Protein AF-0000000073271360 (afdb_homodimer)

Foldseek 3Di:
DDDDDDDDDPDPPPPPPPPPPPPPPPPQQPPVNVVVLLVVLCCCVPVVVNLVVNLVSLVPHDPVNQLVDLSSLLSNLVSCVSVVNLVVSLVSLVSSCVVPVLPLSSLQSNLVSCVVVVNLVSSLVSLVSSCVSPVPDLSSLQSNLVSLLVQLVVCVVVVNPPSLVSLVVSCVSPVLNLSSLQVVLVVCVVVVNLVSSLVSLVSNCVSPVLPLSSLQVNLVSLQVVLVVPPVVCLPSNLVSLVSSLVSLVSSCVNPVPPLSSLQSNLVSLQVNLVSVVVVVNLVSSLVSLVSSCVSPVLPLSSLQVNLVSCVVVVNLVSSLVSLVSSCVSVVLQLVSLQVNLVSCVLVVNNVSSLVSLVSSCVSPVLDLSSLQVNLLSCVVQLVLVSSLVSLVSSCVSPVLPLVSLQSNLVSCLQLQNLVVSLVSLVSSCVSPVVDPQSLLSNLQSCQQVDFQLDPVSLVSLQVVQVVLLVVFDADPDDDDDPVLVDPQDAAEEEEAEQQQAPHLQVQQVVLLLPFDDVSRHDYEYHHPHSDHDPSNVVSDDPPDPDQDHAEYEYEAQSDPPGVVSVLSNLSYLAYEYEHRGLAESSHLSHAEYEFACQLANPPFSRDYSHHYDHFPAGSTAGHDDPQADAQAFQVCVPPVFAEEEEADRSNNCHLVNLLLVLVLCVLRVRYAYEYEEANLVYPVSLVVSQVSSVVSPHHSVRYHYYYDDPDPNVVLCCLNVHLEYEFGPPATDASRQLSNQLSLHHYAAERDRHNRRRNSLSLCVQLPNNPLRYHHDSVSSSVSSNVVRVCSVVSRVSSVCRNVSNCPTPNHPSNVSSVSVVVVSVVSSVVSVVVSVVVD/DDDDDDDDDDDDPDPPPPPPPPPPPPDQQPPVNVVVLVVVLCCCVPVVVNLVVNLVSLVVHPPVNQLVDLSSLLSNLVSCVSVVNLVVSLVSLVSSCVVPVLPLSSLQSNLVSCVVVVNLVSSLVSLVSSCVSPVPDLVSLQSNLVSLLVQLVVCVVVVNPPSLVSLVVSCVSPVLNLSSLQVVLVVCVVVVNLVSSLVSLVSNCVSPVLPLVSLQVNLVSLQVVLVVPPVVCLPSNLVSLVSSLVSLVSSCVNPVPPLSSLQSNLVSLQVNLVSVVVVVNLVSSLVSLVSSCVSPVLPLSSLQVNLVSCVVVVNLVSSLVSLVSSCVSVVLQLVSLQVNLVSCVLVVNNVSSLVSLVSSCVSPVLDLSSLQVNLLSCVVQLVLVSSLVSLVSSCVSPVLPLVSLQSNLVSCLQLQNLVVSLVSLVSSCVSPVVDPQSLLSNLQSCQQVDFQLDPVSLVSLQVVQVVLLVVADADPDDDDDPVLVDPQDAAEEEEAEQQQAPHLLVQFVVLLLPFDDVSRHDYEYHHPHSDHDPSNVVSDDPPDPDQDHAEYEYEAQSDPPGVVSVLSNLSYLAYEYEHRGLAESSHLSHAEYEFACQLPNPPFSRDYSHHYDHFPAGSTAGHDDPQADAQAFQVCVPPVFAEEEEADRSNNCHLVNLLLVLVLCVLRVRYAYEYEEANLVYPVSLVVSQVSSVVSPHHSVRYHYYYDDPDPNVVLCCLNVHLEYEFGPPATDASRQLSNQLSLHHYAAEGDRHNRRRNSLSLCVQLPNNPLRYHHDSVSSSVSSNVVRVCSVVSRVSSVCRNVSNCPTPNHPSNVSSVSVVVVSVVSSVVSVVVSVVVD

Nearest PDB structures (foldseek):
  7y4i-assembly1_A  TM=8.679E-01  e=4.038E-64  Arabidopsis thaliana
  7y4i-assembly1_B  TM=8.803E-01  e=1.488E-63  Arabidopsis thaliana
  8dth-assembly1_A  TM=8.971E-01  e=2.634E-61  Arabidopsis thaliana
  8dtg-assembly1_A  TM=7.718E-01  e=2.297E-63  Arabidopsis thaliana
  8dti-assembly1_B  TM=9.217E-01  e=2.517E-53  Arabidopsis thaliana

Solvent-accessible surface area (backbone atoms only — not comparable to full-atom values): 84590 Å² total; per-residue (Å²): 142,81,86,74,89,78,83,83,77,78,74,74,76,73,80,73,79,72,74,78,68,76,71,74,78,68,69,80,74,49,72,68,49,52,51,49,49,51,54,48,41,48,44,32,46,74,55,60,67,34,36,70,57,40,54,52,56,58,66,72,43,59,66,69,63,42,70,72,29,50,69,56,32,35,50,52,17,50,34,30,41,76,70,67,39,48,68,62,13,42,49,31,15,50,52,31,32,72,78,35,74,80,41,52,69,26,33,52,47,39,21,51,44,26,47,77,67,70,35,48,70,61,15,47,52,34,38,54,54,36,34,73,75,39,75,78,43,63,69,53,29,47,53,42,20,53,48,30,28,52,48,16,52,54,26,50,78,68,68,40,84,66,23,67,54,28,27,52,50,14,36,71,56,24,76,65,44,26,65,35,28,33,52,52,13,51,52,28,44,75,70,66,38,50,67,62,12,42,52,23,16,52,49,11,33,73,53,33,73,71,42,31,65,36,26,33,52,35,15,54,46,32,38,54,54,18,70,66,41,50,85,84,38,54,65,57,25,52,49,29,38,51,51,14,43,50,28,21,51,50,13,33,72,59,38,75,80,46,62,70,45,35,45,52,34,18,53,46,31,30,54,48,16,55,55,38,35,75,71,67,38,52,68,63,16,50,52,29,23,33,46,15,27,37,56,28,70,75,45,30,66,33,31,33,50,48,13,53,52,26,46,75,70,68,36,56,33,53,14,41,27,24,22,54,54,14,34,71,68,32,68,60,43,28,64,37,30,29,52,47,11,52,52,29,42,75,70,66,39,52,69,60,14,50,53,24,20,50,50,10,32,70,46,34,72,88,37,43,67,32,32,37,55,47,18,53,53,27,45,77,70,19,38,50,66,66,14,48,53,31,30,52,52,20,37,72,76,36,75,78,48,32,65,41,31,30,52,50,13,52,50,28,25,55,70,32,38,30,70,62,12,40,54,26,14,49,53,15,36,71,69,34,75,80,45,83,56,30,62,36,50,31,56,57,34,45,43,32,77,39,59,54,44,38,65,67,53,33,48,50,31,42,54,49,18,56,57,52,38,72,77,29,65,64,50,82,75,85,74,90,51,75,75,77,66,43,85,83,60,54,47,32,38,30,39,40,34,36,45,56,28,98,40,69,49,28,33,43,46,46,32,65,74,69,41,62,55,71,81,51,35,44,74,33,28,46,76,54,46,90,72,79,45,77,50,21,62,71,61,61,45,56,71,63,95,63,82,78,45,46,35,35,36,34,36,34,52,67,48,83,73,44,62,58,63,57,45,38,19,35,81,32,87,38,27,33,41,39,86,48,39,71,63,59,75,15,34,71,55,34,46,28,30,63,37,12,55,66,26,50,34,95,79,48,71,44,64,55,61,32,47,80,42,65,38,80,67,45,62,61,38,51,49,77,70,92,70,65,60,79,66,55,68,56,44,36,79,71,68,75,36,41,24,35,24,35,68,53,61,42,35,25,49,31,72,71,45,52,52,50,53,37,51,41,41,63,75,36,75,71,36,31,37,38,39,34,37,54,42,40,64,22,64,69,53,43,50,51,54,39,49,51,40,42,76,61,69,37,62,52,88,40,50,45,73,36,42,65,54,92,42,72,47,36,46,58,47,53,46,39,70,34,50,35,32,54,45,38,51,43,28,30,36,57,57,54,47,54,50,34,33,52,45,22,17,54,56,39,29,54,54,62,72,18,42,34,16,11,41,36,50,30,54,33,44,41,54,69,39,43,84,79,33,47,18,77,46,71,67,49,38,43,49,45,53,55,52,52,62,71,33,56,70,59,49,40,55,47,30,73,44,29,31,61,44,37,61,68,22,66,36,38,36,39,57,65,50,31,53,55,48,51,53,50,51,52,50,54,52,46,50,50,56,50,51,51,53,65,76,92,143,78,89,76,83,88,78,86,79,84,83,74,82,74,79,75,74,72,76,76,67,75,69,74,78,67,68,79,74,48,73,69,48,53,52,49,49,50,54,49,40,49,43,31,46,73,54,62,67,33,36,70,57,42,54,52,55,57,65,71,43,60,66,67,63,43,72,73,30,51,68,56,32,35,51,50,16,51,34,30,42,75,71,66,39,46,68,62,14,42,49,30,14,51,51,30,33,71,77,36,75,80,40,52,67,24,31,53,46,40,20,52,43,25,46,77,66,71,35,48,70,61,15,47,52,32,38,53,53,36,33,72,76,39,76,77,42,61,70,53,28,46,52,42,20,53,48,30,27,52,48,15,52,55,26,50,77,68,67,41,84,66,22,66,54,27,27,52,50,14,35,70,55,24,76,65,44,26,66,36,28,31,52,52,11,52,53,28,44,75,70,67,38,51,68,62,13,41,54,24,17,52,51,12,32,71,52,31,74,70,43,32,65,36,25,35,51,35,15,53,46,32,38,55,54,19,69,66,41,48,85,85,39,53,65,57,26,51,50,30,38,51,51,15,44,51,28,22,52,51,13,31,73,60,37,75,80,44,60,69,44,34,45,51,37,19,53,45,31,28,55,48,16,57,56,37,36,76,70,66,39,54,68,63,16,49,52,28,22,34,45,14,27,38,57,27,70,75,46,30,66,34,31,35,52,48,12,53,53,26,46,76,70,66,35,56,32,52,12,41,27,24,21,54,52,14,34,70,68,33,68,60,44,30,66,36,29,29,51,47,12,53,51,29,42,76,70,66,39,52,70,60,13,48,52,24,20,50,50,10,32,71,46,34,72,89,37,44,66,31,32,36,55,46,18,54,53,27,45,75,70,20,38,50,68,65,16,50,52,30,30,51,51,20,36,73,76,36,74,78,47,32,66,42,32,30,52,50,14,53,52,27,25,55,70,33,37,30,73,61,12,39,54,27,14,50,53,14,35,71,68,34,75,79,44,83,56,31,62,35,50,32,55,58,36,46,44,31,76,39,60,53,44,38,65,67,53,31,48,50,31,42,54,49,17,56,57,52,38,72,76,30,66,63,50,80,76,84,74,90,51,74,74,78,67,43,85,83,61,53,48,32,38,30,39,38,34,37,45,53,26,98,40,70,50,27,31,43,44,47,34,64,74,69,41,62,55,71,82,51,35,44,75,32,28,48,75,55,45,90,69,79,45,77,50,20,63,71,60,62,45,57,73,63,93,65,84,78,44,46,36,35,35,36,38,33,52,67,46,85,73,44,61,58,64,57,45,37,19,36,83,33,89,37,28,33,40,39,87,47,39,71,62,59,76,15,33,70,54,34,45,29,31,61,36,12,54,64,26,49,35,94,81,48,70,46,64,57,63,32,48,80,42,63,39,81,68,45,62,60,38,52,49,77,70,90,66,64,60,78,67,54,68,58,44,35,80,68,69,74,36,42,23,34,23,35,68,54,61,42,36,27,49,31,71,71,44,51,50,51,54,38,51,42,39,61,74,36,75,70,36,32,37,38,38,34,36,54,41,41,66,22,64,70,53,43,52,50,52,39,50,50,40,42,74,61,69,37,62,54,90,38,49,46,71,36,43,65,54,93,42,71,46,35,46,57,46,52,47,39,70,35,52,35,32,54,47,39,50,44,29,28,38,56,57,54,48,53,50,34,35,51,45,23,16,54,55,40,29,54,54,62,72,17,42,34,15,12,43,34,49,30,55,35,45,41,54,70,39,43,82,79,32,45,21,77,45,70,67,49,39,45,49,45,53,53,51,52,62,70,33,56,69,58,50,39,53,47,29,74,46,28,31,62,44,38,61,69,21,67,34,38,36,39,56,65,51,30,53,55,47,50,53,51,52,52,49,54,51,48,51,50,55,50,51,53,53,67,76,92

Sequence (1680 aa):
MPPGPSSQLPHEASPAGHETSATPCVPPADAQDLEIVKSQVLILLDQCNRAPDVLALLSNLPGQAVAARPDLICLRGRALLALGNKPLALAAYLEALLSHPTNIDALLGCASVYTASALLLEALKCLERARGLAPTRTDVLQALANVLTDLGTAEKLTRVPGWRGRYEAALEACPSHAQAHYNLGVAAGEEGRAEEAAAHYRDAVRAAPACAEAWCNLGVVLRSQASCCGLCCYRSLYGKLEEAVAAYEHALAVAPNHDIVRVNLAVALSERGSVVKLQGKQEEAVALYERALGLYPLHGESMYNLGVAAMEAGQMHRAIFMYESAVRVLPACAEAHNNLGVVYREMGNIDRAVTCYLAALNARPNFPQGLNNLAVVYTARGQSEEALQLLLSALSLAPEYAEAWNNIGVLQRDVGASVEAISSYEKCLALDPDNRNAGQNRLLSLNYVYHGETDLICDAHRDWGQSFQRLHPRLPPRVRDKADEASGRKLRVGYISPDLFTHSVSYFAEAPLTHHNTATVELFVYNCCLKGDAKTERLKGVVTSKPGIDVLVELTGHTANNRLGTMAACPSPVQVTWIGYPNSTGLEAVQYRITDSICDPLDTTQRFTEQLVRLPGCFLCYTPAQDLPDVAPCPAASRGYVTFGSFNALAKQMPGVLQTWARILRAVPSARLVLKNKPFACDPVRQRYWQLFEGLGVKRHRVDLLPLAISNRDHMAQYGLVDIGLDPWPYAGTTTTAEALVMGVPCLTLAGRCHAHNVGVSLLTAVGLQEEWVAHDLDAYVAAAVRAAGDVPGLCELRSGLRGRVLGSALCDGPAFVQGLEVVFRGLWQAWSVEGKRTSMPPGPSSQLPHEASPAGHETSATPCVPPADAQDLEIVKSQVLILLDQCNRAPDVLALLSNLPGQAVAARPDLICLRGRALLALGNKPLALAAYLEALLSHPTNIDALLGCASVYTASALLLEALKCLERARGLAPTRTDVLQALANVLTDLGTAEKLTRVPGWRGRYEAALEACPSHAQAHYNLGVAAGEEGRAEEAAAHYRDAVRAAPACAEAWCNLGVVLRSQASCCGLCCYRSLYGKLEEAVAAYEHALAVAPNHDIVRVNLAVALSERGSVVKLQGKQEEAVALYERALGLYPLHGESMYNLGVAAMEAGQMHRAIFMYESAVRVLPACAEAHNNLGVVYREMGNIDRAVTCYLAALNARPNFPQGLNNLAVVYTARGQSEEALQLLLSALSLAPEYAEAWNNIGVLQRDVGASVEAISSYEKCLALDPDNRNAGQNRLLSLNYVYHGETDLICDAHRDWGQSFQRLHPRLPPRVRDKADEASGRKLRVGYISPDLFTHSVSYFAEAPLTHHNTATVELFVYNCCLKGDAKTERLKGVVTSKPGIDVLVELTGHTANNRLGTMAACPSPVQVTWIGYPNSTGLEAVQYRITDSICDPLDTTQRFTEQLVRLPGCFLCYTPAQDLPDVAPCPAASRGYVTFGSFNALAKQMPGVLQTWARILRAVPSARLVLKNKPFACDPVRQRYWQLFEGLGVKRHRVDLLPLAISNRDHMAQYGLVDIGLDPWPYAGTTTTAEALVMGVPCLTLAGRCHAHNVGVSLLTAVGLQEEWVAHDLDAYVAAAVRAAGDVPGLCELRSGLRGRVLGSALCDGPAFVQGLEVVFRGLWQAWSVEGKRTS

InterPro domains:
  IPR011990 Tetratricopeptide-like helical domain superfamily [G3DSA:1.25.40.10] (51-157)
  IPR011990 Tetratricopeptide-like helical domain superfamily [G3DSA:1.25.40.10] (158-271)
  IPR011990 Tetratricopeptide-like helical domain superfamily [G3DSA:1.25.40.10] (272-335)
  IPR011990 Tetratricopeptide-like helical domain superfamily [G3DSA:1.25.40.10] (336-371)
  IPR011990 Tetratricopeptide-like helical domain superfamily [G3DSA:1.25.40.10] (372-454)
  IPR011990 Tetratricopeptide-like helical domain superfamily [SSF48452] (74-273)
  IPR011990 Tetratricopeptide-like helical domain superfamily [SSF48452] (264-449)
  IPR011990 Tetratricopeptide-like helical domain superfamily [SSF48452] (372-766)
  IPR019734 Tetratricopeptide repeat [PF13181] (402-435)
  IPR019734 Tetratricopeptide repeat [PS50005] (178-211)
  IPR019734 Tetratricopeptide repeat [PS50005] (266-299)
  IPR019734 Tetratricopeptide repeat [PS50005] (300-333)
  IPR019734 Tetratricopeptide repeat [PS50005] (334-367)
  IPR019734 Tetratricopeptide repeat [PS50005] (368-401)
  IPR019734 Tetratricopeptide repeat [PS50005] (402-435)
  IPR019734 Tetratricopeptide repeat [SM00028] (70-103)
  IPR019734 Tetratricopeptide repeat [SM00028] (104-137)
  IPR019734 Tetratricopeptide repeat [SM00028] (178-211)
  IPR019734 Tetratricopeptide repeat [SM00028] (212-258)
  IPR019734 Tetratricopeptide repeat [SM00028] (266-299)

Organism: Auxenochlorella protothecoides (NCBI:txid3075)

pLDDT: mean 89.72, std 15.08, range [16.97, 98.56]

Secondary structure (DSSP, 8-state):
------------------------------HHHHHHHHHHHHIIIIIS--HHHHHHHHHTS-HHHHHT-HHHHHHHHHHHHHTT-HHHHHHHHHHHHHH-TT-HHHHHHHHHHHHHTT-HHHHHHHHHHHHHH-TT-HHHHHHHHHHHHHHHHHHHHTT-TTHHHHHHHHHHH-TT-HHHHHHHHHHHHHTT-HHHHHHHHHHHHHH-TT-HHHHHHHHHHHHHHHHHS-GGGHHHHHHHHHHHHHHHHHHHHH-TT-HHHHHHHHHHHHHHHHHHHHTT-HHHHHHHHHHHHHH-TT-HHHHHHHHHHHHHTT-HHHHHHHHHHHHHH-TT-HHHHHHHHHHHHHTT-HHHHHHHHHHHHHH-TT-HHHHHHHHHHHHHTT-HHHHHHHHHHHHHH-TT-HHHHHHHHHHHHHTT-HHHHHHHHHHHHHH-TT-TTHHHHHHHHHHHHS-TTSHHHHHHHHHHHHHHHHHSPPPPPPPP-GGGG-TTPPEEEEEEES--SSSTTHHHHHHHHH---TTTEEEEEEE--SS--HHHHHT-------S--SEEEE--TTSTT--HHHHHH--SSEEEE-SS-SS----TT--EEEEETTTS-TT-----SSEEEEESS-S------TTPPPPPP-HHHHHSS-EEEE-S-GGG--HHHHHHHHHHHHHSTT-EEEEE-GGGGSHHHHHHHHHHHHHTT--GGGEEEE---SSHHHHHHGGGG-SEEE--SSS--SHHHHHHHHTT--EEEE--SSHHHHHHHHHHHHTT-HHHHEESSHHHHHHHHHHHHH-HHHHHHHHHHHHHHHHHSGGG-HHHHHHHHHHHHHHHHHHHHHHHHHH-/------------------------------HHHHHHHHHHHHIIIIIS--HHHHHHHHHTS-HHHHHT-HHHHHHHHHHHHHTT-HHHHHHHHHHHHHH-TT-HHHHHHHHHHHHHTT-HHHHHHHHHHHHHH-TT-HHHHHHHHHHHHHHHHHHHHTT-TTHHHHHHHHHHH-TT-HHHHHHHHHHHHHTT-HHHHHHHHHHHHHH-TT-HHHHHHHHHHHHHHHHHS-GGGHHHHHHHHHHHHHHHHHHHHH-TT-HHHHHHHHHHHHHHHHHHHHTT-HHHHHHHHHHHHHH-TT-HHHHHHHHHHHHHTT-HHHHHHHHHHHHHH-TT-HHHHHHHHHHHHHTT-HHHHHHHHHHHHHH-TT-HHHHHHHHHHHHHTT-HHHHHHHHHHHHHH-TT-HHHHHHHHHHHHHTT-HHHHHHHHHHHHHH-TT-TTHHHHHHHHHHHHS-TTSHHHHHHHHHHHHHHHHHSPPPPPPPP-GGGG-TTPPEEEEEEES--SSSTTHHHHHHHHH---TTTEEEEEEE--SS--HHHHHT-------S--SEEEE--TTSTT--HHHHHH--SSEEEE-SS-SS----TT--EEEEETTTS-TT-----SSEEEEESS-S------TTPPPPPP-HHHHHSS-EEEE-S-GGG--HHHHHHHHHHHHHSTT-EEEEE-GGGGSHHHHHHHHHHHHHTT--GGGEEEE---SSHHHHHHGGGG-SEEE--SSS--SHHHHHHHHTT--EEEE--SSHHHHHHHHHHHHHT-HHHHEESSHHHHHHHHHHHHH-HHHHHHHHHHHHHHHHTSGGG-HHHHHHHHHHHHHHHHHHHHHHHHHH-

Radius of gyration: 48.79 Å; Cα contacts (8 Å, |Δi|>4): 2944; chains: 2; bounding box: 76×152×128 Å

Structure (mmCIF, N/CA/C/O backbone):
data_AF-0000000073271360-model_v1
#
loop_
_entity.id
_entity.type
_entity.pdbx_description
1 polymer 'protein O-GlcNAc transferase'
#
loop_
_atom_site.group_PDB
_atom_site.id
_atom_site.type_symbol
_atom_site.label_atom_id
_atom_site.label_alt_id
_atom_site.label_comp_id
_atom_site.label_asym_id
_atom_site.label_entity_id
_atom_site.label_seq_id
_atom_site.pdbx_PDB_ins_code
_atom_site.Cartn_x
_atom_site.Cartn_y
_atom_site.Cartn_z
_atom_site.occupancy
_atom_site.B_iso_or_equiv
_atom_site.auth_seq_id
_atom_site.auth_comp_id
_atom_site.auth_asym_id
_atom_site.auth_atom_id
_atom_site.pdbx_PDB_model_num
ATOM 1 N N . MET A 1 1 ? 15.297 5.871 74.438 1 17.42 1 MET A N 1
ATOM 2 C CA . MET A 1 1 ? 15.594 6.777 75.5 1 17.42 1 MET A CA 1
ATOM 3 C C . MET A 1 1 ? 15.336 8.227 75.125 1 17.42 1 MET A C 1
ATOM 5 O O . MET A 1 1 ? 15.219 8.539 73.938 1 17.42 1 MET A O 1
ATOM 9 N N . PRO A 1 2 ? 16.078 9.102 75.75 1 18.25 2 PRO A N 1
ATOM 10 C CA . PRO A 1 2 ? 15.898 10.289 76.625 1 18.25 2 PRO A CA 1
ATOM 11 C C . PRO A 1 2 ? 15.953 11.586 75.812 1 18.25 2 PRO A C 1
ATOM 13 O O . PRO A 1 2 ? 15.055 12.43 75.938 1 18.25 2 PRO A O 1
ATOM 16 N N . PRO A 1 3 ? 17.156 12.031 75.625 1 18.14 3 PRO A N 1
ATOM 17 C CA . PRO A 1 3 ? 17.531 13.305 76.25 1 18.14 3 PRO A CA 1
ATOM 18 C C . PRO A 1 3 ? 17.094 14.516 75.375 1 18.14 3 PRO A C 1
ATOM 20 O O . PRO A 1 3 ? 16.703 14.367 74.25 1 18.14 3 PRO A O 1
ATOM 23 N N . GLY A 1 4 ? 17.594 15.641 75.688 1 17.97 4 GLY A N 1
ATOM 24 C CA . GLY A 1 4 ? 17.422 16.938 76.312 1 17.97 4 GLY A CA 1
ATOM 25 C C . GLY A 1 4 ? 17.594 18.094 75.375 1 17.97 4 GLY A C 1
ATOM 26 O O . GLY A 1 4 ? 17.312 19.25 75.75 1 17.97 4 GLY A O 1
ATOM 27 N N . PRO A 1 5 ? 18.312 17.859 74.188 1 19.31 5 PRO A N 1
ATOM 28 C CA . PRO A 1 5 ? 19.312 18.922 74.188 1 19.31 5 PRO A CA 1
ATOM 29 C C . PRO A 1 5 ? 18.703 20.312 74.062 1 19.31 5 PRO A C 1
ATOM 31 O O . PRO A 1 5 ? 17.562 20.438 73.562 1 19.31 5 PRO A O 1
ATOM 34 N N . SER A 1 6 ? 19.469 21.344 74.312 1 17.5 6 SER A N 1
ATOM 35 C CA . SER A 1 6 ? 19.609 22.625 74.938 1 17.5 6 SER A CA 1
ATOM 36 C C . SER A 1 6 ? 19.062 23.766 74.125 1 17.5 6 SER A C 1
ATOM 38 O O . SER A 1 6 ? 18.234 24.562 74.562 1 17.5 6 SER A O 1
ATOM 40 N N . SER A 1 7 ? 19.906 24.375 73.25 1 17.69 7 SER A N 1
ATOM 41 C CA . SER A 1 7 ? 20.516 25.656 73.625 1 17.69 7 SER A CA 1
ATOM 42 C C . SER A 1 7 ? 19.672 26.828 73.188 1 17.69 7 SER A C 1
ATOM 44 O O . SER A 1 7 ? 19.219 27.656 73.938 1 17.69 7 SER A O 1
ATOM 46 N N . GLN A 1 8 ? 20.344 27.766 72.438 1 19.36 8 GLN A N 1
ATOM 47 C CA . GLN A 1 8 ? 20.625 29.172 72.688 1 19.36 8 GLN A CA 1
ATOM 48 C C . GLN A 1 8 ? 19.531 30.078 72.125 1 19.36 8 GLN A C 1
ATOM 50 O O . GLN A 1 8 ? 18.828 29.672 71.188 1 19.36 8 GLN A O 1
ATOM 55 N N . LEU A 1 9 ? 19.438 31.281 72.688 1 19.67 9 LEU A N 1
ATOM 56 C CA . LEU A 1 9 ? 18.609 32.406 73.062 1 19.67 9 LEU A CA 1
ATOM 57 C C . LEU A 1 9 ? 18.297 33.312 71.875 1 19.67 9 LEU A C 1
ATOM 59 O O . LEU A 1 9 ? 19.188 33.875 71.25 1 19.67 9 LEU A O 1
ATOM 63 N N . PRO A 1 10 ? 17.547 32.75 70.938 1 20 10 PRO A N 1
ATOM 64 C CA . PRO A 1 10 ? 17.5 33.531 69.688 1 20 10 PRO A CA 1
ATOM 65 C C . PRO A 1 10 ? 17.062 34.969 69.875 1 20 10 PRO A C 1
ATOM 67 O O . PRO A 1 10 ? 16.109 35.219 70.625 1 20 10 PRO A O 1
ATOM 70 N N . HIS A 1 11 ? 18.062 35.875 69.938 1 19.52 11 HIS A N 1
ATOM 71 C CA . HIS A 1 11 ? 18 37.281 70.312 1 19.52 11 HIS A CA 1
ATOM 72 C C . HIS A 1 11 ? 16.844 37.969 69.562 1 19.52 11 HIS A C 1
ATOM 74 O O . HIS A 1 11 ? 16.422 37.562 68.5 1 19.52 11 HIS A O 1
ATOM 80 N N . GLU A 1 12 ? 16.094 38.719 70.312 1 18.73 12 GLU A N 1
ATOM 81 C CA . GLU A 1 12 ? 14.836 39.469 70.312 1 18.73 12 GLU A CA 1
ATOM 82 C C . GLU A 1 12 ? 14.906 40.656 69.375 1 18.73 12 GLU A C 1
ATOM 84 O O . GLU A 1 12 ? 15.375 41.719 69.75 1 18.73 12 GLU A O 1
ATOM 89 N N . ALA A 1 13 ? 15.75 40.375 68.062 1 22.22 13 ALA A N 1
ATOM 90 C CA . ALA A 1 13 ? 16.062 41.688 67.5 1 22.22 13 ALA A CA 1
ATOM 91 C C . ALA A 1 13 ? 14.836 42.594 67.438 1 22.22 13 ALA A C 1
ATOM 93 O O . ALA A 1 13 ? 13.727 42.125 67.188 1 22.22 13 ALA A O 1
ATOM 94 N N . SER A 1 14 ? 14.867 43.719 68.25 1 20.86 14 SER A N 1
ATOM 95 C CA . SER A 1 14 ? 13.93 44.781 68.562 1 20.86 14 SER A CA 1
ATOM 96 C C . SER A 1 14 ? 13.273 45.344 67.375 1 20.86 14 SER A C 1
ATOM 98 O O . SER A 1 14 ? 13.953 45.781 66.438 1 20.86 14 SER A O 1
ATOM 100 N N . PRO A 1 15 ? 12.18 44.75 66.875 1 22.69 15 PRO A N 1
ATOM 101 C CA . PRO A 1 15 ? 11.617 45.25 65.625 1 22.69 15 PRO A CA 1
ATOM 102 C C . PRO A 1 15 ? 11.367 46.75 65.688 1 22.69 15 PRO A C 1
ATOM 104 O O . PRO A 1 15 ? 10.953 47.281 66.688 1 22.69 15 PRO A O 1
ATOM 107 N N . ALA A 1 16 ? 12.328 47.594 65 1 28.86 16 ALA A N 1
ATOM 108 C CA . ALA A 1 16 ? 12.367 49.031 64.812 1 28.86 16 ALA A CA 1
ATOM 109 C C . ALA A 1 16 ? 10.984 49.562 64.438 1 28.86 16 ALA A C 1
ATOM 111 O O . ALA A 1 16 ? 10.188 48.875 63.812 1 28.86 16 ALA A O 1
ATOM 112 N N . GLY A 1 17 ? 10.516 50.406 65.312 1 23.23 17 GLY A N 1
ATOM 113 C CA . GLY A 1 17 ? 9.297 51.188 65.25 1 23.23 17 GLY A CA 1
ATOM 114 C C . GLY A 1 17 ? 9.047 51.844 63.906 1 23.23 17 GLY A C 1
ATOM 115 O O . GLY A 1 17 ? 9.82 52.688 63.469 1 23.23 17 GLY A O 1
ATOM 116 N N . HIS A 1 18 ? 8.844 51 62.906 1 24.06 18 HIS A N 1
ATOM 117 C CA . HIS A 1 18 ? 8.641 51.594 61.562 1 24.06 18 HIS A CA 1
ATOM 118 C C . HIS A 1 18 ? 7.652 52.75 61.625 1 24.06 18 HIS A C 1
ATOM 120 O O . HIS A 1 18 ? 6.547 52.594 62.156 1 24.06 18 HIS A O 1
ATOM 126 N N . GLU A 1 19 ? 8.172 53.969 61.844 1 25.77 19 GLU A N 1
ATOM 127 C CA . GLU A 1 19 ? 7.434 55.219 61.75 1 25.77 19 GLU A CA 1
ATOM 128 C C . GLU A 1 19 ? 6.422 55.188 60.594 1 25.77 19 GLU A C 1
ATOM 130 O O . GLU A 1 19 ? 6.754 54.781 59.5 1 25.77 19 GLU A O 1
ATOM 135 N N . THR A 1 20 ? 5.16 55.031 60.938 1 27.11 20 THR A N 1
ATOM 136 C CA . THR A 1 20 ? 3.973 55 60.094 1 27.11 20 THR A CA 1
ATOM 137 C C . THR A 1 20 ? 3.906 56.25 59.25 1 27.11 20 THR A C 1
ATOM 139 O O . THR A 1 20 ? 3.699 57.375 59.75 1 27.11 20 THR A O 1
ATOM 142 N N . SER A 1 21 ? 4.973 56.562 58.5 1 27.3 21 SER A N 1
ATOM 143 C CA . SER A 1 21 ? 4.898 57.75 57.656 1 27.3 21 SER A CA 1
ATOM 144 C C . SER A 1 21 ? 3.514 57.906 57.031 1 27.3 21 SER A C 1
ATOM 146 O O . SER A 1 21 ? 2.895 56.938 56.625 1 27.3 21 SER A O 1
ATOM 148 N N . ALA A 1 22 ? 2.844 59.062 57.438 1 32.62 22 ALA A N 1
ATOM 149 C CA . ALA A 1 22 ? 1.534 59.531 57 1 32.62 22 ALA A CA 1
ATOM 150 C C . ALA A 1 22 ? 1.384 59.438 55.5 1 32.62 22 ALA A C 1
ATOM 152 O O . ALA A 1 22 ? 2.232 59.906 54.75 1 32.62 22 ALA A O 1
ATOM 153 N N . THR A 1 23 ? 0.917 58.344 55.156 1 30.06 23 THR A N 1
ATOM 154 C CA . THR A 1 23 ? 0.638 58.125 53.719 1 30.06 23 THR A CA 1
ATOM 155 C C . THR A 1 23 ? -0.007 59.375 53.094 1 30.06 23 THR A C 1
ATOM 157 O O . THR A 1 23 ? -0.981 59.906 53.625 1 30.06 23 THR A O 1
ATOM 160 N N . PRO A 1 24 ? 0.771 60.312 52.5 1 30.36 24 PRO A N 1
ATOM 161 C CA . PRO A 1 24 ? 0.189 61.5 51.906 1 30.36 24 PRO A CA 1
ATOM 162 C C . PRO A 1 24 ? -1.206 61.25 51.312 1 30.36 24 PRO A C 1
ATOM 164 O O . PRO A 1 24 ? -1.531 60.125 50.969 1 30.36 24 PRO A O 1
ATOM 167 N N . CYS A 1 25 ? -2.193 62.031 51.844 1 30.33 25 CYS A N 1
ATOM 168 C CA . CYS A 1 25 ? -3.59 62.062 51.406 1 30.33 25 CYS A CA 1
ATOM 169 C C . CYS A 1 25 ? -3.699 62.094 49.906 1 30.33 25 CYS A C 1
ATOM 171 O O . CYS A 1 25 ? -3.244 63.062 49.281 1 30.33 25 CYS A O 1
ATOM 173 N N . VAL A 1 26 ? -3.508 61.062 49.25 1 38.88 26 VAL A N 1
ATOM 174 C CA . VAL A 1 26 ? -3.779 60.969 47.844 1 38.88 26 VAL A CA 1
ATOM 175 C C . VAL A 1 26 ? -5.086 61.719 47.5 1 38.88 26 VAL A C 1
ATOM 177 O O . VAL A 1 26 ? -6.098 61.5 48.188 1 38.88 26 VAL A O 1
ATOM 180 N N . PRO A 1 27 ? -4.996 62.969 47.094 1 40.78 27 PRO A N 1
ATOM 181 C CA . PRO A 1 27 ? -6.238 63.656 46.75 1 40.78 27 PRO A CA 1
ATOM 182 C C . PRO A 1 27 ? -7.312 62.688 46.219 1 40.78 27 PRO A C 1
ATOM 184 O O . PRO A 1 27 ? -6.992 61.594 45.75 1 40.78 27 PRO A O 1
ATOM 187 N N . PRO A 1 28 ? -8.57 62.906 46.719 1 43.12 28 PRO A N 1
ATOM 188 C CA . PRO A 1 28 ? -9.688 62.062 46.281 1 43.12 28 PRO A CA 1
ATOM 189 C C . PRO A 1 28 ? -9.664 61.75 44.812 1 43.12 28 PRO A C 1
ATOM 191 O O . PRO A 1 28 ? -9.406 62.625 43.969 1 43.12 28 PRO A O 1
ATOM 194 N N . ALA A 1 29 ? -9.305 60.594 44.406 1 54.53 29 ALA A N 1
ATOM 195 C CA . ALA A 1 29 ? -9.234 60.156 43 1 54.53 29 ALA A CA 1
ATOM 196 C C . ALA A 1 29 ? -10.469 60.594 42.219 1 54.53 29 ALA A C 1
ATOM 198 O O . ALA A 1 29 ? -11.602 60.375 42.656 1 54.53 29 ALA A O 1
ATOM 199 N N . ASP A 1 30 ? -10.391 61.719 41.5 1 64.31 30 ASP A N 1
ATOM 200 C CA . ASP A 1 30 ? -11.383 62.219 40.562 1 64.31 30 ASP A CA 1
ATOM 201 C C . ASP A 1 30 ? -12.055 61.094 39.812 1 64.31 30 ASP A C 1
ATOM 203 O O . ASP A 1 30 ? -11.484 60 39.656 1 64.31 30 ASP A O 1
ATOM 207 N N . ALA A 1 31 ? -13.43 61.156 39.719 1 71 31 ALA A N 1
ATOM 208 C CA . ALA A 1 31 ? -14.289 60.188 39.031 1 71 31 ALA A CA 1
ATOM 209 C C . ALA A 1 31 ? -13.664 59.75 37.719 1 71 31 ALA A C 1
ATOM 211 O O . ALA A 1 31 ? -13.734 58.562 37.375 1 71 31 ALA A O 1
ATOM 212 N N . GLN A 1 32 ? -13.062 60.656 37.125 1 71.62 32 GLN A N 1
ATOM 213 C CA . GLN A 1 32 ? -12.445 60.344 35.844 1 71.62 32 GLN A CA 1
ATOM 214 C C . GLN A 1 32 ? -11.227 59.438 36.031 1 71.62 32 GLN A C 1
ATOM 216 O O . GLN A 1 32 ? -11.008 58.531 35.219 1 71.62 32 GLN A O 1
ATOM 221 N N . ASP A 1 33 ? -10.586 59.625 37.188 1 75.38 33 ASP A N 1
ATOM 222 C CA . ASP A 1 33 ? -9.406 58.812 37.469 1 75.38 33 ASP A CA 1
ATOM 223 C C . ASP A 1 33 ? -9.797 57.375 37.75 1 75.38 33 ASP A C 1
ATOM 225 O O . ASP A 1 33 ? -9.109 56.438 37.312 1 75.38 33 ASP A O 1
ATOM 229 N N . LEU A 1 34 ? -10.836 57.281 38.375 1 80.62 34 LEU A N 1
ATOM 230 C CA . LEU A 1 34 ? -11.273 55.969 38.75 1 80.62 34 LEU A CA 1
ATOM 231 C C . LEU A 1 34 ? -11.742 55.188 37.531 1 80.62 34 LEU A C 1
ATOM 233 O O . LEU A 1 34 ? -11.602 53.938 37.5 1 80.62 34 LEU A O 1
ATOM 237 N N . GLU A 1 35 ? -12.211 55.906 36.5 1 81.75 35 GLU A N 1
ATOM 238 C CA . GLU A 1 35 ? -12.625 55.25 35.25 1 81.75 35 GLU A CA 1
ATOM 239 C C . GLU A 1 35 ? -11.43 54.75 34.469 1 81.75 35 GLU A C 1
ATOM 241 O O . GLU A 1 35 ? -11.5 53.688 33.812 1 81.75 35 GLU A O 1
ATOM 246 N N . ILE A 1 36 ? -10.523 55.5 34.594 1 77.81 36 ILE A N 1
ATOM 247 C CA . ILE A 1 36 ? -9.289 55.125 33.906 1 77.81 36 ILE A CA 1
ATOM 248 C C . ILE A 1 36 ? -8.703 53.875 34.531 1 77.81 36 ILE A C 1
ATOM 250 O O . ILE A 1 36 ? -8.266 52.969 33.844 1 77.81 36 ILE A O 1
ATOM 254 N N . VAL A 1 37 ? -8.703 53.875 35.812 1 80 37 VAL A N 1
ATOM 255 C CA . VAL A 1 37 ? -8.18 52.719 36.562 1 80 37 VAL A CA 1
ATOM 256 C C . VAL A 1 37 ? -9.008 51.469 36.219 1 80 37 VAL A C 1
ATOM 258 O O . VAL A 1 37 ? -8.461 50.406 36.062 1 80 37 VAL A O 1
ATOM 261 N N . LYS A 1 38 ? -10.242 51.656 36.156 1 83.56 38 LYS A N 1
ATOM 262 C CA . LYS A 1 38 ? -11.133 50.562 35.844 1 83.56 38 LYS A CA 1
ATOM 263 C C . LYS A 1 38 ? -10.781 49.969 34.469 1 83.56 38 LYS A C 1
ATOM 265 O O . LYS A 1 38 ? -10.727 48.719 34.344 1 83.56 38 LYS A O 1
ATOM 270 N N . SER A 1 39 ? -10.531 50.75 33.5 1 80.44 39 SER A N 1
ATOM 271 C CA . SER A 1 39 ? -10.164 50.312 32.156 1 80.44 39 SER A CA 1
ATOM 272 C C . SER A 1 39 ? -8.852 49.531 32.188 1 80.44 39 SER A C 1
ATOM 274 O O . SER A 1 39 ? -8.711 48.531 31.484 1 80.44 39 SER A O 1
ATOM 276 N N . GLN A 1 40 ? -7.984 50 33 1 79.19 40 GLN A N 1
ATOM 277 C CA . GLN A 1 40 ? -6.691 49.344 33.125 1 79.19 40 GLN A CA 1
ATOM 278 C C . GLN A 1 40 ? -6.84 47.969 33.781 1 79.19 40 GLN A C 1
ATOM 280 O O . GLN A 1 40 ? -6.191 47 33.375 1 79.19 40 GLN A O 1
ATOM 285 N N . VAL A 1 41 ? -7.59 47.969 34.781 1 83.75 41 VAL A N 1
ATOM 286 C CA . VAL A 1 41 ? -7.836 46.75 35.5 1 83.75 41 VAL A CA 1
ATOM 287 C C . VAL A 1 41 ? -8.438 45.688 34.562 1 83.75 41 VAL A C 1
ATOM 289 O O . VAL A 1 41 ? -8.047 44.531 34.625 1 83.75 41 VAL A O 1
ATOM 292 N N . LEU A 1 42 ? -9.25 46.094 33.688 1 83.5 42 LEU A N 1
ATOM 293 C CA . LEU A 1 42 ? -9.906 45.188 32.75 1 83.5 42 LEU A CA 1
ATOM 294 C C . LEU A 1 42 ? -8.914 44.625 31.75 1 83.5 42 LEU A C 1
ATOM 296 O O . LEU A 1 42 ? -8.969 43.438 31.406 1 83.5 42 LEU A O 1
ATOM 300 N N . ILE A 1 43 ? -8.023 45.406 31.312 1 79.94 43 ILE A N 1
ATOM 301 C CA . ILE A 1 43 ? -7.012 44.969 30.375 1 79.94 43 ILE A CA 1
ATOM 302 C C . ILE A 1 43 ? -6.074 43.969 31.047 1 79.94 43 ILE A C 1
ATOM 304 O O . ILE A 1 43 ? -5.762 42.906 30.484 1 79.94 43 ILE A O 1
ATOM 308 N N . LEU A 1 44 ? -5.691 44.312 32.25 1 79.56 44 LEU A N 1
ATOM 309 C CA . LEU A 1 44 ? -4.754 43.469 32.969 1 79.56 44 LEU A CA 1
ATOM 310 C C . LEU A 1 44 ? -5.383 42.125 33.312 1 79.56 44 LEU A C 1
ATOM 312 O O . LEU A 1 44 ? -4.715 41.094 33.219 1 79.56 44 LEU A O 1
ATOM 316 N N . LEU A 1 45 ? -6.609 42.156 33.625 1 82.56 45 LEU A N 1
ATOM 317 C CA . LEU A 1 45 ? -7.297 40.938 34.062 1 82.56 45 LEU A CA 1
ATOM 318 C C . LEU A 1 45 ? -7.691 40.094 32.844 1 82.56 45 LEU A C 1
ATOM 320 O O . LEU A 1 45 ? -7.445 38.906 32.812 1 82.56 45 LEU A O 1
ATOM 324 N N . ASP A 1 46 ? -8.234 40.75 31.812 1 79.25 46 ASP A N 1
ATOM 325 C CA . ASP A 1 46 ? -8.867 40.031 30.719 1 79.25 46 ASP A CA 1
ATOM 326 C C . ASP A 1 46 ? -7.883 39.75 29.594 1 79.25 46 ASP A C 1
ATOM 328 O O . ASP A 1 46 ? -7.961 38.719 28.922 1 79.25 46 ASP A O 1
ATOM 332 N N . GLN A 1 47 ? -6.98 40.656 29.406 1 75.38 47 GLN A N 1
ATOM 333 C CA . GLN A 1 47 ? -6.141 40.531 28.219 1 75.38 47 GLN A CA 1
ATOM 334 C C . GLN A 1 47 ? -4.727 40.094 28.594 1 75.38 47 GLN A C 1
ATOM 336 O O . GLN A 1 47 ? -4.035 39.469 27.797 1 75.38 47 GLN A O 1
ATOM 341 N N . CYS A 1 48 ? -4.367 40.406 29.859 1 72.94 48 CYS A N 1
ATOM 342 C CA . CYS A 1 48 ? -2.988 40.094 30.234 1 72.94 48 CYS A CA 1
ATOM 343 C C . CYS A 1 48 ? -2.936 38.969 31.266 1 72.94 48 CYS A C 1
ATOM 345 O O . CYS A 1 48 ? -1.882 38.375 31.469 1 72.94 48 CYS A O 1
ATOM 347 N N . ASN A 1 49 ? -4.102 38.531 31.891 1 76.44 49 ASN A N 1
ATOM 348 C CA . ASN A 1 49 ? -4.16 37.531 32.938 1 76.44 49 ASN A CA 1
ATOM 349 C C . ASN A 1 49 ? -3.189 37.844 34.062 1 76.44 49 ASN A C 1
ATOM 351 O O . ASN A 1 49 ? -2.404 37 34.5 1 76.44 49 ASN A O 1
ATOM 355 N N . ARG A 1 50 ? -3.186 39.094 34.469 1 82.25 50 ARG A N 1
ATOM 356 C CA . ARG A 1 50 ? -2.297 39.562 35.5 1 82.25 50 ARG A CA 1
ATOM 357 C C . ARG A 1 50 ? -3.092 40 36.75 1 82.25 50 ARG A C 1
ATOM 359 O O . ARG A 1 50 ? -3.047 41.156 37.125 1 82.25 50 ARG A O 1
ATOM 366 N N . ALA A 1 51 ? -3.715 39.062 37.406 1 86.81 51 ALA A N 1
ATOM 367 C CA . ALA A 1 51 ? -4.582 39.281 38.562 1 86.81 51 ALA A CA 1
ATOM 368 C C . ALA A 1 51 ? -3.797 39.906 39.719 1 86.81 51 ALA A C 1
ATOM 370 O O . ALA A 1 51 ? -4.289 40.781 40.406 1 86.81 51 ALA A O 1
ATOM 371 N N . PRO A 1 52 ? -2.535 39.5 39.938 1 83 52 PRO A N 1
ATOM 372 C CA . PRO A 1 52 ? -1.792 40.094 41.031 1 83 52 PRO A CA 1
ATOM 373 C C . PRO A 1 52 ? -1.562 41.594 40.844 1 83 52 PRO A C 1
ATOM 375 O O . PRO A 1 52 ? -1.634 42.375 41.812 1 83 52 PRO A O 1
ATOM 378 N N . ASP A 1 53 ? -1.389 41.969 39.656 1 80.75 53 ASP A N 1
ATOM 379 C CA . ASP A 1 53 ? -1.157 43.406 39.344 1 80.75 53 ASP A CA 1
ATOM 380 C C . ASP A 1 53 ? -2.422 44.219 39.594 1 80.75 53 ASP A C 1
ATOM 382 O O . ASP A 1 53 ? -2.344 45.375 40 1 80.75 53 ASP A O 1
ATOM 386 N N . VAL A 1 54 ? -3.486 43.594 39.312 1 86.62 54 VAL A N 1
ATOM 387 C CA . VAL A 1 54 ? -4.766 44.25 39.531 1 86.62 54 VAL A CA 1
ATOM 388 C C . VAL A 1 54 ? -4.957 44.531 41 1 86.62 54 VAL A C 1
ATOM 390 O O . VAL A 1 54 ? -5.348 45.625 41.406 1 86.62 54 VAL A O 1
ATOM 393 N N . LEU A 1 55 ? -4.66 43.562 41.875 1 88.19 55 LEU A N 1
ATOM 394 C CA . LEU A 1 55 ? -4.801 43.719 43.312 1 88.19 55 LEU A CA 1
ATOM 395 C C . LEU A 1 55 ? -3.855 44.812 43.812 1 88.19 55 LEU A C 1
ATOM 397 O O . LEU A 1 55 ? -4.227 45.594 44.688 1 88.19 55 LEU A O 1
ATOM 401 N N . ALA A 1 56 ? -2.703 44.875 43.188 1 82.12 56 ALA A N 1
ATOM 402 C CA . ALA A 1 56 ? -1.734 45.906 43.594 1 82.12 56 ALA A CA 1
ATOM 403 C C . ALA A 1 56 ? -2.227 47.281 43.188 1 82.12 56 ALA A C 1
ATOM 405 O O . ALA A 1 56 ? -2.086 48.25 43.969 1 82.12 56 ALA A O 1
ATOM 406 N N . LEU A 1 57 ? -2.779 47.312 42.062 1 80.81 57 LEU A N 1
ATOM 407 C CA . LEU A 1 57 ? -3.281 48.594 41.562 1 80.81 57 LEU A CA 1
ATOM 408 C C . LEU A 1 57 ? -4.426 49.094 42.438 1 80.81 57 LEU A C 1
ATOM 410 O O . LEU A 1 57 ? -4.488 50.281 42.781 1 80.81 57 LEU A O 1
ATOM 414 N N . LEU A 1 58 ? -5.316 48.219 42.812 1 85.88 58 LEU A N 1
ATOM 415 C CA . LEU A 1 58 ? -6.488 48.594 43.594 1 85.88 58 LEU A CA 1
ATOM 416 C C . LEU A 1 58 ? -6.105 48.906 45.031 1 85.88 58 LEU A C 1
ATOM 418 O O . LEU A 1 58 ? -6.73 49.75 45.688 1 85.88 58 LEU A O 1
ATOM 422 N N . SER A 1 59 ? -5.023 48.312 45.5 1 83.62 59 SER A N 1
ATOM 423 C CA . SER A 1 59 ? -4.559 48.531 46.844 1 83.62 59 SER A CA 1
ATOM 424 C C . SER A 1 59 ? -3.918 49.906 46.969 1 83.62 59 SER A C 1
ATOM 426 O O . SER A 1 59 ? -3.852 50.469 48.062 1 83.62 59 SER A O 1
ATOM 428 N N . ASN A 1 60 ? -3.506 50.438 45.875 1 77.38 60 ASN A N 1
ATOM 429 C CA . ASN A 1 60 ? -2.848 51.719 45.875 1 77.38 60 ASN A CA 1
ATOM 430 C C . ASN A 1 60 ? -3.863 52.875 45.875 1 77.38 60 ASN A C 1
ATOM 432 O O . ASN A 1 60 ? -3.502 54.031 46.094 1 77.38 60 ASN A O 1
ATOM 436 N N . LEU A 1 61 ? -5.109 52.469 45.688 1 81.69 61 LEU A N 1
ATOM 437 C CA . LEU A 1 61 ? -6.156 53.5 45.719 1 81.69 61 LEU A CA 1
ATOM 438 C C . LEU A 1 61 ? -6.664 53.719 47.125 1 81.69 61 LEU A C 1
ATOM 440 O O . LEU A 1 61 ? -6.594 52.844 47.969 1 81.69 61 LEU A O 1
ATOM 444 N N . PRO A 1 62 ? -7.051 55 47.406 1 79 62 PRO A N 1
ATOM 445 C CA . PRO A 1 62 ? -7.617 55.25 48.75 1 79 62 PRO A CA 1
ATOM 446 C C . PRO A 1 62 ? -8.789 54.312 49.062 1 79 62 PRO A C 1
ATOM 448 O O . PRO A 1 62 ? -9.688 54.156 48.25 1 79 62 PRO A O 1
ATOM 451 N N . GLY A 1 63 ? -8.727 53.688 50.188 1 77.44 63 GLY A N 1
ATOM 452 C CA . GLY A 1 63 ? -9.711 52.719 50.594 1 77.44 63 GLY A CA 1
ATOM 453 C C . GLY A 1 63 ? -11.141 53.219 50.5 1 77.44 63 GLY A C 1
ATOM 454 O O . GLY A 1 63 ? -12.039 52.469 50.094 1 77.44 63 GLY A O 1
ATOM 455 N N . GLN A 1 64 ? -11.336 54.438 50.844 1 80.31 64 GLN A N 1
ATOM 456 C CA . GLN A 1 64 ? -12.664 55.031 50.812 1 80.31 64 GLN A CA 1
ATOM 457 C C . GLN A 1 64 ? -13.18 55.188 49.375 1 80.31 64 GLN A C 1
ATOM 459 O O . GLN A 1 64 ? -14.383 55.031 49.125 1 80.31 64 GLN A O 1
ATOM 464 N N . ALA A 1 65 ? -12.25 55.406 48.469 1 81.19 65 ALA A N 1
ATOM 465 C CA . ALA A 1 65 ? -12.625 55.562 47.062 1 81.19 65 ALA A CA 1
ATOM 466 C C . ALA A 1 65 ? -13.047 54.25 46.469 1 81.19 65 ALA A C 1
ATOM 468 O O . ALA A 1 65 ? -14 54.188 45.688 1 81.19 65 ALA A O 1
ATOM 469 N N . VAL A 1 66 ? -12.43 53.25 46.938 1 82.19 66 VAL A N 1
ATOM 470 C CA . VAL A 1 66 ? -12.742 51.906 46.438 1 82.19 66 VAL A CA 1
ATOM 471 C C . VAL A 1 66 ? -14.055 51.406 47.031 1 82.19 66 VAL A C 1
ATOM 473 O O . VAL A 1 66 ? -14.891 50.844 46.344 1 82.19 66 VAL A O 1
ATOM 476 N N . ALA A 1 67 ? -14.164 51.75 48.344 1 80.31 67 ALA A N 1
ATOM 477 C CA . ALA A 1 67 ? -15.344 51.281 49.062 1 80.31 67 ALA A CA 1
ATOM 478 C C . ALA A 1 67 ? -16.609 51.938 48.531 1 80.31 67 ALA A C 1
ATOM 480 O O . ALA A 1 67 ? -17.703 51.344 48.594 1 80.31 67 ALA A O 1
ATOM 481 N N . ALA A 1 68 ? -16.453 53.094 47.875 1 83.94 68 ALA A N 1
ATOM 482 C CA . ALA A 1 68 ? -17.609 53.812 47.375 1 83.94 68 ALA A CA 1
ATOM 483 C C . ALA A 1 68 ? -17.969 53.344 45.969 1 83.94 68 ALA A C 1
ATOM 485 O O . ALA A 1 68 ? -19.031 53.688 45.438 1 83.94 68 ALA A O 1
ATOM 486 N N . ARG A 1 69 ? -17.219 52.469 45.438 1 88.38 69 ARG A N 1
ATOM 487 C CA . ARG A 1 69 ? -17.438 52.031 44.062 1 88.38 69 ARG A CA 1
ATOM 488 C C . ARG A 1 69 ? -17.609 50.5 44 1 88.38 69 ARG A C 1
ATOM 490 O O . ARG A 1 69 ? -16.641 49.781 43.875 1 88.38 69 ARG A O 1
ATOM 497 N N . PRO A 1 70 ? -18.859 50.125 44 1 89.81 70 PRO A N 1
ATOM 498 C CA . PRO A 1 70 ? -19.109 48.688 44 1 89.81 70 PRO A CA 1
ATOM 499 C C . PRO A 1 70 ? -18.469 47.969 42.812 1 89.81 70 PRO A C 1
ATOM 501 O O . PRO A 1 70 ? -18.094 46.812 42.906 1 89.81 70 PRO A O 1
ATOM 504 N N . ASP A 1 71 ? -18.359 48.625 41.656 1 89.69 71 ASP A N 1
ATOM 505 C CA . ASP A 1 71 ? -17.766 48.031 40.469 1 89.69 71 ASP A CA 1
ATOM 506 C C . ASP A 1 71 ? -16.297 47.656 40.719 1 89.69 71 ASP A C 1
ATOM 508 O O . ASP A 1 71 ? -15.844 46.594 40.25 1 89.69 71 ASP A O 1
ATOM 512 N N . LEU A 1 72 ? -15.625 48.5 41.406 1 90.38 72 LEU A N 1
ATOM 513 C CA . LEU A 1 72 ? -14.227 48.219 41.719 1 90.38 72 LEU A CA 1
ATOM 514 C C . LEU A 1 72 ? -14.109 47.094 42.719 1 90.38 72 LEU A C 1
ATOM 516 O O . LEU A 1 72 ? -13.18 46.281 42.656 1 90.38 72 LEU A O 1
ATOM 520 N N . ILE A 1 73 ? -15.031 47.094 43.688 1 91.81 73 ILE A N 1
ATOM 521 C CA . ILE A 1 73 ? -15.055 46 44.688 1 91.81 73 ILE A CA 1
ATOM 522 C C . ILE A 1 73 ? -15.297 44.688 43.969 1 91.81 73 ILE A C 1
ATOM 524 O O . ILE A 1 73 ? -14.656 43.656 44.281 1 91.81 73 ILE A O 1
ATOM 528 N N . CYS A 1 74 ? -16.172 44.719 43 1 92.81 74 CYS A N 1
ATOM 529 C CA . CYS A 1 74 ? -16.469 43.5 42.219 1 92.81 74 CYS A CA 1
ATOM 530 C C . CYS A 1 74 ? -15.25 43.062 41.438 1 92.81 74 CYS A C 1
ATOM 532 O O . CYS A 1 74 ? -15 41.844 41.312 1 92.81 74 CYS A O 1
ATOM 534 N N . LEU A 1 75 ? -14.531 44 40.844 1 92.12 75 LEU A N 1
ATOM 535 C CA . LEU A 1 75 ? -13.328 43.656 40.094 1 92.12 75 LEU A CA 1
ATOM 536 C C . LEU A 1 75 ? -12.266 43.062 41.031 1 92.12 75 LEU A C 1
ATOM 538 O O . LEU A 1 75 ? -11.5 42.188 40.625 1 92.12 75 LEU A O 1
ATOM 542 N N . ARG A 1 76 ? -12.203 43.594 42.25 1 92.25 76 ARG A N 1
ATOM 543 C CA . ARG A 1 76 ? -11.336 42.969 43.25 1 92.25 76 ARG A CA 1
ATOM 544 C C . ARG A 1 76 ? -11.734 41.531 43.5 1 92.25 76 ARG A C 1
ATOM 546 O O . ARG A 1 76 ? -10.875 40.656 43.625 1 92.25 76 ARG A O 1
ATOM 553 N N . GLY A 1 77 ? -12.992 41.344 43.656 1 93.81 77 GLY A N 1
ATOM 554 C CA . GLY A 1 77 ? -13.5 39.969 43.812 1 93.81 77 GLY A CA 1
ATOM 555 C C . GLY A 1 77 ? -13.133 39.062 42.656 1 93.81 77 GLY A C 1
ATOM 556 O O . GLY A 1 77 ? -12.758 37.906 42.875 1 93.81 77 GLY A O 1
ATOM 557 N N . ARG A 1 78 ? -13.18 39.531 41.438 1 93 78 ARG A N 1
ATOM 558 C CA . ARG A 1 78 ? -12.828 38.75 40.25 1 93 78 ARG A CA 1
ATOM 559 C C . ARG A 1 78 ? -11.352 38.375 40.25 1 93 78 ARG A C 1
ATOM 561 O O . ARG A 1 78 ? -11 37.25 3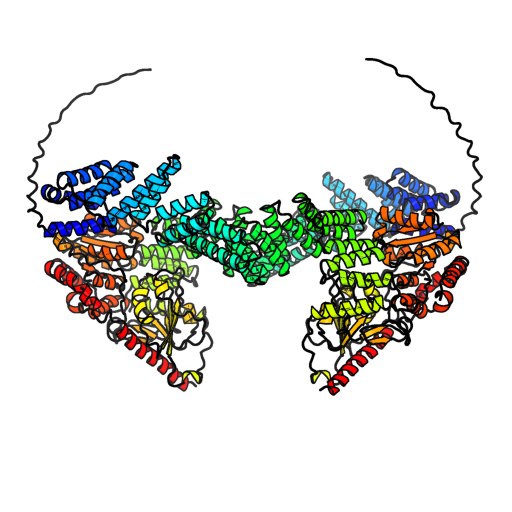9.875 1 93 78 ARG A O 1
ATOM 568 N N . ALA A 1 79 ? -10.547 39.312 40.531 1 93.44 79 ALA A N 1
ATOM 569 C CA . ALA A 1 79 ? -9.109 39.062 40.594 1 93.44 79 ALA A CA 1
ATOM 570 C C . ALA A 1 79 ? -8.789 38 41.656 1 93.44 79 ALA A C 1
ATOM 572 O O . ALA A 1 79 ? -7.949 37.125 41.406 1 93.44 79 ALA A O 1
ATOM 573 N N . LEU A 1 80 ? -9.477 38.094 42.812 1 93.88 80 LEU A N 1
ATOM 574 C CA . LEU A 1 80 ? -9.266 37.156 43.906 1 93.88 80 LEU A CA 1
ATOM 575 C C . LEU A 1 80 ? -9.727 35.75 43.5 1 93.88 80 LEU A C 1
ATOM 577 O O . LEU A 1 80 ? -9.07 34.75 43.812 1 93.88 80 LEU A O 1
ATOM 581 N N . LEU A 1 81 ? -10.781 35.688 42.844 1 92.88 81 LEU A N 1
ATOM 582 C CA . LEU A 1 81 ? -11.281 34.406 42.344 1 92.88 81 LEU A CA 1
ATOM 583 C C . LEU A 1 81 ? -10.312 33.812 41.344 1 92.88 81 LEU A C 1
ATOM 585 O O . LEU A 1 81 ? -10.07 32.594 41.375 1 92.88 81 LEU A O 1
ATOM 589 N N . ALA A 1 82 ? -9.75 34.594 40.406 1 91.38 82 ALA A N 1
ATOM 590 C CA . ALA A 1 82 ? -8.789 34.125 39.406 1 91.38 82 ALA A CA 1
ATOM 591 C C . ALA A 1 82 ? -7.539 33.562 40.062 1 91.38 82 ALA A C 1
ATOM 593 O O . ALA A 1 82 ? -6.914 32.625 39.531 1 91.38 82 ALA A O 1
ATOM 594 N N . LEU A 1 83 ? -7.281 34.062 41.188 1 92.19 83 LEU A N 1
ATOM 595 C CA . LEU A 1 83 ? -6.109 33.594 41.938 1 92.19 83 LEU A CA 1
ATOM 596 C C . LEU A 1 83 ? -6.453 32.375 42.781 1 92.19 83 LEU A C 1
ATOM 598 O O . LEU A 1 83 ? -5.586 31.828 43.469 1 92.19 83 LEU A O 1
ATOM 602 N N . GLY A 1 84 ? -7.715 32 42.812 1 91.94 84 GLY A N 1
ATOM 603 C CA . GLY A 1 84 ? -8.148 30.812 43.531 1 91.94 84 GLY A CA 1
ATOM 604 C C . GLY A 1 84 ? -8.547 31.094 44.969 1 91.94 84 GLY A C 1
ATOM 605 O O . GLY A 1 84 ? -8.812 30.156 45.719 1 91.94 84 GLY A O 1
ATOM 606 N N . ASN A 1 85 ? -8.523 32.375 45.344 1 94.38 85 ASN A N 1
ATOM 607 C CA . ASN A 1 85 ? -8.93 32.719 46.719 1 94.38 85 ASN A CA 1
ATOM 608 C C . ASN A 1 85 ? -10.438 32.906 46.812 1 94.38 85 ASN A C 1
ATOM 610 O O . ASN A 1 85 ? -10.914 34.031 46.969 1 94.38 85 ASN A O 1
ATOM 614 N N . LYS A 1 86 ? -11.188 31.922 46.969 1 95.5 86 LYS A N 1
ATOM 615 C CA . LYS A 1 86 ? -12.641 31.906 46.906 1 95.5 86 LYS A CA 1
ATOM 616 C C . LYS A 1 86 ? -13.273 32.625 48.094 1 95.5 86 LYS A C 1
ATOM 618 O O . LYS A 1 86 ? -14.164 33.469 47.906 1 95.5 86 LYS A O 1
ATOM 623 N N . PRO A 1 87 ? -12.75 32.438 49.312 1 95.38 87 PRO A N 1
ATOM 624 C CA . PRO A 1 87 ? -13.391 33.094 50.469 1 95.38 87 PRO A CA 1
ATOM 625 C C . PRO A 1 87 ? -13.273 34.594 50.406 1 95.38 87 PRO A C 1
ATOM 627 O O . PRO A 1 87 ? -14.25 35.312 50.656 1 95.38 87 PRO A O 1
ATOM 630 N N . LEU A 1 88 ? -12.055 35 50.062 1 94.88 88 LEU A N 1
ATOM 631 C CA . LEU A 1 88 ? -11.859 36.438 49.969 1 94.88 88 LEU A CA 1
ATOM 632 C C . LEU A 1 88 ? -12.641 37.031 48.812 1 94.88 88 LEU A C 1
ATOM 634 O O . LEU A 1 88 ? -13.102 38.188 48.875 1 94.88 88 LEU A O 1
ATOM 638 N N . ALA A 1 89 ? -12.711 36.25 47.781 1 96.94 89 ALA A N 1
ATOM 639 C CA . ALA A 1 89 ? -13.516 36.688 46.656 1 96.94 89 ALA A CA 1
ATOM 640 C C . ALA A 1 89 ? -14.984 36.844 47.062 1 96.94 89 ALA A C 1
ATOM 642 O O . ALA A 1 89 ? -15.617 37.844 46.719 1 96.94 89 ALA A O 1
ATOM 643 N N . LEU A 1 90 ? -15.539 35.844 47.781 1 96.19 90 LEU A N 1
ATOM 644 C CA . LEU A 1 90 ? -16.922 35.906 48.25 1 96.19 90 LEU A CA 1
ATOM 645 C C . LEU A 1 90 ? -17.156 37.094 49.156 1 96.19 90 LEU A C 1
ATOM 647 O O . LEU A 1 90 ? -18.188 37.75 49.094 1 96.19 90 LEU A O 1
ATOM 651 N N . ALA A 1 91 ? -16.203 37.375 50 1 95.31 91 ALA A N 1
ATOM 652 C CA . ALA A 1 91 ? -16.281 38.5 50.938 1 95.31 91 ALA A CA 1
ATOM 653 C C . ALA A 1 91 ? -16.375 39.812 50.188 1 95.31 91 ALA A C 1
ATOM 655 O O . ALA A 1 91 ? -17.094 40.719 50.594 1 95.31 91 ALA A O 1
ATOM 656 N N . ALA A 1 92 ? -15.57 39.844 49.25 1 95 92 ALA A N 1
ATOM 657 C CA . ALA A 1 92 ? -15.586 41.094 48.438 1 95 92 ALA A CA 1
ATOM 658 C C . ALA A 1 92 ? -16.953 41.312 47.812 1 95 92 ALA A C 1
ATOM 660 O O . ALA A 1 92 ? -17.484 42.406 47.844 1 95 92 ALA A O 1
ATOM 661 N N . TYR A 1 93 ? -17.547 40.312 47.25 1 96.69 93 TYR A N 1
ATOM 662 C CA . TYR A 1 93 ? -18.859 40.438 46.594 1 96.69 93 TYR A CA 1
ATOM 663 C C . TYR A 1 93 ? -19.938 40.75 47.625 1 96.69 93 TYR A C 1
ATOM 665 O O . TYR A 1 93 ? -20.859 41.531 47.375 1 96.69 93 TYR A O 1
ATOM 673 N N . LEU A 1 94 ? -19.859 40.125 48.781 1 94.94 94 LEU A N 1
ATOM 674 C CA . LEU A 1 94 ? -20.844 40.344 49.844 1 94.94 94 LEU A CA 1
ATOM 675 C C . LEU A 1 94 ? -20.734 41.781 50.375 1 94.94 94 LEU A C 1
ATOM 677 O O . LEU A 1 94 ? -21.75 42.406 50.688 1 94.94 94 LEU A O 1
ATOM 681 N N . GLU A 1 95 ? -19.5 42.281 50.375 1 93.69 95 GLU A N 1
ATOM 682 C CA . GLU A 1 95 ? -19.297 43.656 50.75 1 93.69 95 GLU A CA 1
ATOM 683 C C . GLU A 1 95 ? -19.984 44.594 49.781 1 93.69 95 GLU A C 1
ATOM 685 O O . GLU A 1 95 ? -20.625 45.594 50.188 1 93.69 95 GLU A O 1
ATOM 690 N N . ALA A 1 96 ? -19.844 44.281 48.594 1 94.81 96 ALA A N 1
ATOM 691 C CA . ALA A 1 96 ? -20.5 45.094 47.562 1 94.81 96 ALA A CA 1
ATOM 692 C C . ALA A 1 96 ? -22.016 45.031 47.719 1 94.81 96 ALA A C 1
ATOM 694 O O . ALA A 1 96 ? -22.719 46.031 47.531 1 94.81 96 ALA A O 1
ATOM 695 N N . LEU A 1 97 ? -22.625 43.906 48.094 1 94.19 97 LEU A N 1
ATOM 696 C CA . LEU A 1 97 ? -24.062 43.719 48.219 1 94.19 97 LEU A CA 1
ATOM 697 C C . LEU A 1 97 ? -24.594 44.406 49.5 1 94.19 97 LEU A C 1
ATOM 699 O O . LEU A 1 97 ? -25.75 44.781 49.531 1 94.19 97 LEU A O 1
ATOM 703 N N . LEU A 1 98 ? -23.734 44.5 50.469 1 91.31 98 LEU A N 1
ATOM 704 C CA . LEU A 1 98 ? -24.125 45.188 51.688 1 91.31 98 LEU A CA 1
ATOM 705 C C . LEU A 1 98 ? -24.375 46.656 51.406 1 91.31 98 LEU A C 1
ATOM 707 O O . LEU A 1 98 ? -25.312 47.25 51.969 1 91.31 98 LEU A O 1
ATOM 711 N N . SER A 1 99 ? -23.469 47.156 50.594 1 88.19 99 SER A N 1
ATOM 712 C CA . SER A 1 99 ? -23.609 48.562 50.25 1 88.19 99 SER A CA 1
ATOM 713 C C . SER A 1 99 ? -24.672 48.75 49.156 1 88.19 99 SER A C 1
ATOM 715 O O . SER A 1 99 ? -25.406 49.75 49.188 1 88.19 99 SER A O 1
ATOM 717 N N . HIS A 1 100 ? -24.766 47.844 48.188 1 92.88 100 HIS A N 1
ATOM 718 C CA . HIS A 1 100 ? -25.734 47.875 47.125 1 92.88 100 HIS A CA 1
ATOM 719 C C . HIS A 1 100 ? -26.375 46.5 46.906 1 92.88 100 HIS A C 1
ATOM 721 O O . HIS A 1 100 ? -25.984 45.781 46 1 92.88 100 HIS A O 1
ATOM 727 N N . PRO A 1 101 ? -27.453 46.25 47.562 1 91.12 101 PRO A N 1
ATOM 728 C CA . PRO A 1 101 ? -28.047 44.906 47.594 1 91.12 101 PRO A CA 1
ATOM 729 C C . PRO A 1 101 ? -28.547 44.5 46.219 1 91.12 101 PRO A C 1
ATOM 731 O O . PRO A 1 101 ? -28.75 43.281 45.969 1 91.12 101 PRO A O 1
ATOM 734 N N . THR A 1 102 ? -28.734 45.406 45.281 1 93.12 102 THR A N 1
ATOM 735 C CA . THR A 1 102 ? -29.297 45.062 44 1 93.12 102 THR A CA 1
ATOM 736 C C . THR A 1 102 ? -28.203 45.062 42.906 1 93.12 102 THR A C 1
ATOM 738 O O . THR A 1 102 ? -28.5 45.156 41.719 1 93.12 102 THR A O 1
ATOM 741 N N . ASN A 1 103 ? -27 45.062 43.438 1 94.56 103 ASN A N 1
ATOM 742 C CA . ASN A 1 103 ? -25.906 45.031 42.469 1 94.56 103 ASN A CA 1
ATOM 743 C C . ASN A 1 103 ? -25.812 43.688 41.75 1 94.56 103 ASN A C 1
ATOM 745 O O . ASN A 1 103 ? -25.422 42.688 42.375 1 94.56 103 ASN A O 1
ATOM 749 N N . ILE A 1 104 ? -26.094 43.656 40.469 1 95.31 104 ILE A N 1
ATOM 750 C CA . ILE A 1 104 ? -26.188 42.438 39.688 1 95.31 104 ILE A CA 1
ATOM 751 C C . ILE A 1 104 ? -24.812 41.812 39.531 1 95.31 104 ILE A C 1
ATOM 753 O O . ILE A 1 104 ? -24.672 40.562 39.594 1 95.31 104 ILE A O 1
ATOM 757 N N . ASP A 1 105 ? -23.766 42.594 39.344 1 94.5 105 ASP A N 1
ATOM 758 C CA . ASP A 1 105 ? -22.406 42.094 39.188 1 94.5 105 ASP A CA 1
ATOM 759 C C . ASP A 1 105 ? -21.938 41.375 40.438 1 94.5 105 ASP A C 1
ATOM 761 O O . ASP A 1 105 ? -21.219 40.375 40.344 1 94.5 105 ASP A O 1
ATOM 765 N N . ALA A 1 106 ? -22.328 41.906 41.562 1 95.88 106 ALA A N 1
ATOM 766 C CA . ALA A 1 106 ? -21.984 41.281 42.812 1 95.88 106 ALA A CA 1
ATOM 767 C C . ALA A 1 106 ? -22.719 39.938 42.969 1 95.88 106 ALA A C 1
ATOM 769 O O . ALA A 1 106 ? -22.156 38.969 43.469 1 95.88 106 ALA A O 1
ATOM 770 N N . LEU A 1 107 ? -24.016 39.969 42.625 1 96.5 107 LEU A N 1
ATOM 771 C CA . LEU A 1 107 ? -24.781 38.719 42.656 1 96.5 107 LEU A CA 1
ATOM 772 C C . LEU A 1 107 ? -24.172 37.656 41.75 1 96.5 107 LEU A C 1
ATOM 774 O O . LEU A 1 107 ? -24.062 36.5 42.156 1 96.5 107 LEU A O 1
ATOM 778 N N . LEU A 1 108 ? -23.812 38.094 40.562 1 96.19 108 LEU A N 1
ATOM 779 C CA . LEU A 1 108 ? -23.156 37.188 39.594 1 96.19 108 LEU A CA 1
ATOM 780 C C . LEU A 1 108 ? -21.844 36.656 40.156 1 96.19 108 LEU A C 1
ATOM 782 O O . LEU A 1 108 ? -21.5 35.5 40 1 96.19 108 LEU A O 1
ATOM 786 N N . GLY A 1 109 ? -21.078 37.5 40.781 1 96.06 109 GLY A N 1
ATOM 787 C CA . GLY A 1 109 ? -19.844 37.125 41.438 1 96.06 109 GLY A CA 1
ATOM 788 C C . GLY A 1 109 ? -20.031 36.094 42.531 1 96.06 109 GLY A C 1
ATOM 789 O O . GLY A 1 109 ? -19.297 35.094 42.594 1 96.06 109 GLY A O 1
ATOM 790 N N . CYS A 1 110 ? -21.016 36.281 43.406 1 95.94 110 CYS A N 1
ATOM 791 C CA . CYS A 1 110 ? -21.344 35.312 44.438 1 95.94 110 CYS A CA 1
ATOM 792 C C . CYS A 1 110 ? -21.688 33.969 43.844 1 95.94 110 CYS A C 1
ATOM 794 O O . CYS A 1 110 ? -21.188 32.938 44.281 1 95.94 110 CYS A O 1
ATOM 796 N N . ALA A 1 111 ? -22.469 34.062 42.812 1 96.5 111 ALA A N 1
ATOM 797 C CA . ALA A 1 111 ? -22.875 32.812 42.156 1 96.5 111 ALA A CA 1
ATOM 798 C C . ALA A 1 111 ? -21.656 32.094 41.594 1 96.5 111 ALA A C 1
ATOM 800 O O . ALA A 1 111 ? -21.594 30.859 41.656 1 96.5 111 ALA A O 1
ATOM 801 N N . SER A 1 112 ? -20.703 32.812 40.969 1 95.88 112 SER A N 1
ATOM 802 C CA . SER A 1 112 ? -19.484 32.219 40.406 1 95.88 112 SER A CA 1
ATOM 803 C C . SER A 1 112 ? -18.672 31.516 41.5 1 95.88 112 SER A C 1
ATOM 805 O O . SER A 1 112 ? -18.125 30.438 41.281 1 95.88 112 SER A O 1
ATOM 807 N N . VAL A 1 113 ? -18.562 32.156 42.562 1 96.31 113 VAL A N 1
ATOM 808 C CA . VAL A 1 113 ? -17.828 31.578 43.688 1 96.31 113 VAL A CA 1
ATOM 809 C C . VAL A 1 113 ? -18.531 30.312 44.188 1 96.31 113 VAL A C 1
ATOM 811 O O . VAL A 1 113 ? -17.891 29.297 44.469 1 96.31 113 VAL A O 1
ATOM 814 N N . TYR A 1 114 ? -19.828 30.406 44.344 1 96 114 TYR A N 1
ATOM 815 C CA . TYR A 1 114 ? -20.609 29.25 44.812 1 96 114 TYR A CA 1
ATOM 816 C C . TYR A 1 114 ? -20.469 28.094 43.812 1 96 114 TYR A C 1
ATOM 818 O O . TYR A 1 114 ? -20.297 26.938 44.219 1 96 114 TYR A O 1
ATOM 826 N N . THR A 1 115 ? -20.547 28.344 42.562 1 94.62 115 THR A N 1
ATOM 827 C CA . THR A 1 115 ? -20.406 27.312 41.531 1 94.62 115 THR A CA 1
ATOM 828 C C . THR A 1 115 ? -19.031 26.656 41.625 1 94.62 115 THR A C 1
ATOM 830 O O . THR A 1 115 ? -18.922 25.422 41.562 1 94.62 115 THR A O 1
ATOM 833 N N . ALA A 1 116 ? -17.969 27.5 41.719 1 93.81 116 ALA A N 1
ATOM 834 C CA . ALA A 1 116 ? -16.594 26.984 41.812 1 93.81 116 ALA A CA 1
ATOM 835 C C . ALA A 1 116 ? -16.422 26.125 43.062 1 93.81 116 ALA A C 1
ATOM 837 O O . ALA A 1 116 ? -15.57 25.25 43.094 1 93.81 116 ALA A O 1
ATOM 838 N N . SER A 1 117 ? -17.266 26.375 44.062 1 93.88 117 SER A N 1
ATOM 839 C CA . SER A 1 117 ? -17.219 25.641 45.312 1 93.88 117 SER A CA 1
ATOM 840 C C . SER A 1 117 ? -18.219 24.484 45.312 1 93.88 117 SER A C 1
ATOM 842 O O . SER A 1 117 ? -18.453 23.859 46.344 1 93.88 117 SER A O 1
ATOM 844 N N . ALA A 1 118 ? -18.906 24.188 44.25 1 92.12 118 ALA A N 1
ATOM 845 C CA . ALA A 1 118 ? -19.844 23.094 44.031 1 92.12 118 ALA A CA 1
ATOM 846 C C . ALA A 1 118 ? -21.094 23.281 44.875 1 92.12 118 ALA A C 1
ATOM 848 O O . ALA A 1 118 ? -21.703 22.297 45.312 1 92.12 118 ALA A O 1
ATOM 849 N N . LEU A 1 119 ? -21.297 24.531 45.281 1 94.75 119 LEU A N 1
ATOM 850 C CA . LEU A 1 119 ? -22.531 24.875 45.969 1 94.75 119 LEU A CA 1
ATOM 851 C C . LEU A 1 119 ? -23.562 25.406 44.969 1 94.75 119 LEU A C 1
ATOM 853 O O . LEU A 1 119 ? -23.844 26.609 44.969 1 94.75 119 LEU A O 1
ATOM 857 N N . LEU A 1 120 ? -24.203 24.5 44.25 1 96.12 120 LEU A N 1
ATOM 858 C CA . LEU A 1 120 ? -24.984 24.844 43.094 1 96.12 120 LEU A CA 1
ATOM 859 C C . LEU A 1 120 ? -26.328 25.438 43.469 1 96.12 120 LEU A C 1
ATOM 861 O O . LEU A 1 120 ? -26.859 26.328 42.812 1 96.12 120 LEU A O 1
ATOM 865 N N . LEU A 1 121 ? -26.922 25 44.562 1 95.25 121 LEU A N 1
ATOM 866 C CA . LEU A 1 121 ? -28.219 25.516 44.969 1 95.25 121 LEU A CA 1
ATOM 867 C C . LEU A 1 121 ? -28.109 26.969 45.438 1 95.25 121 LEU A C 1
ATOM 869 O O . LEU A 1 121 ? -28.984 27.781 45.156 1 95.25 121 LEU A O 1
ATOM 873 N N . GLU A 1 122 ? -26.984 27.266 46.125 1 95.94 122 GLU A N 1
ATOM 874 C CA . GLU A 1 122 ? -26.719 28.641 46.531 1 95.94 122 GLU A CA 1
ATOM 875 C C . GLU A 1 122 ? -26.469 29.547 45.312 1 95.94 122 GLU A C 1
ATOM 877 O O . GLU A 1 122 ? -26.938 30.688 45.281 1 95.94 122 GLU A O 1
ATOM 882 N N . ALA A 1 123 ? -25.75 28.969 44.469 1 97.56 123 ALA A N 1
ATOM 883 C CA . ALA A 1 123 ? -25.5 29.719 43.219 1 97.56 123 ALA A CA 1
ATOM 884 C C . ALA A 1 123 ? -26.812 30.016 42.5 1 97.56 123 ALA A C 1
ATOM 886 O O . ALA A 1 123 ? -27.016 31.125 42 1 97.56 123 ALA A O 1
ATOM 887 N N . LEU A 1 124 ? -27.703 29.016 42.5 1 96.5 124 LEU A N 1
ATOM 888 C CA . LEU A 1 124 ? -28.984 29.156 41.844 1 96.5 124 LEU A CA 1
ATOM 889 C C . LEU A 1 124 ? -29.828 30.25 42.5 1 96.5 124 LEU A C 1
ATOM 891 O O . LEU A 1 124 ? -30.469 31.047 41.812 1 96.5 124 LEU A O 1
ATOM 895 N N . LYS A 1 125 ? -29.766 30.375 43.75 1 96.25 125 LYS A N 1
ATOM 896 C CA . LYS A 1 125 ? -30.516 31.391 44.469 1 96.25 125 LYS A CA 1
ATOM 897 C C . LYS A 1 125 ? -30.031 32.781 44.125 1 96.25 125 LYS A C 1
ATOM 899 O O . LYS A 1 125 ? -30.844 33.688 43.906 1 96.25 125 LYS A O 1
ATOM 904 N N . CYS A 1 126 ? -28.75 32.906 44.125 1 96.75 126 CYS A N 1
ATOM 905 C CA . CYS A 1 126 ? -28.172 34.188 43.75 1 96.75 126 CYS A CA 1
ATOM 906 C C . CYS A 1 126 ? -28.578 34.594 42.344 1 96.75 126 CYS A C 1
ATOM 908 O O . CYS A 1 126 ? -28.938 35.719 42.094 1 96.75 126 CYS A O 1
ATOM 910 N N . LEU A 1 127 ? -28.609 33.625 41.438 1 97.62 127 LEU A N 1
ATOM 911 C CA . LEU A 1 127 ? -28.875 33.906 40.031 1 97.62 127 LEU A CA 1
ATOM 912 C C . LEU A 1 127 ? -30.359 34.188 39.812 1 97.62 127 LEU A C 1
ATOM 914 O O . LEU A 1 127 ? -30.719 34.969 38.938 1 97.62 127 LEU A O 1
ATOM 918 N N . GLU A 1 128 ? -31.219 33.5 40.562 1 96.19 128 GLU A N 1
ATOM 919 C CA . GLU A 1 128 ? -32.656 33.781 40.469 1 96.19 128 GLU A CA 1
ATOM 920 C C . GLU A 1 128 ? -32.969 35.219 40.938 1 96.19 128 GLU A C 1
ATOM 922 O O . GLU A 1 128 ? -33.812 35.875 40.312 1 96.19 128 GLU A O 1
ATOM 927 N N . ARG A 1 129 ? -32.281 35.625 41.938 1 96.25 129 ARG A N 1
ATOM 928 C CA . ARG A 1 129 ? -32.406 37 42.375 1 96.25 129 ARG A CA 1
ATOM 929 C C . ARG A 1 129 ? -31.938 38 41.312 1 96.25 129 ARG A C 1
ATOM 931 O O . ARG A 1 129 ? -32.594 39 41.031 1 96.25 129 ARG A O 1
ATOM 938 N N . ALA A 1 130 ? -30.844 37.656 40.781 1 97.19 130 ALA A N 1
ATOM 939 C CA . ALA A 1 130 ? -30.297 38.531 39.719 1 97.19 130 ALA A CA 1
ATOM 940 C C . ALA A 1 130 ? -31.25 38.594 38.531 1 97.19 130 ALA A C 1
ATOM 942 O O . ALA A 1 130 ? -31.438 39.656 37.938 1 97.19 130 ALA A O 1
ATOM 943 N N . ARG A 1 131 ? -31.844 37.469 38.125 1 96 131 ARG A N 1
ATOM 944 C CA . ARG A 1 131 ? -32.781 37.406 37.031 1 96 131 ARG A CA 1
ATOM 945 C C . ARG A 1 131 ? -34.031 38.25 37.312 1 96 131 ARG A C 1
ATOM 947 O O . ARG A 1 131 ? -34.594 38.875 36.406 1 96 131 ARG A O 1
ATOM 954 N N . GLY A 1 132 ? -34.438 38.219 38.562 1 95.5 132 GLY A N 1
ATOM 955 C CA . GLY A 1 132 ? -35.562 39.062 38.938 1 95.5 132 GLY A CA 1
ATOM 956 C C . GLY A 1 132 ? -35.312 40.531 38.781 1 95.5 132 GLY A C 1
ATOM 957 O O . GLY A 1 132 ? -36.188 41.312 38.406 1 95.5 132 GLY A O 1
ATOM 958 N N . LEU A 1 133 ? -34.062 40.906 39 1 95.81 133 LEU A N 1
ATOM 959 C CA . LEU A 1 133 ? -33.656 42.281 38.906 1 95.81 133 LEU A CA 1
ATOM 960 C C . LEU A 1 133 ? -33.406 42.688 37.469 1 95.81 133 LEU A C 1
ATOM 962 O O . LEU A 1 133 ? -33.656 43.844 37.094 1 95.81 133 LEU A O 1
ATOM 966 N N . ALA A 1 134 ? -32.844 41.781 36.688 1 95.31 134 ALA A N 1
ATOM 967 C CA . ALA A 1 134 ? -32.531 42.031 35.281 1 95.31 134 ALA A CA 1
ATOM 968 C C . ALA A 1 134 ? -32.875 40.844 34.406 1 95.31 134 ALA A C 1
ATOM 970 O O . ALA A 1 134 ? -32.031 40.062 34 1 95.31 134 ALA A O 1
ATOM 971 N N . PRO A 1 135 ? -34.062 40.75 34 1 92.38 135 PRO A N 1
ATOM 972 C CA . PRO A 1 135 ? -34.562 39.562 33.312 1 92.38 135 PRO A CA 1
ATOM 973 C C . PRO A 1 135 ? -34 39.375 31.906 1 92.38 135 PRO A C 1
ATOM 975 O O . PRO A 1 135 ? -34 38.281 31.375 1 92.38 135 PRO A O 1
ATOM 978 N N . THR A 1 136 ? -33.438 40.438 31.312 1 93.19 136 THR A N 1
ATOM 979 C CA . THR A 1 136 ? -33 40.312 29.922 1 93.19 136 THR A CA 1
ATOM 980 C C . THR A 1 136 ? -31.484 40.375 29.812 1 93.19 136 THR A C 1
ATOM 982 O O . THR A 1 136 ? -30.938 40.312 28.703 1 93.19 136 THR A O 1
ATOM 985 N N . ARG A 1 137 ? -30.875 40.5 30.953 1 94.56 137 ARG A N 1
ATOM 986 C CA . ARG A 1 137 ? -29.422 40.562 30.891 1 94.56 137 ARG A CA 1
ATOM 987 C C . ARG A 1 137 ? -28.812 39.219 30.5 1 94.56 137 ARG A C 1
ATOM 989 O O . ARG A 1 137 ? -29.016 38.219 31.188 1 94.56 137 ARG A O 1
ATOM 996 N N . THR A 1 138 ? -28.062 39.219 29.422 1 93.94 138 THR A N 1
ATOM 997 C CA . THR A 1 138 ? -27.594 38 28.766 1 93.94 138 THR A CA 1
ATOM 998 C C . THR A 1 138 ? -26.625 37.25 29.688 1 93.94 138 THR A C 1
ATOM 1000 O O . THR A 1 138 ? -26.625 36 29.719 1 93.94 138 THR A O 1
ATOM 1003 N N . ASP A 1 139 ? -25.797 37.969 30.375 1 93.75 139 ASP A N 1
ATOM 1004 C CA . ASP A 1 139 ? -24.812 37.312 31.219 1 93.75 139 ASP A CA 1
ATOM 1005 C C . ASP A 1 139 ? -25.484 36.594 32.406 1 93.75 139 ASP A C 1
ATOM 1007 O O . ASP A 1 139 ? -25.031 35.562 32.844 1 93.75 139 ASP A O 1
ATOM 1011 N N . VAL A 1 140 ? -26.547 37.188 32.938 1 95.56 140 VAL A N 1
ATOM 1012 C CA . VAL A 1 140 ? -27.312 36.562 34 1 95.56 140 VAL A CA 1
ATOM 1013 C C . VAL A 1 140 ? -27.969 35.281 33.5 1 95.56 140 VAL A C 1
ATOM 1015 O O . VAL A 1 140 ? -27.891 34.25 34.156 1 95.56 140 VAL A O 1
ATOM 1018 N N . LEU A 1 141 ? -28.594 35.375 32.312 1 96.31 141 LEU A N 1
ATOM 1019 C CA . LEU A 1 141 ? -29.297 34.25 31.734 1 96.31 141 LEU A CA 1
ATOM 1020 C C . LEU A 1 141 ? -28.328 33.125 31.422 1 96.31 141 LEU A C 1
ATOM 1022 O O . LEU A 1 141 ? -28.641 31.953 31.641 1 96.31 141 LEU A O 1
ATOM 1026 N N . GLN A 1 142 ? -27.219 33.438 30.969 1 95.75 142 GLN A N 1
ATOM 1027 C CA . GLN A 1 142 ? -26.188 32.438 30.672 1 95.75 142 GLN A CA 1
ATOM 1028 C C . GLN A 1 142 ? -25.703 31.734 31.938 1 95.75 142 GLN A C 1
ATOM 1030 O O . GLN A 1 142 ? -25.531 30.516 31.969 1 95.75 142 GLN A O 1
ATOM 1035 N N . ALA A 1 143 ? -25.406 32.531 32.938 1 96.19 143 ALA A N 1
ATOM 1036 C CA . ALA A 1 143 ? -24.969 31.953 34.219 1 96.19 143 ALA A CA 1
ATOM 1037 C C . ALA A 1 143 ? -26.031 31.047 34.812 1 96.19 143 ALA A C 1
ATOM 1039 O O . ALA A 1 143 ? -25.703 30 35.375 1 96.19 143 ALA A O 1
ATOM 1040 N N . LEU A 1 144 ? -27.234 31.516 34.688 1 96.38 144 LEU A N 1
ATOM 1041 C CA . LEU A 1 144 ? -28.344 30.703 35.188 1 96.38 144 LEU A CA 1
ATOM 1042 C C . LEU A 1 144 ? -28.406 29.359 34.438 1 96.38 144 LEU A C 1
ATOM 1044 O O . LEU A 1 144 ? -28.547 28.312 35.062 1 96.38 144 LEU A O 1
ATOM 1048 N N . ALA A 1 145 ? -28.281 29.391 33.156 1 97.12 145 ALA A N 1
ATOM 1049 C CA . ALA A 1 145 ? -28.297 28.172 32.344 1 97.12 145 ALA A CA 1
ATOM 1050 C C . ALA A 1 145 ? -27.172 27.234 32.719 1 97.12 145 ALA A C 1
ATOM 1052 O O . ALA A 1 145 ? -27.359 26.016 32.812 1 97.12 145 ALA A O 1
ATOM 1053 N N . ASN A 1 146 ? -26 27.766 32.938 1 96.88 146 ASN A N 1
ATOM 1054 C CA . ASN A 1 146 ? -24.844 26.953 33.344 1 96.88 146 ASN A CA 1
ATOM 1055 C C . ASN A 1 146 ? -25.094 26.203 34.625 1 96.88 146 ASN A C 1
ATOM 1057 O O . ASN A 1 146 ? -24.844 25 34.719 1 96.88 146 ASN A O 1
ATOM 1061 N N . VAL A 1 147 ? -25.562 26.906 35.562 1 96.94 147 VAL A N 1
ATOM 1062 C CA . VAL A 1 147 ? -25.766 26.312 36.875 1 96.94 147 VAL A CA 1
ATOM 1063 C C . VAL A 1 147 ? -26.891 25.297 36.812 1 96.94 147 VAL A C 1
ATOM 1065 O O . VAL A 1 147 ? -26.812 24.234 37.469 1 96.94 147 VAL A O 1
ATOM 1068 N N . LEU A 1 148 ? -27.969 25.609 36.156 1 96.81 148 LEU A N 1
ATOM 1069 C CA . LEU A 1 148 ? -29.078 24.656 35.969 1 96.81 148 LEU A CA 1
ATOM 1070 C C . LEU A 1 148 ? -28.594 23.375 35.312 1 96.81 148 LEU A C 1
ATOM 1072 O O . LEU A 1 148 ? -29 22.281 35.719 1 96.81 148 LEU A O 1
ATOM 1076 N N . THR A 1 149 ? -27.781 23.484 34.344 1 96.5 149 THR A N 1
ATOM 1077 C CA . THR A 1 149 ? -27.234 22.328 33.656 1 96.5 149 THR A CA 1
ATOM 1078 C C . THR A 1 149 ? -26.391 21.484 34.594 1 96.5 149 THR A C 1
ATOM 1080 O O . THR A 1 149 ? -26.5 20.25 34.594 1 96.5 149 THR A O 1
ATOM 1083 N N . ASP A 1 150 ? -25.531 22.188 35.344 1 96.06 150 ASP A N 1
ATOM 1084 C CA . ASP A 1 150 ? -24.688 21.469 36.312 1 96.06 150 ASP A CA 1
ATOM 1085 C C . ASP A 1 150 ? -25.547 20.75 37.344 1 96.06 150 ASP A C 1
ATOM 1087 O O . ASP A 1 150 ? -25.234 19.625 37.75 1 96.06 150 ASP A O 1
ATOM 1091 N N . LEU A 1 151 ? -26.531 21.422 37.719 1 94.94 151 LEU A N 1
ATOM 1092 C CA . LEU A 1 151 ? -27.453 20.828 38.688 1 94.94 151 LEU A CA 1
ATOM 1093 C C . LEU A 1 151 ? -28.141 19.609 38.094 1 94.94 151 LEU A C 1
ATOM 1095 O O . LEU A 1 151 ? -28.297 18.578 38.75 1 94.94 151 LEU A O 1
ATOM 1099 N N . GLY A 1 152 ? -28.594 19.734 36.938 1 95.06 152 GLY A N 1
ATOM 1100 C CA . GLY A 1 152 ? -29.203 18.594 36.25 1 95.06 152 GLY A CA 1
ATOM 1101 C C . GLY A 1 152 ? -28.266 17.406 36.125 1 95.06 152 GLY A C 1
ATOM 1102 O O . GLY A 1 152 ? -28.672 16.266 36.344 1 95.06 152 GLY A O 1
ATOM 1103 N N . THR A 1 153 ? -27.031 17.625 35.781 1 94.81 153 THR A N 1
ATOM 1104 C CA . THR A 1 153 ? -26.047 16.578 35.656 1 94.81 153 THR A CA 1
ATOM 1105 C C . THR A 1 153 ? -25.781 15.891 37 1 94.81 153 THR A C 1
ATOM 1107 O O . THR A 1 153 ? -25.688 14.664 37.062 1 94.81 153 THR A O 1
ATOM 1110 N N . ALA A 1 154 ? -25.672 16.703 38 1 94.06 154 ALA A N 1
ATOM 1111 C CA . ALA A 1 154 ? -25.469 16.156 39.344 1 94.06 154 ALA A CA 1
ATOM 1112 C C . ALA A 1 154 ? -26.656 15.281 39.75 1 94.06 154 ALA A C 1
ATOM 1114 O O . ALA A 1 154 ? -26.484 14.211 40.344 1 94.06 154 ALA A O 1
ATOM 1115 N N . GLU A 1 155 ? -27.781 15.719 39.406 1 94.75 155 GLU A N 1
ATOM 1116 C CA . GLU A 1 155 ? -29 14.984 39.75 1 94.75 155 GLU A CA 1
ATOM 1117 C C . GLU A 1 155 ? -29.125 13.711 38.938 1 94.75 155 GLU A C 1
ATOM 1119 O O . GLU A 1 155 ? -29.562 12.68 39.438 1 94.75 155 GLU A O 1
ATOM 1124 N N . LYS A 1 156 ? -28.75 13.75 37.75 1 93.56 156 LYS A N 1
ATOM 1125 C CA . LYS A 1 156 ? -28.766 12.562 36.875 1 93.56 156 LYS A CA 1
ATOM 1126 C C . LYS A 1 156 ? -27.812 11.492 37.438 1 93.56 156 LYS A C 1
ATOM 1128 O O . LYS A 1 156 ? -28.172 10.312 37.5 1 93.56 156 LYS A O 1
ATOM 1133 N N . LEU A 1 157 ? -26.672 11.906 37.812 1 92 157 LEU A N 1
ATOM 1134 C CA . LEU A 1 157 ? -25.641 10.984 38.312 1 92 157 LEU A CA 1
ATOM 1135 C C . LEU A 1 157 ? -26.078 10.344 39.625 1 92 157 LEU A C 1
ATOM 1137 O O . LEU A 1 157 ? -25.734 9.195 39.906 1 92 157 LEU A O 1
ATOM 1141 N N . THR A 1 158 ? -26.875 11.109 40.375 1 92.19 158 THR A N 1
ATOM 1142 C CA . THR A 1 158 ? -27.344 10.594 41.656 1 92.19 158 THR A CA 1
ATOM 1143 C C . THR A 1 158 ? -28.75 10 41.5 1 92.19 158 THR A C 1
ATOM 1145 O O . THR A 1 158 ? -29.375 9.656 42.5 1 92.19 158 THR A O 1
ATOM 1148 N N . ARG A 1 159 ? -29.328 9.984 40.375 1 89.06 159 ARG A N 1
ATOM 1149 C CA . ARG A 1 159 ? -30.594 9.344 40.031 1 89.06 159 ARG A CA 1
ATOM 1150 C C . ARG A 1 159 ? -31.766 10.047 40.688 1 89.06 159 ARG A C 1
ATOM 1152 O O . ARG A 1 159 ? -32.688 9.398 41.156 1 89.06 159 ARG A O 1
ATOM 1159 N N . VAL A 1 160 ? -31.609 11.352 40.844 1 90.25 160 VAL A N 1
ATOM 1160 C CA . VAL A 1 160 ? -32.719 12.156 41.312 1 90.25 160 VAL A CA 1
ATOM 1161 C C . VAL A 1 160 ? -33.719 12.398 40.188 1 90.25 160 VAL A C 1
ATOM 1163 O O . VAL A 1 160 ? -33.312 12.797 39.094 1 90.25 160 VAL A O 1
ATOM 1166 N N . PRO A 1 161 ? -34.938 12.102 40.406 1 90.06 161 PRO A N 1
ATOM 1167 C CA . PRO A 1 161 ? -35.938 12.312 39.344 1 90.06 161 PRO A CA 1
ATOM 1168 C C . PRO A 1 161 ? -36.062 13.789 38.969 1 90.06 161 PRO A C 1
ATOM 1170 O O . PRO A 1 161 ? -35.844 14.664 39.812 1 90.06 161 PRO A O 1
ATOM 1173 N N . GLY A 1 162 ? -36.375 14.07 37.812 1 90.31 162 GLY A N 1
ATOM 1174 C CA . GLY A 1 162 ? -36.656 15.422 37.344 1 90.31 162 GLY A CA 1
ATOM 1175 C C . GLY A 1 162 ? -35.406 16.141 36.844 1 90.31 162 GLY A C 1
ATOM 1176 O O . GLY A 1 162 ? -35.469 17.328 36.5 1 90.31 162 GLY A O 1
ATOM 1177 N N . TRP A 1 163 ? -34.312 15.32 36.781 1 94.06 163 TRP A N 1
ATOM 1178 C CA . TRP A 1 163 ? -33.031 15.914 36.344 1 94.06 163 TRP A CA 1
ATOM 1179 C C . TRP A 1 163 ? -33.156 16.484 34.938 1 94.06 163 TRP A C 1
ATOM 1181 O O . TRP A 1 163 ? -32.562 17.5 34.625 1 94.06 163 TRP A O 1
ATOM 1191 N N . ARG A 1 164 ? -33.938 15.961 34.062 1 94.19 164 ARG A N 1
ATOM 1192 C CA . ARG A 1 164 ? -34.125 16.422 32.688 1 94.19 164 ARG A CA 1
ATOM 1193 C C . ARG A 1 164 ? -34.75 17.812 32.656 1 94.19 164 ARG A C 1
ATOM 1195 O O . ARG A 1 164 ? -34.438 18.609 31.781 1 94.19 164 ARG A O 1
ATOM 1202 N N . GLY A 1 165 ? -35.594 18.031 33.625 1 95.69 165 GLY A N 1
ATOM 1203 C CA . GLY A 1 165 ? -36.25 19.328 33.719 1 95.69 165 GLY A CA 1
ATOM 1204 C C . GLY A 1 165 ? -35.281 20.469 33.938 1 95.69 165 GLY A C 1
ATOM 1205 O O . GLY A 1 165 ? -35.531 21.594 33.531 1 95.69 165 GLY A O 1
ATOM 1206 N N . ARG A 1 166 ? -34.156 20.156 34.594 1 96.62 166 ARG A N 1
ATOM 1207 C CA . ARG A 1 166 ? -33.125 21.156 34.812 1 96.62 166 ARG A CA 1
ATOM 1208 C C . ARG A 1 166 ? -32.5 21.609 33.5 1 96.62 166 ARG A C 1
ATOM 1210 O O . ARG A 1 166 ? -32.219 22.797 33.312 1 96.62 166 ARG A O 1
ATOM 1217 N N . TYR A 1 167 ? -32.281 20.656 32.688 1 97.38 167 TYR A N 1
ATOM 1218 C CA . TYR A 1 167 ? -31.734 21 31.359 1 97.38 167 TYR A CA 1
ATOM 1219 C C . TYR A 1 167 ? -32.719 21.828 30.547 1 97.38 167 TYR A C 1
ATOM 1221 O O . TYR A 1 167 ? -32.344 22.781 29.875 1 97.38 167 TYR A O 1
ATOM 1229 N N . GLU A 1 168 ? -33.969 21.469 30.609 1 96.75 168 GLU A N 1
ATOM 1230 C CA . GLU A 1 168 ? -35 22.203 29.875 1 96.75 168 GLU A CA 1
ATOM 1231 C C . GLU A 1 168 ? -35.125 23.625 30.406 1 96.75 168 GLU A C 1
ATOM 1233 O O . GLU A 1 168 ? -35.312 24.562 29.625 1 96.75 168 GLU A O 1
ATOM 1238 N N . ALA A 1 169 ? -35.031 23.75 31.703 1 96.31 169 ALA A N 1
ATOM 1239 C CA . ALA A 1 169 ? -35.062 25.078 32.312 1 96.31 169 ALA A CA 1
ATOM 1240 C C . ALA A 1 169 ? -33.875 25.906 31.859 1 96.31 169 ALA A C 1
ATOM 1242 O O . ALA A 1 169 ? -33.969 27.125 31.656 1 96.31 169 ALA A O 1
ATOM 1243 N N . ALA A 1 170 ? -32.75 25.281 31.781 1 97.62 170 ALA A N 1
ATOM 1244 C CA . ALA A 1 170 ? -31.547 25.969 31.281 1 97.62 170 ALA A CA 1
ATOM 1245 C C . ALA A 1 170 ? -31.766 26.5 29.859 1 97.62 170 ALA A C 1
ATOM 1247 O O . ALA A 1 170 ? -31.391 27.641 29.562 1 97.62 170 ALA A O 1
ATOM 1248 N N . LEU A 1 171 ? -32.438 25.781 29.016 1 96.62 171 LEU A N 1
ATOM 1249 C CA . LEU A 1 171 ? -32.688 26.172 27.641 1 96.62 171 LEU A CA 1
ATOM 1250 C C . LEU A 1 171 ? -33.75 27.25 27.562 1 96.62 171 LEU A C 1
ATOM 1252 O O . LEU A 1 171 ? -33.781 28.031 26.609 1 96.62 171 LEU A O 1
ATOM 1256 N N . GLU A 1 172 ? -34.625 27.25 28.516 1 95.75 172 GLU A N 1
ATOM 1257 C CA . GLU A 1 172 ? -35.625 28.328 28.594 1 95.75 172 GLU A CA 1
ATOM 1258 C C . GLU A 1 172 ? -34.938 29.672 28.891 1 95.75 172 GLU A C 1
ATOM 1260 O O . GLU A 1 172 ? -35.344 30.703 28.359 1 95.75 172 GLU A O 1
ATOM 1265 N N . ALA A 1 173 ? -33.969 29.562 29.781 1 95.19 173 ALA A N 1
ATOM 1266 C CA . ALA A 1 173 ? -33.188 30.766 30.141 1 95.19 173 ALA A CA 1
ATOM 1267 C C . ALA A 1 173 ? -32.281 31.203 29 1 95.19 173 ALA A C 1
ATOM 1269 O O . ALA A 1 173 ? -32.188 32.406 28.688 1 95.19 173 ALA A O 1
ATOM 1270 N N . CYS A 1 174 ? -31.625 30.297 28.422 1 96 174 CYS A N 1
ATOM 1271 C CA . CYS A 1 174 ? -30.703 30.531 27.312 1 96 174 CYS A CA 1
ATOM 1272 C C . CYS A 1 174 ? -30.859 29.469 26.234 1 96 174 CYS A C 1
ATOM 1274 O O . CYS A 1 174 ? -30.172 28.438 26.281 1 96 174 CYS A O 1
ATOM 1276 N N . PRO A 1 175 ? -31.547 29.734 25.219 1 94.69 175 PRO A N 1
ATOM 1277 C CA . PRO A 1 175 ? -31.891 28.734 24.203 1 94.69 175 PRO A CA 1
ATOM 1278 C C . PRO A 1 175 ? -30.656 28.203 23.453 1 94.69 175 PRO A C 1
ATOM 1280 O O . PRO A 1 175 ? -30.688 27.109 22.891 1 94.69 175 PRO A O 1
ATOM 1283 N N . SER A 1 176 ? -29.594 28.859 23.438 1 94.12 176 SER A N 1
ATOM 1284 C CA . SER A 1 176 ? -28.391 28.453 22.703 1 94.12 176 SER A CA 1
ATOM 1285 C C . SER A 1 176 ? -27.328 27.922 23.656 1 94.12 176 SER A C 1
ATOM 1287 O O . SER A 1 176 ? -26.125 27.984 23.344 1 94.12 176 SER A O 1
ATOM 1289 N N . HIS A 1 177 ? -27.797 27.469 24.797 1 96.06 177 HIS A N 1
ATOM 1290 C CA . HIS A 1 177 ? -26.828 26.922 25.75 1 96.06 177 HIS A CA 1
ATOM 1291 C C . HIS A 1 177 ? -26.344 25.547 25.297 1 96.06 177 HIS A C 1
ATOM 1293 O O . HIS A 1 177 ? -27.031 24.547 25.469 1 96.06 177 HIS A O 1
ATOM 1299 N N . ALA A 1 178 ? -25.125 25.406 24.859 1 96.69 178 ALA A N 1
ATOM 1300 C CA . ALA A 1 178 ? -24.578 24.25 24.188 1 96.69 178 ALA A CA 1
ATOM 1301 C C . ALA A 1 178 ? -24.562 23.031 25.125 1 96.69 178 ALA A C 1
ATOM 1303 O O . ALA A 1 178 ? -24.938 21.922 24.719 1 96.69 178 ALA A O 1
ATOM 1304 N N . GLN A 1 179 ? -24.188 23.234 26.312 1 96.75 179 GLN A N 1
ATOM 1305 C CA . GLN A 1 179 ? -24.016 22.125 27.234 1 96.75 179 GLN A CA 1
ATOM 1306 C C . GLN A 1 179 ? -25.344 21.469 27.578 1 96.75 179 GLN A C 1
ATOM 1308 O O . GLN A 1 179 ? -25.422 20.25 27.75 1 96.75 179 GLN A O 1
ATOM 1313 N N . ALA A 1 180 ? -26.328 22.266 27.75 1 97.25 180 ALA A N 1
ATOM 1314 C CA . ALA A 1 180 ? -27.656 21.719 28 1 97.25 180 ALA A CA 1
ATOM 1315 C C . ALA A 1 180 ? -28.141 20.875 26.812 1 97.25 180 ALA A C 1
ATOM 1317 O O . ALA A 1 180 ? -28.688 19.797 27 1 97.25 180 ALA A O 1
ATOM 1318 N N . HIS A 1 181 ? -27.953 21.406 25.656 1 97.56 181 HIS A N 1
ATOM 1319 C CA . HIS A 1 181 ? -28.266 20.641 24.453 1 97.56 181 HIS A CA 1
ATOM 1320 C C . HIS A 1 181 ? -27.5 19.328 24.406 1 97.56 181 HIS A C 1
ATOM 1322 O O . HIS A 1 181 ? -28.062 18.281 24.109 1 97.56 181 HIS A O 1
ATOM 1328 N N . TYR A 1 182 ? -26.219 19.391 24.656 1 97.5 182 TYR A N 1
ATOM 1329 C CA . TYR A 1 182 ? -25.359 18.203 24.641 1 97.5 182 TYR A CA 1
ATOM 1330 C C . TYR A 1 182 ? -25.891 17.141 25.609 1 97.5 182 TYR A C 1
ATOM 1332 O O . TYR A 1 182 ? -26.016 15.977 25.234 1 97.5 182 TYR A O 1
ATOM 1340 N N . ASN A 1 183 ? -26.203 17.578 26.797 1 97 183 ASN A N 1
ATOM 1341 C CA . ASN A 1 183 ? -26.641 16.641 27.812 1 97 183 ASN A CA 1
ATOM 1342 C C . ASN A 1 183 ? -28 16.047 27.484 1 97 183 ASN A C 1
ATOM 1344 O O . ASN A 1 183 ? -28.266 14.883 27.797 1 97 183 ASN A O 1
ATOM 1348 N N . LEU A 1 184 ? -28.875 16.844 26.938 1 96.94 184 LEU A N 1
ATOM 1349 C CA . LEU A 1 184 ? -30.156 16.312 26.484 1 96.94 184 LEU A CA 1
ATOM 1350 C C . LEU A 1 184 ? -29.953 15.312 25.359 1 96.94 184 LEU A C 1
ATOM 1352 O O . LEU A 1 184 ? -30.688 14.328 25.266 1 96.94 184 LEU A O 1
ATOM 1356 N N . GLY A 1 185 ? -29 15.586 24.5 1 96.81 185 GLY A N 1
ATOM 1357 C CA . GLY A 1 185 ? -28.656 14.625 23.453 1 96.81 185 GLY A CA 1
ATOM 1358 C C . GLY A 1 185 ? -28.172 13.297 24 1 96.81 185 GLY A C 1
ATOM 1359 O O . GLY A 1 185 ? -28.609 12.234 23.531 1 96.81 185 GLY A O 1
ATOM 1360 N N . VAL A 1 186 ? -27.312 13.359 24.969 1 96.5 186 VAL A N 1
ATOM 1361 C CA . VAL A 1 186 ? -26.797 12.148 25.594 1 96.5 186 VAL A CA 1
ATOM 1362 C C . VAL A 1 186 ? -27.938 11.352 26.203 1 96.5 186 VAL A C 1
ATOM 1364 O O . VAL A 1 186 ? -28.016 10.133 26.031 1 96.5 186 VAL A O 1
ATOM 1367 N N . ALA A 1 187 ? -28.797 12.039 26.859 1 95 187 ALA A N 1
ATOM 1368 C CA . ALA A 1 187 ? -29.938 11.383 27.484 1 95 187 ALA A CA 1
ATOM 1369 C C . ALA A 1 187 ? -30.812 10.711 26.438 1 95 187 ALA A C 1
ATOM 1371 O O . ALA A 1 187 ? -31.25 9.562 26.609 1 95 187 ALA A O 1
ATOM 1372 N N . ALA A 1 188 ? -31.125 11.414 25.375 1 95.81 188 ALA A N 1
ATOM 1373 C CA . ALA A 1 188 ? -31.938 10.859 24.297 1 95.81 188 ALA A CA 1
ATOM 1374 C C . ALA A 1 188 ? -31.25 9.648 23.656 1 95.81 188 ALA A C 1
ATOM 1376 O O . ALA A 1 188 ? -31.922 8.664 23.328 1 95.81 188 ALA A O 1
ATOM 1377 N N . GLY A 1 189 ? -30 9.781 23.453 1 93.25 189 GLY A N 1
ATOM 1378 C CA . GLY A 1 189 ? -29.234 8.672 22.906 1 93.25 189 GLY A CA 1
ATOM 1379 C C . GLY A 1 189 ? -29.281 7.43 23.766 1 93.25 189 GLY A C 1
ATOM 1380 O O . GLY A 1 189 ? -29.422 6.316 23.266 1 93.25 189 GLY A O 1
ATOM 1381 N N . GLU A 1 190 ? -29.172 7.629 25.031 1 92.69 190 GLU A N 1
ATOM 1382 C CA . GLU A 1 190 ? -29.234 6.516 25.984 1 92.69 190 GLU A CA 1
ATOM 1383 C C . GLU A 1 190 ? -30.594 5.848 25.969 1 92.69 190 GLU A C 1
ATOM 1385 O O . GLU A 1 190 ? -30.719 4.648 26.234 1 92.69 190 GLU A O 1
ATOM 1390 N N . GLU A 1 191 ? -31.547 6.59 25.641 1 92.44 191 GLU A N 1
ATOM 1391 C CA . GLU A 1 191 ? -32.906 6.074 25.578 1 92.44 191 GLU A CA 1
ATOM 1392 C C . GLU A 1 191 ? -33.219 5.504 24.203 1 92.44 191 GLU A C 1
ATOM 1394 O O . GLU A 1 191 ? -34.375 5.082 23.953 1 92.44 191 GLU A O 1
ATOM 1399 N N . GLY A 1 192 ? -32.312 5.586 23.297 1 90.25 192 GLY A N 1
ATOM 1400 C CA . GLY A 1 192 ? -32.5 5.012 21.984 1 90.25 192 GLY A CA 1
ATOM 1401 C C . GLY A 1 192 ? -33.219 5.93 21.016 1 90.25 192 GLY A C 1
ATOM 1402 O O . GLY A 1 192 ? -33.656 5.5 19.953 1 90.25 192 GLY A O 1
ATOM 1403 N N . ARG A 1 193 ? -33.469 7.188 21.438 1 92.12 193 ARG A N 1
ATOM 1404 C CA . ARG A 1 193 ? -34.125 8.164 20.562 1 92.12 193 ARG A CA 1
ATOM 1405 C C . ARG A 1 193 ? -33.094 8.891 19.703 1 92.12 193 ARG A C 1
ATOM 1407 O O . ARG A 1 193 ? -32.781 10.047 19.953 1 92.12 193 ARG A O 1
ATOM 1414 N N . ALA A 1 194 ? -32.719 8.297 18.625 1 91.5 194 ALA A N 1
ATOM 1415 C CA . ALA A 1 194 ? -31.578 8.719 17.812 1 91.5 194 ALA A CA 1
ATOM 1416 C C . ALA A 1 194 ? -31.859 10.047 17.125 1 91.5 194 ALA A C 1
ATOM 1418 O O . ALA A 1 194 ? -30.969 10.906 17.031 1 91.5 194 ALA A O 1
ATOM 1419 N N . GLU A 1 195 ? -32.969 10.266 16.672 1 93 195 GLU A N 1
ATOM 1420 C CA . GLU A 1 195 ? -33.312 11.484 15.945 1 93 195 GLU A CA 1
ATOM 1421 C C . GLU A 1 195 ? -33.281 12.703 16.859 1 93 195 GLU A C 1
ATOM 1423 O O . GLU A 1 195 ? -32.75 13.758 16.5 1 93 195 GLU A O 1
ATOM 1428 N N . GLU A 1 196 ? -33.875 12.484 17.984 1 95.56 196 GLU A N 1
ATOM 1429 C CA . GLU A 1 196 ? -33.875 13.562 18.984 1 95.56 196 GLU A CA 1
ATOM 1430 C C . GLU A 1 196 ? -32.438 13.867 19.438 1 95.56 196 GLU A C 1
ATOM 1432 O O . GLU A 1 196 ? -32.062 15.031 19.609 1 95.56 196 GLU A O 1
ATOM 1437 N N . ALA A 1 197 ? -31.703 12.828 19.703 1 97 197 ALA A N 1
ATOM 1438 C CA . ALA A 1 197 ? -30.312 13 20.094 1 97 197 ALA A CA 1
ATOM 1439 C C . ALA A 1 197 ? -29.531 13.797 19.062 1 97 197 ALA A C 1
ATOM 1441 O O . ALA A 1 197 ? -28.828 14.75 19.391 1 97 197 ALA A O 1
ATOM 1442 N N . ALA A 1 198 ? -29.688 13.414 17.781 1 96.12 198 ALA A N 1
ATOM 1443 C CA . ALA A 1 198 ? -28.984 14.102 16.703 1 96.12 198 ALA A CA 1
ATOM 1444 C C . ALA A 1 198 ? -29.359 15.578 16.641 1 96.12 198 ALA A C 1
ATOM 1446 O O . ALA A 1 198 ? -28.516 16.438 16.406 1 96.12 198 ALA A O 1
ATOM 1447 N N . ALA A 1 199 ? -30.594 15.836 16.812 1 96.69 199 ALA A N 1
ATOM 1448 C CA . ALA A 1 199 ? -31.078 17.219 16.781 1 96.69 199 ALA A CA 1
ATOM 1449 C C . ALA A 1 199 ? -30.438 18.047 17.875 1 96.69 199 ALA A C 1
ATOM 1451 O O . ALA A 1 199 ? -30 19.188 17.641 1 96.69 199 ALA A O 1
ATOM 1452 N N . HIS A 1 200 ? -30.359 17.516 19.062 1 97.31 200 HIS A N 1
ATOM 1453 C CA . HIS A 1 200 ? -29.75 18.219 20.188 1 97.31 200 HIS A CA 1
ATOM 1454 C C . HIS A 1 200 ? -28.25 18.422 19.953 1 97.31 200 HIS A C 1
ATOM 1456 O O . HIS A 1 200 ? -27.703 19.469 20.281 1 97.31 200 HIS A O 1
ATOM 1462 N N . TYR A 1 201 ? -27.609 17.422 19.5 1 97.81 201 TYR A N 1
ATOM 1463 C CA . TYR A 1 201 ? -26.188 17.562 19.234 1 97.81 201 TYR A CA 1
ATOM 1464 C C . TYR A 1 201 ? -25.938 18.625 18.172 1 97.81 201 TYR A C 1
ATOM 1466 O O . TYR A 1 201 ? -24.969 19.391 18.266 1 97.81 201 TYR A O 1
ATOM 1474 N N . ARG A 1 202 ? -26.75 18.719 17.156 1 97.19 202 ARG A N 1
ATOM 1475 C CA . ARG A 1 202 ? -26.609 19.734 16.125 1 97.19 202 ARG A CA 1
ATOM 1476 C C . ARG A 1 202 ? -26.75 21.141 16.719 1 97.19 202 ARG A C 1
ATOM 1478 O O . ARG A 1 202 ? -26 22.047 16.375 1 97.19 202 ARG A O 1
ATOM 1485 N N . ASP A 1 203 ? -27.672 21.219 17.594 1 97.25 203 ASP A N 1
ATOM 1486 C CA . ASP A 1 203 ? -27.844 22.5 18.266 1 97.25 203 ASP A CA 1
ATOM 1487 C C . ASP A 1 203 ? -26.656 22.828 19.156 1 97.25 203 ASP A C 1
ATOM 1489 O O . ASP A 1 203 ? -26.234 23.984 19.234 1 97.25 203 ASP A O 1
ATOM 1493 N N . ALA A 1 204 ? -26.172 21.859 19.781 1 97.44 204 ALA A N 1
ATOM 1494 C CA . ALA A 1 204 ? -25.016 22.047 20.656 1 97.44 204 ALA A CA 1
ATOM 1495 C C . ALA A 1 204 ? -23.797 22.531 19.859 1 97.44 204 ALA A C 1
ATOM 1497 O O . ALA A 1 204 ? -23.109 23.469 20.266 1 97.44 204 ALA A O 1
ATOM 1498 N N . VAL A 1 205 ? -23.531 21.922 18.719 1 96.12 205 VAL A N 1
ATOM 1499 C CA . VAL A 1 205 ? -22.344 22.266 17.938 1 96.12 205 VAL A CA 1
ATOM 1500 C C . VAL A 1 205 ? -22.547 23.609 17.25 1 96.12 205 VAL A C 1
ATOM 1502 O O . VAL A 1 205 ? -21.578 24.312 16.953 1 96.12 205 VAL A O 1
ATOM 1505 N N . ARG A 1 206 ? -23.75 23.938 16.906 1 95 206 ARG A N 1
ATOM 1506 C CA . ARG A 1 206 ? -24.031 25.25 16.359 1 95 206 ARG A CA 1
ATOM 1507 C C . ARG A 1 206 ? -23.734 26.344 17.391 1 95 206 ARG A C 1
ATOM 1509 O O . ARG A 1 206 ? -23.172 27.391 17.047 1 95 206 ARG A O 1
ATOM 1516 N N . ALA A 1 207 ? -24.109 26.016 18.625 1 94.69 207 ALA A N 1
ATOM 1517 C CA . ALA A 1 207 ? -23.891 26.953 19.734 1 94.69 207 ALA A CA 1
ATOM 1518 C C . ALA A 1 207 ? -22.422 27 20.141 1 94.69 207 ALA A C 1
ATOM 1520 O O . ALA A 1 207 ? -21.906 28.047 20.5 1 94.69 207 ALA A O 1
ATOM 1521 N N . ALA A 1 208 ? -21.844 25.859 20.156 1 94.75 208 ALA A N 1
ATOM 1522 C CA . ALA A 1 208 ? -20.438 25.75 20.516 1 94.75 208 ALA A CA 1
ATOM 1523 C C . ALA A 1 208 ? -19.688 24.859 19.547 1 94.75 208 ALA A C 1
ATOM 1525 O O . ALA A 1 208 ? -19.453 23.672 19.828 1 94.75 208 ALA A O 1
ATOM 1526 N N . PRO A 1 209 ? -19.125 25.359 18.516 1 93 209 PRO A N 1
ATOM 1527 C CA . PRO A 1 209 ? -18.438 24.578 17.5 1 93 209 PRO A CA 1
ATOM 1528 C C . PRO A 1 209 ? -17.156 23.922 18.016 1 93 209 PRO A C 1
ATOM 1530 O O . PRO A 1 209 ? -16.641 22.984 17.406 1 93 209 PRO A O 1
ATOM 1533 N N . ALA A 1 210 ? -16.688 24.328 19.172 1 92.56 210 ALA A N 1
ATOM 1534 C CA . ALA A 1 210 ? -15.445 23.812 19.719 1 92.56 210 ALA A CA 1
ATOM 1535 C C . ALA A 1 210 ? -15.703 22.641 20.656 1 92.56 210 ALA A C 1
ATOM 1537 O O . ALA A 1 210 ? -14.766 22.078 21.25 1 92.56 210 ALA A O 1
ATOM 1538 N N . CYS A 1 211 ? -16.891 22.25 20.766 1 94.44 211 CYS A N 1
ATOM 1539 C CA . CYS A 1 211 ? -17.234 21.125 21.625 1 94.44 211 CYS A CA 1
ATOM 1540 C C . CYS A 1 211 ? -17 19.797 20.906 1 94.44 211 CYS A C 1
ATOM 1542 O O . CYS A 1 211 ? -17.906 19.281 20.25 1 94.44 211 CYS A O 1
ATOM 1544 N N . ALA A 1 212 ? -15.898 19.156 21.156 1 95.25 212 ALA A N 1
ATOM 1545 C CA . ALA A 1 212 ? -15.492 17.953 20.453 1 95.25 212 ALA A CA 1
ATOM 1546 C C . ALA A 1 212 ? -16.422 16.781 20.797 1 95.25 212 ALA A C 1
ATOM 1548 O O . ALA A 1 212 ? -16.734 15.961 19.922 1 95.25 212 ALA A O 1
ATOM 1549 N N . GLU A 1 213 ? -16.875 16.703 21.984 1 95.81 213 GLU A N 1
ATOM 1550 C CA . GLU A 1 213 ? -17.719 15.609 22.438 1 95.81 213 GLU A CA 1
ATOM 1551 C C . GLU A 1 213 ? -19.062 15.594 21.719 1 95.81 213 GLU A C 1
ATOM 1553 O O . GLU A 1 213 ? -19.562 14.531 21.328 1 95.81 213 GLU A O 1
ATOM 1558 N N . ALA A 1 214 ? -19.609 16.766 21.609 1 96.88 214 ALA A N 1
ATOM 1559 C CA . ALA A 1 214 ? -20.875 16.859 20.906 1 96.88 214 ALA A CA 1
ATOM 1560 C C . ALA A 1 214 ? -20.75 16.406 19.453 1 96.88 214 ALA A C 1
ATOM 1562 O O . ALA A 1 214 ? -21.609 15.703 18.938 1 96.88 214 ALA A O 1
ATOM 1563 N N . TRP A 1 215 ? -19.672 16.828 18.812 1 97.38 215 TRP A N 1
ATOM 1564 C CA . TRP A 1 215 ? -19.406 16.406 17.438 1 97.38 215 TRP A CA 1
ATOM 1565 C C . TRP A 1 215 ? -19.25 14.883 17.375 1 97.38 215 TRP A C 1
ATOM 1567 O O . TRP A 1 215 ? -19.797 14.234 16.484 1 97.38 215 TRP A O 1
ATOM 1577 N N . CYS A 1 216 ? -18.5 14.344 18.266 1 97.06 216 CYS A N 1
ATOM 1578 C CA . CYS A 1 216 ? -18.234 12.914 18.297 1 97.06 216 CYS A CA 1
ATOM 1579 C C . CYS A 1 216 ? -19.531 12.125 18.453 1 97.06 216 CYS A C 1
ATOM 1581 O O . CYS A 1 216 ? -19.781 11.18 17.703 1 97.06 216 CYS A O 1
ATOM 1583 N N . ASN A 1 217 ? -20.359 12.547 19.406 1 97.12 217 ASN A N 1
ATOM 1584 C CA . ASN A 1 217 ? -21.609 11.828 19.641 1 97.12 217 ASN A CA 1
ATOM 1585 C C . ASN A 1 217 ? -22.594 11.992 18.484 1 97.12 217 ASN A C 1
ATOM 1587 O O . ASN A 1 217 ? -23.375 11.086 18.188 1 97.12 217 ASN A O 1
ATOM 1591 N N . LEU A 1 218 ? -22.562 13.148 17.875 1 96.88 218 LEU A N 1
ATOM 1592 C CA . LEU A 1 218 ? -23.359 13.32 16.672 1 96.88 218 LEU A CA 1
ATOM 1593 C C . LEU A 1 218 ? -22.953 12.297 15.609 1 96.88 218 LEU A C 1
ATOM 1595 O O . LEU A 1 218 ? -23.797 11.68 14.977 1 96.88 218 LEU A O 1
ATOM 1599 N N . GLY A 1 219 ? -21.641 12.156 15.406 1 96.5 219 GLY A N 1
ATOM 1600 C CA . GLY A 1 219 ? -21.156 11.156 14.469 1 96.5 219 GLY A CA 1
ATOM 1601 C C . GLY A 1 219 ? -21.609 9.75 14.797 1 96.5 219 GLY A C 1
ATOM 1602 O O . GLY A 1 219 ? -22 9 13.906 1 96.5 219 GLY A O 1
ATOM 1603 N N . VAL A 1 220 ? -21.531 9.383 16.062 1 95.88 220 VAL A N 1
ATOM 1604 C CA . VAL A 1 220 ? -21.922 8.055 16.516 1 95.88 220 VAL A CA 1
ATOM 1605 C C . VAL A 1 220 ? -23.375 7.785 16.156 1 95.88 220 VAL A C 1
ATOM 1607 O O . VAL A 1 220 ? -23.719 6.715 15.641 1 95.88 220 VAL A O 1
ATOM 1610 N N . VAL A 1 221 ? -24.234 8.742 16.469 1 94.81 221 VAL A N 1
ATOM 1611 C CA . VAL A 1 221 ? -25.672 8.586 16.219 1 94.81 221 VAL A CA 1
ATOM 1612 C C . VAL A 1 221 ? -25.938 8.5 14.719 1 94.81 221 VAL A C 1
ATOM 1614 O O . VAL A 1 221 ? -26.734 7.68 14.266 1 94.81 221 VAL A O 1
ATOM 1617 N N . LEU A 1 222 ? -25.312 9.336 13.945 1 93.62 222 LEU A N 1
ATOM 1618 C CA . LEU A 1 222 ? -25.484 9.336 12.5 1 93.62 222 LEU A CA 1
ATOM 1619 C C . LEU A 1 222 ? -25.031 8.016 11.891 1 93.62 222 LEU A C 1
ATOM 1621 O O . LEU A 1 222 ? -25.672 7.484 10.992 1 93.62 222 LEU A O 1
ATOM 1625 N N . ARG A 1 223 ? -23.906 7.496 12.305 1 91.94 223 ARG A N 1
ATOM 1626 C CA . ARG A 1 223 ? -23.406 6.215 11.828 1 91.94 223 ARG A CA 1
ATOM 1627 C C . ARG A 1 223 ? -24.391 5.09 12.148 1 91.94 223 ARG A C 1
ATOM 1629 O O . ARG A 1 223 ? -24.625 4.207 11.32 1 91.94 223 ARG A O 1
ATOM 1636 N N . SER A 1 224 ? -24.891 5.145 13.375 1 89.56 224 SER A N 1
ATOM 1637 C CA . SER A 1 224 ? -25.859 4.137 13.781 1 89.56 224 SER A CA 1
ATOM 1638 C C . SER A 1 224 ? -27.094 4.184 12.898 1 89.56 224 SER A C 1
ATOM 1640 O O . SER A 1 224 ? -27.656 3.141 12.547 1 89.56 224 SER A O 1
ATOM 1642 N N . GLN A 1 225 ? -27.484 5.379 12.578 1 86.69 225 GLN A N 1
ATOM 1643 C CA . GLN A 1 225 ? -28.625 5.555 11.688 1 86.69 225 GLN A CA 1
ATOM 1644 C C . GLN A 1 225 ? -28.328 5.016 10.297 1 86.69 225 GLN A C 1
ATOM 1646 O O . GLN A 1 225 ? -29.219 4.469 9.633 1 86.69 225 GLN A O 1
ATOM 1651 N N . ALA A 1 226 ? -27.125 5.152 9.836 1 84.69 226 ALA A N 1
ATOM 1652 C CA . ALA A 1 226 ? -26.719 4.648 8.531 1 84.69 226 ALA A CA 1
ATOM 1653 C C . ALA A 1 226 ? -26.75 3.123 8.492 1 84.69 226 ALA A C 1
ATOM 1655 O O . ALA A 1 226 ? -27.172 2.529 7.5 1 84.69 226 ALA A O 1
ATOM 1656 N N . SER A 1 227 ? -26.281 2.48 9.484 1 78.25 227 SER A N 1
ATOM 1657 C CA . SER A 1 227 ? -26.219 1.025 9.562 1 78.25 227 SER A CA 1
ATOM 1658 C C . SER A 1 227 ? -27.609 0.406 9.5 1 78.25 227 SER A C 1
ATOM 1660 O O . SER A 1 227 ? -27.766 -0.746 9.094 1 78.25 227 SER A O 1
ATOM 1662 N N . CYS A 1 228 ? -28.531 1.203 9.961 1 71.5 228 CYS A N 1
ATOM 1663 C CA . CYS A 1 228 ? -29.891 0.7 9.984 1 71.5 228 CYS A CA 1
ATOM 1664 C C . CYS A 1 228 ? -30.547 0.812 8.609 1 71.5 228 CYS A C 1
ATOM 1666 O O . CYS A 1 228 ? -31.531 0.125 8.328 1 71.5 228 CYS A O 1
ATOM 1668 N N . CYS A 1 229 ? -29.953 1.722 7.805 1 67.12 229 CYS A N 1
ATOM 1669 C CA . CYS A 1 229 ? -30.516 1.914 6.477 1 67.12 229 CYS A CA 1
ATOM 1670 C C . CYS A 1 229 ? -30.172 0.747 5.562 1 67.12 229 CYS A C 1
ATOM 1672 O O . CYS A 1 229 ? -29.031 0.29 5.535 1 67.12 229 CYS A O 1
ATOM 1674 N N . GLY A 1 230 ? -30.625 -0.53 5.824 1 57.03 230 GLY A N 1
ATOM 1675 C CA . GLY A 1 230 ? -30.375 -1.662 4.945 1 57.03 230 GLY A CA 1
ATOM 1676 C C . GLY A 1 230 ? -29.75 -1.262 3.619 1 57.03 230 GLY A C 1
ATOM 1677 O O . GLY A 1 230 ? -29.75 -0.083 3.258 1 57.03 230 GLY A O 1
ATOM 1678 N N . LEU A 1 231 ? -28.953 -2.121 2.945 1 54.12 231 LEU A N 1
ATOM 1679 C CA . LEU A 1 231 ? -28.312 -1.952 1.646 1 54.12 231 LEU A CA 1
ATOM 1680 C C . LEU A 1 231 ? -29.297 -1.397 0.624 1 54.12 231 LEU A C 1
ATOM 1682 O O . LEU A 1 231 ? -28.891 -0.915 -0.437 1 54.12 231 LEU A O 1
ATOM 1686 N N . CYS A 1 232 ? -30.578 -1.417 1.014 1 52.72 232 CYS A N 1
ATOM 1687 C CA . CYS A 1 232 ? -31.594 -1.049 0.036 1 52.72 232 CYS A CA 1
ATOM 1688 C C . CYS A 1 232 ? -31.625 0.459 -0.183 1 52.72 232 CYS A C 1
ATOM 1690 O O . CYS A 1 232 ? -32.031 0.929 -1.245 1 52.72 232 CYS A O 1
ATOM 1692 N N . CYS A 1 233 ? -31.125 1.193 0.785 1 65.69 233 CYS A N 1
ATOM 1693 C CA . CYS A 1 233 ? -31.141 2.631 0.543 1 65.69 233 CYS A CA 1
ATOM 1694 C C . CYS A 1 233 ? -29.734 3.199 0.527 1 65.69 233 CYS A C 1
ATOM 1696 O O . CYS A 1 233 ? -29.344 3.955 1.423 1 65.69 233 CYS A O 1
ATOM 1698 N N . TYR A 1 234 ? -29.047 2.773 -0.465 1 67.94 234 TYR A N 1
ATOM 1699 C CA . TYR A 1 234 ? -27.641 3.07 -0.659 1 67.94 234 TYR A CA 1
ATOM 1700 C C . TYR A 1 234 ? -27.375 4.566 -0.553 1 67.94 234 TYR A C 1
ATOM 1702 O O . TYR A 1 234 ? -26.391 4.988 0.062 1 67.94 234 TYR A O 1
ATOM 1710 N N . ARG A 1 235 ? -28.344 5.34 -0.966 1 69.31 235 ARG A N 1
ATOM 1711 C CA . ARG A 1 235 ? -28.141 6.789 -0.975 1 69.31 235 ARG A CA 1
ATOM 1712 C C . ARG A 1 235 ? -28.203 7.355 0.438 1 69.31 235 ARG A C 1
ATOM 1714 O O . ARG A 1 235 ? -27.406 8.227 0.798 1 69.31 235 ARG A O 1
ATOM 1721 N N . SER A 1 236 ? -29.125 6.871 1.161 1 78.12 236 SER A N 1
ATOM 1722 C CA . SER A 1 236 ? -29.266 7.34 2.535 1 78.12 236 SER A CA 1
ATOM 1723 C C . SER A 1 236 ? -28.094 6.902 3.398 1 78.12 236 SER A C 1
ATOM 1725 O O . SER A 1 236 ? -27.625 7.66 4.25 1 78.12 236 SER A O 1
ATOM 1727 N N . LEU A 1 237 ? -27.719 5.73 3.08 1 81.88 237 LEU A N 1
ATOM 1728 C CA . LEU A 1 237 ? -26.578 5.211 3.807 1 81.88 237 LEU A CA 1
ATOM 1729 C C . LEU A 1 237 ? -25.328 6.039 3.518 1 81.88 237 LEU A C 1
ATOM 1731 O O . LEU A 1 237 ? -24.625 6.445 4.441 1 81.88 237 LEU A O 1
ATOM 1735 N N . TYR A 1 238 ? -25.188 6.344 2.252 1 82.94 238 TYR A N 1
ATOM 1736 C CA . TYR A 1 238 ? -24.031 7.117 1.82 1 82.94 238 TYR A CA 1
ATOM 1737 C C . TYR A 1 238 ? -24.047 8.508 2.441 1 82.94 238 TYR A C 1
ATOM 1739 O O . TYR A 1 238 ? -23.016 8.984 2.936 1 82.94 238 TYR A O 1
ATOM 1747 N N . GLY A 1 239 ? -25.156 9.078 2.451 1 86.69 239 GLY A N 1
ATOM 1748 C CA . GLY A 1 239 ? -25.281 10.43 2.979 1 86.69 239 GLY A CA 1
ATOM 1749 C C . GLY A 1 239 ? -25.031 10.508 4.473 1 86.69 239 GLY A C 1
ATOM 1750 O O . GLY A 1 239 ? -24.312 11.391 4.941 1 86.69 239 GLY A O 1
ATOM 1751 N N . LYS A 1 240 ? -25.641 9.648 5.184 1 89.62 240 LYS A N 1
ATOM 1752 C CA . LYS A 1 240 ? -25.484 9.648 6.637 1 89.62 240 LYS A CA 1
ATOM 1753 C C . LYS A 1 240 ? -24.047 9.352 7.039 1 89.62 240 LYS A C 1
ATOM 1755 O O . LYS A 1 240 ? -23.531 9.914 8.016 1 89.62 240 LYS A O 1
ATOM 1760 N N . LEU A 1 241 ? -23.453 8.484 6.34 1 91.94 241 LEU A N 1
ATOM 1761 C CA . LEU A 1 241 ? -22.047 8.172 6.633 1 91.94 241 LEU A CA 1
ATOM 1762 C C . LEU A 1 241 ? -21.156 9.367 6.344 1 91.94 241 LEU A C 1
ATOM 1764 O O . LEU A 1 241 ? -20.188 9.609 7.066 1 91.94 241 LEU A O 1
ATOM 1768 N N . GLU A 1 242 ? -21.438 10.055 5.258 1 93.25 242 GLU A N 1
ATOM 1769 C CA . GLU A 1 242 ? -20.688 11.266 4.934 1 93.25 242 GLU A CA 1
ATOM 1770 C C . GLU A 1 242 ? -20.828 12.32 6.027 1 93.25 242 GLU A C 1
ATOM 1772 O O . GLU A 1 242 ? -19.859 12.977 6.387 1 93.25 242 GLU A O 1
ATOM 1777 N N . GLU A 1 243 ? -22 12.422 6.5 1 94.62 243 GLU A N 1
ATOM 1778 C CA . GLU A 1 243 ? -22.25 13.367 7.582 1 94.62 243 GLU A CA 1
ATOM 1779 C C . GLU A 1 243 ? -21.531 12.938 8.859 1 94.62 243 GLU A C 1
ATOM 1781 O O . GLU A 1 243 ? -21.047 13.781 9.617 1 94.62 243 GLU A O 1
ATOM 1786 N N . ALA A 1 244 ? -21.578 11.695 9.117 1 96 244 ALA A N 1
ATOM 1787 C CA . ALA A 1 244 ? -20.891 11.188 10.297 1 96 244 ALA A CA 1
ATOM 1788 C C . ALA A 1 244 ? -19.391 11.469 10.219 1 96 244 ALA A C 1
ATOM 1790 O O . ALA A 1 244 ? -18.781 11.906 11.203 1 96 244 ALA A O 1
ATOM 1791 N N . VAL A 1 245 ? -18.812 11.172 9.062 1 96.75 245 VAL A N 1
ATOM 1792 C CA . VAL A 1 245 ? -17.391 11.422 8.859 1 96.75 245 VAL A CA 1
ATOM 1793 C C . VAL A 1 245 ? -17.094 12.906 9.078 1 96.75 245 VAL A C 1
ATOM 1795 O O . VAL A 1 245 ? -16.125 13.258 9.742 1 96.75 245 VAL A O 1
ATOM 1798 N N . ALA A 1 246 ? -17.922 13.734 8.562 1 96.38 246 ALA A N 1
ATOM 1799 C CA . ALA A 1 246 ? -17.734 15.172 8.727 1 96.38 246 ALA A CA 1
ATOM 1800 C C . ALA A 1 246 ? -17.797 15.57 10.203 1 96.38 246 ALA A C 1
ATOM 1802 O O . ALA A 1 246 ? -17.016 16.406 10.648 1 96.38 246 ALA A O 1
ATOM 1803 N N . ALA A 1 247 ? -18.719 15.031 10.906 1 97.44 247 ALA A N 1
ATOM 1804 C CA . ALA A 1 247 ? -18.844 15.312 12.336 1 97.44 247 ALA A CA 1
ATOM 1805 C C . ALA A 1 247 ? -17.578 14.898 13.086 1 97.44 247 ALA A C 1
ATOM 1807 O O . ALA A 1 247 ? -17.062 15.656 13.922 1 97.44 247 ALA A O 1
ATOM 1808 N N . TYR A 1 248 ? -17.125 13.719 12.812 1 97.25 248 TYR A N 1
ATOM 1809 C CA . TYR A 1 248 ? -15.906 13.242 13.469 1 97.25 248 TYR A CA 1
ATOM 1810 C C . TYR A 1 248 ? -14.719 14.117 13.102 1 97.25 248 TYR A C 1
ATOM 1812 O O . TYR A 1 248 ? -13.828 14.352 13.93 1 97.25 248 TYR A O 1
ATOM 1820 N N . GLU A 1 249 ? -14.625 14.555 11.859 1 96 249 GLU A N 1
ATOM 1821 C CA . GLU A 1 249 ? -13.531 15.414 11.422 1 96 249 GLU A CA 1
ATOM 1822 C C . GLU A 1 249 ? -13.523 16.734 12.188 1 96 249 GLU A C 1
ATOM 1824 O O . GLU A 1 249 ? -12.461 17.234 12.555 1 96 249 GLU A O 1
ATOM 1829 N N . HIS A 1 250 ? -14.664 17.25 12.391 1 95.38 250 HIS A N 1
ATOM 1830 C CA . HIS A 1 250 ? -14.758 18.453 13.203 1 95.38 250 HIS A CA 1
ATOM 1831 C C . HIS A 1 250 ? -14.312 18.188 14.641 1 95.38 250 HIS A C 1
ATOM 1833 O O . HIS A 1 250 ? -13.617 19 15.242 1 95.38 250 HIS A O 1
ATOM 1839 N N . ALA A 1 251 ? -14.75 17.109 15.164 1 96.5 251 ALA A N 1
ATOM 1840 C CA . ALA A 1 251 ? -14.336 16.734 16.516 1 96.5 251 ALA A CA 1
ATOM 1841 C C . ALA A 1 251 ? -12.812 16.625 16.609 1 96.5 251 ALA A C 1
ATOM 1843 O O . ALA A 1 251 ? -12.211 17.094 17.578 1 96.5 251 ALA A O 1
ATOM 1844 N N . LEU A 1 252 ? -12.273 16.016 15.617 1 93.94 252 LEU A N 1
ATOM 1845 C CA . LEU A 1 252 ? -10.828 15.805 15.594 1 93.94 252 LEU A CA 1
ATOM 1846 C C . LEU A 1 252 ? -10.094 17.125 15.461 1 93.94 252 LEU A C 1
ATOM 1848 O O . LEU A 1 252 ? -9 17.297 16.016 1 93.94 252 LEU A O 1
ATOM 1852 N N . ALA A 1 253 ? -10.625 18.016 14.648 1 90.38 253 ALA A N 1
ATOM 1853 C CA . ALA A 1 253 ? -10.016 19.328 14.484 1 90.38 253 ALA A CA 1
ATOM 1854 C C . ALA A 1 253 ? -9.938 20.062 15.812 1 90.38 253 ALA A C 1
ATOM 1856 O O . ALA A 1 253 ? -8.969 20.781 16.078 1 90.38 253 ALA A O 1
ATOM 1857 N N . VAL A 1 254 ? -10.93 19.828 16.641 1 91.25 254 VAL A N 1
ATOM 1858 C CA . VAL A 1 254 ? -11 20.484 17.938 1 91.25 254 VAL A CA 1
ATOM 1859 C C . VAL A 1 254 ? -10.117 19.75 18.938 1 91.25 254 VAL A C 1
ATOM 1861 O O . VAL A 1 254 ? -9.43 20.375 19.75 1 91.25 254 VAL A O 1
ATOM 1864 N N . ALA A 1 255 ? -10.156 18.469 18.812 1 93 255 ALA A N 1
ATOM 1865 C CA . ALA A 1 255 ? -9.375 17.625 19.719 1 93 255 ALA A CA 1
ATOM 1866 C C . ALA A 1 255 ? -8.617 16.562 18.938 1 93 255 ALA A C 1
ATOM 1868 O O . ALA A 1 255 ? -9.039 15.398 18.891 1 93 255 ALA A O 1
ATOM 1869 N N . PRO A 1 256 ? -7.469 16.812 18.469 1 90.62 256 PRO A N 1
ATOM 1870 C CA . PRO A 1 256 ? -6.75 15.938 17.531 1 90.62 256 PRO A CA 1
ATOM 1871 C C . PRO A 1 256 ? -6.254 14.656 18.203 1 90.62 256 PRO A C 1
ATOM 1873 O O . PRO A 1 256 ? -6.016 13.656 17.516 1 90.62 256 PRO A O 1
ATOM 1876 N N . ASN A 1 257 ? -6.125 14.562 19.484 1 92.12 257 ASN A N 1
ATOM 1877 C CA . ASN A 1 257 ? -5.52 13.406 20.141 1 92.12 257 ASN A CA 1
ATOM 1878 C C . ASN A 1 257 ? -6.551 12.609 20.938 1 92.12 257 ASN A C 1
ATOM 1880 O O . ASN A 1 257 ? -6.191 11.789 21.781 1 92.12 257 ASN A O 1
ATOM 1884 N N . HIS A 1 258 ? -7.828 12.984 20.75 1 93.31 258 HIS A N 1
ATOM 1885 C CA . HIS A 1 258 ? -8.883 12.203 21.375 1 93.31 258 HIS A CA 1
ATOM 1886 C C . HIS A 1 258 ? -9.023 10.836 20.703 1 93.31 258 HIS A C 1
ATOM 1888 O O . HIS A 1 258 ? -9.633 10.727 19.625 1 93.31 258 HIS A O 1
ATOM 1894 N N . ASP A 1 259 ? -8.656 9.797 21.359 1 93.62 259 ASP A N 1
ATOM 1895 C CA . ASP A 1 259 ? -8.523 8.469 20.781 1 93.62 259 ASP A CA 1
ATOM 1896 C C . ASP A 1 259 ? -9.883 7.93 20.328 1 93.62 259 ASP A C 1
ATOM 1898 O O . ASP A 1 259 ? -9.984 7.285 19.281 1 93.62 259 ASP A O 1
ATOM 1902 N N . ILE A 1 260 ? -10.898 8.188 21.109 1 95.25 260 ILE A N 1
ATOM 1903 C CA . ILE A 1 260 ? -12.211 7.645 20.781 1 95.25 260 ILE A CA 1
ATOM 1904 C C . ILE A 1 260 ? -12.688 8.227 19.453 1 95.25 260 ILE A C 1
ATOM 1906 O O . ILE A 1 260 ? -13.336 7.531 18.672 1 95.25 260 ILE A O 1
ATOM 1910 N N . VAL A 1 261 ? -12.43 9.5 19.25 1 95.81 261 VAL A N 1
ATOM 1911 C CA . VAL A 1 261 ? -12.82 10.148 18 1 95.81 261 VAL A CA 1
ATOM 1912 C C . VAL A 1 261 ? -12.047 9.539 16.844 1 95.81 261 VAL A C 1
ATOM 1914 O O . VAL A 1 261 ? -12.609 9.281 15.773 1 95.81 261 VAL A O 1
ATOM 1917 N N . ARG A 1 262 ? -10.758 9.305 17.031 1 95.88 262 ARG A N 1
ATOM 1918 C CA . ARG A 1 262 ? -9.914 8.719 16 1 95.88 262 ARG A CA 1
ATOM 1919 C C . ARG A 1 262 ? -10.406 7.336 15.602 1 95.88 262 ARG A C 1
ATOM 1921 O O . ARG A 1 262 ? -10.508 7.031 14.414 1 95.88 262 ARG A O 1
ATOM 1928 N N . VAL A 1 263 ? -10.719 6.523 16.531 1 96.69 263 VAL A N 1
ATOM 1929 C CA . VAL A 1 263 ? -11.18 5.16 16.281 1 96.69 263 VAL A CA 1
ATOM 1930 C C . VAL A 1 263 ? -12.516 5.191 15.555 1 96.69 263 VAL A C 1
ATOM 1932 O O . VAL A 1 263 ? -12.703 4.496 14.555 1 96.69 263 VAL A O 1
ATOM 1935 N N . ASN A 1 264 ? -13.453 6.035 16.062 1 96.44 264 ASN A N 1
ATOM 1936 C CA . ASN A 1 264 ? -14.781 6.117 15.453 1 96.44 264 ASN A CA 1
ATOM 1937 C C . ASN A 1 264 ? -14.703 6.637 14.023 1 96.44 264 ASN A C 1
ATOM 1939 O O . ASN A 1 264 ? -15.43 6.168 13.141 1 96.44 264 ASN A O 1
ATOM 1943 N N . LEU A 1 265 ? -13.875 7.605 13.875 1 97 265 LEU A N 1
ATOM 1944 C CA . LEU A 1 265 ? -13.688 8.125 12.531 1 97 265 LEU A CA 1
ATOM 1945 C C . LEU A 1 265 ? -13.117 7.055 11.602 1 97 265 LEU A C 1
ATOM 1947 O O . LEU A 1 265 ? -13.539 6.934 10.453 1 97 265 LEU A O 1
ATOM 1951 N N . ALA A 1 266 ? -12.141 6.289 12.102 1 97.31 266 ALA A N 1
ATOM 1952 C CA . ALA A 1 266 ? -11.555 5.211 11.312 1 97.31 266 ALA A CA 1
ATOM 1953 C C . ALA A 1 266 ? -12.617 4.203 10.883 1 97.31 266 ALA A C 1
ATOM 1955 O O . ALA A 1 266 ? -12.641 3.773 9.727 1 97.31 266 ALA A O 1
ATOM 1956 N N . VAL A 1 267 ? -13.469 3.793 11.789 1 96.44 267 VAL A N 1
ATOM 1957 C CA . VAL A 1 267 ? -14.539 2.842 11.5 1 96.44 267 VAL A CA 1
ATOM 1958 C C . VAL A 1 267 ? -15.461 3.408 10.43 1 96.44 267 VAL A C 1
ATOM 1960 O O . VAL A 1 267 ? -15.797 2.717 9.469 1 96.44 267 VAL A O 1
ATOM 1963 N N . ALA A 1 268 ? -15.859 4.645 10.625 1 96.38 268 ALA A N 1
ATOM 1964 C CA . ALA A 1 268 ? -16.766 5.297 9.672 1 96.38 268 ALA A CA 1
ATOM 1965 C C . ALA A 1 268 ? -16.125 5.383 8.289 1 96.38 268 ALA A C 1
ATOM 1967 O O . ALA A 1 268 ? -16.797 5.191 7.273 1 96.38 268 ALA A O 1
ATOM 1968 N N . LEU A 1 269 ? -14.852 5.777 8.258 1 96.88 269 LEU A N 1
ATOM 1969 C CA . LEU A 1 269 ? -14.125 5.863 6.992 1 96.88 269 LEU A CA 1
ATOM 1970 C C . LEU A 1 269 ? -14.086 4.508 6.301 1 96.88 269 LEU A C 1
ATOM 1972 O O . LEU A 1 269 ? -14.242 4.422 5.082 1 96.88 269 LEU A O 1
ATOM 1976 N N . SER A 1 270 ? -13.812 3.461 7.055 1 95.81 270 SER A N 1
ATOM 1977 C CA . SER A 1 270 ? -13.789 2.105 6.512 1 95.81 270 SER A CA 1
ATOM 1978 C C . SER A 1 270 ? -15.141 1.724 5.914 1 95.81 270 SER A C 1
ATOM 1980 O O . SER A 1 270 ? -15.203 1.146 4.828 1 95.81 270 SER A O 1
ATOM 1982 N N . GLU A 1 271 ? -16.234 2.012 6.641 1 93.19 271 GLU A N 1
ATOM 1983 C CA . GLU A 1 271 ? -17.578 1.732 6.152 1 93.19 271 GLU A CA 1
ATOM 1984 C C . GLU A 1 271 ? -17.891 2.521 4.879 1 93.19 271 GLU A C 1
ATOM 1986 O O . GLU A 1 271 ? -18.453 1.982 3.93 1 93.19 271 GLU A O 1
ATOM 1991 N N . ARG A 1 272 ? -17.516 3.771 4.902 1 93.12 272 ARG A N 1
ATOM 1992 C CA . ARG A 1 272 ? -17.688 4.59 3.709 1 93.12 272 ARG A CA 1
ATOM 1993 C C . ARG A 1 272 ? -16.906 4.027 2.531 1 93.12 272 ARG A C 1
ATOM 1995 O O . ARG A 1 272 ? -17.391 4.023 1.397 1 93.12 272 ARG A O 1
ATOM 2002 N N . GLY A 1 273 ? -15.648 3.586 2.824 1 93.69 273 GLY A N 1
ATOM 2003 C CA . GLY A 1 273 ? -14.844 2.965 1.783 1 93.69 273 GLY A CA 1
ATOM 2004 C C . GLY A 1 273 ? -15.516 1.764 1.146 1 93.69 273 GLY A C 1
ATOM 2005 O O . GLY A 1 273 ? -15.477 1.599 -0.075 1 93.69 273 GLY A O 1
ATOM 2006 N N . SER A 1 274 ? -16.125 0.924 1.94 1 90.81 274 SER A N 1
ATOM 2007 C CA . SER A 1 274 ? -16.812 -0.263 1.435 1 90.81 274 SER A CA 1
ATOM 2008 C C . SER A 1 274 ? -17.969 0.113 0.532 1 90.81 274 SER A C 1
ATOM 2010 O O . SER A 1 274 ? -18.219 -0.535 -0.49 1 90.81 274 SER A O 1
ATOM 2012 N N . VAL A 1 275 ? -18.719 1.16 0.869 1 88.75 275 VAL A N 1
ATOM 2013 C CA . VAL A 1 275 ? -19.859 1.631 0.074 1 88.75 275 VAL A CA 1
ATOM 2014 C C . VAL A 1 275 ? -19.344 2.215 -1.245 1 88.75 275 VAL A C 1
ATOM 2016 O O . VAL A 1 275 ? -19.922 1.949 -2.307 1 88.75 275 VAL A O 1
ATOM 2019 N N . VAL A 1 276 ? -18.312 2.963 -1.173 1 90.19 276 VAL A N 1
ATOM 2020 C CA . VAL A 1 276 ? -17.734 3.596 -2.35 1 90.19 276 VAL A CA 1
ATOM 2021 C C . VAL A 1 276 ? -17.172 2.527 -3.291 1 90.19 276 VAL A C 1
ATOM 2023 O O . VAL A 1 276 ? -17.266 2.662 -4.516 1 90.19 276 VAL A O 1
ATOM 2026 N N . LYS A 1 277 ? -16.609 1.486 -2.746 1 88.81 277 LYS A N 1
ATOM 2027 C CA . LYS A 1 277 ? -16.094 0.38 -3.547 1 88.81 277 LYS A CA 1
ATOM 2028 C C . LYS A 1 277 ? -17.203 -0.3 -4.332 1 88.81 277 LYS A C 1
ATOM 2030 O O . LYS A 1 277 ? -17.016 -0.671 -5.492 1 88.81 277 LYS A O 1
ATOM 2035 N N . LEU A 1 278 ? -18.359 -0.456 -3.715 1 83.69 278 LEU A N 1
ATOM 2036 C CA . LEU A 1 278 ? -19.5 -1.072 -4.367 1 83.69 278 LEU A CA 1
ATOM 2037 C C . LEU A 1 278 ? -19.969 -0.23 -5.551 1 83.69 278 LEU A C 1
ATOM 2039 O O . LEU A 1 278 ? -20.578 -0.752 -6.484 1 83.69 278 LEU A O 1
ATOM 2043 N N . GLN A 1 279 ? -19.625 1.056 -5.461 1 84.44 279 GLN A N 1
ATOM 2044 C CA . GLN A 1 279 ? -19.984 1.96 -6.547 1 84.44 279 GLN A CA 1
ATOM 2045 C C . GLN A 1 279 ? -18.938 1.919 -7.664 1 84.44 279 GLN A C 1
ATOM 2047 O O . GLN A 1 279 ? -19.047 2.646 -8.648 1 84.44 279 GLN A O 1
ATOM 2052 N N . GLY A 1 280 ? -17.938 1.108 -7.504 1 86.62 280 GLY A N 1
ATOM 2053 C CA . GLY A 1 280 ? -16.922 0.916 -8.531 1 86.62 280 GLY A CA 1
ATOM 2054 C C . GLY A 1 280 ? -15.758 1.875 -8.406 1 86.62 280 GLY A C 1
ATOM 2055 O O . GLY A 1 280 ? -14.883 1.913 -9.281 1 86.62 280 GLY A O 1
ATOM 2056 N N . LYS A 1 281 ? -15.766 2.674 -7.398 1 91.31 281 LYS A N 1
ATOM 2057 C CA . LYS A 1 281 ? -14.688 3.631 -7.203 1 91.31 281 LYS A CA 1
ATOM 2058 C C . LYS A 1 281 ? -13.594 3.047 -6.312 1 91.31 281 LYS A C 1
ATOM 2060 O O . LYS A 1 281 ? -13.445 3.445 -5.156 1 91.31 281 LYS A O 1
ATOM 2065 N N . GLN A 1 282 ? -12.742 2.291 -6.891 1 91.88 282 GLN A N 1
ATOM 2066 C CA . GLN A 1 282 ? -11.766 1.498 -6.148 1 91.88 282 GLN A CA 1
ATOM 2067 C C . GLN A 1 282 ? -10.68 2.383 -5.551 1 91.88 282 GLN A C 1
ATOM 2069 O O . GLN A 1 282 ? -10.281 2.199 -4.398 1 91.88 282 GLN A O 1
ATOM 2074 N N . GLU A 1 283 ? -10.188 3.301 -6.309 1 91.88 283 GLU A N 1
ATOM 2075 C CA . GLU A 1 283 ? -9.102 4.148 -5.836 1 91.88 283 GLU A CA 1
ATOM 2076 C C . GLU A 1 283 ? -9.539 4.992 -4.641 1 91.88 283 GLU A C 1
ATOM 2078 O O . GLU A 1 283 ? -8.781 5.16 -3.684 1 91.88 283 GLU A O 1
ATOM 2083 N N . GLU A 1 284 ? -10.727 5.527 -4.773 1 94.06 284 GLU A N 1
ATOM 2084 C CA . GLU A 1 284 ? -11.258 6.316 -3.666 1 94.06 284 GLU A CA 1
ATOM 2085 C C . GLU A 1 284 ? -11.453 5.457 -2.42 1 94.06 284 GLU A C 1
ATOM 2087 O O . GLU A 1 284 ? -11.211 5.91 -1.301 1 94.06 284 GLU A O 1
ATOM 2092 N N . ALA A 1 285 ? -11.945 4.277 -2.553 1 95.69 285 ALA A N 1
ATOM 2093 C CA . ALA A 1 285 ? -12.133 3.355 -1.436 1 95.69 285 ALA A CA 1
ATOM 2094 C C . ALA A 1 285 ? -10.805 3.057 -0.745 1 95.69 285 ALA A C 1
ATOM 2096 O O . ALA A 1 285 ? -10.719 3.064 0.486 1 95.69 285 ALA A O 1
ATOM 2097 N N . VAL A 1 286 ? -9.781 2.793 -1.557 1 95.38 286 VAL A N 1
ATOM 2098 C CA . VAL A 1 286 ? -8.461 2.494 -1.022 1 95.38 286 VAL A CA 1
ATOM 2099 C C . VAL A 1 286 ? -7.961 3.672 -0.188 1 95.38 286 VAL A C 1
ATOM 2101 O O . VAL A 1 286 ? -7.418 3.482 0.903 1 95.38 286 VAL A O 1
ATOM 2104 N N . ALA A 1 287 ? -8.148 4.867 -0.714 1 95.44 287 ALA A N 1
ATOM 2105 C CA . ALA A 1 287 ? -7.734 6.062 0.015 1 95.44 287 ALA A CA 1
ATOM 2106 C C . ALA A 1 287 ? -8.445 6.16 1.361 1 95.44 287 ALA A C 1
ATOM 2108 O O . ALA A 1 287 ? -7.852 6.57 2.359 1 95.44 287 ALA A O 1
ATOM 2109 N N . LEU A 1 288 ? -9.695 5.836 1.398 1 96.88 288 LEU A N 1
ATOM 2110 C CA . LEU A 1 288 ? -10.469 5.879 2.631 1 96.88 288 LEU A CA 1
ATOM 2111 C C . LEU A 1 288 ? -9.977 4.828 3.623 1 96.88 288 LEU A C 1
ATOM 2113 O O . LEU A 1 288 ? -9.875 5.102 4.82 1 96.88 288 LEU A O 1
ATOM 2117 N N . TYR A 1 289 ? -9.68 3.631 3.166 1 97.56 289 TYR A N 1
ATOM 2118 C CA . TYR A 1 289 ? -9.133 2.598 4.039 1 97.56 289 TYR A CA 1
ATOM 2119 C C . TYR A 1 289 ? -7.789 3.025 4.617 1 97.56 289 TYR A C 1
ATOM 2121 O O . TYR A 1 289 ? -7.512 2.795 5.793 1 97.56 289 TYR A O 1
ATOM 2129 N N . GLU A 1 290 ? -6.961 3.59 3.785 1 96.06 290 GLU A N 1
ATOM 2130 C CA . GLU A 1 290 ? -5.645 4.043 4.23 1 96.06 290 GLU A CA 1
ATOM 2131 C C . GLU A 1 290 ? -5.77 5.145 5.281 1 96.06 290 GLU A C 1
ATOM 2133 O O . GLU A 1 290 ? -5.016 5.164 6.258 1 96.06 290 GLU A O 1
ATOM 2138 N N . ARG A 1 291 ? -6.641 6.066 4.988 1 96.94 291 ARG A N 1
ATOM 2139 C CA . ARG A 1 291 ? -6.898 7.105 5.98 1 96.94 291 ARG A CA 1
ATOM 2140 C C . ARG A 1 291 ? -7.355 6.5 7.305 1 96.94 291 ARG A C 1
ATOM 2142 O O . ARG A 1 291 ? -6.938 6.945 8.375 1 96.94 291 ARG A O 1
ATOM 2149 N N . ALA A 1 292 ? -8.258 5.547 7.242 1 97.88 292 ALA A N 1
ATOM 2150 C CA . ALA A 1 292 ? -8.719 4.855 8.438 1 97.88 292 ALA A CA 1
ATOM 2151 C C . ALA A 1 292 ? -7.547 4.254 9.211 1 97.88 292 ALA A C 1
ATOM 2153 O O . ALA A 1 292 ? -7.453 4.402 10.43 1 97.88 292 ALA A O 1
ATOM 2154 N N . LEU A 1 293 ? -6.652 3.654 8.492 1 97.19 293 LEU A N 1
ATOM 2155 C CA . LEU A 1 293 ? -5.516 2.994 9.125 1 97.19 293 LEU A CA 1
ATOM 2156 C C . LEU A 1 293 ? -4.512 4.02 9.648 1 97.19 293 LEU A C 1
ATOM 2158 O O . LEU A 1 293 ? -3.793 3.754 10.617 1 97.19 293 LEU A O 1
ATOM 2162 N N . GLY A 1 294 ? -4.441 5.133 8.969 1 95.25 294 GLY A N 1
ATOM 2163 C CA . GLY A 1 294 ? -3.623 6.215 9.484 1 95.25 294 GLY A CA 1
ATOM 2164 C C . GLY A 1 294 ? -4.098 6.727 10.836 1 95.25 294 GLY A C 1
ATOM 2165 O O . GLY A 1 294 ? -3.293 7.184 11.648 1 95.25 294 GLY A O 1
ATOM 2166 N N . LEU A 1 295 ? -5.359 6.645 11.078 1 96 295 LEU A N 1
ATOM 2167 C CA . LEU A 1 295 ? -5.965 7.102 12.328 1 96 295 LEU A CA 1
ATOM 2168 C C . LEU A 1 295 ? -5.918 6.008 13.391 1 96 295 LEU A C 1
ATOM 2170 O O . LEU A 1 295 ? -5.648 6.285 14.555 1 96 295 LEU A O 1
ATOM 2174 N N . TYR A 1 296 ? -6.203 4.844 12.977 1 96.38 296 TYR A N 1
ATOM 2175 C CA . TYR A 1 296 ? -6.211 3.68 13.859 1 96.38 296 TYR A CA 1
ATOM 2176 C C . TYR A 1 296 ? -5.531 2.49 13.188 1 96.38 296 TYR A C 1
ATOM 2178 O O . TYR A 1 296 ? -6.195 1.646 12.586 1 96.38 296 TYR A O 1
ATOM 2186 N N . PRO A 1 297 ? -4.246 2.275 13.328 1 95.44 297 PRO A N 1
ATOM 2187 C CA . PRO A 1 297 ? -3.453 1.282 12.602 1 95.44 297 PRO A CA 1
ATOM 2188 C C . PRO A 1 297 ? -3.859 -0.153 12.93 1 95.44 297 PRO A C 1
ATOM 2190 O O . PRO A 1 297 ? -3.449 -1.087 12.234 1 95.44 297 PRO A O 1
ATOM 2193 N N . LEU A 1 298 ? -4.684 -0.403 13.938 1 95.88 298 LEU A N 1
ATOM 2194 C CA . LEU A 1 298 ? -5.074 -1.752 14.328 1 95.88 298 LEU A CA 1
ATOM 2195 C C . LEU A 1 298 ? -6.5 -2.057 13.875 1 95.88 298 LEU A C 1
ATOM 2197 O O . LEU A 1 298 ? -7.148 -2.953 14.414 1 95.88 298 LEU A O 1
ATOM 2201 N N . HIS A 1 299 ? -6.957 -1.242 12.969 1 96.69 299 HIS A N 1
ATOM 2202 C CA . HIS A 1 299 ? -8.289 -1.48 12.43 1 96.69 299 HIS A CA 1
ATOM 2203 C C . HIS A 1 299 ? -8.289 -2.656 11.461 1 96.69 299 HIS A C 1
ATOM 2205 O O . HIS A 1 299 ? -8.18 -2.465 10.242 1 96.69 299 HIS A O 1
ATOM 2211 N N . GLY A 1 300 ? -8.625 -3.857 11.898 1 96.75 300 GLY A N 1
ATOM 2212 C CA . GLY A 1 300 ? -8.539 -5.102 11.148 1 96.75 300 GLY A CA 1
ATOM 2213 C C . GLY A 1 300 ? -9.406 -5.121 9.914 1 96.75 300 GLY A C 1
ATOM 2214 O O . GLY A 1 300 ? -9 -5.645 8.867 1 96.75 300 GLY A O 1
ATOM 2215 N N . GLU A 1 301 ? -10.547 -4.551 9.977 1 96.38 301 GLU A N 1
ATOM 2216 C CA . GLU A 1 301 ? -11.461 -4.551 8.836 1 96.38 301 GLU A CA 1
ATOM 2217 C C . GLU A 1 301 ? -10.883 -3.77 7.66 1 96.38 301 GLU A C 1
ATOM 2219 O O . GLU A 1 301 ? -11.023 -4.18 6.508 1 96.38 301 GLU A O 1
ATOM 2224 N N . SER A 1 302 ? -10.328 -2.633 7.953 1 97.44 302 SER A N 1
ATOM 2225 C CA . SER A 1 302 ? -9.711 -1.848 6.891 1 97.44 302 SER A CA 1
ATOM 2226 C C . SER A 1 302 ? -8.523 -2.584 6.277 1 97.44 302 SER A C 1
ATOM 2228 O O . SER A 1 302 ? -8.273 -2.477 5.074 1 97.44 302 SER A O 1
ATOM 2230 N N . MET A 1 303 ? -7.734 -3.346 7.09 1 97.5 303 MET A N 1
ATOM 2231 C CA . MET A 1 303 ? -6.645 -4.172 6.57 1 97.5 303 MET A CA 1
ATOM 2232 C C . MET A 1 303 ? -7.176 -5.227 5.605 1 97.5 303 MET A C 1
ATOM 2234 O O . MET A 1 303 ? -6.641 -5.391 4.508 1 97.5 303 MET A O 1
ATOM 2238 N N . TYR A 1 304 ? -8.242 -5.852 6.055 1 97.62 304 TYR A N 1
ATOM 2239 C CA . TYR A 1 304 ? -8.867 -6.871 5.219 1 97.62 304 TYR A CA 1
ATOM 2240 C C . TYR A 1 304 ? -9.344 -6.277 3.9 1 97.62 304 TYR A C 1
ATOM 2242 O O . TYR A 1 304 ? -9.086 -6.832 2.832 1 97.62 304 TYR A O 1
ATOM 2250 N N . ASN A 1 305 ? -10.031 -5.168 4.004 1 96.94 305 ASN A N 1
ATOM 2251 C CA . ASN A 1 305 ? -10.57 -4.523 2.812 1 96.94 305 ASN A CA 1
ATOM 2252 C C . ASN A 1 305 ? -9.461 -4.07 1.868 1 96.94 305 ASN A C 1
ATOM 2254 O O . ASN A 1 305 ? -9.625 -4.117 0.647 1 96.94 305 ASN A O 1
ATOM 2258 N N . LEU A 1 306 ? -8.367 -3.627 2.441 1 96.5 306 LEU A N 1
ATOM 2259 C CA . LEU A 1 306 ? -7.23 -3.256 1.61 1 96.5 306 LEU A CA 1
ATOM 2260 C C . LEU A 1 306 ? -6.645 -4.48 0.916 1 96.5 306 LEU A C 1
ATOM 2262 O O . LEU A 1 306 ? -6.168 -4.387 -0.219 1 96.5 306 LEU A O 1
ATOM 2266 N N . GLY A 1 307 ? -6.613 -5.629 1.655 1 96.81 307 GLY A N 1
ATOM 2267 C CA . GLY A 1 307 ? -6.195 -6.871 1.03 1 96.81 307 GLY A CA 1
ATOM 2268 C C . GLY A 1 307 ? -7.051 -7.262 -0.159 1 96.81 307 GLY A C 1
ATOM 2269 O O . GLY A 1 307 ? -6.531 -7.629 -1.213 1 96.81 307 GLY A O 1
ATOM 2270 N N . VAL A 1 308 ? -8.32 -7.141 0.004 1 96.5 308 VAL A N 1
ATOM 2271 C CA . VAL A 1 308 ? -9.258 -7.461 -1.07 1 96.5 308 VAL A CA 1
ATOM 2272 C C . VAL A 1 308 ? -9.016 -6.531 -2.26 1 96.5 308 VAL A C 1
ATOM 2274 O O . VAL A 1 308 ? -8.953 -6.984 -3.404 1 96.5 308 VAL A O 1
ATOM 2277 N N . ALA A 1 309 ? -8.891 -5.25 -1.952 1 94.38 309 ALA A N 1
ATOM 2278 C CA . ALA A 1 309 ? -8.641 -4.273 -3.01 1 94.38 309 ALA A CA 1
ATOM 2279 C C . ALA A 1 309 ? -7.324 -4.566 -3.729 1 94.38 309 ALA A C 1
ATOM 2281 O O . ALA A 1 309 ? -7.234 -4.43 -4.953 1 94.38 309 ALA A O 1
ATOM 2282 N N . ALA A 1 310 ? -6.316 -4.941 -2.975 1 94.62 310 ALA A N 1
ATOM 2283 C CA . ALA A 1 310 ? -5.012 -5.258 -3.557 1 94.62 310 ALA A CA 1
ATOM 2284 C C . ALA A 1 310 ? -5.102 -6.473 -4.473 1 94.62 310 ALA A C 1
ATOM 2286 O O . ALA A 1 310 ? -4.508 -6.488 -5.555 1 94.62 310 ALA A O 1
ATOM 2287 N N . MET A 1 311 ? -5.797 -7.48 -4.066 1 94.31 311 MET A N 1
ATOM 2288 C CA . MET A 1 311 ? -5.973 -8.68 -4.875 1 94.31 311 MET A CA 1
ATOM 2289 C C . MET A 1 311 ? -6.703 -8.359 -6.176 1 94.31 311 MET A C 1
ATOM 2291 O O . MET A 1 311 ? -6.359 -8.891 -7.234 1 94.31 311 MET A O 1
ATOM 2295 N N . GLU A 1 312 ? -7.711 -7.477 -6.074 1 90.94 312 GLU A N 1
ATOM 2296 C CA . GLU A 1 312 ? -8.453 -7.059 -7.258 1 90.94 312 GLU A CA 1
ATOM 2297 C C . GLU A 1 312 ? -7.566 -6.281 -8.227 1 90.94 312 GLU A C 1
ATOM 2299 O O . GLU A 1 312 ? -7.762 -6.34 -9.438 1 90.94 312 GLU A O 1
ATOM 2304 N N . ALA A 1 313 ? -6.617 -5.648 -7.648 1 88.5 313 ALA A N 1
ATOM 2305 C CA . ALA A 1 313 ? -5.68 -4.879 -8.461 1 88.5 313 ALA A CA 1
ATOM 2306 C C . ALA A 1 313 ? -4.52 -5.746 -8.93 1 88.5 313 ALA A C 1
ATOM 2308 O O . ALA A 1 313 ? -3.625 -5.273 -9.641 1 88.5 313 ALA A O 1
ATOM 2309 N N . GLY A 1 314 ? -4.449 -7.008 -8.57 1 89.19 314 GLY A N 1
ATOM 2310 C CA . GLY A 1 314 ? -3.416 -7.941 -8.984 1 89.19 314 GLY A CA 1
ATOM 2311 C C . GLY A 1 314 ? -2.148 -7.836 -8.156 1 89.19 314 GLY A C 1
ATOM 2312 O O . GLY A 1 314 ? -1.098 -8.344 -8.555 1 89.19 314 GLY A O 1
ATOM 2313 N N . GLN A 1 315 ? -2.199 -7.137 -7.059 1 92.81 315 GLN A N 1
ATOM 2314 C CA . GLN A 1 315 ? -1.046 -6.984 -6.18 1 92.81 315 GLN A CA 1
ATOM 2315 C C . GLN A 1 315 ? -1.031 -8.062 -5.098 1 92.81 315 GLN A C 1
ATOM 2317 O O . GLN A 1 315 ? -1.36 -7.793 -3.941 1 92.81 315 GLN A O 1
ATOM 2322 N N . MET A 1 316 ? -0.535 -9.203 -5.379 1 94.12 316 MET A N 1
ATOM 2323 C CA . MET A 1 316 ? -0.671 -10.398 -4.551 1 94.12 316 MET A CA 1
ATOM 2324 C C . MET A 1 316 ? 0.129 -10.258 -3.26 1 94.12 316 MET A C 1
ATOM 2326 O O . MET A 1 316 ? -0.35 -10.625 -2.186 1 94.12 316 MET A O 1
ATOM 2330 N N . HIS A 1 317 ? 1.346 -9.781 -3.354 1 94.44 317 HIS A N 1
ATOM 2331 C CA . HIS A 1 317 ? 2.193 -9.68 -2.17 1 94.44 317 HIS A CA 1
ATOM 2332 C C . HIS A 1 317 ? 1.63 -8.672 -1.172 1 94.44 317 HIS A C 1
ATOM 2334 O O . HIS A 1 317 ? 1.649 -8.914 0.037 1 94.44 317 HIS A O 1
ATOM 2340 N N . ARG A 1 318 ? 1.153 -7.578 -1.74 1 94.62 318 ARG A N 1
ATOM 2341 C CA . ARG A 1 318 ? 0.496 -6.598 -0.879 1 94.62 318 ARG A CA 1
ATOM 2342 C C . ARG A 1 318 ? -0.744 -7.195 -0.221 1 94.62 318 ARG A C 1
ATOM 2344 O O . ARG A 1 318 ? -1.017 -6.934 0.953 1 94.62 318 ARG A O 1
ATOM 2351 N N . ALA A 1 319 ? -1.523 -7.934 -0.975 1 97.19 319 ALA A N 1
ATOM 2352 C CA . ALA A 1 319 ? -2.713 -8.594 -0.443 1 97.19 319 ALA A CA 1
ATOM 2353 C C . ALA A 1 319 ? -2.354 -9.539 0.698 1 97.19 319 ALA A C 1
ATOM 2355 O O . ALA A 1 319 ? -3.004 -9.539 1.746 1 97.19 319 ALA A O 1
ATOM 2356 N N . ILE A 1 320 ? -1.293 -10.328 0.46 1 97.25 320 ILE A N 1
ATOM 2357 C CA . ILE A 1 320 ? -0.862 -11.273 1.482 1 97.25 320 ILE A CA 1
ATOM 2358 C C . ILE A 1 320 ? -0.497 -10.523 2.762 1 97.25 320 ILE A C 1
ATOM 2360 O O . ILE A 1 320 ? -0.926 -10.906 3.854 1 97.25 320 ILE A O 1
ATOM 2364 N N . PHE A 1 321 ? 0.282 -9.508 2.611 1 97.19 321 PHE A N 1
ATOM 2365 C CA . PHE A 1 321 ? 0.685 -8.711 3.766 1 97.19 321 PHE A CA 1
ATOM 2366 C C . PHE A 1 321 ? -0.535 -8.195 4.523 1 97.19 321 PHE A C 1
ATOM 2368 O O . PHE A 1 321 ? -0.595 -8.297 5.75 1 97.19 321 PHE A O 1
ATOM 2375 N N . MET A 1 322 ? -1.482 -7.641 3.838 1 98 322 MET A N 1
ATOM 2376 C CA . MET A 1 322 ? -2.666 -7.051 4.457 1 98 322 MET A CA 1
ATOM 2377 C C . MET A 1 322 ? -3.529 -8.125 5.113 1 98 322 MET A C 1
ATOM 2379 O O . MET A 1 322 ? -4.023 -7.938 6.227 1 98 322 MET A O 1
ATOM 2383 N N . TYR A 1 323 ? -3.764 -9.25 4.426 1 97.94 323 TYR A N 1
ATOM 2384 C CA . TYR A 1 323 ? -4.547 -10.328 5.008 1 97.94 323 TYR A CA 1
ATOM 2385 C C . TYR A 1 323 ? -3.879 -10.875 6.266 1 97.94 323 TYR A C 1
ATOM 2387 O O . TYR A 1 323 ? -4.543 -11.125 7.273 1 97.94 323 TYR A O 1
ATOM 2395 N N . GLU A 1 324 ? -2.516 -11.078 6.168 1 97.12 324 GLU A N 1
ATOM 2396 C CA . GLU A 1 324 ? -1.778 -11.562 7.328 1 97.12 324 GLU A CA 1
ATOM 2397 C C . GLU A 1 324 ? -1.884 -10.586 8.5 1 97.12 324 GLU A C 1
ATOM 2399 O O . GLU A 1 324 ? -2.033 -11 9.648 1 97.12 324 GLU A O 1
ATOM 2404 N N . SER A 1 325 ? -1.754 -9.305 8.18 1 96.38 325 SER A N 1
ATOM 2405 C CA . SER A 1 325 ? -1.911 -8.281 9.211 1 96.38 325 SER A CA 1
ATOM 2406 C C . SER A 1 325 ? -3.318 -8.305 9.797 1 96.38 325 SER A C 1
ATOM 2408 O O . SER A 1 325 ? -3.49 -8.172 11.008 1 96.38 325 SER A O 1
ATOM 2410 N N . ALA A 1 326 ? -4.344 -8.461 8.969 1 97.31 326 ALA A N 1
ATOM 2411 C CA . ALA A 1 326 ? -5.734 -8.508 9.422 1 97.31 326 ALA A CA 1
ATOM 2412 C C . ALA A 1 326 ? -5.961 -9.688 10.367 1 97.31 326 ALA A C 1
ATOM 2414 O O . ALA A 1 326 ? -6.602 -9.539 11.406 1 97.31 326 ALA A O 1
ATOM 2415 N N . VAL A 1 327 ? -5.418 -10.875 10.023 1 96.69 327 VAL A N 1
ATOM 2416 C CA . VAL A 1 327 ? -5.656 -12.07 10.82 1 96.69 327 VAL A CA 1
ATOM 2417 C C . VAL A 1 327 ? -4.938 -11.945 12.164 1 96.69 327 VAL A C 1
ATOM 2419 O O . VAL A 1 327 ? -5.375 -12.516 13.164 1 96.69 327 VAL A O 1
ATOM 2422 N N . ARG A 1 328 ? -3.873 -11.227 12.211 1 94.81 328 ARG A N 1
ATOM 2423 C CA . ARG A 1 328 ? -3.164 -11.016 13.469 1 94.81 328 ARG A CA 1
ATOM 2424 C C . ARG A 1 328 ? -3.99 -10.164 14.43 1 94.81 328 ARG A C 1
ATOM 2426 O O . ARG A 1 328 ? -3.98 -10.391 15.641 1 94.81 328 ARG A O 1
ATOM 2433 N N . VAL A 1 329 ? -4.664 -9.18 13.867 1 95.25 329 VAL A N 1
ATOM 2434 C CA . VAL A 1 329 ? -5.469 -8.273 14.68 1 95.25 329 VAL A CA 1
ATOM 2435 C C . VAL A 1 329 ? -6.84 -8.891 14.945 1 95.25 329 VAL A C 1
ATOM 2437 O O . VAL A 1 329 ? -7.41 -8.711 16.031 1 95.25 329 VAL A O 1
ATOM 2440 N N . LEU A 1 330 ? -7.344 -9.617 13.906 1 95.62 330 LEU A N 1
ATOM 2441 C CA . LEU A 1 330 ? -8.633 -10.305 13.984 1 95.62 330 LEU A CA 1
ATOM 2442 C C . LEU A 1 330 ? -8.484 -11.781 13.656 1 95.62 330 LEU A C 1
ATOM 2444 O O . LEU A 1 330 ? -8.914 -12.234 12.594 1 95.62 330 LEU A O 1
ATOM 2448 N N . PRO A 1 331 ? -8.039 -12.578 14.539 1 95.12 331 PRO A N 1
ATOM 2449 C CA . PRO A 1 331 ? -7.793 -13.992 14.25 1 95.12 331 PRO A CA 1
ATOM 2450 C C . PRO A 1 331 ? -9.062 -14.75 13.883 1 95.12 331 PRO A C 1
ATOM 2452 O O . PRO A 1 331 ? -8.992 -15.797 13.234 1 95.12 331 PRO A O 1
ATOM 2455 N N . ALA A 1 332 ? -10.211 -14.211 14.203 1 95.94 332 ALA A N 1
A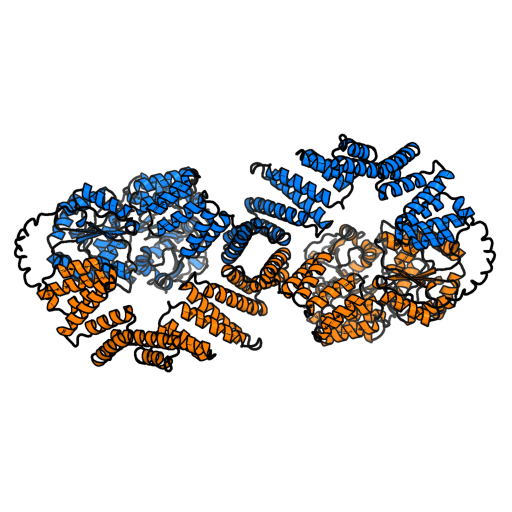TOM 2456 C CA . ALA A 1 332 ? -11.469 -14.906 13.953 1 95.94 332 ALA A CA 1
ATOM 2457 C C . ALA A 1 332 ? -12.047 -14.508 12.594 1 95.94 332 ALA A C 1
ATOM 2459 O O . ALA A 1 332 ? -13.109 -14.992 12.203 1 95.94 332 ALA A O 1
ATOM 2460 N N . CYS A 1 333 ? -11.312 -13.703 11.883 1 96.12 333 CYS A N 1
ATOM 2461 C CA . CYS A 1 333 ? -11.781 -13.273 10.57 1 96.12 333 CYS A CA 1
ATOM 2462 C C . CYS A 1 333 ? -11.602 -14.375 9.539 1 96.12 333 CYS A C 1
ATOM 2464 O O . CYS A 1 333 ? -10.602 -14.406 8.82 1 96.12 333 CYS A O 1
ATOM 2466 N N . ALA A 1 334 ? -12.617 -15.242 9.336 1 97.62 334 ALA A N 1
ATOM 2467 C CA . ALA A 1 334 ? -12.57 -16.391 8.438 1 97.62 334 ALA A CA 1
ATOM 2468 C C . ALA A 1 334 ? -12.32 -15.945 6.996 1 97.62 334 ALA A C 1
ATOM 2470 O O . ALA A 1 334 ? -11.633 -16.641 6.238 1 97.62 334 ALA A O 1
ATOM 2471 N N . GLU A 1 335 ? -12.875 -14.797 6.656 1 97.06 335 GLU A N 1
ATOM 2472 C CA . GLU A 1 335 ? -12.734 -14.281 5.301 1 97.06 335 GLU A CA 1
ATOM 2473 C C . GLU A 1 335 ? -11.273 -14.023 4.957 1 97.06 335 GLU A C 1
ATOM 2475 O O . GLU A 1 335 ? -10.82 -14.344 3.857 1 97.06 335 GLU A O 1
ATOM 2480 N N . ALA A 1 336 ? -10.57 -13.461 5.867 1 97.56 336 ALA A N 1
ATOM 2481 C CA . ALA A 1 336 ? -9.164 -13.156 5.633 1 97.56 336 ALA A CA 1
ATOM 2482 C C . ALA A 1 336 ? -8.344 -14.43 5.469 1 97.56 336 ALA A C 1
ATOM 2484 O O . ALA A 1 336 ? -7.5 -14.523 4.578 1 97.56 336 ALA A O 1
ATOM 2485 N N . HIS A 1 337 ? -8.586 -15.445 6.32 1 97.94 337 HIS A N 1
ATOM 2486 C CA . HIS A 1 337 ? -7.926 -16.734 6.188 1 97.94 337 HIS A CA 1
ATOM 2487 C C . HIS A 1 337 ? -8.227 -17.375 4.836 1 97.94 337 HIS A C 1
ATOM 2489 O O . HIS A 1 337 ? -7.32 -17.875 4.164 1 97.94 337 HIS A O 1
ATOM 2495 N N . ASN A 1 338 ? -9.469 -17.344 4.523 1 98.06 338 ASN A N 1
ATOM 2496 C CA . ASN A 1 338 ? -9.906 -17.938 3.264 1 98.06 338 ASN A CA 1
ATOM 2497 C C . ASN A 1 338 ? -9.242 -17.25 2.068 1 98.06 338 ASN A C 1
ATOM 2499 O O . ASN A 1 338 ? -8.781 -17.922 1.145 1 98.06 338 ASN A O 1
ATOM 2503 N N . ASN A 1 339 ? -9.227 -15.93 2.055 1 97.69 339 ASN A N 1
ATOM 2504 C CA . ASN A 1 339 ? -8.656 -15.188 0.933 1 97.69 339 ASN A CA 1
ATOM 2505 C C . ASN A 1 339 ? -7.148 -15.375 0.848 1 97.69 339 ASN A C 1
ATOM 2507 O O . ASN A 1 339 ? -6.574 -15.359 -0.243 1 97.69 339 ASN A O 1
ATOM 2511 N N . LEU A 1 340 ? -6.465 -15.609 1.988 1 97.19 340 LEU A N 1
ATOM 2512 C CA . LEU A 1 340 ? -5.062 -16.016 1.973 1 97.19 340 LEU A CA 1
ATOM 2513 C C . LEU A 1 340 ? -4.879 -17.328 1.216 1 97.19 340 LEU A C 1
ATOM 2515 O O . LEU A 1 340 ? -3.955 -17.453 0.411 1 97.19 340 LEU A O 1
ATOM 2519 N N . GLY A 1 341 ? -5.797 -18.203 1.51 1 97.5 341 GLY A N 1
ATOM 2520 C CA . GLY A 1 341 ? -5.762 -19.469 0.8 1 97.5 341 GLY A CA 1
ATOM 2521 C C . GLY A 1 341 ? -5.934 -19.328 -0.7 1 97.5 341 GLY A C 1
ATOM 2522 O O . GLY A 1 341 ? -5.242 -19.984 -1.479 1 97.5 341 GLY A O 1
ATOM 2523 N N . VAL A 1 342 ? -6.812 -18.453 -1.062 1 96.25 342 VAL A N 1
ATOM 2524 C CA . VAL A 1 342 ? -7.07 -18.203 -2.477 1 96.25 342 VAL A CA 1
ATOM 2525 C C . VAL A 1 342 ? -5.805 -17.656 -3.143 1 96.25 342 VAL A C 1
ATOM 2527 O O . VAL A 1 342 ? -5.449 -18.078 -4.246 1 96.25 342 VAL A O 1
ATOM 2530 N N . VAL A 1 343 ? -5.129 -16.75 -2.473 1 95 343 VAL A N 1
ATOM 2531 C CA . VAL A 1 343 ? -3.916 -16.172 -3.029 1 95 343 VAL A CA 1
ATOM 2532 C C . VAL A 1 343 ? -2.838 -17.234 -3.17 1 95 343 VAL A C 1
ATOM 2534 O O . VAL A 1 343 ? -2.189 -17.344 -4.211 1 95 343 VAL A O 1
ATOM 2537 N N . TYR A 1 344 ? -2.625 -18.078 -2.16 1 95.06 344 TYR A N 1
ATOM 2538 C CA . TYR A 1 344 ? -1.594 -19.109 -2.197 1 95.06 344 TYR A CA 1
ATOM 2539 C C . TYR A 1 344 ? -1.911 -20.156 -3.256 1 95.06 344 TYR A C 1
ATOM 2541 O O . TYR A 1 344 ? -1.005 -20.688 -3.902 1 95.06 344 TYR A O 1
ATOM 2549 N N . ARG A 1 345 ? -3.17 -20.438 -3.393 1 93.38 345 ARG A N 1
ATOM 2550 C CA . ARG A 1 345 ? -3.559 -21.359 -4.457 1 93.38 345 ARG A CA 1
ATOM 2551 C C . ARG A 1 345 ? -3.199 -20.797 -5.828 1 93.38 345 ARG A C 1
ATOM 2553 O O . ARG A 1 345 ? -2.67 -21.516 -6.68 1 93.38 345 ARG A O 1
ATOM 2560 N N . GLU A 1 346 ? -3.51 -19.547 -6.016 1 88.56 346 GLU A N 1
ATOM 2561 C CA . GLU A 1 346 ? -3.186 -18.875 -7.273 1 88.56 346 GLU A CA 1
ATOM 2562 C C . GLU A 1 346 ? -1.68 -18.859 -7.516 1 88.56 346 GLU A C 1
ATOM 2564 O O . GLU A 1 346 ? -1.23 -18.938 -8.664 1 88.56 346 GLU A O 1
ATOM 2569 N N . MET A 1 347 ? -0.974 -18.859 -6.422 1 88.56 347 MET A N 1
ATOM 2570 C CA . MET A 1 347 ? 0.483 -18.844 -6.52 1 88.56 347 MET A CA 1
ATOM 2571 C C . MET A 1 347 ? 1.04 -20.25 -6.676 1 88.56 347 MET A C 1
ATOM 2573 O O . MET A 1 347 ? 2.25 -20.438 -6.812 1 88.56 347 MET A O 1
ATOM 2577 N N . GLY A 1 348 ? 0.178 -21.25 -6.637 1 86.81 348 GLY A N 1
ATOM 2578 C CA . GLY A 1 348 ? 0.584 -22.625 -6.836 1 86.81 348 GLY A CA 1
ATOM 2579 C C . GLY A 1 348 ? 1.024 -23.312 -5.555 1 86.81 348 GLY A C 1
ATOM 2580 O O . GLY A 1 348 ? 1.47 -24.469 -5.582 1 86.81 348 GLY A O 1
ATOM 2581 N N . ASN A 1 349 ? 1.023 -22.609 -4.438 1 92.12 349 ASN A N 1
ATOM 2582 C CA . ASN A 1 349 ? 1.333 -23.219 -3.146 1 92.12 349 ASN A CA 1
ATOM 2583 C C . ASN A 1 349 ? 0.095 -23.844 -2.506 1 92.12 349 ASN A C 1
ATOM 2585 O O . ASN A 1 349 ? -0.473 -23.281 -1.57 1 92.12 349 ASN A O 1
ATOM 2589 N N . ILE A 1 350 ? -0.201 -25.016 -2.873 1 93.5 350 ILE A N 1
ATOM 2590 C CA . ILE A 1 350 ? -1.452 -25.672 -2.523 1 93.5 350 ILE A CA 1
ATOM 2591 C C . ILE A 1 350 ? -1.439 -26.047 -1.043 1 93.5 350 ILE A C 1
ATOM 2593 O O . ILE A 1 350 ? -2.457 -25.938 -0.358 1 93.5 350 ILE A O 1
ATOM 2597 N N . ASP A 1 351 ? -0.318 -26.453 -0.553 1 93.94 351 ASP A N 1
ATOM 2598 C CA . ASP A 1 351 ? -0.227 -26.844 0.85 1 93.94 351 ASP A CA 1
ATOM 2599 C C . ASP A 1 351 ? -0.573 -25.672 1.772 1 93.94 351 ASP A C 1
ATOM 2601 O O . ASP A 1 351 ? -1.343 -25.844 2.721 1 93.94 351 ASP A O 1
ATOM 2605 N N . ARG A 1 352 ? 0.016 -24.625 1.446 1 95.12 352 ARG A N 1
ATOM 2606 C CA . ARG A 1 352 ? -0.27 -23.453 2.26 1 95.12 352 ARG A CA 1
ATOM 2607 C C . ARG A 1 352 ? -1.722 -23.016 2.098 1 95.12 352 ARG A C 1
ATOM 2609 O O . ARG A 1 352 ? -2.338 -22.516 3.047 1 95.12 352 ARG A O 1
ATOM 2616 N N . ALA A 1 353 ? -2.273 -23.094 0.908 1 96.44 353 ALA A N 1
ATOM 2617 C CA . ALA A 1 353 ? -3.684 -22.781 0.674 1 96.44 353 ALA A CA 1
ATOM 2618 C C . ALA A 1 353 ? -4.582 -23.625 1.573 1 96.44 353 ALA A C 1
ATOM 2620 O O . ALA A 1 353 ? -5.508 -23.109 2.203 1 96.44 353 ALA A O 1
ATOM 2621 N N . VAL A 1 354 ? -4.254 -24.891 1.702 1 96.56 354 VAL A N 1
ATOM 2622 C CA . VAL A 1 354 ? -5.043 -25.797 2.52 1 96.56 354 VAL A CA 1
ATOM 2623 C C . VAL A 1 354 ? -4.973 -25.375 3.984 1 96.56 354 VAL A C 1
ATOM 2625 O O . VAL A 1 354 ? -5.992 -25.344 4.68 1 96.56 354 VAL A O 1
ATOM 2628 N N . THR A 1 355 ? -3.789 -25.047 4.383 1 96.94 355 THR A N 1
ATOM 2629 C CA . THR A 1 355 ? -3.611 -24.594 5.758 1 96.94 355 THR A CA 1
ATOM 2630 C C . THR A 1 355 ? -4.477 -23.375 6.043 1 96.94 355 THR A C 1
ATOM 2632 O O . THR A 1 355 ? -5.078 -23.266 7.113 1 96.94 355 THR A O 1
ATOM 2635 N N . CYS A 1 356 ? -4.512 -22.484 5.133 1 97.62 356 CYS A N 1
ATOM 2636 C CA . CYS A 1 356 ? -5.301 -21.266 5.285 1 97.62 356 CYS A CA 1
ATOM 2637 C C . CYS A 1 356 ? -6.793 -21.578 5.301 1 97.62 356 CYS A C 1
ATOM 2639 O O . CYS A 1 356 ? -7.543 -21.016 6.102 1 97.62 356 CYS A O 1
ATOM 2641 N N . TYR A 1 357 ? -7.281 -22.453 4.398 1 97.75 357 TYR A N 1
ATOM 2642 C CA . TYR A 1 357 ? -8.688 -22.828 4.387 1 97.75 357 TYR A CA 1
ATOM 2643 C C . TYR A 1 357 ? -9.086 -23.5 5.691 1 97.75 357 TYR A C 1
ATOM 2645 O O . TYR A 1 357 ? -10.172 -23.266 6.223 1 97.75 357 TYR A O 1
ATOM 2653 N N . LEU A 1 358 ? -8.172 -24.328 6.184 1 97.5 358 LEU A N 1
ATOM 2654 C CA . LEU A 1 358 ? -8.438 -24.969 7.461 1 97.5 358 LEU A CA 1
ATOM 2655 C C . LEU A 1 358 ? -8.5 -23.953 8.594 1 97.5 358 LEU A C 1
ATOM 2657 O O . LEU A 1 358 ? -9.336 -24.062 9.492 1 97.5 358 LEU A O 1
ATOM 2661 N N . ALA A 1 359 ? -7.625 -23 8.531 1 97.75 359 ALA A N 1
ATOM 2662 C CA . ALA A 1 359 ? -7.656 -21.922 9.523 1 97.75 359 ALA A CA 1
ATOM 2663 C C . ALA A 1 359 ? -8.969 -21.156 9.453 1 97.75 359 ALA A C 1
ATOM 2665 O O . ALA A 1 359 ? -9.523 -20.766 10.484 1 97.75 359 ALA A O 1
ATOM 2666 N N . ALA A 1 360 ? -9.469 -20.859 8.258 1 97.88 360 ALA A N 1
ATOM 2667 C CA . ALA A 1 360 ? -10.758 -20.203 8.078 1 97.88 360 ALA A CA 1
ATOM 2668 C C . ALA A 1 360 ? -11.883 -21 8.719 1 97.88 360 ALA A C 1
ATOM 2670 O O . ALA A 1 360 ? -12.742 -20.438 9.406 1 97.88 360 ALA A O 1
ATOM 2671 N N . LEU A 1 361 ? -11.812 -22.281 8.562 1 96.88 361 LEU A N 1
ATOM 2672 C CA . LEU A 1 361 ? -12.859 -23.156 9.07 1 96.88 361 LEU A CA 1
ATOM 2673 C C . LEU A 1 361 ? -12.727 -23.328 10.586 1 96.88 361 LEU A C 1
ATOM 2675 O O . LEU A 1 361 ? -13.719 -23.609 11.266 1 96.88 361 LEU A O 1
ATOM 2679 N N . ASN A 1 362 ? -11.555 -23.25 11.086 1 97.25 362 ASN A N 1
ATOM 2680 C CA . ASN A 1 362 ? -11.375 -23.234 12.531 1 97.25 362 ASN A CA 1
ATOM 2681 C C . ASN A 1 362 ? -11.961 -21.969 13.156 1 97.25 362 ASN A C 1
ATOM 2683 O O . ASN A 1 362 ? -12.508 -22.016 14.258 1 97.25 362 ASN A O 1
ATOM 2687 N N . ALA A 1 363 ? -11.758 -20.906 12.461 1 96.94 363 ALA A N 1
ATOM 2688 C CA . ALA A 1 363 ? -12.312 -19.641 12.93 1 96.94 363 ALA A CA 1
ATOM 2689 C C . ALA A 1 363 ? -13.836 -19.656 12.859 1 96.94 363 ALA A C 1
ATOM 2691 O O . ALA A 1 363 ? -14.516 -19.172 13.773 1 96.94 363 ALA A O 1
ATOM 2692 N N . ARG A 1 364 ? -14.406 -20.172 11.75 1 96.38 364 ARG A N 1
ATOM 2693 C CA . ARG A 1 364 ? -15.844 -20.297 11.539 1 96.38 364 ARG A CA 1
ATOM 2694 C C . ARG A 1 364 ? -16.172 -21.594 10.797 1 96.38 364 ARG A C 1
ATOM 2696 O O . ARG A 1 364 ? -16.266 -21.609 9.57 1 96.38 364 ARG A O 1
ATOM 2703 N N . PRO A 1 365 ? -16.484 -22.578 11.406 1 93.69 365 PRO A N 1
ATOM 2704 C CA . PRO A 1 365 ? -16.703 -23.906 10.812 1 93.69 365 PRO A CA 1
ATOM 2705 C C . PRO A 1 365 ? -17.844 -23.906 9.789 1 93.69 365 PRO A C 1
ATOM 2707 O O . PRO A 1 365 ? -17.844 -24.719 8.867 1 93.69 365 PRO A O 1
ATOM 2710 N N . ASN A 1 366 ? -18.812 -22.984 9.992 1 93.12 366 ASN A N 1
ATOM 2711 C CA . ASN A 1 366 ? -19.938 -22.891 9.078 1 93.12 366 ASN A CA 1
ATOM 2712 C C . ASN A 1 366 ? -19.719 -21.828 8.008 1 93.12 366 ASN A C 1
ATOM 2714 O O . ASN A 1 366 ? -20.609 -21.016 7.746 1 93.12 366 ASN A O 1
ATOM 2718 N N . PHE A 1 367 ? -18.531 -21.875 7.492 1 95.69 367 PHE A N 1
ATOM 2719 C CA . PHE A 1 367 ? -18.141 -20.891 6.48 1 95.69 367 PHE A CA 1
ATOM 2720 C C . PHE A 1 367 ? -18.203 -21.5 5.086 1 95.69 367 PHE A C 1
ATOM 2722 O O . PHE A 1 367 ? -17.25 -22.156 4.645 1 95.69 367 PHE A O 1
ATOM 2729 N N . PRO A 1 368 ? -19.266 -21.328 4.25 1 95.38 368 PRO A N 1
ATOM 2730 C CA . PRO A 1 368 ? -19.5 -22.031 2.982 1 95.38 368 PRO A CA 1
ATOM 2731 C C . PRO A 1 368 ? -18.359 -21.812 1.984 1 95.38 368 PRO A C 1
ATOM 2733 O O . PRO A 1 368 ? -17.969 -22.766 1.288 1 95.38 368 PRO A O 1
ATOM 2736 N N . GLN A 1 369 ? -17.844 -20.672 1.91 1 95.12 369 GLN A N 1
ATOM 2737 C CA . GLN A 1 369 ? -16.766 -20.406 0.967 1 95.12 369 GLN A CA 1
ATOM 2738 C C . GLN A 1 369 ? -15.523 -21.203 1.309 1 95.12 369 GLN A C 1
ATOM 2740 O O . GLN A 1 369 ? -14.836 -21.703 0.415 1 95.12 369 GLN A O 1
ATOM 2745 N N . GLY A 1 370 ? -15.227 -21.281 2.617 1 96.56 370 GLY A N 1
ATOM 2746 C CA . GLY A 1 370 ? -14.094 -22.094 3.055 1 96.56 370 GLY A CA 1
ATOM 2747 C C . GLY A 1 370 ? -14.25 -23.562 2.736 1 96.56 370 GLY A C 1
ATOM 2748 O O . GLY A 1 370 ? -13.305 -24.203 2.279 1 96.56 370 GLY A O 1
ATOM 2749 N N . LEU A 1 371 ? -15.438 -24.047 2.979 1 97.12 371 LEU A N 1
ATOM 2750 C CA . LEU A 1 371 ? -15.742 -25.438 2.66 1 97.12 371 LEU A CA 1
ATOM 2751 C C . LEU A 1 371 ? -15.594 -25.688 1.164 1 97.12 371 LEU A C 1
ATOM 2753 O O . LEU A 1 371 ? -14.984 -26.688 0.757 1 97.12 371 LEU A O 1
ATOM 2757 N N . ASN A 1 372 ? -16.109 -24.812 0.387 1 97 372 ASN A N 1
ATOM 2758 C CA . ASN A 1 372 ? -16.031 -24.922 -1.066 1 97 372 ASN A CA 1
ATOM 2759 C C . ASN A 1 372 ? -14.594 -24.906 -1.562 1 97 372 ASN A C 1
ATOM 2761 O O . ASN A 1 372 ? -14.203 -25.75 -2.373 1 97 372 ASN A O 1
ATOM 2765 N N . ASN A 1 373 ? -13.789 -24 -1.131 1 96.75 373 ASN A N 1
ATOM 2766 C CA . ASN A 1 373 ? -12.422 -23.859 -1.617 1 96.75 373 ASN A CA 1
ATOM 2767 C C . ASN A 1 373 ? -11.555 -25.047 -1.218 1 96.75 373 ASN A C 1
ATOM 2769 O O . ASN A 1 373 ? -10.711 -25.484 -1.996 1 96.75 373 ASN A O 1
ATOM 2773 N N . LEU A 1 374 ? -11.75 -25.531 0.015 1 97 374 LEU A N 1
ATOM 2774 C CA . LEU A 1 374 ? -11.039 -26.719 0.439 1 97 374 LEU A CA 1
ATOM 2775 C C . LEU A 1 374 ? -11.43 -27.922 -0.413 1 97 374 LEU A C 1
ATOM 2777 O O . LEU A 1 374 ? -10.578 -28.734 -0.792 1 97 374 LEU A O 1
ATOM 2781 N N . ALA A 1 375 ? -12.711 -28 -0.769 1 96.81 375 ALA A N 1
ATOM 2782 C CA . ALA A 1 375 ? -13.219 -29.078 -1.61 1 96.81 375 ALA A CA 1
ATOM 2783 C C . ALA A 1 375 ? -12.578 -29.047 -2.994 1 96.81 375 ALA A C 1
ATOM 2785 O O . ALA A 1 375 ? -12.297 -30.094 -3.586 1 96.81 375 ALA A O 1
ATOM 2786 N N . VAL A 1 376 ? -12.422 -27.906 -3.529 1 95 376 VAL A N 1
ATOM 2787 C CA . VAL A 1 376 ? -11.805 -27.734 -4.84 1 95 376 VAL A CA 1
ATOM 2788 C C . VAL A 1 376 ? -10.391 -28.312 -4.82 1 95 376 VAL A C 1
ATOM 2790 O O . VAL A 1 376 ? -9.984 -29 -5.75 1 95 376 VAL A O 1
ATOM 2793 N N . VAL A 1 377 ? -9.656 -28.094 -3.768 1 94.56 377 VAL A N 1
ATOM 2794 C CA . VAL A 1 377 ? -8.297 -28.609 -3.641 1 94.56 377 VAL A CA 1
ATOM 2795 C C . VAL A 1 377 ? -8.328 -30.125 -3.529 1 94.56 377 VAL A C 1
ATOM 2797 O O . VAL A 1 377 ? -7.531 -30.812 -4.16 1 94.56 377 VAL A O 1
ATOM 2800 N N . TYR A 1 378 ? -9.266 -30.625 -2.783 1 93.44 378 TYR A N 1
ATOM 2801 C CA . TYR A 1 378 ? -9.383 -32.062 -2.617 1 93.44 378 TYR A CA 1
ATOM 2802 C C . TYR A 1 378 ? -9.758 -32.75 -3.934 1 93.44 378 TYR A C 1
ATOM 2804 O O . TYR A 1 378 ? -9.281 -33.844 -4.242 1 93.44 378 TYR A O 1
ATOM 2812 N N . THR A 1 379 ? -10.562 -32.062 -4.676 1 91.75 379 THR A N 1
ATOM 2813 C CA . THR A 1 379 ? -10.898 -32.562 -6 1 91.75 379 THR A CA 1
ATOM 2814 C C . THR A 1 379 ? -9.664 -32.656 -6.887 1 91.75 379 THR A C 1
ATOM 2816 O O . THR A 1 379 ? -9.438 -33.656 -7.551 1 91.75 379 THR A O 1
ATOM 2819 N N . ALA A 1 380 ? -8.922 -31.656 -6.848 1 88.44 380 ALA A N 1
ATOM 2820 C CA . ALA A 1 380 ? -7.707 -31.609 -7.664 1 88.44 380 ALA A CA 1
ATOM 2821 C C . ALA A 1 380 ? -6.715 -32.688 -7.23 1 88.44 380 ALA A C 1
ATOM 2823 O O . ALA A 1 380 ? -5.941 -33.188 -8.047 1 88.44 380 ALA A O 1
ATOM 2824 N N . ARG A 1 381 ? -6.816 -33.156 -5.965 1 87.62 381 ARG A N 1
ATOM 2825 C CA . ARG A 1 381 ? -5.902 -34.156 -5.434 1 87.62 381 ARG A CA 1
ATOM 2826 C C . ARG A 1 381 ? -6.477 -35.562 -5.598 1 87.62 381 ARG A C 1
ATOM 2828 O O . ARG A 1 381 ? -5.855 -36.531 -5.184 1 87.62 381 ARG A O 1
ATOM 2835 N N . GLY A 1 382 ? -7.668 -35.656 -6.125 1 87.25 382 GLY A N 1
ATOM 2836 C CA . GLY A 1 382 ? -8.305 -36.938 -6.348 1 87.25 382 GLY A CA 1
ATOM 2837 C C . GLY A 1 382 ? -9.047 -37.469 -5.129 1 87.25 382 GLY A C 1
ATOM 2838 O O . GLY A 1 382 ? -9.477 -38.625 -5.098 1 87.25 382 GLY A O 1
ATOM 2839 N N . GLN A 1 383 ? -9.133 -36.594 -4.078 1 90.69 383 GLN A N 1
ATOM 2840 C CA . GLN A 1 383 ? -9.875 -36.969 -2.875 1 90.69 383 GLN A CA 1
ATOM 2841 C C . GLN A 1 383 ? -11.367 -36.688 -3.041 1 90.69 383 GLN A C 1
ATOM 2843 O O . GLN A 1 383 ? -11.914 -35.844 -2.328 1 90.69 383 GLN A O 1
ATOM 2848 N N . SER A 1 384 ? -12.008 -37.438 -3.846 1 91.75 384 SER A N 1
ATOM 2849 C CA . SER A 1 384 ? -13.344 -37.156 -4.352 1 91.75 384 SER A CA 1
ATOM 2850 C C . SER A 1 384 ? -14.391 -37.25 -3.25 1 91.75 384 SER A C 1
ATOM 2852 O O . SER A 1 384 ? -15.32 -36.438 -3.188 1 91.75 384 SER A O 1
ATOM 2854 N N . GLU A 1 385 ? -14.219 -38.25 -2.41 1 90.88 385 GLU A N 1
ATOM 2855 C CA . GLU A 1 385 ? -15.219 -38.438 -1.366 1 90.88 385 GLU A CA 1
ATOM 2856 C C . GLU A 1 385 ? -15.203 -37.281 -0.365 1 90.88 385 GLU A C 1
ATOM 2858 O O . GLU A 1 385 ? -16.25 -36.75 -0 1 90.88 385 GLU A O 1
ATOM 2863 N N . GLU A 1 386 ? -14 -37 0.121 1 94.12 386 GLU A N 1
ATOM 2864 C CA . GLU A 1 386 ? -13.859 -35.875 1.05 1 94.12 386 GLU A CA 1
ATOM 2865 C C . GLU A 1 386 ? -14.359 -34.594 0.428 1 94.12 386 GLU A C 1
ATOM 2867 O O . GLU A 1 386 ? -15.023 -33.781 1.092 1 94.12 386 GLU A O 1
ATOM 2872 N N . ALA A 1 387 ? -14.062 -34.344 -0.847 1 95.81 387 ALA A N 1
ATOM 2873 C CA . ALA A 1 387 ? -14.5 -33.156 -1.558 1 95.81 387 ALA A CA 1
ATOM 2874 C C . ALA A 1 387 ? -16.016 -33.062 -1.615 1 95.81 387 ALA A C 1
ATOM 2876 O O . ALA A 1 387 ? -16.594 -32 -1.378 1 95.81 387 ALA A O 1
ATOM 2877 N N . LEU A 1 388 ? -16.656 -34.156 -1.886 1 94.62 388 LEU A N 1
ATOM 2878 C CA . LEU A 1 388 ? -18.109 -34.188 -1.989 1 94.62 388 LEU A CA 1
ATOM 2879 C C . LEU A 1 388 ? -18.766 -33.844 -0.65 1 94.62 388 LEU A C 1
ATOM 2881 O O . LEU A 1 388 ? -19.734 -33.094 -0.596 1 94.62 388 LEU A O 1
ATOM 2885 N N . GLN A 1 389 ? -18.203 -34.406 0.373 1 95.31 389 GLN A N 1
ATOM 2886 C CA . GLN A 1 389 ? -18.75 -34.156 1.7 1 95.31 389 GLN A CA 1
ATOM 2887 C C . GLN A 1 389 ? -18.672 -32.656 2.049 1 95.31 389 GLN A C 1
ATOM 2889 O O . GLN A 1 389 ? -19.609 -32.125 2.621 1 95.31 389 GLN A O 1
ATOM 2894 N N . LEU A 1 390 ? -17.578 -32.125 1.795 1 97 390 LEU A N 1
ATOM 2895 C CA . LEU A 1 390 ? -17.391 -30.688 2.064 1 97 390 LEU A CA 1
ATOM 2896 C C . LEU A 1 390 ? -18.359 -29.844 1.251 1 97 390 LEU A C 1
ATOM 2898 O O . LEU A 1 390 ? -18.953 -28.891 1.771 1 97 390 LEU A O 1
ATOM 2902 N N . LEU A 1 391 ? -18.578 -30.172 -0.006 1 97.06 391 LEU A N 1
ATOM 2903 C CA . LEU A 1 391 ? -19.484 -29.422 -0.871 1 97.06 391 LEU A CA 1
ATOM 2904 C C . LEU A 1 391 ? -20.938 -29.562 -0.405 1 97.06 391 LEU A C 1
ATOM 2906 O O . LEU A 1 391 ? -21.703 -28.594 -0.424 1 97.06 391 LEU A O 1
ATOM 2910 N N . LEU A 1 392 ? -21.297 -30.734 0.012 1 95.75 392 LEU A N 1
ATOM 2911 C CA . LEU A 1 392 ? -22.641 -30.953 0.526 1 95.75 392 LEU A CA 1
ATOM 2912 C C . LEU A 1 392 ? -22.859 -30.172 1.814 1 95.75 392 LEU A C 1
ATOM 2914 O O . LEU A 1 392 ? -23.938 -29.609 2.029 1 95.75 392 LEU A O 1
ATOM 2918 N N . SER A 1 393 ? -21.859 -30.141 2.623 1 96.5 393 SER A N 1
ATOM 2919 C CA . SER A 1 393 ? -21.938 -29.328 3.832 1 96.5 393 SER A CA 1
ATOM 2920 C C . SER A 1 393 ? -22.109 -27.844 3.494 1 96.5 393 SER A C 1
ATOM 2922 O O . SER A 1 393 ? -22.891 -27.141 4.148 1 96.5 393 SER A O 1
ATOM 2924 N N . ALA A 1 394 ? -21.375 -27.359 2.529 1 96.56 394 ALA A N 1
ATOM 2925 C CA . ALA A 1 394 ? -21.516 -25.969 2.092 1 96.56 394 ALA A CA 1
ATOM 2926 C C . ALA A 1 394 ? -22.953 -25.688 1.645 1 96.56 394 ALA A C 1
ATOM 2928 O O . ALA A 1 394 ? -23.5 -24.641 1.979 1 96.56 394 ALA A O 1
ATOM 2929 N N . LEU A 1 395 ? -23.578 -26.578 0.928 1 95.06 395 LEU A N 1
ATOM 2930 C CA . LEU A 1 395 ? -24.922 -26.406 0.391 1 95.06 395 LEU A CA 1
ATOM 2931 C C . LEU A 1 395 ? -25.969 -26.484 1.5 1 95.06 395 LEU A C 1
ATOM 2933 O O . LEU A 1 395 ? -27.016 -25.828 1.423 1 95.06 395 LEU A O 1
ATOM 2937 N N . SER A 1 396 ? -25.672 -27.281 2.49 1 96 396 SER A N 1
ATOM 2938 C CA . SER A 1 396 ? -26.578 -27.344 3.635 1 96 396 SER A CA 1
ATOM 2939 C C . SER A 1 396 ? -26.641 -26.016 4.371 1 96 396 SER A C 1
ATOM 2941 O O . SER A 1 396 ? -27.703 -25.609 4.859 1 96 396 SER A O 1
ATOM 2943 N N . LEU A 1 397 ? -25.531 -25.422 4.434 1 95.19 397 LEU A N 1
ATOM 2944 C CA . LEU A 1 397 ? -25.422 -24.141 5.121 1 95.19 397 LEU A CA 1
ATOM 2945 C C . LEU A 1 397 ? -25.938 -23.016 4.242 1 95.19 397 LEU A C 1
ATOM 2947 O O . LEU A 1 397 ? -26.531 -22.047 4.742 1 95.19 397 LEU A O 1
ATOM 2951 N N . ALA A 1 398 ? -25.656 -23.125 2.928 1 95.38 398 ALA A N 1
ATOM 2952 C CA . ALA A 1 398 ? -26.062 -22.094 1.965 1 95.38 398 ALA A CA 1
ATOM 2953 C C . ALA A 1 398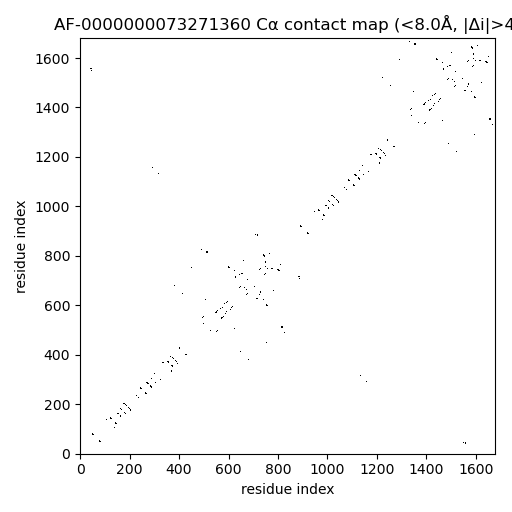 ? -26.547 -22.734 0.666 1 95.38 398 ALA A C 1
ATOM 2955 O O . ALA A 1 398 ? -25.797 -22.828 -0.309 1 95.38 398 ALA A O 1
ATOM 2956 N N . PRO A 1 399 ? -27.719 -22.984 0.551 1 92 399 PRO A N 1
ATOM 2957 C CA . PRO A 1 399 ? -28.266 -23.688 -0.605 1 92 399 PRO A CA 1
ATOM 2958 C C . PRO A 1 399 ? -28.172 -22.875 -1.894 1 92 399 PRO A C 1
ATOM 2960 O O . PRO A 1 399 ? -28.188 -23.438 -2.99 1 92 399 PRO A O 1
ATOM 2963 N N . GLU A 1 400 ? -28.031 -21.594 -1.743 1 93 400 GLU A N 1
ATOM 2964 C CA . GLU A 1 400 ? -28 -20.719 -2.91 1 93 400 GLU A CA 1
ATOM 2965 C C . GLU A 1 400 ? -26.562 -20.469 -3.385 1 93 400 GLU A C 1
ATOM 2967 O O . GLU A 1 400 ? -26.344 -19.688 -4.305 1 93 400 GLU A O 1
ATOM 2972 N N . TYR A 1 401 ? -25.719 -21.25 -2.773 1 93.62 401 TYR A N 1
ATOM 2973 C CA . TYR A 1 401 ? -24.312 -21.094 -3.166 1 93.62 401 TYR A CA 1
ATOM 2974 C C . TYR A 1 401 ? -24.031 -21.797 -4.488 1 93.62 401 TYR A C 1
ATOM 2976 O O . TYR A 1 401 ? -23.578 -22.938 -4.504 1 93.62 401 TYR A O 1
ATOM 2984 N N . ALA A 1 402 ? -24.156 -21.094 -5.586 1 95.38 402 ALA A N 1
ATOM 2985 C CA . ALA A 1 402 ? -24.141 -21.641 -6.941 1 95.38 402 ALA A CA 1
ATOM 2986 C C . ALA A 1 402 ? -22.828 -22.359 -7.234 1 95.38 402 ALA A C 1
ATOM 2988 O O . ALA A 1 402 ? -22.812 -23.406 -7.875 1 95.38 402 ALA A O 1
ATOM 2989 N N . GLU A 1 403 ? -21.734 -21.891 -6.762 1 94.94 403 GLU A N 1
ATOM 2990 C CA . GLU A 1 403 ? -20.422 -22.438 -7.078 1 94.94 403 GLU A CA 1
ATOM 2991 C C . GLU A 1 403 ? -20.266 -23.859 -6.551 1 94.94 403 GLU A C 1
ATOM 2993 O O . GLU A 1 403 ? -19.562 -24.688 -7.152 1 94.94 403 GLU A O 1
ATOM 2998 N N . ALA A 1 404 ? -20.891 -24.141 -5.484 1 96.12 404 ALA A N 1
ATOM 2999 C CA . ALA A 1 404 ? -20.828 -25.484 -4.934 1 96.12 404 ALA A CA 1
ATOM 3000 C C . ALA A 1 404 ? -21.453 -26.5 -5.891 1 96.12 404 ALA A C 1
ATOM 3002 O O . ALA A 1 404 ? -20.953 -27.609 -6.035 1 96.12 404 ALA A O 1
ATOM 3003 N N . TRP A 1 405 ? -22.516 -26.094 -6.559 1 96.62 405 TRP A N 1
ATOM 3004 C CA . TRP A 1 405 ? -23.141 -26.969 -7.547 1 96.62 405 TRP A CA 1
ATOM 3005 C C . TRP A 1 405 ? -22.219 -27.203 -8.734 1 96.62 405 TRP A C 1
ATOM 3007 O O . TRP A 1 405 ? -22.141 -28.312 -9.258 1 96.62 405 TRP A O 1
ATOM 3017 N N . ASN A 1 406 ? -21.609 -26.188 -9.164 1 97.19 406 ASN A N 1
ATOM 3018 C CA . ASN A 1 406 ? -20.625 -26.344 -10.234 1 97.19 406 ASN A CA 1
ATOM 3019 C C . ASN A 1 406 ? -19.531 -27.328 -9.844 1 97.19 406 ASN A C 1
ATOM 3021 O O . ASN A 1 406 ? -19.156 -28.203 -10.633 1 97.19 406 ASN A O 1
ATOM 3025 N N . ASN A 1 407 ? -19.031 -27.25 -8.641 1 97 407 ASN A N 1
ATOM 3026 C CA . ASN A 1 407 ? -17.906 -28.094 -8.203 1 97 407 ASN A CA 1
ATOM 3027 C C . ASN A 1 407 ? -18.359 -29.531 -7.957 1 97 407 ASN A C 1
ATOM 3029 O O . ASN A 1 407 ? -17.594 -30.469 -8.164 1 97 407 ASN A O 1
ATOM 3033 N N . ILE A 1 408 ? -19.609 -29.656 -7.547 1 96.81 408 ILE A N 1
ATOM 3034 C CA . ILE A 1 408 ? -20.172 -31 -7.469 1 96.81 408 ILE A CA 1
ATOM 3035 C C . ILE A 1 408 ? -20.203 -31.625 -8.859 1 96.81 408 ILE A C 1
ATOM 3037 O O . ILE A 1 408 ? -19.859 -32.812 -9.031 1 96.81 408 ILE A O 1
ATOM 3041 N N . GLY A 1 409 ? -20.625 -30.828 -9.828 1 97.19 409 GLY A N 1
ATOM 3042 C CA . GLY A 1 409 ? -20.625 -31.297 -11.203 1 97.19 409 GLY A CA 1
ATOM 3043 C C . GLY A 1 409 ? -19.25 -31.734 -11.672 1 97.19 409 GLY A C 1
ATOM 3044 O O . GLY A 1 409 ? -19.109 -32.75 -12.352 1 97.19 409 GLY A O 1
ATOM 3045 N N . VAL A 1 410 ? -18.25 -30.984 -11.367 1 96.25 410 VAL A N 1
ATOM 3046 C CA . VAL A 1 410 ? -16.875 -31.297 -11.75 1 96.25 410 VAL A CA 1
ATOM 3047 C C . VAL A 1 410 ? -16.453 -32.625 -11.125 1 96.25 410 VAL A C 1
ATOM 3049 O O . VAL A 1 410 ? -15.852 -33.469 -11.797 1 96.25 410 VAL A O 1
ATOM 3052 N N . LEU A 1 411 ? -16.781 -32.844 -9.891 1 94.88 411 LEU A N 1
ATOM 3053 C CA . LEU A 1 411 ? -16.484 -34.094 -9.195 1 94.88 411 LEU A CA 1
ATOM 3054 C C . LEU A 1 411 ? -17.188 -35.281 -9.867 1 94.88 411 LEU A C 1
ATOM 3056 O O . LEU A 1 411 ? -16.594 -36.344 -10.062 1 94.88 411 LEU A O 1
ATOM 3060 N N . GLN A 1 412 ? -18.438 -35.031 -10.133 1 94.88 412 GLN A N 1
ATOM 3061 C CA . GLN A 1 412 ? -19.234 -36.062 -10.773 1 94.88 412 GLN A CA 1
ATOM 3062 C C . GLN A 1 412 ? -18.672 -36.438 -12.148 1 94.88 412 GLN A C 1
ATOM 3064 O O . GLN A 1 412 ? -18.594 -37.625 -12.492 1 94.88 412 GLN A O 1
ATOM 3069 N N . ARG A 1 413 ? -18.328 -35.469 -12.867 1 95.25 413 ARG A N 1
ATOM 3070 C CA . ARG A 1 413 ? -17.703 -35.719 -14.164 1 95.25 413 ARG A CA 1
ATOM 3071 C C . ARG A 1 413 ? -16.406 -36.5 -14.016 1 95.25 413 ARG A C 1
ATOM 3073 O O . ARG A 1 413 ? -16.156 -37.438 -14.766 1 95.25 413 ARG A O 1
ATOM 3080 N N . ASP A 1 414 ? -15.609 -36.188 -13.023 1 93.88 414 ASP A N 1
ATOM 3081 C CA . ASP A 1 414 ? -14.312 -36.812 -12.805 1 93.88 414 ASP A CA 1
ATOM 3082 C C . ASP A 1 414 ? -14.469 -38.312 -12.477 1 93.88 414 ASP A C 1
ATOM 3084 O O . ASP A 1 414 ? -13.602 -39.125 -12.812 1 93.88 414 ASP A O 1
ATOM 3088 N N . VAL A 1 415 ? -15.586 -38.625 -11.852 1 92.5 415 VAL A N 1
ATOM 3089 C CA . VAL A 1 415 ? -15.742 -40.031 -11.422 1 92.5 415 VAL A CA 1
ATOM 3090 C C . VAL A 1 415 ? -16.609 -40.781 -12.422 1 92.5 415 VAL A C 1
ATOM 3092 O O . VAL A 1 415 ? -17.078 -41.875 -12.133 1 92.5 415 VAL A O 1
ATOM 3095 N N . GLY A 1 416 ? -16.906 -40.125 -13.555 1 93.56 416 GLY A N 1
ATOM 3096 C CA . GLY A 1 416 ? -17.594 -40.812 -14.641 1 93.56 416 GLY A CA 1
ATOM 3097 C C . GLY A 1 416 ? -19.094 -40.688 -14.578 1 93.56 416 GLY A C 1
ATOM 3098 O O . GLY A 1 416 ? -19.812 -41.344 -15.336 1 93.56 416 GLY A O 1
ATOM 3099 N N . ALA A 1 417 ? -19.594 -39.906 -13.656 1 94.38 417 ALA A N 1
ATOM 3100 C CA . ALA A 1 417 ? -21.031 -39.625 -13.547 1 94.38 417 ALA A CA 1
ATOM 3101 C C . ALA A 1 417 ? -21.422 -38.375 -14.328 1 94.38 417 ALA A C 1
ATOM 3103 O O . ALA A 1 417 ? -21.906 -37.406 -13.75 1 94.38 417 ALA A O 1
ATOM 3104 N N . SER A 1 418 ? -21.312 -38.438 -15.625 1 95.94 418 SER A N 1
ATOM 3105 C CA . SER A 1 418 ? -21.438 -37.281 -16.484 1 95.94 418 SER A CA 1
ATOM 3106 C C . SER A 1 418 ? -22.891 -36.781 -16.578 1 95.94 418 SER A C 1
ATOM 3108 O O . SER A 1 418 ? -23.141 -35.594 -16.703 1 95.94 418 SER A O 1
ATOM 3110 N N . VAL A 1 419 ? -23.859 -37.688 -16.469 1 96.19 419 VAL A N 1
ATOM 3111 C CA . VAL A 1 419 ? -25.266 -37.312 -16.516 1 96.19 419 VAL A CA 1
ATOM 3112 C C . VAL A 1 419 ? -25.625 -36.5 -15.281 1 96.19 419 VAL A C 1
ATOM 3114 O O . VAL A 1 419 ? -26.266 -35.438 -15.398 1 96.19 419 VAL A O 1
ATOM 3117 N N . GLU A 1 420 ? -25.203 -37 -14.164 1 96.56 420 GLU A N 1
ATOM 3118 C CA . GLU A 1 420 ? -25.406 -36.281 -12.914 1 96.56 420 GLU A CA 1
ATOM 3119 C C . GLU A 1 420 ? -24.688 -34.938 -12.938 1 96.56 420 GLU A C 1
ATOM 3121 O O . GLU A 1 420 ? -25.172 -33.938 -12.398 1 96.56 420 GLU A O 1
ATOM 3126 N N . ALA A 1 421 ? -23.5 -34.938 -13.516 1 97.62 421 ALA A N 1
ATOM 3127 C CA . ALA A 1 421 ? -22.719 -33.688 -13.633 1 97.62 421 ALA A CA 1
ATOM 3128 C C . ALA A 1 421 ? -23.516 -32.625 -14.367 1 97.62 421 ALA A C 1
ATOM 3130 O O . ALA A 1 421 ? -23.562 -31.453 -13.938 1 97.62 421 ALA A O 1
ATOM 3131 N N . ILE A 1 422 ? -24.156 -32.969 -15.477 1 97.75 422 ILE A N 1
ATOM 3132 C CA . ILE A 1 422 ? -24.938 -32.031 -16.266 1 97.75 422 ILE A CA 1
ATOM 3133 C C . ILE A 1 422 ? -26.062 -31.438 -15.414 1 97.75 422 ILE A C 1
ATOM 3135 O O . ILE A 1 422 ? -26.297 -30.219 -15.438 1 97.75 422 ILE A O 1
ATOM 3139 N N . SER A 1 423 ? -26.688 -32.281 -14.641 1 97.75 423 SER A N 1
ATOM 3140 C CA . SER A 1 423 ? -27.766 -31.812 -13.758 1 97.75 423 SER A CA 1
ATOM 3141 C C . SER A 1 423 ? -27.234 -30.812 -12.742 1 97.75 423 SER A C 1
ATOM 3143 O O . SER A 1 423 ? -27.922 -29.828 -12.43 1 97.75 423 SER A O 1
ATOM 3145 N N . SER A 1 424 ? -26.109 -31.109 -12.195 1 97.62 424 SER A N 1
ATOM 3146 C CA . SER A 1 424 ? -25.5 -30.203 -11.227 1 97.62 424 SER A CA 1
ATOM 3147 C C . SER A 1 424 ? -25.141 -28.875 -11.867 1 97.62 424 SER A C 1
ATOM 3149 O O . SER A 1 424 ? -25.359 -27.812 -11.273 1 97.62 424 SER A O 1
ATOM 3151 N N . TYR A 1 425 ? -24.594 -28.844 -13.055 1 98 425 TYR A N 1
ATOM 3152 C CA . TYR A 1 425 ? -24.281 -27.609 -13.766 1 98 425 TYR A CA 1
ATOM 3153 C C . TYR A 1 425 ? -25.547 -26.797 -14.031 1 98 425 TYR A C 1
ATOM 3155 O O . TYR A 1 425 ? -25.531 -25.562 -13.938 1 98 425 TYR A O 1
ATOM 3163 N N . GLU A 1 426 ? -26.609 -27.469 -14.328 1 97.44 426 GLU A N 1
ATOM 3164 C CA . GLU A 1 426 ? -27.875 -26.797 -14.594 1 97.44 426 GLU A CA 1
ATOM 3165 C C . GLU A 1 426 ? -28.438 -26.156 -13.328 1 97.44 426 GLU A C 1
ATOM 3167 O O . GLU A 1 426 ? -29 -25.062 -13.383 1 97.44 426 GLU A O 1
ATOM 3172 N N . LYS A 1 427 ? -28.25 -26.828 -12.242 1 97.12 427 LYS A N 1
ATOM 3173 C CA . LYS A 1 427 ? -28.656 -26.219 -10.969 1 97.12 427 LYS A CA 1
ATOM 3174 C C . LYS A 1 427 ? -27.828 -24.969 -10.68 1 97.12 427 LYS A C 1
ATOM 3176 O O . LYS A 1 427 ? -28.375 -23.969 -10.211 1 97.12 427 LYS A O 1
ATOM 3181 N N . CYS A 1 428 ? -26.547 -25.047 -10.914 1 97.31 428 CYS A N 1
ATOM 3182 C CA . CYS A 1 428 ? -25.688 -23.875 -10.75 1 97.31 428 CYS A CA 1
ATOM 3183 C C . CYS A 1 428 ? -26.172 -22.719 -11.617 1 97.31 428 CYS A C 1
ATOM 3185 O O . CYS A 1 428 ? -26.281 -21.594 -11.148 1 97.31 428 CYS A O 1
ATOM 3187 N N . LEU A 1 429 ? -26.531 -22.953 -12.867 1 96.38 429 LEU A N 1
ATOM 3188 C CA . LEU A 1 429 ? -26.922 -21.938 -13.836 1 96.38 429 LEU A CA 1
ATOM 3189 C C . LEU A 1 429 ? -28.297 -21.359 -13.508 1 96.38 429 LEU A C 1
ATOM 3191 O O . LEU A 1 429 ? -28.594 -20.203 -13.836 1 96.38 429 LEU A O 1
ATOM 3195 N N . ALA A 1 430 ? -29.094 -22.156 -12.859 1 96.94 430 ALA A N 1
ATOM 3196 C CA . ALA A 1 430 ? -30.391 -21.656 -12.398 1 96.94 430 ALA A CA 1
ATOM 3197 C C . ALA A 1 430 ? -30.219 -20.578 -11.32 1 96.94 430 ALA A C 1
ATOM 3199 O O . ALA A 1 430 ? -30.984 -19.625 -11.258 1 96.94 430 ALA A O 1
ATOM 3200 N N . LEU A 1 431 ? -29.25 -20.828 -10.516 1 95.88 431 LEU A N 1
ATOM 3201 C CA . LEU A 1 431 ? -28.969 -19.906 -9.422 1 95.88 431 LEU A CA 1
ATOM 3202 C C . LEU A 1 431 ? -28.141 -18.719 -9.914 1 95.88 431 LEU A C 1
ATOM 3204 O O . LEU A 1 431 ? -28.312 -17.594 -9.438 1 95.88 431 LEU A O 1
ATOM 3208 N N . ASP A 1 432 ? -27.234 -18.984 -10.852 1 94.75 432 ASP A N 1
ATOM 3209 C CA . ASP A 1 432 ? -26.328 -17.984 -11.422 1 94.75 432 ASP A CA 1
ATOM 3210 C C . ASP A 1 432 ? -26.172 -18.172 -12.93 1 94.75 432 ASP A C 1
ATOM 3212 O O . ASP A 1 432 ? -25.203 -18.781 -13.383 1 94.75 432 ASP A O 1
ATOM 3216 N N . PRO A 1 433 ? -26.969 -17.578 -13.68 1 92.12 433 PRO A N 1
ATOM 3217 C CA . PRO A 1 433 ? -27.016 -17.797 -15.125 1 92.12 433 PRO A CA 1
ATOM 3218 C C . PRO A 1 433 ? -25.734 -17.359 -15.828 1 92.12 433 PRO A C 1
ATOM 3220 O O . PRO A 1 433 ? -25.406 -17.875 -16.891 1 92.12 433 PRO A O 1
ATOM 3223 N N . ASP A 1 434 ? -25.016 -16.484 -15.242 1 89.38 434 ASP A N 1
ATOM 3224 C CA . ASP A 1 434 ? -23.828 -15.953 -15.883 1 89.38 434 ASP A CA 1
ATOM 3225 C C . ASP A 1 434 ? -22.562 -16.562 -15.281 1 89.38 434 ASP A C 1
ATOM 3227 O O . ASP A 1 434 ? -21.469 -15.984 -15.398 1 89.38 434 ASP A O 1
ATOM 3231 N N . ASN A 1 435 ? -22.781 -17.719 -14.68 1 91.62 435 ASN A N 1
ATOM 3232 C CA . ASN A 1 435 ? -21.609 -18.359 -14.094 1 91.62 435 ASN A CA 1
ATOM 3233 C C . ASN A 1 435 ? -20.547 -18.641 -15.148 1 91.62 435 ASN A C 1
ATOM 3235 O O . ASN A 1 435 ? -20.844 -19.172 -16.219 1 91.62 435 ASN A O 1
ATOM 3239 N N . ARG A 1 436 ? -19.359 -18.375 -14.859 1 83.75 436 ARG A N 1
ATOM 3240 C CA . ARG A 1 436 ? -18.25 -18.391 -15.805 1 83.75 436 ARG A CA 1
ATOM 3241 C C . ARG A 1 436 ? -17.922 -19.812 -16.25 1 83.75 436 ARG A C 1
ATOM 3243 O O . ARG A 1 436 ? -17.578 -20.047 -17.406 1 83.75 436 ARG A O 1
ATOM 3250 N N . ASN A 1 437 ? -18.016 -20.781 -15.344 1 92.5 437 ASN A N 1
ATOM 3251 C CA . ASN A 1 437 ? -17.5 -22.125 -15.586 1 92.5 437 ASN A CA 1
ATOM 3252 C C . ASN A 1 437 ? -18.625 -23.109 -15.867 1 92.5 437 ASN A C 1
ATOM 3254 O O . ASN A 1 437 ? -18.484 -23.984 -16.734 1 92.5 437 ASN A O 1
ATOM 3258 N N . ALA A 1 438 ? -19.781 -22.922 -15.25 1 95.94 438 ALA A N 1
ATOM 3259 C CA . ALA A 1 438 ? -20.828 -23.938 -15.266 1 95.94 438 ALA A CA 1
ATOM 3260 C C . ALA A 1 438 ? -21.375 -24.156 -16.688 1 95.94 438 ALA A C 1
ATOM 3262 O O . ALA A 1 438 ? -21.656 -25.281 -17.078 1 95.94 438 ALA A O 1
ATOM 3263 N N . GLY A 1 439 ? -21.594 -23.031 -17.375 1 96.06 439 GLY A N 1
ATOM 3264 C CA . GLY A 1 439 ? -22.062 -23.156 -18.75 1 96.06 439 GLY A CA 1
ATOM 3265 C C . GLY A 1 439 ? -21.109 -23.922 -19.641 1 96.06 439 GLY A C 1
ATOM 3266 O O . GLY A 1 439 ? -21.547 -24.766 -20.438 1 96.06 439 GLY A O 1
ATOM 3267 N N . GLN A 1 440 ? -19.875 -23.703 -19.547 1 96.75 440 GLN A N 1
ATOM 3268 C CA . GLN A 1 440 ? -18.844 -24.359 -20.359 1 96.75 440 GLN A CA 1
ATOM 3269 C C . GLN A 1 440 ? -18.656 -25.812 -19.922 1 96.75 440 GLN A C 1
ATOM 3271 O O . GLN A 1 440 ? -18.469 -26.688 -20.766 1 96.75 440 GLN A O 1
ATOM 3276 N N . ASN A 1 441 ? -18.703 -26.031 -18.625 1 97.31 441 ASN A N 1
ATOM 3277 C CA . ASN A 1 441 ? -18.625 -27.391 -18.109 1 97.31 441 ASN A CA 1
ATOM 3278 C C . ASN A 1 441 ? -19.797 -28.234 -18.594 1 97.31 441 ASN A C 1
ATOM 3280 O O . ASN A 1 441 ? -19.641 -29.422 -18.906 1 97.31 441 ASN A O 1
ATOM 3284 N N . ARG A 1 442 ? -20.938 -27.609 -18.609 1 97.69 442 ARG A N 1
ATOM 3285 C CA . ARG A 1 442 ? -22.109 -28.297 -19.125 1 97.69 442 ARG A CA 1
ATOM 3286 C C . ARG A 1 442 ? -21.906 -28.688 -20.578 1 97.69 442 ARG A C 1
ATOM 3288 O O . ARG A 1 442 ? -22.219 -29.828 -20.969 1 97.69 442 ARG A O 1
ATOM 3295 N N . LEU A 1 443 ? -21.422 -27.797 -21.391 1 97.56 443 LEU A N 1
ATOM 3296 C CA . LEU A 1 443 ? -21.188 -28.062 -22.797 1 97.56 443 LEU A CA 1
ATOM 3297 C C . LEU A 1 443 ? -20.219 -29.234 -22.969 1 97.56 443 LEU A C 1
ATOM 3299 O O . LEU A 1 443 ? -20.453 -30.141 -23.781 1 97.56 443 LEU A O 1
ATOM 3303 N N . LEU A 1 444 ? -19.125 -29.219 -22.219 1 97.12 444 LEU A N 1
ATOM 3304 C CA . LEU A 1 444 ? -18.141 -30.297 -22.297 1 97.12 444 LEU A CA 1
ATOM 3305 C C . LEU A 1 444 ? -18.781 -31.625 -21.922 1 97.12 444 LEU A C 1
ATOM 3307 O O . LEU A 1 444 ? -18.562 -32.625 -22.609 1 97.12 444 LEU A O 1
ATOM 3311 N N . SER A 1 445 ? -19.578 -31.641 -20.906 1 97.25 445 SER A N 1
ATOM 3312 C CA . SER A 1 445 ? -20.188 -32.875 -20.406 1 97.25 445 SER A CA 1
ATOM 3313 C C . SER A 1 445 ? -21.234 -33.406 -21.391 1 97.25 445 SER A C 1
ATOM 3315 O O . SER A 1 445 ? -21.422 -34.625 -21.5 1 97.25 445 SER A O 1
ATOM 3317 N N . LEU A 1 446 ? -21.891 -32.531 -22.094 1 97.12 446 LEU A N 1
ATOM 3318 C CA . LEU A 1 446 ? -22.875 -32.938 -23.078 1 97.12 446 LEU A CA 1
ATOM 3319 C C . LEU A 1 446 ? -22.219 -33.781 -24.172 1 97.12 446 LEU A C 1
ATOM 3321 O O . LEU A 1 446 ? -22.844 -34.719 -24.688 1 97.12 446 LEU A O 1
ATOM 3325 N N . ASN A 1 447 ? -20.938 -33.5 -24.438 1 96.31 447 ASN A N 1
ATOM 3326 C CA . ASN A 1 447 ? -20.234 -34.281 -25.453 1 96.31 447 ASN A CA 1
ATOM 3327 C C . ASN A 1 447 ? -19.953 -35.719 -24.984 1 96.31 447 ASN A C 1
ATOM 3329 O O . ASN A 1 447 ? -19.812 -36.625 -25.812 1 96.31 447 ASN A O 1
ATOM 3333 N N . TYR A 1 448 ? -19.891 -35.906 -23.688 1 96.56 448 TYR A N 1
ATOM 3334 C CA . TYR A 1 448 ? -19.641 -37.25 -23.156 1 96.56 448 TYR A CA 1
ATOM 3335 C C . TYR A 1 448 ? -20.875 -38.125 -23.25 1 96.56 448 TYR A C 1
ATOM 3337 O O . TYR A 1 448 ? -20.781 -39.344 -23.375 1 96.56 448 TYR A O 1
ATOM 3345 N N . VAL A 1 449 ? -22.047 -37.5 -23.125 1 95.31 449 VAL A N 1
ATOM 3346 C CA . VAL A 1 449 ? -23.297 -38.25 -22.875 1 95.31 449 VAL A CA 1
ATOM 3347 C C . VAL A 1 449 ? -24.047 -38.406 -24.203 1 95.31 449 VAL A C 1
ATOM 3349 O O . VAL A 1 449 ? -24.641 -39.469 -24.438 1 95.31 449 VAL A O 1
ATOM 3352 N N . TYR A 1 450 ? -23.953 -37.406 -25.078 1 94 450 TYR A N 1
ATOM 3353 C CA . TYR A 1 450 ? -24.781 -37.406 -26.281 1 94 450 TYR A CA 1
ATOM 3354 C C . TYR A 1 450 ? -23.922 -37.375 -27.531 1 94 450 TYR A C 1
ATOM 3356 O O . TYR A 1 450 ? -22.766 -36.938 -27.5 1 94 450 TYR A O 1
ATOM 3364 N N . HIS A 1 451 ? -24.547 -37.812 -28.609 1 93.31 451 HIS A N 1
ATOM 3365 C CA . HIS A 1 451 ? -23.875 -37.719 -29.906 1 93.31 451 HIS A CA 1
ATOM 3366 C C . HIS A 1 451 ? -23.859 -36.281 -30.422 1 93.31 451 HIS A C 1
ATOM 3368 O O . HIS A 1 451 ? -24.859 -35.594 -30.312 1 93.31 451 HIS A O 1
ATOM 3374 N N . GLY A 1 452 ? -22.797 -35.906 -30.938 1 90.69 452 GLY A N 1
ATOM 3375 C CA . GLY A 1 452 ? -22.531 -34.531 -31.297 1 90.69 452 GLY A CA 1
ATOM 3376 C C . GLY A 1 452 ? -23.5 -33.969 -32.344 1 90.69 452 GLY A C 1
ATOM 3377 O O . GLY A 1 452 ? -23.703 -32.75 -32.406 1 90.69 452 GLY A O 1
ATOM 3378 N N . GLU A 1 453 ? -24.109 -34.812 -33.094 1 91.38 453 GLU A N 1
ATOM 3379 C CA . GLU A 1 453 ? -24.969 -34.375 -34.188 1 91.38 453 GLU A CA 1
ATOM 3380 C C . GLU A 1 453 ? -26.406 -34.125 -33.688 1 91.38 453 GLU A C 1
ATOM 3382 O O . GLU A 1 453 ? -27.234 -33.625 -34.438 1 91.38 453 GLU A O 1
ATOM 3387 N N . THR A 1 454 ? -26.594 -34.344 -32.469 1 94.44 454 THR A N 1
ATOM 3388 C CA . THR A 1 454 ? -27.938 -34.125 -31.922 1 94.44 454 THR A CA 1
ATOM 3389 C C . THR A 1 454 ? -28.234 -32.625 -31.828 1 94.44 454 THR A C 1
ATOM 3391 O O . THR A 1 454 ? -27.344 -31.828 -31.562 1 94.44 454 THR A O 1
ATOM 3394 N N . ASP A 1 455 ? -29.531 -32.312 -31.969 1 95.5 455 ASP A N 1
ATOM 3395 C CA . ASP A 1 455 ? -29.969 -30.922 -31.875 1 95.5 455 ASP A CA 1
ATOM 3396 C C . ASP A 1 455 ? -29.688 -30.344 -30.5 1 95.5 455 ASP A C 1
ATOM 3398 O O . ASP A 1 455 ? -29.344 -29.156 -30.375 1 95.5 455 ASP A O 1
ATOM 3402 N N . LEU A 1 456 ? -29.766 -31.156 -29.641 1 95.44 456 LEU A N 1
ATOM 3403 C CA . LEU A 1 456 ? -29.562 -30.719 -28.266 1 95.44 456 LEU A CA 1
ATOM 3404 C C . LEU A 1 456 ? -28.172 -30.125 -28.078 1 95.44 456 LEU A C 1
ATOM 3406 O O . LEU A 1 456 ? -28.031 -29.016 -27.547 1 95.44 456 LEU A O 1
ATOM 3410 N N . ILE A 1 457 ? -27.141 -30.766 -28.516 1 96.12 457 ILE A N 1
ATOM 3411 C CA . ILE A 1 457 ? -25.75 -30.344 -28.312 1 96.12 457 ILE A CA 1
ATOM 3412 C C . ILE A 1 457 ? -25.453 -29.141 -29.219 1 96.12 457 ILE A C 1
ATOM 3414 O O . ILE A 1 457 ? -24.781 -28.203 -28.812 1 96.12 457 ILE A O 1
ATOM 3418 N N . CYS A 1 458 ? -25.969 -29.219 -30.406 1 97 458 CYS A N 1
ATOM 3419 C CA . CYS A 1 458 ? -25.734 -28.141 -31.359 1 97 458 CYS A CA 1
ATOM 3420 C C . CYS A 1 458 ? -26.375 -26.844 -30.875 1 97 458 CYS A C 1
ATOM 3422 O O . CYS A 1 458 ? -25.719 -25.797 -30.875 1 97 458 CYS A O 1
ATOM 3424 N N . ASP A 1 459 ? -27.562 -26.969 -30.344 1 97.38 459 ASP A N 1
ATOM 3425 C CA . ASP A 1 459 ? -28.281 -25.797 -29.859 1 97.38 459 ASP A CA 1
ATOM 3426 C C . ASP A 1 459 ? -27.656 -25.266 -28.578 1 97.38 459 ASP A C 1
ATOM 3428 O O . ASP A 1 459 ? -27.609 -24.047 -28.359 1 97.38 459 ASP A O 1
ATOM 3432 N N . ALA A 1 460 ? -27.25 -26.156 -27.766 1 97.19 460 ALA A N 1
ATOM 3433 C CA . ALA A 1 460 ? -26.641 -25.75 -26.5 1 97.19 460 ALA A CA 1
ATOM 3434 C C . ALA A 1 460 ? -25.391 -24.906 -26.75 1 97.19 460 ALA A C 1
ATOM 3436 O O . ALA A 1 460 ? -25.172 -23.891 -26.078 1 97.19 460 ALA A O 1
ATOM 3437 N N . HIS A 1 461 ? -24.547 -25.25 -27.688 1 97.88 461 HIS A N 1
ATOM 3438 C CA . HIS A 1 461 ? -23.328 -24.5 -28.016 1 97.88 461 HIS A CA 1
ATOM 3439 C C . HIS A 1 461 ? -23.672 -23.141 -28.594 1 97.88 461 HIS A C 1
ATOM 3441 O O . HIS A 1 461 ? -23.094 -22.125 -28.203 1 97.88 461 HIS A O 1
ATOM 3447 N N . ARG A 1 462 ? -24.641 -23.141 -29.453 1 96.94 462 ARG A N 1
ATOM 3448 C CA . ARG A 1 462 ? -25.078 -21.891 -30.078 1 96.94 462 ARG A CA 1
ATOM 3449 C C . ARG A 1 462 ? -25.641 -20.922 -29.047 1 96.94 462 ARG A C 1
ATOM 3451 O O . ARG A 1 462 ? -25.266 -19.75 -29.031 1 96.94 462 ARG A O 1
ATOM 3458 N N . ASP A 1 463 ? -26.5 -21.422 -28.219 1 96.5 463 ASP A N 1
ATOM 3459 C CA . ASP A 1 463 ? -27.156 -20.578 -27.203 1 96.5 463 ASP A CA 1
ATOM 3460 C C . ASP A 1 463 ? -26.141 -20.016 -26.219 1 96.5 463 ASP A C 1
ATOM 3462 O O . ASP A 1 463 ? -26.234 -18.859 -25.828 1 96.5 463 ASP A O 1
ATOM 3466 N N . TRP A 1 464 ? -25.234 -20.859 -25.812 1 96.44 464 TRP A N 1
ATOM 3467 C CA . TRP A 1 464 ? -24.188 -20.375 -24.922 1 96.44 464 TRP A CA 1
ATOM 3468 C C . TRP A 1 464 ? -23.391 -19.25 -25.578 1 96.44 464 TRP A C 1
ATOM 3470 O O . TRP A 1 464 ? -23.109 -18.234 -24.938 1 96.44 464 TRP A O 1
ATOM 3480 N N . GLY A 1 465 ? -22.984 -19.422 -26.812 1 96.38 465 GLY A N 1
ATOM 3481 C CA . GLY A 1 465 ? -22.203 -18.438 -27.547 1 96.38 465 GLY A CA 1
ATOM 3482 C C . GLY A 1 465 ? -22.906 -17.078 -27.641 1 96.38 465 GLY A C 1
ATOM 3483 O O . GLY A 1 465 ? -22.266 -16.047 -27.484 1 96.38 465 GLY A O 1
ATOM 3484 N N . GLN A 1 466 ? -24.172 -17.094 -27.859 1 95 466 GLN A N 1
ATOM 3485 C CA . GLN A 1 466 ? -24.953 -15.859 -27.969 1 95 466 GLN A CA 1
ATOM 3486 C C . GLN A 1 466 ? -24.984 -15.117 -26.641 1 95 466 GLN A C 1
ATOM 3488 O O . GLN A 1 466 ? -24.781 -13.898 -26.594 1 95 466 GLN A O 1
ATOM 3493 N N . SER A 1 467 ? -25.203 -15.859 -25.625 1 94.31 467 SER A N 1
ATOM 3494 C CA . SER A 1 467 ? -25.25 -15.258 -24.297 1 94.31 467 SER A CA 1
ATOM 3495 C C . SER A 1 467 ? -23.891 -14.719 -23.891 1 94.31 467 SER A C 1
ATOM 3497 O O . SER A 1 467 ? -23.797 -13.633 -23.312 1 94.31 467 SER A O 1
ATOM 3499 N N . PHE A 1 468 ? -22.906 -15.469 -24.172 1 94.31 468 PHE A N 1
ATOM 3500 C CA . PHE A 1 468 ? -21.547 -15.086 -23.781 1 94.31 468 PHE A CA 1
ATOM 3501 C C . PHE A 1 468 ? -21.094 -13.867 -24.578 1 94.31 468 PHE A C 1
ATOM 3503 O O . PHE A 1 468 ? -20.422 -12.992 -24.031 1 94.31 468 PHE A O 1
ATOM 3510 N N . GLN A 1 469 ? -21.469 -13.758 -25.781 1 93.31 469 GLN A N 1
ATOM 3511 C CA . GLN A 1 469 ? -21.109 -12.633 -26.625 1 93.31 469 GLN A CA 1
ATOM 3512 C C . GLN A 1 469 ? -21.703 -11.328 -26.109 1 93.31 469 GLN A C 1
ATOM 3514 O O . GLN A 1 469 ? -21.078 -10.266 -26.203 1 93.31 469 GLN A O 1
ATOM 3519 N N . ARG A 1 470 ? -22.828 -11.367 -25.5 1 91.88 470 ARG A N 1
ATOM 3520 C CA . ARG A 1 470 ? -23.484 -10.188 -24.938 1 91.88 470 ARG A CA 1
ATOM 3521 C C . ARG A 1 470 ? -22.688 -9.625 -23.781 1 91.88 470 ARG A C 1
ATOM 3523 O O . ARG A 1 470 ? -22.672 -8.414 -23.562 1 91.88 470 ARG A O 1
ATOM 3530 N N . LEU A 1 471 ? -22.016 -10.5 -23.156 1 88.25 471 LEU A N 1
ATOM 3531 C CA . LEU A 1 471 ? -21.234 -10.086 -21.984 1 88.25 471 LEU A CA 1
ATOM 3532 C C . LEU A 1 471 ? -19.859 -9.562 -22.422 1 88.25 471 LEU A C 1
ATOM 3534 O O . LEU A 1 471 ? -19.172 -8.891 -21.641 1 88.25 471 LEU A O 1
ATOM 3538 N N . HIS A 1 472 ? -19.453 -9.844 -23.703 1 89 472 HIS A N 1
ATOM 3539 C CA . HIS A 1 472 ? -18.141 -9.469 -24.219 1 89 472 HIS A CA 1
ATOM 3540 C C . HIS A 1 472 ? -18.266 -8.719 -25.531 1 89 472 HIS A C 1
ATOM 3542 O O . HIS A 1 472 ? -18.125 -9.312 -26.609 1 89 472 HIS A O 1
ATOM 3548 N N . PRO A 1 473 ? -18.375 -7.441 -25.438 1 88.19 473 PRO A N 1
ATOM 3549 C CA . PRO A 1 473 ? -18.562 -6.664 -26.656 1 88.19 473 PRO A CA 1
ATOM 3550 C C . PRO A 1 473 ? -17.344 -6.707 -27.578 1 88.19 473 PRO A C 1
ATOM 3552 O O . PRO A 1 473 ? -16.203 -6.773 -27.109 1 88.19 473 PRO A O 1
ATOM 3555 N N . ARG A 1 474 ? -17.641 -6.625 -28.875 1 89.31 474 ARG A N 1
ATOM 3556 C CA . ARG A 1 474 ? -16.594 -6.688 -29.891 1 89.31 474 ARG A CA 1
ATOM 3557 C C . ARG A 1 474 ? -15.789 -5.391 -29.922 1 89.31 474 ARG A C 1
ATOM 3559 O O . ARG A 1 474 ? -16.344 -4.309 -29.719 1 89.31 474 ARG A O 1
ATOM 3566 N N . LEU A 1 475 ? -14.531 -5.598 -30.125 1 85.88 475 LEU A N 1
ATOM 3567 C CA . LEU A 1 475 ? -13.68 -4.445 -30.406 1 85.88 475 LEU A CA 1
ATOM 3568 C C . LEU A 1 475 ? -13.992 -3.855 -31.781 1 85.88 475 LEU A C 1
ATOM 3570 O O . LEU A 1 475 ? -14.57 -4.527 -32.625 1 85.88 4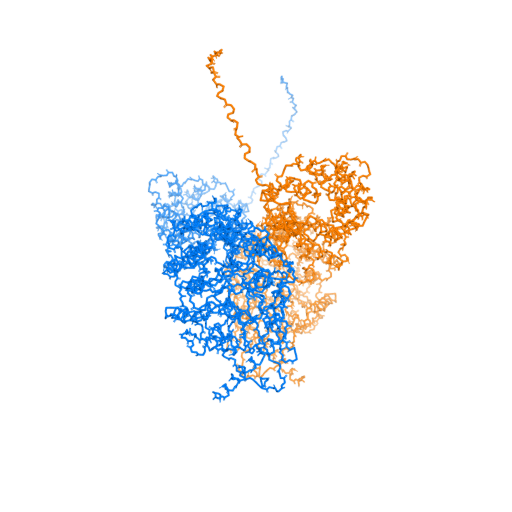75 LEU A O 1
ATOM 3574 N N . PRO A 1 476 ? -13.656 -2.531 -31.984 1 81.81 476 PRO A N 1
ATOM 3575 C CA . PRO A 1 476 ? -13.828 -1.991 -33.344 1 81.81 476 PRO A CA 1
ATOM 3576 C C . PRO A 1 476 ? -13.07 -2.793 -34.375 1 81.81 476 PRO A C 1
ATOM 3578 O O . PRO A 1 476 ? -11.945 -3.227 -34.156 1 81.81 476 PRO A O 1
ATOM 3581 N N . PRO A 1 477 ? -13.797 -3.076 -35.469 1 81.44 477 PRO A N 1
ATOM 3582 C CA . PRO A 1 477 ? -13.156 -3.898 -36.5 1 81.44 477 PRO A CA 1
ATOM 3583 C C . PRO A 1 477 ? -11.891 -3.258 -37.062 1 81.44 477 PRO A C 1
ATOM 3585 O O . PRO A 1 477 ? -11.82 -2.033 -37.188 1 81.44 477 PRO A O 1
ATOM 3588 N N . ARG A 1 478 ? -10.961 -4.113 -37.219 1 78.56 478 ARG A N 1
ATOM 3589 C CA . ARG A 1 478 ? -9.719 -3.648 -37.812 1 78.56 478 ARG A CA 1
ATOM 3590 C C . ARG A 1 478 ? -9.969 -3.139 -39.25 1 78.56 478 ARG A C 1
ATOM 3592 O O . ARG A 1 478 ? -10.641 -3.799 -40.031 1 78.56 478 ARG A O 1
ATOM 3599 N N . VAL A 1 479 ? -9.469 -1.867 -39.469 1 74.75 479 VAL A N 1
ATOM 3600 C CA . VAL A 1 479 ? -9.562 -1.284 -40.812 1 74.75 479 VAL A CA 1
ATOM 3601 C C . VAL A 1 479 ? -8.297 -1.594 -41.594 1 74.75 479 VAL A C 1
ATOM 3603 O O . VAL A 1 479 ? -7.188 -1.524 -41.062 1 74.75 479 VAL A O 1
ATOM 3606 N N . ARG A 1 480 ? -8.57 -2.092 -42.844 1 76.94 480 ARG A N 1
ATOM 3607 C CA . ARG A 1 480 ? -7.453 -2.422 -43.719 1 76.94 480 ARG A CA 1
ATOM 3608 C C . ARG A 1 480 ? -6.605 -1.189 -44 1 76.94 480 ARG A C 1
ATOM 3610 O O . ARG A 1 480 ? -7.137 -0.1 -44.25 1 76.94 480 ARG A O 1
ATOM 3617 N N . ASP A 1 481 ? -5.328 -1.479 -43.781 1 70.56 481 ASP A N 1
ATOM 3618 C CA . ASP A 1 481 ? -4.41 -0.399 -44.125 1 70.56 481 ASP A CA 1
ATOM 3619 C C . ASP A 1 481 ? -3.504 -0.801 -45.281 1 70.56 481 ASP A C 1
ATOM 3621 O O . ASP A 1 481 ? -3.5 -1.961 -45.719 1 70.56 481 ASP A O 1
ATOM 3625 N N . LYS A 1 482 ? -2.818 0.123 -45.875 1 65.81 482 LYS A N 1
ATOM 3626 C CA . LYS A 1 482 ? -1.938 -0.077 -47.031 1 65.81 482 LYS A CA 1
ATOM 3627 C C . LYS A 1 482 ? -0.857 -1.11 -46.719 1 65.81 482 LYS A C 1
ATOM 3629 O O . LYS A 1 482 ? -0.446 -1.87 -47.594 1 65.81 482 LYS A O 1
ATOM 3634 N N . ALA A 1 483 ? -0.544 -1.19 -45.562 1 70.56 483 ALA A N 1
ATOM 3635 C CA . ALA A 1 483 ? 0.499 -2.117 -45.125 1 70.56 483 ALA A CA 1
ATOM 3636 C C . ALA A 1 483 ? 0.024 -3.564 -45.25 1 70.56 483 ALA A C 1
ATOM 3638 O O . ALA A 1 483 ? 0.831 -4.477 -45.438 1 70.56 483 ALA A O 1
ATOM 3639 N N . ASP A 1 484 ? -1.25 -3.795 -45.312 1 75.25 484 ASP A N 1
ATOM 3640 C CA . ASP A 1 484 ? -1.838 -5.129 -45.344 1 75.25 484 ASP A CA 1
ATOM 3641 C C . ASP A 1 484 ? -1.771 -5.703 -46.75 1 75.25 484 ASP A C 1
ATOM 3643 O O . ASP A 1 484 ? -1.845 -6.922 -46.938 1 75.25 484 ASP A O 1
ATOM 3647 N N . GLU A 1 485 ? -1.568 -4.73 -47.625 1 70.5 485 GLU A N 1
ATOM 3648 C CA . GLU A 1 485 ? -1.588 -5.148 -49.031 1 70.5 485 GLU A CA 1
ATOM 3649 C C . GLU A 1 485 ? -0.175 -5.238 -49.594 1 70.5 485 GLU A C 1
ATOM 3651 O O . GLU A 1 485 ? 0.011 -5.629 -50.75 1 70.5 485 GLU A O 1
ATOM 3656 N N . ALA A 1 486 ? 0.743 -4.777 -48.75 1 67.5 486 ALA A N 1
ATOM 3657 C CA . ALA A 1 486 ? 2.115 -4.77 -49.25 1 67.5 486 ALA A CA 1
ATOM 3658 C C . ALA A 1 486 ? 2.557 -6.168 -49.656 1 67.5 486 ALA A C 1
ATOM 3660 O O . ALA A 1 486 ? 2.287 -7.145 -48.969 1 67.5 486 ALA A O 1
ATOM 3661 N N . SER A 1 487 ? 3.066 -6.266 -50.906 1 70.19 487 SER A N 1
ATOM 3662 C CA . SER A 1 487 ? 3.582 -7.516 -51.438 1 70.19 487 SER A CA 1
ATOM 3663 C C . SER A 1 487 ? 4.77 -8.023 -50.625 1 70.19 487 SER A C 1
ATOM 3665 O O . SER A 1 487 ? 5.633 -7.242 -50.219 1 70.19 487 SER A O 1
ATOM 3667 N N . GLY A 1 488 ? 4.77 -9.289 -50.094 1 77.56 488 GLY A N 1
ATOM 3668 C CA . GLY A 1 488 ? 5.883 -9.898 -49.406 1 77.56 488 GLY A CA 1
ATOM 3669 C C . GLY A 1 488 ? 5.75 -9.805 -47.875 1 77.56 488 GLY A C 1
ATOM 3670 O O . GLY A 1 488 ? 6.629 -10.258 -47.156 1 77.56 488 GLY A O 1
ATOM 3671 N N . ARG A 1 489 ? 4.652 -9.25 -47.531 1 86.69 489 ARG A N 1
ATOM 3672 C CA . ARG A 1 489 ? 4.488 -9.109 -46.094 1 86.69 489 ARG A CA 1
ATOM 3673 C C . ARG A 1 489 ? 4.277 -10.469 -45.438 1 86.69 489 ARG A C 1
ATOM 3675 O O . ARG A 1 489 ? 3.635 -11.352 -46 1 86.69 489 ARG A O 1
ATOM 3682 N N . LYS A 1 490 ? 4.91 -10.609 -44.25 1 92 490 LYS A N 1
ATOM 3683 C CA . LYS A 1 490 ? 4.738 -11.844 -43.5 1 92 490 LYS A CA 1
ATOM 3684 C C . LYS A 1 490 ? 3.34 -11.922 -42.875 1 92 490 LYS A C 1
ATOM 3686 O O . LYS A 1 490 ? 2.797 -10.914 -42.406 1 92 490 LYS A O 1
ATOM 3691 N N . LEU A 1 491 ? 2.773 -13.055 -43.031 1 93.12 491 LEU A N 1
ATOM 3692 C CA . LEU A 1 491 ? 1.501 -13.305 -42.375 1 93.12 491 LEU A CA 1
ATOM 3693 C C . LEU A 1 491 ? 1.688 -13.398 -40.844 1 93.12 491 LEU A C 1
ATOM 3695 O O . LEU A 1 491 ? 2.494 -14.203 -40.375 1 93.12 491 LEU A O 1
ATOM 3699 N N . ARG A 1 492 ? 1.003 -12.578 -40.125 1 92.69 492 ARG A N 1
ATOM 3700 C CA . ARG A 1 492 ? 1.102 -12.609 -38.656 1 92.69 492 ARG A CA 1
ATOM 3701 C C . ARG A 1 492 ? 0.106 -13.602 -38.062 1 92.69 492 ARG A C 1
ATOM 3703 O O . ARG A 1 492 ? -1.102 -13.352 -38.062 1 92.69 492 ARG A O 1
ATOM 3710 N N . VAL A 1 493 ? 0.627 -14.672 -37.531 1 94.5 493 VAL A N 1
ATOM 3711 C CA . VAL A 1 493 ? -0.21 -15.727 -36.969 1 94.5 493 VAL A CA 1
ATOM 3712 C C . VAL A 1 493 ? -0.018 -15.797 -35.469 1 94.5 493 VAL A C 1
ATOM 3714 O O . VAL A 1 493 ? 1.112 -15.875 -34.969 1 94.5 493 VAL A O 1
ATOM 3717 N N . GLY A 1 494 ? -1.072 -15.711 -34.75 1 93.62 494 GLY A N 1
ATOM 3718 C CA . GLY A 1 494 ? -1.034 -15.844 -33.312 1 93.62 494 GLY A CA 1
ATOM 3719 C C . GLY A 1 494 ? -1.712 -17.109 -32.812 1 93.62 494 GLY A C 1
ATOM 3720 O O . GLY A 1 494 ? -2.736 -17.516 -33.344 1 93.62 494 GLY A O 1
ATOM 3721 N N . TYR A 1 495 ? -1.128 -17.75 -31.781 1 94.62 495 TYR A N 1
ATOM 3722 C CA . TYR A 1 495 ? -1.739 -18.859 -31.078 1 94.62 495 TYR A CA 1
ATOM 3723 C C . TYR A 1 495 ? -2.004 -18.5 -29.609 1 94.62 495 TYR A C 1
ATOM 3725 O O . TYR A 1 495 ? -1.144 -17.922 -28.953 1 94.62 495 TYR A O 1
ATOM 3733 N N . ILE A 1 496 ? -3.199 -18.797 -29.156 1 91.62 496 ILE A N 1
ATOM 3734 C CA . ILE A 1 496 ? -3.545 -18.469 -27.781 1 91.62 496 ILE A CA 1
ATOM 3735 C C . ILE A 1 496 ? -4.066 -19.719 -27.062 1 91.62 496 ILE A C 1
ATOM 3737 O O . ILE A 1 496 ? -4.945 -20.406 -27.578 1 91.62 496 ILE A O 1
ATOM 3741 N N . SER A 1 497 ? -3.436 -20.062 -25.922 1 92.69 497 SER A N 1
ATOM 3742 C CA . SER A 1 497 ? -3.875 -21.234 -25.172 1 92.69 497 SER A CA 1
ATOM 3743 C C . SER A 1 497 ? -3.324 -21.234 -23.75 1 92.69 497 SER A C 1
ATOM 3745 O O . SER A 1 497 ? -2.197 -20.797 -23.531 1 92.69 497 SER A O 1
ATOM 3747 N N . PRO A 1 498 ? -4.086 -21.734 -22.859 1 89 498 PRO A N 1
ATOM 3748 C CA . PRO A 1 498 ? -3.547 -21.969 -21.516 1 89 498 PRO A CA 1
ATOM 3749 C C . PRO A 1 498 ? -2.889 -23.344 -21.375 1 89 498 PRO A C 1
ATOM 3751 O O . PRO A 1 498 ? -2.373 -23.672 -20.312 1 89 498 PRO A O 1
ATOM 3754 N N . ASP A 1 499 ? -2.799 -24.109 -22.438 1 89 499 ASP A N 1
ATOM 3755 C CA . ASP A 1 499 ? -2.438 -25.531 -22.328 1 89 499 ASP A CA 1
ATOM 3756 C C . ASP A 1 499 ? -1.027 -25.766 -22.859 1 89 499 ASP A C 1
ATOM 3758 O O . ASP A 1 499 ? -0.697 -26.891 -23.266 1 89 499 ASP A O 1
ATOM 3762 N N . LEU A 1 500 ? -0.285 -24.75 -22.875 1 86.06 500 LEU A N 1
ATOM 3763 C CA . LEU A 1 500 ? 1.055 -24.891 -23.422 1 86.06 500 LEU A CA 1
ATOM 3764 C C . LEU A 1 500 ? 2.039 -25.359 -22.359 1 86.06 500 LEU A C 1
ATOM 3766 O O . LEU A 1 500 ? 3.051 -24.703 -22.109 1 86.06 500 LEU A O 1
ATOM 3770 N N . PHE A 1 501 ? 1.691 -26.484 -21.656 1 83.56 501 PHE A N 1
ATOM 3771 C CA . PHE A 1 501 ? 2.475 -27.266 -20.703 1 83.56 501 PHE A CA 1
ATOM 3772 C C . PHE A 1 501 ? 2.246 -28.766 -20.922 1 83.56 501 PHE A C 1
ATOM 3774 O O . PHE A 1 501 ? 1.69 -29.172 -21.953 1 83.56 501 PHE A O 1
ATOM 3781 N N . THR A 1 502 ? 2.855 -29.625 -20.141 1 80.56 502 THR A N 1
ATOM 3782 C CA . THR A 1 502 ? 2.639 -31.047 -20.312 1 80.56 502 THR A CA 1
ATOM 3783 C C . THR A 1 502 ? 1.155 -31.391 -20.203 1 80.56 502 THR A C 1
ATOM 3785 O O . THR A 1 502 ? 0.698 -31.844 -19.141 1 80.56 502 THR A O 1
ATOM 3788 N N . HIS A 1 503 ? 0.514 -31.094 -21.234 1 84.69 503 HIS A N 1
ATOM 3789 C CA . HIS A 1 503 ? -0.921 -31.266 -21.438 1 84.69 503 HIS A CA 1
ATOM 3790 C C . HIS A 1 503 ? -1.221 -31.906 -22.781 1 84.69 503 HIS A C 1
ATOM 3792 O O . HIS A 1 503 ? -0.374 -31.891 -23.688 1 84.69 503 HIS A O 1
ATOM 3798 N N . SER A 1 504 ? -2.326 -32.406 -22.859 1 87.5 504 SER A N 1
ATOM 3799 C CA . SER A 1 504 ? -2.764 -33.125 -24.062 1 87.5 504 SER A CA 1
ATOM 3800 C C . SER A 1 504 ? -2.635 -32.25 -25.297 1 87.5 504 SER A C 1
ATOM 3802 O O . SER A 1 504 ? -2.15 -32.719 -26.344 1 87.5 504 SER A O 1
ATOM 3804 N N . VAL A 1 505 ? -3.006 -31.031 -25.203 1 89.06 505 VAL A N 1
ATOM 3805 C CA . VAL A 1 505 ? -3.033 -30.109 -26.344 1 89.06 505 VAL A CA 1
ATOM 3806 C C . VAL A 1 505 ? -1.608 -29.812 -26.797 1 89.06 505 VAL A C 1
ATOM 3808 O O . VAL A 1 505 ? -1.355 -29.641 -28 1 89.06 505 VAL A O 1
ATOM 3811 N N . SER A 1 506 ? -0.729 -29.828 -25.953 1 89.38 506 SER A N 1
ATOM 3812 C CA . SER A 1 506 ? 0.63 -29.375 -26.234 1 89.38 506 SER A CA 1
ATOM 3813 C C . SER A 1 506 ? 1.337 -30.328 -27.188 1 89.38 506 SER A C 1
ATOM 3815 O O . SER A 1 506 ? 2.203 -29.906 -27.969 1 89.38 506 SER A O 1
ATOM 3817 N N . TYR A 1 507 ? 0.972 -31.531 -27.234 1 93.25 507 TYR A N 1
ATOM 3818 C CA . TYR A 1 507 ? 1.619 -32.531 -28.094 1 93.25 507 TYR A CA 1
ATOM 3819 C C . TYR A 1 507 ? 1.213 -32.344 -29.547 1 93.25 507 TYR A C 1
ATOM 3821 O O . TYR A 1 507 ? 1.892 -32.812 -30.453 1 93.25 507 TYR A O 1
ATOM 3829 N N . PHE A 1 508 ? 0.126 -31.656 -29.719 1 95.81 508 PHE A N 1
ATOM 3830 C CA . PHE A 1 508 ? -0.345 -31.391 -31.062 1 95.81 508 PHE A CA 1
ATOM 3831 C C . PHE A 1 508 ? -0.061 -29.938 -31.453 1 95.81 508 PHE A C 1
ATOM 3833 O O . PHE A 1 508 ? -0.068 -29.594 -32.625 1 95.81 508 PHE A O 1
ATOM 3840 N N . ALA A 1 509 ? 0.133 -29.156 -30.453 1 94 509 ALA A N 1
ATOM 3841 C CA . ALA A 1 509 ? 0.432 -27.75 -30.703 1 94 509 ALA A CA 1
ATOM 3842 C C . ALA A 1 509 ? 1.917 -27.547 -31 1 94 509 ALA A C 1
ATOM 3844 O O . ALA A 1 509 ? 2.311 -26.531 -31.578 1 94 509 ALA A O 1
ATOM 3845 N N . GLU A 1 510 ? 2.742 -28.5 -30.641 1 92.62 510 GLU A N 1
ATOM 3846 C CA . GLU A 1 510 ? 4.188 -28.344 -30.781 1 92.62 510 GLU A CA 1
ATOM 3847 C C . GLU A 1 510 ? 4.594 -28.156 -32.219 1 92.62 510 GLU A C 1
ATOM 3849 O O . GLU A 1 510 ? 5.434 -27.297 -32.531 1 92.62 510 GLU A O 1
ATOM 3854 N N . ALA A 1 511 ? 4.027 -28.875 -33.125 1 93.81 511 ALA A N 1
ATOM 3855 C CA . ALA A 1 511 ? 4.383 -28.781 -34.562 1 93.81 511 ALA A CA 1
ATOM 3856 C C . ALA A 1 511 ? 4.074 -27.391 -35.094 1 93.81 511 ALA A C 1
ATOM 3858 O O . ALA A 1 511 ? 4.953 -26.719 -35.656 1 93.81 511 ALA A O 1
ATOM 3859 N N . PRO A 1 512 ? 2.875 -26.906 -34.938 1 94.12 512 PRO A N 1
ATOM 3860 C CA . PRO A 1 512 ? 2.59 -25.562 -35.469 1 94.12 512 PRO A CA 1
ATOM 3861 C C . PRO A 1 512 ? 3.402 -24.469 -34.781 1 94.12 512 PRO A C 1
ATOM 3863 O O . PRO A 1 512 ? 3.652 -23.422 -35.344 1 94.12 512 PRO A O 1
ATOM 3866 N N . LEU A 1 513 ? 3.844 -24.672 -33.594 1 92.31 513 LEU A N 1
ATOM 3867 C CA . LEU A 1 513 ? 4.586 -23.656 -32.875 1 92.31 513 LEU A CA 1
ATOM 3868 C C . LEU A 1 513 ? 6.066 -23.688 -33.25 1 92.31 513 LEU A C 1
ATOM 3870 O O . LEU A 1 513 ? 6.805 -22.75 -32.969 1 92.31 513 LEU A O 1
ATOM 3874 N N . THR A 1 514 ? 6.504 -24.75 -33.969 1 92.25 514 THR A N 1
ATOM 3875 C CA . THR A 1 514 ? 7.945 -24.891 -34.156 1 92.25 514 THR A CA 1
ATOM 3876 C C . THR A 1 514 ? 8.305 -24.953 -35.625 1 92.25 514 THR A C 1
ATOM 3878 O O . THR A 1 514 ? 9.469 -24.75 -36 1 92.25 514 THR A O 1
ATOM 3881 N N . HIS A 1 51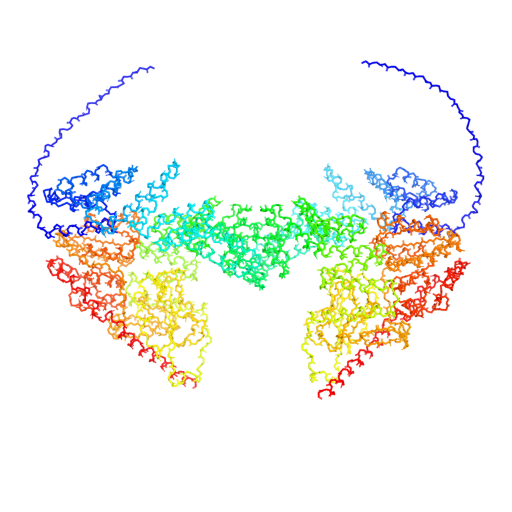5 ? 7.34 -25.094 -36.594 1 94.56 515 HIS A N 1
ATOM 3882 C CA . HIS A 1 515 ? 7.742 -25.469 -37.969 1 94.56 515 HIS A CA 1
ATOM 3883 C C . HIS A 1 515 ? 7.254 -24.438 -38.969 1 94.56 515 HIS A C 1
ATOM 3885 O O . HIS A 1 515 ? 7.375 -24.656 -40.188 1 94.56 515 HIS A O 1
ATOM 3891 N N . HIS A 1 516 ? 6.734 -23.312 -38.562 1 94.75 516 HIS A N 1
ATOM 3892 C CA . HIS A 1 516 ? 6.344 -22.297 -39.531 1 94.75 516 HIS A CA 1
ATOM 3893 C C . HIS A 1 516 ? 7.555 -21.75 -40.281 1 94.75 516 HIS A C 1
ATOM 3895 O O . HIS A 1 516 ? 8.633 -21.594 -39.688 1 94.75 516 HIS A O 1
ATOM 3901 N N . ASN A 1 517 ? 7.312 -21.469 -41.469 1 94.88 517 ASN A N 1
ATOM 3902 C CA . ASN A 1 517 ? 8.352 -20.812 -42.281 1 94.88 517 ASN A CA 1
ATOM 3903 C C . ASN A 1 517 ? 8.531 -19.359 -41.844 1 94.88 517 ASN A C 1
ATOM 3905 O O . ASN A 1 517 ? 7.691 -18.516 -42.156 1 94.88 517 ASN A O 1
ATOM 3909 N N . THR A 1 518 ? 9.656 -19.047 -41.312 1 92.56 518 THR A N 1
ATOM 3910 C CA . THR A 1 518 ? 9.891 -17.734 -40.719 1 92.56 518 THR A CA 1
ATOM 3911 C C . THR A 1 518 ? 10.023 -16.656 -41.812 1 92.56 518 THR A C 1
ATOM 3913 O O . THR A 1 518 ? 9.914 -15.469 -41.5 1 92.56 518 THR A O 1
ATOM 3916 N N . ALA A 1 519 ? 10.203 -17.062 -42.969 1 92.69 519 ALA A N 1
ATOM 3917 C CA . ALA A 1 519 ? 10.312 -16.109 -44.094 1 92.69 519 ALA A CA 1
ATOM 3918 C C . ALA A 1 519 ? 8.945 -15.594 -44.5 1 92.69 519 ALA A C 1
ATOM 3920 O O . ALA A 1 519 ? 8.828 -14.477 -45 1 92.69 519 ALA A O 1
ATOM 3921 N N . THR A 1 520 ? 7.941 -16.328 -44.219 1 92.69 520 THR A N 1
ATOM 3922 C CA . THR A 1 520 ? 6.633 -15.945 -44.75 1 92.69 520 THR A CA 1
ATOM 3923 C C . THR A 1 520 ? 5.637 -15.75 -43.594 1 92.69 520 THR A C 1
ATOM 3925 O O . THR A 1 520 ? 4.582 -15.141 -43.781 1 92.69 520 THR A O 1
ATOM 3928 N N . VAL A 1 521 ? 6.023 -16.25 -42.406 1 94.12 521 VAL A N 1
ATOM 3929 C CA . VAL A 1 521 ? 5.094 -16.172 -41.281 1 94.12 521 VAL A CA 1
ATOM 3930 C C . VAL A 1 521 ? 5.805 -15.594 -40.062 1 94.12 521 VAL A C 1
ATOM 3932 O O . VAL A 1 521 ? 6.941 -15.961 -39.781 1 94.12 521 VAL A O 1
ATOM 3935 N N . GLU A 1 522 ? 5.227 -14.578 -39.469 1 92.56 522 GLU A N 1
ATOM 3936 C CA . GLU A 1 522 ? 5.629 -14.102 -38.156 1 92.56 522 GLU A CA 1
ATOM 3937 C C . GLU A 1 522 ? 4.754 -14.711 -37.062 1 92.56 522 GLU A C 1
ATOM 3939 O O . GLU A 1 522 ? 3.555 -14.43 -37 1 92.56 522 GLU A O 1
ATOM 3944 N N . LEU A 1 523 ? 5.383 -15.453 -36.188 1 92.56 523 LEU A N 1
ATOM 3945 C CA . LEU A 1 523 ? 4.648 -16.25 -35.188 1 92.56 523 LEU A CA 1
ATOM 3946 C C . LEU A 1 523 ? 4.543 -15.508 -33.875 1 92.56 523 LEU A C 1
ATOM 3948 O O . LEU A 1 523 ? 5.527 -14.945 -33.375 1 92.56 523 LEU A O 1
ATOM 3952 N N . PHE A 1 524 ? 3.365 -15.438 -33.344 1 90 524 PHE A N 1
ATOM 3953 C CA . PHE A 1 524 ? 3.09 -14.922 -32 1 90 524 PHE A CA 1
ATOM 3954 C C . PHE A 1 524 ? 2.445 -15.992 -31.141 1 90 524 PHE A C 1
ATOM 3956 O O . PHE A 1 524 ? 1.496 -16.656 -31.562 1 90 524 PHE A O 1
ATOM 3963 N N . VAL A 1 525 ? 2.977 -16.172 -29.938 1 90.56 525 VAL A N 1
ATOM 3964 C CA . VAL A 1 525 ? 2.42 -17.172 -29.031 1 90.56 525 VAL A CA 1
ATOM 3965 C C . VAL A 1 525 ? 1.938 -16.5 -27.75 1 90.56 525 VAL A C 1
ATOM 3967 O O . VAL A 1 525 ? 2.732 -15.898 -27.016 1 90.56 525 VAL A O 1
ATOM 3970 N N . TYR A 1 526 ? 0.646 -16.531 -27.516 1 87 526 TYR A N 1
ATOM 3971 C CA . TYR A 1 526 ? 0.052 -16.031 -26.281 1 87 526 TYR A CA 1
ATOM 3972 C C . TYR A 1 526 ? -0.142 -17.172 -25.281 1 87 526 TYR A C 1
ATOM 3974 O O . TYR A 1 526 ? -1.21 -17.781 -25.219 1 87 526 TYR A O 1
ATOM 3982 N N . ASN A 1 527 ? 0.894 -17.391 -24.484 1 84.44 527 ASN A N 1
ATOM 3983 C CA . ASN A 1 527 ? 0.874 -18.422 -23.469 1 84.44 527 ASN A CA 1
ATOM 3984 C C . ASN A 1 527 ? 0.143 -17.969 -22.219 1 84.44 527 ASN A C 1
ATOM 3986 O O . ASN A 1 527 ? 0.642 -17.109 -21.484 1 84.44 527 ASN A O 1
ATOM 3990 N N . CYS A 1 528 ? -0.984 -18.531 -21.875 1 77.44 528 CYS A N 1
ATOM 3991 C CA . CYS A 1 528 ? -1.814 -18.125 -20.734 1 77.44 528 CYS A CA 1
ATOM 3992 C C . CYS A 1 528 ? -1.754 -19.156 -19.625 1 77.44 528 CYS A C 1
ATOM 3994 O O . CYS A 1 528 ? -2.711 -19.312 -18.859 1 77.44 528 CYS A O 1
ATOM 3996 N N . CYS A 1 529 ? -0.632 -19.844 -19.641 1 74.31 529 CYS A N 1
ATOM 3997 C CA . CYS A 1 529 ? -0.486 -20.875 -18.609 1 74.31 529 CYS A CA 1
ATOM 3998 C C . CYS A 1 529 ? -0.352 -20.234 -17.234 1 74.31 529 CYS A C 1
ATOM 4000 O O . CYS A 1 529 ? 0.323 -19.219 -17.078 1 74.31 529 CYS A O 1
ATOM 4002 N N . LEU A 1 530 ? -1.029 -20.703 -16.297 1 63.12 530 LEU A N 1
ATOM 4003 C CA . LEU A 1 530 ? -0.899 -20.219 -14.922 1 63.12 530 LEU A CA 1
ATOM 4004 C C . LEU A 1 530 ? 0.445 -20.625 -14.328 1 63.12 530 LEU A C 1
ATOM 4006 O O . LEU A 1 530 ? 1.112 -19.828 -13.68 1 63.12 530 LEU A O 1
ATOM 4010 N N . LYS A 1 531 ? 0.859 -21.984 -14.57 1 64.56 531 LYS A N 1
ATOM 4011 C CA . LYS A 1 531 ? 2.146 -22.516 -14.133 1 64.56 531 LYS A CA 1
ATOM 4012 C C . LYS A 1 531 ? 2.902 -23.156 -15.289 1 64.56 531 LYS A C 1
ATOM 4014 O O . LYS A 1 531 ? 2.4 -24.094 -15.922 1 64.56 531 LYS A O 1
ATOM 4019 N N . GLY A 1 532 ? 4.051 -22.5 -15.469 1 61.25 532 GLY A N 1
ATOM 4020 C CA . GLY A 1 532 ? 4.844 -23.016 -16.562 1 61.25 532 GLY A CA 1
ATOM 4021 C C . GLY A 1 532 ? 5.746 -24.172 -16.172 1 61.25 532 GLY A C 1
ATOM 4022 O O . GLY A 1 532 ? 6.016 -24.375 -14.977 1 61.25 532 GLY A O 1
ATOM 4023 N N . ASP A 1 533 ? 6.035 -25.172 -17.125 1 64.88 533 ASP A N 1
ATOM 4024 C CA . ASP A 1 533 ? 6.988 -26.266 -16.969 1 64.88 533 ASP A CA 1
ATOM 4025 C C . ASP A 1 533 ? 7.977 -26.312 -18.125 1 64.88 533 ASP A C 1
ATOM 4027 O O . ASP A 1 533 ? 8.188 -25.312 -18.812 1 64.88 533 ASP A O 1
ATOM 4031 N N . ALA A 1 534 ? 8.727 -27.422 -18.125 1 57.59 534 ALA A N 1
ATOM 4032 C CA . ALA A 1 534 ? 9.75 -27.547 -19.156 1 57.59 534 ALA A CA 1
ATOM 4033 C C . ALA A 1 534 ? 9.156 -27.406 -20.562 1 57.59 534 ALA A C 1
ATOM 4035 O O . ALA A 1 534 ? 9.773 -26.812 -21.438 1 57.59 534 ALA A O 1
ATOM 4036 N N . LYS A 1 535 ? 8.008 -27.875 -20.766 1 62.75 535 LYS A N 1
ATOM 4037 C CA . LYS A 1 535 ? 7.34 -27.766 -22.062 1 62.75 535 LYS A CA 1
ATOM 4038 C C . LYS A 1 535 ? 6.957 -26.328 -22.375 1 62.75 535 LYS A C 1
ATOM 4040 O O . LYS A 1 535 ? 7.062 -25.875 -23.516 1 62.75 535 LYS A O 1
ATOM 4045 N N . THR A 1 536 ? 6.492 -25.609 -21.328 1 65.94 536 THR A N 1
ATOM 4046 C CA . THR A 1 536 ? 6.152 -24.188 -21.469 1 65.94 536 THR A CA 1
ATOM 4047 C C . THR A 1 536 ? 7.348 -23.391 -21.984 1 65.94 536 THR A C 1
ATOM 4049 O O . THR A 1 536 ? 7.211 -22.562 -22.875 1 65.94 536 THR A O 1
ATOM 4052 N N . GLU A 1 537 ? 8.492 -23.797 -21.422 1 65.81 537 GLU A N 1
ATOM 4053 C CA . GLU A 1 537 ? 9.711 -23.109 -21.812 1 65.81 537 GLU A CA 1
ATOM 4054 C C . GLU A 1 537 ? 10.055 -23.375 -23.281 1 65.81 537 GLU A C 1
ATOM 4056 O O . GLU A 1 537 ? 10.57 -22.5 -23.969 1 65.81 537 GLU A O 1
ATOM 4061 N N . ARG A 1 538 ? 9.773 -24.547 -23.641 1 61.56 538 ARG A N 1
ATOM 4062 C CA . ARG A 1 538 ? 10.078 -24.938 -25.016 1 61.56 538 ARG A CA 1
ATOM 4063 C C . ARG A 1 538 ? 9.141 -24.25 -26 1 61.56 538 ARG A C 1
ATOM 4065 O O . ARG A 1 538 ? 9.523 -23.969 -27.141 1 61.56 538 ARG A O 1
ATOM 4072 N N . LEU A 1 539 ? 8.016 -23.984 -25.547 1 58.34 539 LEU A N 1
ATOM 4073 C CA . LEU A 1 539 ? 6.984 -23.469 -26.438 1 58.34 539 LEU A CA 1
ATOM 4074 C C . LEU A 1 539 ? 6.891 -21.953 -26.344 1 58.34 539 LEU A C 1
ATOM 4076 O O . LEU A 1 539 ? 5.977 -21.344 -26.906 1 58.34 539 LEU A O 1
ATOM 4080 N N . LYS A 1 540 ? 7.82 -21.328 -25.516 1 58.91 540 LYS A N 1
ATOM 4081 C CA . LYS A 1 540 ? 7.812 -19.891 -25.312 1 58.91 540 LYS A CA 1
ATOM 4082 C C . LYS A 1 540 ? 8.008 -19.141 -26.625 1 58.91 540 LYS A C 1
ATOM 4084 O O . LYS A 1 540 ? 8.977 -19.406 -27.359 1 58.91 540 LYS A O 1
ATOM 4089 N N . GLY A 1 541 ? 6.848 -18.953 -27.266 1 52.28 541 GLY A N 1
ATOM 4090 C CA . GLY A 1 541 ? 7 -18.047 -28.391 1 52.28 541 GLY A CA 1
ATOM 4091 C C . GLY A 1 541 ? 7.129 -16.594 -27.984 1 52.28 541 GLY A C 1
ATOM 4092 O O . GLY A 1 541 ? 7.266 -16.281 -26.797 1 52.28 541 GLY A O 1
ATOM 4093 N N . VAL A 1 542 ? 7.379 -15.641 -28.859 1 47.12 542 VAL A N 1
ATOM 4094 C CA . VAL A 1 542 ? 7.52 -14.203 -28.672 1 47.12 542 VAL A CA 1
ATOM 4095 C C . VAL A 1 542 ? 6.195 -13.617 -28.172 1 47.12 542 VAL A C 1
ATOM 4097 O O . VAL A 1 542 ? 5.176 -13.711 -28.859 1 47.12 542 VAL A O 1
ATOM 4100 N N . VAL A 1 543 ? 6 -13.539 -26.797 1 50.53 543 VAL A N 1
ATOM 4101 C CA . VAL A 1 543 ? 4.832 -12.852 -26.266 1 50.53 543 VAL A CA 1
ATOM 4102 C C . VAL A 1 543 ? 4.957 -11.352 -26.531 1 50.53 543 VAL A C 1
ATOM 4104 O O . VAL A 1 543 ? 5.891 -10.703 -26.047 1 50.53 543 VAL A O 1
ATOM 4107 N N . THR A 1 544 ? 4.543 -10.852 -27.797 1 49.34 544 THR A N 1
ATOM 4108 C CA . THR A 1 544 ? 4.621 -9.406 -27.938 1 49.34 544 THR A CA 1
ATOM 4109 C C . THR A 1 544 ? 3.232 -8.773 -27.875 1 49.34 544 THR A C 1
ATOM 4111 O O . THR A 1 544 ? 2.244 -9.391 -28.266 1 49.34 544 THR A O 1
ATOM 4114 N N . SER A 1 545 ? 2.938 -7.965 -26.875 1 50 545 SER A N 1
ATOM 4115 C CA . SER A 1 545 ? 1.757 -7.109 -26.797 1 50 545 SER A CA 1
ATOM 4116 C C . SER A 1 545 ? 1.581 -6.293 -28.078 1 50 545 SER A C 1
ATOM 4118 O O . SER A 1 545 ? 0.859 -5.297 -28.078 1 50 545 SER A O 1
ATOM 4120 N N . LYS A 1 546 ? 2.086 -6.82 -29.203 1 56.84 546 LYS A N 1
ATOM 4121 C CA . LYS A 1 546 ? 1.968 -5.961 -30.375 1 56.84 546 LYS A CA 1
ATOM 4122 C C . LYS A 1 546 ? 0.617 -6.148 -31.062 1 56.84 546 LYS A C 1
ATOM 4124 O O . LYS A 1 546 ? 0.182 -7.277 -31.297 1 56.84 546 LYS A O 1
ATOM 4129 N N . PRO A 1 547 ? -0.056 -5.09 -31.234 1 64.06 547 PRO A N 1
ATOM 4130 C CA . PRO A 1 547 ? -1.296 -5.129 -32.031 1 64.06 547 PRO A CA 1
ATOM 4131 C C . PRO A 1 547 ? -1.067 -5.543 -33.469 1 64.06 547 PRO A C 1
ATOM 4133 O O . PRO A 1 547 ? 0.079 -5.641 -33.906 1 64.06 547 PRO A O 1
ATOM 4136 N N . GLY A 1 548 ? -2.123 -6.273 -34.094 1 81.94 548 GLY A N 1
ATOM 4137 C CA . GLY A 1 548 ? -2.121 -6.445 -35.562 1 81.94 548 GLY A CA 1
ATOM 4138 C C . GLY A 1 548 ? -1.979 -7.895 -35.969 1 81.94 548 GLY A C 1
ATOM 4139 O O . GLY A 1 548 ? -1.256 -8.195 -36.938 1 81.94 548 GLY A O 1
ATOM 4140 N N . ILE A 1 549 ? -2.545 -8.836 -35.219 1 90.56 549 ILE A N 1
ATOM 4141 C CA . ILE A 1 549 ? -2.559 -10.234 -35.625 1 90.56 549 ILE A CA 1
ATOM 4142 C C . ILE A 1 549 ? -3.531 -10.438 -36.781 1 90.56 549 ILE A C 1
ATOM 4144 O O . ILE A 1 549 ? -4.66 -9.945 -36.75 1 90.56 549 ILE A O 1
ATOM 4148 N N . ASP A 1 550 ? -3.029 -11.172 -37.812 1 92.69 550 ASP A N 1
ATOM 4149 C CA . ASP A 1 550 ? -3.869 -11.438 -39 1 92.69 550 ASP A CA 1
ATOM 4150 C C . ASP A 1 550 ? -4.801 -12.617 -38.75 1 92.69 550 ASP A C 1
ATOM 4152 O O . ASP A 1 550 ? -6.008 -12.531 -38.969 1 92.69 550 ASP A O 1
ATOM 4156 N N . VAL A 1 551 ? -4.172 -13.719 -38.25 1 95.19 551 VAL A N 1
ATOM 4157 C CA . VAL A 1 551 ? -4.902 -14.938 -37.938 1 95.19 551 VAL A CA 1
ATOM 4158 C C . VAL A 1 551 ? -4.648 -15.344 -36.5 1 95.19 551 VAL A C 1
ATOM 4160 O O . VAL A 1 551 ? -3.508 -15.602 -36.125 1 95.19 551 VAL A O 1
ATOM 4163 N N . LEU A 1 552 ? -5.68 -15.336 -35.719 1 95.12 552 LEU A N 1
ATOM 4164 C CA . LEU A 1 552 ? -5.574 -15.766 -34.312 1 95.12 552 LEU A CA 1
ATOM 4165 C C . LEU A 1 552 ? -6.207 -17.141 -34.125 1 95.12 552 LEU A C 1
ATOM 4167 O O . LEU A 1 552 ? -7.387 -17.344 -34.438 1 95.12 552 LEU A O 1
ATOM 4171 N N . VAL A 1 553 ? -5.441 -18.094 -33.656 1 97.31 553 VAL A N 1
ATOM 4172 C CA . VAL A 1 553 ? -5.891 -19.469 -33.469 1 97.31 553 VAL A CA 1
ATOM 4173 C C . VAL A 1 553 ? -6.004 -19.781 -31.984 1 97.31 553 VAL A C 1
ATOM 4175 O O . VAL A 1 553 ? -5.012 -19.719 -31.25 1 97.31 553 VAL A O 1
ATOM 4178 N N . GLU A 1 554 ? -7.176 -20.062 -31.547 1 96.19 554 GLU A N 1
ATOM 4179 C CA . GLU A 1 554 ? -7.348 -20.547 -30.172 1 96.19 554 GLU A CA 1
ATOM 4180 C C . GLU A 1 554 ? -7.32 -22.062 -30.125 1 96.19 554 GLU A C 1
ATOM 4182 O O . GLU A 1 554 ? -7.934 -22.734 -30.969 1 96.19 554 GLU A O 1
ATOM 4187 N N . LEU A 1 555 ? -6.656 -22.656 -29.078 1 96.44 555 LEU A N 1
ATOM 4188 C CA . LEU A 1 555 ? -6.34 -24.094 -29.141 1 96.44 555 LEU A CA 1
ATOM 4189 C C . LEU A 1 555 ? -7.07 -24.844 -28.031 1 96.44 555 LEU A C 1
ATOM 4191 O O . LEU A 1 555 ? -6.891 -26.062 -27.891 1 96.44 555 LEU A O 1
ATOM 4195 N N . THR A 1 556 ? -7.918 -24.312 -27.25 1 94.75 556 THR A N 1
ATOM 4196 C CA . THR A 1 556 ? -8.375 -24.922 -26 1 94.75 556 THR A CA 1
ATOM 4197 C C . THR A 1 556 ? -9.875 -25.203 -26.062 1 94.75 556 THR A C 1
ATOM 4199 O O . THR A 1 556 ? -10.336 -26.25 -25.609 1 94.75 556 THR A O 1
ATOM 4202 N N . GLY A 1 557 ? -10.688 -24.25 -26.578 1 95.5 557 GLY A N 1
ATOM 4203 C CA . GLY A 1 557 ? -12.141 -24.344 -26.547 1 95.5 557 GLY A CA 1
ATOM 4204 C C . GLY A 1 557 ? -12.703 -24.172 -25.141 1 95.5 557 GLY A C 1
ATOM 4205 O O . GLY A 1 557 ? -12.352 -23.219 -24.438 1 95.5 557 GLY A O 1
ATOM 4206 N N . HIS A 1 558 ? -13.586 -25.047 -24.656 1 96 558 HIS A N 1
ATOM 4207 C CA . HIS A 1 558 ? -14.328 -24.859 -23.406 1 96 558 HIS A CA 1
ATOM 4208 C C . HIS A 1 558 ? -13.625 -25.531 -22.234 1 96 558 HIS A C 1
ATOM 4210 O O . HIS A 1 558 ? -14.203 -25.672 -21.156 1 96 558 HIS A O 1
ATOM 4216 N N . THR A 1 559 ? -12.383 -25.859 -22.344 1 92.25 559 THR A N 1
ATOM 4217 C CA . THR A 1 559 ? -11.672 -26.469 -21.234 1 92.25 559 THR A CA 1
ATOM 4218 C C . THR A 1 559 ? -11.062 -25.406 -20.328 1 92.25 559 THR A C 1
ATOM 4220 O O . THR A 1 559 ? -11.25 -24.203 -20.562 1 92.25 559 THR A O 1
ATOM 4223 N N . ALA A 1 560 ? -10.398 -25.797 -19.344 1 88.25 560 ALA A N 1
ATOM 4224 C CA . ALA A 1 560 ? -10.047 -24.938 -18.203 1 88.25 560 ALA A CA 1
ATOM 4225 C C . ALA A 1 560 ? -9.195 -23.766 -18.656 1 88.25 560 ALA A C 1
ATOM 4227 O O . ALA A 1 560 ? -8.297 -23.906 -19.484 1 88.25 560 ALA A O 1
ATOM 4228 N N . ASN A 1 561 ? -9.453 -22.562 -18.141 1 86.44 561 ASN A N 1
ATOM 4229 C CA . ASN A 1 561 ? -8.688 -21.312 -18.25 1 86.44 561 ASN A CA 1
ATOM 4230 C C . ASN A 1 561 ? -8.633 -20.812 -19.688 1 86.44 561 ASN A C 1
ATOM 4232 O O . ASN A 1 561 ? -7.707 -20.094 -20.062 1 86.44 561 ASN A O 1
ATOM 4236 N N . ASN A 1 562 ? -9.609 -21.156 -20.422 1 89.69 562 ASN A N 1
ATOM 4237 C CA . ASN A 1 562 ? -9.648 -20.719 -21.812 1 89.69 562 ASN A CA 1
ATOM 4238 C C . ASN A 1 562 ? -9.758 -19.203 -21.922 1 89.69 562 ASN A C 1
ATOM 4240 O O . ASN A 1 562 ? -10 -18.516 -20.922 1 89.69 562 ASN A O 1
ATOM 4244 N N . ARG A 1 563 ? -9.516 -18.719 -23.125 1 89.81 563 ARG A N 1
ATOM 4245 C CA . ARG A 1 563 ? -9.57 -17.281 -23.375 1 89.81 563 ARG A CA 1
ATOM 4246 C C . ARG A 1 563 ? -10.617 -16.953 -24.453 1 89.81 563 ARG A C 1
ATOM 4248 O O . ARG A 1 563 ? -10.344 -16.188 -25.375 1 89.81 563 ARG A O 1
ATOM 4255 N N . LEU A 1 564 ? -11.719 -17.594 -24.297 1 93.81 564 LEU A N 1
ATOM 4256 C CA . LEU A 1 564 ? -12.789 -17.375 -25.266 1 93.81 564 LEU A CA 1
ATOM 4257 C C . LEU A 1 564 ? -13.336 -15.961 -25.172 1 93.81 564 LEU A C 1
ATOM 4259 O O . LEU A 1 564 ? -13.891 -15.438 -26.141 1 93.81 564 LEU A O 1
ATOM 4263 N N . GLY A 1 565 ? -13.18 -15.375 -24.016 1 91 565 GLY A N 1
ATOM 4264 C CA . GLY A 1 565 ? -13.539 -13.969 -23.922 1 91 565 GLY A CA 1
ATOM 4265 C C . GLY A 1 565 ? -12.742 -13.078 -24.859 1 91 565 GLY A C 1
ATOM 4266 O O . GLY A 1 565 ? -13.297 -12.164 -25.469 1 91 565 GLY A O 1
ATOM 4267 N N . THR A 1 566 ? -11.477 -13.344 -25 1 89.5 566 THR A N 1
ATOM 4268 C CA . THR A 1 566 ? -10.625 -12.633 -25.938 1 89.5 566 THR A CA 1
ATOM 4269 C C . THR A 1 566 ? -11.094 -12.852 -27.375 1 89.5 566 THR A C 1
ATOM 4271 O O . THR A 1 566 ? -11.141 -11.914 -28.172 1 89.5 566 THR A O 1
ATOM 4274 N N . MET A 1 567 ? -11.492 -14.055 -27.656 1 94 567 MET A N 1
ATOM 4275 C CA . MET A 1 567 ? -11.953 -14.367 -29.016 1 94 567 MET A CA 1
ATOM 4276 C C . MET A 1 567 ? -13.273 -13.664 -29.312 1 94 567 MET A C 1
ATOM 4278 O O . MET A 1 567 ? -13.5 -13.203 -30.422 1 94 567 MET A O 1
ATOM 4282 N N . ALA A 1 568 ? -14.086 -13.625 -28.266 1 93.62 568 ALA A N 1
ATOM 4283 C CA . ALA A 1 568 ? -15.375 -12.953 -28.406 1 93.62 568 ALA A CA 1
ATOM 4284 C C . ALA A 1 568 ? -15.188 -11.477 -28.734 1 93.62 568 ALA A C 1
ATOM 4286 O O . ALA A 1 568 ? -15.961 -10.898 -29.5 1 93.62 568 ALA A O 1
ATOM 4287 N N . ALA A 1 569 ? -14.195 -10.867 -28.219 1 90.44 569 ALA A N 1
ATOM 4288 C CA . ALA A 1 569 ? -13.898 -9.453 -28.453 1 90.44 569 ALA A CA 1
ATOM 4289 C C . ALA A 1 569 ? -13.414 -9.211 -29.875 1 90.44 569 ALA A C 1
ATOM 4291 O O . ALA A 1 569 ? -13.438 -8.078 -30.359 1 90.44 569 ALA A O 1
ATOM 4292 N N . CYS A 1 570 ? -12.992 -10.242 -30.531 1 90.06 570 CYS A N 1
ATOM 4293 C CA . CYS A 1 570 ? -12.609 -10.234 -31.953 1 90.06 570 CYS A CA 1
ATOM 4294 C C . CYS A 1 570 ? -11.414 -9.32 -32.188 1 90.06 570 CYS A C 1
ATOM 4296 O O . CYS A 1 570 ? -11.484 -8.414 -33 1 90.06 570 CYS A O 1
ATOM 4298 N N . PRO A 1 571 ? -10.242 -9.594 -31.547 1 89.31 571 PRO A N 1
ATOM 4299 C CA . PRO A 1 571 ? -9.055 -8.758 -31.703 1 89.31 571 PRO A CA 1
ATOM 4300 C C . PRO A 1 571 ? -8.398 -8.898 -33.062 1 89.31 571 PRO A C 1
ATOM 4302 O O . PRO A 1 571 ? -7.555 -8.078 -33.438 1 89.31 571 PRO A O 1
ATOM 4305 N N . SER A 1 572 ? -8.773 -9.977 -33.844 1 90.94 572 SER A N 1
ATOM 4306 C CA . SER A 1 572 ? -8.188 -10.234 -35.156 1 90.94 572 SER A CA 1
ATOM 4307 C C . SER A 1 572 ? -9.266 -10.43 -36.219 1 90.94 572 SER A C 1
ATOM 4309 O O . SER A 1 572 ? -10.352 -10.922 -35.938 1 90.94 572 SER A O 1
ATOM 4311 N N . PRO A 1 573 ? -8.883 -10.078 -37.438 1 90.56 573 PRO A N 1
ATOM 4312 C CA . PRO A 1 573 ? -9.891 -10.219 -38.469 1 90.56 573 PRO A CA 1
ATOM 4313 C C . PRO A 1 573 ? -10.242 -11.672 -38.781 1 90.56 573 PRO A C 1
ATOM 4315 O O . PRO A 1 573 ? -11.398 -11.984 -39.094 1 90.56 573 PRO A O 1
ATOM 4318 N N . VAL A 1 574 ? -9.281 -12.594 -38.688 1 94.88 574 VAL A N 1
ATOM 4319 C CA . VAL A 1 574 ? -9.508 -14.023 -38.906 1 94.88 574 VAL A CA 1
ATOM 4320 C C . VAL A 1 574 ? -9.273 -14.766 -37.594 1 94.88 574 VAL A C 1
ATOM 4322 O O . VAL A 1 574 ? -8.18 -14.695 -37 1 94.88 574 VAL A O 1
ATOM 4325 N N . GLN A 1 575 ? -10.312 -15.414 -37.094 1 96.31 575 GLN A N 1
ATOM 4326 C CA . GLN A 1 575 ? -10.188 -16.188 -35.844 1 96.31 575 GLN A CA 1
ATOM 4327 C C . GLN A 1 575 ? -10.57 -17.641 -36.062 1 96.31 575 GLN A C 1
ATOM 4329 O O . GLN A 1 575 ? -11.586 -17.938 -36.719 1 96.31 575 GLN A O 1
ATOM 4334 N N . VAL A 1 576 ? -9.742 -18.469 -35.562 1 98.12 576 VAL A N 1
ATOM 4335 C CA . VAL A 1 576 ? -9.859 -19.906 -35.812 1 98.12 576 VAL A CA 1
ATOM 4336 C C . VAL A 1 576 ? -9.836 -20.656 -34.469 1 98.12 576 VAL A C 1
ATOM 4338 O O . VAL A 1 576 ? -9.094 -20.281 -33.562 1 98.12 576 VAL A O 1
ATOM 4341 N N . THR A 1 577 ? -10.672 -21.688 -34.25 1 98.06 577 THR A N 1
ATOM 4342 C CA . THR A 1 577 ? -10.562 -22.625 -33.156 1 98.06 577 THR A CA 1
ATOM 4343 C C . THR A 1 577 ? -10.047 -23.984 -33.625 1 98.06 577 THR A C 1
ATOM 4345 O O . THR A 1 577 ? -10.328 -24.391 -34.75 1 98.06 577 THR A O 1
ATOM 4348 N N . TRP A 1 578 ? -9.195 -24.594 -32.688 1 97.38 578 TRP A N 1
ATOM 4349 C CA . TRP A 1 578 ? -8.523 -25.812 -33.156 1 97.38 578 TRP A CA 1
ATOM 4350 C C . TRP A 1 578 ? -8.055 -26.656 -31.969 1 97.38 578 TRP A C 1
ATOM 4352 O O . TRP A 1 578 ? -7.746 -26.109 -30.906 1 97.38 578 TRP A O 1
ATOM 4362 N N . ILE A 1 579 ? -8.086 -28.062 -32.031 1 94.94 579 ILE A N 1
ATOM 4363 C CA . ILE A 1 579 ? -7.34 -29.094 -31.344 1 94.94 579 ILE A CA 1
ATOM 4364 C C . ILE A 1 579 ? -8.07 -29.484 -30.047 1 94.94 579 ILE A C 1
ATOM 4366 O O . ILE A 1 579 ? -8.523 -30.609 -29.906 1 94.94 579 ILE A O 1
ATOM 4370 N N . GLY A 1 580 ? -8.234 -28.531 -29.047 1 93.75 580 GLY A N 1
ATOM 4371 C CA . GLY A 1 580 ? -8.477 -28.859 -27.641 1 93.75 580 GLY A CA 1
ATOM 4372 C C . GLY A 1 580 ? -9.914 -29.234 -27.359 1 93.75 580 GLY A C 1
ATOM 4373 O O . GLY A 1 580 ? -10.211 -29.828 -26.312 1 93.75 580 GLY A O 1
ATOM 4374 N N . TYR A 1 581 ? -10.82 -28.922 -28.234 1 96.31 581 TYR A N 1
ATOM 4375 C CA . TYR A 1 581 ? -12.242 -29.141 -27.984 1 96.31 581 TYR A CA 1
ATOM 4376 C C . TYR A 1 581 ? -12.914 -29.797 -29.188 1 96.31 581 TYR A C 1
ATOM 4378 O O . TYR A 1 581 ? -12.734 -29.359 -30.328 1 96.31 581 TYR A O 1
ATOM 4386 N N . PRO A 1 582 ? -13.688 -30.844 -28.938 1 95.69 582 PRO A N 1
ATOM 4387 C CA . PRO A 1 582 ? -14.164 -31.656 -30.047 1 95.69 582 PRO A CA 1
ATOM 4388 C C . PRO A 1 582 ? -15.453 -31.125 -30.672 1 95.69 582 PRO A C 1
ATOM 4390 O O . PRO A 1 582 ? -16.188 -31.859 -31.328 1 95.69 582 PRO A O 1
ATOM 4393 N N . ASN A 1 583 ? -15.797 -29.875 -30.344 1 97.31 583 ASN A N 1
ATOM 4394 C CA . ASN A 1 583 ? -17.047 -29.297 -30.812 1 97.31 583 ASN A CA 1
ATOM 4395 C C . ASN A 1 583 ? -16.906 -27.797 -31.047 1 97.31 583 ASN A C 1
ATOM 4397 O O . ASN A 1 583 ? -15.805 -27.25 -30.969 1 97.31 583 ASN A O 1
ATOM 4401 N N . SER A 1 584 ? -18.031 -27.172 -31.406 1 97.56 584 SER A N 1
ATOM 4402 C CA . SER A 1 584 ? -18.078 -25.734 -31.656 1 97.56 584 SER A CA 1
ATOM 4403 C C . SER A 1 584 ? -17.797 -24.953 -30.375 1 97.56 584 SER A C 1
ATOM 4405 O O . SER A 1 584 ? -18.125 -25.391 -29.281 1 97.56 584 SER A O 1
ATOM 4407 N N . THR A 1 585 ? -17.156 -23.781 -30.547 1 97.19 585 THR A N 1
ATOM 4408 C CA . THR A 1 585 ? -17.078 -22.844 -29.438 1 97.19 585 THR A CA 1
ATOM 4409 C C . THR A 1 585 ? -18.438 -22.219 -29.141 1 97.19 585 THR A C 1
ATOM 4411 O O . THR A 1 585 ? -18.688 -21.75 -28.031 1 97.19 585 THR A O 1
ATOM 4414 N N . GLY A 1 586 ? -19.25 -22.156 -30.141 1 97.25 586 GLY A N 1
ATOM 4415 C CA . GLY A 1 586 ? -20.531 -21.484 -30.047 1 97.25 586 GLY A CA 1
ATOM 4416 C C . GLY A 1 586 ? -20.453 -20 -30.344 1 97.25 586 GLY A C 1
ATOM 4417 O O . GLY A 1 586 ? -21.484 -19.344 -30.469 1 97.25 586 GLY A O 1
ATOM 4418 N N . LEU A 1 587 ? -19.297 -19.453 -30.562 1 96.56 587 LEU A N 1
ATOM 4419 C CA . LEU A 1 587 ? -19.109 -18.016 -30.766 1 96.56 587 LEU A CA 1
ATOM 4420 C C . LEU A 1 587 ? -19.125 -17.688 -32.25 1 96.56 587 LEU A C 1
ATOM 4422 O O . LEU A 1 587 ? -18.312 -18.219 -33.031 1 96.56 587 LEU A O 1
ATOM 4426 N N . GLU A 1 588 ? -19.906 -16.766 -32.625 1 94.44 588 GLU A N 1
ATOM 4427 C CA . GLU A 1 588 ? -19.922 -16.312 -34 1 94.44 588 GLU A CA 1
ATOM 4428 C C . GLU A 1 588 ? -18.641 -15.539 -34.344 1 94.44 588 GLU A C 1
ATOM 4430 O O . GLU A 1 588 ? -18.234 -15.508 -35.531 1 94.44 588 GLU A O 1
ATOM 4435 N N . ALA A 1 589 ? -18.078 -14.992 -33.344 1 94.19 589 ALA A N 1
ATOM 4436 C CA . ALA A 1 589 ? -16.844 -14.234 -33.531 1 94.19 589 ALA A CA 1
ATOM 4437 C C . ALA A 1 589 ? -15.719 -15.133 -34 1 94.19 589 ALA A C 1
ATOM 4439 O O . ALA A 1 589 ? -14.758 -14.656 -34.625 1 94.19 589 ALA A O 1
ATOM 4440 N N . VAL A 1 590 ? -15.734 -16.406 -33.719 1 97.19 590 VAL A N 1
ATOM 4441 C CA . VAL A 1 590 ? -14.789 -17.391 -34.25 1 97.19 590 VAL A CA 1
ATOM 4442 C C . VAL A 1 590 ? -15.289 -17.938 -35.562 1 97.19 590 VAL A C 1
ATOM 4444 O O . VAL A 1 590 ? -16.172 -18.797 -35.594 1 97.19 590 VAL A O 1
ATOM 4447 N N . GLN A 1 591 ? -14.617 -17.578 -36.562 1 96.69 591 GLN A N 1
ATOM 4448 C CA . GLN A 1 591 ? -15.203 -17.797 -37.906 1 96.69 591 GLN A CA 1
ATOM 4449 C C . GLN A 1 591 ? -14.922 -19.203 -38.406 1 96.69 591 GLN A C 1
ATOM 4451 O O . GLN A 1 591 ? -15.719 -19.766 -39.156 1 96.69 591 GLN A O 1
ATOM 4456 N N . TYR A 1 592 ? -13.844 -19.734 -38.031 1 98 592 TYR A N 1
ATOM 4457 C CA . TYR A 1 592 ? -13.438 -20.984 -38.656 1 98 592 TYR A CA 1
ATOM 4458 C C . TYR A 1 592 ? -13.047 -22.016 -37.625 1 98 592 TYR A C 1
ATOM 4460 O O . TYR A 1 592 ? -12.617 -21.672 -36.5 1 98 592 TYR A O 1
ATOM 4468 N N . ARG A 1 593 ? -13.195 -23.297 -37.969 1 98.38 593 ARG A N 1
ATOM 4469 C CA . ARG A 1 593 ? -12.742 -24.453 -37.188 1 98.38 593 ARG A CA 1
ATOM 4470 C C . ARG A 1 593 ? -11.945 -25.422 -38.062 1 98.38 593 ARG A C 1
ATOM 4472 O O . ARG A 1 593 ? -12.414 -25.828 -39.125 1 98.38 593 ARG A O 1
ATOM 4479 N N . ILE A 1 594 ? -10.797 -25.766 -37.594 1 98.31 594 ILE A N 1
ATOM 4480 C CA . ILE A 1 594 ? -9.953 -26.703 -38.312 1 98.31 594 ILE A CA 1
ATOM 4481 C C . ILE A 1 594 ? -10.344 -28.141 -37.969 1 98.31 594 ILE A C 1
ATOM 4483 O O . ILE A 1 594 ? -10.477 -28.469 -36.781 1 98.31 594 ILE A O 1
ATOM 4487 N N . THR A 1 595 ? -10.539 -28.969 -38.969 1 98.19 595 THR A N 1
ATOM 4488 C CA . THR A 1 595 ? -10.883 -30.391 -38.844 1 98.19 595 THR A CA 1
ATOM 4489 C C . THR A 1 595 ? -10.383 -31.172 -40.031 1 98.19 595 THR A C 1
ATOM 4491 O O . THR A 1 595 ? -9.391 -30.797 -40.656 1 98.19 595 THR A O 1
ATOM 4494 N N . ASP A 1 596 ? -10.828 -32.406 -40.281 1 97.81 596 ASP A N 1
ATOM 4495 C CA . ASP A 1 596 ? -10.531 -33.188 -41.469 1 97.81 596 ASP A CA 1
ATOM 4496 C C . ASP A 1 596 ? -11.789 -33.906 -41.969 1 97.81 596 ASP A C 1
ATOM 4498 O O . ASP A 1 596 ? -12.859 -33.781 -41.375 1 97.81 596 ASP A O 1
ATOM 4502 N N . SER A 1 597 ? -11.641 -34.562 -43.062 1 97.31 597 SER A N 1
ATOM 4503 C CA . SER A 1 597 ? -12.805 -35.125 -43.75 1 97.31 597 SER A CA 1
ATOM 4504 C C . SER A 1 597 ? -13.258 -36.438 -43.125 1 97.31 597 SER A C 1
ATOM 4506 O O . SER A 1 597 ? -14.344 -36.938 -43.406 1 97.31 597 SER A O 1
ATOM 4508 N N . ILE A 1 598 ? -12.461 -36.938 -42.219 1 97.38 598 ILE A N 1
ATOM 4509 C CA . ILE A 1 598 ? -12.836 -38.156 -41.531 1 97.38 598 ILE A CA 1
ATOM 4510 C C . ILE A 1 598 ? -13.656 -37.812 -40.281 1 97.38 598 ILE A C 1
ATOM 4512 O O . ILE A 1 598 ? -14.734 -38.375 -40.094 1 97.38 598 ILE A O 1
ATOM 4516 N N . CYS A 1 599 ? -13.227 -36.875 -39.562 1 97.5 599 CYS A N 1
ATOM 4517 C CA . CYS A 1 599 ? -13.938 -36.469 -38.375 1 97.5 599 CYS A CA 1
ATOM 4518 C C . CYS A 1 599 ? -15.242 -35.75 -38.719 1 97.5 599 CYS A C 1
ATOM 4520 O O . CYS A 1 599 ? -16.25 -35.938 -38.031 1 97.5 599 CYS A O 1
ATOM 4522 N N . ASP A 1 600 ? -15.133 -34.938 -39.719 1 97.75 600 ASP A N 1
ATOM 4523 C CA . ASP A 1 600 ? -16.281 -34.156 -40.188 1 97.75 600 ASP A CA 1
ATOM 4524 C C . ASP A 1 600 ? -16.422 -34.281 -41.719 1 97.75 600 ASP A C 1
ATOM 4526 O O . ASP A 1 600 ? -16.031 -33.375 -42.438 1 97.75 600 ASP A O 1
ATOM 4530 N N . PRO A 1 601 ? -17.047 -35.312 -42.094 1 96.62 601 PRO A N 1
ATOM 4531 C CA . PRO A 1 601 ? -17.219 -35.469 -43.531 1 96.62 601 PRO A CA 1
ATOM 4532 C C . PRO A 1 601 ? -18.094 -34.375 -44.156 1 96.62 601 PRO A C 1
ATOM 4534 O O . PRO A 1 601 ? -18.75 -33.625 -43.438 1 96.62 601 PRO A O 1
ATOM 4537 N N . LEU A 1 602 ? -18.109 -34.281 -45.469 1 94.94 602 LEU A N 1
ATOM 4538 C CA . LEU A 1 602 ? -18.828 -33.188 -46.156 1 94.94 602 LEU A CA 1
ATOM 4539 C C . LEU A 1 602 ? -20.312 -33.281 -45.875 1 94.94 602 LEU A C 1
ATOM 4541 O O . LEU A 1 602 ? -21.016 -32.25 -45.875 1 94.94 602 LEU A O 1
ATOM 4545 N N . ASP A 1 603 ? -20.75 -34.406 -45.562 1 93.94 603 ASP A N 1
ATOM 4546 C CA . ASP A 1 603 ? -22.172 -34.594 -45.344 1 93.94 603 ASP A CA 1
ATOM 4547 C C . ASP A 1 603 ? -22.5 -34.656 -43.875 1 93.94 603 ASP A C 1
ATOM 4549 O O . ASP A 1 603 ? -23.531 -35.219 -43.469 1 93.94 603 ASP A O 1
ATOM 4553 N N . THR A 1 604 ? -21.594 -34.219 -43.031 1 95.94 604 THR A N 1
ATOM 4554 C CA . THR A 1 604 ? -21.844 -34.25 -41.594 1 95.94 604 THR A CA 1
ATOM 4555 C C . THR A 1 604 ? -23.141 -33.5 -41.25 1 95.94 604 THR A C 1
ATOM 4557 O O . THR A 1 604 ? -23.453 -32.5 -41.875 1 95.94 604 THR A O 1
ATOM 4560 N N . THR A 1 605 ? -23.906 -34 -40.281 1 95.44 605 THR A N 1
ATOM 4561 C CA . THR A 1 605 ? -25.141 -33.344 -39.844 1 95.44 605 THR A CA 1
ATOM 4562 C C . THR A 1 605 ? -24.922 -32.562 -38.562 1 95.44 605 THR A C 1
ATOM 4564 O O . THR A 1 605 ? -25.828 -31.875 -38.062 1 95.44 605 THR A O 1
ATOM 4567 N N . GLN A 1 606 ? -23.719 -32.75 -38 1 96.81 606 GLN A N 1
ATOM 4568 C CA . GLN A 1 606 ? -23.391 -31.938 -36.844 1 96.81 606 GLN A CA 1
ATOM 4569 C C . GLN A 1 606 ? -23.266 -30.469 -37.219 1 96.81 606 GLN A C 1
ATOM 4571 O O . GLN A 1 606 ? -22.656 -30.141 -38.25 1 96.81 606 GLN A O 1
ATOM 4576 N N . ARG A 1 607 ? -23.875 -29.594 -36.438 1 96.94 607 ARG A N 1
ATOM 4577 C CA . ARG A 1 607 ? -23.875 -28.172 -36.75 1 96.94 607 ARG A CA 1
ATOM 4578 C C . ARG A 1 607 ? -22.812 -27.422 -35.938 1 96.94 607 ARG A C 1
ATOM 4580 O O . ARG A 1 607 ? -22.594 -27.734 -34.75 1 96.94 607 ARG A O 1
ATOM 4587 N N . PHE A 1 608 ? -22.172 -26.516 -36.594 1 97.25 608 PHE A N 1
ATOM 4588 C CA . PHE A 1 608 ? -21.156 -25.656 -36 1 97.25 608 PHE A CA 1
ATOM 4589 C C . PHE A 1 608 ? -21.453 -24.188 -36.281 1 97.25 608 PHE A C 1
ATOM 4591 O O . PHE A 1 608 ? -22.016 -23.859 -37.344 1 97.25 608 PHE A O 1
ATOM 4598 N N . THR A 1 609 ? -21.156 -23.328 -35.312 1 97.12 609 THR A N 1
ATOM 4599 C CA . THR A 1 609 ? -21.234 -21.891 -35.594 1 97.12 609 THR A CA 1
ATOM 4600 C C . THR A 1 609 ? -20.109 -21.469 -36.531 1 97.12 609 THR A C 1
ATOM 4602 O O . THR A 1 609 ? -20.25 -20.5 -37.281 1 97.12 609 THR A O 1
ATOM 4605 N N . GLU A 1 610 ? -19.031 -22.156 -36.562 1 97.62 610 GLU A N 1
ATOM 4606 C CA . GLU A 1 610 ? -17.859 -21.891 -37.375 1 97.62 610 GLU A CA 1
ATOM 4607 C C . GLU A 1 610 ? -17.984 -22.562 -38.75 1 97.62 610 GLU A C 1
ATOM 4609 O O . GLU A 1 610 ? -18.656 -23.594 -38.875 1 97.62 610 GLU A O 1
ATOM 4614 N N . GLN A 1 611 ? -17.328 -21.953 -39.688 1 97.31 611 GLN A N 1
ATOM 4615 C CA . GLN A 1 611 ? -17.109 -22.641 -40.938 1 97.31 611 GLN A CA 1
ATOM 4616 C C . GLN A 1 611 ? -16.016 -23.703 -40.812 1 97.31 611 GLN A C 1
ATOM 4618 O O . GLN A 1 611 ? -14.938 -23.406 -40.281 1 97.31 611 GLN A O 1
ATOM 4623 N N . LEU A 1 612 ? -16.312 -24.922 -41.25 1 98.06 612 LEU A N 1
ATOM 4624 C CA . LEU A 1 612 ? -15.359 -26.016 -41.125 1 98.06 612 LEU A CA 1
ATOM 4625 C C . LEU A 1 612 ? -14.289 -25.938 -42.188 1 98.06 612 LEU A C 1
ATOM 4627 O O . LEU A 1 612 ? -14.594 -25.703 -43.375 1 98.06 612 LEU A O 1
ATOM 4631 N N . VAL A 1 613 ? -13.047 -25.969 -41.781 1 98 613 VAL A N 1
ATOM 4632 C CA . VAL A 1 613 ? -11.898 -26.062 -42.688 1 98 613 VAL A CA 1
ATOM 4633 C C . VAL A 1 613 ? -11.273 -27.453 -42.562 1 98 613 VAL A C 1
ATOM 4635 O O . VAL A 1 613 ? -10.672 -27.781 -41.531 1 98 613 VAL A O 1
ATOM 4638 N N . ARG A 1 614 ? -11.344 -28.281 -43.562 1 97.88 614 ARG A N 1
ATOM 4639 C CA . ARG A 1 614 ? -10.883 -29.672 -43.531 1 97.88 614 ARG A CA 1
ATOM 4640 C C . ARG A 1 614 ? -9.484 -29.797 -44.125 1 97.88 614 ARG A C 1
ATOM 4642 O O . ARG A 1 614 ? -9.289 -29.594 -45.312 1 97.88 614 ARG A O 1
ATOM 4649 N N . LEU A 1 615 ? -8.609 -30.156 -43.312 1 96.94 615 LEU A N 1
ATOM 4650 C CA . LEU A 1 615 ? -7.238 -30.391 -43.781 1 96.94 615 LEU A CA 1
ATOM 4651 C C . LEU A 1 615 ? -7.129 -31.75 -44.469 1 96.94 615 LEU A C 1
ATOM 4653 O O . LEU A 1 615 ? -7.902 -32.656 -44.156 1 96.94 615 LEU A O 1
ATOM 4657 N N . PRO A 1 616 ? -6.109 -31.828 -45.344 1 93.94 616 PRO A N 1
ATOM 4658 C CA . PRO A 1 616 ? -5.852 -33.156 -45.906 1 93.94 616 PRO A CA 1
ATOM 4659 C C . PRO A 1 616 ? -5.281 -34.125 -44.875 1 93.94 616 PRO A C 1
ATOM 4661 O O . PRO A 1 616 ? -4.426 -33.75 -44.062 1 93.94 616 PRO A O 1
ATOM 4664 N N . GLY A 1 617 ? -5.812 -35.312 -44.938 1 94.38 617 GLY A N 1
ATOM 4665 C CA . GLY A 1 617 ? -5.375 -36.281 -43.938 1 94.38 617 GLY A CA 1
ATOM 4666 C C . GLY A 1 617 ? -5.945 -36.031 -42.562 1 94.38 617 GLY A C 1
ATOM 4667 O O . GLY A 1 617 ? -7.117 -35.688 -42.406 1 94.38 617 GLY A O 1
ATOM 4668 N N . CYS A 1 618 ? -5.113 -36.281 -41.594 1 97 618 CYS A N 1
ATOM 4669 C CA . CYS A 1 618 ? -5.52 -36.062 -40.219 1 97 618 CYS A CA 1
ATOM 4670 C C . CYS A 1 618 ? -5.395 -34.594 -39.844 1 97 618 CYS A C 1
ATOM 4672 O O . CYS A 1 618 ? -4.43 -33.906 -40.219 1 97 618 CYS A O 1
ATOM 4674 N N . PHE A 1 619 ? -6.324 -34.094 -39.156 1 97.75 619 PHE A N 1
ATOM 4675 C CA . PHE A 1 619 ? -6.344 -32.688 -38.812 1 97.75 619 PHE A CA 1
ATOM 4676 C C . PHE A 1 619 ? -5.359 -32.375 -37.688 1 97.75 619 PHE A C 1
ATOM 4678 O O . PHE A 1 619 ? -5.172 -31.234 -37.312 1 97.75 619 PHE A O 1
ATOM 4685 N N . LEU A 1 620 ? -4.684 -33.469 -37.094 1 97.88 620 LEU A N 1
ATOM 4686 C CA . LEU A 1 620 ? -3.74 -33.312 -35.969 1 97.88 620 LEU A CA 1
ATOM 4687 C C . LEU A 1 620 ? -2.344 -33.781 -36.406 1 97.88 620 LEU A C 1
ATOM 4689 O O . LEU A 1 620 ? -2.197 -34.562 -37.344 1 97.88 620 LEU A O 1
ATOM 4693 N N . CYS A 1 621 ? -1.395 -33.219 -35.781 1 97.81 621 CYS A N 1
ATOM 4694 C CA . CYS A 1 621 ? -0.005 -33.625 -35.875 1 97.81 621 CYS A CA 1
ATOM 4695 C C . CYS A 1 621 ? 0.577 -33.906 -34.5 1 97.81 621 CYS A C 1
ATOM 4697 O O . CYS A 1 621 ? 0.668 -33 -33.656 1 97.81 621 CYS A O 1
ATOM 4699 N N . TYR A 1 622 ? 1.006 -35.156 -34.312 1 97.38 622 TYR A N 1
ATOM 4700 C CA . TYR A 1 622 ? 1.449 -35.594 -32.969 1 97.38 622 TYR A CA 1
ATOM 4701 C C . TYR A 1 622 ? 2.967 -35.5 -32.875 1 97.38 622 TYR A C 1
ATOM 4703 O O . TYR A 1 622 ? 3.693 -36 -33.719 1 97.38 622 TYR A O 1
ATOM 4711 N N . THR A 1 623 ? 3.426 -34.781 -31.859 1 95.69 623 THR A N 1
ATOM 4712 C CA . THR A 1 623 ? 4.836 -34.75 -31.5 1 95.69 623 THR A CA 1
ATOM 4713 C C . THR A 1 623 ? 5.07 -35.5 -30.172 1 95.69 623 THR A C 1
ATOM 4715 O O . THR A 1 623 ? 4.789 -34.938 -29.109 1 95.69 623 THR A O 1
ATOM 4718 N N . PRO A 1 624 ? 5.652 -36.656 -30.25 1 93.62 624 PRO A N 1
ATOM 4719 C CA . PRO A 1 624 ? 5.828 -37.438 -29.031 1 93.62 624 PRO A CA 1
ATOM 4720 C C . PRO A 1 624 ? 6.75 -36.75 -28.016 1 93.62 624 PRO A C 1
ATOM 4722 O O . PRO A 1 624 ? 7.586 -35.938 -28.406 1 93.62 624 PRO A O 1
ATOM 4725 N N . ALA A 1 625 ? 6.582 -37.188 -26.812 1 89.38 625 ALA A N 1
ATOM 4726 C CA . ALA A 1 625 ? 7.465 -36.688 -25.766 1 89.38 625 ALA A CA 1
ATOM 4727 C C . ALA A 1 625 ? 8.914 -37.094 -26.031 1 89.38 625 ALA A C 1
ATOM 4729 O O . ALA A 1 625 ? 9.188 -38.125 -26.641 1 89.38 625 ALA A O 1
ATOM 4730 N N . GLN A 1 626 ? 9.852 -36.281 -25.594 1 85.31 626 GLN A N 1
ATOM 4731 C CA . GLN A 1 626 ? 11.273 -36.5 -25.844 1 85.31 626 GLN A CA 1
ATOM 4732 C C . GLN A 1 626 ? 11.812 -37.688 -25.047 1 85.31 626 GLN A C 1
ATOM 4734 O O . GLN A 1 626 ? 12.719 -38.375 -25.484 1 85.31 626 GLN A O 1
ATOM 4739 N N . ASP A 1 627 ? 11.242 -37.938 -23.906 1 86.94 627 ASP A N 1
ATOM 4740 C CA . ASP A 1 627 ? 11.766 -38.969 -23.016 1 86.94 627 ASP A CA 1
ATOM 4741 C C . ASP A 1 627 ? 10.844 -40.188 -22.984 1 86.94 627 ASP A C 1
ATOM 4743 O O . ASP A 1 627 ? 10.523 -40.688 -21.906 1 86.94 627 ASP A O 1
ATOM 4747 N N . LEU A 1 628 ? 10.555 -40.688 -24.172 1 91.94 628 LEU A N 1
ATOM 4748 C CA . LEU A 1 628 ? 9.719 -41.875 -24.234 1 91.94 628 LEU A CA 1
ATOM 4749 C C . LEU A 1 628 ? 10.492 -43.125 -23.781 1 91.94 628 LEU A C 1
ATOM 4751 O O . LEU A 1 628 ? 11.633 -43.344 -24.203 1 91.94 628 LEU A O 1
ATOM 4755 N N . PRO A 1 629 ? 9.945 -43.875 -22.969 1 91.69 629 PRO A N 1
ATOM 4756 C CA . PRO A 1 629 ? 10.586 -45.156 -22.656 1 91.69 629 PRO A CA 1
ATOM 4757 C C . PRO A 1 629 ? 10.547 -46.125 -23.844 1 91.69 629 PRO A C 1
ATOM 4759 O O . PRO A 1 629 ? 9.812 -45.906 -24.812 1 91.69 629 PRO A O 1
ATOM 4762 N N . ASP A 1 630 ? 11.344 -47.156 -23.688 1 91 630 ASP A N 1
ATOM 4763 C CA . ASP A 1 630 ? 11.312 -48.188 -24.719 1 91 630 ASP A CA 1
ATOM 4764 C C . ASP A 1 630 ? 9.984 -48.938 -24.688 1 91 630 ASP A C 1
ATOM 4766 O O . ASP A 1 630 ? 9.359 -49.062 -23.641 1 91 630 ASP A O 1
ATOM 4770 N N . VAL A 1 631 ? 9.602 -49.375 -25.891 1 93.56 631 VAL A N 1
ATOM 4771 C CA . VAL A 1 631 ? 8.398 -50.188 -25.984 1 93.56 631 VAL A CA 1
ATOM 4772 C C . VAL A 1 631 ? 8.633 -51.531 -25.297 1 93.56 631 VAL A C 1
ATOM 4774 O O . VAL A 1 631 ? 9.57 -52.25 -25.625 1 93.56 631 VAL A O 1
ATOM 4777 N N . ALA A 1 632 ? 7.844 -51.812 -24.359 1 89.5 632 ALA A N 1
ATOM 4778 C CA . ALA A 1 632 ? 7.953 -53.094 -23.625 1 89.5 632 ALA A CA 1
ATOM 4779 C C . ALA A 1 632 ? 7.543 -54.25 -24.5 1 89.5 632 ALA A C 1
ATOM 4781 O O . ALA A 1 632 ? 6.742 -54.094 -25.438 1 89.5 632 ALA A O 1
ATOM 4782 N N . PRO A 1 633 ? 8.125 -55.438 -24.172 1 87.81 633 PRO A N 1
ATOM 4783 C CA . PRO A 1 633 ? 7.664 -56.625 -24.891 1 87.81 633 PRO A CA 1
ATOM 4784 C C . PRO A 1 633 ? 6.195 -56.938 -24.641 1 87.81 633 PRO A C 1
ATOM 4786 O O . PRO A 1 633 ? 5.621 -56.5 -23.656 1 87.81 633 PRO A O 1
ATOM 4789 N N . CYS A 1 634 ? 5.699 -57.656 -25.656 1 89.56 634 CYS A N 1
ATOM 4790 C CA . CYS A 1 634 ? 4.293 -58.031 -25.594 1 89.56 634 CYS A CA 1
ATOM 4791 C C . CYS A 1 634 ? 3.986 -58.781 -24.297 1 89.56 634 CYS A C 1
ATOM 4793 O O . CYS A 1 634 ? 4.445 -59.906 -24.109 1 89.56 634 CYS A O 1
ATOM 4795 N N . PRO A 1 635 ? 3.199 -58.219 -23.438 1 86.56 635 PRO A N 1
ATOM 4796 C CA . PRO A 1 635 ? 2.955 -58.875 -22.156 1 86.56 635 PRO A CA 1
ATOM 4797 C C . PRO A 1 635 ? 2.172 -60.188 -22.281 1 86.56 635 PRO A C 1
ATOM 4799 O O . PRO A 1 635 ? 2.381 -61.094 -21.5 1 86.56 635 PRO A O 1
ATOM 4802 N N . ALA A 1 636 ? 1.313 -60.25 -23.203 1 89.81 636 ALA A N 1
ATOM 4803 C CA . ALA A 1 636 ? 0.496 -61.438 -23.391 1 89.81 636 ALA A CA 1
ATOM 4804 C C . ALA A 1 636 ? 1.368 -62.656 -23.656 1 89.81 636 ALA A C 1
ATOM 4806 O O . ALA A 1 636 ? 1.006 -63.781 -23.281 1 89.81 636 ALA A O 1
ATOM 4807 N N . ALA A 1 637 ? 2.438 -62.438 -24.25 1 84.31 637 ALA A N 1
ATOM 4808 C CA . ALA A 1 637 ? 3.336 -63.562 -24.578 1 84.31 637 ALA A CA 1
ATOM 4809 C C . ALA A 1 637 ? 3.939 -64.188 -23.328 1 84.31 637 ALA A C 1
ATOM 4811 O O . ALA A 1 637 ? 4.219 -65.375 -23.281 1 84.31 637 ALA A O 1
ATOM 4812 N N . SER A 1 638 ? 4.055 -63.375 -22.344 1 74.31 638 SER A N 1
ATOM 4813 C CA . SER A 1 638 ? 4.691 -63.875 -21.125 1 74.31 638 SER A CA 1
ATOM 4814 C C . SER A 1 638 ? 3.656 -64.188 -20.047 1 74.31 638 SER A C 1
ATOM 4816 O O . SER A 1 638 ? 3.846 -65.125 -19.25 1 74.31 638 SER A O 1
ATOM 4818 N N . ARG A 1 639 ? 2.596 -63.531 -20.031 1 77.62 639 ARG A N 1
ATOM 4819 C CA . ARG A 1 639 ? 1.609 -63.688 -18.969 1 77.62 639 ARG A CA 1
ATOM 4820 C C . ARG A 1 639 ? 0.639 -64.812 -19.281 1 77.62 639 ARG A C 1
ATOM 4822 O O . ARG A 1 639 ? 0.044 -65.375 -18.375 1 77.62 639 ARG A O 1
ATOM 4829 N N . GLY A 1 640 ? 0.439 -65.062 -20.516 1 81.5 640 GLY A N 1
ATOM 4830 C CA . GLY A 1 640 ? -0.473 -66.125 -20.922 1 81.5 640 GLY A CA 1
ATOM 4831 C C . GLY A 1 640 ? -1.906 -65.625 -21.078 1 81.5 640 GLY A C 1
ATOM 4832 O O . GLY A 1 640 ? -2.809 -66.438 -21.312 1 81.5 640 GLY A O 1
ATOM 4833 N N . TYR A 1 641 ? -2.107 -64.312 -20.859 1 90.44 641 TYR A N 1
ATOM 4834 C CA . TYR A 1 641 ? -3.424 -63.75 -21.094 1 90.44 641 TYR A CA 1
ATOM 4835 C C . TYR A 1 641 ? -3.301 -62.344 -21.703 1 90.44 641 TYR A C 1
ATOM 4837 O O . TYR A 1 641 ? -2.287 -61.688 -21.516 1 90.44 641 TYR A O 1
ATOM 4845 N N . VAL A 1 642 ? -4.309 -61.906 -22.469 1 96.25 642 VAL A N 1
ATOM 4846 C CA . VAL A 1 642 ? -4.336 -60.625 -23.109 1 96.25 642 VAL A CA 1
ATOM 4847 C C . VAL A 1 642 ? -4.902 -59.562 -22.141 1 96.25 642 VAL A C 1
ATOM 4849 O O . VAL A 1 642 ? -5.848 -59.844 -21.406 1 96.25 642 VAL A O 1
ATOM 4852 N N . THR A 1 643 ? -4.266 -58.469 -22.094 1 95.94 643 THR A N 1
ATOM 4853 C CA . THR A 1 643 ? -4.738 -57.375 -21.266 1 95.94 643 THR A CA 1
ATOM 4854 C C . THR A 1 643 ? -5.258 -56.219 -22.125 1 95.94 643 THR A C 1
ATOM 4856 O O . THR A 1 643 ? -4.5 -55.625 -22.891 1 95.94 643 THR A O 1
ATOM 4859 N N . PHE A 1 644 ? -6.539 -55.938 -21.984 1 98.25 644 PHE A N 1
ATOM 4860 C CA . PHE A 1 644 ? -7.125 -54.719 -22.562 1 98.25 644 PHE A CA 1
ATOM 4861 C C . PHE A 1 644 ? -6.887 -53.5 -21.672 1 98.25 644 PHE A C 1
ATOM 4863 O O . PHE A 1 644 ? -6.629 -53.656 -20.469 1 98.25 644 PHE A O 1
ATOM 4870 N N . GLY A 1 645 ? -6.902 -52.375 -22.234 1 97.81 645 GLY A N 1
ATOM 4871 C CA . GLY A 1 645 ? -6.695 -51.188 -21.391 1 97.81 645 GLY A CA 1
ATOM 4872 C C . GLY A 1 645 ? -7.25 -49.906 -21.984 1 97.81 645 GLY A C 1
ATOM 4873 O O . GLY A 1 645 ? -7.445 -49.844 -23.203 1 97.81 645 GLY A O 1
ATOM 4874 N N . SER A 1 646 ? -7.539 -48.938 -21.156 1 97.81 646 SER A N 1
ATOM 4875 C CA . SER A 1 646 ? -7.914 -47.594 -21.562 1 97.81 646 SER A CA 1
ATOM 4876 C C . SER A 1 646 ? -7.465 -46.562 -20.516 1 97.81 646 SER A C 1
ATOM 4878 O O . SER A 1 646 ? -7.793 -46.688 -19.344 1 97.81 646 SER A O 1
ATOM 4880 N N . PHE A 1 647 ? -6.73 -45.594 -20.984 1 97.19 647 PHE A N 1
ATOM 4881 C CA . PHE A 1 647 ? -6.266 -44.531 -20.109 1 97.19 647 PHE A CA 1
ATOM 4882 C C . PHE A 1 647 ? -7.062 -43.25 -20.359 1 97.19 647 PHE A C 1
ATOM 4884 O O . PHE A 1 647 ? -6.617 -42.156 -20.016 1 97.19 647 PHE A O 1
ATOM 4891 N N . ASN A 1 648 ? -8.227 -43.344 -21 1 96.62 648 ASN A N 1
ATOM 4892 C CA . ASN A 1 648 ? -9.109 -42.219 -21.266 1 96.62 648 ASN A CA 1
ATOM 4893 C C . ASN A 1 648 ? -9.812 -41.75 -19.984 1 96.62 648 ASN A C 1
ATOM 4895 O O . ASN A 1 648 ? -10.016 -42.531 -19.062 1 96.62 648 ASN A O 1
ATOM 4899 N N . ALA A 1 649 ? -10.195 -40.5 -19.969 1 95.25 649 ALA A N 1
ATOM 4900 C CA . ALA A 1 649 ? -10.938 -39.938 -18.844 1 95.25 649 ALA A CA 1
ATOM 4901 C C . ALA A 1 649 ? -12.188 -40.781 -18.562 1 95.25 649 ALA A C 1
ATOM 4903 O O . ALA A 1 649 ? -12.844 -41.281 -19.469 1 95.25 649 ALA A O 1
ATOM 4904 N N . LEU A 1 650 ? -12.516 -40.875 -17.312 1 96 650 LEU A N 1
ATOM 4905 C CA . LEU A 1 650 ? -13.672 -41.688 -16.922 1 96 650 LEU A CA 1
ATOM 4906 C C . LEU A 1 650 ? -14.953 -41.062 -17.469 1 96 650 LEU A C 1
ATOM 4908 O O . LEU A 1 650 ? -15.922 -41.812 -17.734 1 96 650 LEU A O 1
ATOM 4912 N N . ALA A 1 651 ? -14.922 -39.812 -17.688 1 96 651 ALA A N 1
ATOM 4913 C CA . ALA A 1 651 ? -16.094 -39.094 -18.219 1 96 651 ALA A CA 1
ATOM 4914 C C . ALA A 1 651 ? -16.453 -39.625 -19.609 1 96 651 ALA A C 1
ATOM 4916 O O . ALA A 1 651 ? -17.609 -39.562 -20.031 1 96 651 ALA A O 1
ATOM 4917 N N . LYS A 1 652 ? -15.469 -40.156 -20.281 1 96.38 652 LYS A N 1
ATOM 4918 C CA . LYS A 1 652 ? -15.68 -40.688 -21.609 1 96.38 652 LYS A CA 1
ATOM 4919 C C . LYS A 1 652 ? -16.219 -42.125 -21.562 1 96.38 652 LYS A C 1
ATOM 4921 O O . LYS A 1 652 ? -16.719 -42.625 -22.562 1 96.38 652 LYS A O 1
ATOM 4926 N N . GLN A 1 653 ? -16.125 -42.719 -20.453 1 95.62 653 GLN A N 1
ATOM 4927 C CA . GLN A 1 653 ? -16.469 -44.125 -20.312 1 95.62 653 GLN A CA 1
ATOM 4928 C C . GLN A 1 653 ? -17.906 -44.281 -19.812 1 95.62 653 GLN A C 1
ATOM 4930 O O . GLN A 1 653 ? -18.141 -44.781 -18.703 1 95.62 653 GLN A O 1
ATOM 4935 N N . MET A 1 654 ? -18.797 -44.031 -20.688 1 93.62 654 MET A N 1
ATOM 4936 C CA . MET A 1 654 ? -20.219 -44.062 -20.375 1 93.62 654 MET A CA 1
ATOM 4937 C C . MET A 1 654 ? -20.672 -45.5 -20.125 1 93.62 654 MET A C 1
ATOM 4939 O O . MET A 1 654 ? -19.969 -46.469 -20.5 1 93.62 654 MET A O 1
ATOM 4943 N N . PRO A 1 655 ? -21.812 -45.719 -19.438 1 93.56 655 PRO A N 1
ATOM 4944 C CA . PRO A 1 655 ? -22.281 -47.062 -19.078 1 93.56 655 PRO A CA 1
ATOM 4945 C C . PRO A 1 655 ? -22.328 -48 -20.281 1 93.56 655 PRO A C 1
ATOM 4947 O O . PRO A 1 655 ? -21.969 -49.188 -20.172 1 93.56 655 PRO A O 1
ATOM 4950 N N . GLY A 1 656 ? -22.719 -47.5 -21.422 1 95 656 GLY A N 1
ATOM 4951 C CA . GLY A 1 656 ? -22.734 -48.312 -22.625 1 95 656 GLY A CA 1
ATOM 4952 C C . GLY A 1 656 ? -21.359 -48.812 -23.016 1 95 656 GLY A C 1
ATOM 4953 O O . GLY A 1 656 ? -21.219 -49.938 -23.5 1 95 656 GLY A O 1
ATOM 4954 N N . VAL A 1 657 ? -20.375 -48.031 -22.891 1 97.25 657 VAL A N 1
ATOM 4955 C CA . VAL A 1 657 ? -18.984 -48.375 -23.172 1 97.25 657 VAL A CA 1
ATOM 4956 C C . VAL A 1 657 ? -18.516 -49.469 -22.219 1 97.25 657 VAL A C 1
ATOM 4958 O O . VAL A 1 657 ? -17.984 -50.469 -22.656 1 97.25 657 VAL A O 1
ATOM 4961 N N . LEU A 1 658 ? -18.812 -49.281 -20.938 1 97.25 658 LEU A N 1
ATOM 4962 C CA . LEU A 1 658 ? -18.375 -50.25 -19.922 1 97.25 658 LEU A CA 1
ATOM 4963 C C . LEU A 1 658 ? -19.078 -51.594 -20.094 1 97.25 658 LEU A C 1
ATOM 4965 O O . LEU A 1 658 ? -18.469 -52.625 -19.891 1 97.25 658 LEU A O 1
ATOM 4969 N N . GLN A 1 659 ? -20.281 -51.5 -20.469 1 97.38 659 GLN A N 1
ATOM 4970 C CA . GLN A 1 659 ? -21.031 -52.719 -20.734 1 97.38 659 GLN A CA 1
ATOM 4971 C C . GLN A 1 659 ? -20.422 -53.5 -21.906 1 97.38 659 GLN A C 1
ATOM 4973 O O . GLN A 1 659 ? -20.328 -54.719 -21.875 1 97.38 659 GLN A O 1
ATOM 4978 N N . THR A 1 660 ? -20.047 -52.75 -22.891 1 98.12 660 THR A N 1
ATOM 4979 C CA . THR A 1 660 ? -19.438 -53.344 -24.062 1 98.12 660 THR A CA 1
ATOM 4980 C C . THR A 1 660 ? -18.078 -53.969 -23.719 1 98.12 660 THR A C 1
ATOM 4982 O O . THR A 1 660 ? -17.75 -55.062 -24.156 1 98.12 660 THR A O 1
ATOM 4985 N N . TRP A 1 661 ? -17.312 -53.281 -22.969 1 98.44 661 TRP A N 1
ATOM 4986 C CA . TRP A 1 661 ? -16 -53.812 -22.562 1 98.44 661 TRP A CA 1
ATOM 4987 C C . TRP A 1 661 ? -16.156 -55.031 -21.672 1 98.44 661 TRP A C 1
ATOM 4989 O O . TRP A 1 661 ? -15.352 -55.969 -21.766 1 98.44 661 TRP A O 1
ATOM 4999 N N . ALA A 1 662 ? -17.203 -55.031 -20.828 1 98.19 662 ALA A N 1
ATOM 5000 C CA . ALA A 1 662 ? -17.5 -56.25 -20.047 1 98.19 662 ALA A CA 1
ATOM 5001 C C . ALA A 1 662 ? -17.859 -57.406 -20.953 1 98.19 662 ALA A C 1
ATOM 5003 O O . ALA A 1 662 ? -17.5 -58.562 -20.688 1 98.19 662 ALA A O 1
ATOM 5004 N N . ARG A 1 663 ? -18.594 -57.094 -21.984 1 98.19 663 ARG A N 1
ATOM 5005 C CA . ARG A 1 663 ? -18.953 -58.125 -22.953 1 98.19 663 ARG A CA 1
ATOM 5006 C C . ARG A 1 663 ? -17.703 -58.719 -23.594 1 98.19 663 ARG A C 1
ATOM 5008 O O . ARG A 1 663 ? -17.641 -59.938 -23.812 1 98.19 663 ARG A O 1
ATOM 5015 N N . ILE A 1 664 ? -16.766 -57.938 -23.906 1 98.56 664 ILE A N 1
ATOM 5016 C CA . ILE A 1 664 ? -15.5 -58.406 -24.484 1 98.56 664 ILE A CA 1
ATOM 5017 C C . ILE A 1 664 ? -14.797 -59.344 -23.484 1 98.56 664 ILE A C 1
ATOM 5019 O O . ILE A 1 664 ? -14.312 -60.406 -23.859 1 98.56 664 ILE A O 1
ATOM 5023 N N . LEU A 1 665 ? -14.766 -58.969 -22.219 1 98.19 665 LEU A N 1
ATOM 5024 C CA . LEU A 1 665 ? -14.078 -59.719 -21.188 1 98.19 665 LEU A CA 1
ATOM 5025 C C . LEU A 1 665 ? -14.773 -61.062 -20.969 1 98.19 665 LEU A C 1
ATOM 5027 O O . LEU A 1 665 ? -14.117 -62.062 -20.688 1 98.19 665 LEU A O 1
ATOM 5031 N N . ARG A 1 666 ? -16.031 -61.094 -21.109 1 97.62 666 ARG A N 1
ATOM 5032 C CA . ARG A 1 666 ? -16.766 -62.344 -20.984 1 97.62 666 ARG A CA 1
ATOM 5033 C C . ARG A 1 666 ? -16.5 -63.25 -22.172 1 97.62 666 ARG A C 1
ATOM 5035 O O . ARG A 1 666 ? -16.469 -64.5 -22.031 1 97.62 666 ARG A O 1
ATOM 5042 N N . ALA A 1 667 ? -16.328 -62.625 -23.328 1 97.75 667 ALA A N 1
ATOM 5043 C CA . ALA A 1 667 ? -16.062 -63.406 -24.547 1 97.75 667 ALA A CA 1
ATOM 5044 C C . ALA A 1 667 ? -14.648 -63.969 -24.531 1 97.75 667 ALA A C 1
ATOM 5046 O O . ALA A 1 667 ? -14.383 -65 -25.188 1 97.75 667 ALA A O 1
ATOM 5047 N N . VAL A 1 668 ? -13.781 -63.312 -23.828 1 97.62 668 VAL A N 1
ATOM 5048 C CA . VAL A 1 668 ? -12.414 -63.781 -23.641 1 97.62 668 VAL A CA 1
ATOM 5049 C C . VAL A 1 668 ? -12.148 -64 -22.156 1 97.62 668 VAL A C 1
ATOM 5051 O O . VAL A 1 668 ? -11.508 -63.156 -21.516 1 97.62 668 VAL A O 1
ATOM 5054 N N . PRO A 1 669 ? -12.398 -65.125 -21.625 1 94.5 669 PRO A N 1
ATOM 5055 C CA . PRO A 1 669 ? -12.445 -65.312 -20.188 1 94.5 669 PRO A CA 1
ATOM 5056 C C . PRO A 1 669 ? -11.078 -65.188 -19.516 1 94.5 669 PRO A C 1
ATOM 5058 O O . PRO A 1 669 ? -10.992 -64.875 -18.328 1 94.5 669 PRO A O 1
ATOM 5061 N N . SER A 1 670 ? -10.07 -65.312 -20.266 1 93.69 670 SER A N 1
ATOM 5062 C CA . SER A 1 670 ? -8.742 -65.188 -19.672 1 93.69 670 SER A CA 1
ATOM 5063 C C . SER A 1 670 ? -8.219 -63.75 -19.688 1 93.69 670 SER A C 1
ATOM 5065 O O . SER A 1 670 ? -7.211 -63.469 -19.047 1 93.69 670 SER A O 1
ATOM 5067 N N . ALA A 1 671 ? -8.883 -62.875 -20.391 1 96.69 671 ALA A N 1
ATOM 5068 C CA . ALA A 1 671 ? -8.383 -61.531 -20.609 1 96.69 671 ALA A CA 1
ATOM 5069 C C . ALA A 1 671 ? -8.578 -60.656 -19.359 1 96.69 671 ALA A C 1
ATOM 5071 O O . ALA A 1 671 ? -9.398 -61 -18.5 1 96.69 671 ALA A O 1
ATOM 5072 N N . ARG A 1 672 ? -7.781 -59.594 -19.219 1 96.31 672 ARG A N 1
ATOM 5073 C CA . ARG A 1 672 ? -7.875 -58.625 -18.156 1 96.31 672 ARG A CA 1
ATOM 5074 C C . ARG A 1 672 ? -8.086 -57.219 -18.719 1 96.31 672 ARG A C 1
ATOM 5076 O O . ARG A 1 672 ? -7.938 -57 -19.922 1 96.31 672 ARG A O 1
ATOM 5083 N N . LEU A 1 673 ? -8.484 -56.281 -17.797 1 97.62 673 LEU A N 1
ATOM 5084 C CA . LEU A 1 673 ? -8.711 -54.906 -18.172 1 97.62 673 LEU A CA 1
ATOM 5085 C C . LEU A 1 673 ? -7.992 -53.938 -17.219 1 97.62 673 LEU A C 1
ATOM 5087 O O . LEU A 1 673 ? -8.078 -54.094 -16 1 97.62 673 LEU A O 1
ATOM 5091 N N . VAL A 1 674 ? -7.234 -53.031 -17.844 1 95.94 674 VAL A N 1
ATOM 5092 C CA . VAL A 1 674 ? -6.562 -52 -17.062 1 95.94 674 VAL A CA 1
ATOM 5093 C C . VAL A 1 674 ? -7.172 -50.656 -17.375 1 95.94 674 VAL A C 1
ATOM 5095 O O . VAL A 1 674 ? -7.238 -50.25 -18.531 1 95.94 674 VAL A O 1
ATOM 5098 N N . LEU A 1 675 ? -7.66 -50 -16.375 1 96.88 675 LEU A N 1
ATOM 5099 C CA . LEU A 1 675 ? -8.094 -48.594 -16.469 1 96.88 675 LEU A CA 1
ATOM 5100 C C . LEU A 1 675 ? -7.223 -47.688 -15.609 1 96.88 675 LEU A C 1
ATOM 5102 O O . LEU A 1 675 ? -6.812 -48.094 -14.516 1 96.88 675 LEU A O 1
ATOM 5106 N N . LYS A 1 676 ? -6.941 -46.5 -16.109 1 95.25 676 LYS A N 1
ATOM 5107 C CA . LYS A 1 676 ? -6.09 -45.594 -15.383 1 95.25 676 LYS A CA 1
ATOM 5108 C C . LYS A 1 676 ? -6.672 -44.188 -15.398 1 95.25 676 LYS A C 1
ATOM 5110 O O . LYS A 1 676 ? -6.938 -43.625 -16.469 1 95.25 676 LYS A O 1
ATOM 5115 N N . ASN A 1 677 ? -6.84 -43.656 -14.18 1 93.62 677 ASN A N 1
ATOM 5116 C CA . ASN A 1 677 ? -7.359 -42.281 -14.047 1 93.62 677 ASN A CA 1
ATOM 5117 C C . ASN A 1 677 ? -7.109 -41.719 -12.641 1 93.62 677 ASN A C 1
ATOM 5119 O O . ASN A 1 677 ? -6.961 -42.5 -11.688 1 93.62 677 ASN A O 1
ATOM 5123 N N . LYS A 1 678 ? -7.211 -40.438 -12.562 1 90.5 678 LYS A N 1
ATOM 5124 C CA . LYS A 1 678 ? -6.922 -39.719 -11.328 1 90.5 678 LYS A CA 1
ATOM 5125 C C . LYS A 1 678 ? -7.867 -40.125 -10.203 1 90.5 678 LYS A C 1
ATOM 5127 O O . LYS A 1 678 ? -7.43 -40.375 -9.078 1 90.5 678 LYS A O 1
ATOM 5132 N N . PRO A 1 679 ? -9.172 -40.281 -10.383 1 91.25 679 PRO A N 1
ATOM 5133 C CA . PRO A 1 679 ? -10.094 -40.594 -9.289 1 91.25 679 PRO A CA 1
ATOM 5134 C C . PRO A 1 679 ? -9.852 -41.969 -8.672 1 91.25 679 PRO A C 1
ATOM 5136 O O . PRO A 1 679 ? -10.367 -42.25 -7.594 1 91.25 679 PRO A O 1
ATOM 5139 N N . PHE A 1 680 ? -9.078 -42.781 -9.352 1 92.56 680 PHE A N 1
ATOM 5140 C CA . PHE A 1 680 ? -8.82 -44.125 -8.828 1 92.56 680 PHE A CA 1
ATOM 5141 C C . PHE A 1 680 ? -7.84 -44.062 -7.664 1 92.56 680 PHE A C 1
ATOM 5143 O O . PHE A 1 680 ? -7.543 -45.094 -7.047 1 92.56 680 PHE A O 1
ATOM 5150 N N . ALA A 1 681 ? -7.371 -42.875 -7.344 1 88.38 681 ALA A N 1
ATOM 5151 C CA . ALA A 1 681 ? -6.641 -42.688 -6.09 1 88.38 681 ALA A CA 1
ATOM 5152 C C . ALA A 1 681 ? -7.562 -42.875 -4.887 1 88.38 681 ALA A C 1
ATOM 5154 O O . ALA A 1 681 ? -7.098 -43.125 -3.777 1 88.38 681 ALA A O 1
ATOM 5155 N N . CYS A 1 682 ? -8.852 -42.781 -5.133 1 90.88 682 CYS A N 1
ATOM 5156 C CA . CYS A 1 682 ? -9.867 -42.875 -4.09 1 90.88 682 CYS A CA 1
ATOM 5157 C C . CYS A 1 682 ? -10.453 -44.281 -4.039 1 90.88 682 CYS A C 1
ATOM 5159 O O . CYS A 1 682 ? -10.977 -44.781 -5.039 1 90.88 682 CYS A O 1
ATOM 5161 N N . ASP A 1 683 ? -10.43 -44.812 -2.859 1 91.69 683 ASP A N 1
ATOM 5162 C CA . ASP A 1 683 ? -10.875 -46.188 -2.676 1 91.69 683 ASP A CA 1
ATOM 5163 C C . ASP A 1 683 ? -12.367 -46.344 -2.992 1 91.69 683 ASP A C 1
ATOM 5165 O O . ASP A 1 683 ? -12.766 -47.25 -3.701 1 91.69 683 ASP A O 1
ATOM 5169 N N . PRO A 1 684 ? -13.117 -45.469 -2.557 1 91.19 684 PRO A N 1
ATOM 5170 C CA . PRO A 1 684 ? -14.539 -45.594 -2.867 1 91.19 684 PRO A CA 1
ATOM 5171 C C . PRO A 1 684 ? -14.82 -45.594 -4.371 1 91.19 684 PRO A C 1
ATOM 5173 O O . PRO A 1 684 ? -15.719 -46.312 -4.828 1 91.19 684 PRO A O 1
ATOM 5176 N N . VAL A 1 685 ? -14.102 -44.906 -5.121 1 92.75 685 VAL A N 1
ATOM 5177 C CA . VAL A 1 685 ? -14.305 -44.875 -6.562 1 92.75 685 VAL A CA 1
ATOM 5178 C C . VAL A 1 685 ? -13.891 -46.219 -7.18 1 92.75 685 VAL A C 1
ATOM 5180 O O . VAL A 1 685 ? -14.586 -46.719 -8.055 1 92.75 685 VAL A O 1
ATOM 5183 N N . ARG A 1 686 ? -12.797 -46.719 -6.746 1 95.06 686 ARG A N 1
ATOM 5184 C CA . ARG A 1 686 ? -12.367 -48.031 -7.215 1 95.06 686 ARG A CA 1
ATOM 5185 C C . ARG A 1 686 ? -13.422 -49.094 -6.91 1 95.06 686 ARG A C 1
ATOM 5187 O O . ARG A 1 686 ? -13.758 -49.906 -7.77 1 95.06 686 ARG A O 1
ATOM 5194 N N . GLN A 1 687 ? -13.953 -49.062 -5.688 1 95.5 687 GLN A N 1
ATOM 5195 C CA . GLN A 1 687 ? -14.977 -50 -5.281 1 95.5 687 GLN A CA 1
ATOM 5196 C C . GLN A 1 687 ? -16.203 -49.938 -6.188 1 95.5 687 GLN A C 1
ATOM 5198 O O . GLN A 1 687 ? -16.766 -50.969 -6.57 1 95.5 687 GLN A O 1
ATOM 5203 N N . ARG A 1 688 ? -16.516 -48.812 -6.484 1 94.19 688 ARG A N 1
ATOM 5204 C CA . ARG A 1 688 ? -17.688 -48.594 -7.34 1 94.19 688 ARG A CA 1
ATOM 5205 C C . ARG A 1 688 ? -17.469 -49.219 -8.719 1 94.19 688 ARG A C 1
ATOM 5207 O O . ARG A 1 688 ? -18.375 -49.875 -9.258 1 94.19 688 ARG A O 1
ATOM 5214 N N . TYR A 1 689 ? -16.359 -49.094 -9.32 1 95.94 689 TYR A N 1
ATOM 5215 C CA . TYR A 1 689 ? -16.078 -49.625 -10.641 1 95.94 689 TYR A CA 1
ATOM 5216 C C . TYR A 1 689 ? -15.961 -51.156 -10.594 1 95.94 689 TYR A C 1
ATOM 5218 O O . TYR A 1 689 ? -16.422 -51.844 -11.508 1 95.94 689 TYR A O 1
ATOM 5226 N N . TRP A 1 690 ? -15.344 -51.656 -9.539 1 96.88 690 TRP A N 1
ATOM 5227 C CA . TRP A 1 690 ? -15.289 -53.094 -9.375 1 96.88 690 TRP A CA 1
ATOM 5228 C C . TRP A 1 690 ? -16.688 -53.688 -9.258 1 96.88 690 TRP A C 1
ATOM 5230 O O . TRP A 1 690 ? -16.984 -54.719 -9.883 1 96.88 690 TRP A O 1
ATOM 5240 N N . GLN A 1 691 ? -17.484 -53.031 -8.477 1 96.81 691 GLN A N 1
ATOM 5241 C CA . GLN A 1 691 ? -18.859 -53.5 -8.312 1 96.81 691 GLN A CA 1
ATOM 5242 C C . GLN A 1 691 ? -19.609 -53.438 -9.641 1 96.81 691 GLN A C 1
ATOM 5244 O O . GLN A 1 691 ? -20.406 -54.344 -9.93 1 96.81 691 GLN A O 1
ATOM 5249 N N . LEU A 1 692 ? -19.375 -52.469 -10.359 1 96.5 692 LEU A N 1
ATOM 5250 C CA . LEU A 1 692 ? -20.016 -52.312 -11.672 1 96.5 692 LEU A CA 1
ATOM 5251 C C . LEU A 1 692 ? -19.641 -53.5 -12.578 1 96.5 692 LEU A C 1
ATOM 5253 O O . LEU A 1 692 ? -20.516 -54.125 -13.18 1 96.5 692 LEU A O 1
ATOM 5257 N N . PHE A 1 693 ? -18.391 -53.844 -12.711 1 97.5 693 PHE A N 1
ATOM 5258 C CA . PHE A 1 693 ? -17.938 -54.906 -13.57 1 97.5 693 PHE A CA 1
ATOM 5259 C C . PHE A 1 693 ? -18.438 -56.25 -13.039 1 97.5 693 PHE A C 1
ATOM 5261 O O . PHE A 1 693 ? -18.797 -57.156 -13.82 1 97.5 693 PHE A O 1
ATOM 5268 N N . GLU A 1 694 ? -18.422 -56.375 -11.719 1 97.56 694 GLU A N 1
ATOM 5269 C CA . GLU A 1 694 ? -18.969 -57.594 -11.125 1 97.56 694 GLU A CA 1
ATOM 5270 C C . GLU A 1 694 ? -20.438 -57.781 -11.5 1 97.56 694 GLU A C 1
ATOM 5272 O O . GLU A 1 694 ? -20.875 -58.875 -11.805 1 97.56 694 GLU A O 1
ATOM 5277 N N . GLY A 1 695 ? -21.125 -56.719 -11.422 1 97.31 695 GLY A N 1
ATOM 5278 C CA . GLY A 1 695 ? -22.516 -56.75 -11.828 1 97.31 695 GLY A CA 1
ATOM 5279 C C . GLY A 1 695 ? -22.703 -57.094 -13.289 1 97.31 695 GLY A C 1
ATOM 5280 O O . GLY A 1 695 ? -23.766 -57.625 -13.664 1 97.31 695 GLY A O 1
ATOM 5281 N N . LEU A 1 696 ? -21.641 -56.906 -14.07 1 97.31 696 LEU A N 1
ATOM 5282 C CA . LEU A 1 696 ? -21.703 -57.219 -15.5 1 97.31 696 LEU A CA 1
ATOM 5283 C C . LEU A 1 696 ? -21.094 -58.594 -15.789 1 97.31 696 LEU A C 1
ATOM 5285 O O . LEU A 1 696 ? -20.891 -58.969 -16.953 1 97.31 696 LEU A O 1
ATOM 5289 N N . GLY A 1 697 ? -20.672 -59.25 -14.758 1 96.81 697 GLY A N 1
ATOM 5290 C CA . GLY A 1 697 ? -20.219 -60.625 -14.914 1 96.81 697 GLY A CA 1
ATOM 5291 C C . GLY A 1 697 ? -18.719 -60.75 -15.016 1 96.81 697 GLY A C 1
ATOM 5292 O O . GLY A 1 697 ? -18.203 -61.781 -15.461 1 96.81 697 GLY A O 1
ATOM 5293 N N . VAL A 1 698 ? -18 -59.781 -14.695 1 97.69 698 VAL A N 1
ATOM 5294 C CA . VAL A 1 698 ? -16.547 -59.812 -14.734 1 97.69 698 VAL A CA 1
ATOM 5295 C C . VAL A 1 698 ? -15.984 -59.781 -13.312 1 97.69 698 VAL A C 1
ATOM 5297 O O . VAL A 1 698 ? -16.297 -58.844 -12.555 1 97.69 698 VAL A O 1
ATOM 5300 N N . LYS A 1 699 ? -15.156 -60.719 -12.984 1 95.88 699 LYS A N 1
ATOM 5301 C CA . LYS A 1 699 ? -14.594 -60.781 -11.641 1 95.88 699 LYS A CA 1
ATOM 5302 C C . LYS A 1 699 ? -13.641 -59.625 -11.383 1 95.88 699 LYS A C 1
ATOM 5304 O O . LYS A 1 699 ? -12.922 -59.188 -12.281 1 95.88 699 LYS A O 1
ATOM 5309 N N . ARG A 1 700 ? -13.547 -59.188 -10.18 1 93.56 700 ARG A N 1
ATOM 5310 C CA . ARG A 1 700 ? -12.805 -58.031 -9.766 1 93.56 700 ARG A CA 1
ATOM 5311 C C . ARG A 1 700 ? -11.312 -58.188 -10.055 1 93.56 700 ARG A C 1
ATOM 5313 O O . ARG A 1 700 ? -10.625 -57.188 -10.359 1 93.56 700 ARG A O 1
ATOM 5320 N N . HIS A 1 701 ? -10.852 -59.375 -9.93 1 91 701 HIS A N 1
ATOM 5321 C CA . HIS A 1 701 ? -9.422 -59.594 -10.062 1 91 701 HIS A CA 1
ATOM 5322 C C . HIS A 1 701 ? -8.977 -59.438 -11.516 1 91 701 HIS A C 1
ATOM 5324 O O . HIS A 1 701 ? -7.781 -59.312 -11.789 1 91 701 HIS A O 1
ATOM 5330 N N . ARG A 1 702 ? -9.867 -59.375 -12.484 1 95.12 702 ARG A N 1
ATOM 5331 C CA . ARG A 1 702 ? -9.555 -59.25 -13.906 1 95.12 702 ARG A CA 1
ATOM 5332 C C . ARG A 1 702 ? -9.492 -57.781 -14.32 1 95.12 702 ARG A C 1
ATOM 5334 O O . ARG A 1 702 ? -9.148 -57.469 -15.461 1 95.12 702 ARG A O 1
ATOM 5341 N N . VAL A 1 703 ? -9.82 -56.875 -13.312 1 96.31 703 VAL A N 1
ATOM 5342 C CA . VAL A 1 703 ? -9.844 -55.438 -13.633 1 96.31 703 VAL A CA 1
ATOM 5343 C C . VAL A 1 703 ? -8.875 -54.688 -12.734 1 96.31 703 VAL A C 1
ATOM 5345 O O . VAL A 1 703 ? -9.047 -54.656 -11.508 1 96.31 703 VAL A O 1
ATOM 5348 N N . ASP A 1 704 ? -7.875 -54.094 -13.344 1 92.75 704 ASP A N 1
ATOM 5349 C CA . ASP A 1 704 ? -6.918 -53.281 -12.617 1 92.75 704 ASP A CA 1
ATOM 5350 C C . ASP A 1 704 ? -7.25 -51.781 -12.773 1 92.75 704 ASP A C 1
ATOM 5352 O O . ASP A 1 704 ? -7.395 -51.312 -13.891 1 92.75 704 ASP A O 1
ATOM 5356 N N . LEU A 1 705 ? -7.379 -51.156 -11.664 1 94.5 705 LEU A N 1
ATOM 5357 C CA . LEU A 1 705 ? -7.676 -49.719 -11.641 1 94.5 705 LEU A CA 1
ATOM 5358 C C . LEU A 1 705 ? -6.492 -48.938 -11.094 1 94.5 705 LEU A C 1
ATOM 5360 O O . LEU A 1 705 ? -6.25 -48.938 -9.883 1 94.5 705 LEU A O 1
ATOM 5364 N N . LEU A 1 706 ? -5.801 -48.125 -12 1 91.06 706 LEU A N 1
ATOM 5365 C CA . LEU A 1 706 ? -4.559 -47.438 -11.633 1 91.06 706 LEU A CA 1
ATOM 5366 C C . LEU A 1 706 ? -4.781 -45.938 -11.477 1 91.06 706 LEU A C 1
ATOM 5368 O O . LEU A 1 706 ? -5.473 -45.312 -12.289 1 91.06 706 LEU A O 1
ATOM 5372 N N . PRO A 1 707 ? -4.199 -45.344 -10.414 1 90.19 707 PRO A N 1
ATOM 5373 C CA . PRO A 1 707 ? -4.168 -43.906 -10.336 1 90.19 707 PRO A CA 1
ATOM 5374 C C . PRO A 1 707 ? -3.148 -43.281 -11.281 1 90.19 707 PRO A C 1
ATOM 5376 O O . PRO A 1 707 ? -2.475 -44 -12.031 1 90.19 707 PRO A O 1
ATOM 5379 N N . LEU A 1 708 ? -3.027 -42.031 -11.281 1 88.69 708 LEU A N 1
ATOM 5380 C CA . LEU A 1 708 ? -2.076 -41.344 -12.156 1 88.69 708 LEU A CA 1
ATOM 5381 C C . LEU A 1 708 ? -0.642 -41.656 -11.758 1 88.69 708 LEU A C 1
ATOM 5383 O O . LEU A 1 708 ? -0.352 -41.844 -10.57 1 88.69 708 LEU A O 1
ATOM 5387 N N . ALA A 1 709 ? 0.157 -41.656 -12.781 1 86.62 709 ALA A N 1
ATOM 5388 C CA . ALA A 1 709 ? 1.581 -41.875 -12.547 1 86.62 709 ALA A CA 1
ATOM 5389 C C . ALA A 1 709 ? 2.258 -40.625 -12.039 1 86.62 709 ALA A C 1
ATOM 5391 O O . ALA A 1 709 ? 1.729 -39.531 -12.203 1 86.62 709 ALA A O 1
ATOM 5392 N N . ILE A 1 710 ? 3.422 -40.781 -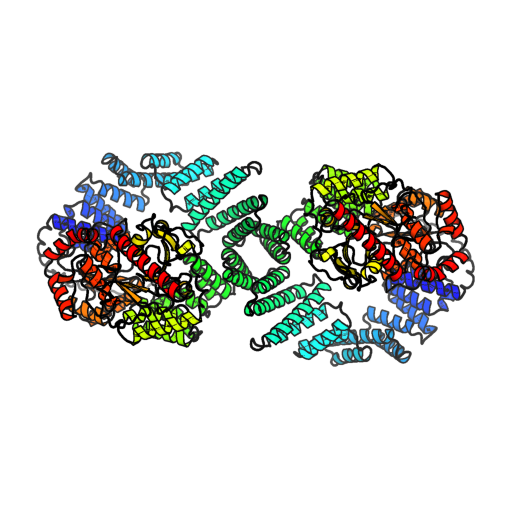11.5 1 79.25 710 ILE A N 1
ATOM 5393 C CA . ILE A 1 710 ? 4.156 -39.688 -10.883 1 79.25 710 ILE A CA 1
ATOM 5394 C C . ILE A 1 710 ? 4.746 -38.781 -11.969 1 79.25 710 ILE A C 1
ATOM 5396 O O . ILE A 1 710 ? 4.727 -37.562 -11.844 1 79.25 710 ILE A O 1
ATOM 5400 N N . SER A 1 711 ? 5.258 -39.438 -13.008 1 85.12 711 SER A N 1
ATOM 5401 C CA . SER A 1 711 ? 5.863 -38.656 -14.102 1 85.12 711 SER A CA 1
ATOM 5402 C C . SER A 1 711 ? 5.285 -39.094 -15.445 1 85.12 711 SER A C 1
ATOM 5404 O O . SER A 1 711 ? 4.648 -40.125 -15.555 1 85.12 711 SER A O 1
ATOM 5406 N N . ASN A 1 712 ? 5.484 -38.219 -16.344 1 87.81 712 ASN A N 1
ATOM 5407 C CA . ASN A 1 712 ? 5.035 -38.562 -17.703 1 87.81 712 ASN A CA 1
ATOM 5408 C C . ASN A 1 712 ? 5.738 -39.781 -18.25 1 87.81 712 ASN A C 1
ATOM 5410 O O . ASN A 1 712 ? 5.133 -40.594 -18.969 1 87.81 712 ASN A O 1
ATOM 5414 N N . ARG A 1 713 ? 6.941 -39.938 -17.891 1 88.38 713 ARG A N 1
ATOM 5415 C CA . ARG A 1 713 ? 7.684 -41.125 -18.328 1 88.38 713 ARG A CA 1
ATOM 5416 C C . ARG A 1 713 ? 7.09 -42.375 -17.75 1 88.38 713 ARG A C 1
ATOM 5418 O O . ARG A 1 713 ? 6.949 -43.406 -18.438 1 88.38 713 ARG A O 1
ATOM 5425 N N . ASP A 1 714 ? 6.746 -42.281 -16.484 1 88.88 714 ASP A N 1
ATOM 5426 C CA . ASP A 1 714 ? 6.09 -43.406 -15.836 1 88.88 714 ASP A CA 1
ATOM 5427 C C . ASP A 1 714 ? 4.742 -43.719 -16.484 1 88.88 714 ASP A C 1
ATOM 5429 O O . ASP A 1 714 ? 4.387 -44.875 -16.672 1 88.88 714 ASP A O 1
ATOM 5433 N N . HIS A 1 715 ? 4.086 -42.688 -16.781 1 91.94 715 HIS A N 1
ATOM 5434 C CA . HIS A 1 715 ? 2.797 -42.812 -17.453 1 91.94 715 HIS A CA 1
ATOM 5435 C C . HIS A 1 715 ? 2.939 -43.562 -18.781 1 91.94 715 HIS A C 1
ATOM 5437 O O . HIS A 1 715 ? 2.193 -44.5 -19.047 1 91.94 715 HIS A O 1
ATOM 5443 N N . MET A 1 716 ? 3.881 -43.219 -19.547 1 93.94 716 MET A N 1
ATOM 5444 C CA . MET A 1 716 ? 4.102 -43.812 -20.859 1 93.94 716 MET A CA 1
ATOM 5445 C C . MET A 1 716 ? 4.566 -45.281 -20.688 1 93.94 716 MET A C 1
ATOM 5447 O O . MET A 1 716 ? 4.172 -46.156 -21.469 1 93.94 716 MET A O 1
ATOM 5451 N N . ALA A 1 717 ? 5.312 -45.531 -19.688 1 91.56 717 ALA A N 1
ATOM 5452 C CA . ALA A 1 717 ? 5.824 -46.875 -19.438 1 91.56 717 ALA A CA 1
ATOM 5453 C C . ALA A 1 717 ? 4.691 -47.844 -19.078 1 91.56 717 ALA A C 1
ATOM 5455 O O . ALA A 1 717 ? 4.77 -49.031 -19.359 1 91.56 717 ALA A O 1
ATOM 5456 N N . GLN A 1 718 ? 3.699 -47.344 -18.547 1 92.19 718 GLN A N 1
ATOM 5457 C CA . GLN A 1 718 ? 2.594 -48.156 -18.078 1 92.19 718 GLN A CA 1
ATOM 5458 C C . GLN A 1 718 ? 1.82 -48.75 -19.25 1 92.19 718 GLN A C 1
ATOM 5460 O O . GLN A 1 718 ? 1.078 -49.719 -19.078 1 92.19 718 GLN A O 1
ATOM 5465 N N . TYR A 1 719 ? 1.958 -48.219 -20.391 1 94.69 719 TYR A N 1
ATOM 5466 C CA . TYR A 1 719 ? 1.375 -48.875 -21.578 1 94.69 719 TYR A CA 1
ATOM 5467 C C . TYR A 1 719 ? 1.977 -50.25 -21.797 1 94.69 719 TYR A C 1
ATOM 5469 O O . TYR A 1 719 ? 1.41 -51.062 -22.531 1 94.69 719 TYR A O 1
ATOM 5477 N N . GLY A 1 720 ? 3.074 -50.5 -21.172 1 91.19 720 GLY A N 1
ATOM 5478 C CA . GLY A 1 720 ? 3.697 -51.812 -21.234 1 91.19 720 GLY A CA 1
ATOM 5479 C C . GLY A 1 720 ? 2.861 -52.906 -20.578 1 91.19 720 GLY A C 1
ATOM 5480 O O . GLY A 1 720 ? 3.1 -54.094 -20.812 1 91.19 720 GLY A O 1
ATOM 5481 N N . LEU A 1 721 ? 1.851 -52.469 -19.875 1 89.69 721 LEU A N 1
ATOM 5482 C CA . LEU A 1 721 ? 0.973 -53.438 -19.203 1 89.69 721 LEU A CA 1
ATOM 5483 C C . LEU A 1 721 ? -0.189 -53.844 -20.109 1 89.69 721 LEU A C 1
ATOM 5485 O O . LEU A 1 721 ? -0.898 -54.812 -19.828 1 89.69 721 LEU A O 1
ATOM 5489 N N . VAL A 1 722 ? -0.352 -53.125 -21.234 1 95.38 722 VAL A N 1
ATOM 5490 C CA . VAL A 1 722 ? -1.557 -53.25 -22.047 1 95.38 722 VAL A CA 1
ATOM 5491 C C . VAL A 1 722 ? -1.205 -53.875 -23.391 1 95.38 722 VAL A C 1
ATOM 5493 O O . VAL A 1 722 ? -0.183 -53.531 -24 1 95.38 722 VAL A O 1
ATOM 5496 N N . ASP A 1 723 ? -2.08 -54.75 -23.844 1 96.94 723 ASP A N 1
ATOM 5497 C CA . ASP A 1 723 ? -1.874 -55.375 -25.156 1 96.94 723 ASP A CA 1
ATOM 5498 C C . ASP A 1 723 ? -2.734 -54.688 -26.219 1 96.94 723 ASP A C 1
ATOM 5500 O O . ASP A 1 723 ? -2.299 -54.5 -27.359 1 96.94 723 ASP A O 1
ATOM 5504 N N . ILE A 1 724 ? -3.932 -54.406 -25.859 1 98.44 724 ILE A N 1
ATOM 5505 C CA . ILE A 1 724 ? -4.895 -53.812 -26.781 1 98.44 724 ILE A CA 1
ATOM 5506 C C . ILE A 1 724 ? -5.59 -52.625 -26.094 1 98.44 724 ILE A C 1
ATOM 5508 O O . ILE A 1 724 ? -6.164 -52.781 -25.016 1 98.44 724 ILE A O 1
ATOM 5512 N N . GLY A 1 725 ? -5.43 -51.469 -26.734 1 98.38 725 GLY A N 1
ATOM 5513 C CA . GLY A 1 725 ? -6.164 -50.312 -26.25 1 98.38 725 GLY A CA 1
ATOM 5514 C C . GLY A 1 725 ? -7.605 -50.281 -26.703 1 98.38 725 GLY A C 1
ATOM 5515 O O . GLY A 1 725 ? -7.914 -50.656 -27.844 1 98.38 725 GLY A O 1
ATOM 5516 N N . LEU A 1 726 ? -8.523 -49.781 -25.844 1 98.38 726 LEU A N 1
ATOM 5517 C CA . LEU A 1 726 ? -9.938 -49.625 -26.188 1 98.38 726 LEU A CA 1
ATOM 5518 C C . LEU A 1 726 ? -10.352 -48.156 -26.141 1 98.38 726 LEU A C 1
ATOM 5520 O O . LEU A 1 726 ? -10.211 -47.5 -25.109 1 98.38 726 LEU A O 1
ATOM 5524 N N . ASP A 1 727 ? -10.852 -47.656 -27.234 1 97.69 727 ASP A N 1
ATOM 5525 C CA . ASP A 1 727 ? -11.344 -46.312 -27.312 1 97.69 727 ASP A CA 1
ATOM 5526 C C . ASP A 1 727 ? -12.812 -46.219 -26.922 1 97.69 727 ASP A C 1
ATOM 5528 O O . ASP A 1 727 ? -13.609 -47.094 -27.266 1 97.69 727 ASP A O 1
ATOM 5532 N N . PRO A 1 728 ? -13.109 -45.188 -26.156 1 97.44 728 PRO A N 1
ATOM 5533 C CA . PRO A 1 728 ? -14.516 -44.969 -25.812 1 97.44 728 PRO A CA 1
ATOM 5534 C C . PRO A 1 728 ? -15.289 -44.219 -26.891 1 97.44 728 PRO A C 1
ATOM 5536 O O . PRO A 1 728 ? -14.695 -43.812 -27.891 1 97.44 728 PRO A O 1
ATOM 5539 N N . TRP A 1 729 ? -16.609 -44.094 -26.812 1 96 729 TRP A N 1
ATOM 5540 C CA . TRP A 1 729 ? -17.531 -43.344 -27.656 1 96 729 TRP A CA 1
ATOM 5541 C C . TRP A 1 729 ? -18.703 -42.812 -26.844 1 96 729 TRP A C 1
ATOM 5543 O O . TRP A 1 729 ? -19.016 -43.344 -25.766 1 96 729 TRP A O 1
ATOM 5553 N N . PRO A 1 730 ? -19.344 -41.719 -27.188 1 95.62 730 PRO A N 1
ATOM 5554 C CA . PRO A 1 730 ? -19.188 -41.031 -28.469 1 95.62 730 PRO A CA 1
ATOM 5555 C C . PRO A 1 730 ? -17.984 -40.062 -28.469 1 95.62 730 PRO A C 1
ATOM 5557 O O . PRO A 1 730 ? -17.734 -39.406 -29.453 1 95.62 730 PRO A O 1
ATOM 5560 N N . TYR A 1 731 ? -17.312 -39.969 -27.375 1 96.31 731 TYR A N 1
ATOM 5561 C CA . TYR A 1 731 ? -16.109 -39.188 -27.25 1 96.31 731 TYR A CA 1
ATOM 5562 C C . TYR A 1 731 ? -14.867 -40.062 -27.234 1 96.31 731 TYR A C 1
ATOM 5564 O O . TYR A 1 731 ? -14.484 -40.594 -26.203 1 96.31 731 TYR A O 1
ATOM 5572 N N . ALA A 1 732 ? -14.195 -40.125 -28.312 1 96.75 732 ALA A N 1
ATOM 5573 C CA . ALA A 1 732 ? -13.047 -41 -28.484 1 96.75 732 ALA A CA 1
ATOM 5574 C C . ALA A 1 732 ? -11.781 -40.375 -27.906 1 96.75 732 ALA A C 1
ATOM 5576 O O . ALA A 1 732 ? -11.781 -39.219 -27.516 1 96.75 732 ALA A O 1
ATOM 5577 N N . GLY A 1 733 ? -10.742 -41.188 -27.797 1 96.12 733 GLY A N 1
ATOM 5578 C CA . GLY A 1 733 ? -9.445 -40.688 -27.375 1 96.12 733 GLY A CA 1
ATOM 5579 C C . GLY A 1 733 ? -8.727 -39.906 -28.453 1 96.12 733 GLY A C 1
ATOM 5580 O O . GLY A 1 733 ? -9.008 -40.062 -29.641 1 96.12 733 GLY A O 1
ATOM 5581 N N . THR A 1 734 ? -7.922 -39 -28.016 1 96.75 734 THR A N 1
ATOM 5582 C CA . THR A 1 734 ? -7.035 -38.281 -28.922 1 96.75 734 THR A CA 1
ATOM 5583 C C . THR A 1 734 ? -5.574 -38.469 -28.516 1 96.75 734 THR A C 1
ATOM 5585 O O . THR A 1 734 ? -4.914 -39.406 -29 1 96.75 734 THR A O 1
ATOM 5588 N N . THR A 1 735 ? -5.195 -37.75 -27.422 1 95.94 735 THR A N 1
ATOM 5589 C CA . THR A 1 735 ? -3.828 -37.875 -26.938 1 95.94 735 THR A CA 1
ATOM 5590 C C . THR A 1 735 ? -3.576 -39.312 -26.422 1 95.94 735 THR A C 1
ATOM 5592 O O . THR A 1 735 ? -2.518 -39.875 -26.672 1 95.94 735 THR A O 1
ATOM 5595 N N . THR A 1 736 ? -4.547 -39.812 -25.734 1 96.38 736 THR A N 1
ATOM 5596 C CA . THR A 1 736 ? -4.43 -41.156 -25.188 1 96.38 736 THR A CA 1
ATOM 5597 C C . THR A 1 736 ? -4.242 -42.188 -26.297 1 96.38 736 THR A C 1
ATOM 5599 O O . THR A 1 736 ? -3.436 -43.094 -26.172 1 96.38 736 THR A O 1
ATOM 5602 N N . THR A 1 737 ? -4.977 -42 -27.328 1 97.62 737 THR A N 1
ATOM 5603 C CA . THR A 1 737 ? -4.863 -42.938 -28.469 1 97.62 737 THR A CA 1
ATOM 5604 C C . THR A 1 737 ? -3.498 -42.781 -29.141 1 97.62 737 THR A C 1
ATOM 5606 O O . THR A 1 737 ? -2.855 -43.781 -29.453 1 97.62 737 THR A O 1
ATOM 5609 N N . ALA A 1 738 ? -3.092 -41.594 -29.344 1 97.38 738 ALA A N 1
ATOM 5610 C CA . ALA A 1 738 ? -1.777 -41.375 -29.938 1 97.38 738 ALA A CA 1
ATOM 5611 C C . ALA A 1 738 ? -0.669 -41.938 -29.062 1 97.38 738 ALA A C 1
ATOM 5613 O O . ALA A 1 738 ? 0.287 -42.531 -29.578 1 97.38 738 ALA A O 1
ATOM 5614 N N . GLU A 1 739 ? -0.801 -41.844 -27.797 1 97 739 GLU A N 1
ATOM 5615 C CA . GLU A 1 739 ? 0.179 -42.344 -26.859 1 97 739 GLU A CA 1
ATOM 5616 C C . GLU A 1 739 ? 0.215 -43.875 -26.891 1 97 739 GLU A C 1
ATOM 5618 O O . GLU A 1 739 ? 1.291 -44.469 -26.875 1 97 739 GLU A O 1
ATOM 5623 N N . ALA A 1 740 ? -0.929 -44.438 -26.906 1 97.75 740 ALA A N 1
ATOM 5624 C CA . ALA A 1 740 ? -0.998 -45.906 -26.984 1 97.75 740 ALA A CA 1
ATOM 5625 C C . ALA A 1 740 ? -0.298 -46.406 -28.234 1 97.75 740 ALA A C 1
ATOM 5627 O O . ALA A 1 740 ? 0.522 -47.344 -28.156 1 97.75 740 ALA A O 1
ATOM 5628 N N . LEU A 1 741 ? -0.58 -45.781 -29.344 1 98.19 741 LEU A N 1
ATOM 5629 C CA . LEU A 1 741 ? -0.017 -46.219 -30.625 1 98.19 741 LEU A CA 1
ATOM 5630 C C . LEU A 1 741 ? 1.502 -46.062 -30.609 1 98.19 741 LEU A C 1
ATOM 5632 O O . LEU A 1 741 ? 2.213 -47 -31 1 98.19 741 LEU A O 1
ATOM 5636 N N . VAL A 1 742 ? 1.959 -45 -30.156 1 97.81 742 VAL A N 1
ATOM 5637 C CA . VAL A 1 742 ? 3.396 -44.75 -30.203 1 97.81 742 VAL A CA 1
ATOM 5638 C C . VAL A 1 742 ? 4.113 -45.656 -29.234 1 97.81 742 VAL A C 1
ATOM 5640 O O . VAL A 1 742 ? 5.285 -46 -29.438 1 97.81 742 VAL A O 1
ATOM 5643 N N . MET A 1 743 ? 3.393 -46.156 -28.25 1 97.25 743 MET A N 1
ATOM 5644 C CA . MET A 1 743 ? 3.98 -47.062 -27.281 1 97.25 743 MET A CA 1
ATOM 5645 C C . MET A 1 743 ? 3.766 -48.5 -27.688 1 97.25 743 MET A C 1
ATOM 5647 O O . MET A 1 743 ? 4.027 -49.438 -26.906 1 97.25 743 MET A O 1
ATOM 5651 N N . GLY A 1 744 ? 3.26 -48.688 -28.797 1 97.44 744 GLY A N 1
ATOM 5652 C CA . GLY A 1 744 ? 3.176 -50.031 -29.375 1 97.44 744 GLY A CA 1
ATOM 5653 C C . GLY A 1 744 ? 1.867 -50.75 -29.062 1 97.44 744 GLY A C 1
ATOM 5654 O O . GLY A 1 744 ? 1.732 -51.938 -29.297 1 97.44 744 GLY A O 1
ATOM 5655 N N . VAL A 1 745 ? 0.957 -50.062 -28.578 1 98.19 745 VAL A N 1
ATOM 5656 C CA . VAL A 1 745 ? -0.327 -50.656 -28.219 1 98.19 745 VAL A CA 1
ATOM 5657 C C . VAL A 1 745 ? -1.376 -50.281 -29.266 1 98.19 745 VAL A C 1
ATOM 5659 O O . VAL A 1 745 ? -1.822 -49.125 -29.328 1 98.19 745 VAL A O 1
ATOM 5662 N N . PRO A 1 746 ? -1.8 -51.219 -30.094 1 98.06 746 PRO A N 1
ATOM 5663 C CA . PRO A 1 746 ? -2.887 -50.906 -31.016 1 98.06 746 PRO A CA 1
ATOM 5664 C C . PRO A 1 746 ? -4.191 -50.562 -30.297 1 98.06 746 PRO A C 1
ATOM 5666 O O . PRO A 1 746 ? -4.496 -51.156 -29.266 1 98.06 746 PRO A O 1
ATOM 5669 N N . CYS A 1 747 ? -4.957 -49.656 -30.891 1 98.06 747 CYS A N 1
ATOM 5670 C CA . CYS A 1 747 ? -6.188 -49.188 -30.266 1 98.06 747 CYS A CA 1
ATOM 5671 C C . CYS A 1 747 ? -7.395 -49.469 -31.141 1 98.06 747 CYS A C 1
ATOM 5673 O O . CYS A 1 747 ? -7.395 -49.156 -32.344 1 98.06 747 CYS A O 1
ATOM 5675 N N . LEU A 1 748 ? -8.336 -50.094 -30.562 1 98.44 748 LEU A N 1
ATOM 5676 C CA . LEU A 1 748 ? -9.586 -50.344 -31.266 1 98.44 748 LEU A CA 1
ATOM 5677 C C . LEU A 1 748 ? -10.586 -49.219 -31.062 1 98.44 748 LEU A C 1
ATOM 5679 O O . LEU A 1 748 ? -10.875 -48.844 -29.922 1 98.44 748 LEU A O 1
ATOM 5683 N N . THR A 1 749 ? -11.07 -48.625 -32.188 1 98.19 749 THR A N 1
ATOM 5684 C CA . THR A 1 749 ? -12.016 -47.5 -32.094 1 98.19 749 THR A CA 1
ATOM 5685 C C . THR A 1 749 ? -13.297 -47.844 -32.844 1 98.19 749 THR A C 1
ATOM 5687 O O . THR A 1 749 ? -13.336 -48.781 -33.656 1 98.19 749 THR A O 1
ATOM 5690 N N . LEU A 1 750 ? -14.383 -47.156 -32.469 1 97.81 750 LEU A N 1
ATOM 5691 C CA . LEU A 1 750 ? -15.688 -47.281 -33.125 1 97.81 750 LEU A CA 1
ATOM 5692 C C . LEU A 1 750 ? -16 -46.031 -33.938 1 97.81 750 LEU A C 1
ATOM 5694 O O . LEU A 1 750 ? -15.93 -44.906 -33.438 1 97.81 750 LEU A O 1
ATOM 5698 N N . ALA A 1 751 ? -16.312 -46.219 -35.219 1 97.31 751 ALA A N 1
ATOM 5699 C CA . ALA A 1 751 ? -16.672 -45.094 -36.094 1 97.31 751 ALA A CA 1
ATOM 5700 C C . ALA A 1 751 ? -18.078 -44.594 -35.75 1 97.31 751 ALA A C 1
ATOM 5702 O O . ALA A 1 751 ? -18.969 -45.406 -35.469 1 97.31 751 ALA A O 1
ATOM 5703 N N . GLY A 1 752 ? -18.266 -43.312 -35.75 1 95.38 752 GLY A N 1
ATOM 5704 C CA . GLY A 1 752 ? -19.547 -42.688 -35.5 1 95.38 752 GLY A CA 1
ATOM 5705 C C . GLY A 1 752 ? -19.906 -41.625 -36.531 1 95.38 752 GLY A C 1
ATOM 5706 O O . GLY A 1 752 ? -19.547 -41.719 -37.688 1 95.38 752 GLY A O 1
ATOM 5707 N N . ARG A 1 753 ? -20.719 -40.656 -36.031 1 93.81 753 ARG A N 1
ATOM 5708 C CA . ARG A 1 753 ? -21.266 -39.719 -37 1 93.81 753 ARG A CA 1
ATOM 5709 C C . ARG A 1 753 ? -20.891 -38.281 -36.625 1 93.81 753 ARG A C 1
ATOM 5711 O O . ARG A 1 753 ? -21.344 -37.312 -37.25 1 93.81 753 ARG A O 1
ATOM 5718 N N . CYS A 1 754 ? -20.172 -38.188 -35.594 1 95.25 754 CYS A N 1
ATOM 5719 C CA . CYS A 1 754 ? -19.812 -36.844 -35.188 1 95.25 754 CYS A CA 1
ATOM 5720 C C . CYS A 1 754 ? -18.328 -36.719 -34.938 1 95.25 754 CYS A C 1
ATOM 5722 O O . CYS A 1 754 ? -17.609 -37.75 -34.875 1 95.25 754 CYS A O 1
ATOM 5724 N N . HIS A 1 755 ? -17.844 -35.5 -34.812 1 97.31 755 HIS A N 1
ATOM 5725 C CA . HIS A 1 755 ? -16.422 -35.188 -34.688 1 97.31 755 HIS A CA 1
ATOM 5726 C C . HIS A 1 755 ? -15.781 -35.969 -33.531 1 97.31 755 HIS A C 1
ATOM 5728 O O . HIS A 1 755 ? -14.797 -36.688 -33.719 1 97.31 755 HIS A O 1
ATOM 5734 N N . ALA A 1 756 ? -16.359 -35.844 -32.312 1 96.38 756 ALA A N 1
ATOM 5735 C CA . ALA A 1 756 ? -15.805 -36.406 -31.078 1 96.38 756 ALA A CA 1
ATOM 5736 C C . ALA A 1 756 ? -15.664 -37.938 -31.203 1 96.38 756 ALA A C 1
ATOM 5738 O O . ALA A 1 756 ? -14.734 -38.531 -30.641 1 96.38 756 ALA A O 1
ATOM 5739 N N . HIS A 1 757 ? -16.547 -38.438 -31.938 1 94.81 757 HIS A N 1
ATOM 5740 C CA . HIS A 1 757 ? -16.625 -39.875 -32.125 1 94.81 757 HIS A CA 1
ATOM 5741 C C . HIS A 1 757 ? -15.555 -40.375 -33.094 1 94.81 757 HIS A C 1
ATOM 5743 O O . HIS A 1 757 ? -15.047 -41.5 -32.969 1 94.81 757 HIS A O 1
ATOM 5749 N N . ASN A 1 758 ? -15.164 -39.594 -34.031 1 97.38 758 ASN A N 1
ATOM 5750 C CA . ASN A 1 758 ? -14.406 -40.031 -35.188 1 97.38 758 ASN A CA 1
ATOM 5751 C C . ASN A 1 758 ? -12.93 -39.656 -35.094 1 97.38 758 ASN A C 1
ATOM 5753 O O . ASN A 1 758 ? -12.141 -39.938 -36 1 97.38 758 ASN A O 1
ATOM 5757 N N . VAL A 1 759 ? -12.523 -39.062 -34.031 1 97.69 759 VAL A N 1
ATOM 5758 C CA . VAL A 1 759 ? -11.133 -38.656 -33.906 1 97.69 759 VAL A CA 1
ATOM 5759 C C . VAL A 1 759 ? -10.219 -39.875 -33.906 1 97.69 759 VAL A C 1
ATOM 5761 O O . VAL A 1 759 ? -9.172 -39.875 -34.562 1 97.69 759 VAL A O 1
ATOM 5764 N N . GLY A 1 760 ? -10.641 -40.906 -33.156 1 97 760 GLY A N 1
ATOM 5765 C CA . GLY A 1 760 ? -9.883 -42.156 -33.188 1 97 760 GLY A CA 1
ATOM 5766 C C . GLY A 1 760 ? -9.75 -42.75 -34.562 1 97 760 GLY A C 1
ATOM 5767 O O . GLY A 1 760 ? -8.695 -43.281 -34.938 1 97 760 GLY A O 1
ATOM 5768 N N . VAL A 1 761 ? -10.789 -42.562 -35.406 1 98.06 761 VAL A N 1
ATOM 5769 C CA . VAL A 1 761 ? -10.781 -43.062 -36.75 1 98.06 761 VAL A CA 1
ATOM 5770 C C . VAL A 1 761 ? -9.727 -42.312 -37.594 1 98.06 761 VAL A C 1
ATOM 5772 O O . VAL A 1 761 ? -8.969 -42.938 -38.344 1 98.06 761 VAL A O 1
ATOM 5775 N N . SER A 1 762 ? -9.75 -41.062 -37.406 1 98.12 762 SER A N 1
ATOM 5776 C CA . SER A 1 762 ? -8.797 -40.25 -38.125 1 98.12 762 SER A CA 1
ATOM 5777 C C . SER A 1 762 ? -7.359 -40.594 -37.75 1 98.12 762 SER A C 1
ATOM 5779 O O . SER A 1 762 ? -6.496 -40.719 -38.625 1 98.12 762 SER A O 1
ATOM 5781 N N . LEU A 1 763 ? -7.062 -40.812 -36.531 1 98.06 763 LEU A N 1
ATOM 5782 C CA . LEU A 1 763 ? -5.727 -41.156 -36.031 1 98.06 763 LEU A CA 1
ATOM 5783 C C . LEU A 1 763 ? -5.27 -42.5 -36.562 1 98.06 763 LEU A C 1
ATOM 5785 O O . LEU A 1 763 ? -4.148 -42.625 -37.062 1 98.06 763 LEU A O 1
ATOM 5789 N N . LEU A 1 764 ? -6.125 -43.469 -36.469 1 98.19 764 LEU A N 1
ATOM 5790 C CA . LEU A 1 764 ? -5.781 -44.812 -36.906 1 98.19 764 LEU A CA 1
ATOM 5791 C C . LEU A 1 764 ? -5.582 -44.875 -38.406 1 98.19 764 LEU A C 1
ATOM 5793 O O . LEU A 1 764 ? -4.734 -45.625 -38.906 1 98.19 764 LEU A O 1
ATOM 5797 N N . THR A 1 765 ? -6.395 -44.062 -39.125 1 97.75 765 THR A N 1
ATOM 5798 C CA . THR A 1 765 ? -6.242 -43.969 -40.562 1 97.75 765 THR A CA 1
ATOM 5799 C C . THR A 1 765 ? -4.895 -43.344 -40.938 1 97.75 765 THR A C 1
ATOM 5801 O O . THR A 1 765 ? -4.238 -43.812 -41.875 1 97.75 765 THR A O 1
ATOM 5804 N N . ALA A 1 766 ? -4.52 -42.406 -40.25 1 97.31 766 ALA A N 1
ATOM 5805 C CA . ALA A 1 766 ? -3.26 -41.719 -40.5 1 97.31 766 ALA A CA 1
ATOM 5806 C C . ALA A 1 766 ? -2.072 -42.656 -40.344 1 97.31 766 ALA A C 1
ATOM 5808 O O . ALA A 1 766 ? -1.034 -42.469 -41 1 97.31 766 ALA A O 1
ATOM 5809 N N . VAL A 1 767 ? -2.223 -43.719 -39.531 1 97.31 767 VAL A N 1
ATOM 5810 C CA . VAL A 1 767 ? -1.12 -44.656 -39.281 1 97.31 767 VAL A CA 1
ATOM 5811 C C . VAL A 1 767 ? -1.326 -45.938 -40.062 1 97.31 767 VAL A C 1
ATOM 5813 O O . VAL A 1 767 ? -0.5 -46.844 -40 1 97.31 767 VAL A O 1
ATOM 5816 N N . GLY A 1 768 ? -2.391 -46.031 -40.719 1 96.25 768 GLY A N 1
ATOM 5817 C CA . GLY A 1 768 ? -2.637 -47.156 -41.625 1 96.25 768 GLY A CA 1
ATOM 5818 C C . GLY A 1 768 ? -3.23 -48.375 -40.906 1 96.25 768 GLY A C 1
ATOM 5819 O O . GLY A 1 768 ? -2.91 -49.531 -41.219 1 96.25 768 GLY A O 1
ATOM 5820 N N . LEU A 1 769 ? -4.023 -48.156 -39.906 1 97.06 769 LEU A N 1
ATOM 5821 C CA . LEU A 1 769 ? -4.582 -49.25 -39.156 1 97.06 769 LEU A CA 1
ATOM 5822 C C . LEU A 1 769 ? -6.098 -49.312 -39.312 1 97.06 769 LEU A C 1
ATOM 5824 O O . LEU A 1 769 ? -6.766 -50.094 -38.625 1 97.06 769 LEU A O 1
ATOM 5828 N N . GLN A 1 770 ? -6.73 -48.562 -40.188 1 95.19 770 GLN A N 1
ATOM 5829 C CA . GLN A 1 770 ? -8.172 -48.344 -40.281 1 95.19 770 GLN A CA 1
ATOM 5830 C C . GLN A 1 770 ? -8.883 -49.656 -40.625 1 95.19 770 GLN A C 1
ATOM 5832 O O . GLN A 1 770 ? -10.016 -49.906 -40.219 1 95.19 770 GLN A O 1
ATOM 5837 N N . GLU A 1 771 ? -8.281 -50.531 -41.312 1 94.5 771 GLU A N 1
ATOM 5838 C CA . GLU A 1 771 ? -8.961 -51.719 -41.812 1 94.5 771 GLU A CA 1
ATOM 5839 C C . GLU A 1 771 ? -9.219 -52.719 -40.688 1 94.5 771 GLU A C 1
ATOM 5841 O O . GLU A 1 771 ? -10.32 -53.25 -40.594 1 94.5 771 GLU A O 1
ATOM 5846 N N . GLU A 1 772 ? -8.273 -52.844 -39.844 1 95 772 GLU A N 1
ATOM 5847 C CA . GLU A 1 772 ? -8.375 -53.906 -38.844 1 95 772 GLU A CA 1
ATOM 5848 C C . GLU A 1 772 ? -8.781 -53.344 -37.469 1 95 772 GLU A C 1
ATOM 5850 O O . GLU A 1 772 ? -9.305 -54.062 -36.625 1 95 772 GLU A O 1
ATOM 5855 N N . TRP A 1 773 ? -8.633 -52.094 -37.281 1 98.19 773 TRP A N 1
ATOM 5856 C CA . TRP A 1 773 ? -8.742 -51.594 -35.938 1 98.19 773 TRP A CA 1
ATOM 5857 C C . TRP A 1 773 ? -9.828 -50.531 -35.812 1 98.19 773 TRP A C 1
ATOM 5859 O O . TRP A 1 773 ? -9.906 -49.812 -34.812 1 98.19 773 TRP A O 1
ATOM 5869 N N . VAL A 1 774 ? -10.664 -50.344 -36.875 1 98.31 774 VAL A N 1
ATOM 5870 C CA . VAL A 1 774 ? -11.844 -49.469 -36.844 1 98.31 774 VAL A CA 1
ATOM 5871 C C . VAL A 1 774 ? -13.094 -50.312 -37.062 1 98.31 774 VAL A C 1
ATOM 5873 O O . VAL A 1 774 ? -13.234 -50.969 -38.125 1 98.31 774 VAL A O 1
ATOM 5876 N N . ALA A 1 775 ? -13.898 -50.312 -36.031 1 98.25 775 ALA A N 1
ATOM 5877 C CA . ALA A 1 775 ? -15.18 -51 -36.156 1 98.25 775 ALA A CA 1
ATOM 5878 C C . ALA A 1 775 ? -16.297 -50.031 -36.531 1 98.25 775 ALA A C 1
ATOM 5880 O O . ALA A 1 775 ? -16.219 -48.844 -36.25 1 98.25 775 ALA A O 1
ATOM 5881 N N . HIS A 1 776 ? -17.375 -50.531 -37.156 1 97 776 HIS A N 1
ATOM 5882 C CA . HIS A 1 776 ? -18.422 -49.656 -37.625 1 97 776 HIS A CA 1
ATOM 5883 C C . HIS A 1 776 ? -19.75 -49.938 -36.938 1 97 776 HIS A C 1
ATOM 5885 O O . HIS A 1 776 ? -20.766 -49.281 -37.219 1 97 776 HIS A O 1
ATOM 5891 N N . ASP A 1 777 ? -19.734 -50.844 -36.094 1 96.06 777 ASP A N 1
ATOM 5892 C CA . ASP A 1 777 ? -20.828 -51.094 -35.188 1 96.06 777 ASP A CA 1
ATOM 5893 C C . ASP A 1 777 ? -20.344 -51.844 -33.938 1 96.06 777 ASP A C 1
ATOM 5895 O O . ASP A 1 777 ? -19.203 -52.281 -33.875 1 96.06 777 ASP A O 1
ATOM 5899 N N . LEU A 1 778 ? -21.234 -52.062 -33.031 1 96.56 778 LEU A N 1
ATOM 5900 C CA . LEU A 1 778 ? -20.844 -52.562 -31.719 1 96.56 778 LEU A CA 1
ATOM 5901 C C . LEU A 1 778 ? -20.469 -54.031 -31.812 1 96.56 778 LEU A C 1
ATOM 5903 O O . LEU A 1 778 ? -19.531 -54.5 -31.141 1 96.56 778 LEU A O 1
ATOM 5907 N N . ASP A 1 779 ? -21.156 -54.719 -32.562 1 97.5 779 ASP A N 1
ATOM 5908 C CA . ASP A 1 779 ? -20.859 -56.156 -32.719 1 97.5 779 ASP A CA 1
ATOM 5909 C C . ASP A 1 779 ? -19.5 -56.344 -33.375 1 97.5 779 ASP A C 1
ATOM 5911 O O . ASP A 1 779 ? -18.719 -57.219 -33 1 97.5 779 ASP A O 1
ATOM 5915 N N . ALA A 1 780 ? -19.281 -55.562 -34.344 1 97.69 780 ALA A N 1
ATOM 5916 C CA . ALA A 1 780 ? -17.984 -55.594 -35.031 1 97.69 780 ALA A CA 1
ATOM 5917 C C . ALA A 1 780 ? -16.859 -55.188 -34.094 1 97.69 780 ALA A C 1
ATOM 5919 O O . ALA A 1 780 ? -15.75 -55.75 -34.156 1 97.69 780 ALA A O 1
ATOM 5920 N N . TYR A 1 781 ? -17.219 -54.25 -33.312 1 97.94 781 TYR A N 1
ATOM 5921 C CA . TYR A 1 781 ? -16.25 -53.812 -32.312 1 97.94 781 TYR A CA 1
ATOM 5922 C C . TYR A 1 781 ? -15.859 -54.938 -31.359 1 97.94 781 TYR A C 1
ATOM 5924 O O . TYR A 1 781 ? -14.672 -55.188 -31.141 1 97.94 781 TYR A O 1
ATOM 5932 N N . VAL A 1 782 ? -16.812 -55.656 -30.875 1 98.25 782 VAL A N 1
ATOM 5933 C CA . VAL A 1 782 ? -16.578 -56.781 -29.953 1 98.25 782 VAL A CA 1
ATOM 5934 C C . VAL A 1 782 ? -15.859 -57.906 -30.703 1 98.25 782 VAL A C 1
ATOM 5936 O O . VAL A 1 782 ? -14.891 -58.469 -30.188 1 98.25 782 VAL A O 1
ATOM 5939 N N . ALA A 1 783 ? -16.25 -58.156 -31.891 1 98.19 783 ALA A N 1
ATOM 5940 C CA . ALA A 1 783 ? -15.656 -59.219 -32.688 1 98.19 783 ALA A CA 1
ATOM 5941 C C . ALA A 1 783 ? -14.188 -58.906 -32.969 1 98.19 783 ALA A C 1
ATOM 5943 O O . ALA A 1 783 ? -13.344 -59.812 -32.938 1 98.19 783 ALA A O 1
ATOM 5944 N N . ALA A 1 784 ? -13.977 -57.75 -33.281 1 98.12 784 ALA A N 1
ATOM 5945 C CA . ALA A 1 784 ? -12.609 -57.344 -33.562 1 98.12 784 ALA A CA 1
ATOM 5946 C C . ALA A 1 784 ? -11.711 -57.5 -32.344 1 98.12 784 ALA A C 1
ATOM 5948 O O . ALA A 1 784 ? -10.562 -57.906 -32.469 1 98.12 784 ALA A O 1
ATOM 5949 N N . ALA A 1 785 ? -12.242 -57.156 -31.203 1 98.25 785 ALA A N 1
ATOM 5950 C CA . ALA A 1 785 ? -11.492 -57.281 -29.953 1 98.25 785 ALA A CA 1
ATOM 5951 C C . ALA A 1 785 ? -11.18 -58.75 -29.656 1 98.25 785 ALA A C 1
ATOM 5953 O O . ALA A 1 785 ? -10.055 -59.094 -29.297 1 98.25 785 ALA A O 1
ATOM 5954 N N . VAL A 1 786 ? -12.141 -59.562 -29.875 1 97.94 786 VAL A N 1
ATOM 5955 C CA . VAL A 1 786 ? -12 -61 -29.594 1 97.94 786 VAL A CA 1
ATOM 5956 C C . VAL A 1 786 ? -11.008 -61.594 -30.578 1 97.94 786 VAL A C 1
ATOM 5958 O O . VAL A 1 786 ? -10.156 -62.406 -30.203 1 97.94 786 VAL A O 1
ATOM 5961 N N . ARG A 1 787 ? -11.141 -61.188 -31.797 1 97.5 787 ARG A N 1
ATOM 5962 C CA . ARG A 1 787 ? -10.234 -61.688 -32.812 1 97.5 787 ARG A CA 1
ATOM 5963 C C . ARG A 1 787 ? -8.789 -61.312 -32.531 1 97.5 787 ARG A C 1
ATOM 5965 O O . ARG A 1 787 ? -7.887 -62.125 -32.594 1 97.5 787 ARG A O 1
ATOM 5972 N N . ALA A 1 788 ? -8.625 -60.125 -32.188 1 97.44 788 ALA A N 1
ATOM 5973 C CA . ALA A 1 788 ? -7.281 -59.625 -31.875 1 97.44 788 ALA A CA 1
ATOM 5974 C C . ALA A 1 788 ? -6.703 -60.344 -30.656 1 97.44 788 ALA A C 1
ATOM 5976 O O . ALA A 1 788 ? -5.508 -60.656 -30.625 1 97.44 788 ALA A O 1
ATOM 5977 N N . ALA A 1 789 ? -7.527 -60.594 -29.672 1 97.06 789 ALA A N 1
ATOM 5978 C CA . ALA A 1 789 ? -7.098 -61.25 -28.438 1 97.06 789 ALA A CA 1
ATOM 5979 C C . ALA A 1 789 ? -6.664 -62.688 -28.719 1 97.06 789 ALA A C 1
ATOM 5981 O O . ALA A 1 789 ? -5.844 -63.25 -27.969 1 97.06 789 ALA A O 1
ATOM 5982 N N . GLY A 1 790 ? -7.113 -63.25 -29.766 1 95.5 790 GLY A N 1
ATOM 5983 C CA . GLY A 1 790 ? -6.789 -64.625 -30.109 1 95.5 790 GLY A CA 1
ATOM 5984 C C . GLY A 1 790 ? -5.516 -64.75 -30.922 1 95.5 790 GLY A C 1
ATOM 5985 O O . GLY A 1 790 ? -5 -65.875 -31.109 1 95.5 790 GLY A O 1
ATOM 5986 N N . ASP A 1 791 ? -5.051 -63.656 -31.359 1 95.75 791 ASP A N 1
ATOM 5987 C CA . ASP A 1 791 ? -3.863 -63.656 -32.219 1 95.75 791 ASP A CA 1
ATOM 5988 C C . ASP A 1 791 ? -2.678 -63 -31.5 1 95.75 791 ASP A C 1
ATOM 5990 O O . ASP A 1 791 ? -2.182 -61.969 -31.953 1 95.75 791 ASP A O 1
ATOM 5994 N N . VAL A 1 792 ? -2.121 -63.688 -30.547 1 95.19 792 VAL A N 1
ATOM 5995 C CA . VAL A 1 792 ? -1.058 -63.125 -29.719 1 95.19 792 VAL A CA 1
ATOM 5996 C C . VAL A 1 792 ? 0.197 -62.906 -30.562 1 95.19 792 VAL A C 1
ATOM 5998 O O . VAL A 1 792 ? 0.834 -61.875 -30.469 1 95.19 792 VAL A O 1
ATOM 6001 N N . PRO A 1 793 ? 0.561 -63.844 -31.484 1 94.88 793 PRO A N 1
ATOM 6002 C CA . PRO A 1 793 ? 1.728 -63.562 -32.312 1 94.88 793 PRO A CA 1
ATOM 6003 C C . PRO A 1 793 ? 1.561 -62.312 -33.188 1 94.88 793 PRO A C 1
ATOM 6005 O O . PRO A 1 793 ? 2.506 -61.531 -33.344 1 94.88 793 PRO A O 1
ATOM 6008 N N . GLY A 1 794 ? 0.376 -62.156 -33.688 1 95.88 794 GLY A N 1
ATOM 6009 C CA . GLY A 1 794 ? 0.102 -60.969 -34.469 1 95.88 794 GLY A CA 1
ATOM 6010 C C . GLY A 1 794 ? 0.208 -59.688 -33.656 1 95.88 794 GLY A C 1
ATOM 6011 O O . GLY A 1 794 ? 0.706 -58.688 -34.125 1 95.88 794 GLY A O 1
ATOM 6012 N N . LEU A 1 795 ? -0.226 -59.781 -32.438 1 96.44 795 LEU A N 1
ATOM 6013 C CA . LEU A 1 795 ? -0.14 -58.625 -31.562 1 96.44 795 LEU A CA 1
ATOM 6014 C C . LEU A 1 795 ? 1.314 -58.281 -31.266 1 96.44 795 LEU A C 1
ATOM 6016 O O . LEU A 1 795 ? 1.677 -57.094 -31.234 1 96.44 795 LEU A O 1
ATOM 6020 N N . CYS A 1 796 ? 2.088 -59.281 -31.062 1 95.12 796 CYS A N 1
ATOM 6021 C CA . CYS A 1 796 ? 3.498 -59.094 -30.75 1 95.12 796 CYS A CA 1
ATOM 6022 C C . CYS A 1 796 ? 4.238 -58.469 -31.938 1 95.12 796 CYS A C 1
ATOM 6024 O O . CYS A 1 796 ? 5.062 -57.594 -31.766 1 95.12 796 CYS A O 1
ATOM 6026 N N . GLU A 1 797 ? 3.869 -58.969 -33.062 1 95.81 797 GLU A N 1
ATOM 6027 C CA . GLU A 1 797 ? 4.477 -58.438 -34.281 1 95.81 797 GLU A CA 1
ATOM 6028 C C . GLU A 1 797 ? 4.09 -57 -34.5 1 95.81 797 GLU A C 1
ATOM 6030 O O . GLU A 1 797 ? 4.941 -56.156 -34.781 1 95.81 797 GLU A O 1
ATOM 6035 N N . LEU A 1 798 ? 2.912 -56.75 -34.344 1 96.88 798 LEU A N 1
ATOM 6036 C CA . LEU A 1 798 ? 2.432 -55.375 -34.5 1 96.88 798 LEU A CA 1
ATOM 6037 C C . LEU A 1 798 ? 3.084 -54.438 -33.469 1 96.88 798 LEU A C 1
ATOM 6039 O O . LEU A 1 798 ? 3.518 -53.344 -33.812 1 96.88 798 LEU A O 1
ATOM 6043 N N . ARG A 1 799 ? 3.18 -54.812 -32.25 1 96.75 799 ARG A N 1
ATOM 6044 C CA . ARG A 1 799 ? 3.75 -54 -31.156 1 96.75 799 ARG A CA 1
ATOM 6045 C C . ARG A 1 799 ? 5.199 -53.656 -31.453 1 96.75 799 ARG A C 1
ATOM 6047 O O . ARG A 1 799 ? 5.617 -52.5 -31.219 1 96.75 799 ARG A O 1
ATOM 6054 N N . SER A 1 800 ? 5.867 -54.531 -31.984 1 94.94 800 SER A N 1
ATOM 6055 C CA . SER A 1 800 ? 7.297 -54.344 -32.219 1 94.94 800 SER A CA 1
ATOM 6056 C C . SER A 1 800 ? 7.543 -53.281 -33.281 1 94.94 800 SER A C 1
ATOM 6058 O O . SER A 1 800 ? 8.562 -52.594 -33.281 1 94.94 800 SER A O 1
ATOM 6060 N N . GLY A 1 801 ? 6.617 -53.156 -34.188 1 96.5 801 GLY A N 1
ATOM 6061 C CA . GLY A 1 801 ? 6.832 -52.219 -35.281 1 96.5 801 GLY A CA 1
ATOM 6062 C C . GLY A 1 801 ? 5.953 -51 -35.25 1 96.5 801 GLY A C 1
ATOM 6063 O O . GLY A 1 801 ? 6.145 -50.062 -36 1 96.5 801 GLY A O 1
ATOM 6064 N N . LEU A 1 802 ? 5.16 -50.938 -34.344 1 97.62 802 LEU A N 1
ATOM 6065 C CA . LEU A 1 802 ? 4.109 -49.938 -34.375 1 97.62 802 LEU A CA 1
ATOM 6066 C C . LEU A 1 802 ? 4.691 -48.531 -34.125 1 97.62 802 LEU A C 1
ATOM 6068 O O . LEU A 1 802 ? 4.262 -47.562 -34.75 1 97.62 802 LEU A O 1
ATOM 6072 N N . ARG A 1 803 ? 5.613 -48.344 -33.219 1 97.75 803 ARG A N 1
ATOM 6073 C CA . ARG A 1 803 ? 6.215 -47.031 -33 1 97.75 803 ARG A CA 1
ATOM 6074 C C . ARG A 1 803 ? 6.883 -46.5 -34.25 1 97.75 803 ARG A C 1
ATOM 6076 O O . ARG A 1 803 ? 6.715 -45.312 -34.594 1 97.75 803 ARG A O 1
ATOM 6083 N N . GLY A 1 804 ? 7.633 -47.344 -34.875 1 97.25 804 GLY A N 1
ATOM 6084 C CA . GLY A 1 804 ? 8.242 -46.938 -36.125 1 97.25 804 GLY A CA 1
ATOM 6085 C C . GLY A 1 804 ? 7.23 -46.531 -37.188 1 97.25 804 GLY A C 1
ATOM 6086 O O . GLY A 1 804 ? 7.441 -45.562 -37.906 1 97.25 804 GLY A O 1
ATOM 6087 N N . ARG A 1 805 ? 6.16 -47.25 -37.219 1 97.06 805 ARG A N 1
ATOM 6088 C CA . ARG A 1 805 ? 5.086 -46.938 -38.156 1 97.06 805 ARG A CA 1
ATOM 6089 C C . ARG A 1 805 ? 4.465 -45.594 -37.844 1 97.06 805 ARG A C 1
ATOM 6091 O O . ARG A 1 805 ? 4.215 -44.781 -38.75 1 97.06 805 ARG A O 1
ATOM 6098 N N . VAL A 1 806 ? 4.215 -45.344 -36.625 1 97.88 806 VAL A N 1
ATOM 6099 C CA . VAL A 1 806 ? 3.615 -44.094 -36.219 1 97.88 806 VAL A CA 1
ATOM 6100 C C . VAL A 1 806 ? 4.562 -42.938 -36.531 1 97.88 806 VAL A C 1
ATOM 6102 O O . VAL A 1 806 ? 4.16 -41.969 -37.156 1 97.88 806 VAL A O 1
ATOM 6105 N N . LEU A 1 807 ? 5.82 -43.031 -36.156 1 97.06 807 LEU A N 1
ATOM 6106 C CA . LEU A 1 807 ? 6.812 -41.969 -36.344 1 97.06 807 LEU A CA 1
ATOM 6107 C C . LEU A 1 807 ? 7.074 -41.719 -37.812 1 97.06 807 LEU A C 1
ATOM 6109 O O . LEU A 1 807 ? 7.41 -40.594 -38.219 1 97.06 807 LEU A O 1
ATOM 6113 N N . GLY A 1 808 ? 6.828 -42.719 -38.562 1 96.25 808 GLY A N 1
ATOM 6114 C CA . GLY A 1 808 ? 7.07 -42.562 -39.969 1 96.25 808 GLY A CA 1
ATOM 6115 C C . GLY A 1 808 ? 5.832 -42.188 -40.75 1 96.25 808 GLY A C 1
ATOM 6116 O O . GLY A 1 808 ? 5.902 -41.938 -41.969 1 96.25 808 GLY A O 1
ATOM 6117 N N . SER A 1 809 ? 4.754 -42.031 -40.094 1 96.81 809 SER A N 1
ATOM 6118 C CA . SER A 1 809 ? 3.494 -41.719 -40.75 1 96.81 809 SER A CA 1
ATOM 6119 C C . SER A 1 809 ? 3.293 -40.188 -40.844 1 96.81 809 SER A C 1
ATOM 6121 O O . SER A 1 809 ? 4.078 -39.438 -40.281 1 96.81 809 SER A O 1
ATOM 6123 N N . ALA A 1 810 ? 2.213 -39.812 -41.469 1 95 810 ALA A N 1
ATOM 6124 C CA . ALA A 1 810 ? 1.854 -38.406 -41.625 1 95 810 ALA A CA 1
ATOM 6125 C C . ALA A 1 810 ? 1.442 -37.812 -40.281 1 95 810 ALA A C 1
ATOM 6127 O O . ALA A 1 810 ? 1.521 -36.594 -40.094 1 95 810 ALA A O 1
ATOM 6128 N N . LEU A 1 811 ? 1.143 -38.656 -39.375 1 96.94 811 LEU A N 1
ATOM 6129 C CA . LEU A 1 811 ? 0.702 -38.188 -38.062 1 96.94 811 LEU A CA 1
ATOM 6130 C C . LEU A 1 811 ? 1.834 -37.469 -37.312 1 96.94 811 LEU A C 1
ATOM 6132 O O . LEU A 1 811 ? 1.587 -36.594 -36.5 1 96.94 811 LEU A O 1
ATOM 6136 N N . CYS A 1 812 ? 3.082 -37.781 -37.688 1 97.5 812 CYS A N 1
ATOM 6137 C CA . CYS A 1 812 ? 4.211 -37.219 -36.938 1 97.5 812 CYS A CA 1
ATOM 6138 C C . CYS A 1 812 ? 5.117 -36.406 -37.875 1 97.5 812 CYS A C 1
ATOM 6140 O O . CYS A 1 812 ? 6.258 -36.094 -37.531 1 97.5 812 CYS A O 1
ATOM 6142 N N . ASP A 1 813 ? 4.551 -36.062 -39.062 1 96.5 813 ASP A N 1
ATOM 6143 C CA . ASP A 1 813 ? 5.32 -35.219 -40 1 96.5 813 ASP A CA 1
ATOM 6144 C C . ASP A 1 813 ? 5.027 -33.75 -39.812 1 96.5 813 ASP A C 1
ATOM 6146 O O . ASP A 1 813 ? 4.246 -33.156 -40.531 1 96.5 813 ASP A O 1
ATOM 6150 N N . GLY A 1 814 ? 5.754 -33.156 -38.969 1 96.12 814 GLY A N 1
ATOM 6151 C CA . GLY A 1 814 ? 5.531 -31.781 -38.531 1 96.12 814 GLY A CA 1
ATOM 6152 C C . GLY A 1 814 ? 5.723 -30.781 -39.656 1 96.12 814 GLY A C 1
ATOM 6153 O O . GLY A 1 814 ? 4.82 -30 -39.969 1 96.12 814 GLY A O 1
ATOM 6154 N N . PRO A 1 815 ? 6.793 -30.766 -40.312 1 96.25 815 PRO A N 1
ATOM 6155 C CA . PRO A 1 815 ? 7.062 -29.781 -41.375 1 96.25 815 PRO A CA 1
ATOM 6156 C C . PRO A 1 815 ? 6.035 -29.844 -42.5 1 96.25 815 PRO A C 1
ATOM 6158 O O . PRO A 1 815 ? 5.496 -28.797 -42.906 1 96.25 815 PRO A O 1
ATOM 6161 N N . ALA A 1 816 ? 5.695 -31.047 -42.938 1 96.25 816 ALA A N 1
ATOM 6162 C CA . ALA A 1 816 ? 4.715 -31.156 -44 1 96.25 816 ALA A CA 1
ATOM 6163 C C . ALA A 1 816 ? 3.336 -30.703 -43.562 1 96.25 816 ALA A C 1
ATOM 6165 O O . ALA A 1 816 ? 2.609 -30.047 -44.312 1 96.25 816 ALA A O 1
ATOM 6166 N N . PHE A 1 817 ? 3.074 -31.047 -42.469 1 97 817 PHE A N 1
ATOM 6167 C CA . PHE A 1 817 ? 1.786 -30.672 -41.875 1 97 817 PHE A CA 1
ATOM 6168 C C . PHE A 1 817 ? 1.645 -29.156 -41.812 1 97 817 PHE A C 1
ATOM 6170 O O . PHE A 1 817 ? 0.616 -28.609 -42.219 1 97 817 PHE A O 1
ATOM 6177 N N . VAL A 1 818 ? 2.648 -28.453 -41.281 1 97 818 VAL A N 1
ATOM 6178 C CA . VAL A 1 818 ? 2.592 -27 -41.062 1 97 818 VAL A CA 1
ATOM 6179 C C . VAL A 1 818 ? 2.623 -26.266 -42.406 1 97 818 VAL A C 1
ATOM 6181 O O . VAL A 1 818 ? 1.995 -25.219 -42.562 1 97 818 VAL A O 1
ATOM 6184 N N . GLN A 1 819 ? 3.254 -26.828 -43.344 1 95.56 819 GLN A N 1
ATOM 6185 C CA . GLN A 1 819 ? 3.215 -26.25 -44.688 1 95.56 819 GLN A CA 1
ATOM 6186 C C . GLN A 1 819 ? 1.79 -26.219 -45.25 1 95.56 819 GLN A C 1
ATOM 6188 O O . GLN A 1 819 ? 1.371 -25.234 -45.844 1 95.56 819 GLN A O 1
ATOM 6193 N N . GLY A 1 820 ? 1.123 -27.359 -45.031 1 94.94 820 GLY A N 1
ATOM 6194 C CA . GLY A 1 820 ? -0.281 -27.391 -45.406 1 94.94 820 GLY A CA 1
ATOM 6195 C C . GLY A 1 820 ? -1.128 -26.391 -44.625 1 94.94 820 GLY A C 1
ATOM 6196 O O . GLY A 1 820 ? -2.033 -25.781 -45.188 1 94.94 820 GLY A O 1
ATOM 6197 N N . LEU A 1 821 ? -0.819 -26.219 -43.438 1 96.44 821 LEU A N 1
ATOM 6198 C CA . LEU A 1 821 ? -1.536 -25.281 -42.594 1 96.44 821 LEU A CA 1
ATOM 6199 C C . LEU A 1 821 ? -1.327 -23.844 -43.031 1 96.44 821 LEU A C 1
ATOM 6201 O O . LEU A 1 821 ? -2.26 -23.031 -43.031 1 96.44 821 LEU A O 1
ATOM 6205 N N . GLU A 1 822 ? -0.134 -23.484 -43.438 1 96.31 822 GLU A N 1
ATOM 6206 C CA . GLU A 1 822 ? 0.19 -22.156 -43.938 1 96.31 822 GLU A CA 1
ATOM 6207 C C . GLU A 1 822 ? -0.624 -21.797 -45.188 1 96.31 822 GLU A C 1
ATOM 6209 O O . GLU A 1 822 ? -1.065 -20.656 -45.344 1 96.31 822 GLU A O 1
ATOM 6214 N N . VAL A 1 823 ? -0.803 -22.781 -45.938 1 95.38 823 VAL A N 1
ATOM 6215 C CA . VAL A 1 823 ? -1.602 -22.578 -47.156 1 95.38 823 VAL A CA 1
ATOM 6216 C C . VAL A 1 823 ? -3.039 -22.234 -46.781 1 95.38 823 VAL A C 1
ATOM 6218 O O . VAL A 1 823 ? -3.645 -21.328 -47.344 1 95.38 823 VAL A O 1
ATOM 6221 N N . VAL A 1 824 ? -3.455 -22.875 -45.844 1 96.62 824 VAL A N 1
ATOM 6222 C CA . VAL A 1 824 ? -4.816 -22.672 -45.375 1 96.62 824 VAL A CA 1
ATOM 6223 C C . VAL A 1 824 ? -4.938 -21.266 -44.75 1 96.62 824 VAL A C 1
ATOM 6225 O O . VAL A 1 824 ? -5.875 -20.531 -45.062 1 96.62 824 VAL A O 1
ATOM 6228 N N . PHE A 1 825 ? -4.02 -20.844 -43.906 1 96.75 825 PHE A N 1
ATOM 6229 C CA . PHE A 1 825 ? -4.07 -19.562 -43.219 1 96.75 825 PHE A CA 1
ATOM 6230 C C . PHE A 1 825 ? -3.984 -18.422 -44.219 1 96.75 825 PHE A C 1
ATOM 6232 O O . PHE A 1 825 ? -4.688 -17.406 -44.094 1 96.75 825 PHE A O 1
ATOM 6239 N N . ARG A 1 826 ? -3.15 -18.594 -45.156 1 94.38 826 ARG A N 1
ATOM 6240 C CA . ARG A 1 826 ? -3.037 -17.562 -46.188 1 94.38 826 ARG A CA 1
ATOM 6241 C C . ARG A 1 826 ? -4.336 -17.438 -46.969 1 94.38 826 ARG A C 1
ATOM 6243 O O . ARG A 1 826 ? -4.734 -16.328 -47.344 1 94.38 826 ARG A O 1
ATOM 6250 N N . GLY A 1 827 ? -4.867 -18.562 -47.219 1 94.12 827 GLY A N 1
ATOM 6251 C CA . GLY A 1 827 ? -6.148 -18.547 -47.906 1 94.12 827 GLY A CA 1
ATOM 6252 C C . GLY A 1 827 ? -7.242 -17.844 -47.125 1 94.12 827 GLY A C 1
ATOM 6253 O O . GLY A 1 827 ? -8.016 -17.062 -47.719 1 94.12 827 GLY A O 1
ATOM 6254 N N . LEU A 1 828 ? -7.328 -18.078 -45.906 1 95.44 828 LEU A N 1
ATOM 6255 C CA . LEU A 1 828 ? -8.336 -17.469 -45.031 1 95.44 828 LEU A CA 1
ATOM 6256 C C . LEU A 1 828 ? -8.117 -15.953 -44.969 1 95.44 828 LEU A C 1
ATOM 6258 O O . LEU A 1 828 ? -9.078 -15.18 -44.969 1 95.44 828 LEU A O 1
ATOM 6262 N N . TRP A 1 829 ? -6.871 -15.617 -44.812 1 92.62 829 TRP A N 1
ATOM 6263 C CA . TRP A 1 829 ? -6.516 -14.203 -44.75 1 92.62 829 TRP A CA 1
ATOM 6264 C C . TRP A 1 829 ? -6.887 -13.484 -46.031 1 92.62 829 TRP A C 1
ATOM 6266 O O . TRP A 1 829 ? -7.438 -12.383 -46 1 92.62 829 TRP A O 1
ATOM 6276 N N . GLN A 1 830 ? -6.668 -14.109 -47.094 1 89.06 830 GLN A N 1
ATOM 6277 C CA . GLN A 1 830 ? -6.977 -13.531 -48.406 1 89.06 830 GLN A CA 1
ATOM 6278 C C . GLN A 1 830 ? -8.484 -13.391 -48.594 1 89.06 830 GLN A C 1
ATOM 6280 O O . GLN A 1 830 ? -8.945 -12.414 -49.188 1 89.06 830 GLN A O 1
ATOM 6285 N N . ALA A 1 831 ? -9.133 -14.352 -48.188 1 90.31 831 ALA A N 1
ATOM 6286 C CA . ALA A 1 831 ? -10.586 -14.297 -48.281 1 90.31 831 ALA A CA 1
ATOM 6287 C C . ALA A 1 831 ? -11.148 -13.102 -47.531 1 90.31 831 ALA A C 1
ATOM 6289 O O . ALA A 1 831 ? -12.078 -12.438 -48 1 90.31 831 ALA A O 1
ATOM 6290 N N . TRP A 1 832 ? -10.633 -12.859 -46.406 1 88.56 832 TRP A N 1
ATOM 6291 C CA . TRP A 1 832 ? -11.047 -11.711 -45.594 1 88.56 832 TRP A CA 1
ATOM 6292 C C . TRP A 1 832 ? -10.695 -10.406 -46.312 1 88.56 832 TRP A C 1
ATOM 6294 O O . TRP A 1 832 ? -11.484 -9.461 -46.312 1 88.56 832 TRP A O 1
ATOM 6304 N N . SER A 1 833 ? -9.5 -10.477 -46.844 1 81.5 833 SER A N 1
ATOM 6305 C CA . SER A 1 833 ? -9.008 -9.273 -47.5 1 81.5 833 SER A CA 1
ATOM 6306 C C . SER A 1 833 ? -9.867 -8.922 -48.719 1 81.5 833 SER A C 1
ATOM 6308 O O . SER A 1 833 ? -10.047 -7.742 -49.031 1 81.5 833 SER A O 1
ATOM 6310 N N . VAL A 1 834 ? -10.352 -9.914 -49.312 1 76.75 834 VAL A N 1
ATOM 6311 C CA . VAL A 1 834 ? -11.156 -9.703 -50.5 1 76.75 834 VAL A CA 1
ATOM 6312 C C . VAL A 1 834 ? -12.57 -9.281 -50.094 1 76.75 834 VAL A C 1
ATOM 6314 O O . VAL A 1 834 ? -13.164 -8.398 -50.75 1 76.75 834 VAL A O 1
ATOM 6317 N N . GLU A 1 835 ? -13.047 -9.945 -49.188 1 69.75 835 GLU A N 1
ATOM 6318 C CA . GLU A 1 835 ? -14.391 -9.594 -48.719 1 69.75 835 GLU A CA 1
ATOM 6319 C C . GLU A 1 835 ? -14.438 -8.164 -48.188 1 69.75 835 GLU A C 1
ATOM 6321 O O . GLU A 1 835 ? -15.43 -7.457 -48.406 1 69.75 835 GLU A O 1
ATOM 6326 N N . GLY A 1 836 ? -13.484 -7.828 -47.469 1 55.09 836 GLY A N 1
ATOM 6327 C CA . GLY A 1 836 ? -13.398 -6.469 -46.969 1 55.09 836 GLY A CA 1
ATOM 6328 C C . GLY A 1 836 ? -13.352 -5.418 -48.062 1 55.09 836 GLY A C 1
ATOM 6329 O O . GLY A 1 836 ? -13.836 -4.301 -47.875 1 55.09 836 GLY A O 1
ATOM 6330 N N . LYS A 1 837 ? -12.766 -5.816 -49.219 1 51.31 837 LYS A N 1
ATOM 6331 C CA . LYS A 1 837 ? -12.75 -4.871 -50.312 1 51.31 837 LYS A CA 1
ATOM 6332 C C . LYS A 1 837 ? -14.148 -4.688 -50.906 1 51.31 837 LYS A C 1
ATOM 6334 O O . LYS A 1 837 ? -14.469 -3.615 -51.438 1 51.31 837 LYS A O 1
ATOM 6339 N N . ARG A 1 838 ? -14.844 -5.68 -50.75 1 44.19 838 ARG A N 1
ATOM 6340 C CA . ARG A 1 838 ? -16.203 -5.594 -51.312 1 44.19 838 ARG A CA 1
ATOM 6341 C C . ARG A 1 838 ? -17.062 -4.68 -50.438 1 44.19 838 ARG A C 1
ATOM 6343 O O . ARG A 1 838 ? -17.984 -4.031 -50.938 1 44.19 838 ARG A O 1
ATOM 6350 N N . THR A 1 839 ? -16.969 -4.746 -49.25 1 40.72 839 THR A N 1
ATOM 6351 C CA . THR A 1 839 ? -17.797 -3.904 -48.406 1 40.72 839 THR A CA 1
ATOM 6352 C C . THR A 1 839 ? -17.203 -2.5 -48.281 1 40.72 839 THR A C 1
ATOM 6354 O O . THR A 1 839 ? -17.828 -1.603 -47.719 1 40.72 839 THR A O 1
ATOM 6357 N N . SER A 1 840 ? -16.031 -2.439 -48.594 1 34.06 840 SER A N 1
ATOM 6358 C CA . SER A 1 840 ? -15.547 -1.062 -48.656 1 34.06 840 SER A CA 1
ATOM 6359 C C . SER A 1 840 ? -15.859 -0.404 -49.969 1 34.06 840 SER A C 1
ATOM 6361 O O . SER A 1 840 ? -15.82 -1.06 -51.031 1 34.06 840 SER A O 1
ATOM 6363 N N . MET B 1 1 ? -5.484 -59.781 45.875 1 17.5 1 MET B N 1
ATOM 6364 C CA . MET B 1 1 ? -5.059 -61.156 45.906 1 17.5 1 MET B CA 1
ATOM 6365 C C . MET B 1 1 ? -5.164 -61.781 44.5 1 17.5 1 MET B C 1
ATOM 6367 O O . MET B 1 1 ? -5.82 -61.219 43.625 1 17.5 1 MET B O 1
ATOM 6371 N N . PRO B 1 2 ? -5.391 -63.125 44.406 1 18.09 2 PRO B N 1
ATOM 6372 C CA . PRO B 1 2 ? -4.715 -64.375 44.031 1 18.09 2 PRO B CA 1
ATOM 6373 C C . PRO B 1 2 ? -5.285 -65 42.781 1 18.09 2 PRO B C 1
ATOM 6375 O O . PRO B 1 2 ? -4.539 -65.562 41.969 1 18.09 2 PRO B O 1
ATOM 6378 N N . PRO B 1 3 ? -6.57 -65.062 42.688 1 18.78 3 PRO B N 1
ATOM 6379 C CA . PRO B 1 3 ? -6.977 -66.438 42.375 1 18.78 3 PRO B CA 1
ATOM 6380 C C . PRO B 1 3 ? -6.672 -66.875 40.938 1 18.78 3 PRO B C 1
ATOM 6382 O O . PRO B 1 3 ? -6.539 -66 40.062 1 18.78 3 PRO B O 1
ATOM 6385 N N . GLY B 1 4 ? -6.52 -68.188 40.656 1 18.19 4 GLY B N 1
ATOM 6386 C CA . GLY B 1 4 ? -5.777 -69.312 40.125 1 18.19 4 GLY B CA 1
ATOM 6387 C C . GLY B 1 4 ? -6.348 -69.812 38.812 1 18.19 4 GLY B C 1
ATOM 6388 O O . GLY B 1 4 ? -5.695 -70.562 38.125 1 18.19 4 GLY B O 1
ATOM 6389 N N . PRO B 1 5 ? -7.668 -69.688 38.562 1 17.17 5 PRO B N 1
ATOM 6390 C CA . PRO B 1 5 ? -8.164 -71 38.312 1 17.17 5 PRO B CA 1
ATOM 6391 C C . PRO B 1 5 ? -7.691 -71.562 36.938 1 17.17 5 PRO B C 1
ATOM 6393 O O . PRO B 1 5 ? -7.148 -70.812 36.125 1 17.17 5 PRO B O 1
ATOM 6396 N N . SER B 1 6 ? -8.633 -72.25 36.188 1 17.64 6 SER B N 1
ATOM 6397 C CA . SER B 1 6 ? -8.867 -73.625 35.781 1 17.64 6 SER B CA 1
ATOM 6398 C C . SER B 1 6 ? -8.359 -73.875 34.375 1 17.64 6 SER B C 1
ATOM 6400 O O . SER B 1 6 ? -8.188 -72.938 33.594 1 17.64 6 SER B O 1
ATOM 6402 N N . SER B 1 7 ? -8.438 -75.25 33.875 1 16.97 7 SER B N 1
ATOM 6403 C CA . SER B 1 7 ? -7.684 -76.375 33.344 1 16.97 7 SER B CA 1
ATOM 6404 C C . SER B 1 7 ? -7.859 -76.5 31.844 1 16.97 7 SER B C 1
ATOM 6406 O O . SER B 1 7 ? -6.984 -77.062 31.156 1 16.97 7 SER B O 1
ATOM 6408 N N . GLN B 1 8 ? -9.086 -76.312 31.281 1 18.97 8 GLN B N 1
ATOM 6409 C CA . GLN B 1 8 ? -9.477 -77.5 30.531 1 18.97 8 GLN B CA 1
ATOM 6410 C C . GLN B 1 8 ? -8.625 -77.688 29.281 1 18.97 8 GLN B C 1
ATOM 6412 O O . GLN B 1 8 ? -8.188 -76.688 28.688 1 18.97 8 GLN B O 1
ATOM 6417 N N . LEU B 1 9 ? -8.5 -79 28.797 1 18.22 9 LEU B N 1
ATOM 6418 C CA . LEU B 1 9 ? -7.547 -79.938 28.234 1 18.22 9 LEU B CA 1
ATOM 6419 C C . LEU B 1 9 ? -7.391 -79.75 26.734 1 18.22 9 LEU B C 1
ATOM 6421 O O . LEU B 1 9 ? -6.277 -79.562 26.25 1 18.22 9 LEU B O 1
ATOM 6425 N N . PRO B 1 10 ? -8.133 -80.688 25.922 1 18.22 10 PRO B N 1
ATOM 6426 C CA . PRO B 1 10 ? -7.379 -81.75 25.328 1 18.22 10 PRO B CA 1
ATOM 6427 C C . PRO B 1 10 ? -6.852 -81.438 23.938 1 18.22 10 PRO B C 1
ATOM 6429 O O . PRO B 1 10 ? -5.652 -81.562 23.672 1 18.22 10 PRO B O 1
ATOM 6432 N N . HIS B 1 11 ? -7.758 -81.688 22.812 1 19.03 11 HIS B N 1
ATOM 6433 C CA . HIS B 1 11 ? -7.582 -82.812 21.875 1 19.03 11 HIS B CA 1
ATOM 6434 C C . HIS B 1 11 ? -6.805 -82.375 20.641 1 19.03 11 HIS B C 1
ATOM 6436 O O . HIS B 1 11 ? -6.859 -81.188 20.266 1 19.03 11 HIS B O 1
ATOM 6442 N N . GLU B 1 12 ? -5.895 -83.188 20.125 1 17.06 12 GLU B N 1
ATOM 6443 C CA . GLU B 1 12 ? -4.762 -83.25 19.219 1 17.06 12 GLU B CA 1
ATOM 6444 C C . GLU B 1 12 ? -5.227 -83.312 17.766 1 17.06 12 GLU B C 1
ATOM 6446 O O . GLU B 1 12 ? -5 -84.25 17.047 1 17.06 12 GLU B O 1
ATOM 6451 N N . ALA B 1 13 ? -6.484 -82.75 17.422 1 21.86 13 ALA B N 1
ATOM 6452 C CA . ALA B 1 13 ? -6.926 -83.312 16.156 1 21.86 13 ALA B CA 1
ATOM 6453 C C . ALA B 1 13 ? -5.789 -83.312 15.141 1 21.86 13 ALA B C 1
ATOM 6455 O O . ALA B 1 13 ? -4.957 -82.438 15.102 1 21.86 13 ALA B O 1
ATOM 6456 N N . SER B 1 14 ? -5.633 -84.5 14.469 1 19.38 14 SER B N 1
ATOM 6457 C CA . SER B 1 14 ? -4.684 -85.188 13.57 1 19.38 14 SER B CA 1
ATOM 6458 C C . SER B 1 14 ? -4.34 -84.25 12.391 1 19.38 14 SER B C 1
ATOM 6460 O O . SER B 1 14 ? -5.16 -83.438 11.961 1 19.38 14 SER B O 1
ATOM 6462 N N . PRO B 1 15 ? -3.012 -84.25 12.039 1 22.09 15 PRO B N 1
ATOM 6463 C CA . PRO B 1 15 ? -2.252 -83.5 11.039 1 22.09 15 PRO B CA 1
ATOM 6464 C C . PRO B 1 15 ? -2.639 -83.875 9.609 1 22.09 15 PRO B C 1
ATOM 6466 O O . PRO B 1 15 ? -2.416 -85 9.188 1 22.09 15 PRO B O 1
ATOM 6469 N N . ALA B 1 16 ? -4.07 -83.875 9.242 1 27.86 16 ALA B N 1
ATOM 6470 C CA . ALA B 1 16 ? -4.344 -84.438 7.922 1 27.86 16 ALA B CA 1
ATOM 6471 C C . ALA B 1 16 ? -3.273 -84 6.918 1 27.86 16 ALA B C 1
ATOM 6473 O O . ALA B 1 16 ? -2.748 -82.875 6.992 1 27.86 16 ALA B O 1
ATOM 6474 N N . GLY B 1 17 ? -2.6 -85 6.461 1 21.94 17 GLY B N 1
ATOM 6475 C CA . GLY B 1 17 ? -1.56 -85.125 5.449 1 21.94 17 GLY B CA 1
ATOM 6476 C C . GLY B 1 17 ? -1.896 -84.375 4.176 1 21.94 17 GLY B C 1
ATOM 6477 O O . GLY B 1 17 ? -2.85 -84.75 3.477 1 21.94 17 GLY B O 1
ATOM 6478 N N . HIS B 1 18 ? -2.197 -83.062 4.293 1 23.56 18 HIS B N 1
ATOM 6479 C CA . HIS B 1 18 ? -2.547 -82.438 3.035 1 23.56 18 HIS B CA 1
ATOM 6480 C C . HIS B 1 18 ? -1.609 -82.875 1.913 1 23.56 18 HIS B C 1
ATOM 6482 O O . HIS B 1 18 ? -0.387 -82.875 2.076 1 23.56 18 HIS B O 1
ATOM 6488 N N . GLU B 1 19 ? -2.062 -83.875 1.152 1 25.25 19 GLU B N 1
ATOM 6489 C CA . GLU B 1 19 ? -1.428 -84.375 -0.067 1 25.25 19 GLU B CA 1
ATOM 6490 C C . GLU B 1 19 ? -0.858 -83.25 -0.894 1 25.25 19 GLU B C 1
ATOM 6492 O O . GLU B 1 19 ? -1.542 -82.25 -1.134 1 25.25 19 GLU B O 1
ATOM 6497 N N . THR B 1 20 ? 0.454 -83.062 -0.776 1 25.97 20 THR B N 1
ATOM 6498 C CA . THR B 1 20 ? 1.316 -82.125 -1.521 1 25.97 20 THR B CA 1
ATOM 6499 C C . THR B 1 20 ? 1.083 -82.312 -3.023 1 25.97 20 THR B C 1
ATOM 6501 O O . THR B 1 20 ? 1.383 -83.312 -3.607 1 25.97 20 THR B O 1
ATOM 6504 N N . SER B 1 21 ? -0.214 -82.125 -3.459 1 26.98 21 SER B N 1
ATOM 6505 C CA . SER B 1 21 ? -0.417 -82.188 -4.902 1 26.98 21 SER B CA 1
ATOM 6506 C C . SER B 1 21 ? 0.771 -81.562 -5.656 1 26.98 21 SER B C 1
ATOM 6508 O O . SER B 1 21 ? 1.37 -80.625 -5.219 1 26.98 21 SER B O 1
ATOM 6510 N N . ALA B 1 22 ? 1.367 -82.562 -6.488 1 35.09 22 ALA B N 1
ATOM 6511 C CA . ALA B 1 22 ? 2.5 -82.312 -7.383 1 35.09 22 ALA B CA 1
ATOM 6512 C C . ALA B 1 22 ? 2.334 -81.062 -8.188 1 35.09 22 ALA B C 1
ATOM 6514 O O . ALA B 1 22 ? 1.326 -80.875 -8.875 1 35.09 22 ALA B O 1
ATOM 6515 N N . THR B 1 23 ? 2.754 -80.062 -7.594 1 30.09 23 THR B N 1
ATOM 6516 C CA . THR B 1 23 ? 2.76 -78.75 -8.344 1 30.09 23 THR B CA 1
ATOM 6517 C C . THR B 1 23 ? 3.209 -79 -9.781 1 30.09 23 THR B C 1
ATOM 6519 O O . THR B 1 23 ? 4.215 -79.688 -10.023 1 30.09 23 THR B O 1
ATOM 6522 N N . PRO B 1 24 ? 2.283 -79.125 -10.742 1 29.81 24 PRO B N 1
ATOM 6523 C CA . PRO B 1 24 ? 2.684 -79.375 -12.141 1 29.81 24 PRO B CA 1
ATOM 6524 C C . PRO B 1 24 ? 4.004 -78.688 -12.484 1 29.81 24 PRO B C 1
ATOM 6526 O O . PRO B 1 24 ? 4.363 -77.688 -11.867 1 29.81 24 PRO B O 1
ATOM 6529 N N . CYS B 1 25 ? 5 -79.562 -12.852 1 29.97 25 CYS B N 1
ATOM 6530 C CA . CYS B 1 25 ? 6.316 -79.125 -13.328 1 29.97 25 CYS B CA 1
ATOM 6531 C C . CYS B 1 25 ? 6.203 -78 -14.336 1 29.97 25 CYS B C 1
ATOM 6533 O O . CYS B 1 25 ? 5.602 -78.188 -15.406 1 29.97 25 CYS B O 1
ATOM 6535 N N . VAL B 1 26 ? 5.93 -76.875 -13.883 1 38.09 26 VAL B N 1
ATOM 6536 C CA . VAL B 1 26 ? 6.02 -75.688 -14.773 1 38.09 26 VAL B CA 1
ATOM 6537 C C . VAL B 1 26 ? 7.238 -75.812 -15.68 1 38.09 26 VAL B C 1
ATOM 6539 O O . VAL B 1 26 ? 8.336 -76.125 -15.211 1 38.09 26 VAL B O 1
ATOM 6542 N N . PRO B 1 27 ? 7.02 -76.375 -16.891 1 40.75 27 PRO B N 1
ATOM 6543 C CA . PRO B 1 27 ? 8.18 -76.5 -17.781 1 40.75 27 PRO B CA 1
ATOM 6544 C C . PRO B 1 27 ? 9.227 -75.375 -17.5 1 40.75 27 PRO B C 1
ATOM 6546 O O . PRO B 1 27 ? 8.898 -74.375 -16.938 1 40.75 27 PRO B O 1
ATOM 6549 N N . PRO B 1 28 ? 10.516 -75.812 -17.422 1 43.31 28 PRO B N 1
ATOM 6550 C CA . PRO B 1 28 ? 11.617 -74.938 -17.172 1 43.31 28 PRO B CA 1
ATOM 6551 C C . PRO B 1 28 ? 11.453 -73.562 -17.906 1 43.31 28 PRO B C 1
ATOM 6553 O O . PRO B 1 28 ? 11.062 -73.562 -19.078 1 43.31 28 PRO B O 1
ATOM 6556 N N . ALA B 1 29 ? 11.07 -72.562 -17.281 1 54.5 29 ALA B N 1
ATOM 6557 C CA . ALA B 1 29 ? 10.883 -71.188 -17.828 1 54.5 29 ALA B CA 1
ATOM 6558 C C . ALA B 1 29 ? 12.008 -70.875 -18.797 1 54.5 29 ALA B C 1
ATOM 6560 O O . ALA B 1 29 ? 13.188 -71 -18.469 1 54.5 29 ALA B O 1
ATOM 6561 N N . ASP B 1 30 ? 11.797 -71.062 -20.062 1 64.25 30 ASP B N 1
ATOM 6562 C CA . ASP B 1 30 ? 12.672 -70.625 -21.156 1 64.25 30 ASP B CA 1
ATOM 6563 C C . ASP B 1 30 ? 13.312 -69.312 -20.875 1 64.25 30 ASP B C 1
ATOM 6565 O O . ASP B 1 30 ? 12.781 -68.5 -20.094 1 64.25 30 ASP B O 1
ATOM 6569 N N . ALA B 1 31 ? 14.656 -69.25 -21.109 1 71.31 31 ALA B N 1
ATOM 6570 C CA . ALA B 1 31 ? 15.484 -68.062 -20.922 1 71.31 31 ALA B CA 1
ATOM 6571 C C . ALA B 1 31 ? 14.758 -66.812 -21.375 1 71.31 31 ALA B C 1
ATOM 6573 O O . ALA B 1 31 ? 14.844 -65.75 -20.719 1 71.31 31 ALA B O 1
ATOM 6574 N N . GLN B 1 32 ? 14.047 -67 -22.359 1 71.94 32 GLN B N 1
ATOM 6575 C CA . GLN B 1 32 ? 13.328 -65.875 -22.906 1 71.94 32 GLN B CA 1
ATOM 6576 C C . GLN B 1 32 ? 12.18 -65.438 -22 1 71.94 32 GLN B C 1
ATOM 6578 O O . GLN B 1 32 ? 11.922 -64.25 -21.828 1 71.94 32 GLN B O 1
ATOM 6583 N N . ASP B 1 33 ? 11.633 -66.438 -21.328 1 75.5 33 ASP B N 1
ATOM 6584 C CA . ASP B 1 33 ? 10.523 -66.188 -20.422 1 75.5 33 ASP B CA 1
ATOM 6585 C C . ASP B 1 33 ? 11 -65.438 -19.188 1 75.5 33 ASP B C 1
ATOM 6587 O O . ASP B 1 33 ? 10.328 -64.5 -18.719 1 75.5 33 ASP B O 1
ATOM 6591 N N . LEU B 1 34 ? 12.109 -65.812 -18.812 1 81 34 LEU B N 1
ATOM 6592 C CA . LEU B 1 34 ? 12.641 -65.188 -17.594 1 81 34 LEU B CA 1
ATOM 6593 C C . LEU B 1 34 ? 13.023 -63.75 -17.844 1 81 34 LEU B C 1
ATOM 6595 O O . LEU B 1 34 ? 12.922 -62.906 -16.953 1 81 34 LEU B O 1
ATOM 6599 N N . GLU B 1 35 ? 13.352 -63.406 -19.125 1 82 35 GLU B N 1
ATOM 6600 C CA . GLU B 1 35 ? 13.68 -62.031 -19.484 1 82 35 GLU B CA 1
ATOM 6601 C C . GLU B 1 35 ? 12.438 -61.156 -19.516 1 82 35 GLU B C 1
ATOM 6603 O O . GLU B 1 35 ? 12.492 -59.969 -19.156 1 82 35 GLU B O 1
ATOM 6608 N N . ILE B 1 36 ? 11.508 -61.812 -19.922 1 78.12 36 ILE B N 1
ATOM 6609 C CA . ILE B 1 36 ? 10.242 -61.094 -19.969 1 78.12 36 ILE B CA 1
ATOM 6610 C C . ILE B 1 36 ? 9.766 -60.781 -18.547 1 78.12 36 ILE B C 1
ATOM 6612 O O . ILE B 1 36 ? 9.312 -59.656 -18.266 1 78.12 36 ILE B O 1
ATOM 6616 N N . VAL B 1 37 ? 9.891 -61.75 -17.703 1 80.31 37 VAL B N 1
ATOM 6617 C CA . VAL B 1 37 ? 9.5 -61.562 -16.312 1 80.31 37 VAL B CA 1
ATOM 6618 C C . VAL B 1 37 ? 10.344 -60.469 -15.68 1 80.31 37 VAL B C 1
ATOM 6620 O O . VAL B 1 37 ? 9.828 -59.625 -14.922 1 80.31 37 VAL B O 1
ATOM 6623 N N . LYS B 1 38 ? 11.547 -60.469 -15.977 1 83.75 38 LYS B N 1
ATOM 6624 C CA . LYS B 1 38 ? 12.453 -59.469 -15.453 1 83.75 38 LYS B CA 1
ATOM 6625 C C . LYS B 1 38 ? 12 -58.062 -15.844 1 83.75 38 LYS B C 1
ATOM 6627 O O . LYS B 1 38 ? 11.992 -57.156 -15.016 1 83.75 38 LYS B O 1
ATOM 6632 N N . SER B 1 39 ? 11.617 -57.875 -17.062 1 80.62 39 SER B N 1
ATOM 6633 C CA . SER B 1 39 ? 11.156 -56.594 -17.562 1 80.62 39 SER B CA 1
ATOM 6634 C C . SER B 1 39 ? 9.883 -56.125 -16.844 1 80.62 39 SER B C 1
ATOM 6636 O O . SER B 1 39 ? 9.727 -54.969 -16.516 1 80.62 39 SER B O 1
ATOM 6638 N N . GLN B 1 40 ? 9.078 -57.094 -16.578 1 79.31 40 GLN B N 1
ATOM 6639 C CA . GLN B 1 40 ? 7.836 -56.812 -15.867 1 79.31 40 GLN B CA 1
ATOM 6640 C C . GLN B 1 40 ? 8.109 -56.406 -14.422 1 79.31 40 GLN B C 1
ATOM 6642 O O . GLN B 1 40 ? 7.465 -55.469 -13.898 1 79.31 40 GLN B O 1
ATOM 6647 N N . VAL B 1 41 ? 8.945 -57.125 -13.859 1 84.06 41 VAL B N 1
ATOM 6648 C CA . VAL B 1 41 ? 9.312 -56.844 -12.477 1 84.06 41 VAL B CA 1
ATOM 6649 C C . VAL B 1 41 ? 9.867 -55.438 -12.352 1 84.06 41 VAL B C 1
ATOM 6651 O O . VAL B 1 41 ? 9.531 -54.719 -11.422 1 84.06 41 VAL B O 1
ATOM 6654 N N . LEU B 1 42 ? 10.586 -55 -13.32 1 83.5 42 LEU B N 1
ATOM 6655 C CA . LEU B 1 42 ? 11.195 -53.656 -13.297 1 83.5 42 LEU B CA 1
ATOM 6656 C C . LEU B 1 42 ? 10.133 -52.594 -13.438 1 83.5 42 LEU B C 1
ATOM 6658 O O . LEU B 1 42 ? 10.203 -51.562 -12.766 1 83.5 42 LEU B O 1
ATOM 6662 N N . ILE B 1 43 ? 9.164 -52.812 -14.234 1 79.81 43 ILE B N 1
ATOM 6663 C CA . ILE B 1 43 ? 8.086 -51.875 -14.422 1 79.81 43 ILE B CA 1
ATOM 6664 C C . ILE B 1 43 ? 7.262 -51.75 -13.148 1 79.81 43 ILE B C 1
ATOM 6666 O O . ILE B 1 43 ? 6.949 -50.656 -12.695 1 79.81 43 ILE B O 1
ATOM 6670 N N . LEU B 1 44 ? 6.992 -52.875 -12.586 1 79.5 44 LEU B N 1
ATOM 6671 C CA . LEU B 1 44 ? 6.164 -52.906 -11.383 1 79.5 44 LEU B CA 1
ATOM 6672 C C . LEU B 1 44 ? 6.879 -52.25 -10.219 1 79.5 44 LEU B C 1
ATOM 6674 O O . LEU B 1 44 ? 6.254 -51.531 -9.422 1 79.5 44 LEU B O 1
ATOM 6678 N N . LEU B 1 45 ? 8.125 -52.469 -10.156 1 82.62 45 LEU B N 1
ATOM 6679 C CA . LEU B 1 45 ? 8.906 -51.969 -9.031 1 82.62 45 LEU B CA 1
ATOM 6680 C C . LEU B 1 45 ? 9.219 -50.469 -9.219 1 82.62 45 LEU B C 1
ATOM 6682 O O . LEU B 1 45 ? 9.023 -49.688 -8.305 1 82.62 45 LEU B O 1
ATOM 6686 N N . ASP B 1 46 ? 9.641 -50.094 -10.445 1 79.44 46 ASP B N 1
ATOM 6687 C CA . ASP B 1 46 ? 10.195 -48.781 -10.664 1 79.44 46 ASP B CA 1
ATOM 6688 C C . ASP B 1 46 ? 9.117 -47.781 -11.102 1 79.44 46 ASP B C 1
ATOM 6690 O O . ASP B 1 46 ? 9.18 -46.594 -10.758 1 79.44 46 ASP B O 1
ATOM 6694 N N . GLN B 1 47 ? 8.156 -48.281 -11.805 1 75.44 47 GLN B N 1
ATOM 6695 C CA . GLN B 1 47 ? 7.219 -47.344 -12.414 1 75.44 47 GLN B CA 1
ATOM 6696 C C . GLN B 1 47 ? 5.863 -47.406 -11.711 1 75.44 47 GLN B C 1
ATOM 6698 O O . GLN B 1 47 ? 5.137 -46.406 -11.688 1 75.44 47 GLN B O 1
ATOM 6703 N N . CYS B 1 48 ? 5.613 -48.562 -11.078 1 73.25 48 CYS B N 1
ATOM 6704 C CA . CYS B 1 48 ? 4.293 -48.688 -10.477 1 73.25 48 CYS B CA 1
ATOM 6705 C C . CYS B 1 48 ? 4.391 -48.75 -8.953 1 73.25 48 CYS B C 1
ATOM 6707 O O . CYS B 1 48 ? 3.389 -48.562 -8.258 1 73.25 48 CYS B O 1
ATOM 6709 N N . ASN B 1 49 ? 5.621 -48.875 -8.328 1 76.75 49 ASN B N 1
ATOM 6710 C CA . ASN B 1 49 ? 5.824 -49 -6.887 1 76.75 49 ASN B CA 1
ATOM 6711 C C . ASN B 1 49 ? 4.949 -50.094 -6.293 1 76.75 49 ASN B C 1
ATOM 6713 O O . ASN B 1 49 ? 4.246 -49.875 -5.309 1 76.75 49 ASN B O 1
ATOM 6717 N N . ARG B 1 50 ? 4.934 -51.188 -6.977 1 82.44 50 ARG B N 1
ATOM 6718 C CA . ARG B 1 50 ? 4.129 -52.344 -6.547 1 82.44 50 ARG B CA 1
ATOM 6719 C C . ARG B 1 50 ? 5.016 -53.531 -6.156 1 82.44 50 ARG B C 1
ATOM 6721 O O . ARG B 1 50 ? 4.961 -54.594 -6.789 1 82.44 50 ARG B O 1
ATOM 6728 N N . ALA B 1 51 ? 5.742 -53.375 -5.051 1 87.12 51 ALA B N 1
ATOM 6729 C CA . ALA B 1 51 ? 6.703 -54.375 -4.566 1 87.12 51 ALA B CA 1
ATOM 6730 C C . ALA B 1 51 ? 6.008 -55.688 -4.191 1 87.12 51 ALA B C 1
ATOM 6732 O O . ALA B 1 51 ? 6.52 -56.75 -4.465 1 87.12 51 ALA B O 1
ATOM 6733 N N . PRO B 1 52 ? 4.777 -55.594 -3.645 1 83.06 52 PRO B N 1
ATOM 6734 C CA . PRO B 1 52 ? 4.117 -56.875 -3.305 1 83.06 52 PRO B CA 1
ATOM 6735 C C . PRO B 1 52 ? 3.807 -57.719 -4.535 1 83.06 52 PRO B C 1
ATOM 6737 O O . PRO B 1 52 ? 3.938 -58.938 -4.488 1 83.06 52 PRO B O 1
ATOM 6740 N N . ASP B 1 53 ? 3.502 -57.094 -5.605 1 80.81 53 ASP B N 1
ATOM 6741 C CA . ASP B 1 53 ? 3.186 -57.812 -6.832 1 80.81 53 ASP B CA 1
ATOM 6742 C C . ASP B 1 53 ? 4.434 -58.469 -7.414 1 80.81 53 ASP B C 1
ATOM 6744 O O . ASP B 1 53 ? 4.348 -59.562 -8.008 1 80.81 53 ASP B O 1
ATOM 6748 N N . VAL B 1 54 ? 5.496 -57.781 -7.219 1 86.75 54 VAL B N 1
ATOM 6749 C CA . VAL B 1 54 ? 6.766 -58.344 -7.691 1 86.75 54 VAL B CA 1
ATOM 6750 C C . VAL B 1 54 ? 7.082 -59.625 -6.945 1 86.75 54 VAL B C 1
ATOM 6752 O O . VAL B 1 54 ? 7.457 -60.625 -7.559 1 86.75 54 VAL B O 1
ATOM 6755 N N . LEU B 1 55 ? 6.914 -59.625 -5.625 1 88.25 55 LEU B N 1
ATOM 6756 C CA . LEU B 1 55 ? 7.184 -60.812 -4.824 1 88.25 55 LEU B CA 1
ATOM 6757 C C . LEU B 1 55 ? 6.246 -61.969 -5.211 1 88.25 55 LEU B C 1
ATOM 6759 O O . LEU B 1 55 ? 6.664 -63.125 -5.281 1 88.25 55 LEU B O 1
ATOM 6763 N N . ALA B 1 56 ? 5.031 -61.594 -5.562 1 82.19 56 ALA B N 1
ATOM 6764 C CA . ALA B 1 56 ? 4.059 -62.594 -5.992 1 82.19 56 ALA B CA 1
ATOM 6765 C C . ALA B 1 56 ? 4.449 -63.188 -7.34 1 82.19 56 ALA B C 1
ATOM 6767 O O . ALA B 1 56 ? 4.348 -64.438 -7.535 1 82.19 56 ALA B O 1
ATOM 6768 N N . LEU B 1 57 ? 4.895 -62.344 -8.148 1 80.94 57 LEU B N 1
ATOM 6769 C CA . LEU B 1 57 ? 5.293 -62.812 -9.477 1 80.94 57 LEU B CA 1
ATOM 6770 C C . LEU B 1 57 ? 6.492 -63.75 -9.398 1 80.94 57 LEU B C 1
ATOM 6772 O O . LEU B 1 57 ? 6.531 -64.75 -10.086 1 80.94 57 LEU B O 1
ATOM 6776 N N . LEU B 1 58 ? 7.457 -63.406 -8.57 1 86 58 LEU B N 1
ATOM 6777 C CA . LEU B 1 58 ? 8.68 -64.188 -8.461 1 86 58 LEU B CA 1
ATOM 6778 C C . LEU B 1 58 ? 8.414 -65.5 -7.719 1 86 58 LEU B C 1
ATOM 6780 O O . LEU B 1 58 ? 9.062 -66.5 -7.988 1 86 58 LEU B O 1
ATOM 6784 N N . SER B 1 59 ? 7.402 -65.438 -6.855 1 83.69 59 SER B N 1
ATOM 6785 C CA . SER B 1 59 ? 7.051 -66.688 -6.105 1 83.69 59 SER B CA 1
ATOM 6786 C C . SER B 1 59 ? 6.367 -67.688 -7 1 83.69 59 SER B C 1
ATOM 6788 O O . SER B 1 59 ? 6.375 -68.875 -6.703 1 83.69 59 SER B O 1
ATOM 6790 N N . ASN B 1 60 ? 5.84 -67.188 -8.062 1 77.56 60 ASN B N 1
ATOM 6791 C CA . ASN B 1 60 ? 5.129 -68.125 -8.977 1 77.56 60 ASN B CA 1
ATOM 6792 C C . ASN B 1 60 ? 6.086 -68.812 -9.938 1 77.56 60 ASN B C 1
ATOM 6794 O O . ASN B 1 60 ? 5.691 -69.75 -10.641 1 77.56 60 ASN B O 1
ATOM 6798 N N . LEU B 1 61 ? 7.324 -68.375 -9.883 1 81.75 61 LEU B N 1
ATOM 6799 C CA . LEU B 1 61 ? 8.32 -69 -10.734 1 81.75 61 LEU B CA 1
ATOM 6800 C C . LEU B 1 61 ? 8.953 -70.188 -10.031 1 81.75 61 LEU B C 1
ATOM 6802 O O . LEU B 1 61 ? 9 -70.25 -8.805 1 81.75 61 LEU B O 1
ATOM 6806 N N . PRO B 1 62 ? 9.305 -71.25 -10.828 1 79 62 PRO B N 1
ATOM 6807 C CA . PRO B 1 62 ? 9.984 -72.375 -10.203 1 79 62 PRO B CA 1
ATOM 6808 C C . PRO B 1 62 ? 11.211 -71.938 -9.398 1 79 62 PRO B C 1
ATOM 6810 O O . PRO B 1 62 ? 12.031 -71.188 -9.883 1 79 62 PRO B O 1
ATOM 6813 N N . GLY B 1 63 ? 11.289 -72.375 -8.18 1 77.56 63 GLY B N 1
ATOM 6814 C CA . GLY B 1 63 ? 12.352 -72 -7.254 1 77.56 63 GLY B CA 1
ATOM 6815 C C . GLY B 1 63 ? 13.742 -72.188 -7.828 1 77.56 63 GLY B C 1
ATOM 6816 O O . GLY B 1 63 ? 14.625 -71.375 -7.637 1 77.56 63 GLY B O 1
ATOM 6817 N N . GLN B 1 64 ? 13.914 -73.25 -8.57 1 80.44 64 GLN B N 1
ATOM 6818 C CA . GLN B 1 64 ? 15.211 -73.562 -9.156 1 80.44 64 GLN B CA 1
ATOM 6819 C C . GLN B 1 64 ? 15.586 -72.562 -10.242 1 80.44 64 GLN B C 1
ATOM 6821 O O . GLN B 1 64 ? 16.766 -72.25 -10.398 1 80.44 64 GLN B O 1
ATOM 6826 N N . ALA B 1 65 ? 14.562 -72.125 -10.922 1 81.44 65 ALA B N 1
ATOM 6827 C CA . ALA B 1 65 ? 14.797 -71.125 -11.992 1 81.44 65 ALA B CA 1
ATOM 6828 C C . ALA B 1 65 ? 15.211 -69.75 -11.43 1 81.44 65 ALA B C 1
ATOM 6830 O O . ALA B 1 65 ? 16.094 -69.125 -11.984 1 81.44 65 ALA B O 1
ATOM 6831 N N . VAL B 1 66 ? 14.688 -69.5 -10.297 1 82.56 66 VAL B N 1
ATOM 6832 C CA . VAL B 1 66 ? 15.016 -68.25 -9.672 1 82.56 66 VAL B CA 1
ATOM 6833 C C . VAL B 1 66 ? 16.391 -68.312 -9.023 1 82.56 66 VAL B C 1
ATOM 6835 O O . VAL B 1 66 ? 17.188 -67.375 -9.117 1 82.56 66 VAL B O 1
ATOM 6838 N N . ALA B 1 67 ? 16.609 -69.5 -8.43 1 80.56 67 ALA B N 1
ATOM 6839 C CA . ALA B 1 67 ? 17.875 -69.688 -7.711 1 80.56 67 ALA B CA 1
ATOM 6840 C C . ALA B 1 67 ? 19.062 -69.625 -8.664 1 80.56 67 ALA B C 1
ATOM 6842 O O . ALA B 1 67 ? 20.172 -69.312 -8.273 1 80.56 67 ALA B O 1
ATOM 6843 N N . ALA B 1 68 ? 18.797 -69.938 -9.945 1 84.12 68 ALA B N 1
ATOM 6844 C CA . ALA B 1 68 ? 19.859 -70 -10.938 1 84.12 68 ALA B CA 1
ATOM 6845 C C . ALA B 1 68 ? 20.109 -68.625 -11.531 1 84.12 68 ALA B C 1
ATOM 6847 O O . ALA B 1 68 ? 21.094 -68.438 -12.25 1 84.12 68 ALA B O 1
ATOM 6848 N N . ARG B 1 69 ? 19.359 -67.688 -11.164 1 88.5 69 ARG B N 1
ATOM 6849 C CA . ARG B 1 69 ? 19.469 -66.312 -11.734 1 88.5 69 ARG B CA 1
ATOM 6850 C C . ARG B 1 69 ? 19.703 -65.312 -10.648 1 88.5 69 ARG B C 1
ATOM 6852 O O . ARG B 1 69 ? 18.75 -64.75 -10.086 1 88.5 69 ARG B O 1
ATOM 6859 N N . PRO B 1 70 ? 20.953 -65 -10.477 1 89.94 70 PRO B N 1
ATOM 6860 C CA . PRO B 1 70 ? 21.281 -64 -9.43 1 89.94 70 PRO B CA 1
ATOM 6861 C C . PRO B 1 70 ? 20.562 -62.656 -9.617 1 89.94 70 PRO B C 1
ATOM 6863 O O . PRO B 1 70 ? 20.25 -62 -8.641 1 89.94 70 PRO B O 1
ATOM 6866 N N . ASP B 1 71 ? 20.297 -62.25 -10.836 1 89.94 71 ASP B N 1
ATOM 6867 C CA . ASP B 1 71 ? 19.625 -61 -11.117 1 89.94 71 ASP B CA 1
ATOM 6868 C C . ASP B 1 71 ? 18.203 -61 -10.547 1 89.94 71 ASP B C 1
ATOM 6870 O O . ASP B 1 71 ? 17.75 -59.969 -9.992 1 89.94 71 ASP B O 1
ATOM 6874 N N . LEU B 1 72 ? 17.562 -62.094 -10.656 1 90.56 72 LEU B N 1
ATOM 6875 C CA . LEU B 1 72 ? 16.203 -62.219 -10.109 1 90.56 72 LEU B CA 1
ATOM 6876 C C . LEU B 1 72 ? 16.234 -62.219 -8.586 1 90.56 72 LEU B C 1
ATOM 6878 O O . LEU B 1 72 ? 15.344 -61.688 -7.934 1 90.56 72 LEU B O 1
ATOM 6882 N N . ILE B 1 73 ? 17.25 -62.906 -8.047 1 91.94 73 ILE B N 1
ATOM 6883 C CA . ILE B 1 73 ? 17.406 -62.938 -6.594 1 91.94 73 ILE B CA 1
ATOM 6884 C C . ILE B 1 73 ? 17.625 -61.5 -6.078 1 91.94 73 ILE B C 1
ATOM 6886 O O . ILE B 1 73 ? 17.062 -61.125 -5.055 1 91.94 73 ILE B O 1
ATOM 6890 N N . CYS B 1 74 ? 18.422 -60.781 -6.824 1 92.88 74 CYS B N 1
ATOM 6891 C CA . CYS B 1 74 ? 18.688 -59.406 -6.449 1 92.88 74 CYS B CA 1
ATOM 6892 C C . CYS B 1 74 ? 17.422 -58.562 -6.512 1 92.88 74 CYS B C 1
ATOM 6894 O O . CYS B 1 74 ? 17.219 -57.688 -5.664 1 92.88 74 CYS B O 1
ATOM 6896 N N . LEU B 1 75 ? 16.609 -58.75 -7.527 1 92.44 75 LEU B N 1
ATOM 6897 C CA . LEU B 1 75 ? 15.352 -58.031 -7.652 1 92.44 75 LEU B CA 1
ATOM 6898 C C . LEU B 1 75 ? 14.406 -58.375 -6.512 1 92.44 75 LEU B C 1
ATOM 6900 O O . LEU B 1 75 ? 13.641 -57.531 -6.051 1 92.44 75 LEU B O 1
ATOM 6904 N N . ARG B 1 76 ? 14.453 -59.625 -6.102 1 92.31 76 ARG B N 1
ATOM 6905 C CA . ARG B 1 76 ? 13.703 -60 -4.906 1 92.31 76 ARG B CA 1
ATOM 6906 C C . ARG B 1 76 ? 14.188 -59.25 -3.684 1 92.31 76 ARG B C 1
ATOM 6908 O O . ARG B 1 76 ? 13.375 -58.781 -2.877 1 92.31 76 ARG B O 1
ATOM 6915 N N . GLY B 1 77 ? 15.461 -59.156 -3.562 1 93.88 77 GLY B N 1
ATOM 6916 C CA . GLY B 1 77 ? 16.031 -58.375 -2.484 1 93.88 77 GLY B CA 1
ATOM 6917 C C . GLY B 1 77 ? 15.602 -56.938 -2.514 1 93.88 77 GLY B C 1
ATOM 6918 O O . GLY B 1 77 ? 15.289 -56.344 -1.473 1 93.88 77 GLY B O 1
ATOM 6919 N N . ARG B 1 78 ? 15.516 -56.281 -3.676 1 93.19 78 ARG B N 1
ATOM 6920 C CA . ARG B 1 78 ? 15.086 -54.906 -3.844 1 93.19 78 ARG B CA 1
ATOM 6921 C C . ARG B 1 78 ? 13.641 -54.719 -3.408 1 93.19 78 ARG B C 1
ATOM 6923 O O . ARG B 1 78 ? 13.297 -53.719 -2.777 1 93.19 78 ARG B O 1
ATOM 6930 N N . ALA B 1 79 ? 12.812 -55.594 -3.855 1 93.44 79 ALA B N 1
ATOM 6931 C CA . ALA B 1 79 ? 11.398 -55.562 -3.484 1 93.44 79 ALA B CA 1
ATOM 6932 C C . ALA B 1 79 ? 11.219 -55.656 -1.974 1 93.44 79 ALA B C 1
ATOM 6934 O O . ALA B 1 79 ? 10.406 -54.938 -1.384 1 93.44 79 ALA B O 1
ATOM 6935 N N . LEU B 1 80 ? 12.016 -56.562 -1.351 1 93.88 80 LEU B N 1
ATOM 6936 C CA . LEU B 1 80 ? 11.953 -56.75 0.093 1 93.88 80 LEU B CA 1
ATOM 6937 C C . LEU B 1 80 ? 12.43 -55.531 0.835 1 93.88 80 LEU B C 1
ATOM 6939 O O . LEU B 1 80 ? 11.844 -55.125 1.849 1 93.88 80 LEU B O 1
ATOM 6943 N N . LEU B 1 81 ? 13.43 -54.938 0.348 1 93 81 LEU B N 1
ATOM 6944 C CA . LEU B 1 81 ? 13.93 -53.719 0.952 1 93 81 LEU B CA 1
ATOM 6945 C C . LEU B 1 81 ? 12.906 -52.594 0.839 1 93 81 LEU B C 1
ATOM 6947 O O . LEU B 1 81 ? 12.719 -51.844 1.783 1 93 81 LEU B O 1
ATOM 6951 N N . ALA B 1 82 ? 12.211 -52.438 -0.301 1 91.38 82 ALA B N 1
ATOM 6952 C CA . ALA B 1 82 ? 11.188 -51.438 -0.53 1 91.38 82 ALA B CA 1
ATOM 6953 C C . ALA B 1 82 ? 10.023 -51.594 0.446 1 91.38 82 ALA B C 1
ATOM 6955 O O . ALA B 1 82 ? 9.391 -50.594 0.836 1 91.38 82 ALA B O 1
ATOM 6956 N N . LEU B 1 83 ? 9.859 -52.781 0.841 1 92.19 83 LEU B N 1
ATOM 6957 C CA . LEU B 1 83 ? 8.781 -53.062 1.778 1 92.19 83 LEU B CA 1
ATOM 6958 C C . LEU B 1 83 ? 9.25 -52.906 3.219 1 92.19 83 LEU B C 1
ATOM 6960 O O . LEU B 1 83 ? 8.469 -53.094 4.156 1 92.19 83 LEU B O 1
ATOM 6964 N N . GLY B 1 84 ? 10.523 -52.656 3.391 1 92 84 GLY B N 1
ATOM 6965 C CA . GLY B 1 84 ? 11.07 -52.375 4.715 1 92 84 GLY B CA 1
ATOM 6966 C C . GLY B 1 84 ? 11.586 -53.625 5.414 1 92 84 GLY B C 1
ATOM 6967 O O . GLY B 1 84 ? 11.953 -53.562 6.59 1 92 84 GLY B O 1
ATOM 6968 N N . ASN B 1 85 ? 11.547 -54.75 4.695 1 94.5 85 ASN B N 1
ATOM 6969 C CA . ASN B 1 85 ? 12.062 -55.969 5.285 1 94.5 85 ASN B CA 1
ATOM 6970 C C . ASN B 1 85 ? 13.562 -56.125 5.066 1 94.5 85 ASN B C 1
ATOM 6972 O O . ASN B 1 85 ? 14 -56.969 4.27 1 94.5 85 ASN B O 1
ATOM 6976 N N . LYS B 1 86 ? 14.367 -55.562 5.863 1 95.56 86 LYS B N 1
ATOM 6977 C CA . LYS B 1 86 ? 15.805 -55.438 5.688 1 95.56 86 LYS B CA 1
ATOM 6978 C C . LYS B 1 86 ? 16.516 -56.781 5.859 1 95.56 86 LYS B C 1
ATOM 6980 O O . LYS B 1 86 ? 17.344 -57.156 5.039 1 95.56 86 LYS B O 1
ATOM 6985 N N . PRO B 1 87 ? 16.125 -57.562 6.863 1 95.38 87 PRO B N 1
ATOM 6986 C CA . PRO B 1 87 ? 16.828 -58.844 7.055 1 95.38 87 PRO B CA 1
ATOM 6987 C C . PRO B 1 87 ? 16.656 -59.812 5.883 1 95.38 87 PRO B C 1
ATOM 6989 O O . PRO B 1 87 ? 17.625 -60.406 5.426 1 95.38 87 PRO B O 1
ATOM 6992 N N . LEU B 1 88 ? 15.383 -59.875 5.469 1 95 88 LEU B N 1
ATOM 6993 C CA . LEU B 1 88 ? 15.125 -60.75 4.348 1 95 88 LEU B CA 1
ATOM 6994 C C . LEU B 1 88 ? 15.766 -60.219 3.068 1 95 88 LEU B C 1
ATOM 6996 O O . LEU B 1 88 ? 16.188 -61 2.209 1 95 88 LEU B O 1
ATOM 7000 N N . ALA B 1 89 ? 15.773 -58.938 3.002 1 96.94 89 ALA B N 1
ATOM 7001 C CA . ALA B 1 89 ? 16.453 -58.344 1.852 1 96.94 89 ALA B CA 1
ATOM 7002 C C . ALA B 1 89 ? 17.938 -58.688 1.854 1 96.94 89 ALA B C 1
ATOM 7004 O O . ALA B 1 89 ? 18.5 -59.062 0.826 1 96.94 89 ALA B O 1
ATOM 7005 N N . LEU B 1 90 ? 18.594 -58.562 3.031 1 96.19 90 LEU B N 1
ATOM 7006 C CA . LEU B 1 90 ? 20.016 -58.875 3.158 1 96.19 90 LEU B CA 1
ATOM 7007 C C . LEU B 1 90 ? 20.281 -60.344 2.855 1 96.19 90 LEU B C 1
ATOM 7009 O O . LEU B 1 90 ? 21.266 -60.656 2.189 1 96.19 90 LEU B O 1
ATOM 7013 N N . ALA B 1 91 ? 19.391 -61.188 3.283 1 95.38 91 ALA B N 1
ATOM 7014 C CA . ALA B 1 91 ? 19.516 -62.625 3.037 1 95.38 91 ALA B CA 1
ATOM 7015 C C . ALA B 1 91 ? 19.484 -62.938 1.544 1 95.38 91 ALA B C 1
ATOM 7017 O O . ALA B 1 91 ? 20.219 -63.812 1.062 1 95.38 91 ALA B O 1
ATOM 7018 N N . ALA B 1 92 ? 18.609 -62.281 0.961 1 95.06 92 ALA B N 1
ATOM 7019 C CA . ALA B 1 92 ? 18.484 -62.5 -0.481 1 95.06 92 ALA B CA 1
ATOM 7020 C C . ALA B 1 92 ? 19.781 -62.094 -1.193 1 95.06 92 ALA B C 1
ATOM 7022 O O . ALA B 1 92 ? 20.281 -62.844 -2.053 1 95.06 92 ALA B O 1
ATOM 7023 N N . TYR B 1 93 ? 20.375 -61 -0.862 1 96.69 93 TYR B N 1
ATOM 7024 C CA . TYR B 1 93 ? 21.609 -60.531 -1.501 1 96.69 93 TYR B CA 1
ATOM 7025 C C . TYR B 1 93 ? 22.781 -61.469 -1.155 1 96.69 93 TYR B C 1
ATOM 7027 O O . TYR B 1 93 ? 23.625 -61.75 -2.006 1 96.69 93 TYR B O 1
ATOM 7035 N N . LEU B 1 94 ? 22.828 -61.938 0.079 1 95 94 LEU B N 1
ATOM 7036 C CA . LEU B 1 94 ? 23.875 -62.844 0.497 1 95 94 LEU B CA 1
ATOM 7037 C C . LEU B 1 94 ? 23.766 -64.188 -0.238 1 95 94 LEU B C 1
ATOM 7039 O O . LEU B 1 94 ? 24.781 -64.812 -0.577 1 95 94 LEU B O 1
ATOM 7043 N N . GLU B 1 95 ? 22.516 -64.562 -0.469 1 93.81 95 GLU B N 1
ATOM 7044 C CA . GLU B 1 95 ? 22.281 -65.75 -1.253 1 93.81 95 GLU B CA 1
ATOM 7045 C C . GLU B 1 95 ? 22.844 -65.625 -2.668 1 93.81 95 GLU B C 1
ATOM 7047 O O . GLU B 1 95 ? 23.469 -66.562 -3.193 1 93.81 95 GLU B O 1
ATOM 7052 N N . ALA B 1 96 ? 22.594 -64.5 -3.193 1 94.94 96 ALA B N 1
ATOM 7053 C CA . ALA B 1 96 ? 23.125 -64.25 -4.531 1 94.94 96 ALA B CA 1
ATOM 7054 C C . ALA B 1 96 ? 24.656 -64.25 -4.527 1 94.94 96 ALA B C 1
ATOM 7056 O O . ALA B 1 96 ? 25.281 -64.75 -5.469 1 94.94 96 ALA B O 1
ATOM 7057 N N . LEU B 1 97 ? 25.344 -63.781 -3.482 1 94.19 97 LEU B N 1
ATOM 7058 C CA . LEU B 1 97 ? 26.797 -63.688 -3.383 1 94.19 97 LEU B CA 1
ATOM 7059 C C . LEU B 1 97 ? 27.406 -65.062 -3.125 1 94.19 97 LEU B C 1
ATOM 7061 O O . LEU B 1 97 ? 28.562 -65.312 -3.498 1 94.19 97 LEU B O 1
ATOM 7065 N N . LEU B 1 98 ? 26.641 -65.938 -2.48 1 91.44 98 LEU B N 1
ATOM 7066 C CA . LEU B 1 98 ? 27.109 -67.312 -2.252 1 91.44 98 LEU B CA 1
ATOM 7067 C C . LEU B 1 98 ? 27.266 -68.062 -3.572 1 91.44 98 LEU B C 1
ATOM 7069 O O . LEU B 1 98 ? 28.219 -68.812 -3.754 1 91.44 98 LEU B O 1
ATOM 7073 N N . SER B 1 99 ? 26.281 -67.75 -4.395 1 88.25 99 SER B N 1
ATOM 7074 C CA . SER B 1 99 ? 26.312 -68.438 -5.699 1 88.25 99 SER B CA 1
ATOM 7075 C C . SER B 1 99 ? 27.266 -67.688 -6.648 1 88.25 99 SER B C 1
ATOM 7077 O O . SER B 1 99 ? 27.953 -68.375 -7.445 1 88.25 99 SER B O 1
ATOM 7079 N N . HIS B 1 100 ? 27.312 -66.375 -6.602 1 93 100 HIS B N 1
ATOM 7080 C CA . HIS B 1 100 ? 28.172 -65.562 -7.426 1 93 100 HIS B CA 1
ATOM 7081 C C . HIS B 1 100 ? 28.844 -64.438 -6.594 1 93 100 HIS B C 1
ATOM 7083 O O . HIS B 1 100 ? 28.406 -63.312 -6.594 1 93 100 HIS B O 1
ATOM 7089 N N . PRO B 1 101 ? 30 -64.75 -6.055 1 91.31 101 PRO B N 1
ATOM 7090 C CA . PRO B 1 101 ? 30.641 -63.844 -5.094 1 91.31 101 PRO B CA 1
ATOM 7091 C C . PRO B 1 101 ? 31.047 -62.531 -5.711 1 91.31 101 PRO B C 1
ATOM 7093 O O . PRO B 1 101 ? 31.281 -61.531 -4.988 1 91.31 101 PRO B O 1
ATOM 7096 N N . THR B 1 102 ? 31.109 -62.438 -7.027 1 93.25 102 THR B N 1
ATOM 7097 C CA . THR B 1 102 ? 31.547 -61.188 -7.66 1 93.25 102 THR B CA 1
ATOM 7098 C C . THR B 1 102 ? 30.359 -60.438 -8.25 1 93.25 102 THR B C 1
ATOM 7100 O O . THR B 1 102 ? 30.547 -59.594 -9.133 1 93.25 102 THR B O 1
ATOM 7103 N N . ASN B 1 103 ? 29.219 -60.844 -7.809 1 94.62 103 ASN B N 1
ATOM 7104 C CA . ASN B 1 103 ? 28.031 -60.156 -8.312 1 94.62 103 ASN B CA 1
ATOM 7105 C C . ASN B 1 103 ? 27.922 -58.75 -7.75 1 94.62 103 ASN B C 1
ATOM 7107 O O . ASN B 1 103 ? 27.656 -58.562 -6.562 1 94.62 103 ASN B O 1
ATOM 7111 N N . ILE B 1 104 ? 28.094 -57.75 -8.594 1 95.38 104 ILE B N 1
ATOM 7112 C CA . ILE B 1 104 ? 28.172 -56.344 -8.203 1 95.38 104 ILE B CA 1
ATOM 7113 C C . ILE B 1 104 ? 26.812 -55.875 -7.684 1 95.38 104 ILE B C 1
ATOM 7115 O O . ILE B 1 104 ? 26.734 -55.125 -6.707 1 95.38 104 ILE B O 1
ATOM 7119 N N . ASP B 1 105 ? 25.719 -56.312 -8.312 1 94.5 105 ASP B N 1
ATOM 7120 C CA . ASP B 1 105 ? 24.375 -55.906 -7.906 1 94.5 105 ASP B CA 1
ATOM 7121 C C . ASP B 1 105 ? 24.062 -56.406 -6.5 1 94.5 105 ASP B C 1
ATOM 7123 O O . ASP B 1 105 ? 23.391 -55.719 -5.73 1 94.5 105 ASP B O 1
ATOM 7127 N N . ALA B 1 106 ? 24.531 -57.562 -6.219 1 95.88 106 ALA B N 1
ATOM 7128 C CA . ALA B 1 106 ? 24.344 -58.125 -4.879 1 95.88 106 ALA B CA 1
ATOM 7129 C C . ALA B 1 106 ? 25.141 -57.344 -3.846 1 95.88 106 ALA B C 1
ATOM 7131 O O . ALA B 1 106 ? 24.656 -57.062 -2.74 1 95.88 106 ALA B O 1
ATOM 7132 N N . LEU B 1 107 ? 26.391 -57.031 -4.211 1 96.5 107 LEU B N 1
ATOM 7133 C CA . LEU B 1 107 ? 27.219 -56.219 -3.322 1 96.5 107 LEU B CA 1
ATOM 7134 C C . LEU B 1 107 ? 26.578 -54.875 -3.059 1 96.5 107 LEU B C 1
ATOM 7136 O O . LEU B 1 107 ? 26.547 -54.406 -1.918 1 96.5 107 LEU B O 1
ATOM 7140 N N . LEU B 1 108 ? 26.078 -54.25 -4.125 1 96.25 108 LEU B N 1
ATOM 7141 C CA . LEU B 1 108 ? 25.375 -52.969 -3.998 1 96.25 108 LEU B CA 1
ATOM 7142 C C . LEU B 1 108 ? 24.141 -53.094 -3.119 1 96.25 108 LEU B C 1
ATOM 7144 O O . LEU B 1 108 ? 23.828 -52.219 -2.316 1 96.25 108 LEU B O 1
ATOM 7148 N N . GLY B 1 109 ? 23.406 -54.156 -3.277 1 96.06 109 GLY B N 1
ATOM 7149 C CA . GLY B 1 109 ? 22.25 -54.438 -2.449 1 96.06 109 GLY B CA 1
ATOM 7150 C C . GLY B 1 109 ? 22.594 -54.562 -0.977 1 96.06 109 GLY B C 1
ATOM 7151 O O . GLY B 1 109 ? 21.906 -54 -0.122 1 96.06 109 GLY B O 1
ATOM 7152 N N . CYS B 1 110 ? 23.641 -55.312 -0.657 1 96 110 CYS B N 1
ATOM 7153 C CA . CYS B 1 110 ? 24.094 -55.469 0.722 1 96 110 CYS B CA 1
ATOM 7154 C C . CYS B 1 110 ? 24.438 -54.094 1.312 1 96 110 CYS B C 1
ATOM 7156 O O . CYS B 1 110 ? 24.031 -53.781 2.434 1 96 110 CYS B O 1
ATOM 7158 N N . ALA B 1 111 ? 25.141 -53.344 0.503 1 96.5 111 ALA B N 1
ATOM 7159 C CA . ALA B 1 111 ? 25.531 -52.031 0.957 1 96.5 111 ALA B CA 1
ATOM 7160 C C . ALA B 1 111 ? 24.297 -51.156 1.269 1 96.5 111 ALA B C 1
ATOM 7162 O O . ALA B 1 111 ? 24.297 -50.406 2.244 1 96.5 111 ALA B O 1
ATOM 7163 N N . SER B 1 112 ? 23.25 -51.219 0.409 1 95.94 112 SER B N 1
ATOM 7164 C CA . SER B 1 112 ? 22.016 -50.438 0.613 1 95.94 112 SER B CA 1
ATOM 7165 C C . SER B 1 112 ? 21.328 -50.844 1.912 1 95.94 112 SER B C 1
ATOM 7167 O O . SER B 1 112 ? 20.812 -50 2.641 1 95.94 112 SER B O 1
ATOM 7169 N N . VAL B 1 113 ? 21.297 -52.094 2.15 1 96.31 113 VAL B N 1
ATOM 7170 C CA . VAL B 1 113 ? 20.688 -52.594 3.379 1 96.31 113 VAL B CA 1
ATOM 7171 C C . VAL B 1 113 ? 21.484 -52.094 4.586 1 96.31 113 VAL B C 1
ATOM 7173 O O . VAL B 1 113 ? 20.922 -51.656 5.59 1 96.31 113 VAL B O 1
ATOM 7176 N N . TYR B 1 114 ? 22.797 -52.219 4.516 1 96.06 114 TYR B N 1
ATOM 7177 C CA . TYR B 1 114 ? 23.656 -51.75 5.602 1 96.06 114 TYR B CA 1
ATOM 7178 C C . TYR B 1 114 ? 23.484 -50.281 5.848 1 96.06 114 TYR B C 1
ATOM 7180 O O . TYR B 1 114 ? 23.391 -49.812 6.996 1 96.06 114 TYR B O 1
ATOM 7188 N N . THR B 1 115 ? 23.438 -49.5 4.824 1 94.62 115 THR B N 1
ATOM 7189 C CA . THR B 1 115 ? 23.234 -48.062 4.945 1 94.62 115 THR B CA 1
ATOM 7190 C C . THR B 1 115 ? 21.891 -47.75 5.625 1 94.62 115 THR B C 1
ATOM 7192 O O . THR B 1 115 ? 21.828 -46.906 6.523 1 94.62 115 THR B O 1
ATOM 7195 N N . ALA B 1 116 ? 20.812 -48.406 5.152 1 93.81 116 ALA B N 1
ATOM 7196 C CA . ALA B 1 116 ? 19.484 -48.219 5.727 1 93.81 116 ALA B CA 1
ATOM 7197 C C . ALA B 1 116 ? 19.469 -48.594 7.203 1 93.81 116 ALA B C 1
ATOM 7199 O O . ALA B 1 116 ? 18.656 -48.062 7.977 1 93.81 116 ALA B O 1
ATOM 7200 N N . SER B 1 117 ? 20.391 -49.469 7.578 1 93.88 117 SER B N 1
ATOM 7201 C CA . SER B 1 117 ? 20.5 -49.906 8.961 1 93.88 117 SER B CA 1
ATOM 7202 C C . SER B 1 117 ? 21.531 -49.125 9.734 1 93.88 117 SER B C 1
ATOM 7204 O O . SER B 1 117 ? 21.906 -49.469 10.852 1 93.88 117 SER B O 1
ATOM 7206 N N . ALA B 1 118 ? 22.109 -48.094 9.203 1 92.12 118 ALA B N 1
ATOM 7207 C CA . ALA B 1 118 ? 23.078 -47.156 9.797 1 92.12 118 ALA B CA 1
ATOM 7208 C C . ALA B 1 118 ? 24.406 -47.875 10.094 1 92.12 118 ALA B C 1
ATOM 7210 O O . ALA B 1 118 ? 25.094 -47.531 11.055 1 92.12 118 ALA B O 1
ATOM 7211 N N . LEU B 1 119 ? 24.578 -49 9.383 1 94.75 119 LEU B N 1
ATOM 7212 C CA . LEU B 1 119 ? 25.859 -49.688 9.461 1 94.75 119 LEU B CA 1
ATOM 7213 C C . LEU B 1 119 ? 26.781 -49.25 8.32 1 94.75 119 LEU B C 1
ATOM 7215 O O . LEU B 1 119 ? 27 -50 7.375 1 94.75 119 LEU B O 1
ATOM 7219 N N . LEU B 1 120 ? 27.391 -48.094 8.477 1 96.06 120 LEU B N 1
ATOM 7220 C CA . LEU B 1 120 ? 28.047 -47.406 7.375 1 96.06 120 LEU B CA 1
ATOM 7221 C C . LEU B 1 120 ? 29.391 -48.031 7.062 1 96.06 120 LEU B C 1
ATOM 7223 O O . LEU B 1 120 ? 29.812 -48.094 5.902 1 96.06 120 LEU B O 1
ATOM 7227 N N . LEU B 1 121 ? 30.094 -48.531 8.047 1 95.19 121 LEU B N 1
ATOM 7228 C CA . LEU B 1 121 ? 31.406 -49.125 7.812 1 95.19 121 LEU B CA 1
ATOM 7229 C C . LEU B 1 121 ? 31.266 -50.438 7.039 1 95.19 121 LEU B C 1
ATOM 7231 O O . LEU B 1 121 ? 32.094 -50.719 6.16 1 95.19 121 LEU B O 1
ATOM 7235 N N . GLU B 1 122 ? 30.203 -51.188 7.348 1 96 122 GLU B N 1
ATOM 7236 C CA . GLU B 1 122 ? 29.922 -52.406 6.605 1 96 122 GLU B CA 1
ATOM 7237 C C . GLU B 1 122 ? 29.531 -52.125 5.164 1 96 122 GLU B C 1
ATOM 7239 O O . GLU B 1 122 ? 29.938 -52.812 4.238 1 96 122 GLU B O 1
ATOM 7244 N N . ALA B 1 123 ? 28.75 -51.125 5.109 1 97.56 123 ALA B N 1
ATOM 7245 C CA . ALA B 1 123 ? 28.359 -50.688 3.77 1 97.56 123 ALA B CA 1
ATOM 7246 C C . ALA B 1 123 ? 29.578 -50.281 2.947 1 97.56 123 ALA B C 1
ATOM 7248 O O . ALA B 1 123 ? 29.688 -50.656 1.771 1 97.56 123 ALA B O 1
ATOM 7249 N N . LEU B 1 124 ? 30.516 -49.594 3.607 1 96.5 124 LEU B N 1
ATOM 7250 C CA . LEU B 1 124 ? 31.734 -49.125 2.945 1 96.5 124 LEU B CA 1
ATOM 7251 C C . LEU B 1 124 ? 32.562 -50.312 2.471 1 96.5 124 LEU B C 1
ATOM 7253 O O . LEU B 1 124 ? 33.125 -50.281 1.365 1 96.5 124 LEU B O 1
ATOM 7257 N N . LYS B 1 125 ? 32.625 -51.344 3.215 1 96.25 125 LYS B N 1
ATOM 7258 C CA . LYS B 1 125 ? 33.375 -52.531 2.861 1 96.25 125 LYS B CA 1
ATOM 7259 C C . LYS B 1 125 ? 32.812 -53.188 1.619 1 96.25 125 LYS B C 1
ATOM 7261 O O . LYS B 1 125 ? 33.562 -53.594 0.724 1 96.25 125 LYS B O 1
ATOM 7266 N N . CYS B 1 126 ? 31.531 -53.312 1.649 1 96.75 126 CYS B N 1
ATOM 7267 C CA . CYS B 1 126 ? 30.859 -53.906 0.498 1 96.75 126 CYS B CA 1
ATOM 7268 C C . CYS B 1 126 ? 31.109 -53.094 -0.763 1 96.75 126 CYS B C 1
ATOM 7270 O O . CYS B 1 126 ? 31.406 -53.625 -1.824 1 96.75 126 CYS B O 1
ATOM 7272 N N . LEU B 1 127 ? 31.125 -51.812 -0.637 1 97.62 127 LEU B N 1
ATOM 7273 C CA . LEU B 1 127 ? 31.234 -50.906 -1.788 1 97.62 127 LEU B CA 1
ATOM 7274 C C . LEU B 1 127 ? 32.688 -50.844 -2.279 1 97.62 127 LEU B C 1
ATOM 7276 O O . LEU B 1 127 ? 32.938 -50.719 -3.48 1 97.62 127 LEU B O 1
ATOM 7280 N N . GLU B 1 128 ? 33.625 -50.938 -1.357 1 96.19 128 GLU B N 1
ATOM 7281 C CA . GLU B 1 128 ? 35.031 -51 -1.761 1 96.19 128 GLU B CA 1
ATOM 7282 C C . GLU B 1 128 ? 35.344 -52.25 -2.564 1 96.19 128 GLU B C 1
ATOM 7284 O O . GLU B 1 128 ? 36.094 -52.219 -3.543 1 96.19 128 GLU B O 1
ATOM 7289 N N . ARG B 1 129 ? 34.688 -53.312 -2.17 1 96.31 129 ARG B N 1
ATOM 7290 C CA . ARG B 1 129 ? 34.844 -54.562 -2.924 1 96.31 129 ARG B CA 1
ATOM 7291 C C . ARG B 1 129 ? 34.219 -54.406 -4.316 1 96.31 129 ARG B C 1
ATOM 7293 O O . ARG B 1 129 ? 34.812 -54.844 -5.305 1 96.31 129 ARG B O 1
ATOM 7300 N N . ALA B 1 130 ? 33.094 -53.844 -4.328 1 97.19 130 ALA B N 1
ATOM 7301 C CA . ALA B 1 130 ? 32.406 -53.625 -5.609 1 97.19 130 ALA B CA 1
ATOM 7302 C C . ALA B 1 130 ? 33.25 -52.75 -6.523 1 97.19 130 ALA B C 1
ATOM 7304 O O . ALA B 1 130 ? 33.344 -53 -7.727 1 97.19 130 ALA B O 1
ATOM 7305 N N . ARG B 1 131 ? 33.844 -51.688 -5.988 1 96 131 ARG B N 1
ATOM 7306 C CA . ARG B 1 131 ? 34.719 -50.781 -6.75 1 96 131 ARG B CA 1
ATOM 7307 C C . ARG B 1 131 ? 35.938 -51.5 -7.312 1 96 131 ARG B C 1
ATOM 7309 O O . ARG B 1 131 ? 36.375 -51.219 -8.43 1 96 131 ARG B O 1
ATOM 7316 N N . GLY B 1 132 ? 36.438 -52.375 -6.531 1 95.5 132 GLY B N 1
ATOM 7317 C CA . GLY B 1 132 ? 37.562 -53.188 -7 1 95.5 132 GLY B CA 1
ATOM 7318 C C . GLY B 1 132 ? 37.219 -54.062 -8.203 1 95.5 132 GLY B C 1
ATOM 7319 O O . GLY B 1 132 ? 38.062 -54.219 -9.102 1 95.5 132 GLY B O 1
ATOM 7320 N N . LEU B 1 133 ? 36 -54.5 -8.211 1 95.88 133 LEU B N 1
ATOM 7321 C CA . LEU B 1 133 ? 35.531 -55.375 -9.273 1 95.88 133 LEU B CA 1
ATOM 7322 C C . LEU B 1 133 ? 35.125 -54.562 -10.5 1 95.88 133 LEU B C 1
ATOM 7324 O O . LEU B 1 133 ? 35.281 -55 -11.641 1 95.88 133 LEU B O 1
ATOM 7328 N N . ALA B 1 134 ? 34.531 -53.375 -10.289 1 95.38 134 ALA B N 1
ATOM 7329 C CA . ALA B 1 134 ? 34.062 -52.5 -11.359 1 95.38 134 ALA B CA 1
ATOM 7330 C C . ALA B 1 134 ? 34.406 -51.062 -11.055 1 95.38 134 ALA B C 1
ATOM 7332 O O . ALA B 1 134 ? 33.531 -50.281 -10.664 1 95.38 134 ALA B O 1
ATOM 7333 N N . PRO B 1 135 ? 35.562 -50.625 -11.375 1 92.31 135 PRO B N 1
ATOM 7334 C CA . PRO B 1 135 ? 36.062 -49.312 -10.953 1 92.31 135 PRO B CA 1
ATOM 7335 C C . PRO B 1 135 ? 35.344 -48.188 -11.688 1 92.31 135 PRO B C 1
ATOM 7337 O O . PRO B 1 135 ? 35.344 -47.031 -11.203 1 92.31 135 PRO B O 1
ATOM 7340 N N . THR B 1 136 ? 34.688 -48.438 -12.805 1 93.12 136 THR B N 1
ATOM 7341 C CA . THR B 1 136 ? 34.125 -47.344 -13.586 1 93.12 136 THR B CA 1
ATOM 7342 C C . THR B 1 136 ? 32.625 -47.344 -13.555 1 93.12 136 THR B C 1
ATOM 7344 O O . THR B 1 136 ? 31.969 -46.5 -14.18 1 93.12 136 THR B O 1
ATOM 7347 N N . ARG B 1 137 ? 32.094 -48.312 -12.867 1 94.62 137 ARG B N 1
ATOM 7348 C CA . ARG B 1 137 ? 30.641 -48.406 -12.82 1 94.62 137 ARG B CA 1
ATOM 7349 C C . ARG B 1 137 ? 30.078 -47.25 -12.016 1 94.62 137 ARG B C 1
ATOM 7351 O O . ARG B 1 137 ? 30.375 -47.094 -10.828 1 94.62 137 ARG B O 1
ATOM 7358 N N . THR B 1 138 ? 29.219 -46.438 -12.641 1 93.94 138 THR B N 1
ATOM 7359 C CA . THR B 1 138 ? 28.75 -45.188 -12.094 1 93.94 138 THR B CA 1
ATOM 7360 C C . THR B 1 138 ? 27.891 -45.406 -10.852 1 93.94 138 THR B C 1
ATOM 7362 O O . THR B 1 138 ? 27.953 -44.625 -9.898 1 93.94 138 THR B O 1
ATOM 7365 N N . ASP B 1 139 ? 27.109 -46.438 -10.859 1 93.75 139 ASP B N 1
ATOM 7366 C CA . ASP B 1 139 ? 26.234 -46.688 -9.719 1 93.75 139 ASP B CA 1
ATOM 7367 C C . ASP B 1 139 ? 27.047 -47.094 -8.484 1 93.75 139 ASP B C 1
ATOM 7369 O O . ASP B 1 139 ? 26.688 -46.75 -7.359 1 93.75 139 ASP B O 1
ATOM 7373 N N . VAL B 1 140 ? 28.125 -47.812 -8.68 1 95.62 140 VAL B N 1
ATOM 7374 C CA . VAL B 1 140 ? 29.016 -48.188 -7.578 1 95.62 140 VAL B CA 1
ATOM 7375 C C . VAL B 1 140 ? 29.672 -46.938 -7.012 1 95.62 140 VAL B C 1
ATOM 7377 O O . VAL B 1 140 ? 29.703 -46.719 -5.793 1 95.62 140 VAL B O 1
ATOM 7380 N N . LEU B 1 141 ? 30.188 -46.094 -7.91 1 96.25 141 LEU B N 1
ATOM 7381 C CA . LEU B 1 141 ? 30.875 -44.875 -7.508 1 96.25 141 LEU B CA 1
ATOM 7382 C C . LEU B 1 141 ? 29.938 -43.938 -6.77 1 96.25 141 LEU B C 1
ATOM 7384 O O . LEU B 1 141 ? 30.312 -43.312 -5.777 1 96.25 141 LEU B O 1
ATOM 7388 N N . GLN B 1 142 ? 28.766 -43.844 -7.176 1 95.69 142 GLN B N 1
ATOM 7389 C CA . GLN B 1 142 ? 27.766 -43 -6.531 1 95.69 142 GLN B CA 1
ATOM 7390 C C . GLN B 1 142 ? 27.422 -43.531 -5.141 1 95.69 142 GLN B C 1
ATOM 7392 O O . GLN B 1 142 ? 27.297 -42.75 -4.188 1 95.69 142 GLN B O 1
ATOM 7397 N N . ALA B 1 143 ? 27.203 -44.812 -5.055 1 96.19 143 ALA B N 1
ATOM 7398 C CA . ALA B 1 143 ? 26.906 -45.406 -3.762 1 96.19 143 ALA B CA 1
ATOM 7399 C C . ALA B 1 143 ? 28.047 -45.219 -2.779 1 96.19 143 ALA B C 1
ATOM 7401 O O . ALA B 1 143 ? 27.828 -44.969 -1.594 1 96.19 143 ALA B O 1
ATOM 7402 N N . LEU B 1 144 ? 29.219 -45.375 -3.324 1 96.38 144 LEU B N 1
ATOM 7403 C CA . LEU B 1 144 ? 30.406 -45.156 -2.5 1 96.38 144 LEU B CA 1
ATOM 7404 C C . LEU B 1 144 ? 30.438 -43.719 -1.987 1 96.38 144 LEU B C 1
ATOM 7406 O O . LEU B 1 144 ? 30.688 -43.469 -0.801 1 96.38 144 LEU B O 1
ATOM 7410 N N . ALA B 1 145 ? 30.203 -42.75 -2.826 1 97.06 145 ALA B N 1
ATOM 7411 C CA . ALA B 1 145 ? 30.203 -41.344 -2.449 1 97.06 145 ALA B CA 1
ATOM 7412 C C . ALA B 1 145 ? 29.156 -41.062 -1.378 1 97.06 145 ALA B C 1
ATOM 7414 O O . ALA B 1 145 ? 29.406 -40.312 -0.433 1 97.06 145 ALA B O 1
ATOM 7415 N N . ASN B 1 146 ? 27.984 -41.656 -1.525 1 96.81 146 ASN B N 1
ATOM 7416 C CA . ASN B 1 146 ? 26.906 -41.469 -0.562 1 96.81 146 ASN B CA 1
ATOM 7417 C C . ASN B 1 146 ? 27.312 -41.938 0.831 1 96.81 146 ASN B C 1
ATOM 7419 O O . ASN B 1 146 ? 27.125 -41.219 1.814 1 96.81 146 ASN B O 1
ATOM 7423 N N . VAL B 1 147 ? 27.828 -43.062 0.861 1 96.94 147 VAL B N 1
ATOM 7424 C CA . VAL B 1 147 ? 28.188 -43.656 2.143 1 96.94 147 VAL B CA 1
ATOM 7425 C C . VAL B 1 147 ? 29.344 -42.906 2.771 1 96.94 147 VAL B C 1
ATOM 7427 O O . VAL B 1 147 ? 29.375 -42.688 3.986 1 96.94 147 VAL B O 1
ATOM 7430 N N . LEU B 1 148 ? 30.344 -42.562 1.999 1 96.75 148 LEU B N 1
ATOM 7431 C CA . LEU B 1 148 ? 31.469 -41.75 2.496 1 96.75 148 LEU B CA 1
ATOM 7432 C C . LEU B 1 148 ? 30.969 -40.438 3.078 1 96.75 148 LEU B C 1
ATOM 7434 O O . LEU B 1 148 ? 31.453 -40 4.121 1 96.75 148 LEU B O 1
ATOM 7438 N N . THR B 1 149 ? 30.078 -39.812 2.434 1 96.44 149 THR B N 1
ATOM 7439 C CA . THR B 1 149 ? 29.516 -38.531 2.9 1 96.44 149 THR B CA 1
ATOM 7440 C C . THR B 1 149 ? 28.797 -38.75 4.23 1 96.44 149 THR B C 1
ATOM 7442 O O . THR B 1 149 ? 28.969 -37.938 5.156 1 96.44 149 THR B O 1
ATOM 7445 N N . ASP B 1 150 ? 27.984 -39.812 4.281 1 96.06 150 ASP B N 1
ATOM 7446 C CA . ASP B 1 150 ? 27.281 -40.094 5.523 1 96.06 150 ASP B CA 1
ATOM 7447 C C . ASP B 1 150 ? 28.25 -40.375 6.668 1 96.06 150 ASP B C 1
ATOM 7449 O O . ASP B 1 150 ? 28.016 -39.938 7.801 1 96.06 150 ASP B O 1
ATOM 7453 N N . LEU B 1 151 ? 29.234 -41.031 6.316 1 94.94 151 LEU B N 1
ATOM 7454 C CA . LEU B 1 151 ? 30.266 -41.344 7.305 1 94.94 151 LEU B CA 1
ATOM 7455 C C . LEU B 1 151 ? 30.953 -40.062 7.77 1 94.94 151 LEU B C 1
ATOM 7457 O O . LEU B 1 151 ? 31.203 -39.875 8.969 1 94.94 151 LEU B O 1
ATOM 7461 N N . GLY B 1 152 ? 31.297 -39.219 6.859 1 95 152 GLY B N 1
ATOM 7462 C CA . GLY B 1 152 ? 31.875 -37.938 7.207 1 95 152 GLY B CA 1
ATOM 7463 C C . GLY B 1 152 ? 30.984 -37.125 8.117 1 95 152 GLY B C 1
ATOM 7464 O O . GLY B 1 152 ? 31.453 -36.531 9.086 1 95 152 GLY B O 1
ATOM 7465 N N . THR B 1 153 ? 29.719 -37.062 7.855 1 94.75 153 THR B N 1
ATOM 7466 C CA . THR B 1 153 ? 28.766 -36.312 8.648 1 94.75 153 THR B CA 1
ATOM 7467 C C . THR B 1 153 ? 28.656 -36.875 10.062 1 94.75 153 THR B C 1
ATOM 7469 O O . THR B 1 153 ? 28.625 -36.125 11.039 1 94.75 153 THR B O 1
ATOM 7472 N N . ALA B 1 154 ? 28.609 -38.188 10.125 1 93.94 154 ALA B N 1
ATOM 7473 C CA . ALA B 1 154 ? 28.562 -38.844 11.43 1 93.94 154 ALA B CA 1
ATOM 7474 C C . ALA B 1 154 ? 29.828 -38.531 12.242 1 93.94 154 ALA B C 1
ATOM 7476 O O . ALA B 1 154 ? 29.75 -38.281 13.445 1 93.94 154 ALA B O 1
ATOM 7477 N N . GLU B 1 155 ? 30.891 -38.5 11.586 1 94.69 155 GLU B N 1
ATOM 7478 C CA . GLU B 1 155 ? 32.156 -38.219 12.25 1 94.69 155 GLU B CA 1
ATOM 7479 C C . GLU B 1 155 ? 32.25 -36.75 12.664 1 94.69 155 GLU B C 1
ATOM 7481 O O . GLU B 1 155 ? 32.812 -36.438 13.727 1 94.69 155 GLU B O 1
ATOM 7486 N N . LYS B 1 156 ? 31.766 -35.906 11.875 1 93.44 156 LYS B N 1
ATOM 7487 C CA . LYS B 1 156 ? 31.734 -34.469 12.219 1 93.44 156 LYS B CA 1
ATOM 7488 C C . LYS B 1 156 ? 30.891 -34.219 13.461 1 93.44 156 LYS B C 1
ATOM 7490 O O . LYS B 1 156 ? 31.297 -33.5 14.359 1 93.44 156 LYS B O 1
ATOM 7495 N N . LEU B 1 157 ? 29.781 -34.844 13.516 1 91.81 157 LEU B N 1
ATOM 7496 C CA . LEU B 1 157 ? 28.859 -34.656 14.625 1 91.81 157 LEU B CA 1
ATOM 7497 C C . LEU B 1 157 ? 29.438 -35.188 15.93 1 91.81 157 LEU B C 1
ATOM 7499 O O . LEU B 1 157 ? 29.156 -34.656 17 1 91.81 157 LEU B O 1
ATOM 7503 N N . THR B 1 158 ? 30.266 -36.219 15.766 1 92.06 158 THR B N 1
ATOM 7504 C CA . THR B 1 158 ? 30.875 -36.812 16.953 1 92.06 158 THR B CA 1
ATOM 7505 C C . THR B 1 158 ? 32.281 -36.25 17.172 1 92.06 158 THR B C 1
ATOM 7507 O O . THR B 1 158 ? 33.031 -36.75 18.031 1 92.06 158 THR B O 1
ATOM 7510 N N . ARG B 1 159 ? 32.719 -35.375 16.406 1 89.94 159 ARG B N 1
ATOM 7511 C CA . ARG B 1 159 ? 33.969 -34.625 16.547 1 89.94 159 ARG B CA 1
ATOM 7512 C C . ARG B 1 159 ? 35.188 -35.531 16.328 1 89.94 159 ARG B C 1
ATOM 7514 O O . ARG B 1 159 ? 36.188 -35.438 17.047 1 89.94 159 ARG B O 1
ATOM 7521 N N . VAL B 1 160 ? 35 -36.531 15.469 1 90.12 160 VAL B N 1
ATOM 7522 C CA . VAL B 1 160 ? 36.125 -37.344 15.07 1 90.12 160 VAL B CA 1
ATOM 7523 C C . VAL B 1 160 ? 36.969 -36.625 14.039 1 90.12 160 VAL B C 1
ATOM 7525 O O . VAL B 1 160 ? 36.438 -36.062 13.062 1 90.12 160 VAL B O 1
ATOM 7528 N N . PRO B 1 161 ? 38.25 -36.531 14.305 1 89.88 161 PRO B N 1
ATOM 7529 C CA . PRO B 1 161 ? 39.094 -35.844 13.344 1 89.88 161 PRO B CA 1
ATOM 7530 C C . PRO B 1 161 ? 39.156 -36.531 11.984 1 89.88 161 PRO B C 1
ATOM 7532 O O . PRO B 1 161 ? 38.969 -37.75 11.891 1 89.88 161 PRO B O 1
ATOM 7535 N N . GLY B 1 162 ? 39.344 -35.844 10.977 1 90.06 162 GLY B N 1
ATOM 7536 C CA . GLY B 1 162 ? 39.5 -36.375 9.633 1 90.06 162 GLY B CA 1
ATOM 7537 C C . GLY B 1 162 ? 38.188 -36.5 8.875 1 90.06 162 GLY B C 1
ATOM 7538 O O . GLY B 1 162 ? 38.188 -37.031 7.766 1 90.06 162 GLY B O 1
ATOM 7539 N N . TRP B 1 163 ? 37.125 -35.969 9.562 1 94 163 TRP B N 1
ATOM 7540 C CA . TRP B 1 163 ? 35.812 -36.094 8.953 1 94 163 TRP B CA 1
ATOM 7541 C C . TRP B 1 163 ? 35.75 -35.406 7.602 1 94 163 TRP B C 1
ATOM 7543 O O . TRP B 1 163 ? 35.094 -35.844 6.68 1 94 163 TRP B O 1
ATOM 7553 N N . ARG B 1 164 ? 36.469 -34.375 7.348 1 94.06 164 ARG B N 1
ATOM 7554 C CA . ARG B 1 164 ? 36.531 -33.625 6.09 1 94.06 164 ARG B CA 1
ATOM 7555 C C . ARG B 1 164 ? 37.094 -34.5 4.965 1 94.06 164 ARG B C 1
ATOM 7557 O O . ARG B 1 164 ? 36.656 -34.375 3.814 1 94.06 164 ARG B O 1
ATOM 7564 N N . GLY B 1 165 ? 38.031 -35.344 5.336 1 95.56 165 GLY B N 1
ATOM 7565 C CA . GLY B 1 165 ? 38.625 -36.25 4.367 1 95.56 165 GLY B CA 1
ATOM 7566 C C . GLY B 1 165 ? 37.625 -37.219 3.752 1 95.56 165 GLY B C 1
ATOM 7567 O O . GLY B 1 165 ? 37.781 -37.625 2.596 1 95.56 165 GLY B O 1
ATOM 7568 N N . ARG B 1 166 ? 36.594 -37.531 4.512 1 96.56 166 ARG B N 1
ATOM 7569 C CA . ARG B 1 166 ? 35.531 -38.406 4.004 1 96.56 166 ARG B CA 1
ATOM 7570 C C . ARG B 1 166 ? 34.781 -37.719 2.865 1 96.56 166 ARG B C 1
ATOM 7572 O O . ARG B 1 166 ? 34.438 -38.375 1.871 1 96.56 166 ARG B O 1
ATOM 7579 N N . TYR B 1 167 ? 34.531 -36.5 3.057 1 97.31 167 TYR B N 1
ATOM 7580 C CA . TYR B 1 167 ? 33.844 -35.75 2.002 1 97.31 167 TYR B CA 1
ATOM 7581 C C . TYR B 1 167 ? 34.688 -35.656 0.756 1 97.31 167 TYR B C 1
ATOM 7583 O O . TYR B 1 167 ? 34.219 -35.781 -0.366 1 97.31 167 TYR B O 1
ATOM 7591 N N . GLU B 1 168 ? 35.938 -35.406 0.936 1 96.69 168 GLU B N 1
ATOM 7592 C CA . GLU B 1 168 ? 36.875 -35.281 -0.182 1 96.69 168 GLU B CA 1
ATOM 7593 C C . GLU B 1 168 ? 37 -36.625 -0.929 1 96.69 168 GLU B C 1
ATOM 7595 O O . GLU B 1 168 ? 37.062 -36.625 -2.16 1 96.69 168 GLU B O 1
ATOM 7600 N N . ALA B 1 169 ? 37 -37.688 -0.158 1 96.25 169 ALA B N 1
ATOM 7601 C CA . ALA B 1 169 ? 37.062 -39 -0.762 1 96.25 169 ALA B CA 1
ATOM 7602 C C . ALA B 1 169 ? 35.781 -39.281 -1.572 1 96.25 169 ALA B C 1
ATOM 7604 O O . ALA B 1 169 ? 35.844 -39.906 -2.621 1 96.25 169 ALA B O 1
ATOM 7605 N N . ALA B 1 170 ? 34.688 -38.844 -1.053 1 97.62 170 ALA B N 1
ATOM 7606 C CA . ALA B 1 170 ? 33.438 -38.969 -1.777 1 97.62 170 ALA B CA 1
ATOM 7607 C C . ALA B 1 170 ? 33.5 -38.25 -3.123 1 97.62 170 ALA B C 1
ATOM 7609 O O . ALA B 1 170 ? 33.031 -38.781 -4.141 1 97.62 170 ALA B O 1
ATOM 7610 N N . LEU B 1 171 ? 34.125 -37.094 -3.189 1 96.56 171 LEU B N 1
ATOM 7611 C CA . LEU B 1 171 ? 34.219 -36.312 -4.414 1 96.56 171 LEU B CA 1
ATOM 7612 C C . LEU B 1 171 ? 35.219 -36.938 -5.371 1 96.56 171 LEU B C 1
ATOM 7614 O O . LEU B 1 171 ? 35.125 -36.719 -6.586 1 96.56 171 LEU B O 1
ATOM 7618 N N . GLU B 1 172 ? 36.188 -37.625 -4.824 1 95.69 172 GLU B N 1
ATOM 7619 C CA . GLU B 1 172 ? 37.125 -38.344 -5.68 1 95.69 172 GLU B CA 1
ATOM 7620 C C . GLU B 1 172 ? 36.406 -39.469 -6.422 1 95.69 172 GLU B C 1
ATOM 7622 O O . GLU B 1 172 ? 36.719 -39.75 -7.586 1 95.69 172 GLU B O 1
ATOM 7627 N N . ALA B 1 173 ? 35.5 -40.125 -5.691 1 95.19 173 ALA B N 1
ATOM 7628 C CA . ALA B 1 173 ? 34.75 -41.219 -6.281 1 95.19 173 ALA B CA 1
ATOM 7629 C C . ALA B 1 173 ? 33.719 -40.688 -7.27 1 95.19 173 ALA B C 1
ATOM 7631 O O . ALA B 1 173 ? 33.531 -41.219 -8.359 1 95.19 173 ALA B O 1
ATOM 7632 N N . CYS B 1 174 ? 33.031 -39.688 -6.895 1 96 174 CYS B N 1
ATOM 7633 C CA . CYS B 1 174 ? 32 -39.062 -7.711 1 96 174 CYS B CA 1
ATOM 7634 C C . CYS B 1 174 ? 32.125 -37.531 -7.629 1 96 174 CYS B C 1
ATOM 7636 O O . CYS B 1 174 ? 31.484 -36.906 -6.773 1 96 174 CYS B O 1
ATOM 7638 N N . PRO B 1 175 ? 32.688 -36.906 -8.57 1 94.62 175 PRO B N 1
ATOM 7639 C CA . PRO B 1 175 ? 32.969 -35.469 -8.516 1 94.62 175 PRO B CA 1
ATOM 7640 C C . PRO B 1 175 ? 31.703 -34.625 -8.492 1 94.62 175 PRO B C 1
ATOM 7642 O O . PRO B 1 175 ? 31.734 -33.469 -8.039 1 94.62 175 PRO B O 1
ATOM 7645 N N . SER B 1 176 ? 30.609 -35.094 -8.898 1 94 176 SER B N 1
ATOM 7646 C CA . SER B 1 176 ? 29.375 -34.312 -8.961 1 94 176 SER B CA 1
ATOM 7647 C C . SER B 1 176 ? 28.422 -34.719 -7.844 1 94 176 SER B C 1
ATOM 7649 O O . SER B 1 176 ? 27.203 -34.562 -7.98 1 94 176 SER B O 1
ATOM 7651 N N . HIS B 1 177 ? 29.016 -35.281 -6.801 1 96 177 HIS B N 1
ATOM 7652 C CA . HIS B 1 177 ? 28.172 -35.656 -5.68 1 96 177 HIS B CA 1
ATOM 7653 C C . HIS B 1 177 ? 27.688 -34.438 -4.898 1 96 177 HIS B C 1
ATOM 7655 O O . HIS B 1 177 ? 28.453 -33.875 -4.102 1 96 177 HIS B O 1
ATOM 7661 N N . ALA B 1 178 ? 26.453 -34.062 -4.965 1 96.69 178 ALA B N 1
ATOM 7662 C CA . ALA B 1 178 ? 25.891 -32.812 -4.473 1 96.69 178 ALA B CA 1
ATOM 7663 C C . ALA B 1 178 ? 26.016 -32.719 -2.955 1 96.69 178 ALA B C 1
ATOM 7665 O O . ALA B 1 178 ? 26.391 -31.672 -2.424 1 96.69 178 ALA B O 1
ATOM 7666 N N . GLN B 1 179 ? 25.75 -33.781 -2.299 1 96.69 179 GLN B N 1
ATOM 7667 C CA . GLN B 1 179 ? 25.703 -33.75 -0.84 1 96.69 179 GLN B CA 1
ATOM 7668 C C . GLN B 1 179 ? 27.094 -33.5 -0.254 1 96.69 179 GLN B C 1
ATOM 7670 O O . GLN B 1 179 ? 27.234 -32.812 0.77 1 96.69 179 GLN B O 1
ATOM 7675 N N . ALA B 1 180 ? 28.047 -34.094 -0.824 1 97.19 180 ALA B N 1
ATOM 7676 C CA . ALA B 1 180 ? 29.422 -33.875 -0.367 1 97.19 180 ALA B CA 1
ATOM 7677 C C . ALA B 1 180 ? 29.828 -32.406 -0.562 1 97.19 180 ALA B C 1
ATOM 7679 O O . ALA B 1 180 ? 30.438 -31.812 0.32 1 97.19 180 ALA B O 1
ATOM 7680 N N . HIS B 1 181 ? 29.484 -31.906 -1.707 1 97.5 181 HIS B N 1
ATOM 7681 C CA . HIS B 1 181 ? 29.719 -30.484 -1.953 1 97.5 181 HIS B CA 1
ATOM 7682 C C . HIS B 1 181 ? 29 -29.609 -0.925 1 97.5 181 HIS B C 1
ATOM 7684 O O . HIS B 1 181 ? 29.578 -28.672 -0.393 1 97.5 181 HIS B O 1
ATOM 7690 N N . TYR B 1 182 ? 27.75 -29.875 -0.66 1 97.31 182 TYR B N 1
ATOM 7691 C CA . TYR B 1 182 ? 26.969 -29.109 0.299 1 97.31 182 TYR B CA 1
ATOM 7692 C C . TYR B 1 182 ? 27.609 -29.125 1.676 1 97.31 182 TYR B C 1
ATOM 7694 O O . TYR B 1 182 ? 27.766 -28.062 2.303 1 97.31 182 TYR B O 1
ATOM 7702 N N . ASN B 1 183 ? 28.016 -30.312 2.078 1 96.94 183 ASN B N 1
ATOM 7703 C CA . ASN B 1 183 ? 28.594 -30.438 3.414 1 96.94 183 ASN B CA 1
ATOM 7704 C C . ASN B 1 183 ? 29.938 -29.734 3.516 1 96.94 183 ASN B C 1
ATOM 7706 O O . ASN B 1 183 ? 30.281 -29.188 4.566 1 96.94 183 ASN B O 1
ATOM 7710 N N . LEU B 1 184 ? 30.719 -29.812 2.482 1 96.88 184 LEU B N 1
ATOM 7711 C CA . LEU B 1 184 ? 31.984 -29.078 2.461 1 96.88 184 LEU B CA 1
ATOM 7712 C C . LEU B 1 184 ? 31.719 -27.562 2.496 1 96.88 184 LEU B C 1
ATOM 7714 O O . LEU B 1 184 ? 32.469 -26.812 3.113 1 96.88 184 LEU B O 1
ATOM 7718 N N . GLY B 1 185 ? 30.672 -27.141 1.819 1 96.75 185 GLY B N 1
ATOM 7719 C CA . GLY B 1 185 ? 30.281 -25.734 1.888 1 96.75 185 GLY B CA 1
ATOM 7720 C C . GLY B 1 185 ? 29.906 -25.297 3.289 1 96.75 185 GLY B C 1
ATOM 7721 O O . GLY B 1 185 ? 30.328 -24.234 3.74 1 96.75 185 GLY B O 1
ATOM 7722 N N . VAL B 1 186 ? 29.141 -26.094 3.953 1 96.44 186 VAL B N 1
ATOM 7723 C CA . VAL B 1 186 ? 28.734 -25.797 5.324 1 96.44 186 VAL B CA 1
ATOM 7724 C C . VAL B 1 186 ? 29.969 -25.672 6.215 1 96.44 186 VAL B C 1
ATOM 7726 O O . VAL B 1 186 ? 30.062 -24.734 7.012 1 96.44 186 VAL B O 1
ATOM 7729 N N . ALA B 1 187 ? 30.844 -26.594 6.047 1 94.88 187 ALA B N 1
ATOM 7730 C CA . ALA B 1 187 ? 32.062 -26.578 6.836 1 94.88 187 ALA B CA 1
ATOM 7731 C C . ALA B 1 187 ? 32.875 -25.312 6.574 1 94.88 187 ALA B C 1
ATOM 7733 O O . ALA B 1 187 ? 33.375 -24.672 7.512 1 94.88 187 ALA B O 1
ATOM 7734 N N . ALA B 1 188 ? 33.062 -24.969 5.324 1 95.75 188 ALA B N 1
ATOM 7735 C CA . ALA B 1 188 ? 33.781 -23.75 4.957 1 95.75 188 ALA B CA 1
ATOM 7736 C C . ALA B 1 188 ? 33.094 -22.516 5.512 1 95.75 188 ALA B C 1
ATOM 7738 O O . ALA B 1 188 ? 33.75 -21.578 5.98 1 95.75 188 ALA B O 1
ATOM 7739 N N . GLY B 1 189 ? 31.812 -22.5 5.402 1 93.19 189 GLY B N 1
ATOM 7740 C CA . GLY B 1 189 ? 31.047 -21.391 5.945 1 93.19 189 GLY B CA 1
ATOM 7741 C C . GLY B 1 189 ? 31.219 -21.219 7.441 1 93.19 189 GLY B C 1
ATOM 7742 O O . GLY B 1 189 ? 31.359 -20.094 7.926 1 93.19 189 GLY B O 1
ATOM 7743 N N . GLU B 1 190 ? 31.234 -22.281 8.117 1 92.5 190 GLU B N 1
ATOM 7744 C CA . GLU B 1 190 ? 31.422 -22.266 9.57 1 92.5 190 GLU B CA 1
ATOM 7745 C C . GLU B 1 190 ? 32.812 -21.75 9.93 1 92.5 190 GLU B C 1
ATOM 7747 O O . GLU B 1 190 ? 33 -21.156 11 1 92.5 190 GLU B O 1
ATOM 7752 N N . GLU B 1 191 ? 33.688 -21.969 9.078 1 92.38 191 GLU B N 1
ATOM 7753 C CA . GLU B 1 191 ? 35.062 -21.531 9.305 1 92.38 191 GLU B CA 1
ATOM 7754 C C . GLU B 1 191 ? 35.281 -20.109 8.797 1 92.38 191 GLU B C 1
ATOM 7756 O O . GLU B 1 191 ? 36.406 -19.594 8.844 1 92.38 191 GLU B O 1
ATOM 7761 N N . GLY B 1 192 ? 34.281 -19.516 8.227 1 89.94 192 GLY B N 1
ATOM 7762 C CA . GLY B 1 192 ? 34.344 -18.141 7.777 1 89.94 192 GLY B CA 1
ATOM 7763 C C . GLY B 1 192 ? 34.969 -18 6.391 1 89.94 192 GLY B C 1
ATOM 7764 O O . GLY B 1 192 ? 35.312 -16.891 5.977 1 89.94 192 GLY B O 1
ATOM 7765 N N . ARG B 1 193 ? 35.188 -19.125 5.68 1 91.5 193 ARG B N 1
ATOM 7766 C CA . ARG B 1 193 ? 35.719 -19.094 4.316 1 91.5 193 ARG B CA 1
ATOM 7767 C C . ARG B 1 193 ? 34.594 -18.969 3.299 1 91.5 193 ARG B C 1
ATOM 7769 O O . ARG B 1 193 ? 34.25 -19.938 2.629 1 91.5 193 ARG B O 1
ATOM 7776 N N . ALA B 1 194 ? 34.125 -17.781 3.094 1 91.31 194 ALA B N 1
ATOM 7777 C CA . ALA B 1 194 ? 32.906 -17.484 2.35 1 91.31 194 ALA B CA 1
ATOM 7778 C C . ALA B 1 194 ? 33.062 -17.844 0.873 1 91.31 194 ALA B C 1
ATOM 7780 O O . ALA B 1 194 ? 32.125 -18.359 0.251 1 91.31 194 ALA B O 1
ATOM 7781 N N . GLU B 1 195 ? 34.125 -17.594 0.316 1 92.94 195 GLU B N 1
ATOM 7782 C CA . GLU B 1 195 ? 34.344 -17.844 -1.106 1 92.94 195 GLU B CA 1
ATOM 7783 C C . GLU B 1 195 ? 34.344 -19.344 -1.41 1 92.94 195 GLU B C 1
ATOM 7785 O O . GLU B 1 195 ? 33.75 -19.781 -2.396 1 92.94 195 GLU B O 1
ATOM 7790 N N . GLU B 1 196 ? 35.062 -20.016 -0.576 1 95.56 196 GLU B N 1
ATOM 7791 C CA . GLU B 1 196 ? 35.094 -21.469 -0.734 1 95.56 196 GLU B CA 1
ATOM 7792 C C . GLU B 1 196 ? 33.719 -22.078 -0.529 1 95.56 196 GLU B C 1
ATOM 7794 O O . GLU B 1 196 ? 33.312 -22.984 -1.254 1 95.56 196 GLU B O 1
ATOM 7799 N N . ALA B 1 197 ? 33.031 -21.609 0.489 1 97 197 ALA B N 1
ATOM 7800 C CA . ALA B 1 197 ? 31.672 -22.094 0.752 1 97 197 ALA B CA 1
ATOM 7801 C C . ALA B 1 197 ? 30.781 -21.875 -0.458 1 97 197 ALA B C 1
ATOM 7803 O O . ALA B 1 197 ? 30.062 -22.781 -0.885 1 97 197 ALA B O 1
ATOM 7804 N N . ALA B 1 198 ? 30.812 -20.656 -1.01 1 96.06 198 ALA B N 1
ATOM 7805 C CA . ALA B 1 198 ? 29.984 -20.328 -2.166 1 96.06 198 ALA B CA 1
ATOM 7806 C C . ALA B 1 198 ? 30.297 -21.234 -3.348 1 96.06 198 ALA B C 1
ATOM 7808 O O . ALA B 1 198 ? 29.406 -21.672 -4.07 1 96.06 198 ALA B O 1
ATOM 7809 N N . ALA B 1 199 ? 31.547 -21.484 -3.557 1 96.62 199 ALA B N 1
ATOM 7810 C CA . ALA B 1 199 ? 31.953 -22.344 -4.664 1 96.62 199 ALA B CA 1
ATOM 7811 C C . ALA B 1 199 ? 31.391 -23.75 -4.508 1 96.62 199 ALA B C 1
ATOM 7813 O O . ALA B 1 199 ? 30.891 -24.344 -5.473 1 96.62 199 ALA B O 1
ATOM 7814 N N . HIS B 1 200 ? 31.453 -24.281 -3.332 1 97.31 200 HIS B N 1
ATOM 7815 C CA . HIS B 1 200 ? 30.906 -25.609 -3.062 1 97.31 200 HIS B CA 1
ATOM 7816 C C . HIS B 1 200 ? 29.391 -25.625 -3.217 1 97.31 200 HIS B C 1
ATOM 7818 O O . HIS B 1 200 ? 28.828 -26.594 -3.754 1 97.31 200 HIS B O 1
ATOM 7824 N N . TYR B 1 201 ? 28.75 -24.672 -2.697 1 97.81 201 TYR B N 1
ATOM 7825 C CA . TYR B 1 201 ? 27.297 -24.609 -2.846 1 97.81 201 TYR B CA 1
ATOM 7826 C C . TYR B 1 201 ? 26.906 -24.531 -4.316 1 97.81 201 TYR B C 1
ATOM 7828 O O . TYR B 1 201 ? 25.922 -25.156 -4.734 1 97.81 201 TYR B O 1
ATOM 7836 N N . ARG B 1 202 ? 27.625 -23.781 -5.137 1 97.12 202 ARG B N 1
ATOM 7837 C CA . ARG B 1 202 ? 27.344 -23.688 -6.57 1 97.12 202 ARG B CA 1
ATOM 7838 C C . ARG B 1 202 ? 27.484 -25.062 -7.238 1 97.12 202 ARG B C 1
ATOM 7840 O O . ARG B 1 202 ? 26.656 -25.422 -8.078 1 97.12 202 ARG B O 1
ATOM 7847 N N . ASP B 1 203 ? 28.484 -25.734 -6.816 1 97.25 203 ASP B N 1
ATOM 7848 C CA . ASP B 1 203 ? 28.672 -27.078 -7.348 1 97.25 203 ASP B CA 1
ATOM 7849 C C . ASP B 1 203 ? 27.547 -28 -6.898 1 97.25 203 ASP B C 1
ATOM 7851 O O . ASP B 1 203 ? 27.078 -28.844 -7.668 1 97.25 203 ASP B O 1
ATOM 7855 N N . ALA B 1 204 ? 27.156 -27.859 -5.715 1 97.44 204 ALA B N 1
ATOM 7856 C CA . ALA B 1 204 ? 26.078 -28.688 -5.18 1 97.44 204 ALA B CA 1
ATOM 7857 C C . ALA B 1 204 ? 24.781 -28.453 -5.949 1 97.44 204 ALA B C 1
ATOM 7859 O O . ALA B 1 204 ? 24.094 -29.406 -6.324 1 97.44 204 ALA B O 1
ATOM 7860 N N . VAL B 1 205 ? 24.422 -27.219 -6.207 1 96.12 205 VAL B N 1
ATOM 7861 C CA . VAL B 1 205 ? 23.156 -26.922 -6.859 1 96.12 205 VAL B CA 1
ATOM 7862 C C . VAL B 1 205 ? 23.234 -27.266 -8.344 1 96.12 205 VAL B C 1
ATOM 7864 O O . VAL B 1 205 ? 22.219 -27.578 -8.969 1 96.12 205 VAL B O 1
ATOM 7867 N N . ARG B 1 206 ? 24.406 -27.172 -8.93 1 95 206 ARG B N 1
ATOM 7868 C CA . ARG B 1 206 ? 24.578 -27.641 -10.297 1 95 206 ARG B CA 1
ATOM 7869 C C . ARG B 1 206 ? 24.328 -29.141 -10.414 1 95 206 ARG B C 1
ATOM 7871 O O . ARG B 1 206 ? 23.688 -29.594 -11.367 1 95 206 ARG B O 1
ATOM 7878 N N . ALA B 1 207 ? 24.828 -29.828 -9.391 1 94.69 207 ALA B N 1
ATOM 7879 C CA . ALA B 1 207 ? 24.672 -31.281 -9.359 1 94.69 207 ALA B CA 1
ATOM 7880 C C . ALA B 1 207 ? 23.25 -31.672 -8.984 1 94.69 207 ALA B C 1
ATOM 7882 O O . ALA B 1 207 ? 22.719 -32.656 -9.492 1 94.69 207 ALA B O 1
ATOM 7883 N N . ALA B 1 208 ? 22.734 -30.969 -8.07 1 94.75 208 ALA B N 1
ATOM 7884 C CA . ALA B 1 208 ? 21.375 -31.234 -7.613 1 94.75 208 ALA B CA 1
ATOM 7885 C C . ALA B 1 208 ? 20.562 -29.938 -7.512 1 94.75 208 ALA B C 1
ATOM 7887 O O . ALA B 1 208 ? 20.406 -29.391 -6.422 1 94.75 208 ALA B O 1
ATOM 7888 N N . PRO B 1 209 ? 19.875 -29.547 -8.523 1 92.94 209 PRO B N 1
ATOM 7889 C CA . PRO B 1 209 ? 19.141 -28.281 -8.531 1 92.94 209 PRO B CA 1
ATOM 7890 C C . PRO B 1 209 ? 17.938 -28.297 -7.59 1 92.94 209 PRO B C 1
ATOM 7892 O O . PRO B 1 209 ? 17.406 -27.234 -7.242 1 92.94 209 PRO B O 1
ATOM 7895 N N . ALA B 1 210 ? 17.562 -29.453 -7.09 1 92.5 210 ALA B N 1
ATOM 7896 C CA . ALA B 1 210 ? 16.391 -29.562 -6.227 1 92.5 210 ALA B CA 1
ATOM 7897 C C . ALA B 1 210 ? 16.781 -29.484 -4.754 1 92.5 210 ALA B C 1
ATOM 7899 O O . ALA B 1 210 ? 15.93 -29.609 -3.871 1 92.5 210 ALA B O 1
ATOM 7900 N N . CYS B 1 211 ? 18 -29.266 -4.5 1 94.38 211 CYS B N 1
ATOM 7901 C CA . CYS B 1 211 ? 18.469 -29.141 -3.119 1 94.38 211 CYS B CA 1
ATOM 7902 C C . CYS B 1 211 ? 18.219 -27.734 -2.582 1 94.38 211 CYS B C 1
ATOM 7904 O O . CYS B 1 211 ? 19.078 -26.859 -2.719 1 94.38 211 CYS B O 1
ATOM 7906 N N . ALA B 1 212 ? 17.172 -27.562 -1.831 1 95.25 212 ALA B N 1
ATOM 7907 C CA . ALA B 1 212 ? 16.75 -26.25 -1.348 1 95.25 212 ALA B CA 1
ATOM 7908 C C . ALA B 1 212 ? 17.75 -25.688 -0.338 1 95.25 212 ALA B C 1
ATOM 7910 O O . ALA B 1 212 ? 18.031 -24.484 -0.323 1 95.25 212 ALA B O 1
ATOM 7911 N N . GLU B 1 213 ? 18.328 -26.516 0.463 1 95.81 213 GLU B N 1
ATOM 7912 C CA . GLU B 1 213 ? 19.25 -26.094 1.513 1 95.81 213 GLU B CA 1
ATOM 7913 C C . GLU B 1 213 ? 20.516 -25.484 0.921 1 95.81 213 GLU B C 1
ATOM 7915 O O . GLU B 1 213 ? 21.016 -24.469 1.425 1 95.81 213 GLU B O 1
ATOM 7920 N N . ALA B 1 214 ? 21 -26.156 -0.084 1 96.88 214 ALA B N 1
ATOM 7921 C CA . ALA B 1 214 ? 22.203 -25.641 -0.735 1 96.88 214 ALA B CA 1
ATOM 7922 C C . ALA B 1 214 ? 21.953 -24.266 -1.336 1 96.88 214 ALA B C 1
ATOM 7924 O O . ALA B 1 214 ? 22.797 -23.375 -1.223 1 96.88 214 ALA B O 1
ATOM 7925 N N . TRP B 1 215 ? 20.797 -24.094 -1.977 1 97.38 215 TRP B N 1
ATOM 7926 C CA . TRP B 1 215 ? 20.422 -22.797 -2.521 1 97.38 215 TRP B CA 1
ATOM 7927 C C . TRP B 1 215 ? 20.328 -21.75 -1.416 1 97.38 215 TRP B C 1
ATOM 7929 O O . TRP B 1 215 ? 20.828 -20.641 -1.565 1 97.38 215 TRP B O 1
ATOM 7939 N N . CYS B 1 216 ? 19.688 -22.094 -0.36 1 97.06 216 CYS B N 1
ATOM 7940 C CA . CYS B 1 216 ? 19.5 -21.188 0.764 1 97.06 216 CYS B CA 1
ATOM 7941 C C . CYS B 1 216 ? 20.828 -20.719 1.333 1 97.06 216 CYS B C 1
ATOM 7943 O O . CYS B 1 216 ? 21.047 -19.531 1.532 1 97.06 216 CYS B O 1
ATOM 7945 N N . ASN B 1 217 ? 21.734 -21.672 1.547 1 97.12 217 ASN B N 1
ATOM 7946 C CA . ASN B 1 217 ? 23.031 -21.328 2.129 1 97.12 217 ASN B CA 1
ATOM 7947 C C . ASN B 1 217 ? 23.891 -20.531 1.155 1 97.12 217 ASN B C 1
ATOM 7949 O O . ASN B 1 217 ? 24.672 -19.688 1.571 1 97.12 217 ASN B O 1
ATOM 7953 N N . LEU B 1 218 ? 23.75 -20.844 -0.096 1 96.88 218 LEU B N 1
ATOM 7954 C CA . LEU B 1 218 ? 24.422 -20.016 -1.094 1 96.88 218 LEU B CA 1
ATOM 7955 C C . LEU B 1 218 ? 23.953 -18.562 -0.988 1 96.88 218 LEU B C 1
ATOM 7957 O O . LEU B 1 218 ? 24.781 -17.641 -1.015 1 96.88 218 LEU B O 1
ATOM 7961 N N . GLY B 1 219 ? 22.641 -18.375 -0.889 1 96.56 219 GLY B N 1
ATOM 7962 C CA . GLY B 1 219 ? 22.109 -17.031 -0.709 1 96.56 219 GLY B CA 1
ATOM 7963 C C . GLY B 1 219 ? 22.656 -16.328 0.518 1 96.56 219 GLY B C 1
ATOM 7964 O O . GLY B 1 219 ? 23 -15.148 0.463 1 96.56 219 GLY B O 1
ATOM 7965 N N . VAL B 1 220 ? 22.719 -17.047 1.628 1 95.94 220 VAL B N 1
ATOM 7966 C CA . VAL B 1 220 ? 23.203 -16.484 2.891 1 95.94 220 VAL B CA 1
ATOM 7967 C C . VAL B 1 220 ? 24.625 -15.984 2.723 1 95.94 220 VAL B C 1
ATOM 7969 O O . VAL B 1 220 ? 24.953 -14.875 3.152 1 95.94 220 VAL B O 1
ATOM 7972 N N . VAL B 1 221 ? 25.469 -16.797 2.131 1 94.81 221 VAL B N 1
ATOM 7973 C CA . VAL B 1 221 ? 26.891 -16.453 1.956 1 94.81 221 VAL B CA 1
ATOM 7974 C C . VAL B 1 221 ? 27.016 -15.266 1.01 1 94.81 221 VAL B C 1
ATOM 7976 O O . VAL B 1 221 ? 27.797 -14.352 1.256 1 94.81 221 VAL B O 1
ATOM 7979 N N . LEU B 1 222 ? 26.266 -15.258 -0.059 1 93.62 222 LEU B N 1
ATOM 7980 C CA . LEU B 1 222 ? 26.312 -14.172 -1.027 1 93.62 222 LEU B CA 1
ATOM 7981 C C . LEU B 1 222 ? 25.859 -12.859 -0.395 1 93.62 222 LEU B C 1
ATOM 7983 O O . LEU B 1 222 ? 26.453 -11.805 -0.643 1 93.62 222 LEU B O 1
ATOM 7987 N N . ARG B 1 223 ? 24.812 -12.883 0.371 1 92 223 ARG B N 1
ATOM 7988 C CA . ARG B 1 223 ? 24.312 -11.703 1.065 1 92 223 ARG B CA 1
ATOM 7989 C C . ARG B 1 223 ? 25.375 -11.156 2.027 1 92 223 ARG B C 1
ATOM 7991 O O . ARG B 1 223 ? 25.562 -9.945 2.123 1 92 223 ARG B O 1
ATOM 7998 N N . SER B 1 224 ? 25.969 -12.094 2.752 1 89.62 224 SER B N 1
ATOM 7999 C CA . SER B 1 224 ? 27.031 -11.695 3.682 1 89.62 224 SER B CA 1
ATOM 8000 C C . SER B 1 224 ? 28.172 -11.008 2.953 1 89.62 224 SER B C 1
ATOM 8002 O O . SER B 1 224 ? 28.75 -10.031 3.455 1 89.62 224 SER B O 1
ATOM 8004 N N . GLN B 1 225 ? 28.484 -11.531 1.806 1 86.75 225 GLN B N 1
ATOM 8005 C CA . GLN B 1 225 ? 29.531 -10.93 0.986 1 86.75 225 GLN B CA 1
ATOM 8006 C C . GLN B 1 225 ? 29.125 -9.539 0.505 1 86.75 225 GLN B C 1
ATOM 8008 O O . GLN B 1 225 ? 29.969 -8.648 0.401 1 86.75 225 GLN B O 1
ATOM 8013 N N . ALA B 1 226 ? 27.875 -9.344 0.217 1 84.88 226 ALA B N 1
ATOM 8014 C CA . ALA B 1 226 ? 27.359 -8.047 -0.223 1 84.88 226 ALA B CA 1
ATOM 8015 C C . ALA B 1 226 ? 27.469 -7.012 0.893 1 84.88 226 ALA B C 1
ATOM 8017 O O . ALA B 1 226 ? 27.828 -5.859 0.646 1 84.88 226 ALA B O 1
ATOM 8018 N N . SER B 1 227 ? 27.125 -7.355 2.066 1 78.38 227 SER B N 1
ATOM 8019 C CA . SER B 1 227 ? 27.125 -6.453 3.213 1 78.38 227 SER B CA 1
ATOM 8020 C C . SER B 1 227 ? 28.531 -5.945 3.508 1 78.38 227 SER B C 1
ATOM 8022 O O . SER B 1 227 ? 28.703 -4.855 4.066 1 78.38 227 SER B O 1
ATOM 8024 N N . CYS B 1 228 ? 29.469 -6.77 3.123 1 71.94 228 CYS B N 1
ATOM 8025 C CA . CYS B 1 228 ? 30.859 -6.402 3.387 1 71.94 228 CYS B CA 1
ATOM 8026 C C . CYS B 1 228 ? 31.359 -5.422 2.338 1 71.94 228 CYS B C 1
ATOM 8028 O O . CYS B 1 228 ? 32.344 -4.715 2.57 1 71.94 228 CYS B O 1
ATOM 8030 N N . CYS B 1 229 ? 30.641 -5.441 1.172 1 67.25 229 CYS B N 1
ATOM 8031 C CA . CYS B 1 229 ? 31.078 -4.551 0.1 1 67.25 229 CYS B CA 1
ATOM 8032 C C . CYS B 1 229 ? 30.688 -3.105 0.404 1 67.25 229 CYS B C 1
ATOM 8034 O O . CYS B 1 229 ? 29.578 -2.834 0.851 1 67.25 229 CYS B O 1
ATOM 8036 N N . GLY B 1 230 ? 31.219 -2.443 1.481 1 57.34 230 GLY B N 1
ATOM 8037 C CA . GLY B 1 230 ? 30.922 -1.051 1.781 1 57.34 230 GLY B CA 1
ATOM 8038 C C . GLY B 1 230 ? 30.172 -0.345 0.669 1 57.34 230 GLY B C 1
ATOM 8039 O O . GLY B 1 230 ? 30.094 -0.852 -0.452 1 57.34 230 GLY B O 1
ATOM 8040 N N . LEU B 1 231 ? 29.359 0.695 0.955 1 54.44 231 LEU B N 1
ATOM 8041 C CA . LEU B 1 231 ? 28.594 1.531 0.034 1 54.44 231 LEU B CA 1
ATOM 8042 C C . LEU B 1 231 ? 29.469 1.982 -1.137 1 54.44 231 LEU B C 1
ATOM 8044 O O . LEU B 1 231 ? 28.938 2.439 -2.158 1 54.44 231 LEU B O 1
ATOM 8048 N N . CYS B 1 232 ? 30.766 1.759 -0.984 1 53.12 232 CYS B N 1
ATOM 8049 C CA . CYS B 1 232 ? 31.672 2.295 -1.988 1 53.12 232 CYS B CA 1
ATOM 8050 C C . CYS B 1 232 ? 31.625 1.467 -3.266 1 53.12 232 CYS B C 1
ATOM 8052 O O . CYS B 1 232 ? 31.938 1.97 -4.348 1 53.12 232 CYS B O 1
ATOM 8054 N N . CYS B 1 233 ? 31.188 0.225 -3.15 1 65.94 233 CYS B N 1
ATOM 8055 C CA . CYS B 1 233 ? 31.125 -0.541 -4.391 1 65.94 233 CYS B CA 1
ATOM 8056 C C . CYS B 1 233 ? 29.688 -0.963 -4.695 1 65.94 233 CYS B C 1
ATOM 8058 O O . CYS B 1 233 ? 29.359 -2.148 -4.629 1 65.94 233 CYS B O 1
ATOM 8060 N N . TYR B 1 234 ? 28.938 0.032 -4.965 1 68.5 234 TYR B N 1
ATOM 8061 C CA . TYR B 1 234 ? 27.5 -0.078 -5.184 1 68.5 234 TYR B CA 1
ATOM 8062 C C . TYR B 1 234 ? 27.188 -1.157 -6.211 1 68.5 234 TYR B C 1
ATOM 8064 O O . TYR B 1 234 ? 26.25 -1.937 -6.035 1 68.5 234 TYR B O 1
ATOM 8072 N N . ARG B 1 235 ? 28.078 -1.313 -7.16 1 71 235 ARG B N 1
ATOM 8073 C CA . ARG B 1 235 ? 27.812 -2.273 -8.227 1 71 235 ARG B CA 1
ATOM 8074 C C . ARG B 1 235 ? 27.984 -3.705 -7.73 1 71 235 ARG B C 1
ATOM 8076 O O . ARG B 1 235 ? 27.188 -4.582 -8.07 1 71 235 ARG B O 1
ATOM 8083 N N . SER B 1 236 ? 29 -3.895 -6.984 1 78.69 236 SER B N 1
ATOM 8084 C CA . SER B 1 236 ? 29.25 -5.227 -6.445 1 78.69 236 SER B CA 1
ATOM 8085 C C . SER B 1 236 ? 28.172 -5.633 -5.441 1 78.69 236 SER B C 1
ATOM 8087 O O . SER B 1 236 ? 27.766 -6.793 -5.402 1 78.69 236 SER B O 1
ATOM 8089 N N . LEU B 1 237 ? 27.844 -4.641 -4.719 1 82.25 237 LEU B N 1
ATOM 8090 C CA . LEU B 1 237 ? 26.781 -4.887 -3.744 1 82.25 237 LEU B CA 1
ATOM 8091 C C . LEU B 1 237 ? 25.484 -5.273 -4.438 1 82.25 237 LEU B C 1
ATOM 8093 O O . LEU B 1 237 ? 24.844 -6.266 -4.07 1 82.25 237 LEU B O 1
ATOM 8097 N N . TYR B 1 238 ? 25.219 -4.531 -5.484 1 83.31 238 TYR B N 1
ATOM 8098 C CA . TYR B 1 238 ? 23.984 -4.766 -6.238 1 83.31 238 TYR B CA 1
ATOM 8099 C C . TYR B 1 238 ? 24 -6.148 -6.879 1 83.31 238 TYR B C 1
ATOM 8101 O O . TYR B 1 238 ? 23 -6.879 -6.816 1 83.31 238 TYR B O 1
ATOM 8109 N N . GLY B 1 239 ? 25.078 -6.48 -7.395 1 86.81 239 GLY B N 1
ATOM 8110 C CA . GLY B 1 239 ? 25.188 -7.762 -8.07 1 86.81 239 GLY B CA 1
ATOM 8111 C C . GLY B 1 239 ? 25.078 -8.945 -7.133 1 86.81 239 GLY B C 1
ATOM 8112 O O . GLY B 1 239 ? 24.375 -9.914 -7.418 1 86.81 239 GLY B O 1
ATOM 8113 N N . LYS B 1 240 ? 25.781 -8.891 -6.074 1 89.75 240 LYS B N 1
ATOM 8114 C CA . LYS B 1 240 ? 25.766 -9.984 -5.105 1 89.75 240 LYS B CA 1
ATOM 8115 C C . LYS B 1 240 ? 24.391 -10.156 -4.492 1 89.75 240 LYS B C 1
ATOM 8117 O O . LYS B 1 240 ? 23.953 -11.273 -4.23 1 89.75 240 LYS B O 1
ATOM 8122 N N . LEU B 1 241 ? 23.766 -9.07 -4.238 1 92 241 LEU B N 1
ATOM 8123 C CA . LEU B 1 241 ? 22.422 -9.148 -3.682 1 92 241 LEU B CA 1
ATOM 8124 C C . LEU B 1 241 ? 21.453 -9.758 -4.688 1 92 241 LEU B C 1
ATOM 8126 O O . LEU B 1 241 ? 20.547 -10.5 -4.309 1 92 241 LEU B O 1
ATOM 8130 N N . GLU B 1 242 ? 21.594 -9.391 -5.941 1 93.25 242 GLU B N 1
ATOM 8131 C CA . GLU B 1 242 ? 20.766 -9.969 -6.988 1 93.25 242 GLU B CA 1
ATOM 8132 C C . GLU B 1 242 ? 20.969 -11.484 -7.078 1 93.25 242 GLU B C 1
ATOM 8134 O O . GLU B 1 242 ? 20 -12.234 -7.246 1 93.25 242 GLU B O 1
ATOM 8139 N N . GLU B 1 243 ? 22.172 -11.852 -6.961 1 94.69 243 GLU B N 1
ATOM 8140 C CA . GLU B 1 243 ? 22.484 -13.281 -6.984 1 94.69 243 GLU B CA 1
ATOM 8141 C C . GLU B 1 243 ? 21.906 -13.984 -5.754 1 94.69 243 GLU B C 1
ATOM 8143 O O . GLU B 1 243 ? 21.453 -15.125 -5.844 1 94.69 243 GLU B O 1
ATOM 8148 N N . ALA B 1 244 ? 22.031 -13.359 -4.668 1 96.06 244 ALA B N 1
ATOM 8149 C CA . ALA B 1 244 ? 21.469 -13.93 -3.445 1 96.06 244 ALA B CA 1
ATOM 8150 C C . ALA B 1 244 ? 19.969 -14.125 -3.564 1 96.06 244 ALA B C 1
ATOM 8152 O O . ALA B 1 244 ? 19.438 -15.18 -3.201 1 96.06 244 ALA B O 1
ATOM 8153 N N . VAL B 1 245 ? 19.297 -13.086 -4.043 1 96.75 245 VAL B N 1
ATOM 8154 C CA . VAL B 1 245 ? 17.844 -13.164 -4.234 1 96.75 245 VAL B CA 1
ATOM 8155 C C . VAL B 1 245 ? 17.516 -14.312 -5.176 1 96.75 245 VAL B C 1
ATOM 8157 O O . VAL B 1 245 ? 16.594 -15.086 -4.914 1 96.75 245 VAL B O 1
ATOM 8160 N N . ALA B 1 246 ? 18.25 -14.438 -6.215 1 96.38 246 ALA B N 1
ATOM 8161 C CA . ALA B 1 246 ? 18.031 -15.516 -7.168 1 96.38 246 ALA B CA 1
ATOM 8162 C C . ALA B 1 246 ? 18.203 -16.875 -6.504 1 96.38 246 ALA B C 1
ATOM 8164 O O . ALA B 1 246 ? 17.422 -17.812 -6.766 1 96.38 246 ALA B O 1
ATOM 8165 N N . ALA B 1 247 ? 19.203 -17.016 -5.727 1 97.44 247 ALA B N 1
ATOM 8166 C CA . ALA B 1 247 ? 19.453 -18.266 -5.016 1 97.44 247 ALA B CA 1
ATOM 8167 C C . ALA B 1 247 ? 18.281 -18.609 -4.094 1 97.44 247 ALA B C 1
ATOM 8169 O O . ALA B 1 247 ? 17.828 -19.75 -4.066 1 97.44 247 ALA B O 1
ATOM 8170 N N . TYR B 1 248 ? 17.859 -17.656 -3.34 1 97.31 248 TYR B N 1
ATOM 8171 C CA . TYR B 1 248 ? 16.734 -17.875 -2.443 1 97.31 248 TYR B CA 1
ATOM 8172 C C . TYR B 1 248 ? 15.477 -18.234 -3.229 1 97.31 248 TYR B C 1
ATOM 8174 O O . TYR B 1 248 ? 14.664 -19.047 -2.779 1 97.31 248 TYR B O 1
ATOM 8182 N N . GLU B 1 249 ? 15.242 -17.594 -4.363 1 96 249 GLU B N 1
ATOM 8183 C CA . GLU B 1 249 ? 14.07 -17.875 -5.191 1 96 249 GLU B CA 1
ATOM 8184 C C . GLU B 1 249 ? 14.078 -19.328 -5.68 1 96 249 GLU B C 1
ATOM 8186 O O . GLU B 1 249 ? 13.039 -19.969 -5.723 1 96 249 GLU B O 1
ATOM 8191 N N . HIS B 1 250 ? 15.219 -19.766 -6.035 1 95.44 250 HIS B N 1
ATOM 8192 C CA . HIS B 1 250 ? 15.336 -21.172 -6.414 1 95.44 250 HIS B CA 1
ATOM 8193 C C . HIS B 1 250 ? 15.039 -22.094 -5.23 1 95.44 250 HIS B C 1
ATOM 8195 O O . HIS B 1 250 ? 14.367 -23.109 -5.383 1 95.44 250 HIS B O 1
ATOM 8201 N N . ALA B 1 251 ? 15.57 -21.75 -4.129 1 96.5 251 ALA B N 1
ATOM 8202 C CA . ALA B 1 251 ? 15.297 -22.531 -2.922 1 96.5 251 ALA B CA 1
ATOM 8203 C C . ALA B 1 251 ? 13.805 -22.594 -2.635 1 96.5 251 ALA B C 1
ATOM 8205 O O . ALA B 1 251 ? 13.273 -23.656 -2.289 1 96.5 251 ALA B O 1
ATOM 8206 N N . LEU B 1 252 ? 13.188 -21.469 -2.77 1 94.06 252 LEU B N 1
ATOM 8207 C CA . LEU B 1 252 ? 11.758 -21.375 -2.494 1 94.06 252 LEU B CA 1
ATOM 8208 C C . LEU B 1 252 ? 10.953 -22.188 -3.504 1 94.06 252 LEU B C 1
ATOM 8210 O O . LEU B 1 252 ? 9.914 -22.766 -3.164 1 94.06 252 LEU B O 1
ATOM 8214 N N . ALA B 1 253 ? 11.375 -22.125 -4.742 1 90.56 253 ALA B N 1
ATOM 8215 C CA . ALA B 1 253 ? 10.703 -22.906 -5.785 1 90.56 253 ALA B CA 1
ATOM 8216 C C . ALA B 1 253 ? 10.711 -24.391 -5.457 1 90.56 253 ALA B C 1
ATOM 8218 O O . ALA B 1 253 ? 9.742 -25.094 -5.734 1 90.56 253 ALA B O 1
ATOM 8219 N N . VAL B 1 254 ? 11.789 -24.812 -4.824 1 91.31 254 VAL B N 1
ATOM 8220 C CA . VAL B 1 254 ? 11.953 -26.219 -4.469 1 91.31 254 VAL B CA 1
ATOM 8221 C C . VAL B 1 254 ? 11.195 -26.516 -3.178 1 91.31 254 VAL B C 1
ATOM 8223 O O . VAL B 1 254 ? 10.555 -27.562 -3.051 1 91.31 254 VAL B O 1
ATOM 8226 N N . ALA B 1 255 ? 11.281 -25.578 -2.307 1 93.06 255 ALA B N 1
ATOM 8227 C CA . ALA B 1 255 ? 10.617 -25.719 -1.016 1 93.06 255 ALA B CA 1
ATOM 8228 C C . ALA B 1 255 ? 9.836 -24.469 -0.657 1 93.06 255 ALA B C 1
ATOM 8230 O O . ALA B 1 255 ? 10.289 -23.656 0.148 1 93.06 255 ALA B O 1
ATOM 8231 N N . PRO B 1 256 ? 8.633 -24.344 -1.061 1 90.69 256 PRO B N 1
ATOM 8232 C CA . PRO B 1 256 ? 7.867 -23.094 -0.944 1 90.69 256 PRO B CA 1
ATOM 8233 C C . PRO B 1 256 ? 7.484 -22.766 0.499 1 90.69 256 PRO B C 1
ATOM 8235 O O . PRO B 1 256 ? 7.227 -21.609 0.827 1 90.69 256 PRO B O 1
ATOM 8238 N N . ASN B 1 257 ? 7.484 -23.688 1.413 1 92.19 257 ASN B N 1
ATOM 8239 C CA . ASN B 1 257 ? 6.988 -23.438 2.764 1 92.19 257 ASN B CA 1
ATOM 8240 C C . ASN B 1 257 ? 8.117 -23.469 3.789 1 92.19 257 ASN B C 1
ATOM 8242 O O . ASN B 1 257 ? 7.871 -23.578 4.988 1 92.19 257 ASN B O 1
ATOM 8246 N N . HIS B 1 258 ? 9.359 -23.5 3.264 1 93.44 258 HIS B N 1
ATOM 8247 C CA . HIS B 1 258 ? 10.5 -23.406 4.168 1 93.44 258 HIS B CA 1
ATOM 8248 C C . HIS B 1 258 ? 10.641 -22 4.734 1 93.44 258 HIS B C 1
ATOM 8250 O O . HIS B 1 258 ? 11.148 -21.109 4.059 1 93.44 258 HIS B O 1
ATOM 8256 N N . ASP B 1 259 ? 10.375 -21.828 5.977 1 93.69 259 ASP B N 1
ATOM 8257 C CA . ASP B 1 259 ? 10.242 -20.516 6.602 1 93.69 259 ASP B CA 1
ATOM 8258 C C . ASP B 1 259 ? 11.578 -19.766 6.582 1 93.69 259 ASP B C 1
ATOM 8260 O O . ASP B 1 259 ? 11.609 -18.562 6.371 1 93.69 259 ASP B O 1
ATOM 8264 N N . ILE B 1 260 ? 12.656 -20.5 6.809 1 95.25 260 ILE B N 1
ATOM 8265 C CA . ILE B 1 260 ? 13.961 -19.844 6.875 1 95.25 260 ILE B CA 1
ATOM 8266 C C . ILE B 1 260 ? 14.289 -19.203 5.527 1 95.25 260 ILE B C 1
ATOM 8268 O O . ILE B 1 260 ? 14.891 -18.125 5.469 1 95.25 260 ILE B O 1
ATOM 8272 N N . VAL B 1 261 ? 13.938 -19.906 4.465 1 95.88 261 VAL B N 1
ATOM 8273 C CA . VAL B 1 261 ? 14.18 -19.375 3.125 1 95.88 261 VAL B CA 1
ATOM 8274 C C . VAL B 1 261 ? 13.336 -18.125 2.895 1 95.88 261 VAL B C 1
ATOM 8276 O O . VAL B 1 261 ? 13.812 -17.141 2.34 1 95.88 261 VAL B O 1
ATOM 8279 N N . ARG B 1 262 ? 12.086 -18.172 3.328 1 95.88 262 ARG B N 1
ATOM 8280 C CA . ARG B 1 262 ? 11.164 -17.047 3.164 1 95.88 262 ARG B CA 1
ATOM 8281 C C . ARG B 1 262 ? 11.68 -15.812 3.893 1 95.88 262 ARG B C 1
ATOM 8283 O O . ARG B 1 262 ? 11.688 -14.711 3.334 1 95.88 262 ARG B O 1
ATOM 8290 N N . VAL B 1 263 ? 12.117 -15.961 5.082 1 96.75 263 VAL B N 1
ATOM 8291 C CA . VAL B 1 263 ? 12.609 -14.859 5.902 1 96.75 263 VAL B CA 1
ATOM 8292 C C . VAL B 1 263 ? 13.875 -14.273 5.277 1 96.75 263 VAL B C 1
ATOM 8294 O O . VAL B 1 263 ? 14 -13.062 5.125 1 96.75 263 VAL B O 1
ATOM 8297 N N . ASN B 1 264 ? 14.828 -15.172 4.883 1 96.44 264 ASN B N 1
ATOM 8298 C CA . ASN B 1 264 ? 16.078 -14.711 4.301 1 96.44 264 ASN B CA 1
ATOM 8299 C C . ASN B 1 264 ? 15.852 -13.984 2.977 1 96.44 264 ASN B C 1
ATOM 8301 O O . ASN B 1 264 ? 16.516 -12.992 2.688 1 96.44 264 ASN B O 1
ATOM 8305 N N . LEU B 1 265 ? 14.961 -14.547 2.236 1 96.94 265 LEU B N 1
ATOM 8306 C CA . LEU B 1 265 ? 14.633 -13.891 0.979 1 96.94 265 LEU B CA 1
ATOM 8307 C C . LEU B 1 265 ? 14.023 -12.516 1.229 1 96.94 265 LEU B C 1
ATOM 8309 O O . LEU B 1 265 ? 14.352 -11.555 0.53 1 96.94 265 LEU B O 1
ATOM 8313 N N . ALA B 1 266 ? 13.141 -12.43 2.229 1 97.38 266 ALA B N 1
ATOM 8314 C CA . ALA B 1 266 ? 12.523 -11.148 2.574 1 97.38 266 ALA B CA 1
ATOM 8315 C C . ALA B 1 266 ? 13.586 -10.117 2.947 1 97.38 266 ALA B C 1
ATOM 8317 O O . ALA B 1 266 ? 13.523 -8.961 2.508 1 97.38 266 ALA B O 1
ATOM 8318 N N . VAL B 1 267 ? 14.531 -10.484 3.764 1 96.44 267 VAL B N 1
ATOM 8319 C CA . VAL B 1 267 ? 15.609 -9.594 4.195 1 96.44 267 VAL B CA 1
ATOM 8320 C C . VAL B 1 267 ? 16.406 -9.125 2.98 1 96.44 267 VAL B C 1
ATOM 8322 O O . VAL B 1 267 ? 16.688 -7.934 2.836 1 96.44 267 VAL B O 1
ATOM 8325 N N . ALA B 1 268 ? 16.781 -10.07 2.145 1 96.38 268 ALA B N 1
ATOM 8326 C CA . ALA B 1 268 ? 17.562 -9.75 0.952 1 96.38 268 ALA B CA 1
ATOM 8327 C C . ALA B 1 268 ? 16.797 -8.797 0.036 1 96.38 268 ALA B C 1
ATOM 8329 O O . ALA B 1 268 ? 17.375 -7.879 -0.545 1 96.38 268 ALA B O 1
ATOM 8330 N N . LEU B 1 269 ? 15.5 -9.086 -0.16 1 96.94 269 LEU B N 1
ATOM 8331 C CA . LEU B 1 269 ? 14.656 -8.227 -0.984 1 96.94 269 LEU B CA 1
ATOM 8332 C C . LEU B 1 269 ? 14.602 -6.812 -0.417 1 96.94 269 LEU B C 1
ATOM 8334 O O . LEU B 1 269 ? 14.648 -5.836 -1.168 1 96.94 269 LEU B O 1
ATOM 8338 N N . SER B 1 270 ? 14.461 -6.699 0.885 1 95.88 270 SER B N 1
ATOM 8339 C CA . SER B 1 270 ? 14.438 -5.402 1.549 1 95.88 270 SER B CA 1
ATOM 8340 C C . SER B 1 270 ? 15.742 -4.645 1.321 1 95.88 270 SER B C 1
ATOM 8342 O O . SER B 1 270 ? 15.727 -3.445 1.035 1 95.88 270 SER B O 1
ATOM 8344 N N . GLU B 1 271 ? 16.891 -5.328 1.473 1 93.25 271 GLU B N 1
ATOM 8345 C CA . GLU B 1 271 ? 18.203 -4.723 1.241 1 93.25 271 GLU B CA 1
ATOM 8346 C C . GLU B 1 271 ? 18.344 -4.277 -0.211 1 93.25 271 GLU B C 1
ATOM 8348 O O . GLU B 1 271 ? 18.859 -3.186 -0.48 1 93.25 271 GLU B O 1
ATOM 8353 N N . ARG B 1 272 ? 17.922 -5.133 -1.104 1 93.19 272 ARG B N 1
ATOM 8354 C CA . ARG B 1 272 ? 17.953 -4.77 -2.516 1 93.19 272 ARG B CA 1
ATOM 8355 C C . ARG B 1 272 ? 17.094 -3.547 -2.791 1 93.19 272 ARG B C 1
ATOM 8357 O O . ARG B 1 272 ? 17.469 -2.674 -3.578 1 93.19 272 ARG B O 1
ATOM 8364 N N . GLY B 1 273 ? 15.883 -3.533 -2.148 1 93.81 273 GLY B N 1
ATOM 8365 C CA . GLY B 1 273 ? 15.008 -2.377 -2.291 1 93.81 273 GLY B CA 1
ATOM 8366 C C . GLY B 1 273 ? 15.672 -1.078 -1.869 1 93.81 273 GLY B C 1
ATOM 8367 O O . GLY B 1 273 ? 15.523 -0.054 -2.541 1 93.81 273 GLY B O 1
ATOM 8368 N N . SER B 1 274 ? 16.391 -1.1 -0.775 1 90.81 274 SER B N 1
ATOM 8369 C CA . SER B 1 274 ? 17.062 0.092 -0.277 1 90.81 274 SER B CA 1
ATOM 8370 C C . SER B 1 274 ? 18.141 0.568 -1.258 1 90.81 274 SER B C 1
ATOM 8372 O O . SER B 1 274 ? 18.297 1.772 -1.461 1 90.81 274 SER B O 1
ATOM 8374 N N . VAL B 1 275 ? 18.859 -0.335 -1.894 1 88.75 275 VAL B N 1
ATOM 8375 C CA . VAL B 1 275 ? 19.891 -0.004 -2.869 1 88.75 275 VAL B CA 1
ATOM 8376 C C . VAL B 1 275 ? 19.25 0.58 -4.125 1 88.75 275 VAL B C 1
ATOM 8378 O O . VAL B 1 275 ? 19.734 1.573 -4.672 1 88.75 275 VAL B O 1
ATOM 8381 N N . VAL B 1 276 ? 18.188 -0.013 -4.547 1 90.31 276 VAL B N 1
ATOM 8382 C CA . VAL B 1 276 ? 17.469 0.426 -5.738 1 90.31 276 VAL B CA 1
ATOM 8383 C C . VAL B 1 276 ? 16.891 1.815 -5.504 1 90.31 276 VAL B C 1
ATOM 8385 O O . VAL B 1 276 ? 16.859 2.648 -6.414 1 90.31 276 VAL B O 1
ATOM 8388 N N . LYS B 1 277 ? 16.406 2.07 -4.309 1 88.81 277 LYS B N 1
ATOM 8389 C CA . LYS B 1 277 ? 15.875 3.381 -3.957 1 88.81 277 LYS B CA 1
ATOM 8390 C C . LYS B 1 277 ? 16.938 4.465 -4.062 1 88.81 277 LYS B C 1
ATOM 8392 O O . LYS B 1 277 ? 16.672 5.57 -4.531 1 88.81 277 LYS B O 1
ATOM 8397 N N . LEU B 1 278 ? 18.141 4.145 -3.645 1 83.69 278 LEU B N 1
ATOM 8398 C CA . LEU B 1 278 ? 19.25 5.086 -3.715 1 83.69 278 LEU B CA 1
ATOM 8399 C C . LEU B 1 278 ? 19.578 5.438 -5.164 1 83.69 278 LEU B C 1
ATOM 8401 O O . LEU B 1 278 ? 20.125 6.504 -5.441 1 83.69 278 LEU B O 1
ATOM 8405 N N . GLN B 1 279 ? 19.172 4.516 -6.051 1 84.44 279 GLN B N 1
ATOM 8406 C CA . GLN B 1 279 ? 19.391 4.746 -7.473 1 84.44 279 GLN B CA 1
ATOM 8407 C C . GLN B 1 279 ? 18.25 5.566 -8.078 1 84.44 279 GLN B C 1
ATOM 8409 O O . GLN B 1 279 ? 18.25 5.832 -9.289 1 84.44 279 GLN B O 1
ATOM 8414 N N . GLY B 1 280 ? 17.312 5.938 -7.273 1 86.69 280 GLY B N 1
ATOM 8415 C CA . GLY B 1 280 ? 16.219 6.793 -7.715 1 86.69 280 GLY B CA 1
ATOM 8416 C C . GLY B 1 280 ? 15.023 6.016 -8.25 1 86.69 280 GLY B C 1
ATOM 8417 O O . GLY B 1 280 ? 14.078 6.605 -8.766 1 86.69 280 GLY B O 1
ATOM 8418 N N . LYS B 1 281 ? 15.094 4.734 -8.18 1 91.31 281 LYS B N 1
ATOM 8419 C CA . LYS B 1 281 ? 13.992 3.904 -8.664 1 91.31 281 LYS B CA 1
ATOM 8420 C C . LYS B 1 281 ? 13.008 3.582 -7.547 1 91.31 281 LYS B C 1
ATOM 8422 O O . LYS B 1 281 ? 12.953 2.445 -7.07 1 91.31 281 LYS B O 1
ATOM 8427 N N . GLN B 1 282 ? 12.156 4.484 -7.277 1 92 282 GLN B N 1
ATOM 8428 C CA . GLN B 1 282 ? 11.289 4.41 -6.105 1 92 282 GLN B CA 1
ATOM 8429 C C . GLN B 1 282 ? 10.219 3.334 -6.277 1 92 282 GLN B C 1
ATOM 8431 O O . GLN B 1 282 ? 9.945 2.572 -5.348 1 92 282 GLN B O 1
ATOM 8436 N N . GLU B 1 283 ? 9.617 3.27 -7.422 1 91.94 283 GLU B N 1
ATOM 8437 C CA . GLU B 1 283 ? 8.547 2.309 -7.648 1 91.94 283 GLU B CA 1
ATOM 8438 C C . GLU B 1 283 ? 9.055 0.875 -7.539 1 91.94 283 GLU B C 1
ATOM 8440 O O . GLU B 1 283 ? 8.383 0.015 -6.965 1 91.94 283 GLU B O 1
ATOM 8445 N N . GLU B 1 284 ? 10.195 0.673 -8.141 1 94.12 284 GLU B N 1
ATOM 8446 C CA . GLU B 1 284 ? 10.797 -0.657 -8.055 1 94.12 284 GLU B CA 1
ATOM 8447 C C . GLU B 1 284 ? 11.141 -1.014 -6.609 1 94.12 284 GLU B C 1
ATOM 8449 O O . GLU B 1 284 ? 10.984 -2.162 -6.191 1 94.12 284 GLU B O 1
ATOM 8454 N N . ALA B 1 285 ? 11.672 -0.115 -5.855 1 95.75 285 ALA B N 1
ATOM 8455 C CA . ALA B 1 285 ? 12 -0.336 -4.449 1 95.75 285 ALA B CA 1
ATOM 8456 C C . ALA B 1 285 ? 10.75 -0.712 -3.648 1 95.75 285 ALA B C 1
ATOM 8458 O O . ALA B 1 285 ? 10.781 -1.643 -2.84 1 95.75 285 ALA B O 1
ATOM 8459 N N . VAL B 1 286 ? 9.68 0.028 -3.889 1 95.38 286 VAL B N 1
ATOM 8460 C CA . VAL B 1 286 ? 8.422 -0.231 -3.193 1 95.38 286 VAL B CA 1
ATOM 8461 C C . VAL B 1 286 ? 7.957 -1.654 -3.484 1 95.38 286 VAL B C 1
ATOM 8463 O O . VAL B 1 286 ? 7.527 -2.371 -2.576 1 95.38 286 VAL B O 1
ATOM 8466 N N . ALA B 1 287 ? 8.047 -2.037 -4.742 1 95.44 287 ALA B N 1
ATOM 8467 C CA . ALA B 1 287 ? 7.652 -3.391 -5.121 1 95.44 287 ALA B CA 1
ATOM 8468 C C . ALA B 1 287 ? 8.477 -4.434 -4.375 1 95.44 287 ALA B C 1
ATOM 8470 O O . ALA B 1 287 ? 7.957 -5.477 -3.975 1 95.44 287 ALA B O 1
ATOM 8471 N N . LEU B 1 288 ? 9.734 -4.203 -4.227 1 96.88 288 LEU B N 1
ATOM 8472 C CA . LEU B 1 288 ? 10.617 -5.125 -3.523 1 96.88 288 LEU B CA 1
ATOM 8473 C C . LEU B 1 288 ? 10.266 -5.195 -2.041 1 96.88 288 LEU B C 1
ATOM 8475 O O . LEU B 1 288 ? 10.258 -6.277 -1.452 1 96.88 288 LEU B O 1
ATOM 8479 N N . TYR B 1 289 ? 9.977 -4.074 -1.412 1 97.62 289 TYR B N 1
ATOM 8480 C CA . TYR B 1 289 ? 9.555 -4.07 -0.015 1 97.62 289 TYR B CA 1
ATOM 8481 C C . TYR B 1 289 ? 8.25 -4.84 0.165 1 97.62 289 TYR B C 1
ATOM 8483 O O . TYR B 1 289 ? 8.094 -5.586 1.135 1 97.62 289 TYR B O 1
ATOM 8491 N N . GLU B 1 290 ? 7.332 -4.625 -0.732 1 96.06 290 GLU B N 1
ATOM 8492 C CA . GLU B 1 290 ? 6.047 -5.316 -0.659 1 96.06 290 GLU B CA 1
ATOM 8493 C C . GLU B 1 290 ? 6.223 -6.824 -0.808 1 96.06 290 GLU B C 1
ATOM 8495 O O . GLU B 1 290 ? 5.562 -7.602 -0.115 1 96.06 290 GLU B O 1
ATOM 8500 N N . ARG B 1 291 ? 7.027 -7.172 -1.762 1 96.94 291 ARG B N 1
ATOM 8501 C CA . ARG B 1 291 ? 7.324 -8.594 -1.913 1 96.94 291 ARG B CA 1
ATOM 8502 C C . ARG B 1 291 ? 7.926 -9.164 -0.633 1 96.94 291 ARG B C 1
ATOM 8504 O O . ARG B 1 291 ? 7.586 -10.273 -0.227 1 96.94 291 ARG B O 1
ATOM 8511 N N . ALA B 1 292 ? 8.859 -8.445 -0.047 1 97.94 292 ALA B N 1
ATOM 8512 C CA . ALA B 1 292 ? 9.453 -8.867 1.217 1 97.94 292 ALA B CA 1
ATOM 8513 C C . ALA B 1 292 ? 8.383 -9.102 2.279 1 97.94 292 ALA B C 1
ATOM 8515 O O . ALA B 1 292 ? 8.398 -10.117 2.975 1 97.94 292 ALA B O 1
ATOM 8516 N N . LEU B 1 293 ? 7.453 -8.203 2.342 1 97.19 293 LEU B N 1
ATOM 8517 C CA . LEU B 1 293 ? 6.41 -8.289 3.357 1 97.19 293 LEU B CA 1
ATOM 8518 C C . LEU B 1 293 ? 5.418 -9.398 3.02 1 97.19 293 LEU B C 1
ATOM 8520 O O . LEU B 1 293 ? 4.805 -9.984 3.916 1 97.19 293 LEU B O 1
ATOM 8524 N N . GLY B 1 294 ? 5.238 -9.625 1.748 1 95.25 294 GLY B N 1
ATOM 8525 C CA . GLY B 1 294 ? 4.43 -10.766 1.352 1 95.25 294 GLY B CA 1
ATOM 8526 C C . GLY B 1 294 ? 5.004 -12.094 1.809 1 95.25 294 GLY B C 1
ATOM 8527 O O . GLY B 1 294 ? 4.258 -13.039 2.072 1 95.25 294 GLY B O 1
ATOM 8528 N N . LEU B 1 295 ? 6.281 -12.172 1.915 1 96.06 295 LEU B N 1
ATOM 8529 C CA . LEU B 1 295 ? 6.98 -13.383 2.332 1 96.06 295 LEU B CA 1
ATOM 8530 C C . LEU B 1 295 ? 7.074 -13.461 3.854 1 96.06 295 LEU B C 1
ATOM 8532 O O . LEU B 1 295 ? 6.902 -14.531 4.438 1 96.06 295 LEU B O 1
ATOM 8536 N N . TYR B 1 296 ? 7.383 -12.375 4.43 1 96.38 296 TYR B N 1
ATOM 8537 C CA . TYR B 1 296 ? 7.52 -12.258 5.879 1 96.38 296 TYR B CA 1
ATOM 8538 C C . TYR B 1 296 ? 6.828 -11 6.395 1 96.38 296 TYR B C 1
ATOM 8540 O O . TYR B 1 296 ? 7.469 -9.961 6.574 1 96.38 296 TYR B O 1
ATOM 8548 N N . PRO B 1 297 ? 5.566 -11.031 6.766 1 95.44 297 PRO B N 1
ATOM 8549 C CA . PRO B 1 297 ? 4.746 -9.867 7.105 1 95.44 297 PRO B CA 1
ATOM 8550 C C . PRO B 1 297 ? 5.238 -9.141 8.359 1 95.44 297 PRO B C 1
ATOM 8552 O O . PRO B 1 297 ? 4.801 -8.023 8.641 1 95.44 297 PRO B O 1
ATOM 8555 N N . LEU B 1 298 ? 6.164 -9.695 9.133 1 95.88 298 LEU B N 1
ATOM 8556 C CA . LEU B 1 298 ? 6.645 -9.078 10.367 1 95.88 298 LEU B CA 1
ATOM 8557 C C . LEU B 1 298 ? 8.031 -8.469 10.164 1 95.88 298 LEU B C 1
ATOM 8559 O O . LEU B 1 298 ? 8.766 -8.258 11.133 1 95.88 298 LEU B O 1
ATOM 8563 N N . HIS B 1 299 ? 8.375 -8.312 8.914 1 96.75 299 HIS B N 1
ATOM 8564 C CA . HIS B 1 299 ? 9.664 -7.691 8.617 1 96.75 299 HIS B CA 1
ATOM 8565 C C . HIS B 1 299 ? 9.617 -6.188 8.859 1 96.75 299 HIS B C 1
ATOM 8567 O O . HIS B 1 299 ? 9.391 -5.406 7.934 1 96.75 299 HIS B O 1
ATOM 8573 N N . GLY B 1 300 ? 10.047 -5.711 10.023 1 96.81 300 GLY B N 1
ATOM 8574 C CA . GLY B 1 300 ? 9.938 -4.332 10.477 1 96.81 300 GLY B CA 1
ATOM 8575 C C . GLY B 1 300 ? 10.688 -3.354 9.594 1 96.81 300 GLY B C 1
ATOM 8576 O O . GLY B 1 300 ? 10.211 -2.246 9.336 1 96.81 300 GLY B O 1
ATOM 8577 N N . GLU B 1 301 ? 11.805 -3.729 9.102 1 96.38 301 GLU B N 1
ATOM 8578 C CA . GLU B 1 301 ? 12.609 -2.842 8.273 1 96.38 301 GLU B CA 1
ATOM 8579 C C . GLU B 1 301 ? 11.891 -2.498 6.969 1 96.38 301 GLU B C 1
ATOM 8581 O O . GLU B 1 301 ? 11.945 -1.357 6.504 1 96.38 301 GLU B O 1
ATOM 8586 N N . SER B 1 302 ? 11.312 -3.5 6.359 1 97.44 302 SER B N 1
ATOM 8587 C CA . SER B 1 302 ? 10.57 -3.248 5.133 1 97.44 302 SER B CA 1
ATOM 8588 C C . SER B 1 302 ? 9.367 -2.35 5.391 1 97.44 302 SER B C 1
ATOM 8590 O O . SER B 1 302 ? 9 -1.529 4.543 1 97.44 302 SER B O 1
ATOM 8592 N N . MET B 1 303 ? 8.688 -2.482 6.57 1 97.5 303 MET B N 1
ATOM 8593 C CA . MET B 1 303 ? 7.59 -1.594 6.949 1 97.5 303 MET B CA 1
ATOM 8594 C C . MET B 1 303 ? 8.07 -0.151 7.059 1 97.5 303 MET B C 1
ATOM 8596 O O . MET B 1 303 ? 7.449 0.759 6.508 1 97.5 303 MET B O 1
ATOM 8600 N N . TYR B 1 304 ? 9.203 -0.027 7.719 1 97.62 304 TYR B N 1
ATOM 8601 C CA . TYR B 1 304 ? 9.797 1.296 7.879 1 97.62 304 TYR B CA 1
ATOM 8602 C C . TYR B 1 304 ? 10.125 1.912 6.523 1 97.62 304 TYR B C 1
ATOM 8604 O O . TYR B 1 304 ? 9.789 3.072 6.266 1 97.62 304 TYR B O 1
ATOM 8612 N N . ASN B 1 305 ? 10.766 1.115 5.695 1 96.94 305 ASN B N 1
ATOM 8613 C CA . ASN B 1 305 ? 11.164 1.607 4.379 1 96.94 305 ASN B CA 1
ATOM 8614 C C . ASN B 1 305 ? 9.953 1.973 3.523 1 96.94 305 ASN B C 1
ATOM 8616 O O . ASN B 1 305 ? 10.008 2.924 2.744 1 96.94 305 ASN B O 1
ATOM 8620 N N . LEU B 1 306 ? 8.898 1.209 3.672 1 96.5 306 LEU B N 1
ATOM 8621 C CA . LEU B 1 306 ? 7.672 1.542 2.953 1 96.5 306 LEU B CA 1
ATOM 8622 C C . LEU B 1 306 ? 7.074 2.848 3.469 1 96.5 306 LEU B C 1
ATOM 8624 O O . LEU B 1 306 ? 6.492 3.615 2.701 1 96.5 306 LEU B O 1
ATOM 8628 N N . GLY B 1 307 ? 7.172 3.053 4.82 1 96.88 307 GLY B N 1
ATOM 8629 C CA . GLY B 1 307 ? 6.75 4.328 5.383 1 96.88 307 GLY B CA 1
ATOM 8630 C C . GLY B 1 307 ? 7.512 5.512 4.816 1 96.88 307 GLY B C 1
ATOM 8631 O O . GLY B 1 307 ? 6.914 6.523 4.453 1 96.88 307 GLY B O 1
ATOM 8632 N N . VAL B 1 308 ? 8.781 5.359 4.719 1 96.5 308 VAL B N 1
ATOM 8633 C CA . VAL B 1 308 ? 9.625 6.414 4.168 1 96.5 308 VAL B CA 1
ATOM 8634 C C . VAL B 1 308 ? 9.234 6.684 2.715 1 96.5 308 VAL B C 1
ATOM 8636 O O . VAL B 1 308 ? 9.086 7.836 2.311 1 96.5 308 VAL B O 1
ATOM 8639 N N . ALA B 1 309 ? 9.078 5.594 1.96 1 94.31 309 ALA B N 1
ATOM 8640 C CA . ALA B 1 309 ? 8.695 5.73 0.558 1 94.31 309 ALA B CA 1
ATOM 8641 C C . ALA B 1 309 ? 7.332 6.41 0.428 1 94.31 309 ALA B C 1
ATOM 8643 O O . ALA B 1 309 ? 7.125 7.234 -0.467 1 94.31 309 ALA B O 1
ATOM 8644 N N . ALA B 1 310 ? 6.414 6.059 1.3 1 94.69 310 ALA B N 1
ATOM 8645 C CA . ALA B 1 310 ? 5.078 6.648 1.275 1 94.69 310 ALA B CA 1
ATOM 8646 C C . ALA B 1 310 ? 5.133 8.141 1.577 1 94.69 310 ALA B C 1
ATOM 8648 O O . ALA B 1 310 ? 4.441 8.938 0.935 1 94.69 310 ALA B O 1
ATOM 8649 N N . MET B 1 311 ? 5.906 8.539 2.541 1 94.31 311 MET B N 1
ATOM 8650 C CA . MET B 1 311 ? 6.059 9.945 2.893 1 94.31 311 MET B CA 1
ATOM 8651 C C . MET B 1 311 ? 6.652 10.734 1.731 1 94.31 311 MET B C 1
ATOM 8653 O O . MET B 1 311 ? 6.234 11.867 1.467 1 94.31 311 MET B O 1
ATOM 8657 N N . GLU B 1 312 ? 7.617 10.109 1.042 1 91 312 GLU B N 1
ATOM 8658 C CA . GLU B 1 312 ? 8.234 10.75 -0.116 1 91 312 GLU B CA 1
ATOM 8659 C C . GLU B 1 312 ? 7.227 10.922 -1.251 1 91 312 GLU B C 1
ATOM 8661 O O . GLU B 1 312 ? 7.309 11.883 -2.021 1 91 312 GLU B O 1
ATOM 8666 N N . ALA B 1 313 ? 6.312 10.039 -1.26 1 88.56 313 ALA B N 1
ATOM 8667 C CA . ALA B 1 313 ? 5.273 10.094 -2.285 1 88.56 313 ALA B CA 1
ATOM 8668 C C . ALA B 1 313 ? 4.109 10.969 -1.836 1 88.56 313 ALA B C 1
ATOM 8670 O O . ALA B 1 313 ? 3.137 11.148 -2.572 1 88.56 313 ALA B O 1
ATOM 8671 N N . GLY B 1 314 ? 4.133 11.523 -0.65 1 89.25 314 GLY B N 1
ATOM 8672 C CA . GLY B 1 314 ? 3.104 12.414 -0.129 1 89.25 314 GLY B CA 1
ATOM 8673 C C . GLY B 1 314 ? 1.916 11.672 0.452 1 89.25 314 GLY B C 1
ATOM 8674 O O . GLY B 1 314 ? 0.856 12.258 0.672 1 89.25 314 GLY B O 1
ATOM 8675 N N . GLN B 1 315 ? 2.041 10.391 0.649 1 92.88 315 GLN B N 1
ATOM 8676 C CA . GLN B 1 315 ? 0.969 9.578 1.219 1 92.88 315 GLN B CA 1
ATOM 8677 C C . GLN B 1 315 ? 1.1 9.484 2.736 1 92.88 315 GLN B C 1
ATOM 8679 O O . GLN B 1 315 ? 1.52 8.453 3.264 1 92.88 315 GLN B O 1
ATOM 8684 N N . MET B 1 316 ? 0.626 10.438 3.455 1 94.19 316 MET B N 1
ATOM 8685 C CA . MET B 1 316 ? 0.888 10.609 4.883 1 94.19 316 MET B CA 1
ATOM 8686 C C . MET B 1 316 ? 0.204 9.516 5.695 1 94.19 316 MET B C 1
ATOM 8688 O O . MET B 1 316 ? 0.791 8.977 6.637 1 94.19 316 MET B O 1
ATOM 8692 N N . HIS B 1 317 ? -1.042 9.219 5.379 1 94.44 317 HIS B N 1
ATOM 8693 C CA . HIS B 1 317 ? -1.78 8.227 6.16 1 94.44 317 HIS B CA 1
ATOM 8694 C C . HIS B 1 317 ? -1.169 6.84 6.008 1 94.44 317 HIS B C 1
ATOM 8696 O O . HIS B 1 317 ? -1.065 6.094 6.984 1 94.44 317 HIS B O 1
ATOM 8702 N N . ARG B 1 318 ? -0.792 6.555 4.773 1 94.81 318 ARG B N 1
ATOM 8703 C CA . ARG B 1 318 ? -0.099 5.289 4.543 1 94.81 318 ARG B CA 1
ATOM 8704 C C . ARG B 1 318 ? 1.22 5.242 5.309 1 94.81 318 ARG B C 1
ATOM 8706 O O . ARG B 1 318 ? 1.587 4.203 5.859 1 94.81 318 ARG B O 1
ATOM 8713 N N . ALA B 1 319 ? 1.963 6.332 5.293 1 97.19 319 ALA B N 1
ATOM 8714 C CA . ALA B 1 319 ? 3.223 6.418 6.027 1 97.19 319 ALA B CA 1
ATOM 8715 C C . ALA B 1 319 ? 3.008 6.172 7.52 1 97.19 319 ALA B C 1
ATOM 8717 O O . ALA B 1 319 ? 3.752 5.414 8.141 1 97.19 319 ALA B O 1
ATOM 8718 N N . ILE B 1 320 ? 1.966 6.824 8.055 1 97.25 320 ILE B N 1
ATOM 8719 C CA . ILE B 1 320 ? 1.672 6.664 9.477 1 97.25 320 ILE B CA 1
ATOM 8720 C C . ILE B 1 320 ? 1.395 5.195 9.789 1 97.25 320 ILE B C 1
ATOM 8722 O O . ILE B 1 320 ? 1.938 4.641 10.742 1 97.25 320 ILE B O 1
ATOM 8726 N N . PHE B 1 321 ? 0.567 4.598 8.992 1 97.19 321 PHE B N 1
ATOM 8727 C CA . PHE B 1 321 ? 0.238 3.189 9.188 1 97.19 321 PHE B CA 1
ATOM 8728 C C . PHE B 1 321 ? 1.5 2.334 9.188 1 97.19 321 PHE B C 1
ATOM 8730 O O . PHE B 1 321 ? 1.678 1.483 10.062 1 97.19 321 PHE B O 1
ATOM 8737 N N . MET B 1 322 ? 2.352 2.514 8.227 1 98 322 MET B N 1
ATOM 8738 C CA . MET B 1 322 ? 3.559 1.707 8.086 1 98 322 MET B CA 1
ATOM 8739 C C . MET B 1 322 ? 4.523 1.962 9.242 1 98 322 MET B C 1
ATOM 8741 O O . MET B 1 322 ? 5.109 1.024 9.781 1 98 322 MET B O 1
ATOM 8745 N N . TYR B 1 323 ? 4.746 3.244 9.609 1 97.94 323 TYR B N 1
ATOM 8746 C CA . TYR B 1 323 ? 5.629 3.551 10.734 1 97.94 323 TYR B CA 1
ATOM 8747 C C . TYR B 1 323 ? 5.098 2.939 12.023 1 97.94 323 TYR B C 1
ATOM 8749 O O . TYR B 1 323 ? 5.863 2.377 12.812 1 97.94 323 TYR B O 1
ATOM 8757 N N . GLU B 1 324 ? 3.74 3.094 12.242 1 97.12 324 GLU B N 1
ATOM 8758 C CA . GLU B 1 324 ? 3.135 2.512 13.438 1 97.12 324 GLU B CA 1
ATOM 8759 C C . GLU B 1 324 ? 3.307 0.996 13.461 1 97.12 324 GLU B C 1
ATOM 8761 O O . GLU B 1 324 ? 3.578 0.413 14.516 1 97.12 324 GLU B O 1
ATOM 8766 N N . SER B 1 325 ? 3.094 0.386 12.297 1 96.31 325 SER B N 1
ATOM 8767 C CA . SER B 1 325 ? 3.301 -1.055 12.195 1 96.31 325 SER B CA 1
ATOM 8768 C C . SER B 1 325 ? 4.754 -1.425 12.469 1 96.31 325 SER B C 1
ATOM 8770 O O . SER B 1 325 ? 5.031 -2.414 13.148 1 96.31 325 SER B O 1
ATOM 8772 N N . ALA B 1 326 ? 5.711 -0.666 11.945 1 97.31 326 ALA B N 1
ATOM 8773 C CA . ALA B 1 326 ? 7.133 -0.914 12.156 1 97.31 326 ALA B CA 1
ATOM 8774 C C . ALA B 1 326 ? 7.496 -0.837 13.633 1 97.31 326 ALA B C 1
ATOM 8776 O O . ALA B 1 326 ? 8.219 -1.692 14.148 1 97.31 326 ALA B O 1
ATOM 8777 N N . VAL B 1 327 ? 6.977 0.185 14.344 1 96.69 327 VAL B N 1
ATOM 8778 C CA . VAL B 1 327 ? 7.336 0.384 15.75 1 96.69 327 VAL B CA 1
ATOM 8779 C C . VAL B 1 327 ? 6.734 -0.734 16.594 1 96.69 327 VAL B C 1
ATOM 8781 O O . VAL B 1 327 ? 7.293 -1.101 17.641 1 96.69 327 VAL B O 1
ATOM 8784 N N . ARG B 1 328 ? 5.652 -1.29 16.188 1 94.81 328 ARG B N 1
ATOM 8785 C CA . ARG B 1 328 ? 5.0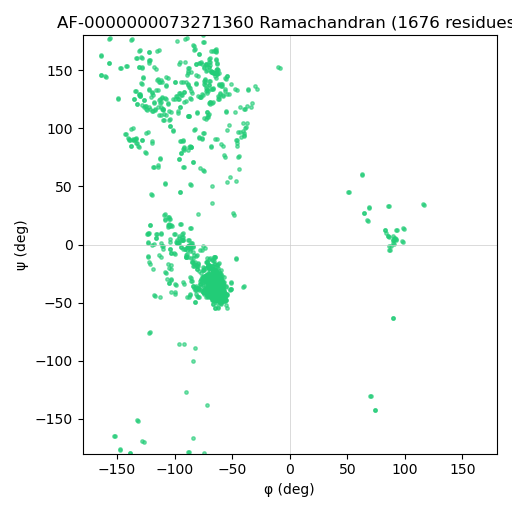51 -2.402 16.906 1 94.81 328 ARG B CA 1
ATOM 8786 C C . ARG B 1 328 ? 5.93 -3.648 16.828 1 94.81 328 ARG B C 1
ATOM 8788 O O . ARG B 1 328 ? 6.039 -4.402 17.797 1 94.81 328 ARG B O 1
ATOM 8795 N N . VAL B 1 329 ? 6.508 -3.844 15.672 1 95.31 329 VAL B N 1
ATOM 8796 C CA . VAL B 1 329 ? 7.344 -5.02 15.453 1 95.31 329 VAL B CA 1
ATOM 8797 C C . VAL B 1 329 ? 8.758 -4.754 15.961 1 95.31 329 VAL B C 1
ATOM 8799 O O . VAL B 1 329 ? 9.414 -5.656 16.484 1 95.31 329 VAL B O 1
ATOM 8802 N N . LEU B 1 330 ? 9.195 -3.469 15.781 1 95.62 330 LEU B N 1
ATOM 8803 C CA . LEU B 1 330 ? 10.516 -3.023 16.234 1 95.62 330 LEU B CA 1
ATOM 8804 C C . LEU B 1 330 ? 10.391 -1.804 17.141 1 95.62 330 LEU B C 1
ATOM 8806 O O . LEU B 1 330 ? 10.742 -0.69 16.734 1 95.62 330 LEU B O 1
ATOM 8810 N N . PRO B 1 331 ? 10.07 -1.961 18.344 1 95.12 331 PRO B N 1
ATOM 8811 C CA . PRO B 1 331 ? 9.852 -0.825 19.25 1 95.12 331 PRO B CA 1
ATOM 8812 C C . PRO B 1 331 ? 11.109 0.01 19.453 1 95.12 331 PRO B C 1
ATOM 8814 O O . PRO B 1 331 ? 11.023 1.184 19.828 1 95.12 331 PRO B O 1
ATOM 8817 N N . ALA B 1 332 ? 12.266 -0.537 19.156 1 95.88 332 ALA B N 1
ATOM 8818 C CA . ALA B 1 332 ? 13.523 0.164 19.391 1 95.88 332 ALA B CA 1
ATOM 8819 C C . ALA B 1 332 ? 13.961 0.941 18.156 1 95.88 332 ALA B C 1
ATOM 8821 O O . ALA B 1 332 ? 15 1.603 18.172 1 95.88 332 ALA B O 1
ATOM 8822 N N . CYS B 1 333 ? 13.125 0.914 17.141 1 96.12 333 CYS B N 1
ATOM 8823 C CA . CYS B 1 333 ? 13.453 1.631 15.922 1 96.12 333 CYS B CA 1
ATOM 8824 C C . CYS B 1 333 ? 13.227 3.129 16.094 1 96.12 333 CYS B C 1
ATOM 8826 O O . CYS B 1 333 ? 12.164 3.643 15.734 1 96.12 333 CYS B O 1
ATOM 8828 N N . ALA B 1 334 ? 14.258 3.896 16.5 1 97.62 334 ALA B N 1
ATOM 8829 C CA . ALA B 1 334 ? 14.172 5.328 16.781 1 97.62 334 ALA B CA 1
ATOM 8830 C C . ALA B 1 334 ? 13.781 6.102 15.523 1 97.62 334 ALA B C 1
ATOM 8832 O O . ALA B 1 334 ? 13.047 7.094 15.609 1 97.62 334 ALA B O 1
ATOM 8833 N N . GLU B 1 335 ? 14.242 5.613 14.391 1 97 335 GLU B N 1
ATOM 8834 C CA . GLU B 1 335 ? 13.961 6.277 13.125 1 97 335 GLU B CA 1
ATOM 8835 C C . GLU B 1 335 ? 12.461 6.305 12.836 1 97 335 GLU B C 1
ATOM 8837 O O . GLU B 1 335 ? 11.922 7.328 12.406 1 97 335 GLU B O 1
ATOM 8842 N N . ALA B 1 336 ? 11.82 5.23 13.094 1 97.56 336 ALA B N 1
ATOM 8843 C CA . ALA B 1 336 ? 10.383 5.145 12.836 1 97.56 336 ALA B CA 1
ATOM 8844 C C . ALA B 1 336 ? 9.609 6.074 13.766 1 97.56 336 ALA B C 1
ATOM 8846 O O . ALA B 1 336 ? 8.688 6.77 13.32 1 97.56 336 ALA B O 1
ATOM 8847 N N . HIS B 1 337 ? 9.977 6.121 15.055 1 97.94 337 HIS B N 1
ATOM 8848 C CA . HIS B 1 337 ? 9.359 7.047 16 1 97.94 337 HIS B CA 1
ATOM 8849 C C . HIS B 1 337 ? 9.562 8.492 15.562 1 97.94 337 HIS B C 1
ATOM 8851 O O . HIS B 1 337 ? 8.617 9.289 15.586 1 97.94 337 HIS B O 1
ATOM 8857 N N . ASN B 1 338 ? 10.758 8.758 15.219 1 98.06 338 ASN B N 1
ATOM 8858 C CA . ASN B 1 338 ? 11.102 10.109 14.797 1 98.06 338 ASN B CA 1
ATOM 8859 C C . ASN B 1 338 ? 10.312 10.523 13.562 1 98.06 338 ASN B C 1
ATOM 8861 O O . ASN B 1 338 ? 9.797 11.641 13.5 1 98.06 338 ASN B O 1
ATOM 8865 N N . ASN B 1 339 ? 10.242 9.656 12.57 1 97.69 339 ASN B N 1
ATOM 8866 C CA . ASN B 1 339 ? 9.539 9.984 11.328 1 97.69 339 ASN B CA 1
ATOM 8867 C C . ASN B 1 339 ? 8.039 10.109 11.555 1 97.69 339 ASN B C 1
ATOM 8869 O O . ASN B 1 339 ? 7.367 10.891 10.875 1 97.69 339 ASN B O 1
ATOM 8873 N N . LEU B 1 340 ? 7.469 9.383 12.539 1 97.19 340 LEU B N 1
ATOM 8874 C CA . LEU B 1 340 ? 6.09 9.609 12.953 1 97.19 340 LEU B CA 1
ATOM 8875 C C . LEU B 1 340 ? 5.895 11.031 13.461 1 97.19 340 LEU B C 1
ATOM 8877 O O . LEU B 1 340 ? 4.906 11.688 13.125 1 97.19 340 LEU B O 1
ATOM 8881 N N . GLY B 1 341 ? 6.875 11.43 14.242 1 97.5 341 GLY B N 1
ATOM 8882 C CA . GLY B 1 341 ? 6.832 12.797 14.734 1 97.5 341 GLY B CA 1
ATOM 8883 C C . GLY B 1 341 ? 6.855 13.828 13.625 1 97.5 341 GLY B C 1
ATOM 8884 O O . GLY B 1 341 ? 6.121 14.82 13.672 1 97.5 341 GLY B O 1
ATOM 8885 N N . VAL B 1 342 ? 7.656 13.555 12.641 1 96.25 342 VAL B N 1
ATOM 8886 C CA . VAL B 1 342 ? 7.77 14.461 11.5 1 96.25 342 VAL B CA 1
ATOM 8887 C C . VAL B 1 342 ? 6.43 14.555 10.773 1 96.25 342 VAL B C 1
ATOM 8889 O O . VAL B 1 342 ? 5.992 15.641 10.398 1 96.25 342 VAL B O 1
ATOM 8892 N N . VAL B 1 343 ? 5.781 13.422 10.609 1 95 343 VAL B N 1
ATOM 8893 C CA . VAL B 1 343 ? 4.496 13.398 9.914 1 95 343 VAL B CA 1
ATOM 8894 C C . VAL B 1 343 ? 3.457 14.172 10.727 1 95 343 VAL B C 1
ATOM 8896 O O . VAL B 1 343 ? 2.719 14.992 10.18 1 95 343 VAL B O 1
ATOM 8899 N N . TYR B 1 344 ? 3.377 13.961 12.031 1 95 344 TYR B N 1
ATOM 8900 C CA . TYR B 1 344 ? 2.391 14.633 12.875 1 95 344 TYR B CA 1
ATOM 8901 C C . TYR B 1 344 ? 2.65 16.125 12.938 1 95 344 TYR B C 1
ATOM 8903 O O . TYR B 1 344 ? 1.712 16.922 12.992 1 95 344 TYR B O 1
ATOM 8911 N N . ARG B 1 345 ? 3.902 16.469 12.945 1 93.44 345 ARG B N 1
ATOM 8912 C CA . ARG B 1 345 ? 4.23 17.891 12.898 1 93.44 345 ARG B CA 1
ATOM 8913 C C . ARG B 1 345 ? 3.725 18.531 11.609 1 93.44 345 ARG B C 1
ATOM 8915 O O . ARG B 1 345 ? 3.15 19.625 11.641 1 93.44 345 ARG B O 1
ATOM 8922 N N . GLU B 1 346 ? 3.959 17.844 10.523 1 88.69 346 GLU B N 1
ATOM 8923 C CA . GLU B 1 346 ? 3.492 18.344 9.227 1 88.69 346 GLU B CA 1
ATOM 8924 C C . GLU B 1 346 ? 1.971 18.453 9.195 1 88.69 346 GLU B C 1
ATOM 8926 O O . GLU B 1 346 ? 1.421 19.344 8.547 1 88.69 346 GLU B O 1
ATOM 8931 N N . MET B 1 347 ? 1.366 17.609 9.984 1 88.62 347 MET B N 1
ATOM 8932 C CA . MET B 1 347 ? -0.093 17.609 10.039 1 88.62 347 MET B CA 1
ATOM 8933 C C . MET B 1 347 ? -0.603 18.625 11.047 1 88.62 347 MET B C 1
ATOM 8935 O O . MET B 1 347 ? -1.812 18.797 11.211 1 88.62 347 MET B O 1
ATOM 8939 N N . GLY B 1 348 ? 0.298 19.297 11.727 1 86.81 348 GLY B N 1
ATOM 8940 C CA . GLY B 1 348 ? -0.068 20.328 12.672 1 86.81 348 GLY B CA 1
ATOM 8941 C C . GLY B 1 348 ? -0.361 19.812 14.062 1 86.81 348 GLY B C 1
ATOM 8942 O O . GLY B 1 348 ? -0.758 20.562 14.953 1 86.81 348 GLY B O 1
ATOM 8943 N N . ASN B 1 349 ? -0.284 18.5 14.273 1 92.12 349 ASN B N 1
ATOM 8944 C CA . ASN B 1 349 ? -0.45 17.922 15.602 1 92.12 349 ASN B CA 1
ATOM 8945 C C . ASN B 1 349 ? 0.866 17.906 16.375 1 92.12 349 ASN B C 1
ATOM 8947 O O . ASN B 1 349 ? 1.494 16.844 16.516 1 92.12 349 ASN B O 1
ATOM 8951 N N . ILE B 1 350 ? 1.173 18.969 16.984 1 93.5 350 ILE B N 1
ATOM 8952 C CA . ILE B 1 350 ? 2.477 19.203 17.594 1 93.5 350 ILE B CA 1
ATOM 8953 C C . ILE B 1 350 ? 2.615 18.344 18.844 1 93.5 350 ILE B C 1
ATOM 8955 O O . ILE B 1 350 ? 3.689 17.797 19.125 1 93.5 350 ILE B O 1
ATOM 8959 N N . ASP B 1 351 ? 1.564 18.188 19.578 1 93.88 351 ASP B N 1
ATOM 8960 C CA . ASP B 1 351 ? 1.62 17.391 20.797 1 93.88 351 ASP B CA 1
ATOM 8961 C C . ASP B 1 351 ? 2.004 15.945 20.5 1 93.88 351 ASP B C 1
ATOM 8963 O O . ASP B 1 351 ? 2.865 15.367 21.172 1 93.88 351 ASP B O 1
ATOM 8967 N N . ARG B 1 352 ? 1.347 15.461 19.531 1 95.12 352 ARG B N 1
ATOM 8968 C CA . ARG B 1 352 ? 1.66 14.086 19.156 1 95.12 352 ARG B CA 1
ATOM 8969 C C . ARG B 1 352 ? 3.072 13.984 18.594 1 95.12 352 ARG B C 1
ATOM 8971 O O . ARG B 1 352 ? 3.754 12.977 18.797 1 95.12 352 ARG B O 1
ATOM 8978 N N . ALA B 1 353 ? 3.508 14.945 17.828 1 96.44 353 ALA B N 1
ATOM 8979 C CA . ALA B 1 353 ? 4.875 14.984 17.312 1 96.44 353 ALA B CA 1
ATOM 8980 C C . ALA B 1 353 ? 5.887 14.898 18.453 1 96.44 353 ALA B C 1
ATOM 8982 O O . ALA B 1 353 ? 6.844 14.125 18.391 1 96.44 353 ALA B O 1
ATOM 8983 N N . VAL B 1 354 ? 5.625 15.633 19.516 1 96.5 354 VAL B N 1
ATOM 8984 C CA . VAL B 1 354 ? 6.527 15.656 20.656 1 96.5 354 VAL B CA 1
ATOM 8985 C C . VAL B 1 354 ? 6.574 14.281 21.312 1 96.5 354 VAL B C 1
ATOM 8987 O O . VAL B 1 354 ? 7.652 13.781 21.656 1 96.5 354 VAL B O 1
ATOM 8990 N N . THR B 1 355 ? 5.422 13.711 21.438 1 96.94 355 THR B N 1
ATOM 8991 C CA . THR B 1 355 ? 5.352 12.375 22.016 1 96.94 355 THR B CA 1
ATOM 8992 C C . THR B 1 355 ? 6.191 11.391 21.203 1 96.94 355 THR B C 1
ATOM 8994 O O . THR B 1 355 ? 6.883 10.547 21.766 1 96.94 355 THR B O 1
ATOM 8997 N N . CYS B 1 356 ? 6.109 11.469 19.922 1 97.62 356 CYS B N 1
ATOM 8998 C CA . CYS B 1 356 ? 6.859 10.586 19.047 1 97.62 356 CYS B CA 1
ATOM 8999 C C . CYS B 1 356 ? 8.359 10.844 19.156 1 97.62 356 CYS B C 1
ATOM 9001 O O . CYS B 1 35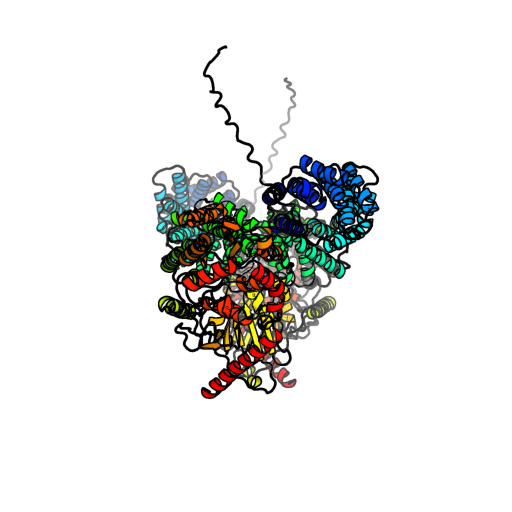6 ? 9.148 9.906 19.188 1 97.62 356 CYS B O 1
ATOM 9003 N N . TYR B 1 357 ? 8.789 12.125 19.172 1 97.75 357 TYR B N 1
ATOM 9004 C CA . TYR B 1 357 ? 10.203 12.445 19.312 1 97.75 357 TYR B CA 1
ATOM 9005 C C . TYR B 1 357 ? 10.742 11.93 20.641 1 97.75 357 TYR B C 1
ATOM 9007 O O . TYR B 1 357 ? 11.859 11.414 20.703 1 97.75 357 TYR B O 1
ATOM 9015 N N . LEU B 1 358 ? 9.922 12.062 21.672 1 97.44 358 LEU B N 1
ATOM 9016 C CA . LEU B 1 358 ? 10.336 11.547 22.969 1 97.44 358 LEU B CA 1
ATOM 9017 C C . LEU B 1 358 ? 10.453 10.023 22.938 1 97.44 358 LEU B C 1
ATOM 9019 O O . LEU B 1 358 ? 11.375 9.461 23.547 1 97.44 358 LEU B O 1
ATOM 9023 N N . ALA B 1 359 ? 9.539 9.398 22.266 1 97.75 359 ALA B N 1
ATOM 9024 C CA . ALA B 1 359 ? 9.617 7.949 22.109 1 97.75 359 ALA B CA 1
ATOM 9025 C C . ALA B 1 359 ? 10.883 7.547 21.359 1 97.75 359 ALA B C 1
ATOM 9027 O O . ALA B 1 359 ? 11.516 6.539 21.688 1 97.75 359 ALA B O 1
ATOM 9028 N N . ALA B 1 360 ? 11.258 8.266 20.297 1 97.88 360 ALA B N 1
ATOM 9029 C CA . ALA B 1 360 ? 12.492 8.016 19.562 1 97.88 360 ALA B CA 1
ATOM 9030 C C . ALA B 1 360 ? 13.711 8.109 20.484 1 97.88 360 ALA B C 1
ATOM 9032 O O . ALA B 1 360 ? 14.602 7.258 20.438 1 97.88 360 ALA B O 1
ATOM 9033 N N . LEU B 1 361 ? 13.68 9.086 21.344 1 96.88 361 LEU B N 1
ATOM 9034 C CA . LEU B 1 361 ? 14.812 9.328 22.25 1 96.88 361 LEU B CA 1
ATOM 9035 C C . LEU B 1 361 ? 14.828 8.305 23.375 1 96.88 361 LEU B C 1
ATOM 9037 O O . LEU B 1 361 ? 15.883 8.008 23.938 1 96.88 361 LEU B O 1
ATOM 9041 N N . ASN B 1 362 ? 13.695 7.82 23.75 1 97.19 362 ASN B N 1
ATOM 9042 C CA . ASN B 1 362 ? 13.648 6.719 24.703 1 97.19 362 ASN B CA 1
ATOM 9043 C C . ASN B 1 362 ? 14.242 5.441 24.109 1 97.19 362 ASN B C 1
ATOM 9045 O O . ASN B 1 362 ? 14.891 4.672 24.828 1 97.19 362 ASN B O 1
ATOM 9049 N N . ALA B 1 363 ? 13.93 5.246 22.875 1 96.88 363 ALA B N 1
ATOM 9050 C CA . ALA B 1 363 ? 14.484 4.082 22.188 1 96.88 363 ALA B CA 1
ATOM 9051 C C . ALA B 1 363 ? 15.992 4.215 22.016 1 96.88 363 ALA B C 1
ATOM 9053 O O . ALA B 1 363 ? 16.734 3.242 22.188 1 96.88 363 ALA B O 1
ATOM 9054 N N . ARG B 1 364 ? 16.469 5.414 21.625 1 96.25 364 ARG B N 1
ATOM 9055 C CA . ARG B 1 364 ? 17.891 5.723 21.453 1 96.25 364 ARG B CA 1
ATOM 9056 C C . ARG B 1 364 ? 18.203 7.145 21.906 1 96.25 364 ARG B C 1
ATOM 9058 O O . ARG B 1 364 ? 18.188 8.078 21.094 1 96.25 364 ARG B O 1
ATOM 9065 N N . PRO B 1 365 ? 18.609 7.355 23.016 1 93.69 365 PRO B N 1
ATOM 9066 C CA . PRO B 1 365 ? 18.828 8.68 23.594 1 93.69 365 PRO B CA 1
ATOM 9067 C C . PRO B 1 365 ? 19.859 9.5 22.812 1 93.69 365 PRO B C 1
ATOM 9069 O O . PRO B 1 365 ? 19.812 10.727 22.828 1 93.69 365 PRO B O 1
ATOM 9072 N N . ASN B 1 366 ? 20.812 8.766 22.172 1 93.12 366 ASN B N 1
ATOM 9073 C CA . ASN B 1 366 ? 21.844 9.445 21.406 1 93.12 366 ASN B CA 1
ATOM 9074 C C . ASN B 1 366 ? 21.484 9.531 19.922 1 93.12 366 ASN B C 1
ATOM 9076 O O . ASN B 1 366 ? 22.312 9.234 19.062 1 93.12 366 ASN B O 1
ATOM 9080 N N . PHE B 1 367 ? 20.25 9.898 19.719 1 95.62 367 PHE B N 1
ATOM 9081 C CA . PHE B 1 367 ? 19.734 10 18.359 1 95.62 367 PHE B CA 1
ATOM 9082 C C . PHE B 1 367 ? 19.688 11.453 17.906 1 95.62 367 PHE B C 1
ATOM 9084 O O . PHE B 1 367 ? 18.719 12.172 18.188 1 95.62 367 PHE B O 1
ATOM 9091 N N . PRO B 1 368 ? 20.656 12.016 17.125 1 95.38 368 PRO B N 1
ATOM 9092 C CA . PRO B 1 368 ? 20.781 13.438 16.797 1 95.38 368 PRO B CA 1
ATOM 9093 C C . PRO B 1 368 ? 19.547 14 16.094 1 95.38 368 PRO B C 1
ATOM 9095 O O . PRO B 1 368 ? 19.125 15.125 16.375 1 95.38 368 PRO B O 1
ATOM 9098 N N . GLN B 1 369 ? 18.984 13.273 15.25 1 95.06 369 GLN B N 1
ATOM 9099 C CA . GLN B 1 369 ? 17.812 13.75 14.523 1 95.06 369 GLN B CA 1
ATOM 9100 C C . GLN B 1 369 ? 16.641 13.969 15.461 1 95.06 369 GLN B C 1
ATOM 9102 O O . GLN B 1 369 ? 15.883 14.938 15.32 1 95.06 369 GLN B O 1
ATOM 9107 N N . GLY B 1 370 ? 16.469 13.031 16.406 1 96.56 370 GLY B N 1
ATOM 9108 C CA . GLY B 1 370 ? 15.422 13.188 17.406 1 96.56 370 GLY B CA 1
ATOM 9109 C C . GLY B 1 370 ? 15.609 14.398 18.281 1 96.56 370 GLY B C 1
ATOM 9110 O O . GLY B 1 370 ? 14.648 15.125 18.562 1 96.56 370 GLY B O 1
ATOM 9111 N N . LEU B 1 371 ? 16.828 14.586 18.688 1 97.12 371 LEU B N 1
ATOM 9112 C CA . LEU B 1 371 ? 17.156 15.758 19.5 1 97.12 371 LEU B CA 1
ATOM 9113 C C . LEU B 1 371 ? 16.891 17.047 18.719 1 97.12 371 LEU B C 1
ATOM 9115 O O . LEU B 1 371 ? 16.281 17.969 19.266 1 97.12 371 LEU B O 1
ATOM 9119 N N . ASN B 1 372 ? 17.281 17.078 17.516 1 97 372 ASN B N 1
ATOM 9120 C CA . ASN B 1 372 ? 17.078 18.234 16.641 1 97 372 ASN B CA 1
ATOM 9121 C C . ASN B 1 372 ? 15.594 18.531 16.438 1 97 372 ASN B C 1
ATOM 9123 O O . ASN B 1 372 ? 15.164 19.672 16.578 1 97 372 ASN B O 1
ATOM 9127 N N . ASN B 1 373 ? 14.805 17.578 16.125 1 96.69 373 ASN B N 1
ATOM 9128 C CA . ASN B 1 373 ? 13.391 17.781 15.828 1 96.69 373 ASN B CA 1
ATOM 9129 C C . ASN B 1 373 ? 12.609 18.219 17.062 1 96.69 373 ASN B C 1
ATOM 9131 O O . ASN B 1 373 ? 11.719 19.062 16.969 1 96.69 373 ASN B O 1
ATOM 9135 N N . LEU B 1 374 ? 12.945 17.625 18.203 1 97 374 LEU B N 1
ATOM 9136 C CA . LEU B 1 374 ? 12.328 18.062 19.453 1 97 374 LEU B CA 1
ATOM 9137 C C . LEU B 1 374 ? 12.688 19.516 19.75 1 97 374 LEU B C 1
ATOM 9139 O O . LEU B 1 374 ? 11.844 20.297 20.188 1 97 374 LEU B O 1
ATOM 9143 N N . ALA B 1 375 ? 13.93 19.891 19.469 1 96.81 375 ALA B N 1
ATOM 9144 C CA . ALA B 1 375 ? 14.398 21.25 19.672 1 96.81 375 ALA B CA 1
ATOM 9145 C C . ALA B 1 375 ? 13.633 22.234 18.797 1 96.81 375 ALA B C 1
ATOM 9147 O O . ALA B 1 375 ? 13.344 23.359 19.219 1 96.81 375 ALA B O 1
ATOM 9148 N N . VAL B 1 376 ? 13.375 21.875 17.609 1 95 376 VAL B N 1
ATOM 9149 C CA . VAL B 1 376 ? 12.633 22.734 16.688 1 95 376 VAL B CA 1
ATOM 9150 C C . VAL B 1 376 ? 11.25 23.031 17.266 1 95 376 VAL B C 1
ATOM 9152 O O . VAL B 1 376 ? 10.789 24.172 17.219 1 95 376 VAL B O 1
ATOM 9155 N N . VAL B 1 377 ? 10.617 22.062 17.859 1 94.5 377 VAL B N 1
ATOM 9156 C CA . VAL B 1 377 ? 9.297 22.25 18.453 1 94.5 377 VAL B CA 1
ATOM 9157 C C . VAL B 1 377 ? 9.406 23.172 19.672 1 94.5 377 VAL B C 1
ATOM 9159 O O . VAL B 1 377 ? 8.578 24.078 19.844 1 94.5 377 VAL B O 1
ATOM 9162 N N . TYR B 1 378 ? 10.422 22.984 20.438 1 93.44 378 TYR B N 1
ATOM 9163 C CA . TYR B 1 378 ? 10.617 23.812 21.625 1 93.44 378 TYR B CA 1
ATOM 9164 C C . TYR B 1 378 ? 10.898 25.25 21.234 1 93.44 378 TYR B C 1
ATOM 9166 O O . TYR B 1 378 ? 10.438 26.188 21.891 1 93.44 378 TYR B O 1
ATOM 9174 N N . THR B 1 379 ? 11.602 25.406 20.156 1 91.69 379 THR B N 1
ATOM 9175 C CA . THR B 1 379 ? 11.844 26.75 19.641 1 91.69 379 THR B CA 1
ATOM 9176 C C . THR B 1 379 ? 10.531 27.422 19.25 1 91.69 379 THR B C 1
ATOM 9178 O O . THR B 1 379 ? 10.289 28.578 19.594 1 91.69 379 THR B O 1
ATOM 9181 N N . ALA B 1 380 ? 9.75 26.703 18.594 1 88.44 380 ALA B N 1
ATOM 9182 C CA . ALA B 1 380 ? 8.461 27.234 18.141 1 88.44 380 ALA B CA 1
ATOM 9183 C C . ALA B 1 380 ? 7.559 27.578 19.328 1 88.44 380 ALA B C 1
ATOM 9185 O O . ALA B 1 380 ? 6.738 28.5 19.25 1 88.44 380 ALA B O 1
ATOM 9186 N N . ARG B 1 381 ? 7.805 26.938 20.484 1 87.62 381 ARG B N 1
ATOM 9187 C CA . ARG B 1 381 ? 6.984 27.156 21.672 1 87.62 381 ARG B CA 1
ATOM 9188 C C . ARG B 1 381 ? 7.598 28.219 22.562 1 87.62 381 ARG B C 1
ATOM 9190 O O . ARG B 1 381 ? 7.051 28.547 23.625 1 87.62 381 ARG B O 1
ATOM 9197 N N . GLY B 1 382 ? 8.727 28.734 22.188 1 87.31 382 GLY B N 1
ATOM 9198 C CA . GLY B 1 382 ? 9.391 29.781 22.953 1 87.31 382 GLY B CA 1
ATOM 9199 C C . GLY B 1 382 ? 10.266 29.234 24.078 1 87.31 382 GLY B C 1
ATOM 9200 O O . GLY B 1 382 ? 10.734 29.984 24.922 1 87.31 382 GLY B O 1
ATOM 9201 N N . GLN B 1 383 ? 10.414 27.891 24.109 1 90.69 383 GLN B N 1
ATOM 9202 C CA . GLN B 1 383 ? 11.281 27.25 25.094 1 90.69 383 GLN B CA 1
ATOM 9203 C C . GLN B 1 383 ? 12.734 27.25 24.625 1 90.69 383 GLN B C 1
ATOM 9205 O O . GLN B 1 383 ? 13.32 26.188 24.422 1 90.69 383 GLN B O 1
ATOM 9210 N N . SER B 1 384 ? 13.336 28.391 24.625 1 91.88 384 SER B N 1
ATOM 9211 C CA . SER B 1 384 ? 14.602 28.625 23.953 1 91.88 384 SER B CA 1
ATOM 9212 C C . SER B 1 384 ? 15.75 27.906 24.656 1 91.88 384 SER B C 1
ATOM 9214 O O . SER B 1 384 ? 16.656 27.375 24 1 91.88 384 SER B O 1
ATOM 9216 N N . GLU B 1 385 ? 15.703 27.922 25.969 1 90.94 385 GLU B N 1
ATOM 9217 C CA . GLU B 1 385 ? 16.797 27.312 26.703 1 90.94 385 GLU B CA 1
ATOM 9218 C C . GLU B 1 385 ? 16.828 25.797 26.484 1 90.94 385 GLU B C 1
ATOM 9220 O O . GLU B 1 385 ? 17.891 25.219 26.234 1 90.94 385 GLU B O 1
ATOM 9225 N N . GLU B 1 386 ? 15.672 25.188 26.688 1 94.19 386 GLU B N 1
ATOM 9226 C CA . GLU B 1 386 ? 15.578 23.75 26.469 1 94.19 386 GLU B CA 1
ATOM 9227 C C . GLU B 1 386 ? 15.961 23.375 25.031 1 94.19 386 GLU B C 1
ATOM 9229 O O . GLU B 1 386 ? 16.656 22.391 24.812 1 94.19 386 GLU B O 1
ATOM 9234 N N . ALA B 1 387 ? 15.531 24.188 24.062 1 95.88 387 ALA B N 1
ATOM 9235 C CA . ALA B 1 387 ? 15.844 23.953 22.656 1 95.88 387 ALA B CA 1
ATOM 9236 C C . ALA B 1 387 ? 17.359 24 22.422 1 95.88 387 ALA B C 1
ATOM 9238 O O . ALA B 1 387 ? 17.906 23.156 21.719 1 95.88 387 ALA B O 1
ATOM 9239 N N . LEU B 1 388 ? 18 24.969 23 1 94.62 388 LEU B N 1
ATOM 9240 C CA . LEU B 1 388 ? 19.453 25.125 22.828 1 94.62 388 LEU B CA 1
ATOM 9241 C C . LEU B 1 388 ? 20.203 23.922 23.391 1 94.62 388 LEU B C 1
ATOM 9243 O O . LEU B 1 388 ? 21.141 23.422 22.766 1 94.62 388 LEU B O 1
ATOM 9247 N N . GLN B 1 389 ? 19.766 23.484 24.531 1 95.31 389 GLN B N 1
ATOM 9248 C CA . GLN B 1 389 ? 20.438 22.344 25.141 1 95.31 389 GLN B CA 1
ATOM 9249 C C . GLN B 1 389 ? 20.328 21.109 24.266 1 95.31 389 GLN B C 1
ATOM 9251 O O . GLN B 1 389 ? 21.281 20.344 24.141 1 95.31 389 GLN B O 1
ATOM 9256 N N . LEU B 1 390 ? 19.188 20.875 23.781 1 96.94 390 LEU B N 1
ATOM 9257 C CA . LEU B 1 390 ? 18.969 19.734 22.906 1 96.94 390 LEU B CA 1
ATOM 9258 C C . LEU B 1 390 ? 19.828 19.828 21.641 1 96.94 390 LEU B C 1
ATOM 9260 O O . LEU B 1 390 ? 20.422 18.844 21.219 1 96.94 390 LEU B O 1
ATOM 9264 N N . LEU B 1 391 ? 19.938 21 21.047 1 97 391 LEU B N 1
ATOM 9265 C CA . LEU B 1 391 ? 20.719 21.188 19.828 1 97 391 LEU B CA 1
ATOM 9266 C C . LEU B 1 391 ? 22.203 21 20.109 1 97 391 LEU B C 1
ATOM 9268 O O . LEU B 1 391 ? 22.922 20.406 19.312 1 97 391 LEU B O 1
ATOM 9272 N N . LEU B 1 392 ? 22.656 21.469 21.234 1 95.75 392 LEU B N 1
ATOM 9273 C CA . LEU B 1 392 ? 24.047 21.281 21.609 1 95.75 392 LEU B CA 1
ATOM 9274 C C . LEU B 1 392 ? 24.359 19.812 21.844 1 95.75 392 LEU B C 1
ATOM 9276 O O . LEU B 1 392 ? 25.422 19.328 21.469 1 95.75 392 LEU B O 1
ATOM 9280 N N . SER B 1 393 ? 23.422 19.141 22.453 1 96.5 393 SER B N 1
ATOM 9281 C CA . SER B 1 393 ? 23.578 17.703 22.625 1 96.5 393 SER B CA 1
ATOM 9282 C C . SER B 1 393 ? 23.672 16.984 21.281 1 96.5 393 SER B C 1
ATOM 9284 O O . SER B 1 393 ? 24.484 16.062 21.109 1 96.5 393 SER B O 1
ATOM 9286 N N . ALA B 1 394 ? 22.844 17.359 20.344 1 96.56 394 ALA B N 1
ATOM 9287 C CA . ALA B 1 394 ? 22.875 16.781 19 1 96.56 394 ALA B CA 1
ATOM 9288 C C . ALA B 1 394 ? 24.25 16.984 18.359 1 96.56 394 ALA B C 1
ATOM 9290 O O . ALA B 1 394 ? 24.797 16.062 17.734 1 96.56 394 ALA B O 1
ATOM 9291 N N . LEU B 1 395 ? 24.844 18.156 18.516 1 95.06 395 LEU B N 1
ATOM 9292 C CA . LEU B 1 395 ? 26.125 18.484 17.906 1 95.06 395 LEU B CA 1
ATOM 9293 C C . LEU B 1 395 ? 27.266 17.75 18.594 1 95.06 395 LEU B C 1
ATOM 9295 O O . LEU B 1 395 ? 28.266 17.438 17.969 1 95.06 395 LEU B O 1
ATOM 9299 N N . SER B 1 396 ? 27.094 17.516 19.859 1 96 396 SER B N 1
ATOM 9300 C CA . SER B 1 396 ? 28.109 16.75 20.578 1 96 396 SER B CA 1
ATOM 9301 C C . SER B 1 396 ? 28.172 15.312 20.047 1 96 396 SER B C 1
ATOM 9303 O O . SER B 1 396 ? 29.266 14.727 19.984 1 96 396 SER B O 1
ATOM 9305 N N . LEU B 1 397 ? 27.078 14.836 19.75 1 95.19 397 LEU B N 1
ATOM 9306 C CA . LEU B 1 397 ? 26.969 13.469 19.25 1 95.19 397 LEU B CA 1
ATOM 9307 C C . LEU B 1 397 ? 27.359 13.398 17.766 1 95.19 397 LEU B C 1
ATOM 9309 O O . LEU B 1 397 ? 27.953 12.414 17.328 1 95.19 397 LEU B O 1
ATOM 9313 N N . ALA B 1 398 ? 26.953 14.445 17.031 1 95.31 398 ALA B N 1
ATOM 9314 C CA . ALA B 1 398 ? 27.219 14.516 15.594 1 95.31 398 ALA B CA 1
ATOM 9315 C C . ALA B 1 398 ? 27.609 15.93 15.18 1 95.31 398 ALA B C 1
ATOM 9317 O O . ALA B 1 398 ? 26.781 16.688 14.688 1 95.31 398 ALA B O 1
ATOM 9318 N N . PRO B 1 399 ? 28.766 16.234 15.18 1 91.88 399 PRO B N 1
ATOM 9319 C CA . PRO B 1 399 ? 29.25 17.578 14.906 1 91.88 399 PRO B CA 1
ATOM 9320 C C . PRO B 1 399 ? 29 18.016 13.461 1 91.88 399 PRO B C 1
ATOM 9322 O O . PRO B 1 399 ? 28.938 19.203 13.164 1 91.88 399 PRO B O 1
ATOM 9325 N N . GLU B 1 400 ? 28.812 17.047 12.609 1 93.06 400 GLU B N 1
ATOM 9326 C CA . GLU B 1 400 ? 28.641 17.344 11.195 1 93.06 400 GLU B CA 1
ATOM 9327 C C . GLU B 1 400 ? 27.156 17.484 10.836 1 93.06 400 GLU B C 1
ATOM 9329 O O . GLU B 1 400 ? 26.812 17.641 9.664 1 93.06 400 GLU B O 1
ATOM 9334 N N . TYR B 1 401 ? 26.391 17.5 11.891 1 93.62 401 TYR B N 1
ATOM 9335 C CA . TYR B 1 401 ? 24.969 17.625 11.641 1 93.62 401 TYR B CA 1
ATOM 9336 C C . TYR B 1 401 ? 24.594 19.062 11.336 1 93.62 401 TYR B C 1
ATOM 9338 O O . TYR B 1 401 ? 24.172 19.812 12.227 1 93.62 401 TYR B O 1
ATOM 9346 N N . ALA B 1 402 ? 24.578 19.438 10.086 1 95.44 402 ALA B N 1
ATOM 9347 C CA . ALA B 1 402 ? 24.453 20.812 9.602 1 95.44 402 ALA B CA 1
ATOM 9348 C C . ALA B 1 402 ? 23.156 21.453 10.07 1 95.44 402 ALA B C 1
ATOM 9350 O O . ALA B 1 402 ? 23.125 22.625 10.445 1 95.44 402 ALA B O 1
ATOM 9351 N N . GLU B 1 403 ? 22.094 20.75 10.141 1 94.94 403 GLU B N 1
ATOM 9352 C CA . GLU B 1 403 ? 20.766 21.281 10.461 1 94.94 403 GLU B CA 1
ATOM 9353 C C . GLU B 1 403 ? 20.734 21.828 11.891 1 94.94 403 GLU B C 1
ATOM 9355 O O . GLU B 1 403 ? 20.016 22.781 12.172 1 94.94 403 GLU B O 1
ATOM 9360 N N . ALA B 1 404 ? 21.469 21.234 12.727 1 96.12 404 ALA B N 1
ATOM 9361 C CA . ALA B 1 404 ? 21.516 21.703 14.109 1 96.12 404 ALA B CA 1
ATOM 9362 C C . ALA B 1 404 ? 22.094 23.125 14.188 1 96.12 404 ALA B C 1
ATOM 9364 O O . ALA B 1 404 ? 21.609 23.938 14.977 1 96.12 404 ALA B O 1
ATOM 9365 N N . TRP B 1 405 ? 23.062 23.406 13.352 1 96.69 405 TRP B N 1
ATOM 9366 C CA . TRP B 1 405 ? 23.641 24.75 13.305 1 96.69 405 TRP B CA 1
ATOM 9367 C C . TRP B 1 405 ? 22.625 25.75 12.781 1 96.69 405 TRP B C 1
ATOM 9369 O O . TRP B 1 405 ? 22.547 26.875 13.281 1 96.69 405 TRP B O 1
ATOM 9379 N N . ASN B 1 406 ? 21.922 25.375 11.797 1 97.25 406 ASN B N 1
ATOM 9380 C CA . ASN B 1 406 ? 20.859 26.25 11.305 1 97.25 406 ASN B CA 1
ATOM 9381 C C . ASN B 1 406 ? 19.844 26.562 12.398 1 97.25 406 ASN B C 1
ATOM 9383 O O . ASN B 1 406 ? 19.438 27.703 12.57 1 97.25 406 ASN B O 1
ATOM 9387 N N . ASN B 1 407 ? 19.453 25.578 13.172 1 97 407 ASN B N 1
ATOM 9388 C CA . ASN B 1 407 ? 18.422 25.75 14.188 1 97 407 ASN B CA 1
ATOM 9389 C C . ASN B 1 407 ? 18.938 26.531 15.391 1 97 407 ASN B C 1
ATOM 9391 O O . ASN B 1 407 ? 18.203 27.281 16.031 1 97 407 ASN B O 1
ATOM 9395 N N . ILE B 1 408 ? 20.219 26.375 15.641 1 96.81 408 ILE B N 1
ATOM 9396 C CA . ILE B 1 408 ? 20.844 27.219 16.656 1 96.81 408 ILE B CA 1
ATOM 9397 C C . ILE B 1 408 ? 20.781 28.672 16.219 1 96.81 408 ILE B C 1
ATOM 9399 O O . ILE B 1 408 ? 20.469 29.562 17.016 1 96.81 408 ILE B O 1
ATOM 9403 N N . GLY B 1 409 ? 21.078 28.891 14.938 1 97.19 409 GLY B N 1
ATOM 9404 C CA . GLY B 1 409 ? 20.969 30.234 14.398 1 97.19 409 GLY B CA 1
ATOM 9405 C C . GLY B 1 409 ? 19.562 30.812 14.539 1 97.19 409 GLY B C 1
ATOM 9406 O O . GLY B 1 409 ? 19.406 32 14.875 1 97.19 409 GLY B O 1
ATOM 9407 N N . VAL B 1 410 ? 18.562 30.047 14.258 1 96.25 410 VAL B N 1
ATOM 9408 C CA . VAL B 1 410 ? 17.188 30.5 14.375 1 96.25 410 VAL B CA 1
ATOM 9409 C C . VAL B 1 410 ? 16.875 30.875 15.82 1 96.25 410 VAL B C 1
ATOM 9411 O O . VAL B 1 410 ? 16.25 31.906 16.078 1 96.25 410 VAL B O 1
ATOM 9414 N N . LEU B 1 411 ? 17.328 30.109 16.766 1 94.94 411 LEU B N 1
ATOM 9415 C CA . LEU B 1 411 ? 17.141 30.391 18.188 1 94.94 411 LEU B CA 1
ATOM 9416 C C . LEU B 1 411 ? 17.828 31.703 18.562 1 94.94 411 LEU B C 1
ATOM 9418 O O . LEU B 1 411 ? 17.266 32.5 19.297 1 94.94 411 LEU B O 1
ATOM 9422 N N . GLN B 1 412 ? 19.031 31.797 18.109 1 94.88 412 GLN B N 1
ATOM 9423 C CA . GLN B 1 412 ? 19.812 33 18.391 1 94.88 412 GLN B CA 1
ATOM 9424 C C . GLN B 1 412 ? 19.141 34.25 17.828 1 94.88 412 GLN B C 1
ATOM 9426 O O . GLN B 1 412 ? 19.078 35.281 18.484 1 94.88 412 GLN B O 1
ATOM 9431 N N . ARG B 1 413 ? 18.688 34.125 16.656 1 95.31 413 ARG B N 1
ATOM 9432 C CA . ARG B 1 413 ? 17.969 35.25 16.047 1 95.31 413 ARG B CA 1
ATOM 9433 C C . ARG B 1 413 ? 16.719 35.594 16.859 1 95.31 413 ARG B C 1
ATOM 9435 O O . ARG B 1 413 ? 16.438 36.781 17.094 1 95.31 413 ARG B O 1
ATOM 9442 N N . ASP B 1 414 ? 16 34.625 17.359 1 93.94 414 ASP B N 1
ATOM 9443 C CA . ASP B 1 414 ? 14.758 34.812 18.094 1 93.94 414 ASP B CA 1
ATOM 9444 C C . ASP B 1 414 ? 15.008 35.531 19.406 1 93.94 414 ASP B C 1
ATOM 9446 O O . ASP B 1 414 ? 14.148 36.281 19.875 1 93.94 414 ASP B O 1
ATOM 9450 N N . VAL B 1 415 ? 16.203 35.344 19.953 1 92.62 415 VAL B N 1
ATOM 9451 C CA . VAL B 1 415 ? 16.453 35.938 21.266 1 92.62 415 VAL B CA 1
ATOM 9452 C C . VAL B 1 415 ? 17.25 37.219 21.109 1 92.62 415 VAL B C 1
ATOM 9454 O O . VAL B 1 415 ? 17.797 37.75 22.078 1 92.62 415 VAL B O 1
ATOM 9457 N N . GLY B 1 416 ? 17.406 37.656 19.844 1 93.69 416 GLY B N 1
ATOM 9458 C CA . GLY B 1 416 ? 18.016 38.969 19.594 1 93.69 416 GLY B CA 1
ATOM 9459 C C . GLY B 1 416 ? 19.516 38.875 19.391 1 93.69 416 GLY B C 1
ATOM 9460 O O . GLY B 1 416 ? 20.203 39.906 19.328 1 93.69 416 GLY B O 1
ATOM 9461 N N . ALA B 1 417 ? 20.078 37.688 19.359 1 94.44 417 ALA B N 1
ATOM 9462 C CA . ALA B 1 417 ? 21.5 37.5 19.109 1 94.44 417 ALA B CA 1
ATOM 9463 C C . ALA B 1 417 ? 21.766 37.281 17.625 1 94.44 417 ALA B C 1
ATOM 9465 O O . ALA B 1 417 ? 22.266 36.219 17.219 1 94.44 417 ALA B O 1
ATOM 9466 N N . SER B 1 418 ? 21.531 38.281 16.828 1 95.94 418 SER B N 1
ATOM 9467 C CA . SER B 1 418 ? 21.531 38.156 15.375 1 95.94 418 SER B CA 1
ATOM 9468 C C . SER B 1 418 ? 22.938 38 14.828 1 95.94 418 SER B C 1
ATOM 9470 O O . SER B 1 418 ? 23.141 37.312 13.812 1 95.94 418 SER B O 1
ATOM 9472 N N . VAL B 1 419 ? 23.969 38.562 15.492 1 96.12 419 VAL B N 1
ATOM 9473 C CA . VAL B 1 419 ? 25.344 38.406 15.047 1 96.12 419 VAL B CA 1
ATOM 9474 C C . VAL B 1 419 ? 25.781 36.938 15.195 1 96.12 419 VAL B C 1
ATOM 9476 O O . VAL B 1 419 ? 26.359 36.375 14.273 1 96.12 419 VAL B O 1
ATOM 9479 N N . GLU B 1 420 ? 25.469 36.406 16.344 1 96.56 420 GLU B N 1
ATOM 9480 C CA . GLU B 1 420 ? 25.766 35 16.578 1 96.56 420 GLU B CA 1
ATOM 9481 C C . GLU B 1 420 ? 24.984 34.094 15.625 1 96.56 420 GLU B C 1
ATOM 9483 O O . GLU B 1 420 ? 25.484 33.062 15.188 1 96.56 420 GLU B O 1
ATOM 9488 N N . ALA B 1 421 ? 23.75 34.5 15.359 1 97.69 421 ALA B N 1
ATOM 9489 C CA . ALA B 1 421 ? 22.922 33.719 14.422 1 97.69 421 ALA B CA 1
ATOM 9490 C C . ALA B 1 421 ? 23.609 33.625 13.062 1 97.69 421 ALA B C 1
ATOM 9492 O O . ALA B 1 421 ? 23.641 32.531 12.461 1 97.69 421 ALA B O 1
ATOM 9493 N N . ILE B 1 422 ? 24.156 34.688 12.539 1 97.75 422 ILE B N 1
ATOM 9494 C CA . ILE B 1 422 ? 24.828 34.719 11.242 1 97.75 422 ILE B CA 1
ATOM 9495 C C . ILE B 1 422 ? 26 33.719 11.258 1 97.75 422 ILE B C 1
ATOM 9497 O O . ILE B 1 422 ? 26.172 32.969 10.305 1 97.75 422 ILE B O 1
ATOM 9501 N N . SER B 1 423 ? 26.734 33.719 12.344 1 97.81 423 SER B N 1
ATOM 9502 C CA . SER B 1 423 ? 27.859 32.812 12.477 1 97.81 423 SER B CA 1
ATOM 9503 C C . SER B 1 423 ? 27.391 31.359 12.422 1 97.81 423 SER B C 1
ATOM 9505 O O . SER B 1 423 ? 28.047 30.5 11.82 1 97.81 423 SER B O 1
ATOM 9507 N N . SER B 1 424 ? 26.328 31.094 13.102 1 97.62 424 SER B N 1
ATOM 9508 C CA . SER B 1 424 ? 25.781 29.75 13.109 1 97.62 424 SER B CA 1
ATOM 9509 C C . SER B 1 424 ? 25.297 29.328 11.727 1 97.62 424 SER B C 1
ATOM 9511 O O . SER B 1 424 ? 25.531 28.203 11.297 1 97.62 424 SER B O 1
ATOM 9513 N N . TYR B 1 425 ? 24.641 30.188 10.977 1 98 425 TYR B N 1
ATOM 9514 C CA . TYR B 1 425 ? 24.203 29.891 9.617 1 98 425 TYR B CA 1
ATOM 9515 C C . TYR B 1 425 ? 25.406 29.609 8.719 1 98 425 TYR B C 1
ATOM 9517 O O . TYR B 1 425 ? 25.359 28.734 7.855 1 98 425 TYR B O 1
ATOM 9525 N N . GLU B 1 426 ? 26.469 30.328 8.938 1 97.44 426 GLU B N 1
ATOM 9526 C CA . GLU B 1 426 ? 27.688 30.141 8.141 1 97.44 426 GLU B CA 1
ATOM 9527 C C . GLU B 1 426 ? 28.328 28.797 8.43 1 97.44 426 GLU B C 1
ATOM 9529 O O . GLU B 1 426 ? 28.844 28.141 7.516 1 97.44 426 GLU B O 1
ATOM 9534 N N . LYS B 1 427 ? 28.266 28.406 9.656 1 97.12 427 LYS B N 1
ATOM 9535 C CA . LYS B 1 427 ? 28.766 27.078 10 1 97.12 427 LYS B CA 1
ATOM 9536 C C . LYS B 1 427 ? 27.922 25.984 9.32 1 97.12 427 LYS B C 1
ATOM 9538 O O . LYS B 1 427 ? 28.469 25 8.828 1 97.12 427 LYS B O 1
ATOM 9543 N N . CYS B 1 428 ? 26.625 26.156 9.344 1 97.31 428 CYS B N 1
ATOM 9544 C CA . CYS B 1 428 ? 25.734 25.234 8.648 1 97.31 428 CYS B CA 1
ATOM 9545 C C . CYS B 1 428 ? 26.094 25.141 7.172 1 97.31 428 CYS B C 1
ATOM 9547 O O . CYS B 1 428 ? 26.203 24.047 6.617 1 97.31 428 CYS B O 1
ATOM 9549 N N . LEU B 1 429 ? 26.344 26.25 6.5 1 96.38 429 LEU B N 1
ATOM 9550 C CA . LEU B 1 429 ? 26.594 26.328 5.066 1 96.38 429 LEU B CA 1
ATOM 9551 C C . LEU B 1 429 ? 27.969 25.766 4.727 1 96.38 429 LEU B C 1
ATOM 9553 O O . LEU B 1 429 ? 28.188 25.266 3.621 1 96.38 429 LEU B O 1
ATOM 9557 N N . ALA B 1 430 ? 28.875 25.828 5.664 1 96.94 430 ALA B N 1
ATOM 9558 C CA . ALA B 1 430 ? 30.172 25.203 5.469 1 96.94 430 ALA B CA 1
ATOM 9559 C C . ALA B 1 430 ? 30.062 23.688 5.391 1 96.94 430 ALA B C 1
ATOM 9561 O O . ALA B 1 430 ? 30.781 23.031 4.637 1 96.94 430 ALA B O 1
ATOM 9562 N N . LEU B 1 431 ? 29.203 23.203 6.195 1 95.94 431 LEU B N 1
ATOM 9563 C CA . LEU B 1 431 ? 28.969 21.75 6.238 1 95.94 431 LEU B CA 1
ATOM 9564 C C . LEU B 1 431 ? 28.062 21.312 5.102 1 95.94 431 LEU B C 1
ATOM 9566 O O . LEU B 1 431 ? 28.234 20.219 4.555 1 95.94 431 LEU B O 1
ATOM 9570 N N . ASP B 1 432 ? 27.062 22.141 4.766 1 94.81 432 ASP B N 1
ATOM 9571 C CA . ASP B 1 432 ? 26.078 21.875 3.723 1 94.81 432 ASP B CA 1
ATOM 9572 C C . ASP B 1 432 ? 25.797 23.125 2.902 1 94.81 432 ASP B C 1
ATOM 9574 O O . ASP B 1 432 ? 24.812 23.828 3.152 1 94.81 432 ASP B O 1
ATOM 9578 N N . PRO B 1 433 ? 26.5 23.344 1.881 1 92.25 433 PRO B N 1
ATOM 9579 C CA . PRO B 1 433 ? 26.422 24.578 1.105 1 92.25 433 PRO B CA 1
ATOM 9580 C C . PRO B 1 433 ? 25.062 24.766 0.431 1 92.25 433 PRO B C 1
ATOM 9582 O O . PRO B 1 433 ? 24.656 25.891 0.158 1 92.25 433 PRO B O 1
ATOM 9585 N N . ASP B 1 434 ? 24.359 23.719 0.23 1 89.56 434 ASP B N 1
ATOM 9586 C CA . ASP B 1 434 ? 23.094 23.797 -0.483 1 89.56 434 ASP B CA 1
ATOM 9587 C C . ASP B 1 434 ? 21.906 23.688 0.481 1 89.56 434 ASP B C 1
ATOM 9589 O O . ASP B 1 434 ? 20.797 23.359 0.074 1 89.56 434 ASP B O 1
ATOM 9593 N N . ASN B 1 435 ? 22.234 24.016 1.727 1 91.75 435 ASN B N 1
ATOM 9594 C CA . ASN B 1 435 ? 21.141 23.953 2.697 1 91.75 435 ASN B CA 1
ATOM 9595 C C . ASN B 1 435 ? 20 24.875 2.311 1 91.75 435 ASN B C 1
ATOM 9597 O O . ASN B 1 435 ? 20.219 26.047 1.994 1 91.75 435 ASN B O 1
ATOM 9601 N N . ARG B 1 436 ? 18.844 24.422 2.42 1 83.69 436 ARG B N 1
ATOM 9602 C CA . ARG B 1 436 ? 17.641 25.094 1.917 1 83.69 436 ARG B CA 1
ATOM 9603 C C . ARG B 1 436 ? 17.344 26.359 2.721 1 83.69 436 ARG B C 1
ATOM 9605 O O . ARG B 1 436 ? 16.891 27.359 2.166 1 83.69 436 ARG B O 1
ATOM 9612 N N . ASN B 1 437 ? 17.562 26.312 4.027 1 92.56 437 ASN B N 1
ATOM 9613 C CA . ASN B 1 437 ? 17.078 27.359 4.918 1 92.56 437 ASN B CA 1
ATOM 9614 C C . ASN B 1 437 ? 18.203 28.281 5.375 1 92.56 437 ASN B C 1
ATOM 9616 O O . ASN B 1 437 ? 18.016 29.5 5.469 1 92.56 437 ASN B O 1
ATOM 9620 N N . ALA B 1 438 ? 19.406 27.734 5.531 1 96.06 438 ALA B N 1
ATOM 9621 C CA . ALA B 1 438 ? 20.484 28.469 6.191 1 96.06 438 ALA B CA 1
ATOM 9622 C C . ALA B 1 438 ? 20.906 29.688 5.375 1 96.06 438 ALA B C 1
ATOM 9624 O O . ALA B 1 438 ? 21.203 30.75 5.938 1 96.06 438 ALA B O 1
ATOM 9625 N N . GLY B 1 439 ? 21.016 29.484 4.055 1 96.12 439 GLY B N 1
ATOM 9626 C CA . GLY B 1 439 ? 21.359 30.609 3.213 1 96.12 439 GLY B CA 1
ATOM 9627 C C . GLY B 1 439 ? 20.375 31.75 3.301 1 96.12 439 GLY B C 1
ATOM 9628 O O . GLY B 1 439 ? 20.766 32.938 3.377 1 96.12 439 GLY B O 1
ATOM 9629 N N . GLN B 1 440 ? 19.125 31.484 3.318 1 96.75 440 GLN B N 1
ATOM 9630 C CA . GLN B 1 440 ? 18.078 32.469 3.375 1 96.75 440 GLN B CA 1
ATOM 9631 C C . GLN B 1 440 ? 17.969 33.094 4.766 1 96.75 440 GLN B C 1
ATOM 9633 O O . GLN B 1 440 ? 17.75 34.312 4.902 1 96.75 440 GLN B O 1
ATOM 9638 N N . ASN B 1 441 ? 18.156 32.25 5.77 1 97.31 441 ASN B N 1
ATOM 9639 C CA . ASN B 1 441 ? 18.188 32.781 7.137 1 97.31 441 ASN B CA 1
ATOM 9640 C C . ASN B 1 441 ? 19.344 33.75 7.348 1 97.31 441 ASN B C 1
ATOM 9642 O O . ASN B 1 441 ? 19.188 34.75 8.055 1 97.31 441 ASN B O 1
ATOM 9646 N N . ARG B 1 442 ? 20.438 33.375 6.77 1 97.69 442 ARG B N 1
ATOM 9647 C CA . ARG B 1 442 ? 21.594 34.281 6.836 1 97.69 442 ARG B CA 1
ATOM 9648 C C . ARG B 1 442 ? 21.266 35.625 6.203 1 97.69 442 ARG B C 1
ATOM 9650 O O . ARG B 1 442 ? 21.578 36.688 6.777 1 97.69 442 ARG B O 1
ATOM 9657 N N . LEU B 1 443 ? 20.672 35.625 5.047 1 97.62 443 LEU B N 1
ATOM 9658 C CA . LEU B 1 443 ? 20.328 36.844 4.355 1 97.62 443 LEU B CA 1
ATOM 9659 C C . LEU B 1 443 ? 19.391 37.719 5.207 1 97.62 443 LEU B C 1
ATOM 9661 O O . LEU B 1 443 ? 19.594 38.906 5.336 1 97.62 443 LEU B O 1
ATOM 9665 N N . LEU B 1 444 ? 18.375 37.094 5.789 1 97.19 444 LEU B N 1
ATOM 9666 C CA . LEU B 1 444 ? 17.438 37.812 6.641 1 97.19 444 LEU B CA 1
ATOM 9667 C C . LEU B 1 444 ? 18.156 38.438 7.828 1 97.19 444 LEU B C 1
ATOM 9669 O O . LEU B 1 444 ? 17.922 39.594 8.156 1 97.19 444 LEU B O 1
ATOM 9673 N N . SER B 1 445 ? 19.031 37.719 8.43 1 97.25 445 SER B N 1
ATOM 9674 C CA . SER B 1 445 ? 19.734 38.188 9.625 1 97.25 445 SER B CA 1
ATOM 9675 C C . SER B 1 445 ? 20.703 39.312 9.289 1 97.25 445 SER B C 1
ATOM 9677 O O . SER B 1 445 ? 20.938 40.188 10.117 1 97.25 445 SER B O 1
ATOM 9679 N N . LEU B 1 446 ? 21.266 39.281 8.109 1 97.19 446 LEU B N 1
ATOM 9680 C CA . LEU B 1 446 ? 22.172 40.344 7.688 1 97.19 446 LEU B CA 1
ATOM 9681 C C . LEU B 1 446 ? 21.453 41.688 7.684 1 97.19 446 LEU B C 1
ATOM 9683 O O . LEU B 1 446 ? 22.062 42.719 7.977 1 97.19 446 LEU B O 1
ATOM 9687 N N . ASN B 1 447 ? 20.156 41.656 7.402 1 96.38 447 ASN B N 1
ATOM 9688 C CA . ASN B 1 447 ? 19.375 42.906 7.383 1 96.38 447 ASN B CA 1
ATOM 9689 C C . ASN B 1 447 ? 19.219 43.469 8.781 1 96.38 447 ASN B C 1
ATOM 9691 O O . ASN B 1 447 ? 19.016 44.688 8.945 1 96.38 447 ASN B O 1
ATOM 9695 N N . TYR B 1 448 ? 19.266 42.625 9.805 1 96.62 448 TYR B N 1
ATOM 9696 C CA . TYR B 1 448 ? 19.109 43.094 11.172 1 96.62 448 TYR B CA 1
ATOM 9697 C C . TYR B 1 448 ? 20.391 43.781 11.656 1 96.62 448 TYR B C 1
ATOM 9699 O O . TYR B 1 448 ? 20.328 44.688 12.492 1 96.62 448 TYR B O 1
ATOM 9707 N N . VAL B 1 449 ? 21.531 43.344 11.172 1 95.31 449 VAL B N 1
ATOM 9708 C CA . VAL B 1 449 ? 22.812 43.688 11.758 1 95.31 449 VAL B CA 1
ATOM 9709 C C . VAL B 1 449 ? 23.453 44.844 10.969 1 95.31 449 VAL B C 1
ATOM 9711 O O . VAL B 1 449 ? 24.062 45.75 11.547 1 95.31 449 VAL B O 1
ATOM 9714 N N . TYR B 1 450 ? 23.234 44.844 9.641 1 94.12 450 TYR B N 1
ATOM 9715 C CA . TYR B 1 450 ? 23.953 45.781 8.789 1 94.12 450 TYR B CA 1
ATOM 9716 C C . TYR B 1 450 ? 22.984 46.656 8.023 1 94.12 450 TYR B C 1
ATOM 9718 O O . TYR B 1 450 ? 21.812 46.312 7.844 1 94.12 450 TYR B O 1
ATOM 9726 N N . HIS B 1 451 ? 23.516 47.781 7.602 1 93.31 451 HIS B N 1
ATOM 9727 C CA . HIS B 1 451 ? 22.734 48.688 6.75 1 93.31 451 HIS B CA 1
ATOM 9728 C C . HIS B 1 451 ? 22.609 48.125 5.336 1 93.31 451 HIS B C 1
ATOM 9730 O O . HIS B 1 451 ? 23.578 47.625 4.773 1 93.31 451 HIS B O 1
ATOM 9736 N N . GLY B 1 452 ? 21.484 48.219 4.805 1 90.69 452 GLY B N 1
ATOM 9737 C CA . GLY B 1 452 ? 21.125 47.562 3.559 1 90.69 452 GLY B CA 1
ATOM 9738 C C . GLY B 1 452 ? 21.969 48 2.381 1 90.69 452 GLY B C 1
ATOM 9739 O O . GLY B 1 452 ? 22.109 47.281 1.396 1 90.69 452 GLY B O 1
ATOM 9740 N N . GLU B 1 453 ? 22.531 49.188 2.449 1 91.38 453 GLU B N 1
ATOM 9741 C CA . GLU B 1 453 ? 23.281 49.75 1.322 1 91.38 453 GLU B CA 1
ATOM 9742 C C . GLU B 1 453 ? 24.734 49.281 1.327 1 91.38 453 GLU B C 1
ATOM 9744 O O . GLU B 1 453 ? 25.469 49.531 0.384 1 91.38 453 GLU B O 1
ATOM 9749 N N . THR B 1 454 ? 25.062 48.5 2.283 1 94.31 454 THR B N 1
ATOM 9750 C CA . THR B 1 454 ? 26.438 48 2.342 1 94.31 454 THR B CA 1
ATOM 9751 C C . THR B 1 454 ? 26.688 46.969 1.247 1 94.31 454 THR B C 1
ATOM 9753 O O . THR B 1 454 ? 25.797 46.188 0.894 1 94.31 454 THR B O 1
ATOM 9756 N N . ASP B 1 455 ? 27.938 46.906 0.809 1 95.5 455 ASP B N 1
ATOM 9757 C CA . ASP B 1 455 ? 28.328 45.938 -0.22 1 95.5 455 ASP B CA 1
ATOM 9758 C C . ASP B 1 455 ? 28.156 44.5 0.268 1 95.5 455 ASP B C 1
ATOM 9760 O O . ASP B 1 455 ? 27.781 43.625 -0.509 1 95.5 455 ASP B O 1
ATOM 9764 N N . LEU B 1 456 ? 28.344 44.406 1.444 1 95.44 456 LEU B N 1
ATOM 9765 C CA . LEU B 1 456 ? 28.266 43.062 2.031 1 95.44 456 LEU B CA 1
ATOM 9766 C C . LEU B 1 456 ? 26.859 42.5 1.827 1 95.44 456 LEU B C 1
ATOM 9768 O O . LEU B 1 456 ? 26.734 41.344 1.344 1 95.44 456 LEU B O 1
ATOM 9772 N N . ILE B 1 457 ? 25.812 43.188 2.105 1 96.19 457 ILE B N 1
ATOM 9773 C CA . ILE B 1 457 ? 24.438 42.688 2.037 1 96.19 457 ILE B CA 1
ATOM 9774 C C . ILE B 1 457 ? 24 42.594 0.576 1 96.19 457 ILE B C 1
ATOM 9776 O O . ILE B 1 457 ? 23.344 41.625 0.195 1 96.19 457 ILE B O 1
ATOM 9780 N N . CYS B 1 458 ? 24.422 43.531 -0.174 1 97.06 458 CYS B N 1
ATOM 9781 C CA . CYS B 1 458 ? 24.062 43.531 -1.587 1 97.06 458 CYS B CA 1
ATOM 9782 C C . CYS B 1 458 ? 24.688 42.344 -2.305 1 97.06 458 CYS B C 1
ATOM 9784 O O . CYS B 1 458 ? 24 41.625 -3.041 1 97.06 458 CYS B O 1
ATOM 9786 N N . ASP B 1 459 ? 25.922 42.094 -1.977 1 97.38 459 ASP B N 1
ATOM 9787 C CA . ASP B 1 459 ? 26.641 41 -2.605 1 97.38 459 ASP B CA 1
ATOM 9788 C C . ASP B 1 459 ? 26.125 39.625 -2.111 1 97.38 459 ASP B C 1
ATOM 9790 O O . ASP B 1 459 ? 26.031 38.688 -2.879 1 97.38 459 ASP B O 1
ATOM 9794 N N . ALA B 1 460 ? 25.828 39.594 -0.874 1 97.19 460 ALA B N 1
ATOM 9795 C CA . ALA B 1 460 ? 25.312 38.344 -0.303 1 97.19 460 ALA B CA 1
ATOM 9796 C C . ALA B 1 460 ? 24.016 37.938 -0.99 1 97.19 460 ALA B C 1
ATOM 9798 O O . ALA B 1 460 ? 23.828 36.75 -1.287 1 97.19 460 ALA B O 1
ATOM 9799 N N . HIS B 1 461 ? 23.094 38.844 -1.261 1 97.88 461 HIS B N 1
ATOM 9800 C CA . HIS B 1 461 ? 21.828 38.531 -1.924 1 97.88 461 HIS B CA 1
ATOM 9801 C C . HIS B 1 461 ? 22.062 38.094 -3.365 1 97.88 461 HIS B C 1
ATOM 9803 O O . HIS B 1 461 ? 21.469 37.094 -3.818 1 97.88 461 HIS B O 1
ATOM 9809 N N . ARG B 1 462 ? 22.953 38.781 -4.016 1 96.94 462 ARG B N 1
ATOM 9810 C CA . ARG B 1 462 ? 23.266 38.438 -5.398 1 96.94 462 ARG B CA 1
ATOM 9811 C C . ARG B 1 462 ? 23.891 37.031 -5.5 1 96.94 462 ARG B C 1
ATOM 9813 O O . ARG B 1 462 ? 23.484 36.25 -6.336 1 96.94 462 ARG B O 1
ATOM 9820 N N . ASP B 1 463 ? 24.844 36.781 -4.664 1 96.56 463 ASP B N 1
ATOM 9821 C CA . ASP B 1 463 ? 25.547 35.5 -4.695 1 96.56 463 ASP B CA 1
ATOM 9822 C C . ASP B 1 463 ? 24.609 34.344 -4.379 1 96.56 463 ASP B C 1
ATOM 9824 O O . ASP B 1 463 ? 24.688 33.281 -5.004 1 96.56 463 ASP B O 1
ATOM 9828 N N . TRP B 1 464 ? 23.781 34.562 -3.404 1 96.5 464 TRP B N 1
ATOM 9829 C CA . TRP B 1 464 ? 22.797 33.531 -3.086 1 96.5 464 TRP B CA 1
ATOM 9830 C C . TRP B 1 464 ? 21.906 33.25 -4.285 1 96.5 464 TRP B C 1
ATOM 9832 O O . TRP B 1 464 ? 21.641 32.094 -4.621 1 96.5 464 TRP B O 1
ATOM 9842 N N . GLY B 1 465 ? 21.391 34.281 -4.93 1 96.44 465 GLY B N 1
ATOM 9843 C CA . GLY B 1 465 ? 20.516 34.125 -6.078 1 96.44 465 GLY B CA 1
ATOM 9844 C C . GLY B 1 465 ? 21.141 33.344 -7.223 1 96.44 465 GLY B C 1
ATOM 9845 O O . GLY B 1 465 ? 20.484 32.5 -7.848 1 96.44 465 GLY B O 1
ATOM 9846 N N . GLN B 1 466 ? 22.391 33.562 -7.477 1 95 466 GLN B N 1
ATOM 9847 C CA . GLN B 1 466 ? 23.094 32.875 -8.547 1 95 466 GLN B CA 1
ATOM 9848 C C . GLN B 1 466 ? 23.219 31.391 -8.242 1 95 466 GLN B C 1
ATOM 9850 O O . GLN B 1 466 ? 22.984 30.547 -9.109 1 95 466 GLN B O 1
ATOM 9855 N N . SER B 1 467 ? 23.578 31.125 -7.043 1 94.38 467 SER B N 1
ATOM 9856 C CA . SER B 1 467 ? 23.719 29.734 -6.633 1 94.38 467 SER B CA 1
ATOM 9857 C C . SER B 1 467 ? 22.375 29 -6.645 1 94.38 467 SER B C 1
ATOM 9859 O O . SER B 1 467 ? 22.297 27.859 -7.074 1 94.38 467 SER B O 1
ATOM 9861 N N . PHE B 1 468 ? 21.391 29.672 -6.172 1 94.31 468 PHE B N 1
ATOM 9862 C CA . PHE B 1 468 ? 20.062 29.078 -6.09 1 94.31 468 PHE B CA 1
ATOM 9863 C C . PHE B 1 468 ? 19.484 28.844 -7.484 1 94.31 468 PHE B C 1
ATOM 9865 O O . PHE B 1 468 ? 18.828 27.844 -7.727 1 94.31 468 PHE B O 1
ATOM 9872 N N . GLN B 1 469 ? 19.75 29.703 -8.383 1 93.44 469 GLN B N 1
ATOM 9873 C CA . GLN B 1 469 ? 19.266 29.578 -9.75 1 93.44 469 GLN B CA 1
ATOM 9874 C C . GLN B 1 469 ? 19.859 28.359 -10.445 1 93.44 469 GLN B C 1
ATOM 9876 O O . GLN B 1 469 ? 19.188 27.719 -11.25 1 93.44 469 GLN B O 1
ATOM 9881 N N . ARG B 1 470 ? 21.031 27.984 -10.133 1 92.06 470 ARG B N 1
ATOM 9882 C CA . ARG B 1 470 ? 21.688 26.812 -10.711 1 92.06 470 ARG B CA 1
ATOM 9883 C C . ARG B 1 470 ? 20.984 25.531 -10.297 1 92.06 470 ARG B C 1
ATOM 9885 O O . ARG B 1 470 ? 20.938 24.562 -11.07 1 92.06 470 ARG B O 1
ATOM 9892 N N . LEU B 1 471 ? 20.406 25.594 -9.172 1 88.38 471 LEU B N 1
ATOM 9893 C CA . LEU B 1 471 ? 19.719 24.422 -8.656 1 88.38 471 LEU B CA 1
ATOM 9894 C C . LEU B 1 471 ? 18.297 24.344 -9.203 1 88.38 471 LEU B C 1
ATOM 9896 O O . LEU B 1 471 ? 17.672 23.281 -9.141 1 88.38 471 LEU B O 1
ATOM 9900 N N . HIS B 1 472 ? 17.781 25.469 -9.789 1 89.12 472 HIS B N 1
ATOM 9901 C CA . HIS B 1 472 ? 16.422 25.547 -10.289 1 89.12 472 HIS B CA 1
ATOM 9902 C C . HIS B 1 472 ? 16.375 26.047 -11.727 1 89.12 472 HIS B C 1
ATOM 9904 O O . HIS B 1 472 ? 16.188 27.234 -11.977 1 89.12 472 HIS B O 1
ATOM 9910 N N . PRO B 1 473 ? 16.438 25.141 -12.625 1 88.31 473 PRO B N 1
ATOM 9911 C CA . PRO B 1 473 ? 16.484 25.547 -14.031 1 88.31 473 PRO B CA 1
ATOM 9912 C C . PRO B 1 473 ? 15.188 26.219 -14.484 1 88.31 473 PRO B C 1
ATOM 9914 O O . PRO B 1 473 ? 14.102 25.859 -14.016 1 88.31 473 PRO B O 1
ATOM 9917 N N . ARG B 1 474 ? 15.359 27.156 -15.414 1 89.31 474 ARG B N 1
ATOM 9918 C CA . ARG B 1 474 ? 14.219 27.906 -15.93 1 89.31 474 ARG B CA 1
ATOM 9919 C C . ARG B 1 474 ? 13.367 27.062 -16.859 1 89.31 474 ARG B C 1
ATOM 9921 O O . ARG B 1 474 ? 13.891 26.219 -17.594 1 89.31 474 ARG B O 1
ATOM 9928 N N . LEU B 1 475 ? 12.102 27.297 -16.719 1 85.94 475 LEU B N 1
ATOM 9929 C CA . LEU B 1 475 ? 11.188 26.703 -17.688 1 85.94 475 LEU B CA 1
ATOM 9930 C C . LEU B 1 475 ? 11.344 27.359 -19.062 1 85.94 475 LEU B C 1
ATOM 9932 O O . LEU B 1 475 ? 11.875 28.469 -19.156 1 85.94 475 LEU B O 1
ATOM 9936 N N . PRO B 1 476 ? 10.938 26.641 -20.156 1 81.94 476 PRO B N 1
ATOM 9937 C CA . PRO B 1 476 ? 10.953 27.312 -21.469 1 81.94 476 PRO B CA 1
ATOM 9938 C C . PRO B 1 476 ? 10.133 28.594 -21.484 1 81.94 476 PRO B C 1
ATOM 9940 O O . PRO B 1 476 ? 9.055 28.656 -20.891 1 81.94 476 PRO B O 1
ATOM 9943 N N . PRO B 1 477 ? 10.766 29.625 -22.031 1 81.56 477 PRO B N 1
ATOM 9944 C CA . PRO B 1 477 ? 10.07 30.922 -22.031 1 81.56 477 PRO B CA 1
ATOM 9945 C C . PRO B 1 477 ? 8.734 30.859 -22.766 1 81.56 477 PRO B C 1
ATOM 9947 O O . PRO B 1 477 ? 8.602 30.172 -23.766 1 81.56 477 PRO B O 1
ATOM 9950 N N . ARG B 1 478 ? 7.836 31.5 -22.141 1 78.5 478 ARG B N 1
ATOM 9951 C CA . ARG B 1 478 ? 6.527 31.609 -22.766 1 78.5 478 ARG B CA 1
ATOM 9952 C C . ARG B 1 478 ? 6.625 32.344 -24.094 1 78.5 478 ARG B C 1
ATOM 9954 O O . ARG B 1 478 ? 7.246 33.406 -24.172 1 78.5 478 ARG B O 1
ATOM 9961 N N . VAL B 1 479 ? 6.062 31.656 -25.156 1 74.88 479 VAL B N 1
ATOM 9962 C CA . VAL B 1 479 ? 6.02 32.281 -26.469 1 74.88 479 VAL B CA 1
ATOM 9963 C C . VAL B 1 479 ? 4.699 33.031 -26.641 1 74.88 479 VAL B C 1
ATOM 9965 O O . VAL B 1 479 ? 3.641 32.531 -26.25 1 74.88 479 VAL B O 1
ATOM 9968 N N . ARG B 1 480 ? 4.883 34.312 -27.109 1 77 480 ARG B N 1
ATOM 9969 C CA . ARG B 1 480 ? 3.705 35.125 -27.344 1 77 480 ARG B CA 1
ATOM 9970 C C . ARG B 1 480 ? 2.787 34.5 -28.391 1 77 480 ARG B C 1
ATOM 9972 O O . ARG B 1 480 ? 3.256 33.969 -29.391 1 77 480 ARG B O 1
ATOM 9979 N N . ASP B 1 481 ? 1.535 34.438 -27.922 1 70.69 481 ASP B N 1
ATOM 9980 C CA . ASP B 1 481 ? 0.548 33.969 -28.875 1 70.69 481 ASP B CA 1
ATOM 9981 C C . ASP B 1 481 ? -0.449 35.062 -29.25 1 70.69 481 ASP B C 1
ATOM 9983 O O . ASP B 1 481 ? -0.447 36.125 -28.641 1 70.69 481 ASP B O 1
ATOM 9987 N N . LYS B 1 482 ? -1.202 34.844 -30.25 1 65 482 LYS B N 1
ATOM 9988 C CA . LYS B 1 482 ? -2.178 35.812 -30.766 1 65 482 LYS B CA 1
ATOM 9989 C C . LYS B 1 482 ? -3.184 36.188 -29.688 1 65 482 LYS B C 1
ATOM 9991 O O . LYS B 1 482 ? -3.645 37.344 -29.656 1 65 482 LYS B O 1
ATOM 9996 N N . ALA B 1 483 ? -3.396 35.406 -28.859 1 69.88 483 ALA B N 1
ATOM 9997 C CA . ALA B 1 483 ? -4.359 35.625 -27.781 1 69.88 483 ALA B CA 1
ATOM 9998 C C . ALA B 1 483 ? -3.842 36.688 -26.812 1 69.88 483 ALA B C 1
ATOM 10000 O O . ALA B 1 483 ? -4.629 37.375 -26.172 1 69.88 483 ALA B O 1
ATOM 10001 N N . ASP B 1 484 ? -2.568 36.938 -26.797 1 75.31 484 ASP B N 1
ATOM 10002 C CA . ASP B 1 484 ? -1.939 37.875 -25.875 1 75.31 484 ASP B CA 1
ATOM 10003 C C . ASP B 1 484 ? -2.117 39.312 -26.344 1 75.31 484 ASP B C 1
ATOM 10005 O O . ASP B 1 484 ? -2.016 40.281 -25.562 1 75.31 484 ASP B O 1
ATOM 10009 N N . GLU B 1 485 ? -2.439 39.344 -27.641 1 70.81 485 GLU B N 1
ATOM 10010 C CA . GLU B 1 485 ? -2.539 40.656 -28.219 1 70.81 485 GLU B CA 1
ATOM 10011 C C . GLU B 1 485 ? -3.994 41.094 -28.406 1 70.81 485 GLU B C 1
ATOM 10013 O O . GLU B 1 485 ? -4.277 42.219 -28.844 1 70.81 485 GLU B O 1
ATOM 10018 N N . ALA B 1 486 ? -4.844 40.094 -28.125 1 67.44 486 ALA B N 1
ATOM 10019 C CA . ALA B 1 486 ? -6.254 40.406 -28.344 1 67.44 486 ALA B CA 1
ATOM 10020 C C . ALA B 1 486 ? -6.68 41.625 -27.516 1 67.44 486 ALA B C 1
ATOM 10022 O O . ALA B 1 486 ? -6.309 41.75 -26.344 1 67.44 486 ALA B O 1
ATOM 10023 N N . SER B 1 487 ? -7.305 42.594 -28.172 1 70.62 487 SER B N 1
ATOM 10024 C CA . SER B 1 487 ? -7.82 43.781 -27.547 1 70.62 487 SER B CA 1
ATOM 10025 C C . SER B 1 487 ? -8.906 43.469 -26.531 1 70.62 487 SER B C 1
ATOM 10027 O O . SER B 1 487 ? -9.758 42.594 -26.781 1 70.62 487 SER B O 1
ATOM 10029 N N . GLY B 1 488 ? -8.805 43.906 -25.234 1 77.56 488 GLY B N 1
ATOM 10030 C CA . GLY B 1 488 ? -9.828 43.719 -24.203 1 77.56 488 GLY B CA 1
ATOM 10031 C C . GLY B 1 488 ? -9.555 42.531 -23.312 1 77.56 488 GLY B C 1
ATOM 10032 O O . GLY B 1 488 ? -10.352 42.25 -22.406 1 77.56 488 GLY B O 1
ATOM 10033 N N . ARG B 1 489 ? -8.453 41.969 -23.594 1 86.5 489 ARG B N 1
ATOM 10034 C CA . ARG B 1 489 ? -8.164 40.781 -22.766 1 86.5 489 ARG B CA 1
ATOM 10035 C C . ARG B 1 489 ? -7.84 41.188 -21.328 1 86.5 489 ARG B C 1
ATOM 10037 O O . ARG B 1 489 ? -7.215 42.25 -21.109 1 86.5 489 ARG B O 1
ATOM 10044 N N . LYS B 1 490 ? -8.344 40.375 -20.391 1 91.94 490 LYS B N 1
ATOM 10045 C CA . LYS B 1 490 ? -8.047 40.625 -18.984 1 91.94 490 LYS B CA 1
ATOM 10046 C C . LYS B 1 490 ? -6.598 40.281 -18.656 1 91.94 490 LYS B C 1
ATOM 10048 O O . LYS B 1 490 ? -6.055 39.312 -19.172 1 91.94 490 LYS B O 1
ATOM 10053 N N . LEU B 1 491 ? -6 41.156 -17.969 1 93.12 491 LEU B N 1
ATOM 10054 C CA . LEU B 1 491 ? -4.66 40.875 -17.453 1 93.12 491 LEU B CA 1
ATOM 10055 C C . LEU B 1 491 ? -4.707 39.812 -16.375 1 93.12 491 LEU B C 1
ATOM 10057 O O . LEU B 1 491 ? -5.43 39.938 -15.391 1 93.12 491 LEU B O 1
ATOM 10061 N N . ARG B 1 492 ? -3.99 38.75 -16.578 1 92.69 492 ARG B N 1
ATOM 10062 C CA . ARG B 1 492 ? -3.957 37.656 -15.594 1 92.69 492 ARG B CA 1
ATOM 10063 C C . ARG B 1 492 ? -2.871 37.906 -14.555 1 92.69 492 ARG B C 1
ATOM 10065 O O . ARG B 1 492 ? -1.68 37.812 -14.852 1 92.69 492 ARG B O 1
ATOM 10072 N N . VAL B 1 493 ? -3.287 38.188 -13.344 1 94.5 493 VAL B N 1
ATOM 10073 C CA . VAL B 1 493 ? -2.357 38.5 -12.266 1 94.5 493 VAL B CA 1
ATOM 10074 C C . VAL B 1 493 ? -2.408 37.406 -11.203 1 94.5 493 VAL B C 1
ATOM 10076 O O . VAL B 1 493 ? -3.484 37.031 -10.727 1 94.5 493 VAL B O 1
ATOM 10079 N N . GLY B 1 494 ? -1.303 36.844 -10.906 1 93.69 494 GLY B N 1
ATOM 10080 C CA . GLY B 1 494 ? -1.202 35.844 -9.859 1 93.69 494 GLY B CA 1
ATOM 10081 C C . GLY B 1 494 ? -0.429 36.312 -8.641 1 93.69 494 GLY B C 1
ATOM 10082 O O . GLY B 1 494 ? 0.558 37.031 -8.781 1 93.69 494 GLY B O 1
ATOM 10083 N N . TYR B 1 495 ? -0.883 35.969 -7.445 1 94.69 495 TYR B N 1
ATOM 10084 C CA . TYR B 1 495 ? -0.162 36.188 -6.199 1 94.69 495 TYR B CA 1
ATOM 10085 C C . TYR B 1 495 ? 0.22 34.875 -5.547 1 94.69 495 TYR B C 1
ATOM 10087 O O . TYR B 1 495 ? -0.599 33.938 -5.469 1 94.69 495 TYR B O 1
ATOM 10095 N N . ILE B 1 496 ? 1.463 34.75 -5.121 1 91.75 496 ILE B N 1
ATOM 10096 C CA . ILE B 1 496 ? 1.922 33.531 -4.5 1 91.75 496 ILE B CA 1
ATOM 10097 C C . ILE B 1 496 ? 2.555 33.812 -3.143 1 91.75 496 ILE B C 1
ATOM 10099 O O . ILE B 1 496 ? 3.408 34.719 -3.037 1 91.75 496 ILE B O 1
ATOM 10103 N N . SER B 1 497 ? 2.057 33.156 -2.08 1 92.88 497 SER B N 1
ATOM 10104 C CA . SER B 1 497 ? 2.609 33.406 -0.751 1 92.88 497 SER B CA 1
ATOM 10105 C C . SER B 1 497 ? 2.193 32.312 0.224 1 92.88 497 SER B C 1
ATOM 10107 O O . SER B 1 497 ? 1.076 31.797 0.149 1 92.88 497 SER B O 1
ATOM 10109 N N . PRO B 1 498 ? 3.047 32 1.116 1 89.31 498 PRO B N 1
ATOM 10110 C CA . PRO B 1 498 ? 2.648 31.125 2.219 1 89.31 498 PRO B CA 1
ATOM 10111 C C . PRO B 1 498 ? 2.062 31.891 3.402 1 89.31 498 PRO B C 1
ATOM 10113 O O . PRO B 1 498 ? 1.668 31.281 4.402 1 89.31 498 PRO B O 1
ATOM 10116 N N . ASP B 1 499 ? 1.905 33.188 3.305 1 89.38 499 ASP B N 1
ATOM 10117 C CA . ASP B 1 499 ? 1.611 34.031 4.465 1 89.38 499 ASP B CA 1
ATOM 10118 C C . ASP B 1 499 ? 0.166 34.531 4.434 1 89.38 499 ASP B C 1
ATOM 10120 O O . ASP B 1 499 ? -0.16 35.531 5.043 1 89.38 499 ASP B O 1
ATOM 10124 N N . LEU B 1 500 ? -0.618 33.844 3.715 1 86.5 500 LEU B N 1
ATOM 10125 C CA . LEU B 1 500 ? -1.998 34.281 3.59 1 86.5 500 LEU B CA 1
ATOM 10126 C C . LEU B 1 500 ? -2.857 33.75 4.727 1 86.5 500 LEU B C 1
ATOM 10128 O O . LEU B 1 500 ? -3.871 33.094 4.48 1 86.5 500 LEU B O 1
ATOM 10132 N N . PHE B 1 501 ? -2.387 33.969 5.988 1 84.12 501 PHE B N 1
ATOM 10133 C CA . PHE B 1 501 ? -3.045 33.719 7.27 1 84.12 501 PHE B CA 1
ATOM 10134 C C . PHE B 1 501 ? -2.779 34.875 8.227 1 84.12 501 PHE B C 1
ATOM 10136 O O . PHE B 1 501 ? -2.316 35.938 7.816 1 84.12 501 PHE B O 1
ATOM 10143 N N . THR B 1 502 ? -3.273 34.844 9.453 1 81.31 502 THR B N 1
ATOM 10144 C CA . THR B 1 502 ? -3.02 35.906 10.398 1 81.31 502 THR B CA 1
ATOM 10145 C C . THR B 1 502 ? -1.52 36.125 10.594 1 81.31 502 THR B C 1
ATOM 10147 O O . THR B 1 502 ? -0.948 35.625 11.578 1 81.31 502 THR B O 1
ATOM 10150 N N . HIS B 1 503 ? -0.985 36.719 9.625 1 85.12 503 HIS B N 1
ATOM 10151 C CA . HIS B 1 503 ? 0.431 37.031 9.508 1 85.12 503 HIS B CA 1
ATOM 10152 C C . HIS B 1 503 ? 0.627 38.5 9.078 1 85.12 503 HIS B C 1
ATOM 10154 O O . HIS B 1 503 ? -0.298 39.125 8.562 1 85.12 503 HIS B O 1
ATOM 10160 N N . SER B 1 504 ? 1.727 38.938 9.305 1 87.69 504 SER B N 1
ATOM 10161 C CA . SER B 1 504 ? 2.078 40.312 9.023 1 87.69 504 SER B CA 1
ATOM 10162 C C . SER B 1 504 ? 1.801 40.688 7.562 1 87.69 504 SER B C 1
ATOM 10164 O O . SER B 1 504 ? 1.239 41.75 7.273 1 87.69 504 SER B O 1
ATOM 10166 N N . VAL B 1 505 ? 2.135 39.812 6.672 1 89.44 505 VAL B N 1
ATOM 10167 C CA . VAL B 1 505 ? 2.023 40.062 5.238 1 89.44 505 VAL B CA 1
ATOM 10168 C C . VAL B 1 505 ? 0.552 40.156 4.84 1 89.44 505 VAL B C 1
ATOM 10170 O O . VAL B 1 505 ? 0.186 40.938 3.955 1 89.44 505 VAL B O 1
ATOM 10173 N N . SER B 1 506 ? -0.245 39.5 5.484 1 89.56 506 SER B N 1
ATOM 10174 C CA . SER B 1 506 ? -1.642 39.344 5.086 1 89.56 506 SER B CA 1
ATOM 10175 C C . SER B 1 506 ? -2.395 40.688 5.242 1 89.56 506 SER B C 1
ATOM 10177 O O . SER B 1 506 ? -3.342 40.938 4.504 1 89.56 506 SER B O 1
ATOM 10179 N N . TYR B 1 507 ? -1.989 41.531 6.098 1 93.44 507 TYR B N 1
ATOM 10180 C CA . TYR B 1 507 ? -2.674 42.781 6.34 1 93.44 507 TYR B CA 1
ATOM 10181 C C . TYR B 1 507 ? -2.414 43.75 5.203 1 93.44 507 TYR B C 1
ATOM 10183 O O . TYR B 1 507 ? -3.154 44.75 5.035 1 93.44 507 TYR B O 1
ATOM 10191 N N . PHE B 1 508 ? -1.38 43.5 4.492 1 95.94 508 PHE B N 1
ATOM 10192 C CA . PHE B 1 508 ? -1.047 44.344 3.357 1 95.94 508 PHE B CA 1
ATOM 10193 C C . PHE B 1 508 ? -1.424 43.688 2.043 1 95.94 508 PHE B C 1
ATOM 10195 O O . PHE B 1 508 ? -1.544 44.344 1.011 1 95.94 508 PHE B O 1
ATOM 10202 N N . ALA B 1 509 ? -1.548 42.406 2.121 1 94.12 509 ALA B N 1
ATOM 10203 C CA . ALA B 1 509 ? -1.928 41.656 0.927 1 94.12 509 ALA B CA 1
ATOM 10204 C C . ALA B 1 509 ? -3.439 41.656 0.722 1 94.12 509 ALA B C 1
ATOM 10206 O O . ALA B 1 509 ? -3.926 41.438 -0.385 1 94.12 509 ALA B O 1
ATOM 10207 N N . GLU B 1 510 ? -4.195 42 1.747 1 92.69 510 GLU B N 1
ATOM 10208 C CA . GLU B 1 510 ? -5.652 41.938 1.675 1 92.69 510 GLU B CA 1
ATOM 10209 C C . GLU B 1 510 ? -6.199 42.875 0.618 1 92.69 510 GLU B C 1
ATOM 10211 O O . GLU B 1 510 ? -7.098 42.531 -0.145 1 92.69 510 GLU B O 1
ATOM 10216 N N . ALA B 1 511 ? -5.688 44.062 0.516 1 93.88 511 ALA B N 1
ATOM 10217 C CA . ALA B 1 511 ? -6.176 45.062 -0.442 1 93.88 511 ALA B CA 1
ATOM 10218 C C . ALA B 1 511 ? -5.98 44.562 -1.876 1 93.88 511 ALA B C 1
ATOM 10220 O O . ALA B 1 511 ? -6.934 44.5 -2.656 1 93.88 511 ALA B O 1
ATOM 10221 N N . PRO B 1 512 ? -4.793 44.188 -2.256 1 94.12 512 PRO B N 1
ATOM 10222 C CA . PRO B 1 512 ? -4.617 43.719 -3.631 1 94.12 512 PRO B CA 1
ATOM 10223 C C . PRO B 1 512 ? -5.406 42.438 -3.922 1 94.12 512 PRO B C 1
ATOM 10225 O O . PRO B 1 512 ? -5.758 42.188 -5.074 1 94.12 512 PRO B O 1
ATOM 10228 N N . LEU B 1 513 ? -5.719 41.688 -2.959 1 92.31 513 LEU B N 1
ATOM 10229 C CA . LEU B 1 513 ? -6.434 40.406 -3.191 1 92.31 513 LEU B CA 1
ATOM 10230 C C . LEU B 1 513 ? -7.938 40.656 -3.266 1 92.31 513 LEU B C 1
ATOM 10232 O O . LEU B 1 513 ? -8.688 39.781 -3.729 1 92.31 513 LEU B O 1
ATOM 10236 N N . THR B 1 514 ? -8.406 41.875 -2.881 1 92.19 514 THR B N 1
ATOM 10237 C CA . THR B 1 514 ? -9.852 42.031 -2.766 1 92.19 514 THR B CA 1
ATOM 10238 C C . THR B 1 514 ? -10.336 43.188 -3.654 1 92.19 514 THR B C 1
ATOM 10240 O O . THR B 1 514 ? -11.531 43.281 -3.936 1 92.19 514 THR B O 1
ATOM 10243 N N . HIS B 1 515 ? -9.469 44.062 -4.277 1 94.5 515 HIS B N 1
ATOM 10244 C CA . HIS B 1 515 ? -9.977 45.281 -4.848 1 94.5 515 HIS B CA 1
ATOM 10245 C C . HIS B 1 515 ? -9.625 45.406 -6.324 1 94.5 515 HIS B C 1
ATOM 10247 O O . HIS B 1 515 ? -9.844 46.438 -6.941 1 94.5 515 HIS B O 1
ATOM 10253 N N . HIS B 1 516 ? -9.102 44.375 -6.945 1 94.81 516 HIS B N 1
ATOM 10254 C CA . HIS B 1 516 ? -8.844 44.438 -8.383 1 94.81 516 HIS B CA 1
ATOM 10255 C C . HIS B 1 516 ? -10.148 44.594 -9.164 1 94.81 516 HIS B C 1
ATOM 10257 O O . HIS B 1 516 ? -11.164 44 -8.805 1 94.81 516 HIS B O 1
ATOM 10263 N N . ASN B 1 517 ? -10.039 45.344 -10.188 1 94.88 517 ASN B N 1
ATOM 10264 C CA . ASN B 1 517 ? -11.172 45.438 -11.102 1 94.88 517 ASN B CA 1
ATOM 10265 C C . ASN B 1 517 ? -11.375 44.188 -11.906 1 94.88 517 ASN B C 1
ATOM 10267 O O . ASN B 1 517 ? -10.602 43.875 -12.812 1 94.88 517 ASN B O 1
ATOM 10271 N N . THR B 1 518 ? -12.453 43.5 -11.695 1 92.56 518 THR B N 1
ATOM 10272 C CA . THR B 1 518 ? -12.688 42.188 -12.266 1 92.56 518 THR B CA 1
ATOM 10273 C C . THR B 1 518 ? -12.961 42.281 -13.766 1 92.56 518 THR B C 1
ATOM 10275 O O . THR B 1 518 ? -12.875 41.281 -14.484 1 92.56 518 THR B O 1
ATOM 10278 N N . ALA B 1 519 ? -13.227 43.438 -14.211 1 92.75 519 ALA B N 1
ATOM 10279 C CA . ALA B 1 519 ? -13.484 43.625 -15.641 1 92.75 519 ALA B CA 1
ATOM 10280 C C . ALA B 1 519 ? -12.18 43.656 -16.422 1 92.75 519 ALA B C 1
ATOM 10282 O O . ALA B 1 519 ? -12.156 43.312 -17.609 1 92.75 519 ALA B O 1
ATOM 10283 N N . THR B 1 520 ? -11.133 43.969 -15.789 1 92.69 520 THR B N 1
ATOM 10284 C CA . THR B 1 520 ? -9.891 44.188 -16.531 1 92.69 520 THR B CA 1
ATOM 10285 C C . THR B 1 520 ? -8.805 43.219 -16.031 1 92.69 520 THR B C 1
ATOM 10287 O O . THR B 1 520 ? -7.797 43.031 -16.703 1 92.69 520 THR B O 1
ATOM 10290 N N . VAL B 1 521 ? -9.055 42.656 -14.852 1 94.12 521 VAL B N 1
ATOM 10291 C CA . VAL B 1 521 ? -8.031 41.812 -14.266 1 94.12 521 VAL B CA 1
ATOM 10292 C C . VAL B 1 521 ? -8.641 40.469 -13.836 1 94.12 521 VAL B C 1
ATOM 10294 O O . VAL B 1 521 ? -9.734 40.438 -13.258 1 94.12 521 VAL B O 1
ATOM 10297 N N . GLU B 1 522 ? -8.055 39.375 -14.258 1 92.5 522 GLU B N 1
ATOM 10298 C CA . GLU B 1 522 ? -8.352 38.062 -13.719 1 92.5 522 GLU B CA 1
ATOM 10299 C C . GLU B 1 522 ? -7.352 37.688 -12.633 1 92.5 522 GLU B C 1
ATOM 10301 O O . GLU B 1 522 ? -6.164 37.5 -12.906 1 92.5 522 GLU B O 1
ATOM 10306 N N . LEU B 1 523 ? -7.863 37.5 -11.438 1 92.56 523 LEU B N 1
ATOM 10307 C CA . LEU B 1 523 ? -7.012 37.312 -10.266 1 92.56 523 LEU B CA 1
ATOM 10308 C C . LEU B 1 523 ? -6.809 35.844 -9.969 1 92.56 523 LEU B C 1
ATOM 10310 O O . LEU B 1 523 ? -7.77 35.062 -9.984 1 92.56 523 LEU B O 1
ATOM 10314 N N . PHE B 1 524 ? -5.598 35.438 -9.781 1 90 524 PHE B N 1
ATOM 10315 C CA . PHE B 1 524 ? -5.223 34.094 -9.328 1 90 524 PHE B CA 1
ATOM 10316 C C . PHE B 1 524 ? -4.457 34.156 -8.008 1 90 524 PHE B C 1
ATOM 10318 O O . PHE B 1 524 ? -3.523 34.969 -7.875 1 90 524 PHE B O 1
ATOM 10325 N N . VAL B 1 525 ? -4.859 33.375 -7.039 1 90.62 525 VAL B N 1
ATOM 10326 C CA . VAL B 1 525 ? -4.18 33.375 -5.75 1 90.62 525 VAL B CA 1
ATOM 10327 C C . VAL B 1 525 ? -3.609 31.969 -5.465 1 90.62 525 VAL B C 1
ATOM 10329 O O . VAL B 1 525 ? -4.355 31 -5.375 1 90.62 525 VAL B O 1
ATOM 10332 N N . TYR B 1 526 ? -2.303 31.859 -5.41 1 87.12 526 TYR B N 1
ATOM 10333 C CA . TYR B 1 526 ? -1.617 30.641 -5.027 1 87.12 526 TYR B CA 1
ATOM 10334 C C . TYR B 1 526 ? -1.283 30.641 -3.539 1 87.12 526 TYR B C 1
ATOM 10336 O O . TYR B 1 526 ? -0.194 31.062 -3.141 1 87.12 526 TYR B O 1
ATOM 10344 N N . ASN B 1 527 ? -2.23 30.141 -2.771 1 84.75 527 ASN B N 1
ATOM 10345 C CA . ASN B 1 527 ? -2.072 30.062 -1.322 1 84.75 527 ASN B CA 1
ATOM 10346 C C . ASN B 1 527 ? -1.239 28.844 -0.916 1 84.75 527 ASN B C 1
ATOM 10348 O O . ASN B 1 527 ? -1.69 27.719 -1.043 1 84.75 527 ASN B O 1
ATOM 10352 N N . CYS B 1 528 ? -0.062 29.031 -0.356 1 77.69 528 CYS B N 1
ATOM 10353 C CA . CYS B 1 528 ? 0.857 27.953 -0 1 77.69 528 CYS B CA 1
ATOM 10354 C C . CYS B 1 528 ? 0.944 27.781 1.512 1 77.69 528 CYS B C 1
ATOM 10356 O O . CYS B 1 528 ? 1.975 27.359 2.035 1 77.69 528 CYS B O 1
ATOM 10358 N N . CYS B 1 529 ? -0.141 28.203 2.113 1 74.38 529 CYS B N 1
ATOM 10359 C CA . CYS B 1 529 ? -0.15 28.094 3.566 1 74.38 529 CYS B CA 1
ATOM 10360 C C . CYS B 1 529 ? -0.174 26.641 4.004 1 74.38 529 CYS B C 1
ATOM 10362 O O . CYS B 1 529 ? -0.865 25.812 3.402 1 74.38 529 CYS B O 1
ATOM 10364 N N . LEU B 1 530 ? 0.603 26.266 4.902 1 62.94 530 LEU B N 1
ATOM 10365 C CA . LEU B 1 530 ? 0.583 24.922 5.445 1 62.94 530 LEU B CA 1
ATOM 10366 C C . LEU B 1 530 ? -0.683 24.672 6.262 1 62.94 530 LEU B C 1
ATOM 10368 O O . LEU B 1 530 ? -1.318 23.625 6.137 1 62.94 530 LEU B O 1
ATOM 10372 N N . LYS B 1 531 ? -1.065 25.734 7.141 1 64.81 531 LYS B N 1
ATOM 10373 C CA . LYS B 1 531 ? -2.283 25.688 7.945 1 64.81 531 LYS B CA 1
ATOM 10374 C C . LYS B 1 531 ? -3.119 26.953 7.742 1 64.81 531 LYS B C 1
ATOM 10376 O O . LYS B 1 531 ? -2.639 28.062 7.965 1 64.81 531 LYS B O 1
ATOM 10381 N N . GLY B 1 532 ? -4.316 26.594 7.27 1 61.81 532 GLY B N 1
ATOM 10382 C CA . GLY B 1 532 ? -5.188 27.734 7.008 1 61.81 532 GLY B CA 1
ATOM 10383 C C . GLY B 1 532 ? -6 28.141 8.219 1 61.81 532 GLY B C 1
ATOM 10384 O O . GLY B 1 532 ? -6.148 27.375 9.172 1 61.81 532 GLY B O 1
ATOM 10385 N N . ASP B 1 533 ? -6.348 29.516 8.359 1 64.56 533 ASP B N 1
ATOM 10386 C CA . ASP B 1 533 ? -7.238 30.062 9.383 1 64.56 533 ASP B CA 1
ATOM 10387 C C . ASP B 1 533 ? -8.328 30.922 8.75 1 64.56 533 ASP B C 1
ATOM 10389 O O . ASP B 1 533 ? -8.648 30.766 7.57 1 64.56 533 ASP B O 1
ATOM 10393 N N . ALA B 1 534 ? -9.016 31.625 9.648 1 57.28 534 ALA B N 1
ATOM 10394 C CA . ALA B 1 534 ? -10.133 32.438 9.172 1 57.28 534 ALA B CA 1
ATOM 10395 C C . ALA B 1 534 ? -9.672 33.406 8.094 1 57.28 534 ALA B C 1
ATOM 10397 O O . ALA B 1 534 ? -10.398 33.656 7.133 1 57.28 534 ALA B O 1
ATOM 10398 N N . LYS B 1 535 ? -8.531 33.938 8.195 1 63.09 535 LYS B N 1
ATOM 10399 C CA . LYS B 1 535 ? -7.996 34.875 7.215 1 63.09 535 LYS B CA 1
ATOM 10400 C C . LYS B 1 535 ? -7.703 34.156 5.891 1 63.09 535 LYS B C 1
ATOM 10402 O O . LYS B 1 535 ? -7.93 34.719 4.816 1 63.09 535 LYS B O 1
ATOM 10407 N N . THR B 1 536 ? -7.164 32.906 5.992 1 65.94 536 THR B N 1
ATOM 10408 C CA . THR B 1 536 ? -6.891 32.125 4.801 1 65.94 536 THR B CA 1
ATOM 10409 C C . THR B 1 536 ? -8.164 31.922 3.979 1 65.94 536 THR B C 1
ATOM 10411 O O . THR B 1 536 ? -8.141 32.062 2.754 1 65.94 536 THR B O 1
ATOM 10414 N N . GLU B 1 537 ? -9.234 31.719 4.746 1 66 537 GLU B N 1
ATOM 10415 C CA . GLU B 1 537 ? -10.516 31.5 4.078 1 66 537 GLU B CA 1
ATOM 10416 C C . GLU B 1 537 ? -10.984 32.75 3.357 1 66 537 GLU B C 1
ATOM 10418 O O . GLU B 1 537 ? -11.602 32.688 2.291 1 66 537 GLU B O 1
ATOM 10423 N N . ARG B 1 538 ? -10.688 33.812 3.963 1 61.5 538 ARG B N 1
ATOM 10424 C CA . ARG B 1 538 ? -11.102 35.094 3.387 1 61.5 538 ARG B CA 1
ATOM 10425 C C . ARG B 1 538 ? -10.289 35.438 2.143 1 61.5 538 ARG B C 1
ATOM 10427 O O . ARG B 1 538 ? -10.781 36.094 1.225 1 61.5 538 ARG B O 1
ATOM 10434 N N . LEU B 1 539 ? -9.133 34.969 2.145 1 57.56 539 LEU B N 1
ATOM 10435 C CA . LEU B 1 539 ? -8.211 35.344 1.079 1 57.56 539 LEU B CA 1
ATOM 10436 C C . LEU B 1 539 ? -8.172 34.281 -0.007 1 57.56 539 LEU B C 1
ATOM 10438 O O . LEU B 1 539 ? -7.348 34.344 -0.926 1 57.56 539 LEU B O 1
ATOM 10442 N N . LYS B 1 540 ? -9.023 33.156 0.167 1 58.81 540 LYS B N 1
ATOM 10443 C CA . LYS B 1 540 ? -9.047 32.062 -0.784 1 58.81 540 LYS B CA 1
ATOM 10444 C C . LYS B 1 540 ? -9.406 32.531 -2.186 1 58.81 540 LYS B C 1
ATOM 10446 O O . LYS B 1 540 ? -10.438 33.188 -2.377 1 58.81 540 LYS B O 1
ATOM 10451 N N . GLY B 1 541 ? -8.336 32.969 -2.832 1 52.19 541 GLY B N 1
ATOM 10452 C CA . GLY B 1 541 ? -8.625 33.219 -4.234 1 52.19 541 GLY B CA 1
ATOM 10453 C C . GLY B 1 541 ? -8.766 31.953 -5.055 1 52.19 541 GLY B C 1
ATOM 10454 O O . GLY B 1 541 ? -8.766 30.844 -4.508 1 52.19 541 GLY B O 1
ATOM 10455 N N . VAL B 1 542 ? -9.148 31.969 -6.336 1 46.94 542 VAL B N 1
ATOM 10456 C CA . VAL B 1 542 ? -9.336 30.875 -7.289 1 46.94 542 VAL B CA 1
ATOM 10457 C C . VAL B 1 542 ? -7.996 30.188 -7.559 1 46.94 542 VAL B C 1
ATOM 10459 O O . VAL B 1 542 ? -7.047 30.828 -8.031 1 46.94 542 VAL B O 1
ATOM 10462 N N . VAL B 1 543 ? -7.664 29.125 -6.75 1 50.47 543 VAL B N 1
ATOM 10463 C CA . VAL B 1 543 ? -6.48 28.328 -7.066 1 50.47 543 VAL B CA 1
ATOM 10464 C C . VAL B 1 543 ? -6.719 27.547 -8.352 1 50.47 543 VAL B C 1
ATOM 10466 O O . VAL B 1 543 ? -7.637 26.719 -8.422 1 50.47 543 VAL B O 1
ATOM 10469 N N . THR B 1 544 ? -6.465 28.188 -9.594 1 48.94 544 THR B N 1
ATOM 10470 C CA . THR B 1 544 ? -6.633 27.359 -10.773 1 48.94 544 THR B CA 1
ATOM 10471 C C . THR B 1 544 ? -5.281 26.922 -11.328 1 48.94 544 THR B C 1
ATOM 10473 O O . THR B 1 544 ? -4.293 27.656 -11.211 1 48.94 544 THR B O 1
ATOM 10476 N N . SER B 1 545 ? -4.949 25.656 -11.305 1 49.88 545 SER B N 1
ATOM 10477 C CA . SER B 1 545 ? -3.811 25.062 -12.008 1 49.88 545 SER B CA 1
ATOM 10478 C C . SER B 1 545 ? -3.768 25.516 -13.469 1 49.88 545 SER B C 1
ATOM 10480 O O . SER B 1 545 ? -3.088 24.891 -14.289 1 49.88 545 SER B O 1
ATOM 10482 N N . LYS B 1 546 ? -4.328 26.672 -13.781 1 56.81 546 LYS B N 1
ATOM 10483 C CA . LYS B 1 546 ? -4.336 27 -15.203 1 56.81 546 LYS B CA 1
ATOM 10484 C C . LYS B 1 546 ? -3.041 27.688 -15.609 1 56.81 546 LYS B C 1
ATOM 10486 O O . LYS B 1 546 ? -2.586 28.609 -14.93 1 56.81 546 LYS B O 1
ATOM 10491 N N . PRO B 1 547 ? -2.426 27.172 -16.562 1 63.94 547 PRO B N 1
ATOM 10492 C CA . PRO B 1 547 ? -1.259 27.828 -17.141 1 63.94 547 PRO B CA 1
ATOM 10493 C C . PRO B 1 547 ? -1.6 29.188 -17.766 1 63.94 547 PRO B C 1
ATOM 10495 O O . PRO B 1 547 ? -2.777 29.547 -17.875 1 63.94 547 PRO B O 1
ATOM 10498 N N . GLY B 1 548 ? -0.567 30.203 -17.703 1 81.88 548 GLY B N 1
ATOM 10499 C CA . GLY B 1 548 ? -0.692 31.406 -18.516 1 81.88 548 GLY B CA 1
ATOM 10500 C C . GLY B 1 548 ? -0.818 32.688 -17.688 1 81.88 548 GLY B C 1
ATOM 10501 O O . GLY B 1 548 ? -1.612 33.562 -18 1 81.88 548 GLY B O 1
ATOM 10502 N N . ILE B 1 549 ? -0.157 32.75 -16.531 1 90.5 549 ILE B N 1
ATOM 10503 C CA . ILE B 1 549 ? -0.124 33.969 -15.734 1 90.5 549 ILE B CA 1
ATOM 10504 C C . ILE B 1 549 ? 0.745 35.031 -16.422 1 90.5 549 ILE B C 1
ATOM 10506 O O . ILE B 1 549 ? 1.855 34.719 -16.875 1 90.5 549 ILE B O 1
ATOM 10510 N N . ASP B 1 550 ? 0.172 36.281 -16.516 1 92.69 550 ASP B N 1
ATOM 10511 C CA . ASP B 1 550 ? 0.912 37.344 -17.156 1 92.69 550 ASP B CA 1
ATOM 10512 C C . ASP B 1 550 ? 1.909 37.969 -16.172 1 92.69 550 ASP B C 1
ATOM 10514 O O . ASP B 1 550 ? 3.086 38.156 -16.5 1 92.69 550 ASP B O 1
ATOM 10518 N N . VAL B 1 551 ? 1.379 38.312 -14.984 1 95.25 551 VAL B N 1
ATOM 10519 C CA . VAL B 1 551 ? 2.186 38.906 -13.93 1 95.25 551 VAL B CA 1
ATOM 10520 C C . VAL B 1 551 ? 2.086 38.094 -12.656 1 95.25 551 VAL B C 1
ATOM 10522 O O . VAL B 1 551 ? 0.997 37.906 -12.102 1 95.25 551 VAL B O 1
ATOM 10525 N N . LEU B 1 552 ? 3.178 37.531 -12.234 1 95.12 552 LEU B N 1
ATOM 10526 C CA . LEU B 1 552 ? 3.221 36.75 -10.992 1 95.12 552 LEU B CA 1
ATOM 10527 C C . LEU B 1 552 ? 3.922 37.531 -9.891 1 95.12 552 LEU B C 1
ATOM 10529 O O . LEU B 1 552 ? 5.074 37.938 -10.055 1 95.12 552 LEU B O 1
ATOM 10533 N N . VAL B 1 553 ? 3.252 37.781 -8.797 1 97.31 553 VAL B N 1
ATOM 10534 C CA . VAL B 1 553 ? 3.773 38.562 -7.688 1 97.31 553 VAL B CA 1
ATOM 10535 C C . VAL B 1 553 ? 4.035 37.656 -6.484 1 97.31 553 VAL B C 1
ATOM 10537 O O . VAL B 1 553 ? 3.115 37.031 -5.961 1 97.31 553 VAL B O 1
ATOM 10540 N N . GLU B 1 554 ? 5.25 37.531 -6.094 1 96.25 554 GLU B N 1
ATOM 10541 C CA . GLU B 1 554 ? 5.566 36.844 -4.852 1 96.25 554 GLU B CA 1
ATOM 10542 C C . GLU B 1 554 ? 5.598 37.812 -3.668 1 96.25 554 GLU B C 1
ATOM 10544 O O . GLU B 1 554 ? 6.168 38.906 -3.766 1 96.25 554 GLU B O 1
ATOM 10549 N N . LEU B 1 555 ? 5.059 37.406 -2.488 1 96.5 555 LEU B N 1
ATOM 10550 C CA . LEU B 1 555 ? 4.797 38.375 -1.427 1 96.5 555 LEU B CA 1
ATOM 10551 C C . LEU B 1 555 ? 5.656 38.062 -0.201 1 96.5 555 LEU B C 1
ATOM 10553 O O . LEU B 1 555 ? 5.535 38.75 0.823 1 96.5 555 LEU B O 1
ATOM 10557 N N . THR B 1 556 ? 6.555 37.156 -0.165 1 94.81 556 THR B N 1
ATOM 10558 C CA . THR B 1 556 ? 7.152 36.625 1.058 1 94.81 556 THR B CA 1
ATOM 10559 C C . THR B 1 556 ? 8.648 36.938 1.095 1 94.81 556 THR B C 1
ATOM 10561 O O . THR B 1 556 ? 9.188 37.312 2.141 1 94.81 556 THR B O 1
ATOM 10564 N N . GLY B 1 557 ? 9.375 36.75 -0.036 1 95.62 557 GLY B N 1
ATOM 10565 C CA . GLY B 1 557 ? 10.82 36.844 -0.068 1 95.62 557 GLY B CA 1
ATOM 10566 C C . GLY B 1 557 ? 11.508 35.688 0.667 1 95.62 557 GLY B C 1
ATOM 10567 O O . GLY B 1 557 ? 11.188 34.531 0.456 1 95.62 557 GLY B O 1
ATOM 10568 N N . HIS B 1 558 ? 12.469 35.938 1.569 1 96.12 558 HIS B N 1
ATOM 10569 C CA . HIS B 1 558 ? 13.312 34.906 2.166 1 96.12 558 HIS B CA 1
ATOM 10570 C C . HIS B 1 558 ? 12.75 34.438 3.502 1 96.12 558 HIS B C 1
ATOM 10572 O O . HIS B 1 558 ? 13.43 33.75 4.262 1 96.12 558 HIS B O 1
ATOM 10578 N N . THR B 1 559 ? 11.523 34.688 3.789 1 92.44 559 THR B N 1
ATOM 10579 C CA . THR B 1 559 ? 10.945 34.25 5.043 1 92.44 559 THR B CA 1
ATOM 10580 C C . THR B 1 559 ? 10.383 32.812 4.891 1 92.44 559 THR B C 1
ATOM 10582 O O . THR B 1 559 ? 10.5 32.219 3.822 1 92.44 559 THR B O 1
ATOM 10585 N N . ALA B 1 560 ? 9.82 32.312 5.883 1 88.5 560 ALA B N 1
ATOM 10586 C CA . ALA B 1 560 ? 9.531 30.891 6.02 1 88.5 560 ALA B CA 1
ATOM 10587 C C . ALA B 1 560 ? 8.594 30.406 4.914 1 88.5 560 ALA B C 1
ATOM 10589 O O . ALA B 1 560 ? 7.633 31.094 4.566 1 88.5 560 ALA B O 1
ATOM 10590 N N . ASN B 1 561 ? 8.859 29.234 4.324 1 86.69 561 ASN B N 1
ATOM 10591 C CA . ASN B 1 561 ? 8.039 28.469 3.389 1 86.69 561 ASN B CA 1
ATOM 10592 C C . ASN B 1 561 ? 7.828 29.219 2.078 1 86.69 561 ASN B C 1
ATOM 10594 O O . ASN B 1 561 ? 6.844 28.984 1.374 1 86.69 561 ASN B O 1
ATOM 10598 N N . ASN B 1 562 ? 8.75 30.047 1.77 1 89.88 562 ASN B N 1
ATOM 10599 C CA . ASN B 1 562 ? 8.641 30.797 0.528 1 89.88 562 ASN B CA 1
ATOM 10600 C C . ASN B 1 562 ? 8.688 29.891 -0.693 1 89.88 562 ASN B C 1
ATOM 10602 O O . ASN B 1 562 ? 8.992 28.703 -0.574 1 89.88 562 ASN B O 1
ATOM 10606 N N . ARG B 1 563 ? 8.305 30.453 -1.83 1 89.94 563 ARG B N 1
ATOM 10607 C CA . ARG B 1 563 ? 8.281 29.703 -3.076 1 89.94 563 ARG B CA 1
ATOM 10608 C C . ARG B 1 563 ? 9.203 30.328 -4.117 1 89.94 563 ARG B C 1
ATOM 10610 O O . ARG B 1 563 ? 8.82 30.5 -5.273 1 89.94 563 ARG B O 1
ATOM 10617 N N . LEU B 1 564 ? 10.352 30.703 -3.631 1 93.88 564 LEU B N 1
ATOM 10618 C CA . LEU B 1 564 ? 11.312 31.328 -4.527 1 93.88 564 LEU B CA 1
ATOM 10619 C C . LEU B 1 564 ? 11.805 30.344 -5.582 1 93.88 564 LEU B C 1
ATOM 10621 O O . LEU B 1 564 ? 12.25 30.75 -6.656 1 93.88 564 LEU B O 1
ATOM 10625 N N . GLY B 1 565 ? 11.742 29.078 -5.258 1 91.06 565 GLY B N 1
ATOM 10626 C CA . GLY B 1 565 ? 12.047 28.094 -6.281 1 91.06 565 GLY B CA 1
ATOM 10627 C C . GLY B 1 565 ? 11.141 28.188 -7.488 1 91.06 565 GLY B C 1
ATOM 10628 O O . GLY B 1 565 ? 11.594 28.062 -8.625 1 91.06 565 GLY B O 1
ATOM 10629 N N . THR B 1 566 ? 9.867 28.406 -7.262 1 89.62 566 THR B N 1
ATOM 10630 C CA . THR B 1 566 ? 8.898 28.609 -8.336 1 89.62 566 THR B CA 1
ATOM 10631 C C . THR B 1 566 ? 9.242 29.844 -9.148 1 89.62 566 THR B C 1
ATOM 10633 O O . THR B 1 566 ? 9.18 29.828 -10.383 1 89.62 566 THR B O 1
ATOM 10636 N N . MET B 1 567 ? 9.648 30.875 -8.477 1 94.06 567 MET B N 1
ATOM 10637 C CA . MET B 1 567 ? 10.008 32.125 -9.164 1 94.06 567 MET B CA 1
ATOM 10638 C C . MET B 1 567 ? 11.266 31.938 -10.008 1 94.06 567 MET B C 1
ATOM 10640 O O . MET B 1 567 ? 11.367 32.5 -11.109 1 94.06 567 MET B O 1
ATOM 10644 N N . ALA B 1 568 ? 12.172 31.156 -9.422 1 93.69 568 ALA B N 1
ATOM 10645 C CA . ALA B 1 568 ? 13.406 30.875 -10.148 1 93.69 568 ALA B CA 1
ATOM 10646 C C . ALA B 1 568 ? 13.133 30.141 -11.453 1 93.69 568 ALA B C 1
ATOM 10648 O O . ALA B 1 568 ? 13.805 30.375 -12.461 1 93.69 568 ALA B O 1
ATOM 10649 N N . ALA B 1 569 ? 12.164 29.312 -11.477 1 90.5 569 ALA B N 1
ATOM 10650 C CA . ALA B 1 569 ? 11.797 28.547 -12.656 1 90.5 569 ALA B CA 1
ATOM 10651 C C . ALA B 1 569 ? 11.172 29.422 -13.727 1 90.5 569 ALA B C 1
ATOM 10653 O O . ALA B 1 569 ? 11.102 29.047 -14.898 1 90.5 569 ALA B O 1
ATOM 10654 N N . CYS B 1 570 ? 10.734 30.594 -13.352 1 90.12 570 CYS B N 1
ATOM 10655 C CA . CYS B 1 570 ? 10.227 31.625 -14.242 1 90.12 570 CYS B CA 1
ATOM 10656 C C . CYS B 1 570 ? 8.977 31.156 -14.977 1 90.12 570 CYS B C 1
ATOM 10658 O O . CYS B 1 570 ? 8.93 31.188 -16.203 1 90.12 570 CYS B O 1
ATOM 10660 N N . PRO B 1 571 ? 7.871 30.797 -14.25 1 89.31 571 PRO B N 1
ATOM 10661 C CA . PRO B 1 571 ? 6.637 30.312 -14.867 1 89.31 571 PRO B CA 1
ATOM 10662 C C . PRO B 1 571 ? 5.863 31.406 -15.594 1 89.31 571 PRO B C 1
ATOM 10664 O O . PRO B 1 571 ? 4.957 31.109 -16.375 1 89.31 571 PRO B O 1
ATOM 10667 N N . SER B 1 572 ? 6.211 32.719 -15.336 1 91 572 SER B N 1
ATOM 10668 C CA . SER B 1 572 ? 5.516 33.844 -15.945 1 91 572 SER B CA 1
ATOM 10669 C C . SER B 1 572 ? 6.492 34.812 -16.594 1 91 572 SER B C 1
ATOM 10671 O O . SER B 1 572 ? 7.625 34.969 -16.125 1 91 572 SER B O 1
ATOM 10673 N N . PRO B 1 573 ? 5.988 35.5 -17.594 1 90.56 573 PRO B N 1
ATOM 10674 C CA . PRO B 1 573 ? 6.898 36.406 -18.281 1 90.56 573 PRO B CA 1
ATOM 10675 C C . PRO B 1 573 ? 7.281 37.594 -17.406 1 90.56 573 PRO B C 1
ATOM 10677 O O . PRO B 1 573 ? 8.414 38.094 -17.484 1 90.56 573 PRO B O 1
ATOM 10680 N N . VAL B 1 574 ? 6.359 38.125 -16.578 1 94.88 574 VAL B N 1
ATOM 10681 C CA . VAL B 1 574 ? 6.629 39.219 -15.656 1 94.88 574 VAL B CA 1
ATOM 10682 C C . VAL B 1 574 ? 6.551 38.719 -14.219 1 94.88 574 VAL B C 1
ATOM 10684 O O . VAL B 1 574 ? 5.516 38.188 -13.797 1 94.88 574 VAL B O 1
ATOM 10687 N N . GLN B 1 575 ? 7.648 38.812 -13.492 1 96.31 575 GLN B N 1
ATOM 10688 C CA . GLN B 1 575 ? 7.676 38.375 -12.102 1 96.31 575 GLN B CA 1
ATOM 10689 C C . GLN B 1 575 ? 8.094 39.531 -11.18 1 96.31 575 GLN B C 1
ATOM 10691 O O . GLN B 1 575 ? 9.055 40.25 -11.469 1 96.31 575 GLN B O 1
ATOM 10696 N N . VAL B 1 576 ? 7.363 39.656 -10.133 1 98.19 576 VAL B N 1
ATOM 10697 C CA . VAL B 1 576 ? 7.52 40.781 -9.227 1 98.19 576 VAL B CA 1
ATOM 10698 C C . VAL B 1 576 ? 7.648 40.281 -7.789 1 98.19 576 VAL B C 1
ATOM 10700 O O . VAL B 1 576 ? 6.984 39.312 -7.402 1 98.19 576 VAL B O 1
ATOM 10703 N N . THR B 1 577 ? 8.539 40.844 -6.957 1 98.12 577 THR B N 1
ATOM 10704 C CA . THR B 1 577 ? 8.57 40.594 -5.516 1 98.12 577 THR B CA 1
ATOM 10705 C C . THR B 1 577 ? 8.07 41.844 -4.766 1 98.12 577 THR B C 1
ATOM 10707 O O . THR B 1 577 ? 8.266 42.969 -5.219 1 98.12 577 THR B O 1
ATOM 10710 N N . TRP B 1 578 ? 7.34 41.5 -3.619 1 97.38 578 TRP B N 1
ATOM 10711 C CA . TRP B 1 578 ? 6.684 42.625 -2.945 1 97.38 578 TRP B CA 1
ATOM 10712 C C . TRP B 1 578 ? 6.348 42.25 -1.502 1 97.38 578 TRP B C 1
ATOM 10714 O O . TRP B 1 578 ? 6.109 41.094 -1.184 1 97.38 578 TRP B O 1
ATOM 10724 N N . ILE B 1 579 ? 6.426 43.219 -0.491 1 95.12 579 ILE B N 1
ATOM 10725 C CA . ILE B 1 579 ? 5.785 43.344 0.815 1 95.12 579 ILE B CA 1
ATOM 10726 C C . ILE B 1 579 ? 6.648 42.656 1.876 1 95.12 579 ILE B C 1
ATOM 10728 O O . ILE B 1 579 ? 7.148 43.312 2.795 1 95.12 579 ILE B O 1
ATOM 10732 N N . GLY B 1 580 ? 6.871 41.281 1.808 1 93.94 580 GLY B N 1
ATOM 10733 C CA . GLY B 1 580 ? 7.25 40.469 2.939 1 93.94 580 GLY B CA 1
ATOM 10734 C C . GLY B 1 580 ? 8.727 40.562 3.281 1 93.94 580 GLY B C 1
ATOM 10735 O O . GLY B 1 580 ? 9.148 40.156 4.367 1 93.94 580 GLY B O 1
ATOM 10736 N N . TYR B 1 581 ? 9.539 41.062 2.4 1 96.44 581 TYR B N 1
ATOM 10737 C CA . TYR B 1 581 ? 10.984 41.094 2.594 1 96.44 581 TYR B CA 1
ATOM 10738 C C . TYR B 1 581 ? 11.57 42.438 2.24 1 96.44 581 TYR B C 1
ATOM 10740 O O . TYR B 1 581 ? 11.266 43 1.183 1 96.44 581 TYR B O 1
ATOM 10748 N N . PRO B 1 582 ? 12.391 42.969 3.105 1 95.75 582 PRO B N 1
ATOM 10749 C CA . PRO B 1 582 ? 12.805 44.375 2.951 1 95.75 582 PRO B CA 1
ATOM 10750 C C . PRO B 1 582 ? 14.008 44.531 2.027 1 95.75 582 PRO B C 1
ATOM 10752 O O . PRO B 1 582 ? 14.719 45.562 2.098 1 95.75 582 PRO B O 1
ATOM 10755 N N . ASN B 1 583 ? 14.328 43.5 1.274 1 97.38 583 ASN B N 1
ATOM 10756 C CA . ASN B 1 583 ? 15.508 43.5 0.419 1 97.38 583 ASN B CA 1
ATOM 10757 C C . ASN B 1 583 ? 15.289 42.688 -0.853 1 97.38 583 ASN B C 1
ATOM 10759 O O . ASN B 1 583 ? 14.18 42.25 -1.124 1 97.38 583 ASN B O 1
ATOM 10763 N N . SER B 1 584 ? 16.344 42.594 -1.646 1 97.56 584 SER B N 1
ATOM 10764 C CA . SER B 1 584 ? 16.312 41.844 -2.895 1 97.56 584 SER B CA 1
ATOM 10765 C C . SER B 1 584 ? 16.125 40.375 -2.631 1 97.56 584 SER B C 1
ATOM 10767 O O . SER B 1 584 ? 16.578 39.844 -1.607 1 97.56 584 SER B O 1
ATOM 10769 N N . THR B 1 585 ? 15.43 39.688 -3.578 1 97.25 585 THR B N 1
ATOM 10770 C CA . THR B 1 585 ? 15.398 38.219 -3.543 1 97.25 585 THR B CA 1
ATOM 10771 C C . THR B 1 585 ? 16.75 37.656 -3.947 1 97.25 585 THR B C 1
ATOM 10773 O O . THR B 1 585 ? 17.094 36.531 -3.584 1 97.25 585 THR B O 1
ATOM 10776 N N . GLY B 1 586 ? 17.484 38.406 -4.715 1 97.25 586 GLY B N 1
ATOM 10777 C CA . GLY B 1 586 ? 18.734 37.938 -5.277 1 97.25 586 GLY B CA 1
ATOM 10778 C C . GLY B 1 586 ? 18.578 37.188 -6.578 1 97.25 586 GLY B C 1
ATOM 10779 O O . GLY B 1 586 ? 19.562 36.875 -7.254 1 97.25 586 GLY B O 1
ATOM 10780 N N . LEU B 1 587 ? 17.375 36.938 -7.027 1 96.5 587 LEU B N 1
ATOM 10781 C CA . LEU B 1 587 ? 17.109 36.156 -8.227 1 96.5 587 LEU B CA 1
ATOM 10782 C C . LEU B 1 587 ? 16.953 37.062 -9.445 1 96.5 587 LEU B C 1
ATOM 10784 O O . LEU B 1 587 ? 16.109 37.938 -9.469 1 96.5 587 LEU B O 1
ATOM 10788 N N . GLU B 1 588 ? 17.672 36.75 -10.453 1 94.44 588 GLU B N 1
ATOM 10789 C CA . GLU B 1 588 ? 17.531 37.5 -11.703 1 94.44 588 GLU B CA 1
ATOM 10790 C C . GLU B 1 588 ? 16.203 37.188 -12.391 1 94.44 588 GLU B C 1
ATOM 10792 O O . GLU B 1 588 ? 15.688 38.031 -13.133 1 94.44 588 GLU B O 1
ATOM 10797 N N . ALA B 1 589 ? 15.727 36.031 -12.086 1 94.38 589 ALA B N 1
ATOM 10798 C CA . ALA B 1 589 ? 14.445 35.625 -12.664 1 94.38 589 ALA B CA 1
ATOM 10799 C C . ALA B 1 589 ? 13.312 36.531 -12.195 1 94.38 589 ALA B C 1
ATOM 10801 O O . ALA B 1 589 ? 12.289 36.656 -12.867 1 94.38 589 ALA B O 1
ATOM 10802 N N . VAL B 1 590 ? 13.398 37.156 -11.055 1 97.25 590 VAL B N 1
ATOM 10803 C CA . VAL B 1 590 ? 12.453 38.156 -10.57 1 97.25 590 VAL B CA 1
ATOM 10804 C C . VAL B 1 590 ? 12.852 39.531 -11.078 1 97.25 590 VAL B C 1
ATOM 10806 O O . VAL B 1 590 ? 13.75 40.188 -10.523 1 97.25 590 VAL B O 1
ATOM 10809 N N . GLN B 1 591 ? 12.086 40.031 -11.93 1 96.69 591 GLN B N 1
ATOM 10810 C CA . GLN B 1 591 ? 12.555 41.188 -12.688 1 96.69 591 GLN B CA 1
ATOM 10811 C C . GLN B 1 591 ? 12.289 42.5 -11.922 1 96.69 591 GLN B C 1
ATOM 10813 O O . GLN B 1 591 ? 13.031 43.469 -12.062 1 96.69 591 GLN B O 1
ATOM 10818 N N . TYR B 1 592 ? 11.266 42.5 -11.188 1 98.06 592 TYR B N 1
ATOM 10819 C CA . TYR B 1 592 ? 10.852 43.781 -10.625 1 98.06 592 TYR B CA 1
ATOM 10820 C C . TYR B 1 592 ? 10.602 43.656 -9.125 1 98.06 592 TYR B C 1
ATOM 10822 O O . TYR B 1 592 ? 10.266 42.594 -8.633 1 98.06 592 TYR B O 1
ATOM 10830 N N . ARG B 1 593 ? 10.773 44.781 -8.398 1 98.38 593 ARG B N 1
ATOM 10831 C CA . ARG B 1 593 ? 10.438 44.906 -6.988 1 98.38 593 ARG B CA 1
ATOM 10832 C C . ARG B 1 593 ? 9.602 46.188 -6.754 1 98.38 593 ARG B C 1
ATOM 10834 O O . ARG B 1 593 ? 9.984 47.281 -7.184 1 98.38 593 ARG B O 1
ATOM 10841 N N . ILE B 1 594 ? 8.523 46 -6.09 1 98.31 594 ILE B N 1
ATOM 10842 C CA . ILE B 1 594 ? 7.652 47.156 -5.793 1 98.31 594 ILE B CA 1
ATOM 10843 C C . ILE B 1 594 ? 8.125 47.844 -4.516 1 98.31 594 ILE B C 1
ATOM 10845 O O . ILE B 1 594 ? 8.391 47.188 -3.506 1 98.31 594 ILE B O 1
ATOM 10849 N N . THR B 1 595 ? 8.258 49.125 -4.547 1 98.19 595 THR B N 1
ATOM 10850 C CA . THR B 1 595 ? 8.664 49.969 -3.43 1 98.19 595 THR B CA 1
ATOM 10851 C C . THR B 1 595 ? 8.094 51.375 -3.576 1 98.19 595 THR B C 1
ATOM 10853 O O . THR B 1 595 ? 7.027 51.562 -4.172 1 98.19 595 THR B O 1
ATOM 10856 N N . ASP B 1 596 ? 8.562 52.375 -2.854 1 97.81 596 ASP B N 1
ATOM 10857 C CA . ASP B 1 596 ? 8.195 53.781 -3.006 1 97.81 596 ASP B CA 1
ATOM 10858 C C . ASP B 1 596 ? 9.422 54.688 -2.918 1 97.81 596 ASP B C 1
ATOM 10860 O O . ASP B 1 596 ? 10.539 54.219 -2.713 1 97.81 596 ASP B O 1
ATOM 10864 N N . SER B 1 597 ? 9.211 55.938 -3.105 1 97.31 597 SER B N 1
ATOM 10865 C CA . SER B 1 597 ? 10.32 56.875 -3.244 1 97.31 597 SER B CA 1
ATOM 10866 C C . SER B 1 597 ? 10.883 57.281 -1.882 1 97.31 597 SER B C 1
ATOM 10868 O O . SER B 1 597 ? 11.961 57.875 -1.798 1 97.31 597 SER B O 1
ATOM 10870 N N . ILE B 1 598 ? 10.195 56.906 -0.861 1 97.38 598 ILE B N 1
ATOM 10871 C CA . ILE B 1 598 ? 10.68 57.188 0.482 1 97.38 598 ILE B CA 1
ATOM 10872 C C . ILE B 1 598 ? 11.594 56.094 0.961 1 97.38 598 ILE B C 1
ATOM 10874 O O . ILE B 1 598 ? 12.703 56.344 1.433 1 97.38 598 ILE B O 1
ATOM 10878 N N . CYS B 1 599 ? 11.203 54.906 0.765 1 97.44 599 CYS B N 1
ATOM 10879 C CA . CYS B 1 599 ? 12 53.75 1.178 1 97.44 599 CYS B CA 1
ATOM 10880 C C . CYS B 1 599 ? 13.242 53.594 0.299 1 97.44 599 CYS B C 1
ATOM 10882 O O . CYS B 1 599 ? 14.312 53.25 0.787 1 97.44 599 CYS B O 1
ATOM 10884 N N . ASP B 1 600 ? 13 53.812 -0.977 1 97.75 600 ASP B N 1
ATOM 10885 C CA . ASP B 1 600 ? 14.07 53.719 -1.968 1 97.75 600 ASP B CA 1
ATOM 10886 C C . ASP B 1 600 ? 14.07 54.938 -2.883 1 97.75 600 ASP B C 1
ATOM 10888 O O . ASP B 1 600 ? 13.586 54.875 -4.016 1 97.75 600 ASP B O 1
ATOM 10892 N N . PRO B 1 601 ? 14.703 55.938 -2.406 1 96.56 601 PRO B N 1
ATOM 10893 C CA . PRO B 1 601 ? 14.742 57.125 -3.24 1 96.56 601 PRO B CA 1
ATOM 10894 C C . PRO B 1 601 ? 15.5 56.906 -4.551 1 96.56 601 PRO B C 1
ATOM 10896 O O . PRO B 1 601 ? 16.203 55.906 -4.703 1 96.56 601 PRO B O 1
ATOM 10899 N N . LEU B 1 602 ? 15.391 57.844 -5.469 1 94.94 602 LEU B N 1
ATOM 10900 C CA . LEU B 1 602 ? 15.992 57.688 -6.789 1 94.94 602 LEU B CA 1
ATOM 10901 C C . LEU B 1 602 ? 17.516 57.594 -6.691 1 94.94 602 LEU B C 1
ATOM 10903 O O . LEU B 1 602 ? 18.156 56.969 -7.527 1 94.94 602 LEU B O 1
ATOM 10907 N N . ASP B 1 603 ? 18.016 58.125 -5.68 1 93.94 603 ASP B N 1
ATOM 10908 C CA . ASP B 1 603 ? 19.469 58.156 -5.539 1 93.94 603 ASP B CA 1
ATOM 10909 C C . ASP B 1 603 ? 19.938 57.094 -4.547 1 93.94 603 ASP B C 1
ATOM 10911 O O . ASP B 1 603 ? 21.016 57.219 -3.969 1 93.94 603 ASP B O 1
ATOM 10915 N N . THR B 1 604 ? 19.094 56.125 -4.242 1 96 604 THR B N 1
ATOM 10916 C CA . THR B 1 604 ? 19.484 55.094 -3.312 1 96 604 THR B CA 1
ATOM 10917 C C . THR B 1 604 ? 20.766 54.406 -3.773 1 96 604 THR B C 1
ATOM 10919 O O . THR B 1 604 ? 21 54.219 -4.973 1 96 604 THR B O 1
ATOM 10922 N N . THR B 1 605 ? 21.656 54.031 -2.844 1 95.44 605 THR B N 1
ATOM 10923 C CA . THR B 1 605 ? 22.906 53.312 -3.152 1 95.44 605 THR B CA 1
ATOM 10924 C C . THR B 1 605 ? 22.766 51.812 -2.885 1 95.44 605 THR B C 1
ATOM 10926 O O . THR B 1 605 ? 23.688 51.062 -3.178 1 95.44 605 THR B O 1
ATOM 10929 N N . GLN B 1 606 ? 21.625 51.5 -2.279 1 96.81 606 GLN B N 1
ATOM 10930 C CA . GLN B 1 606 ? 21.375 50.062 -2.111 1 96.81 606 GLN B CA 1
ATOM 10931 C C . GLN B 1 606 ? 21.156 49.375 -3.459 1 96.81 606 GLN B C 1
ATOM 10933 O O . GLN B 1 606 ? 20.438 49.906 -4.312 1 96.81 606 GLN B O 1
ATOM 10938 N N . ARG B 1 607 ? 21.812 48.219 -3.641 1 96.94 607 ARG B N 1
ATOM 10939 C CA . ARG B 1 607 ? 21.719 47.531 -4.918 1 96.94 607 ARG B CA 1
ATOM 10940 C C . ARG B 1 607 ? 20.703 46.375 -4.852 1 96.94 607 ARG B C 1
ATOM 10942 O O . ARG B 1 607 ? 20.625 45.688 -3.84 1 96.94 607 ARG B O 1
ATOM 10949 N N . PHE B 1 608 ? 19.969 46.25 -5.914 1 97.25 608 PHE B N 1
ATOM 10950 C CA . PHE B 1 608 ? 18.969 45.188 -6.09 1 97.25 608 PHE B CA 1
ATOM 10951 C C . PHE B 1 608 ? 19.188 44.438 -7.402 1 97.25 608 PHE B C 1
ATOM 10953 O O . PHE B 1 608 ? 19.641 45.031 -8.391 1 97.25 608 PHE B O 1
ATOM 10960 N N . THR B 1 609 ? 18.953 43.156 -7.371 1 97.12 609 THR B N 1
ATOM 10961 C CA . THR B 1 609 ? 18.938 42.406 -8.641 1 97.12 609 THR B CA 1
ATOM 10962 C C . THR B 1 609 ? 17.703 42.812 -9.461 1 97.12 609 THR B C 1
ATOM 10964 O O . THR B 1 609 ? 17.734 42.75 -10.695 1 97.12 609 THR B O 1
ATOM 10967 N N . GLU B 1 610 ? 16.672 43.219 -8.875 1 97.69 610 GLU B N 1
ATOM 10968 C CA . GLU B 1 610 ? 15.414 43.625 -9.5 1 97.69 610 GLU B CA 1
ATOM 10969 C C . GLU B 1 610 ? 15.438 45.094 -9.891 1 97.69 610 GLU B C 1
ATOM 10971 O O . GLU B 1 610 ? 16.125 45.906 -9.266 1 97.69 610 GLU B O 1
ATOM 10976 N N . GLN B 1 611 ? 14.672 45.344 -10.906 1 97.31 611 GLN B N 1
ATOM 10977 C CA . GLN B 1 611 ? 14.375 46.75 -11.188 1 97.31 611 GLN B CA 1
ATOM 10978 C C . GLN B 1 611 ? 13.328 47.312 -10.211 1 97.31 611 GLN B C 1
ATOM 10980 O O . GLN B 1 611 ? 12.297 46.656 -9.977 1 97.31 611 GLN B O 1
ATOM 10985 N N . LEU B 1 612 ? 13.633 48.469 -9.609 1 98.12 612 LEU B N 1
ATOM 10986 C CA . LEU B 1 612 ? 12.734 49.031 -8.617 1 98.12 612 LEU B CA 1
ATOM 10987 C C . LEU B 1 612 ? 11.562 49.75 -9.289 1 98.12 612 LEU B C 1
ATOM 10989 O O . LEU B 1 612 ? 11.75 50.469 -10.25 1 98.12 612 LEU B O 1
ATOM 10993 N N . VAL B 1 613 ? 10.375 49.375 -8.875 1 98.06 613 VAL B N 1
ATOM 10994 C CA . VAL B 1 613 ? 9.148 50.062 -9.281 1 98.06 613 VAL B CA 1
ATOM 10995 C C . VAL B 1 613 ? 8.594 50.875 -8.109 1 98.06 613 VAL B C 1
ATOM 10997 O O . VAL B 1 613 ? 8.102 50.312 -7.137 1 98.06 613 VAL B O 1
ATOM 11000 N N . ARG B 1 614 ? 8.602 52.188 -8.133 1 97.88 614 ARG B N 1
ATOM 11001 C CA . ARG B 1 614 ? 8.211 53.062 -7.035 1 97.88 614 ARG B CA 1
ATOM 11002 C C . ARG B 1 614 ? 6.766 53.531 -7.199 1 97.88 614 ARG B C 1
ATOM 11004 O O . ARG B 1 614 ? 6.453 54.281 -8.117 1 97.88 614 ARG B O 1
ATOM 11011 N N . LEU B 1 615 ? 5.977 53.094 -6.328 1 97 615 LEU B N 1
ATOM 11012 C CA . LEU B 1 615 ? 4.586 53.562 -6.312 1 97 615 LEU B CA 1
ATOM 11013 C C . LEU B 1 615 ? 4.469 54.969 -5.73 1 97 615 LEU B C 1
ATOM 11015 O O . LEU B 1 615 ? 5.297 55.375 -4.918 1 97 615 LEU B O 1
ATOM 11019 N N . PRO B 1 616 ? 3.387 55.625 -6.148 1 93.94 616 PRO B N 1
ATOM 11020 C CA . PRO B 1 616 ? 3.135 56.906 -5.488 1 93.94 616 PRO B CA 1
ATOM 11021 C C . PRO B 1 616 ? 2.701 56.75 -4.035 1 93.94 616 PRO B C 1
ATOM 11023 O O . PRO B 1 616 ? 1.912 55.844 -3.715 1 93.94 616 PRO B O 1
ATOM 11026 N N . GLY B 1 617 ? 3.258 57.594 -3.234 1 94.44 617 GLY B N 1
ATOM 11027 C CA . GLY B 1 617 ? 2.949 57.469 -1.818 1 94.44 617 GLY B CA 1
ATOM 11028 C C . GLY B 1 617 ? 3.641 56.281 -1.154 1 94.44 617 GLY B C 1
ATOM 11029 O O . GLY B 1 617 ? 4.816 56.031 -1.419 1 94.44 617 GLY B O 1
ATOM 11030 N N . CYS B 1 618 ? 2.912 55.688 -0.284 1 97.06 618 CYS B N 1
ATOM 11031 C CA . CYS B 1 618 ? 3.436 54.531 0.416 1 97.06 618 CYS B CA 1
ATOM 11032 C C . CYS B 1 618 ? 3.289 53.281 -0.435 1 97.06 618 CYS B C 1
ATOM 11034 O O . CYS B 1 618 ? 2.266 53.062 -1.093 1 97.06 618 CYS B O 1
ATOM 11036 N N . PHE B 1 619 ? 4.262 52.469 -0.428 1 97.75 619 PHE B N 1
ATOM 11037 C CA . PHE B 1 619 ? 4.254 51.281 -1.27 1 97.75 619 PHE B CA 1
ATOM 11038 C C . PHE B 1 619 ? 3.369 50.188 -0.666 1 97.75 619 PHE B C 1
ATOM 11040 O O . PHE B 1 619 ? 3.166 49.125 -1.272 1 97.75 619 PHE B O 1
ATOM 11047 N N . LEU B 1 620 ? 2.797 50.406 0.584 1 97.94 620 LEU B N 1
ATOM 11048 C CA . LEU B 1 620 ? 1.955 49.469 1.287 1 97.94 620 LEU B CA 1
ATOM 11049 C C . LEU B 1 620 ? 0.547 50 1.486 1 97.94 620 LEU B C 1
ATOM 11051 O O . LEU B 1 620 ? 0.348 51.219 1.487 1 97.94 620 LEU B O 1
ATOM 11055 N N . CYS B 1 621 ? -0.366 49.156 1.551 1 97.81 621 CYS B N 1
ATOM 11056 C CA . CYS B 1 621 ? -1.739 49.438 1.942 1 97.81 621 CYS B CA 1
ATOM 11057 C C . CYS B 1 621 ? -2.18 48.562 3.102 1 97.81 621 CYS B C 1
ATOM 11059 O O . CYS B 1 621 ? -2.23 47.344 2.967 1 97.81 621 CYS B O 1
ATOM 11061 N N . TYR B 1 622 ? -2.537 49.188 4.203 1 97.38 622 TYR B N 1
ATOM 11062 C CA . TYR B 1 622 ? -2.842 48.469 5.43 1 97.38 622 TYR B CA 1
ATOM 11063 C C . TYR B 1 622 ? -4.344 48.25 5.582 1 97.38 622 TYR B C 1
ATOM 11065 O O . TYR B 1 622 ? -5.125 49.219 5.465 1 97.38 622 TYR B O 1
ATOM 11073 N N . THR B 1 623 ? -4.734 47.031 5.746 1 95.69 623 THR B N 1
ATOM 11074 C CA . THR B 1 623 ? -6.105 46.688 6.086 1 95.69 623 THR B CA 1
ATOM 11075 C C . THR B 1 623 ? -6.191 46.156 7.52 1 95.69 623 THR B C 1
ATOM 11077 O O . THR B 1 623 ? -5.836 45 7.785 1 95.69 623 THR B O 1
ATOM 11080 N N . PRO B 1 624 ? -6.723 46.938 8.391 1 93.62 624 PRO B N 1
ATOM 11081 C CA . PRO B 1 624 ? -6.754 46.531 9.797 1 93.62 624 PRO B CA 1
ATOM 11082 C C . PRO B 1 624 ? -7.609 45.281 10.031 1 93.62 624 PRO B C 1
ATOM 11084 O O . PRO B 1 624 ? -8.508 45 9.234 1 93.62 624 PRO B O 1
ATOM 11087 N N . ALA B 1 625 ? -7.32 44.688 11.133 1 89.5 625 ALA B N 1
ATOM 11088 C CA . ALA B 1 625 ? -8.125 43.531 11.531 1 89.5 625 ALA B CA 1
ATOM 11089 C C . ALA B 1 625 ? -9.578 43.938 11.766 1 89.5 625 ALA B C 1
ATOM 11091 O O . ALA B 1 625 ? -9.852 45.062 12.188 1 89.5 625 ALA B O 1
ATOM 11092 N N . GLN B 1 626 ? -10.5 43.031 11.555 1 85.38 626 GLN B N 1
ATOM 11093 C CA . GLN B 1 626 ? -11.93 43.344 11.672 1 85.38 626 GLN B CA 1
ATOM 11094 C C . GLN B 1 626 ? -12.336 43.469 13.141 1 85.38 626 GLN B C 1
ATOM 11096 O O . GLN B 1 626 ? -13.25 44.219 13.461 1 85.38 626 GLN B O 1
ATOM 11101 N N . ASP B 1 627 ? -11.664 42.812 14.016 1 87.12 627 ASP B N 1
ATOM 11102 C CA . ASP B 1 627 ? -12.062 42.781 15.422 1 87.12 627 ASP B CA 1
ATOM 11103 C C . ASP B 1 627 ? -11.094 43.594 16.281 1 87.12 627 ASP B C 1
ATOM 11105 O O . ASP B 1 627 ? -10.664 43.156 17.344 1 87.12 627 ASP B O 1
ATOM 11109 N N . LEU B 1 628 ? -10.875 44.844 15.852 1 92.06 628 LEU B N 1
ATOM 11110 C CA . LEU B 1 628 ? -10 45.719 16.625 1 92.06 628 LEU B CA 1
ATOM 11111 C C . LEU B 1 628 ? -10.672 46.156 17.922 1 92.06 628 LEU B C 1
ATOM 11113 O O . LEU B 1 628 ? -11.836 46.562 17.922 1 92.06 628 LEU B O 1
ATOM 11117 N N . PRO B 1 629 ? -10.031 46.031 18.984 1 91.81 629 PRO B N 1
ATOM 11118 C CA . PRO B 1 629 ? -10.586 46.625 20.203 1 91.81 629 PRO B CA 1
ATOM 11119 C C . PRO B 1 629 ? -10.609 48.156 20.156 1 91.81 629 PRO B C 1
ATOM 11121 O O . PRO B 1 629 ? -9.984 48.75 19.297 1 91.81 629 PRO B O 1
ATOM 11124 N N . ASP B 1 630 ? -11.344 48.656 21.094 1 91.06 630 ASP B N 1
ATOM 11125 C CA . ASP B 1 630 ? -11.367 50.125 21.203 1 91.06 630 ASP B CA 1
ATOM 11126 C C . ASP B 1 630 ? -10.016 50.656 21.656 1 91.06 630 ASP B C 1
ATOM 11128 O O . ASP B 1 630 ? -9.289 49.969 22.391 1 91.06 630 ASP B O 1
ATOM 11132 N N . VAL B 1 631 ? -9.727 51.875 21.172 1 93.62 631 VAL B N 1
ATOM 11133 C CA . VAL B 1 631 ? -8.5 52.531 21.625 1 93.62 631 VAL B CA 1
ATOM 11134 C C . VAL B 1 631 ? -8.617 52.875 23.109 1 93.62 631 VAL B C 1
ATOM 11136 O O . VAL B 1 631 ? -9.562 53.562 23.516 1 93.62 631 VAL B O 1
ATOM 11139 N N . ALA B 1 632 ? -7.738 52.406 23.875 1 89.38 632 ALA B N 1
ATOM 11140 C CA . ALA B 1 632 ? -7.73 52.688 25.297 1 89.38 632 ALA B CA 1
ATOM 11141 C C . ALA B 1 632 ? -7.359 54.125 25.578 1 89.38 632 ALA B C 1
ATOM 11143 O O . ALA B 1 632 ? -6.66 54.75 24.781 1 89.38 632 ALA B O 1
ATOM 11144 N N . PRO B 1 633 ? -7.859 54.625 26.734 1 87.69 633 PRO B N 1
ATOM 11145 C CA . PRO B 1 633 ? -7.426 55.969 27.125 1 87.69 633 PRO B CA 1
ATOM 11146 C C . PRO B 1 633 ? -5.926 56.062 27.391 1 87.69 633 PRO B C 1
ATOM 11148 O O . PRO B 1 633 ? -5.281 55.031 27.641 1 87.69 633 PRO B O 1
ATOM 11151 N N . CYS B 1 634 ? -5.492 57.312 27.219 1 89.44 634 CYS B N 1
ATOM 11152 C CA . CYS B 1 634 ? -4.07 57.562 27.406 1 89.44 634 CYS B CA 1
ATOM 11153 C C . CYS B 1 634 ? -3.611 57.094 28.781 1 89.44 634 CYS B C 1
ATOM 11155 O O . CYS B 1 634 ? -4.008 57.656 29.812 1 89.44 634 CYS B O 1
ATOM 11157 N N . PRO B 1 635 ? -2.77 56.125 28.844 1 86.38 635 PRO B N 1
ATOM 11158 C CA . PRO B 1 635 ? -2.373 55.594 30.156 1 86.38 635 PRO B CA 1
ATOM 11159 C C . PRO B 1 635 ? -1.554 56.594 30.969 1 86.38 635 PRO B C 1
ATOM 11161 O O . PRO B 1 635 ? -1.65 56.594 32.219 1 86.38 635 PRO B O 1
ATOM 11164 N N . ALA B 1 636 ? -0.785 57.375 30.344 1 89.62 636 ALA B N 1
ATOM 11165 C CA . ALA B 1 636 ? 0.06 58.312 31.047 1 89.62 636 ALA B CA 1
ATOM 11166 C C . ALA B 1 636 ? -0.78 59.281 31.891 1 89.62 636 ALA B C 1
ATOM 11168 O O . ALA B 1 636 ? -0.337 59.75 32.938 1 89.62 636 ALA B O 1
ATOM 11169 N N . ALA B 1 637 ? -1.907 59.531 31.438 1 83.94 637 ALA B N 1
ATOM 11170 C CA . ALA B 1 637 ? -2.787 60.469 32.125 1 83.94 637 ALA B CA 1
ATOM 11171 C C . ALA B 1 637 ? -3.24 59.906 33.469 1 83.94 637 ALA B C 1
ATOM 11173 O O . ALA B 1 637 ? -3.459 60.656 34.438 1 83.94 637 ALA B O 1
ATOM 11174 N N . SER B 1 638 ? -3.301 58.656 33.531 1 74 638 SER B N 1
ATOM 11175 C CA . SER B 1 638 ? -3.801 58.031 34.75 1 74 638 SER B CA 1
ATOM 11176 C C . SER B 1 638 ? -2.656 57.469 35.594 1 74 638 SER B C 1
ATOM 11178 O O . SER B 1 638 ? -2.732 57.5 36.844 1 74 638 SER B O 1
ATOM 11180 N N . ARG B 1 639 ? -1.632 57.062 35 1 77.5 639 ARG B N 1
ATOM 11181 C CA . ARG B 1 639 ? -0.545 56.406 35.719 1 77.5 639 ARG B CA 1
ATOM 11182 C C . ARG B 1 639 ? 0.44 57.438 36.281 1 77.5 639 ARG B C 1
ATOM 11184 O O . ARG B 1 639 ? 1.141 57.156 37.281 1 77.5 639 ARG B O 1
ATOM 11191 N N . GLY B 1 640 ? 0.526 58.531 35.625 1 81.19 640 GLY B N 1
ATOM 11192 C CA . GLY B 1 640 ? 1.437 59.562 36.094 1 81.19 640 GLY B CA 1
ATOM 11193 C C . GLY B 1 640 ? 2.83 59.438 35.5 1 81.19 640 GLY B C 1
ATOM 11194 O O . GLY B 1 640 ? 3.734 60.188 35.844 1 81.19 640 GLY B O 1
ATOM 11195 N N . TYR B 1 641 ? 2.994 58.438 34.656 1 90.44 641 TYR B N 1
ATOM 11196 C CA . TYR B 1 641 ? 4.258 58.281 33.938 1 90.44 641 TYR B CA 1
ATOM 11197 C C . TYR B 1 641 ? 4.02 57.812 32.5 1 90.44 641 TYR B C 1
ATOM 11199 O O . TYR B 1 641 ? 3 57.188 32.219 1 90.44 641 TYR B O 1
ATOM 11207 N N . VAL B 1 642 ? 4.934 58.125 31.594 1 96.25 642 VAL B N 1
ATOM 11208 C CA . VAL B 1 642 ? 4.852 57.75 30.188 1 96.25 642 VAL B CA 1
ATOM 11209 C C . VAL B 1 642 ? 5.457 56.375 29.984 1 96.25 642 VAL B C 1
ATOM 11211 O O . VAL B 1 642 ? 6.484 56.031 30.594 1 96.25 642 VAL B O 1
ATOM 11214 N N . THR B 1 643 ? 4.789 55.562 29.219 1 95.88 643 THR B N 1
ATOM 11215 C CA . THR B 1 643 ? 5.293 54.25 28.906 1 95.88 643 THR B CA 1
ATOM 11216 C C . THR B 1 643 ? 5.684 54.156 27.422 1 95.88 643 THR B C 1
ATOM 11218 O O . THR B 1 643 ? 4.836 54.312 26.547 1 95.88 643 THR B O 1
ATOM 11221 N N . PHE B 1 644 ? 6.961 53.938 27.188 1 98.25 644 PHE B N 1
ATOM 11222 C CA . PHE B 1 644 ? 7.438 53.594 25.844 1 98.25 644 PHE B CA 1
ATOM 11223 C C . PHE B 1 644 ? 7.234 52.125 25.547 1 98.25 644 PHE B C 1
ATOM 11225 O O . PHE B 1 644 ? 7.09 51.312 26.453 1 98.25 644 PHE B O 1
ATOM 11232 N N . GLY B 1 645 ? 7.148 51.781 24.312 1 97.81 645 GLY B N 1
ATOM 11233 C CA . GLY B 1 645 ? 6.973 50.375 24 1 97.81 645 GLY B CA 1
ATOM 11234 C C . GLY B 1 645 ? 7.418 50 22.594 1 97.81 645 GLY B C 1
ATOM 11235 O O . GLY B 1 645 ? 7.492 50.875 21.719 1 97.81 645 GLY B O 1
ATOM 11236 N N . SER B 1 646 ? 7.738 48.75 22.391 1 97.81 646 SER B N 1
ATOM 11237 C CA . SER B 1 646 ? 8.023 48.188 21.078 1 97.81 646 SER B CA 1
ATOM 11238 C C . SER B 1 646 ? 7.629 46.719 21.016 1 97.81 646 SER B C 1
ATOM 11240 O O . SER B 1 646 ? 8.062 45.938 21.859 1 97.81 646 SER B O 1
ATOM 11242 N N . PHE B 1 647 ? 6.824 46.375 20.047 1 97.19 647 PHE B N 1
ATOM 11243 C CA . PHE B 1 647 ? 6.398 45 19.844 1 97.19 647 PHE B CA 1
ATOM 11244 C C . PHE B 1 647 ? 7.117 44.406 18.656 1 97.19 647 PHE B C 1
ATOM 11246 O O . PHE B 1 647 ? 6.664 43.375 18.094 1 97.19 647 PHE B O 1
ATOM 11253 N N . ASN B 1 648 ? 8.211 45 18.203 1 96.69 648 ASN B N 1
ATOM 11254 C CA . ASN B 1 648 ? 9.023 44.469 17.109 1 96.69 648 ASN B CA 1
ATOM 11255 C C . ASN B 1 648 ? 9.82 43.25 17.516 1 96.69 648 ASN B C 1
ATOM 11257 O O . ASN B 1 648 ? 10.133 43.062 18.703 1 96.69 648 ASN B O 1
ATOM 11261 N N . ALA B 1 649 ? 10.156 42.438 16.562 1 95.31 649 ALA B N 1
ATOM 11262 C CA . ALA B 1 649 ? 10.977 41.25 16.812 1 95.31 649 ALA B CA 1
ATOM 11263 C C . ALA B 1 649 ? 12.281 41.625 17.516 1 95.31 649 ALA B C 1
ATOM 11265 O O . ALA B 1 649 ? 12.867 42.688 17.219 1 95.31 649 ALA B O 1
ATOM 11266 N N . LEU B 1 650 ? 12.719 40.781 18.359 1 96.06 650 LEU B N 1
ATOM 11267 C CA . LEU B 1 650 ? 13.938 41.062 19.109 1 96.06 650 LEU B CA 1
ATOM 11268 C C . LEU B 1 650 ? 15.141 41.125 18.188 1 96.06 650 LEU B C 1
ATOM 11270 O O . LEU B 1 650 ? 16.109 41.844 18.469 1 96.06 650 LEU B O 1
ATOM 11274 N N . ALA B 1 651 ? 15.039 40.438 17.094 1 96 651 ALA B N 1
ATOM 11275 C CA . ALA B 1 651 ? 16.125 40.469 16.109 1 96 651 ALA B CA 1
ATOM 11276 C C . ALA B 1 651 ? 16.375 41.875 15.578 1 96 651 ALA B C 1
ATOM 11278 O O . ALA B 1 651 ? 17.484 42.188 15.148 1 96 651 ALA B O 1
ATOM 11279 N N . LYS B 1 652 ? 15.359 42.656 15.617 1 96.38 652 LYS B N 1
ATOM 11280 C CA . LYS B 1 652 ? 15.469 44.031 15.133 1 96.38 652 LYS B CA 1
ATOM 11281 C C . LYS B 1 652 ? 16.062 44.938 16.188 1 96.38 652 LYS B C 1
ATOM 11283 O O . LYS B 1 652 ? 16.484 46.062 15.891 1 96.38 652 LYS B O 1
ATOM 11288 N N . GLN B 1 653 ? 16.094 44.5 17.375 1 95.62 653 GLN B N 1
ATOM 11289 C CA . GLN B 1 653 ? 16.516 45.344 18.5 1 95.62 653 GLN B CA 1
ATOM 11290 C C . GLN B 1 653 ? 17.984 45.125 18.812 1 95.62 653 GLN B C 1
ATOM 11292 O O . GLN B 1 653 ? 18.328 44.625 19.891 1 95.62 653 GLN B O 1
ATOM 11297 N N . MET B 1 654 ? 18.781 45.656 17.953 1 93.69 654 MET B N 1
ATOM 11298 C CA . MET B 1 654 ? 20.234 45.5 18.078 1 93.69 654 MET B CA 1
ATOM 11299 C C . MET B 1 654 ? 20.75 46.281 19.281 1 93.69 654 MET B C 1
ATOM 11301 O O . MET B 1 654 ? 20.078 47.156 19.797 1 93.69 654 MET B O 1
ATOM 11305 N N . PRO B 1 655 ? 21.969 45.938 19.781 1 93.62 655 PRO B N 1
ATOM 11306 C CA . PRO B 1 655 ? 22.516 46.594 20.969 1 93.62 655 PRO B CA 1
ATOM 11307 C C . PRO B 1 655 ? 22.5 48.125 20.891 1 93.62 655 PRO B C 1
ATOM 11309 O O . PRO B 1 655 ? 22.203 48.781 21.875 1 93.62 655 PRO B O 1
ATOM 11312 N N . GLY B 1 656 ? 22.766 48.656 19.734 1 94.94 656 GLY B N 1
ATOM 11313 C CA . GLY B 1 656 ? 22.703 50.094 19.562 1 94.94 656 GLY B CA 1
ATOM 11314 C C . GLY B 1 656 ? 21.312 50.656 19.812 1 94.94 656 GLY B C 1
ATOM 11315 O O . GLY B 1 656 ? 21.172 51.75 20.375 1 94.94 656 GLY B O 1
ATOM 11316 N N . VAL B 1 657 ? 20.312 50 19.391 1 97.25 657 VAL B N 1
ATOM 11317 C CA . VAL B 1 657 ? 18.922 50.375 19.578 1 97.25 657 VAL B CA 1
ATOM 11318 C C . VAL B 1 657 ? 18.578 50.375 21.078 1 97.25 657 VAL B C 1
ATOM 11320 O O . VAL B 1 657 ? 18.047 51.344 21.609 1 97.25 657 VAL B O 1
ATOM 11323 N N . LEU B 1 658 ? 18.984 49.281 21.75 1 97.31 658 LEU B N 1
ATOM 11324 C CA . LEU B 1 658 ? 18.672 49.156 23.172 1 97.31 658 LEU B CA 1
ATOM 11325 C C . LEU B 1 658 ? 19.422 50.188 24 1 97.31 658 LEU B C 1
ATOM 11327 O O . LEU B 1 658 ? 18.875 50.688 24.984 1 97.31 658 LEU B O 1
ATOM 11331 N N . GLN B 1 659 ? 20.578 50.469 23.594 1 97.38 659 GLN B N 1
ATOM 11332 C CA . GLN B 1 659 ? 21.344 51.5 24.266 1 97.38 659 GLN B CA 1
ATOM 11333 C C . GLN B 1 659 ? 20.656 52.875 24.125 1 97.38 659 GLN B C 1
ATOM 11335 O O . GLN B 1 659 ? 20.625 53.625 25.094 1 97.38 659 GLN B O 1
ATOM 11340 N N . THR B 1 660 ? 20.188 53.094 22.969 1 98.06 660 THR B N 1
ATOM 11341 C CA . THR B 1 660 ? 19.484 54.344 22.719 1 98.06 660 THR B CA 1
ATOM 11342 C C . THR B 1 660 ? 18.188 54.438 23.531 1 98.06 660 THR B C 1
ATOM 11344 O O . THR B 1 660 ? 17.859 55.469 24.094 1 98.06 660 THR B O 1
ATOM 11347 N N . TRP B 1 661 ? 17.469 53.406 23.578 1 98.38 661 TRP B N 1
ATOM 11348 C CA . TRP B 1 661 ? 16.234 53.375 24.344 1 98.38 661 TRP B CA 1
ATOM 11349 C C . TRP B 1 661 ? 16.5 53.531 25.844 1 98.38 661 TRP B C 1
ATOM 11351 O O . TRP B 1 661 ? 15.742 54.156 26.562 1 98.38 661 TRP B O 1
ATOM 11361 N N . ALA B 1 662 ? 17.625 52.938 26.297 1 98.19 662 ALA B N 1
ATOM 11362 C CA . ALA B 1 662 ? 18.047 53.156 27.688 1 98.19 662 ALA B CA 1
ATOM 11363 C C . ALA B 1 662 ? 18.375 54.625 27.938 1 98.19 662 ALA B C 1
ATOM 11365 O O . ALA B 1 662 ? 18.078 55.156 29.016 1 98.19 662 ALA B O 1
ATOM 11366 N N . ARG B 1 663 ? 19 55.188 26.969 1 98.19 663 ARG B N 1
ATOM 11367 C CA . ARG B 1 663 ? 19.312 56.625 27.062 1 98.19 663 ARG B CA 1
ATOM 11368 C C . ARG B 1 663 ? 18.047 57.438 27.219 1 98.19 663 ARG B C 1
ATOM 11370 O O . ARG B 1 663 ? 18 58.406 28 1 98.19 663 ARG B O 1
ATOM 11377 N N . ILE B 1 664 ? 17.047 57.156 26.516 1 98.56 664 ILE B N 1
ATOM 11378 C CA . ILE B 1 664 ? 15.758 57.844 26.609 1 98.56 664 ILE B CA 1
ATOM 11379 C C . ILE B 1 664 ? 15.18 57.656 28.016 1 98.56 664 ILE B C 1
ATOM 11381 O O . ILE B 1 664 ? 14.711 58.625 28.609 1 98.56 664 ILE B O 1
ATOM 11385 N N . LEU B 1 665 ? 15.242 56.469 28.547 1 98.19 665 LEU B N 1
ATOM 11386 C CA . LEU B 1 665 ? 14.688 56.156 29.875 1 98.19 665 LEU B CA 1
ATOM 11387 C C . LEU B 1 665 ? 15.453 56.906 30.953 1 98.19 665 LEU B C 1
ATOM 11389 O O . LEU B 1 665 ? 14.867 57.312 31.969 1 98.19 665 LEU B O 1
ATOM 11393 N N . ARG B 1 666 ? 16.688 57.062 30.766 1 97.69 666 ARG B N 1
ATOM 11394 C CA . ARG B 1 666 ? 17.484 57.844 31.719 1 97.69 666 ARG B CA 1
ATOM 11395 C C . ARG B 1 666 ? 17.156 59.312 31.656 1 97.69 666 ARG B C 1
ATOM 11397 O O . ARG B 1 666 ? 17.172 60 32.656 1 97.69 666 ARG B O 1
ATOM 11404 N N . ALA B 1 667 ? 16.844 59.75 30.453 1 97.81 667 ALA B N 1
ATOM 11405 C CA . ALA B 1 667 ? 16.5 61.156 30.25 1 97.81 667 ALA B CA 1
ATOM 11406 C C . ALA B 1 667 ? 15.117 61.469 30.812 1 97.81 667 ALA B C 1
ATOM 11408 O O . ALA B 1 667 ? 14.828 62.625 31.188 1 97.81 667 ALA B O 1
ATOM 11409 N N . VAL B 1 668 ? 14.297 60.5 30.875 1 97.62 668 VAL B N 1
ATOM 11410 C CA . VAL B 1 668 ? 12.977 60.594 31.469 1 97.62 668 VAL B CA 1
ATOM 11411 C C . VAL B 1 668 ? 12.852 59.625 32.625 1 97.62 668 VAL B C 1
ATOM 11413 O O . VAL B 1 668 ? 12.25 58.531 32.5 1 97.62 668 VAL B O 1
ATOM 11416 N N . PRO B 1 669 ? 13.203 59.938 33.781 1 94.56 669 PRO B N 1
ATOM 11417 C CA . PRO B 1 669 ? 13.391 59 34.875 1 94.56 669 PRO B CA 1
ATOM 11418 C C . PRO B 1 669 ? 12.086 58.344 35.312 1 94.56 669 PRO B C 1
ATOM 11420 O O . PRO B 1 669 ? 12.102 57.25 35.906 1 94.56 669 PRO B O 1
ATOM 11423 N N . SER B 1 670 ? 11.023 58.938 35.031 1 93.62 670 SER B N 1
ATOM 11424 C CA . SER B 1 670 ? 9.75 58.375 35.469 1 93.62 670 SER B CA 1
ATOM 11425 C C . SER B 1 670 ? 9.164 57.438 34.438 1 93.62 670 SER B C 1
ATOM 11427 O O . SER B 1 670 ? 8.219 56.688 34.719 1 93.62 670 SER B O 1
ATOM 11429 N N . ALA B 1 671 ? 9.734 57.406 33.281 1 96.69 671 ALA B N 1
ATOM 11430 C CA . ALA B 1 671 ? 9.164 56.656 32.156 1 96.69 671 ALA B CA 1
ATOM 11431 C C . ALA B 1 671 ? 9.438 55.156 32.281 1 96.69 671 ALA B C 1
ATOM 11433 O O . ALA B 1 671 ? 10.352 54.75 33 1 96.69 671 ALA B O 1
ATOM 11434 N N . ARG B 1 672 ? 8.602 54.312 31.641 1 96.25 672 ARG B N 1
ATOM 11435 C CA . ARG B 1 672 ? 8.758 52.875 31.594 1 96.25 672 ARG B CA 1
ATOM 11436 C C . ARG B 1 672 ? 8.852 52.375 30.141 1 96.25 672 ARG B C 1
ATOM 11438 O O . ARG B 1 672 ? 8.586 53.156 29.203 1 96.25 672 ARG B O 1
ATOM 11445 N N . LEU B 1 673 ? 9.297 51.094 30.016 1 97.62 673 LEU B N 1
ATOM 11446 C CA . LEU B 1 673 ? 9.43 50.469 28.703 1 97.62 673 LEU B CA 1
ATOM 11447 C C . LEU B 1 673 ? 8.766 49.125 28.672 1 97.62 673 LEU B C 1
ATOM 11449 O O . LEU B 1 673 ? 8.969 48.312 29.578 1 97.62 673 LEU B O 1
ATOM 11453 N N . VAL B 1 674 ? 7.922 48.938 27.656 1 95.94 674 VAL B N 1
ATOM 11454 C CA . VAL B 1 674 ? 7.281 47.656 27.453 1 95.94 674 VAL B CA 1
ATOM 11455 C C . VAL B 1 674 ? 7.809 47 26.156 1 95.94 674 VAL B C 1
ATOM 11457 O O . VAL B 1 674 ? 7.758 47.625 25.094 1 95.94 674 VAL B O 1
ATOM 11460 N N . LEU B 1 675 ? 8.352 45.844 26.266 1 96.88 675 LEU B N 1
ATOM 11461 C CA . LEU B 1 675 ? 8.719 45.031 25.125 1 96.88 675 LEU B CA 1
ATOM 11462 C C . LEU B 1 675 ? 7.895 43.75 25.078 1 96.88 675 LEU B C 1
ATOM 11464 O O . LEU B 1 675 ? 7.598 43.156 26.125 1 96.88 675 LEU B O 1
ATOM 11468 N N . LYS B 1 676 ? 7.527 43.344 23.891 1 95.19 676 LYS B N 1
ATOM 11469 C CA . LYS B 1 676 ? 6.707 42.156 23.75 1 95.19 676 LYS B CA 1
ATOM 11470 C C . LYS B 1 676 ? 7.23 41.25 22.625 1 95.19 676 LYS B C 1
ATOM 11472 O O . LYS B 1 676 ? 7.375 41.688 21.484 1 95.19 676 LYS B O 1
ATOM 11477 N N . ASN B 1 677 ? 7.48 40 23 1 93.69 677 ASN B N 1
ATOM 11478 C CA . ASN B 1 677 ? 7.953 39.031 22.031 1 93.69 677 ASN B CA 1
ATOM 11479 C C . ASN B 1 677 ? 7.809 37.594 22.547 1 93.69 677 ASN B C 1
ATOM 11481 O O . ASN B 1 677 ? 7.781 37.375 23.75 1 93.69 677 ASN B O 1
ATOM 11485 N N . LYS B 1 678 ? 7.871 36.688 21.609 1 90.56 678 LYS B N 1
ATOM 11486 C CA . LYS B 1 678 ? 7.668 35.25 21.891 1 90.56 678 LYS B CA 1
ATOM 11487 C C . LYS B 1 678 ? 8.727 34.75 22.859 1 90.56 678 LYS B C 1
ATOM 11489 O O . LYS B 1 678 ? 8.414 34.031 23.812 1 90.56 678 LYS B O 1
ATOM 11494 N N . PRO B 1 679 ? 10.023 35.031 22.75 1 91.38 679 PRO B N 1
ATOM 11495 C CA . PRO B 1 679 ? 11.055 34.438 23.609 1 91.38 679 PRO B CA 1
ATOM 11496 C C . PRO B 1 679 ? 10.93 34.875 25.062 1 91.38 679 PRO B C 1
ATOM 11498 O O . PRO B 1 679 ? 11.547 34.281 25.953 1 91.38 679 PRO B O 1
ATOM 11501 N N . PHE B 1 680 ? 10.133 35.906 25.312 1 92.62 680 PHE B N 1
ATOM 11502 C CA . PHE B 1 680 ? 9.969 36.375 26.672 1 92.62 680 PHE B CA 1
ATOM 11503 C C . PHE B 1 680 ? 9.102 35.406 27.484 1 92.62 680 PHE B C 1
ATOM 11505 O O . PHE B 1 680 ? 8.906 35.625 28.688 1 92.62 680 PHE B O 1
ATOM 11512 N N . ALA B 1 681 ? 8.609 34.375 26.844 1 88.5 681 ALA B N 1
ATOM 11513 C CA . ALA B 1 681 ? 7.992 33.281 27.578 1 88.5 681 ALA B CA 1
ATOM 11514 C C . ALA B 1 681 ? 9.031 32.531 28.422 1 88.5 681 ALA B C 1
ATOM 11516 O O . ALA B 1 681 ? 8.68 31.844 29.391 1 88.5 681 ALA B O 1
ATOM 11517 N N . CYS B 1 682 ? 10.281 32.719 28.078 1 91.06 682 CYS B N 1
ATOM 11518 C CA . CYS B 1 682 ? 11.391 32.031 28.734 1 91.06 682 CYS B CA 1
ATOM 11519 C C . CYS B 1 682 ? 12.039 32.938 29.766 1 91.06 682 CYS B C 1
ATOM 11521 O O . CYS B 1 682 ? 12.484 34.031 29.453 1 91.06 682 CYS B O 1
ATOM 11523 N N . ASP B 1 683 ? 12.156 32.406 30.953 1 91.81 683 ASP B N 1
ATOM 11524 C CA . ASP B 1 683 ? 12.672 33.188 32.062 1 91.81 683 ASP B CA 1
ATOM 11525 C C . ASP B 1 683 ? 14.125 33.594 31.828 1 91.81 683 ASP B C 1
ATOM 11527 O O . ASP B 1 683 ? 14.5 34.75 32.031 1 91.81 683 ASP B O 1
ATOM 11531 N N . PRO B 1 684 ? 14.875 32.719 31.391 1 91.31 684 PRO B N 1
ATOM 11532 C CA . PRO B 1 684 ? 16.266 33.094 31.156 1 91.31 684 PRO B CA 1
ATOM 11533 C C . PRO B 1 684 ? 16.406 34.25 30.172 1 91.31 684 PRO B C 1
ATOM 11535 O O . PRO B 1 684 ? 17.297 35.094 30.312 1 91.31 684 PRO B O 1
ATOM 11538 N N . VAL B 1 685 ? 15.602 34.344 29.219 1 92.81 685 VAL B N 1
ATOM 11539 C CA . VAL B 1 685 ? 15.664 35.406 28.234 1 92.81 685 VAL B CA 1
ATOM 11540 C C . VAL B 1 685 ? 15.25 36.719 28.875 1 92.81 685 VAL B C 1
ATOM 11542 O O . VAL B 1 685 ? 15.883 37.75 28.641 1 92.81 685 VAL B O 1
ATOM 11545 N N . ARG B 1 686 ? 14.219 36.688 29.625 1 95.06 686 ARG B N 1
ATOM 11546 C CA . ARG B 1 686 ? 13.805 37.875 30.359 1 95.06 686 ARG B CA 1
ATOM 11547 C C . ARG B 1 686 ? 14.922 38.406 31.25 1 95.06 686 ARG B C 1
ATOM 11549 O O . ARG B 1 686 ? 15.211 39.594 31.281 1 95.06 686 ARG B O 1
ATOM 11556 N N . GLN B 1 687 ? 15.562 37.469 31.969 1 95.56 687 GLN B N 1
ATOM 11557 C CA . GLN B 1 687 ? 16.656 37.844 32.875 1 95.56 687 GLN B CA 1
ATOM 11558 C C . GLN B 1 687 ? 17.781 38.531 32.094 1 95.56 687 GLN B C 1
ATOM 11560 O O . GLN B 1 687 ? 18.359 39.5 32.562 1 95.56 687 GLN B O 1
ATOM 11565 N N . ARG B 1 688 ? 18.031 38.031 31.031 1 94.25 688 ARG B N 1
ATOM 11566 C CA . ARG B 1 688 ? 19.094 38.594 30.219 1 94.25 688 ARG B CA 1
ATOM 11567 C C . ARG B 1 688 ? 18.781 40.031 29.812 1 94.25 688 ARG B C 1
ATOM 11569 O O . ARG B 1 688 ? 19.656 40.875 29.859 1 94.25 688 ARG B O 1
ATOM 11576 N N . TYR B 1 689 ? 17.625 40.344 29.406 1 96 689 TYR B N 1
ATOM 11577 C CA . TYR B 1 689 ? 17.234 41.656 28.984 1 96 689 TYR B CA 1
ATOM 11578 C C . TYR B 1 689 ? 17.188 42.625 30.156 1 96 689 TYR B C 1
ATOM 11580 O O . TYR B 1 689 ? 17.594 43.781 30.047 1 96 689 TYR B O 1
ATOM 11588 N N . TRP B 1 690 ? 16.703 42.125 31.281 1 96.94 690 TRP B N 1
ATOM 11589 C CA . TRP B 1 690 ? 16.719 42.969 32.5 1 96.94 690 TRP B CA 1
ATOM 11590 C C . TRP B 1 690 ? 18.141 43.344 32.875 1 96.94 690 TRP B C 1
ATOM 11592 O O . TRP B 1 690 ? 18.422 44.5 33.219 1 96.94 690 TRP B O 1
ATOM 11602 N N . GLN B 1 691 ? 18.984 42.344 32.812 1 96.81 691 GLN B N 1
ATOM 11603 C CA . GLN B 1 691 ? 20.375 42.594 33.156 1 96.81 691 GLN B CA 1
ATOM 11604 C C . GLN B 1 691 ? 21 43.594 32.188 1 96.81 691 GLN B C 1
ATOM 11606 O O . GLN B 1 691 ? 21.812 44.438 32.594 1 96.81 691 GLN B O 1
ATOM 11611 N N . LEU B 1 692 ? 20.672 43.469 31 1 96.44 692 LEU B N 1
ATOM 11612 C CA . LEU B 1 692 ? 21.172 44.375 29.984 1 96.44 692 LEU B CA 1
ATOM 11613 C C . LEU B 1 692 ? 20.766 45.812 30.312 1 96.44 692 LEU B C 1
ATOM 11615 O O . LEU B 1 692 ? 21.609 46.719 30.312 1 96.44 692 LEU B O 1
ATOM 11619 N N . PHE B 1 693 ? 19.516 46.094 30.578 1 97.5 693 PHE B N 1
ATOM 11620 C CA . PHE B 1 693 ? 19.031 47.438 30.875 1 97.5 693 PHE B CA 1
ATOM 11621 C C . PHE B 1 693 ? 19.625 47.938 32.188 1 97.5 693 PHE B C 1
ATOM 11623 O O . PHE B 1 693 ? 19.953 49.125 32.312 1 97.5 693 PHE B O 1
ATOM 11630 N N . GLU B 1 694 ? 19.75 47 33.125 1 97.56 694 GLU B N 1
ATOM 11631 C CA . GLU B 1 694 ? 20.391 47.406 34.375 1 97.56 694 GLU B CA 1
ATOM 11632 C C . GLU B 1 694 ? 21.828 47.844 34.125 1 97.56 694 GLU B C 1
ATOM 11634 O O . GLU B 1 694 ? 22.281 48.844 34.75 1 97.56 694 GLU B O 1
ATOM 11639 N N . GLY B 1 695 ? 22.484 47.125 33.344 1 97.31 695 GLY B N 1
ATOM 11640 C CA . GLY B 1 695 ? 23.828 47.531 32.969 1 97.31 695 GLY B CA 1
ATOM 11641 C C . GLY B 1 695 ? 23.906 48.875 32.281 1 97.31 695 GLY B C 1
ATOM 11642 O O . GLY B 1 695 ? 24.938 49.531 32.312 1 97.31 695 GLY B O 1
ATOM 11643 N N . LEU B 1 696 ? 22.766 49.281 31.719 1 97.31 696 LEU B N 1
ATOM 11644 C CA . LEU B 1 696 ? 22.703 50.562 31 1 97.31 696 LEU B CA 1
ATOM 11645 C C . LEU B 1 696 ? 22.125 51.656 31.891 1 97.31 696 LEU B C 1
ATOM 11647 O O . LEU B 1 696 ? 21.844 52.75 31.422 1 97.31 696 LEU B O 1
ATOM 11651 N N . GLY B 1 697 ? 21.828 51.312 33.094 1 96.81 697 GLY B N 1
ATOM 11652 C CA . GLY B 1 697 ? 21.422 52.312 34.062 1 96.81 697 GLY B CA 1
ATOM 11653 C C . GLY B 1 697 ? 19.922 52.406 34.25 1 96.81 697 GLY B C 1
ATOM 11654 O O . GLY B 1 697 ? 19.406 53.375 34.781 1 96.81 697 GLY B O 1
ATOM 11655 N N . VAL B 1 698 ? 19.203 51.469 33.781 1 97.69 698 VAL B N 1
ATOM 11656 C CA . VAL B 1 698 ? 17.75 51.469 33.906 1 97.69 698 VAL B CA 1
ATOM 11657 C C . VAL B 1 698 ? 17.328 50.344 34.875 1 97.69 698 VAL B C 1
ATOM 11659 O O . VAL B 1 698 ? 17.672 49.188 34.656 1 97.69 698 VAL B O 1
ATOM 11662 N N . LYS B 1 699 ? 16.578 50.688 35.844 1 95.88 699 LYS B N 1
ATOM 11663 C CA . LYS B 1 699 ? 16.141 49.688 36.844 1 95.88 699 LYS B CA 1
ATOM 11664 C C . LYS B 1 699 ? 15.172 48.688 36.219 1 95.88 699 LYS B C 1
ATOM 11666 O O . LYS B 1 699 ? 14.352 49.062 35.375 1 95.88 699 LYS B O 1
ATOM 11671 N N . ARG B 1 700 ? 15.172 47.5 36.688 1 93.56 700 ARG B N 1
ATOM 11672 C CA . ARG B 1 700 ? 14.422 46.375 36.156 1 93.56 700 ARG B CA 1
ATOM 11673 C C . ARG B 1 700 ? 12.914 46.656 36.219 1 93.56 700 ARG B C 1
ATOM 11675 O O . ARG B 1 700 ? 12.164 46.188 35.344 1 93.56 700 ARG B O 1
ATOM 11682 N N . HIS B 1 701 ? 12.523 47.312 37.25 1 91 701 HIS B N 1
ATOM 11683 C CA . HIS B 1 701 ? 11.094 47.5 37.469 1 91 701 HIS B CA 1
ATOM 11684 C C . HIS B 1 701 ? 10.508 48.469 36.438 1 91 701 HIS B C 1
ATOM 11686 O O . HIS B 1 701 ? 9.289 48.562 36.281 1 91 701 HIS B O 1
ATOM 11692 N N . ARG B 1 702 ? 11.305 49.188 35.688 1 95.12 702 ARG B N 1
ATOM 11693 C CA . ARG B 1 702 ? 10.852 50.156 34.688 1 95.12 702 ARG B CA 1
ATOM 11694 C C . ARG B 1 702 ? 10.68 49.531 33.312 1 95.12 702 ARG B C 1
ATOM 11696 O O . ARG B 1 702 ? 10.219 50.156 32.375 1 95.12 702 ARG B O 1
ATOM 11703 N N . VAL B 1 703 ? 11.062 48.188 33.25 1 96.31 703 VAL B N 1
ATOM 11704 C CA . VAL B 1 703 ? 11 47.5 31.984 1 96.31 703 VAL B CA 1
ATOM 11705 C C . VAL B 1 703 ? 10.086 46.281 32.094 1 96.31 703 VAL B C 1
ATOM 11707 O O . VAL B 1 703 ? 10.367 45.344 32.844 1 96.31 703 VAL B O 1
ATOM 11710 N N . ASP B 1 704 ? 9.023 46.281 31.328 1 92.75 704 ASP B N 1
ATOM 11711 C CA . ASP B 1 704 ? 8.102 45.156 31.266 1 92.75 704 ASP B CA 1
ATOM 11712 C C . ASP B 1 704 ? 8.359 44.312 30.016 1 92.75 704 ASP B C 1
ATOM 11714 O O . ASP B 1 704 ? 8.375 44.844 28.906 1 92.75 704 ASP B O 1
ATOM 11718 N N . LEU B 1 705 ? 8.562 43.062 30.25 1 94.5 705 LEU B N 1
ATOM 11719 C CA . LEU B 1 705 ? 8.797 42.125 29.156 1 94.5 705 LEU B CA 1
ATOM 11720 C C . LEU B 1 705 ? 7.641 41.125 29.031 1 94.5 705 LEU B C 1
ATOM 11722 O O . LEU B 1 705 ? 7.512 40.219 29.844 1 94.5 705 LEU B O 1
ATOM 11726 N N . LEU B 1 706 ? 6.84 41.25 27.891 1 91.12 706 LEU B N 1
ATOM 11727 C CA . LEU B 1 706 ? 5.609 40.469 27.734 1 91.12 706 LEU B CA 1
ATOM 11728 C C . LEU B 1 706 ? 5.781 39.375 26.688 1 91.12 706 LEU B C 1
ATOM 11730 O O . LEU B 1 706 ? 6.371 39.625 25.625 1 91.12 706 LEU B O 1
ATOM 11734 N N . PRO B 1 707 ? 5.277 38.188 27 1 90.19 707 PRO B N 1
ATOM 11735 C CA . PRO B 1 707 ? 5.191 37.156 25.953 1 90.19 707 PRO B CA 1
ATOM 11736 C C . PRO B 1 707 ? 4.066 37.406 24.969 1 90.19 707 PRO B C 1
ATOM 11738 O O . PRO B 1 707 ? 3.354 38.406 25.078 1 90.19 707 PRO B O 1
ATOM 11741 N N . LEU B 1 708 ? 3.896 36.594 24.031 1 88.69 708 LEU B N 1
ATOM 11742 C CA . LEU B 1 708 ? 2.844 36.75 23.047 1 88.69 708 LEU B CA 1
ATOM 11743 C C . LEU B 1 708 ? 1.466 36.594 23.672 1 88.69 708 LEU B C 1
ATOM 11745 O O . LEU B 1 708 ? 1.298 35.812 24.625 1 88.69 708 LEU B O 1
ATOM 11749 N N . ALA B 1 709 ? 0.583 37.344 23.078 1 86.75 709 ALA B N 1
ATOM 11750 C CA . ALA B 1 709 ? -0.803 37.25 23.531 1 86.75 709 ALA B CA 1
ATOM 11751 C C . ALA B 1 709 ? -1.479 36 22.953 1 86.75 709 ALA B C 1
ATOM 11753 O O . ALA B 1 709 ? -1.012 35.438 21.969 1 86.75 709 ALA B O 1
ATOM 11754 N N . ILE B 1 710 ? -2.582 35.656 23.547 1 79.12 710 ILE B N 1
ATOM 11755 C CA . ILE B 1 710 ? -3.299 34.438 23.188 1 79.12 710 ILE B CA 1
ATOM 11756 C C . ILE B 1 710 ? -4.02 34.625 21.859 1 79.12 710 ILE B C 1
ATOM 11758 O O . ILE B 1 710 ? -4.035 33.719 21 1 79.12 710 ILE B O 1
ATOM 11762 N N . SER B 1 711 ? -4.594 35.812 21.688 1 85.31 711 SER B N 1
ATOM 11763 C CA . SER B 1 711 ? -5.332 36.125 20.469 1 85.31 711 SER B CA 1
ATOM 11764 C C . SER B 1 711 ? -4.863 37.438 19.844 1 85.31 711 SER B C 1
ATOM 11766 O O . SER B 1 711 ? -4.195 38.219 20.516 1 85.31 711 SER B O 1
ATOM 11768 N N . ASN B 1 712 ? -5.188 37.531 18.641 1 87.94 712 ASN B N 1
ATOM 11769 C CA . ASN B 1 712 ? -4.855 38.781 17.953 1 87.94 712 ASN B CA 1
ATOM 11770 C C . ASN B 1 712 ? -5.551 40 18.594 1 87.94 712 ASN B C 1
ATOM 11772 O O . ASN B 1 712 ? -4.984 41.062 18.672 1 87.94 712 ASN B O 1
ATOM 11776 N N . ARG B 1 713 ? -6.715 39.781 19.031 1 88.56 713 ARG B N 1
ATOM 11777 C CA . ARG B 1 713 ? -7.445 40.844 19.703 1 88.56 713 ARG B CA 1
ATOM 11778 C C . ARG B 1 713 ? -6.75 41.25 20.984 1 88.56 713 ARG B C 1
ATOM 11780 O O . ARG B 1 713 ? -6.637 42.438 21.281 1 88.56 713 ARG B O 1
ATOM 11787 N N . ASP B 1 714 ? -6.293 40.25 21.688 1 89 714 ASP B N 1
ATOM 11788 C CA . ASP B 1 714 ? -5.539 40.531 22.906 1 89 714 ASP B CA 1
ATOM 11789 C C . ASP B 1 714 ? -4.246 41.281 22.594 1 89 714 ASP B C 1
ATOM 11791 O O . ASP B 1 714 ? -3.859 42.188 23.328 1 89 714 ASP B O 1
ATOM 11795 N N . HIS B 1 715 ? -3.664 40.844 21.578 1 92 715 HIS B N 1
ATOM 11796 C CA . HIS B 1 715 ? -2.438 41.5 21.125 1 92 715 HIS B CA 1
ATOM 11797 C C . HIS B 1 715 ? -2.67 42.969 20.828 1 92 715 HIS B C 1
ATOM 11799 O O . HIS B 1 715 ? -1.913 43.844 21.297 1 92 715 HIS B O 1
ATOM 11805 N N . MET B 1 716 ? -3.697 43.281 20.141 1 94 716 MET B N 1
ATOM 11806 C CA . MET B 1 716 ? -4.016 44.656 19.781 1 94 716 MET B CA 1
ATOM 11807 C C . MET B 1 716 ? -4.402 45.469 21.016 1 94 716 MET B C 1
ATOM 11809 O O . MET B 1 716 ? -4.051 46.656 21.125 1 94 716 MET B O 1
ATOM 11813 N N . ALA B 1 717 ? -5.039 44.844 21.938 1 91.62 717 ALA B N 1
ATOM 11814 C CA . ALA B 1 717 ? -5.469 45.531 23.156 1 91.62 717 ALA B CA 1
ATOM 11815 C C . ALA B 1 717 ? -4.273 45.938 24.016 1 91.62 717 ALA B C 1
ATOM 11817 O O . ALA B 1 717 ? -4.324 46.938 24.734 1 91.62 717 ALA B O 1
ATOM 11818 N N . GLN B 1 718 ? -3.26 45.25 23.875 1 92.19 718 GLN B N 1
ATOM 11819 C CA . GLN B 1 718 ? -2.082 45.5 24.703 1 92.19 718 GLN B CA 1
ATOM 11820 C C . GLN B 1 718 ? -1.395 46.812 24.328 1 92.19 718 GLN B C 1
ATOM 11822 O O . GLN B 1 718 ? -0.599 47.344 25.094 1 92.19 718 GLN B O 1
ATOM 11827 N N . TYR B 1 719 ? -1.662 47.312 23.203 1 94.75 719 TYR B N 1
ATOM 11828 C CA . TYR B 1 719 ? -1.165 48.625 22.859 1 94.75 719 TYR B CA 1
ATOM 11829 C C . TYR B 1 719 ? -1.728 49.688 23.812 1 94.75 719 TYR B C 1
ATOM 11831 O O . TYR B 1 719 ? -1.198 50.781 23.891 1 94.75 719 TYR B O 1
ATOM 11839 N N . GLY B 1 720 ? -2.748 49.344 24.5 1 91.19 720 GLY B N 1
ATOM 11840 C CA . GLY B 1 720 ? -3.32 50.219 25.5 1 91.19 720 GLY B CA 1
ATOM 11841 C C . GLY B 1 720 ? -2.385 50.469 26.672 1 91.19 720 GLY B C 1
ATOM 11842 O O . GLY B 1 720 ? -2.594 51.406 27.438 1 91.19 720 GLY B O 1
ATOM 11843 N N . LEU B 1 721 ? -1.334 49.719 26.734 1 89.62 721 LEU B N 1
ATOM 11844 C CA . LEU B 1 721 ? -0.361 49.875 27.812 1 89.62 721 LEU B CA 1
ATOM 11845 C C . LEU B 1 721 ? 0.726 50.875 27.406 1 89.62 721 LEU B C 1
ATOM 11847 O O . LEU B 1 721 ? 1.494 51.312 28.266 1 89.62 721 LEU B O 1
ATOM 11851 N N . VAL B 1 722 ? 0.755 51.25 26.141 1 95.31 722 VAL B N 1
ATOM 11852 C CA . VAL B 1 722 ? 1.884 52 25.594 1 95.31 722 VAL B CA 1
ATOM 11853 C C . VAL B 1 722 ? 1.433 53.406 25.203 1 95.31 722 VAL B C 1
ATOM 11855 O O . VAL B 1 722 ? 0.347 53.594 24.656 1 95.31 722 VAL B O 1
ATOM 11858 N N . ASP B 1 723 ? 2.299 54.344 25.5 1 96.88 723 ASP B N 1
ATOM 11859 C CA . ASP B 1 723 ? 1.995 55.719 25.125 1 96.88 723 ASP B CA 1
ATOM 11860 C C . ASP B 1 723 ? 2.727 56.125 23.844 1 96.88 723 ASP B C 1
ATOM 11862 O O . ASP B 1 723 ? 2.18 56.844 23 1 96.88 723 ASP B O 1
ATOM 11866 N N . ILE B 1 724 ? 3.938 55.719 23.75 1 98.44 724 ILE B N 1
ATOM 11867 C CA . ILE B 1 724 ? 4.785 56.062 22.625 1 98.44 724 ILE B CA 1
ATOM 11868 C C . ILE B 1 724 ? 5.492 54.812 22.109 1 98.44 724 ILE B C 1
ATOM 11870 O O . ILE B 1 724 ? 6.172 54.125 22.875 1 98.44 724 ILE B O 1
ATOM 11874 N N . GLY B 1 725 ? 5.23 54.531 20.828 1 98.38 725 GLY B N 1
ATOM 11875 C CA . GLY B 1 725 ? 5.957 53.406 20.219 1 98.38 725 GLY B CA 1
ATOM 11876 C C . GLY B 1 725 ? 7.352 53.812 19.766 1 98.38 725 GLY B C 1
ATOM 11877 O O . GLY B 1 725 ? 7.562 54.938 19.281 1 98.38 725 GLY B O 1
ATOM 11878 N N . LEU B 1 726 ? 8.32 52.875 19.859 1 98.38 726 LEU B N 1
ATOM 11879 C CA . LEU B 1 726 ? 9.688 53.094 19.406 1 98.38 726 LEU B CA 1
ATOM 11880 C C . LEU B 1 726 ? 10.047 52.125 18.297 1 98.38 726 LEU B C 1
ATOM 11882 O O . LEU B 1 726 ? 9.969 50.906 18.484 1 98.38 726 LEU B O 1
ATOM 11886 N N . ASP B 1 727 ? 10.422 52.625 17.172 1 97.69 727 ASP B N 1
ATOM 11887 C CA . ASP B 1 727 ? 10.844 51.812 16.031 1 97.69 727 ASP B CA 1
ATOM 11888 C C . ASP B 1 727 ? 12.336 51.531 16.094 1 97.69 727 ASP B C 1
ATOM 11890 O O . ASP B 1 727 ? 13.133 52.406 16.438 1 97.69 727 ASP B O 1
ATOM 11894 N N . PRO B 1 728 ? 12.664 50.312 15.781 1 97.38 728 PRO B N 1
ATOM 11895 C CA . PRO B 1 728 ? 14.086 49.969 15.719 1 97.38 728 PRO B CA 1
ATOM 11896 C C . PRO B 1 728 ? 14.719 50.312 14.375 1 97.38 728 PRO B C 1
ATOM 11898 O O . PRO B 1 728 ? 14.023 50.781 13.461 1 97.38 728 PRO B O 1
ATOM 11901 N N . TRP B 1 729 ? 16.031 50.219 14.227 1 95.94 729 TRP B N 1
ATOM 11902 C CA . TRP B 1 729 ? 16.844 50.406 13.023 1 95.94 729 TRP B CA 1
ATOM 11903 C C . TRP B 1 729 ? 18.062 49.5 13.055 1 95.94 729 TRP B C 1
ATOM 11905 O O . TRP B 1 729 ? 18.5 49.062 14.125 1 95.94 729 TRP B O 1
ATOM 11915 N N . PRO B 1 730 ? 18.625 49.062 11.93 1 95.62 730 PRO B N 1
ATOM 11916 C CA . PRO B 1 730 ? 18.328 49.562 10.578 1 95.62 730 PRO B CA 1
ATOM 11917 C C . PRO B 1 730 ? 17.094 48.875 9.977 1 95.62 730 PRO B C 1
ATOM 11919 O O . PRO B 1 730 ? 16.734 49.156 8.828 1 95.62 730 PRO B O 1
ATOM 11922 N N . TYR B 1 731 ? 16.531 47.969 10.688 1 96.38 731 TYR B N 1
ATOM 11923 C CA . TYR B 1 731 ? 15.305 47.281 10.273 1 96.38 731 TYR B CA 1
ATOM 11924 C C . TYR B 1 731 ? 14.102 47.812 11.055 1 96.38 731 TYR B C 1
ATOM 11926 O O . TYR B 1 731 ? 13.844 47.375 12.18 1 96.38 731 TYR B O 1
ATOM 11934 N N . ALA B 1 732 ? 13.336 48.625 10.453 1 96.69 732 ALA B N 1
ATOM 11935 C CA . ALA B 1 732 ? 12.211 49.281 11.109 1 96.69 732 ALA B CA 1
ATOM 11936 C C . ALA B 1 732 ? 10.984 48.406 11.133 1 96.69 732 ALA B C 1
ATOM 11938 O O . ALA B 1 732 ? 10.969 47.344 10.5 1 96.69 732 ALA B O 1
ATOM 11939 N N . GLY B 1 733 ? 10 48.781 11.914 1 96.19 733 GLY B N 1
ATOM 11940 C CA . GLY B 1 733 ? 8.727 48.062 11.93 1 96.19 733 GLY B CA 1
ATOM 11941 C C . GLY B 1 733 ? 7.875 48.344 10.703 1 96.19 733 GLY B C 1
ATOM 11942 O O . GLY B 1 733 ? 8.055 49.344 10.031 1 96.19 733 GLY B O 1
ATOM 11943 N N . THR B 1 734 ? 7.078 47.406 10.383 1 96.81 734 THR B N 1
ATOM 11944 C CA . THR B 1 734 ? 6.082 47.562 9.328 1 96.81 734 THR B CA 1
ATOM 11945 C C . THR B 1 734 ? 4.676 47.312 9.875 1 96.81 734 THR B C 1
ATOM 11947 O O . THR B 1 734 ? 4.012 48.25 10.312 1 96.81 734 THR B O 1
ATOM 11950 N N . THR B 1 735 ? 4.375 46 10.086 1 96 735 THR B N 1
ATOM 11951 C CA . THR B 1 735 ? 3.064 45.656 10.633 1 96 735 THR B CA 1
ATOM 11952 C C . THR B 1 735 ? 2.92 46.188 12.055 1 96 735 THR B C 1
ATOM 11954 O O . THR B 1 735 ? 1.863 46.719 12.43 1 96 735 THR B O 1
ATOM 11957 N N . THR B 1 736 ? 3.971 46.062 12.805 1 96.44 736 THR B N 1
ATOM 11958 C CA . THR B 1 736 ? 3.957 46.531 14.18 1 96.44 736 THR B CA 1
ATOM 11959 C C . THR B 1 736 ? 3.711 48.031 14.242 1 96.44 736 THR B C 1
ATOM 11961 O O . THR B 1 736 ? 2.957 48.5 15.094 1 96.44 736 THR B O 1
ATOM 11964 N N . THR B 1 737 ? 4.332 48.75 13.375 1 97.62 737 THR B N 1
ATOM 11965 C CA . THR B 1 737 ? 4.156 50.188 13.328 1 97.62 737 THR B CA 1
ATOM 11966 C C . THR B 1 737 ? 2.73 50.531 12.914 1 97.62 737 THR B C 1
ATOM 11968 O O . THR B 1 737 ? 2.102 51.406 13.523 1 97.62 737 THR B O 1
ATOM 11971 N N . ALA B 1 738 ? 2.262 49.906 11.914 1 97.38 738 ALA B N 1
ATOM 11972 C CA . ALA B 1 738 ? 0.89 50.125 11.469 1 97.38 738 ALA B CA 1
ATOM 11973 C C . ALA B 1 738 ? -0.11 49.812 12.578 1 97.38 738 ALA B C 1
ATOM 11975 O O . ALA B 1 738 ? -1.084 50.531 12.773 1 97.38 738 ALA B O 1
ATOM 11976 N N . GLU B 1 739 ? 0.133 48.781 13.297 1 97.06 739 GLU B N 1
ATOM 11977 C CA . GLU B 1 739 ? -0.734 48.375 14.398 1 97.06 739 GLU B CA 1
ATOM 11978 C C . GLU B 1 739 ? -0.711 49.406 15.531 1 97.06 739 GLU B C 1
ATOM 11980 O O . GLU B 1 739 ? -1.755 49.75 16.094 1 97.06 739 GLU B O 1
ATOM 11985 N N . ALA B 1 740 ? 0.448 49.812 15.844 1 97.75 740 ALA B N 1
ATOM 11986 C CA . ALA B 1 740 ? 0.568 50.844 16.875 1 97.75 740 ALA B CA 1
ATOM 11987 C C . ALA B 1 740 ? -0.222 52.094 16.516 1 97.75 740 ALA B C 1
ATOM 11989 O O . ALA B 1 740 ? -0.992 52.625 17.328 1 97.75 740 ALA B O 1
ATOM 11990 N N . LEU B 1 741 ? -0.073 52.531 15.297 1 98.19 741 LEU B N 1
ATOM 11991 C CA . LEU B 1 741 ? -0.733 53.75 14.828 1 98.19 741 LEU B CA 1
ATOM 11992 C C . LEU B 1 741 ? -2.25 53.594 14.875 1 98.19 741 LEU B C 1
ATOM 11994 O O . LEU B 1 741 ? -2.953 54.469 15.391 1 98.19 741 LEU B O 1
ATOM 11998 N N . VAL B 1 742 ? -2.709 52.531 14.398 1 97.81 742 VAL B N 1
ATOM 11999 C CA . VAL B 1 742 ? -4.152 52.344 14.312 1 97.81 742 VAL B CA 1
ATOM 12000 C C . VAL B 1 742 ? -4.738 52.188 15.711 1 97.81 742 VAL B C 1
ATOM 12002 O O . VAL B 1 742 ? -5.906 52.5 15.945 1 97.81 742 VAL B O 1
ATOM 12005 N N . MET B 1 743 ? -3.91 51.781 16.641 1 97.25 743 MET B N 1
ATOM 12006 C CA . MET B 1 743 ? -4.371 51.625 18.016 1 97.25 743 MET B CA 1
ATOM 12007 C C . MET B 1 743 ? -4.129 52.906 18.812 1 97.25 743 MET B C 1
ATOM 12009 O O . MET B 1 743 ? -4.281 52.906 20.047 1 97.25 743 MET B O 1
ATOM 12013 N N . GLY B 1 744 ? -3.717 53.875 18.188 1 97.44 744 GLY B N 1
ATOM 12014 C CA . GLY B 1 744 ? -3.631 55.188 18.812 1 97.44 744 GLY B CA 1
ATOM 12015 C C . GLY B 1 744 ? -2.271 55.469 19.422 1 97.44 744 GLY B C 1
ATOM 12016 O O . GLY B 1 744 ? -2.109 56.438 20.172 1 97.44 744 GLY B O 1
ATOM 12017 N N . VAL B 1 745 ? -1.349 54.719 19.141 1 98.12 745 VAL B N 1
ATOM 12018 C CA . VAL B 1 745 ? -0.014 54.875 19.703 1 98.12 745 VAL B CA 1
ATOM 12019 C C . VAL B 1 745 ? 0.918 55.469 18.656 1 98.12 745 VAL B C 1
ATOM 12021 O O . VAL B 1 745 ? 1.308 54.781 17.703 1 98.12 745 VAL B O 1
ATOM 12024 N N . PRO B 1 746 ? 1.297 56.719 18.781 1 98 746 PRO B N 1
ATOM 12025 C CA . PRO B 1 746 ? 2.279 57.25 17.828 1 98 746 PRO B CA 1
ATOM 12026 C C . PRO B 1 746 ? 3.629 56.531 17.922 1 98 746 PRO B C 1
ATOM 12028 O O . PRO B 1 746 ? 4.055 56.156 19.016 1 98 746 PRO B O 1
ATOM 12031 N N . CYS B 1 747 ? 4.301 56.406 16.797 1 98 747 CYS B N 1
ATOM 12032 C CA . CYS B 1 747 ? 5.562 55.688 16.734 1 98 747 CYS B CA 1
ATOM 12033 C C . CYS B 1 747 ? 6.695 56.594 16.281 1 98 747 CYS B C 1
ATOM 12035 O O . CYS B 1 747 ? 6.566 57.281 15.258 1 98 747 CYS B O 1
ATOM 12037 N N . LEU B 1 748 ? 7.715 56.594 17.016 1 98.44 748 LEU B N 1
ATOM 12038 C CA . LEU B 1 748 ? 8.898 57.375 16.656 1 98.44 748 LEU B CA 1
ATOM 12039 C C . LEU B 1 748 ? 9.867 56.531 15.836 1 98.44 748 LEU B C 1
ATOM 12041 O O . LEU B 1 748 ? 10.258 55.438 16.266 1 98.44 748 LEU B O 1
ATOM 12045 N N . THR B 1 749 ? 10.211 56.969 14.617 1 98.12 749 THR B N 1
ATOM 12046 C CA . THR B 1 749 ? 11.117 56.219 13.75 1 98.12 749 THR B CA 1
ATOM 12047 C C . THR B 1 749 ? 12.328 57.062 13.375 1 98.12 749 THR B C 1
ATOM 12049 O O . THR B 1 749 ? 12.336 58.281 13.562 1 98.12 749 THR B O 1
ATOM 12052 N N . LEU B 1 750 ? 13.422 56.375 13.023 1 97.81 750 LEU B N 1
ATOM 12053 C CA . LEU B 1 750 ? 14.656 57 12.578 1 97.81 750 LEU B CA 1
ATOM 12054 C C . LEU B 1 750 ? 14.852 56.812 11.078 1 97.81 750 LEU B C 1
ATOM 12056 O O . LEU B 1 750 ? 14.781 55.688 10.57 1 97.81 750 LEU B O 1
ATOM 12060 N N . ALA B 1 751 ? 15.047 57.938 10.359 1 97.31 751 ALA B N 1
ATOM 12061 C CA . ALA B 1 751 ? 15.281 57.844 8.914 1 97.31 751 ALA B CA 1
ATOM 12062 C C . ALA B 1 751 ? 16.688 57.344 8.617 1 97.31 751 ALA B C 1
ATOM 12064 O O . ALA B 1 751 ? 17.641 57.688 9.328 1 97.31 751 ALA B O 1
ATOM 12065 N N . GLY B 1 752 ? 16.812 56.5 7.621 1 95.44 752 GLY B N 1
ATOM 12066 C CA . GLY B 1 752 ? 18.094 55.969 7.203 1 95.44 752 GLY B CA 1
ATOM 12067 C C . GLY B 1 752 ? 18.312 56.031 5.707 1 95.44 752 GLY B C 1
ATOM 12068 O O . GLY B 1 752 ? 17.844 56.969 5.047 1 95.44 752 GLY B O 1
ATOM 12069 N N . ARG B 1 753 ? 19.125 55.062 5.238 1 93.81 753 ARG B N 1
ATOM 12070 C CA . ARG B 1 753 ? 19.531 55.188 3.844 1 93.81 753 ARG B CA 1
ATOM 12071 C C . ARG B 1 753 ? 19.141 53.938 3.053 1 93.81 753 ARG B C 1
ATOM 12073 O O . ARG B 1 753 ? 19.484 53.812 1.876 1 93.81 753 ARG B O 1
ATOM 12080 N N . CYS B 1 754 ? 18.531 53.094 3.717 1 95.25 754 CYS B N 1
ATOM 12081 C CA . CYS B 1 754 ? 18.156 51.875 3.004 1 95.25 754 CYS B CA 1
ATOM 12082 C C . CYS B 1 754 ? 16.688 51.531 3.215 1 95.25 754 CYS B C 1
ATOM 12084 O O . CYS B 1 754 ? 16.031 52.125 4.066 1 95.25 754 CYS B O 1
ATOM 12086 N N . HIS B 1 755 ? 16.156 50.625 2.416 1 97.31 755 HIS B N 1
ATOM 12087 C CA . HIS B 1 755 ? 14.742 50.281 2.391 1 97.31 755 HIS B CA 1
ATOM 12088 C C . HIS B 1 755 ? 14.25 49.875 3.773 1 97.31 755 HIS B C 1
ATOM 12090 O O . HIS B 1 755 ? 13.289 50.438 4.285 1 97.31 755 HIS B O 1
ATOM 12096 N N . ALA B 1 756 ? 14.945 48.906 4.441 1 96.44 756 ALA B N 1
ATOM 12097 C CA . ALA B 1 756 ? 14.523 48.344 5.723 1 96.44 756 ALA B CA 1
ATOM 12098 C C . ALA B 1 756 ? 14.438 49.406 6.797 1 96.44 756 ALA B C 1
ATOM 12100 O O . ALA B 1 756 ? 13.578 49.344 7.684 1 96.44 756 ALA B O 1
ATOM 12101 N N . HIS B 1 757 ? 15.266 50.344 6.625 1 94.75 757 HIS B N 1
ATOM 12102 C CA . HIS B 1 757 ? 15.383 51.438 7.586 1 94.75 757 HIS B CA 1
ATOM 12103 C C . HIS B 1 757 ? 14.258 52.438 7.41 1 94.75 757 HIS B C 1
ATOM 12105 O O . HIS B 1 757 ? 13.812 53.062 8.383 1 94.75 757 HIS B O 1
ATOM 12111 N N . ASN B 1 758 ? 13.75 52.625 6.23 1 97.38 758 ASN B N 1
ATOM 12112 C CA . ASN B 1 758 ? 12.906 53.75 5.895 1 97.38 758 ASN B CA 1
ATOM 12113 C C . ASN B 1 758 ? 11.438 53.344 5.805 1 97.38 758 ASN B C 1
ATOM 12115 O O . ASN B 1 758 ? 10.578 54.188 5.508 1 97.38 758 ASN B O 1
ATOM 12119 N N . VAL B 1 759 ? 11.094 52.156 6.098 1 97.69 759 VAL B N 1
ATOM 12120 C CA . VAL B 1 759 ? 9.703 51.719 5.984 1 97.69 759 VAL B CA 1
ATOM 12121 C C . VAL B 1 759 ? 8.844 52.5 6.98 1 97.69 759 VAL B C 1
ATOM 12123 O O . VAL B 1 759 ? 7.746 52.938 6.648 1 97.69 759 VAL B O 1
ATOM 12126 N N . GLY B 1 760 ? 9.383 52.625 8.211 1 96.94 760 GLY B N 1
ATOM 12127 C CA . GLY B 1 760 ? 8.672 53.438 9.203 1 96.94 760 GLY B CA 1
ATOM 12128 C C . GLY B 1 760 ? 8.438 54.844 8.75 1 96.94 760 GLY B C 1
ATOM 12129 O O . GLY B 1 760 ? 7.379 55.438 9.031 1 96.94 760 GLY B O 1
ATOM 12130 N N . VAL B 1 761 ? 9.383 55.406 7.992 1 98.06 761 VAL B N 1
ATOM 12131 C CA . VAL B 1 761 ? 9.273 56.75 7.477 1 98.06 761 VAL B CA 1
ATOM 12132 C C . VAL B 1 761 ? 8.117 56.844 6.473 1 98.06 761 VAL B C 1
ATOM 12134 O O . VAL B 1 761 ? 7.316 57.781 6.512 1 98.06 761 VAL B O 1
ATOM 12137 N N . SER B 1 762 ? 8.109 55.875 5.656 1 98.12 762 SER B N 1
ATOM 12138 C CA . SER B 1 762 ? 7.059 55.844 4.641 1 98.12 762 SER B CA 1
ATOM 12139 C C . SER B 1 762 ? 5.676 55.75 5.273 1 98.12 762 SER B C 1
ATOM 12141 O O . SER B 1 762 ? 4.742 56.438 4.875 1 98.12 762 SER B O 1
ATOM 12143 N N . LEU B 1 763 ? 5.508 54.938 6.281 1 98.06 763 LEU B N 1
ATOM 12144 C CA . LEU B 1 763 ? 4.234 54.75 6.961 1 98.06 763 LEU B CA 1
ATOM 12145 C C . LEU B 1 763 ? 3.785 56 7.668 1 98.06 763 LEU B C 1
ATOM 12147 O O . LEU B 1 763 ? 2.627 56.406 7.547 1 98.06 763 LEU B O 1
ATOM 12151 N N . LEU B 1 764 ? 4.684 56.594 8.398 1 98.19 764 LEU B N 1
ATOM 12152 C CA . LEU B 1 764 ? 4.352 57.812 9.156 1 98.19 764 LEU B CA 1
ATOM 12153 C C . LEU B 1 764 ? 4.016 58.969 8.219 1 98.19 764 LEU B C 1
ATOM 12155 O O . LEU B 1 764 ? 3.156 59.781 8.531 1 98.19 764 LEU B O 1
ATOM 12159 N N . THR B 1 765 ? 4.73 59 7.074 1 97.75 765 THR B N 1
ATOM 12160 C CA . THR B 1 765 ? 4.445 60.031 6.082 1 97.75 765 THR B CA 1
ATOM 12161 C C . THR B 1 765 ? 3.045 59.844 5.5 1 97.75 765 THR B C 1
ATOM 12163 O O . THR B 1 765 ? 2.326 60.812 5.281 1 97.75 765 THR B O 1
ATOM 12166 N N . ALA B 1 766 ? 2.689 58.656 5.27 1 97.31 766 ALA B N 1
ATOM 12167 C CA . ALA B 1 766 ? 1.384 58.344 4.691 1 97.31 766 ALA B CA 1
ATOM 12168 C C . ALA B 1 766 ? 0.256 58.812 5.613 1 97.31 766 ALA B C 1
ATOM 12170 O O . ALA B 1 766 ? -0.844 59.125 5.148 1 97.31 766 ALA B O 1
ATOM 12171 N N . VAL B 1 767 ? 0.525 58.906 6.941 1 97.31 767 VAL B N 1
ATOM 12172 C CA . VAL B 1 767 ? -0.512 59.25 7.902 1 97.31 767 VAL B CA 1
ATOM 12173 C C . VAL B 1 767 ? -0.326 60.719 8.344 1 97.31 767 VAL B C 1
ATOM 12175 O O . VAL B 1 767 ? -1.104 61.219 9.148 1 97.31 767 VAL B O 1
ATOM 12178 N N . GLY B 1 768 ? 0.681 61.344 7.895 1 96.25 768 GLY B N 1
ATOM 12179 C CA . GLY B 1 768 ? 0.888 62.75 8.141 1 96.25 768 GLY B CA 1
ATOM 12180 C C . GLY B 1 768 ? 1.597 63.031 9.453 1 96.25 768 GLY B C 1
ATOM 12181 O O . GLY B 1 768 ? 1.298 64 10.133 1 96.25 768 GLY B O 1
ATOM 12182 N N . LEU B 1 769 ? 2.471 62.188 9.859 1 97.06 769 LEU B N 1
ATOM 12183 C CA . LEU B 1 769 ? 3.145 62.375 11.141 1 97.06 769 LEU B CA 1
ATOM 12184 C C . LEU B 1 769 ? 4.641 62.594 10.945 1 97.06 769 LEU B C 1
ATOM 12186 O O . LEU B 1 769 ? 5.398 62.625 11.914 1 97.06 769 LEU B O 1
ATOM 12190 N N . GLN B 1 770 ? 5.148 62.781 9.727 1 95.19 770 GLN B N 1
ATOM 12191 C CA . GLN B 1 770 ? 6.57 62.75 9.398 1 95.19 770 GLN B CA 1
ATOM 12192 C C . GLN B 1 770 ? 7.293 63.938 10.07 1 95.19 770 GLN B C 1
ATOM 12194 O O . GLN B 1 770 ? 8.477 63.812 10.406 1 95.19 770 GLN B O 1
ATOM 12199 N N . GLU B 1 771 ? 6.668 65 10.344 1 94.44 771 GLU B N 1
ATOM 12200 C CA . GLU B 1 771 ? 7.344 66.188 10.844 1 94.44 771 GLU B CA 1
ATOM 12201 C C . GLU B 1 771 ? 7.746 66 12.305 1 94.44 771 GLU B C 1
ATOM 12203 O O . GLU B 1 771 ? 8.867 66.312 12.688 1 94.44 771 GLU B O 1
ATOM 12208 N N . GLU B 1 772 ? 6.898 65.375 13.07 1 95 772 GLU B N 1
ATOM 12209 C CA . GLU B 1 772 ? 7.145 65.375 14.508 1 95 772 GLU B CA 1
ATOM 12210 C C . GLU B 1 772 ? 7.648 63.969 14.938 1 95 772 GLU B C 1
ATOM 12212 O O . GLU B 1 772 ? 8.273 63.844 15.984 1 95 772 GLU B O 1
ATOM 12217 N N . TRP B 1 773 ? 7.461 63 14.117 1 98.19 773 TRP B N 1
ATOM 12218 C CA . TRP B 1 773 ? 7.668 61.656 14.617 1 98.19 773 TRP B CA 1
ATOM 12219 C C . TRP B 1 773 ? 8.719 60.906 13.781 1 98.19 773 TRP B C 1
ATOM 12221 O O . TRP B 1 773 ? 8.859 59.688 13.891 1 98.19 773 TRP B O 1
ATOM 12231 N N . VAL B 1 774 ? 9.43 61.625 12.883 1 98.31 774 VAL B N 1
ATOM 12232 C CA . VAL B 1 774 ? 10.578 61.094 12.148 1 98.31 774 VAL B CA 1
ATOM 12233 C C . VAL B 1 774 ? 11.836 61.875 12.516 1 98.31 774 VAL B C 1
ATOM 12235 O O . VAL B 1 774 ? 11.906 63.094 12.312 1 98.31 774 VAL B O 1
ATOM 12238 N N . ALA B 1 775 ? 12.742 61.125 13.109 1 98.31 775 ALA B N 1
ATOM 12239 C CA . ALA B 1 775 ? 14.031 61.719 13.43 1 98.31 775 ALA B CA 1
ATOM 12240 C C . ALA B 1 775 ? 15.062 61.438 12.344 1 98.31 775 ALA B C 1
ATOM 12242 O O . ALA B 1 775 ? 14.969 60.406 11.656 1 98.31 775 ALA B O 1
ATOM 12243 N N . HIS B 1 776 ? 16.109 62.25 12.227 1 97 776 HIS B N 1
ATOM 12244 C CA . HIS B 1 776 ? 17.062 62.094 11.141 1 97 776 HIS B CA 1
ATOM 12245 C C . HIS B 1 776 ? 18.469 61.812 11.688 1 97 776 HIS B C 1
ATOM 12247 O O . HIS B 1 776 ? 19.422 61.625 10.914 1 97 776 HIS B O 1
ATOM 12253 N N . ASP B 1 777 ? 18.562 61.781 12.93 1 96 777 ASP B N 1
ATOM 12254 C CA . ASP B 1 777 ? 19.75 61.281 13.617 1 96 777 ASP B CA 1
ATOM 12255 C C . ASP B 1 777 ? 19.422 60.812 15.031 1 96 777 ASP B C 1
ATOM 12257 O O . ASP B 1 777 ? 18.297 61.031 15.516 1 96 777 ASP B O 1
ATOM 12261 N N . LEU B 1 778 ? 20.391 60.312 15.703 1 96.56 778 LEU B N 1
ATOM 12262 C CA . LEU B 1 778 ? 20.141 59.656 16.984 1 96.56 778 LEU B CA 1
ATOM 12263 C C . LEU B 1 778 ? 19.828 60.688 18.062 1 96.56 778 LEU B C 1
ATOM 12265 O O . LEU B 1 778 ? 18.969 60.438 18.922 1 96.56 778 LEU B O 1
ATOM 12269 N N . ASP B 1 779 ? 20.469 61.719 18.031 1 97.5 779 ASP B N 1
ATOM 12270 C CA . ASP B 1 779 ? 20.203 62.75 19.031 1 97.5 779 ASP B CA 1
ATOM 12271 C C . ASP B 1 779 ? 18.812 63.344 18.875 1 97.5 779 ASP B C 1
ATOM 12273 O O . ASP B 1 779 ? 18.109 63.594 19.859 1 97.5 779 ASP B O 1
ATOM 12277 N N . ALA B 1 780 ? 18.469 63.531 17.656 1 97.69 780 ALA B N 1
ATOM 12278 C CA . ALA B 1 780 ? 17.125 64 17.375 1 97.69 780 ALA B CA 1
ATOM 12279 C C . ALA B 1 780 ? 16.062 63 17.781 1 97.69 780 ALA B C 1
ATOM 12281 O O . ALA B 1 780 ? 14.984 63.375 18.234 1 97.69 780 ALA B O 1
ATOM 12282 N N . TYR B 1 781 ? 16.453 61.812 17.562 1 97.94 781 TYR B N 1
ATOM 12283 C CA . TYR B 1 781 ? 15.57 60.719 17.969 1 97.94 781 TYR B CA 1
ATOM 12284 C C . TYR B 1 781 ? 15.312 60.719 19.469 1 97.94 781 TYR B C 1
ATOM 12286 O O . TYR B 1 781 ? 14.164 60.688 19.906 1 97.94 781 TYR B O 1
ATOM 12294 N N . VAL B 1 782 ? 16.344 60.875 20.234 1 98.25 782 VAL B N 1
ATOM 12295 C CA . VAL B 1 782 ? 16.234 60.906 21.688 1 98.25 782 VAL B CA 1
ATOM 12296 C C . VAL B 1 782 ? 15.5 62.188 22.125 1 98.25 782 VAL B C 1
ATOM 12298 O O . VAL B 1 782 ? 14.609 62.125 22.969 1 98.25 782 VAL B O 1
ATOM 12301 N N . ALA B 1 783 ? 15.797 63.25 21.484 1 98.19 783 ALA B N 1
ATOM 12302 C CA . ALA B 1 783 ? 15.172 64.5 21.828 1 98.19 783 ALA B CA 1
ATOM 12303 C C . ALA B 1 783 ? 13.672 64.5 21.547 1 98.19 783 ALA B C 1
ATOM 12305 O O . ALA B 1 783 ? 12.875 65 22.328 1 98.19 783 ALA B O 1
ATOM 12306 N N . ALA B 1 784 ? 13.391 63.938 20.484 1 98.12 784 ALA B N 1
ATOM 12307 C CA . ALA B 1 784 ? 11.984 63.844 20.109 1 98.12 784 ALA B CA 1
ATOM 12308 C C . ALA B 1 784 ? 11.211 62.969 21.109 1 98.12 784 ALA B C 1
ATOM 12310 O O . ALA B 1 784 ? 10.07 63.281 21.469 1 98.12 784 ALA B O 1
ATOM 12311 N N . ALA B 1 785 ? 11.828 61.906 21.562 1 98.31 785 ALA B N 1
ATOM 12312 C CA . ALA B 1 785 ? 11.203 61.031 22.547 1 98.31 785 ALA B CA 1
ATOM 12313 C C . ALA B 1 785 ? 10.984 61.75 23.859 1 98.31 785 ALA B C 1
ATOM 12315 O O . ALA B 1 785 ? 9.906 61.656 24.469 1 98.31 785 ALA B O 1
ATOM 12316 N N . VAL B 1 786 ? 11.945 62.469 24.25 1 97.94 786 VAL B N 1
ATOM 12317 C CA . VAL B 1 786 ? 11.891 63.219 25.516 1 97.94 786 VAL B CA 1
ATOM 12318 C C . VAL B 1 786 ? 10.836 64.312 25.422 1 97.94 786 VAL B C 1
ATOM 12320 O O . VAL B 1 786 ? 10.062 64.5 26.359 1 97.94 786 VAL B O 1
ATOM 12323 N N . ARG B 1 787 ? 10.836 64.938 24.312 1 97.5 787 ARG B N 1
ATOM 12324 C CA . ARG B 1 787 ? 9.859 66 24.094 1 97.5 787 ARG B CA 1
ATOM 12325 C C . ARG B 1 787 ? 8.438 65.5 24.141 1 97.5 787 ARG B C 1
ATOM 12327 O O . ARG B 1 787 ? 7.566 66.062 24.797 1 97.5 787 ARG B O 1
ATOM 12334 N N . ALA B 1 788 ? 8.258 64.438 23.484 1 97.44 788 ALA B N 1
ATOM 12335 C CA . ALA B 1 788 ? 6.926 63.844 23.438 1 97.44 788 ALA B CA 1
ATOM 12336 C C . ALA B 1 788 ? 6.492 63.344 24.812 1 97.44 788 ALA B C 1
ATOM 12338 O O . ALA B 1 788 ? 5.32 63.469 25.188 1 97.44 788 ALA B O 1
ATOM 12339 N N . ALA B 1 789 ? 7.418 62.812 25.578 1 97.06 789 ALA B N 1
ATOM 12340 C CA . ALA B 1 789 ? 7.129 62.312 26.906 1 97.06 789 ALA B CA 1
ATOM 12341 C C . ALA B 1 789 ? 6.73 63.438 27.859 1 97.06 789 ALA B C 1
ATOM 12343 O O . ALA B 1 789 ? 6.012 63.219 28.828 1 97.06 789 ALA B O 1
ATOM 12344 N N . GLY B 1 790 ? 7.109 64.625 27.562 1 95.44 790 GLY B N 1
ATOM 12345 C CA . GLY B 1 790 ? 6.812 65.75 28.406 1 95.44 790 GLY B CA 1
ATOM 12346 C C . GLY B 1 790 ? 5.477 66.438 28.078 1 95.44 790 GLY B C 1
ATOM 12347 O O . GLY B 1 790 ? 4.992 67.25 28.844 1 95.44 790 GLY B O 1
ATOM 12348 N N . ASP B 1 791 ? 4.922 66 27 1 95.69 791 ASP B N 1
ATOM 12349 C CA . ASP B 1 791 ? 3.664 66.562 26.562 1 95.69 791 ASP B CA 1
ATOM 12350 C C . ASP B 1 791 ? 2.523 65.562 26.641 1 95.69 791 ASP B C 1
ATOM 12352 O O . ASP B 1 791 ? 1.953 65.188 25.625 1 95.69 791 ASP B O 1
ATOM 12356 N N . VAL B 1 792 ? 2.082 65.312 27.828 1 95.12 792 VAL B N 1
ATOM 12357 C CA . VAL B 1 792 ? 1.08 64.25 28.047 1 95.12 792 VAL B CA 1
ATOM 12358 C C . VAL B 1 792 ? -0.256 64.688 27.453 1 95.12 792 VAL B C 1
ATOM 12360 O O . VAL B 1 792 ? -0.924 63.906 26.781 1 95.12 792 VAL B O 1
ATOM 12363 N N . PRO B 1 793 ? -0.667 65.938 27.578 1 94.81 793 PRO B N 1
ATOM 12364 C CA . PRO B 1 793 ? -1.92 66.375 26.938 1 94.81 793 PRO B CA 1
ATOM 12365 C C . PRO B 1 793 ? -1.887 66.188 25.422 1 94.81 793 PRO B C 1
ATOM 12367 O O . PRO B 1 793 ? -2.875 65.75 24.812 1 94.81 793 PRO B O 1
ATOM 12370 N N . GLY B 1 794 ? -0.756 66.5 24.875 1 95.81 794 GLY B N 1
ATOM 12371 C CA . GLY B 1 794 ? -0.606 66.312 23.453 1 95.81 794 GLY B CA 1
ATOM 12372 C C . GLY B 1 794 ? -0.687 64.875 23.031 1 95.81 794 GLY B C 1
ATOM 12373 O O . GLY B 1 794 ? -1.272 64.562 21.984 1 95.81 794 GLY B O 1
ATOM 12374 N N . LEU B 1 795 ? -0.144 64.062 23.812 1 96.38 795 LEU B N 1
ATOM 12375 C CA . LEU B 1 795 ? -0.189 62.625 23.547 1 96.38 795 LEU B CA 1
ATOM 12376 C C . LEU B 1 795 ? -1.622 62.125 23.594 1 96.38 795 LEU B C 1
ATOM 12378 O O . LEU B 1 795 ? -2.023 61.312 22.766 1 96.38 795 LEU B O 1
ATOM 12382 N N . CYS B 1 796 ? -2.324 62.594 24.562 1 95.06 796 CYS B N 1
ATOM 12383 C CA . CYS B 1 796 ? -3.705 62.156 24.75 1 95.06 796 CYS B CA 1
ATOM 12384 C C . CYS B 1 796 ? -4.578 62.625 23.578 1 95.06 796 CYS B C 1
ATOM 12386 O O . CYS B 1 796 ? -5.422 61.875 23.109 1 95.06 796 CYS B O 1
ATOM 12388 N N . GLU B 1 797 ? -4.305 63.812 23.203 1 95.75 797 GLU B N 1
ATOM 12389 C CA . GLU B 1 797 ? -5.047 64.312 22.062 1 95.75 797 GLU B CA 1
ATOM 12390 C C . GLU B 1 797 ? -4.738 63.562 20.781 1 95.75 797 GLU B C 1
ATOM 12392 O O . GLU B 1 797 ? -5.648 63.188 20.031 1 95.75 797 GLU B O 1
ATOM 12397 N N . LEU B 1 798 ? -3.562 63.344 20.594 1 96.88 798 LEU B N 1
ATOM 12398 C CA . LEU B 1 798 ? -3.156 62.594 19.422 1 96.88 798 LEU B CA 1
ATOM 12399 C C . LEU B 1 798 ? -3.75 61.188 19.438 1 96.88 798 LEU B C 1
ATOM 12401 O O . LEU B 1 798 ? -4.258 60.688 18.422 1 96.88 798 LEU B O 1
ATOM 12405 N N . ARG B 1 799 ? -3.713 60.5 20.531 1 96.75 799 ARG B N 1
ATOM 12406 C CA . ARG B 1 799 ? -4.215 59.125 20.688 1 96.75 799 ARG B CA 1
ATOM 12407 C C . ARG B 1 799 ? -5.699 59.062 20.344 1 96.75 799 ARG B C 1
ATOM 12409 O O . ARG B 1 799 ? -6.141 58.094 19.688 1 96.75 799 ARG B O 1
ATOM 12416 N N . SER B 1 800 ? -6.375 60 20.734 1 94.88 800 SER B N 1
ATOM 12417 C CA . SER B 1 800 ? -7.824 59.969 20.562 1 94.88 800 SER B CA 1
ATOM 12418 C C . SER B 1 800 ? -8.211 60.094 19.094 1 94.88 800 SER B C 1
ATOM 12420 O O . SER B 1 800 ? -9.25 59.594 18.672 1 94.88 800 SER B O 1
ATOM 12422 N N . GLY B 1 801 ? -7.387 60.719 18.312 1 96.5 801 GLY B N 1
ATOM 12423 C CA . GLY B 1 801 ? -7.738 60.938 16.922 1 96.5 801 GLY B CA 1
ATOM 12424 C C . GLY B 1 801 ? -6.906 60.125 15.953 1 96.5 801 GLY B C 1
ATOM 12425 O O . GLY B 1 801 ? -7.207 60.062 14.758 1 96.5 801 GLY B O 1
ATOM 12426 N N . LEU B 1 802 ? -6.035 59.469 16.422 1 97.62 802 LEU B N 1
ATOM 12427 C CA . LEU B 1 802 ? -5.035 58.844 15.547 1 97.62 802 LEU B CA 1
ATOM 12428 C C . LEU B 1 802 ? -5.648 57.719 14.719 1 97.62 802 LEU B C 1
ATOM 12430 O O . LEU B 1 802 ? -5.32 57.562 13.539 1 97.62 802 LEU B O 1
ATOM 12434 N N . ARG B 1 803 ? -6.484 56.875 15.242 1 97.75 803 ARG B N 1
ATOM 12435 C CA . ARG B 1 803 ? -7.117 55.812 14.469 1 97.75 803 ARG B CA 1
ATOM 12436 C C . ARG B 1 803 ? -7.918 56.375 13.305 1 97.75 803 ARG B C 1
ATOM 12438 O O . ARG B 1 803 ? -7.832 55.875 12.18 1 97.75 803 ARG B O 1
ATOM 12445 N N . GLY B 1 804 ? -8.695 57.375 13.609 1 97.25 804 GLY B N 1
ATOM 12446 C CA . GLY B 1 804 ? -9.43 58 12.539 1 97.25 804 GLY B CA 1
ATOM 12447 C C . GLY B 1 804 ? -8.539 58.562 11.445 1 97.25 804 GLY B C 1
ATOM 12448 O O . GLY B 1 804 ? -8.859 58.469 10.266 1 97.25 804 GLY B O 1
ATOM 12449 N N . ARG B 1 805 ? -7.457 59.125 11.867 1 97.06 805 ARG B N 1
ATOM 12450 C CA . ARG B 1 805 ? -6.484 59.688 10.922 1 97.06 805 ARG B CA 1
ATOM 12451 C C . ARG B 1 805 ? -5.895 58.594 10.039 1 97.06 805 ARG B C 1
ATOM 12453 O O . ARG B 1 805 ? -5.762 58.75 8.828 1 97.06 805 ARG B O 1
ATOM 12460 N N . VAL B 1 806 ? -5.539 57.531 10.641 1 97.88 806 VAL B N 1
ATOM 12461 C CA . VAL B 1 806 ? -4.957 56.406 9.914 1 97.88 806 VAL B CA 1
ATOM 12462 C C . VAL B 1 806 ? -5.973 55.844 8.922 1 97.88 806 VAL B C 1
ATOM 12464 O O . VAL B 1 806 ? -5.668 55.688 7.738 1 97.88 806 VAL B O 1
ATOM 12467 N N . LEU B 1 807 ? -7.191 55.562 9.344 1 97.12 807 LEU B N 1
ATOM 12468 C CA . LEU B 1 807 ? -8.234 54.969 8.523 1 97.12 807 LEU B CA 1
ATOM 12469 C C . LEU B 1 807 ? -8.641 55.906 7.387 1 97.12 807 LEU B C 1
ATOM 12471 O O . LEU B 1 807 ? -9.055 55.438 6.324 1 97.12 807 LEU B O 1
ATOM 12475 N N . GLY B 1 808 ? -8.43 57.094 7.641 1 96.25 808 GLY B N 1
ATOM 12476 C CA . GLY B 1 808 ? -8.805 58.094 6.633 1 96.25 808 GLY B CA 1
ATOM 12477 C C . GLY B 1 808 ? -7.664 58.438 5.707 1 96.25 808 GLY B C 1
ATOM 12478 O O . GLY B 1 808 ? -7.855 59.188 4.738 1 96.25 808 GLY B O 1
ATOM 12479 N N . SER B 1 809 ? -6.535 57.906 5.934 1 96.88 809 SER B N 1
ATOM 12480 C CA . SER B 1 809 ? -5.355 58.25 5.148 1 96.88 809 SER B CA 1
ATOM 12481 C C . SER B 1 809 ? -5.223 57.344 3.93 1 96.88 809 SER B C 1
ATOM 12483 O O . SER B 1 809 ? -5.98 56.375 3.783 1 96.88 809 SER B O 1
ATOM 12485 N N . ALA B 1 810 ? -4.23 57.594 3.139 1 95.06 810 ALA B N 1
ATOM 12486 C CA . ALA B 1 810 ? -3.945 56.812 1.947 1 95.06 810 ALA B CA 1
ATOM 12487 C C . ALA B 1 810 ? -3.434 55.438 2.322 1 95.06 810 ALA B C 1
ATOM 12489 O O . ALA B 1 810 ? -3.547 54.469 1.537 1 95.06 810 ALA B O 1
ATOM 12490 N N . LEU B 1 811 ? -3.012 55.312 3.523 1 96.94 811 LEU B N 1
ATOM 12491 C CA . LEU B 1 811 ? -2.469 54.031 3.99 1 96.94 811 LEU B CA 1
ATOM 12492 C C . LEU B 1 811 ? -3.557 52.969 4.043 1 96.94 811 LEU B C 1
ATOM 12494 O O . LEU B 1 811 ? -3.271 51.781 3.902 1 96.94 811 LEU B O 1
ATOM 12498 N N . CYS B 1 812 ? -4.809 53.375 4.156 1 97.5 812 CYS B N 1
ATOM 12499 C CA . CYS B 1 812 ? -5.887 52.406 4.316 1 97.5 812 CYS B CA 1
ATOM 12500 C C . CYS B 1 812 ? -6.906 52.531 3.193 1 97.5 812 CYS B C 1
ATOM 12502 O O . CYS B 1 812 ? -8.023 52.031 3.301 1 97.5 812 CYS B O 1
ATOM 12504 N N . ASP B 1 813 ? -6.477 53.219 2.096 1 96.5 813 ASP B N 1
ATOM 12505 C CA . ASP B 1 813 ? -7.363 53.344 0.943 1 96.5 813 ASP B CA 1
ATOM 12506 C C . ASP B 1 813 ? -7.113 52.219 -0.069 1 96.5 813 ASP B C 1
ATOM 12508 O O . ASP B 1 813 ? -6.422 52.438 -1.071 1 96.5 813 ASP B O 1
ATOM 12512 N N . GLY B 1 814 ? -7.777 51.188 0.093 1 96.12 814 GLY B N 1
ATOM 12513 C CA . GLY B 1 814 ? -7.574 49.969 -0.691 1 96.12 814 GLY B CA 1
ATOM 12514 C C . GLY B 1 814 ? -7.906 50.156 -2.16 1 96.12 814 GLY B C 1
ATOM 12515 O O . GLY B 1 814 ? -7.066 49.906 -3.027 1 96.12 814 GLY B O 1
ATOM 12516 N N . PRO B 1 815 ? -9.039 50.594 -2.496 1 96.31 815 PRO B N 1
ATOM 12517 C CA . PRO B 1 815 ? -9.445 50.719 -3.896 1 96.31 815 PRO B CA 1
ATOM 12518 C C . PRO B 1 815 ? -8.523 51.656 -4.688 1 96.31 815 PRO B C 1
ATOM 12520 O O . PRO B 1 815 ? -8.062 51.312 -5.777 1 96.31 815 PRO B O 1
ATOM 12523 N N . ALA B 1 816 ? -8.18 52.781 -4.098 1 96.31 816 ALA B N 1
ATOM 12524 C CA . ALA B 1 816 ? -7.301 53.719 -4.797 1 96.31 816 ALA B CA 1
ATOM 12525 C C . ALA B 1 816 ? -5.906 53.125 -4.977 1 96.31 816 ALA B C 1
ATOM 12527 O O . ALA B 1 816 ? -5.277 53.312 -6.023 1 96.31 816 ALA B O 1
ATOM 12528 N N . PHE B 1 817 ? -5.523 52.562 -4.016 1 97 817 PHE B N 1
ATOM 12529 C CA . PHE B 1 817 ? -4.203 51.938 -4.043 1 97 817 PHE B CA 1
ATOM 12530 C C . PHE B 1 817 ? -4.121 50.875 -5.16 1 97 817 PHE B C 1
ATOM 12532 O O . PHE B 1 817 ? -3.156 50.875 -5.93 1 97 817 PHE B O 1
ATOM 12539 N N . VAL B 1 818 ? -5.098 49.969 -5.254 1 97 818 VAL B N 1
ATOM 12540 C CA . VAL B 1 818 ? -5.082 48.875 -6.199 1 97 818 VAL B CA 1
ATOM 12541 C C . VAL B 1 818 ? -5.266 49.406 -7.621 1 97 818 VAL B C 1
ATOM 12543 O O . VAL B 1 818 ? -4.703 48.844 -8.57 1 97 818 VAL B O 1
ATOM 12546 N N . GLN B 1 819 ? -5.961 50.438 -7.754 1 95.56 819 GLN B N 1
ATOM 12547 C CA . GLN B 1 819 ? -6.07 51.062 -9.062 1 95.56 819 GLN B CA 1
ATOM 12548 C C . GLN B 1 819 ? -4.707 51.531 -9.578 1 95.56 819 GLN B C 1
ATOM 12550 O O . GLN B 1 819 ? -4.387 51.344 -10.75 1 95.56 819 GLN B O 1
ATOM 12555 N N . GLY B 1 820 ? -3.967 52.125 -8.641 1 95 820 GLY B N 1
ATOM 12556 C CA . GLY B 1 820 ? -2.605 52.5 -8.992 1 95 820 GLY B CA 1
ATOM 12557 C C . GLY B 1 820 ? -1.732 51.312 -9.32 1 95 820 GLY B C 1
ATOM 12558 O O . GLY B 1 820 ? -0.91 51.375 -10.242 1 95 820 GLY B O 1
ATOM 12559 N N . LEU B 1 821 ? -1.931 50.281 -8.656 1 96.44 821 LEU B N 1
ATOM 12560 C CA . LEU B 1 821 ? -1.177 49.031 -8.867 1 96.44 821 LEU B CA 1
ATOM 12561 C C . LEU B 1 821 ? -1.486 48.438 -10.227 1 96.44 821 LEU B C 1
ATOM 12563 O O . LEU B 1 821 ? -0.589 47.938 -10.906 1 96.44 821 LEU B O 1
ATOM 12567 N N . GLU B 1 822 ? -2.73 48.469 -10.641 1 96.31 822 GLU B N 1
ATOM 12568 C CA . GLU B 1 822 ? -3.152 47.938 -11.938 1 96.31 822 GLU B CA 1
ATOM 12569 C C . GLU B 1 822 ? -2.471 48.656 -13.086 1 96.31 822 GLU B C 1
ATOM 12571 O O . GLU B 1 822 ? -2.094 48.062 -14.086 1 96.31 822 GLU B O 1
ATOM 12576 N N . VAL B 1 823 ? -2.328 49.906 -12.875 1 95.31 823 VAL B N 1
ATOM 12577 C CA . VAL B 1 823 ? -1.654 50.688 -13.891 1 95.31 823 VAL B CA 1
ATOM 12578 C C . VAL B 1 823 ? -0.202 50.25 -14.023 1 95.31 823 VAL B C 1
ATOM 12580 O O . VAL B 1 823 ? 0.312 50.125 -15.141 1 95.31 823 VAL B O 1
ATOM 12583 N N . VAL B 1 824 ? 0.329 50 -12.969 1 96.62 824 VAL B N 1
ATOM 12584 C CA . VAL B 1 824 ? 1.721 49.562 -12.945 1 96.62 824 VAL B CA 1
ATOM 12585 C C . VAL B 1 824 ? 1.841 48.188 -13.609 1 96.62 824 VAL B C 1
ATOM 12587 O O . VAL B 1 824 ? 2.715 47.969 -14.453 1 96.62 824 VAL B O 1
ATOM 12590 N N . PHE B 1 825 ? 0.99 47.219 -13.273 1 96.81 825 PHE B N 1
ATOM 12591 C CA . PHE B 1 825 ? 1.049 45.875 -13.805 1 96.81 825 PHE B CA 1
ATOM 12592 C C . PHE B 1 825 ? 0.828 45.875 -15.312 1 96.81 825 PHE B C 1
ATOM 12594 O O . PHE B 1 825 ? 1.503 45.156 -16.047 1 96.81 825 PHE B O 1
ATOM 12601 N N . ARG B 1 826 ? -0.088 46.625 -15.711 1 94.38 826 ARG B N 1
ATOM 12602 C CA . ARG B 1 826 ? -0.338 46.75 -17.141 1 94.38 826 ARG B CA 1
ATOM 12603 C C . ARG B 1 826 ? 0.878 47.312 -17.875 1 94.38 826 ARG B C 1
ATOM 12605 O O . ARG B 1 826 ? 1.192 46.906 -18.984 1 94.38 826 ARG B O 1
ATOM 12612 N N . GLY B 1 827 ? 1.427 48.25 -17.25 1 94.19 827 GLY B N 1
ATOM 12613 C CA . GLY B 1 827 ? 2.637 48.844 -17.812 1 94.19 827 GLY B CA 1
ATOM 12614 C C . GLY B 1 827 ? 3.766 47.812 -17.953 1 94.19 827 GLY B C 1
ATOM 12615 O O . GLY B 1 827 ? 4.453 47.781 -18.969 1 94.19 827 GLY B O 1
ATOM 12616 N N . LEU B 1 828 ? 3.988 47.062 -16.953 1 95.44 828 LEU B N 1
ATOM 12617 C CA . LEU B 1 828 ? 5.047 46.062 -16.969 1 95.44 828 LEU B CA 1
ATOM 12618 C C . LEU B 1 828 ? 4.777 45 -18.016 1 95.44 828 LEU B C 1
ATOM 12620 O O . LEU B 1 828 ? 5.699 44.531 -18.703 1 95.44 828 LEU B O 1
ATOM 12624 N N . TRP B 1 829 ? 3.531 44.594 -18.062 1 92.69 829 TRP B N 1
ATOM 12625 C CA . TRP B 1 829 ? 3.129 43.594 -19.047 1 92.69 829 TRP B CA 1
ATOM 12626 C C . TRP B 1 829 ? 3.352 44.125 -20.469 1 92.69 829 TRP B C 1
ATOM 12628 O O . TRP B 1 829 ? 3.852 43.406 -21.328 1 92.69 829 TRP B O 1
ATOM 12638 N N . GLN B 1 830 ? 3.053 45.312 -20.672 1 89.12 830 GLN B N 1
ATOM 12639 C CA . GLN B 1 830 ? 3.213 45.938 -21.984 1 89.12 830 GLN B CA 1
ATOM 12640 C C . GLN B 1 830 ? 4.688 46.062 -22.359 1 89.12 830 GLN B C 1
ATOM 12642 O O . GLN B 1 830 ? 5.059 45.875 -23.516 1 89.12 830 GLN B O 1
ATOM 12647 N N . ALA B 1 831 ? 5.426 46.406 -21.422 1 90.44 831 ALA B N 1
ATOM 12648 C CA . ALA B 1 831 ? 6.863 46.5 -21.656 1 90.44 831 ALA B CA 1
ATOM 12649 C C . ALA B 1 831 ? 7.438 45.156 -22.125 1 90.44 831 ALA B C 1
ATOM 12651 O O . ALA B 1 831 ? 8.297 45.125 -23 1 90.44 831 ALA B O 1
ATOM 12652 N N . TRP B 1 832 ? 7.012 44.156 -21.516 1 88.69 832 TRP B N 1
ATOM 12653 C CA . TRP B 1 832 ? 7.449 42.812 -21.906 1 88.69 832 TRP B CA 1
ATOM 12654 C C . TRP B 1 832 ? 6.977 42.469 -23.312 1 88.69 832 TRP B C 1
ATOM 12656 O O . TRP B 1 832 ? 7.73 41.875 -24.109 1 88.69 832 TRP B O 1
ATOM 12666 N N . SER B 1 833 ? 5.738 42.875 -23.5 1 81.81 833 SER B N 1
ATOM 12667 C CA . SER B 1 833 ? 5.141 42.562 -24.797 1 81.81 833 SER B CA 1
ATOM 12668 C C . SER B 1 833 ? 5.867 43.281 -25.938 1 81.81 833 SER B C 1
ATOM 12670 O O . SER B 1 833 ? 5.98 42.75 -27.047 1 81.81 833 SER B O 1
ATOM 12672 N N . VAL B 1 834 ? 6.34 44.375 -25.625 1 77.19 834 VAL B N 1
ATOM 12673 C CA . VAL B 1 834 ? 7.016 45.156 -26.641 1 77.19 834 VAL B CA 1
ATOM 12674 C C . VAL B 1 834 ? 8.445 44.656 -26.828 1 77.19 834 VAL B C 1
ATOM 12676 O O . VAL B 1 834 ? 8.938 44.594 -27.953 1 77.19 834 VAL B O 1
ATOM 12679 N N . GLU B 1 835 ? 9.039 44.406 -25.766 1 70.31 835 GLU B N 1
ATOM 12680 C CA . GLU B 1 835 ? 10.406 43.906 -25.875 1 70.31 835 GLU B CA 1
ATOM 12681 C C . GLU B 1 835 ? 10.445 42.562 -26.594 1 70.31 835 GLU B C 1
ATOM 12683 O O . GLU B 1 835 ? 11.375 42.281 -27.359 1 70.31 835 GLU B O 1
ATOM 12688 N N . GLY B 1 836 ? 9.555 41.75 -26.297 1 55.5 836 GLY B N 1
ATOM 12689 C CA . GLY B 1 836 ? 9.469 40.469 -26.984 1 55.5 836 GLY B CA 1
ATOM 12690 C C . GLY B 1 836 ? 9.273 40.594 -28.484 1 55.5 836 GLY B C 1
ATOM 12691 O O . GLY B 1 836 ? 9.719 39.75 -29.25 1 55.5 836 GLY B O 1
ATOM 12692 N N . LYS B 1 837 ? 8.594 41.719 -28.875 1 50.53 837 LYS B N 1
ATOM 12693 C CA . LYS B 1 837 ? 8.438 41.938 -30.312 1 50.53 837 LYS B CA 1
ATOM 12694 C C . LYS B 1 837 ? 9.766 42.344 -30.953 1 50.53 837 LYS B C 1
ATOM 12696 O O . LYS B 1 837 ? 10 42.031 -32.125 1 50.53 837 LYS B O 1
ATOM 12701 N N . ARG B 1 838 ? 10.5 42.906 -30.141 1 43.94 838 ARG B N 1
ATOM 12702 C CA . ARG B 1 838 ? 11.797 43.344 -30.688 1 43.94 838 ARG B CA 1
ATOM 12703 C C . ARG B 1 838 ? 12.711 42.125 -30.891 1 43.94 838 ARG B C 1
ATOM 12705 O O . ARG B 1 838 ? 13.555 42.125 -31.797 1 43.94 838 ARG B O 1
ATOM 12712 N N . THR B 1 839 ? 12.727 41.25 -30.109 1 40.62 839 THR B N 1
ATOM 12713 C CA . THR B 1 839 ? 13.609 40.094 -30.281 1 40.62 839 THR B CA 1
ATOM 12714 C C . THR B 1 839 ? 12.977 39.062 -31.203 1 40.62 839 THR B C 1
ATOM 12716 O O . THR B 1 839 ? 13.625 38.094 -31.562 1 40.62 839 THR B O 1
ATOM 12719 N N . SER B 1 840 ? 11.773 39.188 -31.344 1 34.5 840 SER B N 1
ATOM 12720 C CA . SER B 1 840 ? 11.242 38.281 -32.344 1 34.5 840 SER B CA 1
ATOM 12721 C C . SER B 1 840 ? 11.383 38.875 -33.75 1 34.5 840 SER B C 1
ATOM 12723 O O . SER B 1 840 ? 11.273 40.094 -33.938 1 34.5 840 SER B O 1
#